Protein 2I14 (pdb70)

Foldseek 3Di:
DDPDPDDDPCCLLVLVPFDVVLVVVLVCCVVVVVWFKFKKFKFFQAFPPRAAKWFWAQPVVLLVRCFQWQKWKWAFFHGDIDGGQAGRMMMIGTCSTCSSNFSPRQVRGWLLRQLLRQLLLQCVLLVVFAEEEDAPVPDDPVCQQSQNLSNQLSRHPAYQDDVNQPVQPHHHADADDLVQCVVCPHQQVRLLCVLPPDDLVHQYEGAFPHPDQSQVSLVVVCVHCPVSHQAYEDADDPVGCPDVQVSLVSNCVSCVVVPRHNYFYEYEYDDGSVRSNVHSVRHRHYYYHCSNSVGGTRPMDMWGQGINNHGDTDPPHHHADWWWKAFLQRDIDIDHPVDDDQFRPPPGGGIDTRTGIQADRSRGPDDHDRSNVSSVVNVVCCVSNVDDD/DDPDPDADPCCLLVLVPFDVVLVVVLVCCVVVVVWFKFKKFKFFQAFPPRAAKWFWAQPVVLLVRCFQWQKWKWAFFHGDIDGGQAGGMMMIGTCSTCSSNFSPRQVRGWLLRQLLRQLLLQCVLLVVFAEEEDAPVPDDPVCQQSQNLSNQLSRHPAYQDDVNQPVQPHHRADADDLVQCVVCPHQQVRLLCVLPPDDLVHQYEGAQPHPDQSQVSLVVVCVHCPVSHQAYEDADDPVGCPDVQVSLVSNCVSCVVVPRHNYFYEYEYDDGSVRSNVHSVRHRHYYYHCSNSVGGTTPMDMWGQTINQHGDTDPPHHHADWWWKAFLQRQIDIDHPVDDDQFRPPPGGGIDTRTGIQADRSRGPDDHDRSNVSSVVNVVCCVSNVDDD/DDPDPDADPCCLLVLVPFDVVLVVVLVCCVVVVVWFKFKKFKFFQAFPPRAAKWFWAQPVVLLVRCFQWQKWKWAFFHGDIDGGQAGRMMMIGTCSTCSSNFSPRQVRGWLLRQLLRQLLLQCVLLVVFAEEEDAPVPDDPVCQQSQNLSNQLSRHPAYQDDVNQPVQPHHHADADDLVQCVVCPHQQVRLLCVLPPDDLVHQYEGAQPHPDQSQVSLVVVCVHCPVSHQAYEDADDPVGCPDVQVSLVSNCVSCVVVPRHNYFYEYEYDDGSVRSNVHSVRHRYYYYHCSNSVGGTTPMDMWGQGINNHGDTDPPHHHADWWWKAFLQRDIDIDHPVDDDQFRPPPGGGIDTRTGIQADRSRGPDDHDRSNVSSVVNVVCCVSNVDDD/DDPDPDDDPCCLLVLVPFDVVLVVVLVCCVVVVVWFKFKKFKFFQAFPPRAAKWFWAQPVVLLVRCFQWQKWKWAFFHGDIDGGQAGRMMMIGTCSTCSSNFSPRQVRGWLLRQLLRQLLLQCVLLVVFAEEEDAPVPDDPVCQQSQNLSNQLSRHPAYQDDVNQPVQPHHHADADDLVQCVVCPHQQVRLLCVLPPDDLVHQYEGAQPHPDQSQVSLVVVCVHCPVSHQAYEDADDPVGCPDVQVSLVSNCVSCVVVPRHNYFYEYEYDDGSVRSSVHSVRHRYYYYHCSNRVGGTRPMDMWGQTINNHGDTDPPHHHADWWWKAFLQRDIDIDHPVDDDQFRPPPGGGIDTRTGIQADRSRGPDDHDRSNVSSVVNVVCCVSNVDDD/DDPDPDDDPCCLLVLVPFDVVLVVVLVCCVVVVPWFKFKKFKFFQAFPPRAAKWFWAQPVVLLVRCFQWQKWKWAFFHGDIDGGQAGRMMMIGTCSTCSSNFSPRQVRGWLLRQLLRQLLLQCVLLVVFAEEEDAPVPDDPVCQQSQNLSNQLSRHPAYQDDVNQPVQPHHHADADDLVQCVVCPHQQVRLLCVLPPDDLVHQYEGAFPHPDQSQVSLVVVCVHCPVSHQAYEDADDPVGCPDVQVSLVSNCVSCVVVPRHNYFYEYEYDDGSVRSSVHSVRHRHYYYHCSNRVGGTRPMDMWGQTINNHGDTDPPHHHADWWWKAFLQRDIDIDHPVDDDQFRPPPGGGIDTRTGIQADRSRGPDDHDRSNVSSVVNVVCCVSNVDDD/DDPDPDADPCCLLVLVPFDVVLVVVLVCCVVVVPWFKFKKFKFFQAFPPRAAKWFWAQPVVLLVRCFQWQKWKWAFFHGDIDGGQAGRMMIIGTCSTCSSNFSPRQVRGWLLRQLLRQLLLQCVLLVVFAEEEDAPVPDDPVCLQSQNLSNQLSRHPAYQDDVNQPVQPHHHADADDLVQCVVCPHQQVRLLCVLPPDDLVHQYEGAQPHPDQSQVSLVVVCVHCPVSHQAYEDADDPVGCPDVQVSLVSNCVSCVVVPRHNYFYEYEYDDGSVRSNVHSVRHRHYYYHCSNSVGGTRPMDMWGQGINNHGDTDPPHHHADWWWKAFLQRDIDIDHPVDDDQFRPPPGGGIDTRTGIQADRSRGPDDHDRSNVSSVVNVVCCVSNVDDD

Secondary structure (DSSP, 8-state):
--SSS---HHHHHHTTTSBHHHHHHHHHHHHTT---EEEEEEE-S--GGG-S-EE---HHHHHHHHTTSSEEEEEPPTT-EE-TTS-SEEEEEEHHHHGGGHHHHHHHHHHHHHHHHHHHHHHHHTTT--EEE-GGGGS-GGGHHHHHHHHHHTT-SEESBHHHHHHHT-PPP----HHHHHHHT-HHHHHHHHHHHS-SSS--EEE--SSB-HHHHHHHHHTTTGGG--EEEE---TTT-S-HHHHHHHHHHHHHHTT--S-EEEEESS--HHHHHTTGGG-SEEEE-HHHHTPPPP--EEEEEEETTEE---TTS--S-EEEEEETTS-EEEEETTS---B-SSS--BEEE--EEEEBTTB---PPPPHHHHHHHHHHHHHHTT---/--SSS---HHHHHHTTTSBHHHHHHHHHHHHTT---EEEEEEE-S--GGG-S-EE---HHHHHHHHTTSS-EEEEPPTT-EE-TTS-SEEEEEEHHHHGGGHHHHHHHHHHHHHHHHHHHHHHHHTTT--EEE-GGGGS-GGGHHHHHHHHHHHT-SEESBHHHHHHHT-PPP----HHHHHHHT-HHHHHHHHHHHS-SSS--EEE--SSB-HHHHHHHHHTTTGGG--EEEE---TTT-S-HHHHHHHHHHHHHHTT--S-EEEEESS--HHHHHTTGGG-SEEEE-HHHHTPPPP--EEEEEEETTEE---TTS--S-EEEEEETTS-EEEEETTS---B-SSS--BEEE--EEEEBTTB---PPPPHHHHHHHHHHHHHHTT---/--SSS---HHHHHHTTTSBHHHHHHHHHHHHTT---EEEEEEE-S--GGG-S-EE---HHHHHHHHTTSSEEEEEPPTT-EE-TTS-SEEEEEEHHHHGGGHHHHHHHHHHHHHHHHHHHHHHHHTTT--EEE-GGGGS-GGGHHHHHHHHHHTT-SEESBHHHHHHHT-PPP----HHHHHHHT-HHHHHHHHHHHS-SSS--EEE--SSB-HHHHHHHHHTTTGGG--EEEE---TTT-S-HHHHHHHHHHHHHHTT--S-EEEEESS--HHHHHTTGGG-SEEEE-HHHHTPPPP--EEEEEEETTEE---TTS--S-EEEEEETTS-EEEEETTS---B-SSS--BEEE--EEEEBTTB---PPPPHHHHHHHHHHHHHHTT---/--SSS---HHHHHHTTTSBHHHHHHHHHHHHTT---EEEEEEE-S--GGG-S-EE---HHHHHHHHTTSS-EEEEPPTT-EE-TTS-SEEEEEEHHHHGGGHHHHHHHHHHHHHHHHHHHHHHHHTTT--EEE-GGGGS-GGGHHHHHHHHHHHT-SEESBHHHHHHHT-PPP----HHHHHHHT-HHHHHHHHHHHS-SSS--EEE--SSB-HHHHHHHHHTTTGGG--EEEE---TTT-S-HHHHHHHHHHHHHHTT--S-EEEEESS--HHHHHTTGGG-SEEEE-HHHHTPPPP--EEEEEEETTEE---TTS--S-EEEEEETTS-EEEEETTS---B-SSS--BEEE--EEEEBTTB---PPPPHHHHHHHHHHHHHHTT---/--SSS---HHHHHHTTTSBHHHHHHHHHHHHTT---EEEEEEE-S--GGG-S-EE---HHHHHHHHTTSSEEEEEPPTT-EE-TTS-SEEEEEEHHHHGGGHHHHHHHHHHHHHHHHHHHHHHHHTTT--EEE-GGGGS-GGGHHHHHHHHHHHT-SEESBHHHHHHHT-PPP----HHHHHHHT-HHHHHHHHHHHS-SSS--EEE--SSB-HHHHHHHHHTTTGGG--EEEE---TTT-S-HHHHHHHHHHHHHHTT--S-EEEEESS--HHHHHTTGGG-SEEEE-HHHHTPPPP--EEEEEEETTEE---TTS--S-EEEEEETTS-EEEEETTS---B-SSS--BEEE--EEEEETTEE--PPPPHHHHHHHHHHHHHHTT---/--SSS---HHHHHHTTTSBHHHHHHHHHHHHTT---EEEEEEE-S--GGG-S-EE---HHHHHHHHTTSSEEEEEPPTT-EE-TTS-SEEEEEEHHHHGGGHHHHHHHHHHHHHHHHHHHHHHHHTTT--EEE-GGGGS-GGGHHHHHHHHHHHT-SEESBHHHHHHHT-PPP----HHHHHHHT-HHHHHHHHHHHS-SSS--EEE--SSB-HHHHHHHHHTTTGGG--EEEE---TTT-S-HHHHHHHHHHHHHHTT--S-EEEEESS--HHHHHTTGGG-SEEEE-HHHHTPPPP--EEEEEEETTEE---TTS--S-EEEEEETTS-EEEEETTS---B-SSS--BEEE--EEEEBTTB---PPPPHHHHHHHHHHHHHHTT---

Structure (mmCIF, N/CA/C/O backbone):
data_2I14
#
_entry.id   2I14
#
_cell.length_a   111.481
_cell.length_b   111.481
_cell.length_c   178.263
_cell.angle_alpha   90.00
_cell.angle_beta   90.00
_cell.angle_gamma   120.00
#
_symmetry.space_group_name_H-M   'P 31'
#
loop_
_entity.id
_entity.type
_entity.pdbx_description
1 polymer 'Nicotinate-nucleotide pyrophosphorylase'
2 non-polymer 'ZINC ION'
3 non-polymer 1-ALPHA-PYROPHOSPHORYL-2-ALPHA,3-ALPHA-DIHYDROXY-4-BETA-CYCLOPENTANE-METHANOL-5-PHOSPHATE
4 water water
#
loop_
_atom_site.group_PDB
_atom_site.id
_atom_site.type_symbol
_atom_site.label_atom_id
_atom_site.label_alt_id
_atom_site.label_comp_id
_atom_site.label_asym_id
_atom_site.label_entity_id
_atom_site.label_seq_id
_atom_site.pdbx_PDB_ins_code
_atom_site.Cartn_x
_atom_site.Cartn_y
_atom_site.Cartn_z
_atom_site.occupancy
_atom_site.B_iso_or_equiv
_atom_site.auth_seq_id
_atom_site.auth_comp_id
_atom_site.auth_asym_id
_atom_site.auth_atom_id
_atom_site.pdbx_PDB_model_num
ATOM 1 N N . MET A 1 7 ? 175.509 175.830 -109.087 1.00 87.10 1 MET A N 1
ATOM 2 C CA . MET A 1 7 ? 176.148 175.809 -110.431 1.00 86.56 1 MET A CA 1
ATOM 3 C C . MET A 1 7 ? 175.153 175.330 -111.498 1.00 85.22 1 MET A C 1
ATOM 4 O O . MET A 1 7 ? 174.461 176.137 -112.120 1.00 84.33 1 MET A O 1
ATOM 9 N N . LYS A 1 8 ? 175.091 174.014 -111.698 1.00 83.69 2 LYS A N 1
ATOM 10 C CA . LYS A 1 8 ? 174.198 173.391 -112.680 1.00 81.61 2 LYS A CA 1
ATOM 11 C C . LYS A 1 8 ? 172.911 173.004 -111.956 1.00 80.85 2 LYS A C 1
ATOM 12 O O . LYS A 1 8 ? 172.956 172.347 -110.919 1.00 81.38 2 LYS A O 1
ATOM 18 N N . ARG A 1 9 ? 171.766 173.398 -112.500 1.00 79.40 3 ARG A N 1
ATOM 19 C CA . ARG A 1 9 ? 170.489 173.113 -111.857 1.00 78.78 3 ARG A CA 1
ATOM 20 C C . ARG A 1 9 ? 169.811 171.813 -112.265 1.00 77.86 3 ARG A C 1
ATOM 21 O O . ARG A 1 9 ? 168.813 171.410 -111.657 1.00 78.63 3 ARG A O 1
ATOM 29 N N . PHE A 1 10 ? 170.338 171.159 -113.290 1.00 75.78 4 PHE A N 1
ATOM 30 C CA . PHE A 1 10 ? 169.758 169.906 -113.756 1.00 74.24 4 PHE A CA 1
ATOM 31 C C . PHE A 1 10 ? 170.857 168.857 -113.910 1.00 74.32 4 PHE A C 1
ATOM 32 O O . PHE A 1 10 ? 171.941 169.147 -114.425 1.00 74.49 4 PHE A O 1
ATOM 40 N N . TYR A 1 11 ? 170.579 167.640 -113.455 1.00 73.96 5 TYR A N 1
ATOM 41 C CA . TYR A 1 11 ? 171.557 166.568 -113.530 1.00 73.37 5 TYR A CA 1
ATOM 42 C C . TYR A 1 11 ? 171.739 166.027 -114.928 1.00 72.35 5 TYR A C 1
ATOM 43 O O . TYR A 1 11 ? 171.496 164.850 -115.169 1.00 72.62 5 TYR A O 1
ATOM 52 N N . ILE A 1 12 ? 172.164 166.883 -115.846 1.00 71.26 6 ILE A N 1
ATOM 53 C CA . ILE A 1 12 ? 172.402 166.478 -117.224 1.00 70.46 6 ILE A CA 1
ATOM 54 C C . ILE A 1 12 ? 173.868 166.695 -117.536 1.00 69.74 6 ILE A C 1
ATOM 55 O O . ILE A 1 12 ? 174.606 167.206 -116.705 1.00 70.09 6 ILE A O 1
ATOM 60 N N . ALA A 1 13 ? 174.293 166.304 -118.726 1.00 69.34 7 ALA A N 1
ATOM 61 C CA . ALA A 1 13 ? 175.680 166.482 -119.111 1.00 69.70 7 ALA A CA 1
ATOM 62 C C . ALA A 1 13 ? 175.707 167.533 -120.188 1.00 70.19 7 ALA A C 1
ATOM 63 O O . ALA A 1 13 ? 174.850 167.538 -121.056 1.00 69.39 7 ALA A O 1
ATOM 65 N N . ASN A 1 14 ? 176.686 168.430 -120.120 1.00 72.21 8 ASN A N 1
ATOM 66 C CA . ASN A 1 14 ? 176.834 169.492 -121.116 1.00 72.24 8 ASN A CA 1
ATOM 67 C C . ASN A 1 14 ? 177.509 168.924 -122.359 1.00 72.31 8 ASN A C 1
ATOM 68 O O . ASN A 1 14 ? 178.303 167.980 -122.273 1.00 71.20 8 ASN A O 1
ATOM 73 N N . GLU A 1 15 ? 177.191 169.508 -123.510 1.00 72.68 9 GLU A N 1
ATOM 74 C CA . GLU A 1 15 ? 177.761 169.055 -124.766 1.00 73.14 9 GLU A CA 1
ATOM 75 C C . GLU A 1 15 ? 179.270 168.835 -124.656 1.00 73.61 9 GLU A C 1
ATOM 76 O O . GLU A 1 15 ? 179.806 167.893 -125.236 1.00 73.51 9 GLU A O 1
ATOM 82 N N . ASP A 1 16 ? 179.952 169.686 -123.894 1.00 74.29 10 ASP A N 1
ATOM 83 C CA . ASP A 1 16 ? 181.398 169.549 -123.718 1.00 75.39 10 ASP A CA 1
ATOM 84 C C . ASP A 1 16 ? 181.820 168.330 -122.895 1.00 74.71 10 ASP A C 1
ATOM 85 O O . ASP A 1 16 ? 182.718 167.570 -123.293 1.00 73.99 10 ASP A O 1
ATOM 90 N N . GLU A 1 17 ? 181.179 168.157 -121.742 1.00 73.06 11 GLU A N 1
ATOM 91 C CA . GLU A 1 17 ? 181.493 167.046 -120.855 1.00 71.27 11 GLU A CA 1
ATOM 92 C C . GLU A 1 17 ? 181.350 165.716 -121.591 1.00 70.57 11 GLU A C 1
ATOM 93 O O . GLU A 1 17 ? 182.101 164.769 -121.340 1.00 70.82 11 GLU A O 1
ATOM 99 N N . ILE A 1 18 ? 180.381 165.652 -122.499 1.00 68.74 12 ILE A N 1
ATOM 100 C CA . ILE A 1 18 ? 180.150 164.440 -123.265 1.00 66.96 12 ILE A CA 1
ATOM 101 C C . ILE A 1 18 ? 181.248 164.275 -124.294 1.00 66.58 12 ILE A C 1
ATOM 102 O O . ILE A 1 18 ? 181.835 163.204 -124.417 1.00 67.16 12 ILE A O 1
ATOM 107 N N . LYS A 1 19 ? 181.534 165.339 -125.030 1.00 66.16 13 LYS A N 1
ATOM 108 C CA . LYS A 1 19 ? 182.572 165.278 -126.054 1.00 66.22 13 LYS A CA 1
ATOM 109 C C . LYS A 1 19 ? 183.889 164.986 -125.358 1.00 66.10 13 LYS A C 1
ATOM 110 O O . LYS A 1 19 ? 184.795 164.384 -125.931 1.00 64.82 13 LYS A O 1
ATOM 116 N N . ALA A 1 20 ? 183.976 165.413 -124.103 1.00 66.85 14 ALA A N 1
ATOM 117 C CA . ALA A 1 20 ? 185.174 165.202 -123.301 1.00 67.71 14 ALA A CA 1
ATOM 118 C C . ALA A 1 20 ? 185.363 163.721 -122.971 1.00 68.78 14 ALA A C 1
ATOM 119 O O . ALA A 1 20 ? 186.420 163.146 -123.226 1.00 68.12 14 ALA A O 1
ATOM 121 N N . GLY A 1 21 ? 184.323 163.109 -122.411 1.00 70.08 15 GLY A N 1
ATOM 122 C CA . GLY A 1 21 ? 184.395 161.705 -122.042 1.00 70.09 15 GLY A CA 1
ATOM 123 C C . GLY A 1 21 ? 184.177 161.577 -120.549 1.00 70.03 15 GLY A C 1
ATOM 124 O O . GLY A 1 21 ? 184.407 160.518 -119.965 1.00 68.90 15 GLY A O 1
ATOM 125 N N . LYS A 1 22 ? 183.728 162.676 -119.943 1.00 70.59 16 LYS A N 1
ATOM 126 C CA . LYS A 1 22 ? 183.453 162.748 -118.508 1.00 71.51 16 LYS A CA 1
ATOM 127 C C . LYS A 1 22 ? 182.268 161.882 -118.070 1.00 71.60 16 LYS A C 1
ATOM 128 O O . LYS A 1 22 ? 182.066 161.658 -116.872 1.00 71.22 16 LYS A O 1
ATOM 134 N N . THR A 1 23 ? 181.491 161.402 -119.040 1.00 71.53 17 THR A N 1
ATOM 135 C CA . THR A 1 23 ? 180.315 160.585 -118.754 1.00 70.63 17 THR A CA 1
ATOM 136 C C . THR A 1 23 ? 180.537 159.091 -118.918 1.00 69.91 17 THR A C 1
ATOM 137 O O . THR A 1 23 ? 179.576 158.342 -119.074 1.00 70.64 17 THR A O 1
ATOM 141 N N . THR A 1 24 ? 181.781 158.640 -118.885 1.00 68.94 18 THR A N 1
ATOM 142 C CA . THR A 1 24 ? 182.004 157.215 -119.061 1.00 69.58 18 THR A CA 1
ATOM 143 C C . THR A 1 24 ? 182.072 156.451 -117.757 1.00 69.63 18 THR A C 1
ATOM 144 O O . THR A 1 24 ? 181.994 157.030 -116.670 1.00 69.07 18 THR A O 1
ATOM 148 N N . ASP A 1 25 ? 182.197 155.133 -117.888 1.00 70.75 19 ASP A N 1
ATOM 149 C CA . ASP A 1 25 ? 182.302 154.230 -116.744 1.00 71.24 19 ASP A CA 1
ATOM 150 C C . ASP A 1 25 ? 183.776 154.277 -116.311 1.00 71.06 19 ASP A C 1
ATOM 151 O O . ASP A 1 25 ? 184.672 154.043 -117.133 1.00 70.73 19 ASP A O 1
ATOM 156 N N . VAL A 1 26 ? 184.028 154.577 -115.037 1.00 70.11 20 VAL A N 1
ATOM 157 C CA . VAL A 1 26 ? 185.403 154.674 -114.547 1.00 69.22 20 VAL A CA 1
ATOM 158 C C . VAL A 1 26 ? 186.329 153.587 -115.027 1.00 68.86 20 VAL A C 1
ATOM 159 O O . VAL A 1 26 ? 187.436 153.880 -115.465 1.00 67.93 20 VAL A O 1
ATOM 163 N N . TYR A 1 27 ? 185.887 152.336 -114.956 1.00 68.92 21 TYR A N 1
ATOM 164 C CA . TYR A 1 27 ? 186.760 151.251 -115.366 1.00 69.86 21 TYR A CA 1
ATOM 165 C C . TYR A 1 27 ? 187.321 151.378 -116.790 1.00 70.29 21 TYR A C 1
ATOM 166 O O . TYR A 1 27 ? 188.160 150.575 -117.218 1.00 70.31 21 TYR A O 1
ATOM 175 N N . PHE A 1 28 ? 186.877 152.396 -117.520 1.00 70.24 22 PHE A N 1
ATOM 176 C CA . PHE A 1 28 ? 187.392 152.627 -118.867 1.00 70.23 22 PHE A CA 1
ATOM 177 C C . PHE A 1 28 ? 188.582 153.589 -118.745 1.00 70.55 22 PHE A C 1
ATOM 178 O O . PHE A 1 28 ? 189.563 153.497 -119.500 1.00 70.49 22 PHE A O 1
ATOM 186 N N . LEU A 1 29 ? 188.484 154.503 -117.777 1.00 70.21 23 LEU A N 1
ATOM 187 C CA . LEU A 1 29 ? 189.542 155.470 -117.501 1.00 69.16 23 LEU A CA 1
ATOM 188 C C . LEU A 1 29 ? 190.730 154.673 -117.005 1.00 69.07 23 LEU A C 1
ATOM 189 O O . LEU A 1 29 ? 191.854 154.839 -117.487 1.00 70.36 23 LEU A O 1
ATOM 194 N N . ARG A 1 30 ? 190.461 153.801 -116.036 1.00 67.77 24 ARG A N 1
ATOM 195 C CA . ARG A 1 30 ? 191.488 152.958 -115.458 1.00 66.53 24 ARG A CA 1
ATOM 196 C C . ARG A 1 30 ? 192.111 152.106 -116.542 1.00 66.99 24 ARG A C 1
ATOM 197 O O . ARG A 1 30 ? 193.288 151.759 -116.458 1.00 67.16 24 ARG A O 1
ATOM 205 N N . THR A 1 31 ? 191.336 151.780 -117.573 1.00 67.72 25 THR A N 1
ATOM 206 C CA . THR A 1 31 ? 191.875 150.992 -118.680 1.00 68.36 25 THR A CA 1
ATOM 207 C C . THR A 1 31 ? 192.862 151.827 -119.486 1.00 69.02 25 THR A C 1
ATOM 208 O O . THR A 1 31 ? 193.849 151.307 -120.011 1.00 68.94 25 THR A O 1
ATOM 212 N N . LYS A 1 32 ? 192.599 153.125 -119.587 1.00 70.20 26 LYS A N 1
ATOM 213 C CA . LYS A 1 32 ? 193.511 153.985 -120.321 1.00 71.55 26 LYS A CA 1
ATOM 214 C C . LYS A 1 32 ? 194.795 154.106 -119.508 1.00 73.02 26 LYS A C 1
ATOM 215 O O . LYS A 1 32 ? 195.883 154.115 -120.081 1.00 73.98 26 LYS A O 1
ATOM 221 N N . LYS A 1 33 ? 194.669 154.176 -118.180 1.00 73.75 27 LYS A N 1
ATOM 222 C CA . LYS A 1 33 ? 195.836 154.269 -117.297 1.00 74.75 27 LYS A CA 1
ATOM 223 C C . LYS A 1 33 ? 196.765 153.070 -117.522 1.00 75.18 27 LYS A C 1
ATOM 224 O O . LYS A 1 33 ? 197.904 153.232 -117.958 1.00 74.82 27 LYS A O 1
ATOM 230 N N . ILE A 1 34 ? 196.275 151.870 -117.222 1.00 75.48 28 ILE A N 1
ATOM 231 C CA . ILE A 1 34 ? 197.070 150.654 -117.393 1.00 76.17 28 ILE A CA 1
ATOM 232 C C . ILE A 1 34 ? 197.809 150.676 -118.733 1.00 77.14 28 ILE A C 1
ATOM 233 O O . ILE A 1 34 ? 199.024 150.492 -118.792 1.00 77.41 28 ILE A O 1
ATOM 238 N N . LEU A 1 35 ? 197.056 150.901 -119.805 1.00 77.78 29 LEU A N 1
ATOM 239 C CA . LEU A 1 35 ? 197.595 150.935 -121.164 1.00 78.64 29 LEU A CA 1
ATOM 240 C C . LEU A 1 35 ? 198.612 152.037 -121.412 1.00 79.92 29 LEU A C 1
ATOM 241 O O . LEU A 1 35 ? 199.641 151.812 -122.042 1.00 79.68 29 LEU A O 1
ATOM 246 N N . GLU A 1 36 ? 198.297 153.237 -120.939 1.00 81.31 30 GLU A N 1
ATOM 247 C CA . GLU A 1 36 ? 199.164 154.394 -121.115 1.00 82.18 30 GLU A CA 1
ATOM 248 C C . GLU A 1 36 ? 200.448 154.261 -120.294 1.00 82.80 30 GLU A C 1
ATOM 249 O O . GLU A 1 36 ? 201.549 154.345 -120.839 1.00 82.45 30 GLU A O 1
ATOM 255 N N . VAL A 1 37 ? 200.299 154.051 -118.987 1.00 83.22 31 VAL A N 1
ATOM 256 C CA . VAL A 1 37 ? 201.441 153.902 -118.088 1.00 83.20 31 VAL A CA 1
ATOM 257 C C . VAL A 1 37 ? 202.327 152.732 -118.510 1.00 84.48 31 VAL A C 1
ATOM 258 O O . VAL A 1 37 ? 203.444 152.930 -118.981 1.00 84.15 31 VAL A O 1
ATOM 262 N N . LYS A 1 38 ? 201.823 151.515 -118.332 1.00 86.15 32 LYS A N 1
ATOM 263 C CA . LYS A 1 38 ? 202.548 150.301 -118.704 1.00 87.66 32 LYS A CA 1
ATOM 264 C C . LYS A 1 38 ? 202.760 150.343 -120.219 1.00 88.47 32 LYS A C 1
ATOM 265 O O . LYS A 1 38 ? 203.241 149.382 -120.824 1.00 88.32 32 LYS A O 1
ATOM 271 N N . ASN A 1 39 ? 202.384 151.478 -120.808 1.00 89.93 33 ASN A N 1
ATOM 272 C CA . ASN A 1 39 ? 202.489 151.751 -122.246 1.00 91.57 33 ASN A CA 1
ATOM 273 C C . ASN A 1 39 ? 202.256 150.551 -123.169 1.00 91.19 33 ASN A C 1
ATOM 274 O O . ASN A 1 39 ? 203.202 149.925 -123.665 1.00 91.05 33 ASN A O 1
ATOM 279 N N . ILE A 1 40 ? 200.984 150.253 -123.404 1.00 90.76 34 ILE A N 1
ATOM 280 C CA . ILE A 1 40 ? 200.593 149.144 -124.261 1.00 90.84 34 ILE A CA 1
ATOM 281 C C . ILE A 1 40 ? 199.774 149.701 -125.415 1.00 90.40 34 ILE A C 1
ATOM 282 O O . ILE A 1 40 ? 198.581 149.424 -125.545 1.00 90.50 34 ILE A O 1
ATOM 287 N N . ARG A 1 41 ? 200.423 150.501 -126.250 1.00 89.70 35 ARG A N 1
ATOM 288 C CA . ARG A 1 41 ? 199.752 151.113 -127.386 1.00 88.53 35 ARG A CA 1
ATOM 289 C C . ARG A 1 41 ? 199.720 150.146 -128.567 1.00 87.20 35 ARG A C 1
ATOM 290 O O . ARG A 1 41 ? 200.720 149.504 -128.888 1.00 86.93 35 ARG A O 1
ATOM 298 N N . LYS A 1 42 ? 198.559 150.037 -129.204 1.00 86.01 36 LYS A N 1
ATOM 299 C CA . LYS A 1 42 ? 198.403 149.163 -130.361 1.00 84.30 36 LYS A CA 1
ATOM 300 C C . LYS A 1 42 ? 197.081 149.387 -131.100 1.00 83.01 36 LYS A C 1
ATOM 301 O O . LYS A 1 42 ? 196.071 149.771 -130.504 1.00 82.90 36 LYS A O 1
ATOM 307 N N . LYS A 1 43 ? 197.114 149.145 -132.409 1.00 81.57 37 LYS A N 1
ATOM 308 C CA . LYS A 1 43 ? 195.955 149.322 -133.281 1.00 79.59 37 LYS A CA 1
ATOM 309 C C . LYS A 1 43 ? 194.964 148.167 -133.158 1.00 77.75 37 LYS A C 1
ATOM 310 O O . LYS A 1 43 ? 195.344 146.992 -133.198 1.00 77.57 37 LYS A O 1
ATOM 316 N N . VAL A 1 44 ? 193.689 148.518 -133.007 1.00 75.35 38 VAL A N 1
ATOM 317 C CA . VAL A 1 44 ? 192.620 147.539 -132.883 1.00 72.11 38 VAL A CA 1
ATOM 318 C C . VAL A 1 44 ? 191.400 147.994 -133.669 1.00 71.06 38 VAL A C 1
ATOM 319 O O . VAL A 1 44 ? 191.201 149.188 -133.906 1.00 70.37 38 VAL A O 1
ATOM 323 N N . LEU A 1 45 ? 190.591 147.025 -134.080 1.00 69.43 39 LEU A N 1
ATOM 324 C CA . LEU A 1 45 ? 189.364 147.308 -134.801 1.00 67.05 39 LEU A CA 1
ATOM 325 C C . LEU A 1 45 ? 188.232 146.814 -133.915 1.00 66.11 39 LEU A C 1
ATOM 326 O O . LEU A 1 45 ? 188.163 145.629 -133.578 1.00 66.65 39 LEU A O 1
ATOM 331 N N . ALA A 1 46 ? 187.364 147.733 -133.513 1.00 64.33 40 ALA A N 1
ATOM 332 C CA . ALA A 1 46 ? 186.235 147.382 -132.669 1.00 62.38 40 ALA A CA 1
ATOM 333 C C . ALA A 1 46 ? 184.945 147.377 -133.500 1.00 60.77 40 ALA A C 1
ATOM 334 O O . ALA A 1 46 ? 184.782 148.151 -134.446 1.00 59.22 40 ALA A O 1
ATOM 336 N N . ASP A 1 47 ? 184.044 146.472 -133.133 1.00 59.45 41 ASP A N 1
ATOM 337 C CA . ASP A 1 47 ? 182.762 146.289 -133.794 1.00 57.22 41 ASP A CA 1
ATOM 338 C C . ASP A 1 47 ? 181.624 146.702 -132.872 1.00 55.60 41 ASP A C 1
ATOM 339 O O . ASP A 1 47 ? 181.730 146.606 -131.643 1.00 55.88 41 ASP A O 1
ATOM 344 N N . VAL A 1 48 ? 180.531 147.163 -133.468 1.00 52.84 42 VAL A N 1
ATOM 345 C CA . VAL A 1 48 ? 179.351 147.524 -132.702 1.00 49.41 42 VAL A CA 1
ATOM 346 C C . VAL A 1 48 ? 178.196 146.688 -133.246 1.00 48.46 42 VAL A C 1
ATOM 347 O O . VAL A 1 48 ? 177.842 146.791 -134.426 1.00 47.93 42 VAL A O 1
ATOM 351 N N . THR A 1 49 ? 177.638 145.833 -132.392 1.00 47.28 43 THR A N 1
ATOM 352 C CA . THR A 1 49 ? 176.518 144.959 -132.780 1.00 47.90 43 THR A CA 1
ATOM 353 C C . THR A 1 49 ? 175.578 144.692 -131.600 1.00 45.43 43 THR A C 1
ATOM 354 O O . THR A 1 49 ? 175.697 145.291 -130.538 1.00 45.44 43 THR A O 1
ATOM 358 N N . THR A 1 50 ? 174.630 143.796 -131.813 1.00 43.99 44 THR A N 1
ATOM 359 C CA . THR A 1 50 ? 173.706 143.373 -130.762 1.00 44.63 44 THR A CA 1
ATOM 360 C C . THR A 1 50 ? 173.511 141.922 -131.069 1.00 43.64 44 THR A C 1
ATOM 361 O O . THR A 1 50 ? 173.563 141.516 -132.234 1.00 42.99 44 THR A O 1
ATOM 365 N N . THR A 1 51 ? 173.278 141.141 -130.026 1.00 43.48 45 THR A N 1
ATOM 366 C CA . THR A 1 51 ? 173.062 139.713 -130.200 1.00 43.15 45 THR A CA 1
ATOM 367 C C . THR A 1 51 ? 171.567 139.487 -130.236 1.00 42.29 45 THR A C 1
ATOM 368 O O . THR A 1 51 ? 171.099 138.379 -130.473 1.00 41.90 45 THR A O 1
ATOM 372 N N . SER A 1 52 ? 170.823 140.563 -130.011 1.00 42.88 46 SER A N 1
ATOM 373 C CA . SER A 1 52 ? 169.371 140.497 -130.019 1.00 42.91 46 SER A CA 1
ATOM 374 C C . SER A 1 52 ? 168.783 141.888 -130.137 1.00 42.11 46 SER A C 1
ATOM 375 O O . SER A 1 52 ? 169.453 142.883 -129.895 1.00 43.86 46 SER A O 1
ATOM 378 N N . LEU A 1 53 ? 167.514 141.944 -130.493 1.00 41.43 47 LEU A N 1
ATOM 379 C CA . LEU A 1 53 ? 166.794 143.201 -130.592 1.00 40.42 47 LEU A CA 1
ATOM 380 C C . LEU A 1 53 ? 165.689 143.075 -129.556 1.00 39.66 47 LEU A C 1
ATOM 381 O O . LEU A 1 53 ? 165.315 141.979 -129.166 1.00 40.37 47 LEU A O 1
ATOM 386 N N . PRO A 1 54 ? 165.143 144.195 -129.096 1.00 40.36 48 PRO A N 1
ATOM 387 C CA . PRO A 1 54 ? 164.076 144.123 -128.095 1.00 39.88 48 PRO A CA 1
ATOM 388 C C . PRO A 1 54 ? 162.974 143.169 -128.492 1.00 40.01 48 PRO A C 1
ATOM 389 O O . PRO A 1 54 ? 162.685 143.023 -129.667 1.00 40.97 48 PRO A O 1
ATOM 393 N N . ASN A 1 55 ? 162.379 142.509 -127.506 1.00 41.19 49 ASN A N 1
ATOM 394 C CA . ASN A 1 55 ? 161.268 141.586 -127.729 1.00 42.94 49 ASN A CA 1
ATOM 395 C C . ASN A 1 55 ? 161.559 140.523 -128.782 1.00 44.08 49 ASN A C 1
ATOM 396 O O . ASN A 1 55 ? 160.650 139.861 -129.294 1.00 44.87 49 ASN A O 1
ATOM 401 N N . ASN A 1 56 ? 162.841 140.345 -129.074 1.00 44.44 50 ASN A N 1
ATOM 402 C CA . ASN A 1 56 ? 163.260 139.385 -130.068 1.00 44.83 50 ASN A CA 1
ATOM 403 C C . ASN A 1 56 ? 162.671 139.705 -131.423 1.00 44.24 50 ASN A C 1
ATOM 404 O O . ASN A 1 56 ? 162.208 138.822 -132.146 1.00 46.21 50 ASN A O 1
ATOM 409 N N . TRP A 1 57 ? 162.685 140.989 -131.756 1.00 42.79 51 TRP A N 1
ATOM 410 C CA . TRP A 1 57 ? 162.189 141.450 -133.038 1.00 40.43 51 TRP A CA 1
ATOM 411 C C . TRP A 1 57 ? 163.195 140.981 -134.080 1.00 40.36 51 TRP A C 1
ATOM 412 O O . TRP A 1 57 ? 164.349 140.697 -133.752 1.00 40.29 51 TRP A O 1
ATOM 423 N N . ARG A 1 58 ? 162.755 140.889 -135.325 1.00 40.40 52 ARG A N 1
ATOM 424 C CA . ARG A 1 58 ? 163.622 140.432 -136.398 1.00 43.10 52 ARG A CA 1
ATOM 425 C C . ARG A 1 58 ? 164.578 141.501 -136.939 1.00 42.64 52 ARG A C 1
ATOM 426 O O . ARG A 1 58 ? 165.705 141.193 -137.308 1.00 42.07 52 ARG A O 1
ATOM 434 N N . TRP A 1 59 ? 164.126 142.752 -136.992 1.00 42.25 53 TRP A N 1
ATOM 435 C CA . TRP A 1 59 ? 164.946 143.839 -137.506 1.00 40.93 53 TRP A CA 1
ATOM 436 C C . TRP A 1 59 ? 164.832 145.063 -136.624 1.00 40.13 53 TRP A C 1
ATOM 437 O O . TRP A 1 59 ? 163.950 145.152 -135.787 1.00 40.36 53 TRP A O 1
ATOM 448 N N . GLY A 1 60 ? 165.699 146.034 -136.874 1.00 40.89 54 GLY A N 1
ATOM 449 C CA . GLY A 1 60 ? 165.672 147.288 -136.139 1.00 42.81 54 GLY A CA 1
ATOM 450 C C . GLY A 1 60 ? 166.075 148.421 -137.075 1.00 43.94 54 GLY A C 1
ATOM 451 O O . GLY A 1 60 ? 166.564 148.167 -138.183 1.00 44.32 54 GLY A O 1
ATOM 452 N N . VAL A 1 61 ? 165.879 149.666 -136.647 1.00 43.86 55 VAL A N 1
ATOM 453 C CA . VAL A 1 61 ? 166.237 150.825 -137.473 1.00 43.11 55 VAL A CA 1
ATOM 454 C C . VAL A 1 61 ? 167.448 151.531 -136.886 1.00 42.74 55 VAL A C 1
ATOM 455 O O . VAL A 1 61 ? 167.379 152.045 -135.774 1.00 41.73 55 VAL A O 1
ATOM 459 N N . LEU A 1 62 ? 168.546 151.568 -137.639 1.00 43.20 56 LEU A N 1
ATOM 460 C CA . LEU A 1 62 ? 169.771 152.210 -137.172 1.00 44.77 56 LEU A CA 1
ATOM 461 C C . LEU A 1 62 ? 169.619 153.714 -137.009 1.00 45.99 56 LEU A C 1
ATOM 462 O O . LEU A 1 62 ? 169.170 154.393 -137.934 1.00 46.31 56 LEU A O 1
ATOM 467 N N . VAL A 1 63 ? 170.003 154.236 -135.843 1.00 46.59 57 VAL A N 1
ATOM 468 C CA . VAL A 1 63 ? 169.912 155.673 -135.585 1.00 47.63 57 VAL A CA 1
ATOM 469 C C . VAL A 1 63 ? 170.997 156.207 -134.656 1.00 49.27 57 VAL A C 1
ATOM 470 O O . VAL A 1 63 ? 171.321 155.585 -133.646 1.00 49.75 57 VAL A O 1
ATOM 474 N N . GLY A 1 64 ? 171.547 157.370 -134.991 1.00 50.75 58 GLY A N 1
ATOM 475 C CA . GLY A 1 64 ? 172.581 157.959 -134.157 1.00 52.32 58 GLY A CA 1
ATOM 476 C C . GLY A 1 64 ? 173.966 158.026 -134.777 1.00 53.40 58 GLY A C 1
ATOM 477 O O . GLY A 1 64 ? 174.898 158.554 -134.169 1.00 53.46 58 GLY A O 1
ATOM 478 N N . VAL A 1 65 ? 174.119 157.485 -135.979 1.00 54.22 59 VAL A N 1
ATOM 479 C CA . VAL A 1 65 ? 175.409 157.518 -136.656 1.00 56.09 59 VAL A CA 1
ATOM 480 C C . VAL A 1 65 ? 175.961 158.956 -136.675 1.00 57.63 59 VAL A C 1
ATOM 481 O O . VAL A 1 65 ? 177.166 159.171 -136.602 1.00 57.41 59 VAL A O 1
ATOM 485 N N . GLU A 1 66 ? 175.070 159.936 -136.770 1.00 59.20 60 GLU A N 1
ATOM 486 C CA . GLU A 1 66 ? 175.475 161.338 -136.795 1.00 61.55 60 GLU A CA 1
ATOM 487 C C . GLU A 1 66 ? 176.188 161.726 -135.504 1.00 62.06 60 GLU A C 1
ATOM 488 O O . GLU A 1 66 ? 177.401 161.930 -135.496 1.00 62.22 60 GLU A O 1
ATOM 494 N N . GLU A 1 67 ? 175.433 161.827 -134.413 1.00 61.95 61 GLU A N 1
ATOM 495 C CA . GLU A 1 67 ? 176.019 162.187 -133.134 1.00 61.54 61 GLU A CA 1
ATOM 496 C C . GLU A 1 67 ? 177.314 161.436 -132.846 1.00 61.00 61 GLU A C 1
ATOM 497 O O . GLU A 1 67 ? 178.228 161.993 -132.254 1.00 61.72 61 GLU A O 1
ATOM 503 N N . VAL A 1 68 ? 177.408 160.178 -133.253 1.00 60.43 62 VAL A N 1
ATOM 504 C CA . VAL A 1 68 ? 178.632 159.436 -132.982 1.00 61.84 62 VAL A CA 1
ATOM 505 C C . VAL A 1 68 ? 179.818 160.016 -133.738 1.00 62.48 62 VAL A C 1
ATOM 506 O O . VAL A 1 68 ? 180.938 160.057 -133.223 1.00 62.88 62 VAL A O 1
ATOM 510 N N . ALA A 1 69 ? 179.578 160.467 -134.961 1.00 63.02 63 ALA A N 1
ATOM 511 C CA . ALA A 1 69 ? 180.648 161.056 -135.742 1.00 63.88 63 ALA A CA 1
ATOM 512 C C . ALA A 1 69 ? 181.049 162.373 -135.061 1.00 64.81 63 ALA A C 1
ATOM 513 O O . ALA A 1 69 ? 182.230 162.664 -134.883 1.00 64.40 63 ALA A O 1
ATOM 515 N N . LYS A 1 70 ? 180.056 163.153 -134.657 1.00 66.23 64 LYS A N 1
ATOM 516 C CA . LYS A 1 70 ? 180.312 164.424 -133.993 1.00 68.17 64 LYS A CA 1
ATOM 517 C C . LYS A 1 70 ? 180.965 164.234 -132.627 1.00 68.12 64 LYS A C 1
ATOM 518 O O . LYS A 1 70 ? 181.325 165.207 -131.974 1.00 69.76 64 LYS A O 1
ATOM 524 N N . LEU A 1 71 ? 181.115 162.991 -132.192 1.00 68.03 65 LEU A N 1
ATOM 525 C CA . LEU A 1 71 ? 181.729 162.715 -130.891 1.00 69.03 65 LEU A CA 1
ATOM 526 C C . LEU A 1 71 ? 183.177 162.245 -131.038 1.00 70.12 65 LEU A C 1
ATOM 527 O O . LEU A 1 71 ? 184.068 162.679 -130.297 1.00 70.28 65 LEU A O 1
ATOM 532 N N . LEU A 1 72 ? 183.402 161.336 -131.981 1.00 70.50 66 LEU A N 1
ATOM 533 C CA . LEU A 1 72 ? 184.735 160.813 -132.226 1.00 71.30 66 LEU A CA 1
ATOM 534 C C . LEU A 1 72 ? 185.506 161.777 -133.117 1.00 72.42 66 LEU A C 1
ATOM 535 O O . LEU A 1 72 ? 186.653 161.513 -133.505 1.00 72.96 66 LEU A O 1
ATOM 540 N N . GLU A 1 73 ? 184.862 162.899 -133.432 1.00 73.03 67 GLU A N 1
ATOM 541 C CA . GLU A 1 73 ? 185.457 163.933 -134.271 1.00 73.26 67 GLU A CA 1
ATOM 542 C C . GLU A 1 73 ? 186.724 164.479 -133.618 1.00 72.05 67 GLU A C 1
ATOM 543 O O . GLU A 1 73 ? 186.715 164.841 -132.438 1.00 72.28 67 GLU A O 1
ATOM 549 N N . GLY A 1 74 ? 187.808 164.532 -134.386 1.00 70.05 68 GLY A N 1
ATOM 550 C CA . GLY A 1 74 ? 189.054 165.042 -133.855 1.00 68.80 68 GLY A CA 1
ATOM 551 C C . GLY A 1 74 ? 189.686 164.055 -132.903 1.00 68.48 68 GLY A C 1
ATOM 552 O O . GLY A 1 74 ? 190.178 164.418 -131.829 1.00 69.23 68 GLY A O 1
ATOM 553 N N . ILE A 1 75 ? 189.662 162.790 -133.293 1.00 67.11 69 ILE A N 1
ATOM 554 C CA . ILE A 1 75 ? 190.252 161.751 -132.477 1.00 67.10 69 ILE A CA 1
ATOM 555 C C . ILE A 1 75 ? 190.950 160.735 -133.387 1.00 67.31 69 ILE A C 1
ATOM 556 O O . ILE A 1 75 ? 190.405 160.325 -134.414 1.00 67.78 69 ILE A O 1
ATOM 561 N N . PRO A 1 76 ? 192.176 160.331 -133.017 1.00 66.83 70 PRO A N 1
ATOM 562 C CA . PRO A 1 76 ? 193.086 159.386 -133.680 1.00 67.07 70 PRO A CA 1
ATOM 563 C C . PRO A 1 76 ? 192.509 158.072 -134.221 1.00 68.02 70 PRO A C 1
ATOM 564 O O . PRO A 1 76 ? 193.166 157.028 -134.121 1.00 68.75 70 PRO A O 1
ATOM 568 N N . VAL A 1 77 ? 191.320 158.107 -134.817 1.00 68.01 71 VAL A N 1
ATOM 569 C CA . VAL A 1 77 ? 190.717 156.875 -135.321 1.00 68.99 71 VAL A CA 1
ATOM 570 C C . VAL A 1 77 ? 189.884 156.993 -136.594 1.00 69.11 71 VAL A C 1
ATOM 571 O O . VAL A 1 77 ? 189.522 158.086 -137.025 1.00 68.94 71 VAL A O 1
ATOM 575 N N . ASN A 1 78 ? 189.586 155.839 -137.185 1.00 69.36 72 ASN A N 1
ATOM 576 C CA . ASN A 1 78 ? 188.746 155.769 -138.375 1.00 70.28 72 ASN A CA 1
ATOM 577 C C . ASN A 1 78 ? 187.395 155.234 -137.924 1.00 70.56 72 ASN A C 1
ATOM 578 O O . ASN A 1 78 ? 187.319 154.412 -137.009 1.00 72.29 72 ASN A O 1
ATOM 583 N N . VAL A 1 79 ? 186.328 155.695 -138.558 1.00 69.16 73 VAL A N 1
ATOM 584 C CA . VAL A 1 79 ? 185.003 155.246 -138.179 1.00 67.35 73 VAL A CA 1
ATOM 585 C C . VAL A 1 79 ? 184.162 154.905 -139.402 1.00 67.83 73 VAL A C 1
ATOM 586 O O . VAL A 1 79 ? 183.696 155.793 -140.119 1.00 68.33 73 VAL A O 1
ATOM 590 N N . TYR A 1 80 ? 183.977 153.614 -139.653 1.00 67.61 74 TYR A N 1
ATOM 591 C CA . TYR A 1 80 ? 183.165 153.180 -140.788 1.00 66.73 74 TYR A CA 1
ATOM 592 C C . TYR A 1 80 ? 181.768 152.911 -140.238 1.00 64.50 74 TYR A C 1
ATOM 593 O O . TYR A 1 80 ? 181.611 152.562 -139.064 1.00 64.77 74 TYR A O 1
ATOM 602 N N . ALA A 1 81 ? 180.750 153.080 -141.066 1.00 61.36 75 ALA A N 1
ATOM 603 C CA . ALA A 1 81 ? 179.397 152.856 -140.587 1.00 59.26 75 ALA A CA 1
ATOM 604 C C . ALA A 1 81 ? 178.393 152.596 -141.702 1.00 58.05 75 ALA A C 1
ATOM 605 O O . ALA A 1 81 ? 178.729 152.617 -142.889 1.00 57.86 75 ALA A O 1
ATOM 607 N N . MET A 1 82 ? 177.160 152.322 -141.291 1.00 55.80 76 MET A N 1
ATOM 608 C CA . MET A 1 82 ? 176.066 152.100 -142.212 1.00 54.03 76 MET A CA 1
ATOM 609 C C . MET A 1 82 ? 175.356 153.438 -142.237 1.00 52.27 76 MET A C 1
ATOM 610 O O . MET A 1 82 ? 175.430 154.201 -141.283 1.00 52.02 76 MET A O 1
ATOM 615 N N . PRO A 1 83 ? 174.669 153.755 -143.334 1.00 51.44 77 PRO A N 1
ATOM 616 C CA . PRO A 1 83 ? 173.974 155.046 -143.366 1.00 49.99 77 PRO A CA 1
ATOM 617 C C . PRO A 1 83 ? 172.852 155.097 -142.330 1.00 49.14 77 PRO A C 1
ATOM 618 O O . PRO A 1 83 ? 172.064 154.159 -142.195 1.00 47.67 77 PRO A O 1
ATOM 622 N N . GLU A 1 84 ? 172.786 156.191 -141.586 1.00 49.09 78 GLU A N 1
ATOM 623 C CA . GLU A 1 84 ? 171.753 156.314 -140.573 1.00 49.09 78 GLU A CA 1
ATOM 624 C C . GLU A 1 84 ? 170.401 155.968 -141.194 1.00 48.56 78 GLU A C 1
ATOM 625 O O . GLU A 1 84 ? 170.104 156.371 -142.317 1.00 48.72 78 GLU A O 1
ATOM 631 N N . GLY A 1 85 ? 169.605 155.182 -140.470 1.00 47.70 79 GLY A N 1
ATOM 632 C CA . GLY A 1 85 ? 168.301 154.790 -140.962 1.00 46.28 79 GLY A CA 1
ATOM 633 C C . GLY A 1 85 ? 168.286 153.417 -141.602 1.00 45.59 79 GLY A C 1
ATOM 634 O O . GLY A 1 85 ? 167.226 152.897 -141.927 1.00 45.98 79 GLY A O 1
ATOM 635 N N . THR A 1 86 ? 169.455 152.823 -141.790 1.00 44.61 80 THR A N 1
ATOM 636 C CA . THR A 1 86 ? 169.529 151.493 -142.383 1.00 45.04 80 THR A CA 1
ATOM 637 C C . THR A 1 86 ? 168.849 150.429 -141.512 1.00 45.30 80 THR A C 1
ATOM 638 O O . THR A 1 86 ? 168.931 150.449 -140.278 1.00 45.20 80 THR A O 1
ATOM 642 N N . ILE A 1 87 ? 168.175 149.493 -142.163 1.00 45.15 81 ILE A N 1
ATOM 643 C CA . ILE A 1 87 ? 167.529 148.418 -141.443 1.00 45.29 81 ILE A CA 1
ATOM 644 C C . ILE A 1 87 ? 168.673 147.475 -141.158 1.00 46.19 81 ILE A C 1
ATOM 645 O O . ILE A 1 87 ? 169.478 147.206 -142.045 1.00 47.69 81 ILE A O 1
ATOM 650 N N . PHE A 1 88 ? 168.776 146.989 -139.930 1.00 46.80 82 PHE A N 1
ATOM 651 C CA . PHE A 1 88 ? 169.858 146.064 -139.593 1.00 47.03 82 PHE A CA 1
ATOM 652 C C . PHE A 1 88 ? 169.387 144.848 -138.796 1.00 46.90 82 PHE A C 1
ATOM 653 O O . PHE A 1 88 ? 168.210 144.709 -138.454 1.00 45.85 82 PHE A O 1
ATOM 661 N N . HIS A 1 89 ? 170.335 143.978 -138.477 1.00 47.91 83 HIS A N 1
ATOM 662 C CA . HIS A 1 89 ? 170.028 142.762 -137.743 1.00 48.47 83 HIS A CA 1
ATOM 663 C C . HIS A 1 89 ? 171.091 142.419 -136.720 1.00 49.17 83 HIS A C 1
ATOM 664 O O . HIS A 1 89 ? 172.137 143.063 -136.633 1.00 49.16 83 HIS A O 1
ATOM 671 N N . PRO A 1 90 ? 170.820 141.395 -135.909 1.00 50.37 84 PRO A N 1
ATOM 672 C CA . PRO A 1 90 ? 171.805 141.001 -134.900 1.00 50.97 84 PRO A CA 1
ATOM 673 C C . PRO A 1 90 ? 173.058 140.457 -135.576 1.00 51.09 84 PRO A C 1
ATOM 674 O O . PRO A 1 90 ? 172.999 139.954 -136.689 1.00 52.17 84 PRO A O 1
ATOM 678 N N . TYR A 1 91 ? 174.188 140.575 -134.900 1.00 52.37 85 TYR A N 1
ATOM 679 C CA . TYR A 1 91 ? 175.472 140.084 -135.404 1.00 53.69 85 TYR A CA 1
ATOM 680 C C . TYR A 1 91 ? 176.054 140.839 -136.580 1.00 53.11 85 TYR A C 1
ATOM 681 O O . TYR A 1 91 ? 177.164 140.559 -137.013 1.00 52.19 85 TYR A O 1
ATOM 690 N N . GLU A 1 92 ? 175.307 141.813 -137.078 1.00 53.51 86 GLU A N 1
ATOM 691 C CA . GLU A 1 92 ? 175.786 142.637 -138.173 1.00 53.57 86 GLU A CA 1
ATOM 692 C C . GLU A 1 92 ? 176.335 143.951 -137.613 1.00 53.12 86 GLU A C 1
ATOM 693 O O . GLU A 1 92 ? 175.599 144.728 -136.989 1.00 52.12 86 GLU A O 1
ATOM 699 N N . PRO A 1 93 ? 177.635 144.210 -137.814 1.00 52.43 87 PRO A N 1
ATOM 700 C CA . PRO A 1 93 ? 178.233 145.452 -137.319 1.00 52.83 87 PRO A CA 1
ATOM 701 C C . PRO A 1 93 ? 177.565 146.658 -137.972 1.00 52.91 87 PRO A C 1
ATOM 702 O O . PRO A 1 93 ? 177.480 146.755 -139.188 1.00 52.90 87 PRO A O 1
ATOM 706 N N . VAL A 1 94 ? 177.077 147.574 -137.158 1.00 52.98 88 VAL A N 1
ATOM 707 C CA . VAL A 1 94 ? 176.428 148.745 -137.693 1.00 53.04 88 VAL A CA 1
ATOM 708 C C . VAL A 1 94 ? 177.412 149.907 -137.719 1.00 54.93 88 VAL A C 1
ATOM 709 O O . VAL A 1 94 ? 177.146 150.944 -138.332 1.00 55.40 88 VAL A O 1
ATOM 713 N N . LEU A 1 95 ? 178.552 149.726 -137.053 1.00 56.58 89 LEU A N 1
ATOM 714 C CA . LEU A 1 95 ? 179.598 150.753 -136.989 1.00 57.07 89 LEU A CA 1
ATOM 715 C C . LEU A 1 95 ? 180.900 150.160 -136.447 1.00 57.62 89 LEU A C 1
ATOM 716 O O . LEU A 1 95 ? 180.883 149.388 -135.485 1.00 58.22 89 LEU A O 1
ATOM 721 N N . GLN A 1 96 ? 182.021 150.519 -137.068 1.00 58.18 90 GLN A N 1
ATOM 722 C CA . GLN A 1 96 ? 183.327 150.020 -136.644 1.00 58.84 90 GLN A CA 1
ATOM 723 C C . GLN A 1 96 ? 184.251 151.177 -136.290 1.00 59.49 90 GLN A C 1
ATOM 724 O O . GLN A 1 96 ? 184.002 152.319 -136.673 1.00 60.87 90 GLN A O 1
ATOM 730 N N . ILE A 1 97 ? 185.300 150.889 -135.532 1.00 59.60 91 ILE A N 1
ATOM 731 C CA . ILE A 1 97 ? 186.255 151.917 -135.171 1.00 61.05 91 ILE A CA 1
ATOM 732 C C . ILE A 1 97 ? 187.650 151.335 -135.180 1.00 63.99 91 ILE A C 1
ATOM 733 O O . ILE A 1 97 ? 187.883 150.235 -134.669 1.00 65.40 91 ILE A O 1
ATOM 738 N N . GLU A 1 98 ? 188.586 152.072 -135.764 1.00 66.39 92 GLU A N 1
ATOM 739 C CA . GLU A 1 98 ? 189.954 151.600 -135.828 1.00 68.03 92 GLU A CA 1
ATOM 740 C C . GLU A 1 98 ? 190.916 152.580 -135.173 1.00 68.73 92 GLU A C 1
ATOM 741 O O . GLU A 1 98 ? 190.795 153.794 -135.337 1.00 67.37 92 GLU A O 1
ATOM 747 N N . GLY A 1 99 ? 191.862 152.042 -134.411 1.00 70.26 93 GLY A N 1
ATOM 748 C CA . GLY A 1 99 ? 192.829 152.889 -133.746 1.00 72.18 93 GLY A CA 1
ATOM 749 C C . GLY A 1 99 ? 193.347 152.303 -132.453 1.00 73.89 93 GLY A C 1
ATOM 750 O O . GLY A 1 99 ? 193.103 151.138 -132.132 1.00 73.96 93 GLY A O 1
ATOM 751 N N . ASP A 1 100 ? 194.079 153.123 -131.710 1.00 75.53 94 ASP A N 1
ATOM 752 C CA . ASP A 1 100 ? 194.639 152.701 -130.438 1.00 77.04 94 ASP A CA 1
ATOM 753 C C . ASP A 1 100 ? 193.489 152.718 -129.444 1.00 76.90 94 ASP A C 1
ATOM 754 O O . ASP A 1 100 ? 192.896 153.773 -129.202 1.00 76.78 94 ASP A O 1
ATOM 759 N N . TYR A 1 101 ? 193.160 151.556 -128.881 1.00 76.67 95 TYR A N 1
ATOM 760 C CA . TYR A 1 101 ? 192.066 151.495 -127.920 1.00 76.04 95 TYR A CA 1
ATOM 761 C C . TYR A 1 101 ? 192.284 152.559 -126.860 1.00 76.20 95 TYR A C 1
ATOM 762 O O . TYR A 1 101 ? 191.331 153.148 -126.349 1.00 76.96 95 TYR A O 1
ATOM 771 N N . ALA A 1 102 ? 193.547 152.804 -126.536 1.00 75.78 96 ALA A N 1
ATOM 772 C CA . ALA A 1 102 ? 193.895 153.793 -125.532 1.00 76.59 96 ALA A CA 1
ATOM 773 C C . ALA A 1 102 ? 193.318 155.173 -125.839 1.00 76.78 96 ALA A C 1
ATOM 774 O O . ALA A 1 102 ? 193.115 155.977 -124.927 1.00 76.98 96 ALA A O 1
ATOM 776 N N . ASP A 1 103 ? 193.042 155.438 -127.114 1.00 77.02 97 ASP A N 1
ATOM 777 C CA . ASP A 1 103 ? 192.505 156.733 -127.539 1.00 77.27 97 ASP A CA 1
ATOM 778 C C . ASP A 1 103 ? 190.980 156.893 -127.468 1.00 76.34 97 ASP A C 1
ATOM 779 O O . ASP A 1 103 ? 190.478 157.819 -126.829 1.00 76.43 97 ASP A O 1
ATOM 784 N N . PHE A 1 104 ? 190.245 155.989 -128.107 1.00 75.17 98 PHE A N 1
ATOM 785 C CA . PHE A 1 104 ? 188.781 156.067 -128.129 1.00 74.10 98 PHE A CA 1
ATOM 786 C C . PHE A 1 104 ? 188.015 155.242 -127.088 1.00 73.94 98 PHE A C 1
ATOM 787 O O . PHE A 1 104 ? 186.861 155.545 -126.789 1.00 74.77 98 PHE A O 1
ATOM 795 N N . GLY A 1 105 ? 188.646 154.203 -126.548 1.00 73.41 99 GLY A N 1
ATOM 796 C CA . GLY A 1 105 ? 187.992 153.353 -125.563 1.00 72.08 99 GLY A CA 1
ATOM 797 C C . GLY A 1 105 ? 187.195 154.057 -124.478 1.00 71.29 99 GLY A C 1
ATOM 798 O O . GLY A 1 105 ? 186.287 153.479 -123.882 1.00 70.93 99 GLY A O 1
ATOM 799 N N . ILE A 1 106 ? 187.527 155.313 -124.224 1.00 70.64 100 ILE A N 1
ATOM 800 C CA . ILE A 1 106 ? 186.850 156.085 -123.203 1.00 70.64 100 ILE A CA 1
ATOM 801 C C . ILE A 1 106 ? 185.586 156.707 -123.777 1.00 70.71 100 ILE A C 1
ATOM 802 O O . ILE A 1 106 ? 185.004 157.607 -123.172 1.00 71.19 100 ILE A O 1
ATOM 807 N N . TYR A 1 107 ? 185.157 156.235 -124.947 1.00 69.82 101 TYR A N 1
ATOM 808 C CA . TYR A 1 107 ? 183.961 156.785 -125.579 1.00 68.68 101 TYR A CA 1
ATOM 809 C C . TYR A 1 107 ? 182.850 155.774 -125.807 1.00 68.00 101 TYR A C 1
ATOM 810 O O . TYR A 1 107 ? 181.896 156.044 -126.538 1.00 68.35 101 TYR A O 1
ATOM 819 N N . GLU A 1 108 ? 182.964 154.612 -125.178 1.00 66.31 102 GLU A N 1
ATOM 820 C CA . GLU A 1 108 ? 181.941 153.596 -125.330 1.00 65.07 102 GLU A CA 1
ATOM 821 C C . GLU A 1 108 ? 180.655 154.063 -124.678 1.00 64.03 102 GLU A C 1
ATOM 822 O O . GLU A 1 108 ? 179.614 154.167 -125.321 1.00 64.23 102 GLU A O 1
ATOM 828 N N . THR A 1 109 ? 180.740 154.356 -123.391 1.00 62.55 103 THR A N 1
ATOM 829 C CA . THR A 1 109 ? 179.581 154.790 -122.633 1.00 61.43 103 THR A CA 1
ATOM 830 C C . THR A 1 109 ? 178.725 155.835 -123.360 1.00 61.82 103 THR A C 1
ATOM 831 O O . THR A 1 109 ? 177.487 155.872 -123.227 1.00 63.15 103 THR A O 1
ATOM 835 N N . ALA A 1 110 ? 179.382 156.678 -124.138 1.00 59.95 104 ALA A N 1
ATOM 836 C CA . ALA A 1 110 ? 178.669 157.714 -124.847 1.00 58.34 104 ALA A CA 1
ATOM 837 C C . ALA A 1 110 ? 178.161 157.248 -126.199 1.00 56.99 104 ALA A C 1
ATOM 838 O O . ALA A 1 110 ? 176.978 157.365 -126.488 1.00 56.77 104 ALA A O 1
ATOM 840 N N . LEU A 1 111 ? 179.051 156.717 -127.031 1.00 55.93 105 LEU A N 1
ATOM 841 C CA . LEU A 1 111 ? 178.641 156.278 -128.362 1.00 54.49 105 LEU A CA 1
ATOM 842 C C . LEU A 1 111 ? 177.546 155.211 -128.339 1.00 53.68 105 LEU A C 1
ATOM 843 O O . LEU A 1 111 ? 176.530 155.361 -129.030 1.00 54.26 105 LEU A O 1
ATOM 848 N N . LEU A 1 112 ? 177.727 154.154 -127.549 1.00 51.63 106 LEU A N 1
ATOM 849 C CA . LEU A 1 112 ? 176.716 153.106 -127.475 1.00 49.90 106 LEU A CA 1
ATOM 850 C C . LEU A 1 112 ? 175.368 153.684 -127.047 1.00 49.51 106 LEU A C 1
ATOM 851 O O . LEU A 1 112 ? 174.337 153.342 -127.602 1.00 49.85 106 LEU A O 1
ATOM 856 N N . GLY A 1 113 ? 175.363 154.561 -126.058 1.00 49.84 107 GLY A N 1
ATOM 857 C CA . GLY A 1 113 ? 174.097 155.141 -125.640 1.00 50.46 107 GLY A CA 1
ATOM 858 C C . GLY A 1 113 ? 173.444 155.932 -126.769 1.00 50.21 107 GLY A C 1
ATOM 859 O O . GLY A 1 113 ? 172.222 155.949 -126.930 1.00 49.59 107 GLY A O 1
ATOM 860 N N . MET A 1 114 ? 174.274 156.586 -127.569 1.00 50.56 108 MET A N 1
ATOM 861 C CA . MET A 1 114 ? 173.779 157.371 -128.680 1.00 51.04 108 MET A CA 1
ATOM 862 C C . MET A 1 114 ? 173.113 156.491 -129.732 1.00 50.36 108 MET A C 1
ATOM 863 O O . MET A 1 114 ? 172.062 156.847 -130.277 1.00 51.74 108 MET A O 1
ATOM 868 N N . LEU A 1 115 ? 173.705 155.341 -130.018 1.00 47.95 109 LEU A N 1
ATOM 869 C CA . LEU A 1 115 ? 173.117 154.450 -131.014 1.00 46.86 109 LEU A CA 1
ATOM 870 C C . LEU A 1 115 ? 171.928 153.686 -130.418 1.00 46.01 109 LEU A C 1
ATOM 871 O O . LEU A 1 115 ? 170.855 153.614 -131.007 1.00 45.83 109 LEU A O 1
ATOM 876 N N . SER A 1 116 ? 172.125 153.160 -129.217 1.00 45.19 110 SER A N 1
ATOM 877 C CA . SER A 1 116 ? 171.132 152.354 -128.518 1.00 43.56 110 SER A CA 1
ATOM 878 C C . SER A 1 116 ? 169.716 152.876 -128.314 1.00 43.07 110 SER A C 1
ATOM 879 O O . SER A 1 116 ? 168.748 152.252 -128.754 1.00 44.46 110 SER A O 1
ATOM 882 N N . GLN A 1 117 ? 169.571 154.006 -127.644 1.00 40.03 111 GLN A N 1
ATOM 883 C CA . GLN A 1 117 ? 168.236 154.499 -127.376 1.00 38.41 111 GLN A CA 1
ATOM 884 C C . GLN A 1 117 ? 167.536 155.054 -128.623 1.00 37.45 111 GLN A C 1
ATOM 885 O O . GLN A 1 117 ? 166.320 154.920 -128.781 1.00 34.56 111 GLN A O 1
ATOM 891 N N . ALA A 1 118 ? 168.312 155.683 -129.500 1.00 36.88 112 ALA A N 1
ATOM 892 C CA . ALA A 1 118 ? 167.770 156.240 -130.733 1.00 36.68 112 ALA A CA 1
ATOM 893 C C . ALA A 1 118 ? 167.254 155.082 -131.570 1.00 37.16 112 ALA A C 1
ATOM 894 O O . ALA A 1 118 ? 166.074 155.051 -131.965 1.00 37.94 112 ALA A O 1
ATOM 896 N N . SER A 1 119 ? 168.142 154.127 -131.836 1.00 36.36 113 SER A N 1
ATOM 897 C CA . SER A 1 119 ? 167.776 152.946 -132.605 1.00 35.83 113 SER A CA 1
ATOM 898 C C . SER A 1 119 ? 166.543 152.295 -132.005 1.00 34.51 113 SER A C 1
ATOM 899 O O . SER A 1 119 ? 165.659 151.825 -132.732 1.00 32.38 113 SER A O 1
ATOM 902 N N . GLY A 1 120 ? 166.499 152.280 -130.675 1.00 33.78 114 GLY A N 1
ATOM 903 C CA . GLY A 1 120 ? 165.369 151.706 -129.981 1.00 35.77 114 GLY A CA 1
ATOM 904 C C . GLY A 1 120 ? 164.074 152.417 -130.332 1.00 36.72 114 GLY A C 1
ATOM 905 O O . GLY A 1 120 ? 163.116 151.808 -130.811 1.00 38.10 114 GLY A O 1
ATOM 906 N N . ILE A 1 121 ? 164.038 153.722 -130.101 1.00 37.63 115 ILE A N 1
ATOM 907 C CA . ILE A 1 121 ? 162.853 154.501 -130.413 1.00 36.69 115 ILE A CA 1
ATOM 908 C C . ILE A 1 121 ? 162.455 154.387 -131.886 1.00 36.13 115 ILE A C 1
ATOM 909 O O . ILE A 1 121 ? 161.273 154.219 -132.208 1.00 35.34 115 ILE A O 1
ATOM 914 N N . ALA A 1 122 ? 163.437 154.474 -132.778 1.00 36.05 116 ALA A N 1
ATOM 915 C CA . ALA A 1 122 ? 163.154 154.378 -134.211 1.00 37.21 116 ALA A CA 1
ATOM 916 C C . ALA A 1 122 ? 162.442 153.065 -134.570 1.00 37.41 116 ALA A C 1
ATOM 917 O O . ALA A 1 122 ? 161.330 153.074 -135.115 1.00 37.30 116 ALA A O 1
ATOM 919 N N . THR A 1 123 ? 163.090 151.942 -134.260 1.00 36.44 117 THR A N 1
ATOM 920 C CA . THR A 1 123 ? 162.532 150.628 -134.535 1.00 34.39 117 THR A CA 1
ATOM 921 C C . THR A 1 123 ? 161.110 150.575 -134.020 1.00 34.29 117 THR A C 1
ATOM 922 O O . THR A 1 123 ? 160.204 150.132 -134.714 1.00 33.27 117 THR A O 1
ATOM 926 N N . ALA A 1 124 ? 160.916 151.036 -132.792 1.00 34.56 118 ALA A N 1
ATOM 927 C CA . ALA A 1 124 ? 159.591 151.036 -132.207 1.00 34.62 118 ALA A CA 1
ATOM 928 C C . ALA A 1 124 ? 158.668 151.761 -133.168 1.00 35.27 118 ALA A C 1
ATOM 929 O O . ALA A 1 124 ? 157.663 151.215 -133.614 1.00 35.31 118 ALA A O 1
ATOM 931 N N . ALA A 1 125 ? 159.032 153.000 -133.481 1.00 34.89 119 ALA A N 1
ATOM 932 C CA . ALA A 1 125 ? 158.254 153.828 -134.376 1.00 35.24 119 ALA A CA 1
ATOM 933 C C . ALA A 1 125 ? 157.880 153.132 -135.682 1.00 35.43 119 ALA A C 1
ATOM 934 O O . ALA A 1 125 ? 156.690 153.003 -136.011 1.00 35.09 119 ALA A O 1
ATOM 936 N N . LEU A 1 126 ? 158.890 152.685 -136.426 1.00 34.65 120 LEU A N 1
ATOM 937 C CA . LEU A 1 126 ? 158.637 152.035 -137.707 1.00 33.81 120 LEU A CA 1
ATOM 938 C C . LEU A 1 126 ? 157.624 150.906 -137.593 1.00 33.75 120 LEU A C 1
ATOM 939 O O . LEU A 1 126 ? 156.760 150.781 -138.447 1.00 33.97 120 LEU A O 1
ATOM 944 N N . ARG A 1 127 ? 157.726 150.096 -136.538 1.00 34.10 121 ARG A N 1
ATOM 945 C CA . ARG A 1 127 ? 156.798 148.988 -136.320 1.00 33.08 121 ARG A CA 1
ATOM 946 C C . ARG A 1 127 ? 155.384 149.537 -136.118 1.00 33.81 121 ARG A C 1
ATOM 947 O O . ARG A 1 127 ? 154.414 148.935 -136.557 1.00 34.25 121 ARG A O 1
ATOM 955 N N . ILE A 1 128 ? 155.262 150.670 -135.435 1.00 34.84 122 ILE A N 1
ATOM 956 C CA . ILE A 1 128 ? 153.943 151.259 -135.215 1.00 36.83 122 ILE A CA 1
ATOM 957 C C . ILE A 1 128 ? 153.401 151.721 -136.559 1.00 36.32 122 ILE A C 1
ATOM 958 O O . ILE A 1 128 ? 152.231 151.538 -136.870 1.00 34.23 122 ILE A O 1
ATOM 963 N N . LYS A 1 129 ? 154.283 152.321 -137.344 1.00 37.71 123 LYS A N 1
ATOM 964 C CA . LYS A 1 129 ? 153.923 152.823 -138.647 1.00 39.42 123 LYS A CA 1
ATOM 965 C C . LYS A 1 129 ? 153.315 151.643 -139.395 1.00 40.00 123 LYS A C 1
ATOM 966 O O . LYS A 1 129 ? 152.160 151.690 -139.829 1.00 42.28 123 LYS A O 1
ATOM 972 N N . ILE A 1 130 ? 154.089 150.574 -139.526 1.00 38.71 124 ILE A N 1
ATOM 973 C CA . ILE A 1 130 ? 153.628 149.388 -140.223 1.00 36.98 124 ILE A CA 1
ATOM 974 C C . ILE A 1 130 ? 152.282 148.936 -139.679 1.00 36.34 124 ILE A C 1
ATOM 975 O O . ILE A 1 130 ? 151.333 148.793 -140.430 1.00 36.65 124 ILE A O 1
ATOM 980 N N . ALA A 1 131 ? 152.187 148.736 -138.374 1.00 35.99 125 ALA A N 1
ATOM 981 C CA . ALA A 1 131 ? 150.929 148.293 -137.794 1.00 36.26 125 ALA A CA 1
ATOM 982 C C . ALA A 1 131 ? 149.749 149.216 -138.121 1.00 36.24 125 ALA A C 1
ATOM 983 O O . ALA A 1 131 ? 148.591 148.775 -138.186 1.00 34.78 125 ALA A O 1
ATOM 985 N N . ALA A 1 132 ? 150.048 150.489 -138.336 1.00 36.33 126 ALA A N 1
ATOM 986 C CA . ALA A 1 132 ? 149.012 151.468 -138.644 1.00 38.43 126 ALA A CA 1
ATOM 987 C C . ALA A 1 132 ? 148.730 151.575 -140.132 1.00 38.68 126 ALA A C 1
ATOM 988 O O . ALA A 1 132 ? 148.092 152.525 -140.565 1.00 38.18 126 ALA A O 1
ATOM 990 N N . LYS A 1 133 ? 149.203 150.594 -140.901 1.00 40.33 127 LYS A N 1
ATOM 991 C CA . LYS A 1 133 ? 149.017 150.560 -142.353 1.00 40.18 127 LYS A CA 1
ATOM 992 C C . LYS A 1 133 ? 149.544 151.880 -142.918 1.00 41.69 127 LYS A C 1
ATOM 993 O O . LYS A 1 133 ? 148.868 152.561 -143.702 1.00 42.51 127 LYS A O 1
ATOM 999 N N . PHE A 1 134 ? 150.748 152.245 -142.487 1.00 41.38 128 PHE A N 1
ATOM 1000 C CA . PHE A 1 134 ? 151.402 153.477 -142.913 1.00 39.94 128 PHE A CA 1
ATOM 1001 C C . PHE A 1 134 ? 150.565 154.750 -142.848 1.00 39.24 128 PHE A C 1
ATOM 1002 O O . PHE A 1 134 ? 150.951 155.769 -143.407 1.00 39.71 128 PHE A O 1
ATOM 1010 N N . LYS A 1 135 ? 149.436 154.702 -142.147 1.00 37.81 129 LYS A N 1
ATOM 1011 C CA . LYS A 1 135 ? 148.620 155.887 -141.984 1.00 38.29 129 LYS A CA 1
ATOM 1012 C C . LYS A 1 135 ? 149.423 156.920 -141.178 1.00 40.27 129 LYS A C 1
ATOM 1013 O O . LYS A 1 135 ? 150.543 156.661 -140.748 1.00 40.59 129 LYS A O 1
ATOM 1019 N N . PRO A 1 136 ? 148.879 158.125 -140.986 1.00 41.95 130 PRO A N 1
ATOM 1020 C CA . PRO A 1 136 ? 149.711 159.050 -140.208 1.00 42.23 130 PRO A CA 1
ATOM 1021 C C . PRO A 1 136 ? 149.804 158.730 -138.709 1.00 42.33 130 PRO A C 1
ATOM 1022 O O . PRO A 1 136 ? 148.841 158.279 -138.076 1.00 42.29 130 PRO A O 1
ATOM 1026 N N . VAL A 1 137 ? 150.983 158.982 -138.150 1.00 43.13 131 VAL A N 1
ATOM 1027 C CA . VAL A 1 137 ? 151.268 158.740 -136.733 1.00 42.20 131 VAL A CA 1
ATOM 1028 C C . VAL A 1 137 ? 152.134 159.868 -136.190 1.00 40.72 131 VAL A C 1
ATOM 1029 O O . VAL A 1 137 ? 153.195 160.175 -136.739 1.00 39.54 131 VAL A O 1
ATOM 1033 N N . TYR A 1 138 ? 151.704 160.463 -135.092 1.00 40.58 132 TYR A N 1
ATOM 1034 C CA . TYR A 1 138 ? 152.462 161.562 -134.526 1.00 42.50 132 TYR A CA 1
ATOM 1035 C C . TYR A 1 138 ? 153.026 161.273 -133.156 1.00 42.81 132 TYR A C 1
ATOM 1036 O O . TYR A 1 138 ? 152.316 160.826 -132.260 1.00 43.12 132 TYR A O 1
ATOM 1045 N N . SER A 1 139 ? 154.316 161.547 -133.004 1.00 44.22 133 SER A N 1
ATOM 1046 C CA . SER A 1 139 ? 155.026 161.354 -131.737 1.00 44.55 133 SER A CA 1
ATOM 1047 C C . SER A 1 139 ? 154.505 162.340 -130.683 1.00 43.52 133 SER A C 1
ATOM 1048 O O . SER A 1 139 ? 154.431 163.528 -130.935 1.00 43.09 133 SER A O 1
ATOM 1051 N N . PHE A 1 140 ? 154.144 161.826 -129.515 1.00 44.65 134 PHE A N 1
ATOM 1052 C CA . PHE A 1 140 ? 153.607 162.626 -128.421 1.00 46.39 134 PHE A CA 1
ATOM 1053 C C . PHE A 1 140 ? 154.260 162.256 -127.097 1.00 47.22 134 PHE A C 1
ATOM 1054 O O . PHE A 1 140 ? 153.939 162.836 -126.056 1.00 49.54 134 PHE A O 1
ATOM 1062 N N . GLY A 1 141 ? 155.171 161.294 -127.134 1.00 46.80 135 GLY A N 1
ATOM 1063 C CA . GLY A 1 141 ? 155.770 160.795 -125.909 1.00 46.13 135 GLY A CA 1
ATOM 1064 C C . GLY A 1 141 ? 156.819 161.488 -125.071 1.00 46.42 135 GLY A C 1
ATOM 1065 O O . GLY A 1 141 ? 157.032 161.058 -123.941 1.00 47.59 135 GLY A O 1
ATOM 1066 N N . ILE A 1 142 ? 157.463 162.542 -125.562 1.00 45.88 136 ILE A N 1
ATOM 1067 C CA . ILE A 1 142 ? 158.514 163.167 -124.769 1.00 44.56 136 ILE A CA 1
ATOM 1068 C C . ILE A 1 142 ? 158.151 163.569 -123.346 1.00 44.33 136 ILE A C 1
ATOM 1069 O O . ILE A 1 142 ? 159.029 163.891 -122.559 1.00 43.68 136 ILE A O 1
ATOM 1074 N N . ARG A 1 143 ? 156.872 163.536 -122.992 1.00 45.65 137 ARG A N 1
ATOM 1075 C CA . ARG A 1 143 ? 156.501 163.909 -121.628 1.00 46.60 137 ARG A CA 1
ATOM 1076 C C . ARG A 1 143 ? 156.859 162.805 -120.654 1.00 46.41 137 ARG A C 1
ATOM 1077 O O . ARG A 1 143 ? 156.861 163.006 -119.455 1.00 47.10 137 ARG A O 1
ATOM 1085 N N . HIS A 1 144 ? 157.155 161.624 -121.162 1.00 47.94 138 HIS A N 1
ATOM 1086 C CA . HIS A 1 144 ? 157.480 160.534 -120.266 1.00 48.55 138 HIS A CA 1
ATOM 1087 C C . HIS A 1 144 ? 158.981 160.362 -120.070 1.00 48.57 138 HIS A C 1
ATOM 1088 O O . HIS A 1 144 ? 159.404 159.455 -119.368 1.00 50.14 138 HIS A O 1
ATOM 1095 N N . MET A 1 145 ? 159.790 161.215 -120.689 1.00 47.15 139 MET A N 1
ATOM 1096 C CA . MET A 1 145 ? 161.230 161.116 -120.518 1.00 45.96 139 MET A CA 1
ATOM 1097 C C . MET A 1 145 ? 161.834 162.477 -120.173 1.00 47.33 139 MET A C 1
ATOM 1098 O O . MET A 1 145 ? 161.160 163.506 -120.226 1.00 46.87 139 MET A O 1
ATOM 1103 N N . HIS A 1 146 ? 163.116 162.482 -119.824 1.00 49.03 140 HIS A N 1
ATOM 1104 C CA . HIS A 1 146 ? 163.806 163.720 -119.457 1.00 50.03 140 HIS A CA 1
ATOM 1105 C C . HIS A 1 146 ? 163.883 164.678 -120.645 1.00 49.55 140 HIS A C 1
ATOM 1106 O O . HIS A 1 146 ? 164.281 164.277 -121.754 1.00 48.55 140 HIS A O 1
ATOM 1113 N N . PRO A 1 147 ? 163.521 165.962 -120.420 1.00 48.42 141 PRO A N 1
ATOM 1114 C CA . PRO A 1 147 ? 163.529 167.018 -121.440 1.00 46.18 141 PRO A CA 1
ATOM 1115 C C . PRO A 1 147 ? 164.867 167.192 -122.120 1.00 44.49 141 PRO A C 1
ATOM 1116 O O . PRO A 1 147 ? 164.937 167.578 -123.284 1.00 43.75 141 PRO A O 1
ATOM 1120 N N . ALA A 1 148 ? 165.938 166.904 -121.401 1.00 43.38 142 ALA A N 1
ATOM 1121 C CA . ALA A 1 148 ? 167.251 167.031 -122.003 1.00 43.99 142 ALA A CA 1
ATOM 1122 C C . ALA A 1 148 ? 167.319 166.254 -123.327 1.00 44.19 142 ALA A C 1
ATOM 1123 O O . ALA A 1 148 ? 167.978 166.681 -124.274 1.00 44.61 142 ALA A O 1
ATOM 1125 N N . ILE A 1 149 ? 166.636 165.115 -123.398 1.00 43.73 143 ILE A N 1
ATOM 1126 C CA . ILE A 1 149 ? 166.671 164.315 -124.611 1.00 43.15 143 ILE A CA 1
ATOM 1127 C C . ILE A 1 149 ? 165.443 164.462 -125.507 1.00 42.77 143 ILE A C 1
ATOM 1128 O O . ILE A 1 149 ? 165.342 163.796 -126.545 1.00 41.28 143 ILE A O 1
ATOM 1133 N N . ALA A 1 150 ? 164.541 165.365 -125.119 1.00 43.62 144 ALA A N 1
ATOM 1134 C CA . ALA A 1 150 ? 163.313 165.642 -125.866 1.00 45.05 144 ALA A CA 1
ATOM 1135 C C . ALA A 1 150 ? 163.527 165.631 -127.375 1.00 46.26 144 ALA A C 1
ATOM 1136 O O . ALA A 1 150 ? 162.735 165.045 -128.117 1.00 46.62 144 ALA A O 1
ATOM 1138 N N . PRO A 1 151 ? 164.586 166.296 -127.855 1.00 47.20 145 PRO A N 1
ATOM 1139 C CA . PRO A 1 151 ? 164.836 166.304 -129.295 1.00 48.86 145 PRO A CA 1
ATOM 1140 C C . PRO A 1 151 ? 165.328 164.972 -129.864 1.00 48.56 145 PRO A C 1
ATOM 1141 O O . PRO A 1 151 ? 164.740 164.479 -130.828 1.00 49.76 145 PRO A O 1
ATOM 1145 N N . MET A 1 152 ? 166.372 164.378 -129.284 1.00 47.73 146 MET A N 1
ATOM 1146 C CA . MET A 1 152 ? 166.874 163.113 -129.833 1.00 48.25 146 MET A CA 1
ATOM 1147 C C . MET A 1 152 ? 165.698 162.177 -130.062 1.00 46.79 146 MET A C 1
ATOM 1148 O O . MET A 1 152 ? 165.613 161.490 -131.086 1.00 43.66 146 MET A O 1
ATOM 1153 N N . ILE A 1 153 ? 164.780 162.178 -129.104 1.00 46.51 147 ILE A N 1
ATOM 1154 C CA . ILE A 1 153 ? 163.607 161.338 -129.191 1.00 46.80 147 ILE A CA 1
ATOM 1155 C C . ILE A 1 153 ? 162.730 161.683 -130.382 1.00 47.10 147 ILE A C 1
ATOM 1156 O O . ILE A 1 153 ? 162.558 160.852 -131.274 1.00 47.98 147 ILE A O 1
ATOM 1161 N N . ASP A 1 154 ? 162.176 162.894 -130.411 1.00 46.81 148 ASP A N 1
ATOM 1162 C CA . ASP A 1 154 ? 161.319 163.279 -131.525 1.00 47.35 148 ASP A CA 1
ATOM 1163 C C . ASP A 1 154 ? 162.013 163.092 -132.885 1.00 47.99 148 ASP A C 1
ATOM 1164 O O . ASP A 1 154 ? 161.365 162.762 -133.886 1.00 48.20 148 ASP A O 1
ATOM 1169 N N . ARG A 1 155 ? 163.330 163.281 -132.922 1.00 46.67 149 ARG A N 1
ATOM 1170 C CA . ARG A 1 155 ? 164.082 163.115 -134.157 1.00 45.35 149 ARG A CA 1
ATOM 1171 C C . ARG A 1 155 ? 164.129 161.626 -134.543 1.00 46.99 149 ARG A C 1
ATOM 1172 O O . ARG A 1 155 ? 164.230 161.273 -135.723 1.00 47.14 149 ARG A O 1
ATOM 1180 N N . ALA A 1 156 ? 164.057 160.754 -133.539 1.00 47.15 150 ALA A N 1
ATOM 1181 C CA . ALA A 1 156 ? 164.093 159.311 -133.763 1.00 45.83 150 ALA A CA 1
ATOM 1182 C C . ALA A 1 156 ? 162.718 158.792 -134.154 1.00 45.52 150 ALA A C 1
ATOM 1183 O O . ALA A 1 156 ? 162.601 157.889 -134.996 1.00 43.79 150 ALA A O 1
ATOM 1185 N N . ALA A 1 157 ? 161.684 159.349 -133.523 1.00 44.51 151 ALA A N 1
ATOM 1186 C CA . ALA A 1 157 ? 160.314 158.945 -133.810 1.00 44.87 151 ALA A CA 1
ATOM 1187 C C . ALA A 1 157 ? 160.064 159.303 -135.260 1.00 44.68 151 ALA A C 1
ATOM 1188 O O . ALA A 1 157 ? 159.348 158.599 -135.981 1.00 44.83 151 ALA A O 1
ATOM 1190 N N . PHE A 1 158 ? 160.679 160.408 -135.666 1.00 43.73 152 PHE A N 1
ATOM 1191 C CA . PHE A 1 158 ? 160.567 160.922 -137.022 1.00 44.61 152 PHE A CA 1
ATOM 1192 C C . PHE A 1 158 ? 161.231 159.946 -137.993 1.00 42.97 152 PHE A C 1
ATOM 1193 O O . PHE A 1 158 ? 160.555 159.253 -138.757 1.00 41.38 152 PHE A O 1
ATOM 1201 N N . ILE A 1 159 ? 162.555 159.901 -137.961 1.00 41.25 153 ILE A N 1
ATOM 1202 C CA . ILE A 1 159 ? 163.287 158.989 -138.814 1.00 42.26 153 ILE A CA 1
ATOM 1203 C C . ILE A 1 159 ? 162.596 157.621 -138.819 1.00 44.06 153 ILE A C 1
ATOM 1204 O O . ILE A 1 159 ? 162.660 156.877 -139.792 1.00 43.37 153 ILE A O 1
ATOM 1209 N N . GLY A 1 160 ? 161.931 157.302 -137.714 1.00 46.63 154 GLY A N 1
ATOM 1210 C CA . GLY A 1 160 ? 161.245 156.028 -137.588 1.00 48.25 154 GLY A CA 1
ATOM 1211 C C . GLY A 1 160 ? 160.022 155.885 -138.463 1.00 48.60 154 GLY A C 1
ATOM 1212 O O . GLY A 1 160 ? 159.618 154.770 -138.782 1.00 48.39 154 GLY A O 1
ATOM 1213 N N . GLY A 1 161 ? 159.428 157.008 -138.848 1.00 49.60 155 GLY A N 1
ATOM 1214 C CA . GLY A 1 161 ? 158.256 156.951 -139.698 1.00 51.37 155 GLY A CA 1
ATOM 1215 C C . GLY A 1 161 ? 157.139 157.846 -139.220 1.00 52.36 155 GLY A C 1
ATOM 1216 O O . GLY A 1 161 ? 156.099 157.945 -139.873 1.00 52.80 155 GLY A O 1
ATOM 1217 N N . CYS A 1 162 ? 157.336 158.490 -138.072 1.00 54.11 156 CYS A N 1
ATOM 1218 C CA . CYS A 1 162 ? 156.315 159.388 -137.532 1.00 55.06 156 CYS A CA 1
ATOM 1219 C C . CYS A 1 162 ? 156.219 160.590 -138.445 1.00 54.80 156 CYS A C 1
ATOM 1220 O O . CYS A 1 162 ? 157.240 161.212 -138.773 1.00 54.84 156 CYS A O 1
ATOM 1223 N N . ASP A 1 163 ? 154.999 160.900 -138.868 1.00 53.78 157 ASP A N 1
ATOM 1224 C CA . ASP A 1 163 ? 154.783 162.021 -139.760 1.00 52.87 157 ASP A CA 1
ATOM 1225 C C . ASP A 1 163 ? 155.141 163.317 -139.054 1.00 51.94 157 ASP A C 1
ATOM 1226 O O . ASP A 1 163 ? 155.841 164.157 -139.604 1.00 52.28 157 ASP A O 1
ATOM 1231 N N . GLY A 1 164 ? 154.703 163.466 -137.815 1.00 50.64 158 GLY A N 1
ATOM 1232 C CA . GLY A 1 164 ? 155.006 164.692 -137.112 1.00 50.46 158 GLY A CA 1
ATOM 1233 C C . GLY A 1 164 ? 155.468 164.521 -135.690 1.00 50.48 158 GLY A C 1
ATOM 1234 O O . GLY A 1 164 ? 155.389 163.438 -135.119 1.00 51.92 158 GLY A O 1
ATOM 1235 N N . VAL A 1 165 ? 155.918 165.620 -135.102 1.00 50.30 159 VAL A N 1
ATOM 1236 C CA . VAL A 1 165 ? 156.437 165.604 -133.748 1.00 49.39 159 VAL A CA 1
ATOM 1237 C C . VAL A 1 165 ? 155.833 166.670 -132.850 1.00 50.63 159 VAL A C 1
ATOM 1238 O O . VAL A 1 165 ? 155.696 167.826 -133.233 1.00 52.04 159 VAL A O 1
ATOM 1242 N N . SER A 1 166 ? 155.499 166.267 -131.635 1.00 51.19 160 SER A N 1
ATOM 1243 C CA . SER A 1 166 ? 154.899 167.146 -130.635 1.00 51.04 160 SER A CA 1
ATOM 1244 C C . SER A 1 166 ? 155.890 168.194 -130.119 1.00 50.94 160 SER A C 1
ATOM 1245 O O . SER A 1 166 ? 155.546 169.349 -129.890 1.00 50.59 160 SER A O 1
ATOM 1248 N N . GLY A 1 167 ? 157.132 167.775 -129.951 1.00 51.69 161 GLY A N 1
ATOM 1249 C CA . GLY A 1 167 ? 158.148 168.660 -129.425 1.00 53.23 161 GLY A CA 1
ATOM 1250 C C . GLY A 1 167 ? 158.558 169.835 -130.283 1.00 54.19 161 GLY A C 1
ATOM 1251 O O . GLY A 1 167 ? 158.907 169.670 -131.457 1.00 54.02 161 GLY A O 1
ATOM 1252 N N . VAL A 1 168 ? 158.541 171.022 -129.676 1.00 54.90 162 VAL A N 1
ATOM 1253 C CA . VAL A 1 168 ? 158.917 172.257 -130.358 1.00 54.73 162 VAL A CA 1
ATOM 1254 C C . VAL A 1 168 ? 160.387 172.258 -130.725 1.00 55.82 162 VAL A C 1
ATOM 1255 O O . VAL A 1 168 ? 160.749 172.161 -131.897 1.00 56.44 162 VAL A O 1
ATOM 1259 N N . LEU A 1 169 ? 161.235 172.380 -129.714 1.00 56.84 163 LEU A N 1
ATOM 1260 C CA . LEU A 1 169 ? 162.677 172.409 -129.934 1.00 58.27 163 LEU A CA 1
ATOM 1261 C C . LEU A 1 169 ? 163.121 171.234 -130.813 1.00 58.55 163 LEU A C 1
ATOM 1262 O O . LEU A 1 169 ? 164.043 171.362 -131.628 1.00 57.76 163 LEU A O 1
ATOM 1267 N N . GLY A 1 170 ? 162.453 170.094 -130.648 1.00 59.37 164 GLY A N 1
ATOM 1268 C CA . GLY A 1 170 ? 162.793 168.918 -131.430 1.00 59.58 164 GLY A CA 1
ATOM 1269 C C . GLY A 1 170 ? 162.413 169.089 -132.888 1.00 59.36 164 GLY A C 1
ATOM 1270 O O . GLY A 1 170 ? 163.153 168.667 -133.789 1.00 57.98 164 GLY A O 1
ATOM 1271 N N . ALA A 1 171 ? 161.252 169.705 -133.116 1.00 59.30 165 ALA A N 1
ATOM 1272 C CA . ALA A 1 171 ? 160.770 169.948 -134.468 1.00 60.72 165 ALA A CA 1
ATOM 1273 C C . ALA A 1 171 ? 161.827 170.735 -135.228 1.00 62.00 165 ALA A C 1
ATOM 1274 O O . ALA A 1 171 ? 162.348 170.267 -136.242 1.00 61.37 165 ALA A O 1
ATOM 1276 N N . GLU A 1 172 ? 162.149 171.919 -134.706 1.00 64.15 166 GLU A N 1
ATOM 1277 C CA . GLU A 1 172 ? 163.145 172.824 -135.289 1.00 66.07 166 GLU A CA 1
ATOM 1278 C C . GLU A 1 172 ? 164.485 172.201 -135.659 1.00 66.98 166 GLU A C 1
ATOM 1279 O O . GLU A 1 172 ? 164.834 172.127 -136.840 1.00 67.71 166 GLU A O 1
ATOM 1285 N N . MET A 1 173 ? 165.250 171.789 -134.648 1.00 67.01 167 MET A N 1
ATOM 1286 C CA . MET A 1 173 ? 166.555 171.187 -134.881 1.00 67.21 167 MET A CA 1
ATOM 1287 C C . MET A 1 173 ? 166.556 170.269 -136.104 1.00 68.07 167 MET A C 1
ATOM 1288 O O . MET A 1 173 ? 167.607 170.027 -136.700 1.00 69.62 167 MET A O 1
ATOM 1293 N N . MET A 1 174 ? 165.377 169.770 -136.478 1.00 67.91 168 MET A N 1
ATOM 1294 C CA . MET A 1 174 ? 165.237 168.903 -137.648 1.00 67.87 168 MET A CA 1
ATOM 1295 C C . MET A 1 174 ? 164.895 169.733 -138.884 1.00 68.00 168 MET A C 1
ATOM 1296 O O . MET A 1 174 ? 165.352 169.454 -139.993 1.00 69.50 168 MET A O 1
ATOM 1301 N N . GLY A 1 175 ? 164.065 170.746 -138.677 1.00 67.17 169 GLY A N 1
ATOM 1302 C CA . GLY A 1 175 ? 163.631 171.590 -139.764 1.00 66.03 169 GLY A CA 1
ATOM 1303 C C . GLY A 1 175 ? 162.216 171.167 -140.082 1.00 66.36 169 GLY A C 1
ATOM 1304 O O . GLY A 1 175 ? 161.868 170.955 -141.239 1.00 66.89 169 GLY A O 1
ATOM 1305 N N . GLU A 1 176 ? 161.403 171.043 -139.036 1.00 66.26 170 GLU A N 1
ATOM 1306 C CA . GLU A 1 176 ? 160.010 170.623 -139.163 1.00 65.79 170 GLU A CA 1
ATOM 1307 C C . GLU A 1 176 ? 159.100 171.442 -138.251 1.00 65.20 170 GLU A C 1
ATOM 1308 O O . GLU A 1 176 ? 159.560 172.076 -137.314 1.00 64.94 170 GLU A O 1
ATOM 1314 N N . LYS A 1 177 ? 157.803 171.427 -138.522 1.00 65.42 171 LYS A N 1
ATOM 1315 C CA . LYS A 1 177 ? 156.879 172.178 -137.688 1.00 66.12 171 LYS A CA 1
ATOM 1316 C C . LYS A 1 177 ? 156.240 171.263 -136.654 1.00 64.70 171 LYS A C 1
ATOM 1317 O O . LYS A 1 177 ? 155.600 170.280 -136.992 1.00 64.75 171 LYS A O 1
ATOM 1323 N N . ALA A 1 178 ? 156.412 171.583 -135.387 1.00 64.30 172 ALA A N 1
ATOM 1324 C CA . ALA A 1 178 ? 155.817 170.760 -134.358 1.00 64.73 172 ALA A CA 1
ATOM 1325 C C . ALA A 1 178 ? 154.297 170.895 -134.400 1.00 64.54 172 ALA A C 1
ATOM 1326 O O . ALA A 1 178 ? 153.759 171.970 -134.196 1.00 65.49 172 ALA A O 1
ATOM 1328 N N . VAL A 1 179 ? 153.609 169.795 -134.665 1.00 64.30 173 VAL A N 1
ATOM 1329 C CA . VAL A 1 179 ? 152.159 169.806 -134.731 1.00 64.08 173 VAL A CA 1
ATOM 1330 C C . VAL A 1 179 ? 151.564 169.396 -133.393 1.00 63.36 173 VAL A C 1
ATOM 1331 O O . VAL A 1 179 ? 152.293 168.999 -132.496 1.00 64.23 173 VAL A O 1
ATOM 1335 N N . GLY A 1 180 ? 150.246 169.501 -133.261 1.00 62.41 174 GLY A N 1
ATOM 1336 C CA . GLY A 1 180 ? 149.596 169.134 -132.019 1.00 63.07 174 GLY A CA 1
ATOM 1337 C C . GLY A 1 180 ? 148.109 169.377 -132.114 1.00 63.77 174 GLY A C 1
ATOM 1338 O O . GLY A 1 180 ? 147.607 169.632 -133.204 1.00 64.15 174 GLY A O 1
ATOM 1339 N N . THR A 1 181 ? 147.406 169.296 -130.983 1.00 64.42 175 THR A N 1
ATOM 1340 C CA . THR A 1 181 ? 145.963 169.519 -130.950 1.00 64.26 175 THR A CA 1
ATOM 1341 C C . THR A 1 181 ? 145.538 170.367 -129.748 1.00 63.52 175 THR A C 1
ATOM 1342 O O . THR A 1 181 ? 146.017 171.470 -129.575 1.00 62.62 175 THR A O 1
ATOM 1346 N N . MET A 1 182 ? 144.640 169.841 -128.923 1.00 64.44 176 MET A N 1
ATOM 1347 C CA . MET A 1 182 ? 144.127 170.556 -127.761 1.00 65.54 176 MET A CA 1
ATOM 1348 C C . MET A 1 182 ? 144.323 169.804 -126.466 1.00 65.63 176 MET A C 1
ATOM 1349 O O . MET A 1 182 ? 144.135 168.591 -126.414 1.00 65.97 176 MET A O 1
ATOM 1354 N N . PRO A 1 183 ? 144.686 170.524 -125.396 1.00 65.22 177 PRO A N 1
ATOM 1355 C CA . PRO A 1 183 ? 144.895 169.925 -124.080 1.00 64.54 177 PRO A CA 1
ATOM 1356 C C . PRO A 1 183 ? 143.558 169.884 -123.345 1.00 64.75 177 PRO A C 1
ATOM 1357 O O . PRO A 1 183 ? 142.595 170.529 -123.756 1.00 64.16 177 PRO A O 1
ATOM 1361 N N . HIS A 1 184 ? 143.509 169.119 -122.263 1.00 64.99 178 HIS A N 1
ATOM 1362 C CA . HIS A 1 184 ? 142.314 169.019 -121.446 1.00 64.73 178 HIS A CA 1
ATOM 1363 C C . HIS A 1 184 ? 142.259 170.252 -120.578 1.00 64.59 178 HIS A C 1
ATOM 1364 O O . HIS A 1 184 ? 141.188 170.694 -120.166 1.00 63.79 178 HIS A O 1
ATOM 1371 N N . ALA A 1 185 ? 143.437 170.793 -120.293 1.00 65.00 179 ALA A N 1
ATOM 1372 C CA . ALA A 1 185 ? 143.555 171.976 -119.459 1.00 65.47 179 ALA A CA 1
ATOM 1373 C C . ALA A 1 185 ? 142.818 173.139 -120.111 1.00 65.95 179 ALA A C 1
ATOM 1374 O O . ALA A 1 185 ? 142.064 173.856 -119.446 1.00 65.51 179 ALA A O 1
ATOM 1376 N N . LEU A 1 186 ? 143.030 173.318 -121.414 1.00 65.96 180 LEU A N 1
ATOM 1377 C CA . LEU A 1 186 ? 142.381 174.402 -122.134 1.00 65.72 180 LEU A CA 1
ATOM 1378 C C . LEU A 1 186 ? 140.882 174.366 -121.919 1.00 65.54 180 LEU A C 1
ATOM 1379 O O . LEU A 1 186 ? 140.294 175.307 -121.417 1.00 67.38 180 LEU A O 1
ATOM 1384 N N . ILE A 1 187 ? 140.258 173.267 -122.288 1.00 65.30 181 ILE A N 1
ATOM 1385 C CA . ILE A 1 187 ? 138.826 173.151 -122.130 1.00 66.28 181 ILE A CA 1
ATOM 1386 C C . ILE A 1 187 ? 138.351 173.315 -120.689 1.00 67.16 181 ILE A C 1
ATOM 1387 O O . ILE A 1 187 ? 137.310 173.912 -120.449 1.00 67.22 181 ILE A O 1
ATOM 1392 N N . ILE A 1 188 ? 139.111 172.801 -119.728 1.00 68.60 182 ILE A N 1
ATOM 1393 C CA . ILE A 1 188 ? 138.709 172.902 -118.326 1.00 69.26 182 ILE A CA 1
ATOM 1394 C C . ILE A 1 188 ? 138.854 174.297 -117.723 1.00 69.89 182 ILE A C 1
ATOM 1395 O O . ILE A 1 188 ? 137.991 174.723 -116.958 1.00 70.19 182 ILE A O 1
ATOM 1400 N N . THR A 1 189 ? 139.929 175.013 -118.049 1.00 70.72 183 THR A N 1
ATOM 1401 C CA . THR A 1 189 ? 140.098 176.359 -117.496 1.00 72.04 183 THR A CA 1
ATOM 1402 C C . THR A 1 189 ? 139.071 177.293 -118.143 1.00 72.45 183 THR A C 1
ATOM 1403 O O . THR A 1 189 ? 138.456 178.117 -117.464 1.00 73.45 183 THR A O 1
ATOM 1407 N N . VAL A 1 190 ? 138.886 177.158 -119.456 1.00 72.09 184 VAL A N 1
ATOM 1408 C CA . VAL A 1 190 ? 137.913 177.968 -120.188 1.00 71.78 184 VAL A CA 1
ATOM 1409 C C . VAL A 1 190 ? 136.510 177.679 -119.644 1.00 72.27 184 VAL A C 1
ATOM 1410 O O . VAL A 1 190 ? 135.586 178.466 -119.823 1.00 72.33 184 VAL A O 1
ATOM 1414 N N . GLY A 1 191 ? 136.360 176.536 -118.985 1.00 72.97 185 GLY A N 1
ATOM 1415 C CA . GLY A 1 191 ? 135.082 176.171 -118.392 1.00 73.70 185 GLY A CA 1
ATOM 1416 C C . GLY A 1 191 ? 133.970 175.643 -119.289 1.00 74.33 185 GLY A C 1
ATOM 1417 O O . GLY A 1 191 ? 132.894 175.289 -118.794 1.00 73.97 185 GLY A O 1
ATOM 1418 N N . ASP A 1 192 ? 134.207 175.573 -120.597 1.00 74.18 186 ASP A N 1
ATOM 1419 C CA . ASP A 1 192 ? 133.179 175.082 -121.503 1.00 73.87 186 ASP A CA 1
ATOM 1420 C C . ASP A 1 192 ? 133.755 174.489 -122.773 1.00 73.09 186 ASP A C 1
ATOM 1421 O O . ASP A 1 192 ? 134.556 175.125 -123.454 1.00 71.83 186 ASP A O 1
ATOM 1426 N N . GLN A 1 193 ? 133.324 173.272 -123.096 1.00 72.89 187 GLN A N 1
ATOM 1427 C CA . GLN A 1 193 ? 133.802 172.576 -124.285 1.00 72.82 187 GLN A CA 1
ATOM 1428 C C . GLN A 1 193 ? 133.680 173.429 -125.534 1.00 73.15 187 GLN A C 1
ATOM 1429 O O . GLN A 1 193 ? 134.679 173.745 -126.184 1.00 73.38 187 GLN A O 1
ATOM 1435 N N . VAL A 1 194 ? 132.449 173.805 -125.866 1.00 73.31 188 VAL A N 1
ATOM 1436 C CA . VAL A 1 194 ? 132.188 174.600 -127.062 1.00 72.79 188 VAL A CA 1
ATOM 1437 C C . VAL A 1 194 ? 132.951 175.920 -127.113 1.00 72.90 188 VAL A C 1
ATOM 1438 O O . VAL A 1 194 ? 133.598 176.240 -128.115 1.00 71.15 188 VAL A O 1
ATOM 1442 N N . LYS A 1 195 ? 132.861 176.678 -126.023 1.00 73.52 189 LYS A N 1
ATOM 1443 C CA . LYS A 1 195 ? 133.531 177.969 -125.906 1.00 75.03 189 LYS A CA 1
ATOM 1444 C C . LYS A 1 195 ? 135.029 177.796 -126.156 1.00 75.39 189 LYS A C 1
ATOM 1445 O O . LYS A 1 195 ? 135.679 178.637 -126.797 1.00 74.69 189 LYS A O 1
ATOM 1451 N N . ALA A 1 196 ? 135.558 176.682 -125.648 1.00 75.81 190 ALA A N 1
ATOM 1452 C CA . ALA A 1 196 ? 136.972 176.349 -125.771 1.00 75.68 190 ALA A CA 1
ATOM 1453 C C . ALA A 1 196 ? 137.428 176.173 -127.213 1.00 75.72 190 ALA A C 1
ATOM 1454 O O . ALA A 1 196 ? 138.290 176.915 -127.689 1.00 75.14 190 ALA A O 1
ATOM 1456 N N . TRP A 1 197 ? 136.858 175.196 -127.914 1.00 76.08 191 TRP A N 1
ATOM 1457 C CA . TRP A 1 197 ? 137.279 174.986 -129.284 1.00 77.01 191 TRP A CA 1
ATOM 1458 C C . TRP A 1 197 ? 136.820 176.076 -130.231 1.00 77.34 191 TRP A C 1
ATOM 1459 O O . TRP A 1 197 ? 137.152 176.057 -131.411 1.00 77.12 191 TRP A O 1
ATOM 1470 N N . LYS A 1 198 ? 136.057 177.034 -129.712 1.00 78.33 192 LYS A N 1
ATOM 1471 C CA . LYS A 1 198 ? 135.619 178.168 -130.524 1.00 77.81 192 LYS A CA 1
ATOM 1472 C C . LYS A 1 198 ? 136.796 179.128 -130.457 1.00 76.80 192 LYS A C 1
ATOM 1473 O O . LYS A 1 198 ? 137.297 179.595 -131.477 1.00 75.69 192 LYS A O 1
ATOM 1479 N N . TYR A 1 199 ? 137.238 179.391 -129.234 1.00 76.56 193 TYR A N 1
ATOM 1480 C CA . TYR A 1 199 ? 138.372 180.264 -128.995 1.00 77.98 193 TYR A CA 1
ATOM 1481 C C . TYR A 1 199 ? 139.585 179.773 -129.774 1.00 78.41 193 TYR A C 1
ATOM 1482 O O . TYR A 1 199 ? 140.364 180.571 -130.303 1.00 78.14 193 TYR A O 1
ATOM 1491 N N . PHE A 1 200 ? 139.754 178.456 -129.824 1.00 78.73 194 PHE A N 1
ATOM 1492 C CA . PHE A 1 200 ? 140.883 177.880 -130.542 1.00 79.06 194 PHE A CA 1
ATOM 1493 C C . PHE A 1 200 ? 140.761 178.179 -132.031 1.00 79.71 194 PHE A C 1
ATOM 1494 O O . PHE A 1 200 ? 141.751 178.541 -132.680 1.00 79.40 194 PHE A O 1
ATOM 1502 N N . ASP A 1 201 ? 139.545 178.019 -132.562 1.00 80.35 195 ASP A N 1
ATOM 1503 C CA . ASP A 1 201 ? 139.267 178.248 -133.985 1.00 80.26 195 ASP A CA 1
ATOM 1504 C C . ASP A 1 201 ? 139.586 179.675 -134.415 1.00 79.86 195 ASP A C 1
ATOM 1505 O O . ASP A 1 201 ? 140.066 179.902 -135.529 1.00 79.47 195 ASP A O 1
ATOM 1510 N N . GLU A 1 202 ? 139.336 180.634 -133.529 1.00 79.19 196 GLU A N 1
ATOM 1511 C CA . GLU A 1 202 ? 139.605 182.027 -133.849 1.00 78.45 196 GLU A CA 1
ATOM 1512 C C . GLU A 1 202 ? 141.026 182.493 -133.544 1.00 77.77 196 GLU A C 1
ATOM 1513 O O . GLU A 1 202 ? 141.680 183.077 -134.407 1.00 77.25 196 GLU A O 1
ATOM 1519 N N . VAL A 1 203 ? 141.511 182.217 -132.337 1.00 77.21 197 VAL A N 1
ATOM 1520 C CA . VAL A 1 203 ? 142.848 182.650 -131.939 1.00 76.98 197 VAL A CA 1
ATOM 1521 C C . VAL A 1 203 ? 144.031 182.035 -132.689 1.00 77.68 197 VAL A C 1
ATOM 1522 O O . VAL A 1 203 ? 144.980 182.740 -133.037 1.00 76.87 197 VAL A O 1
ATOM 1526 N N . ILE A 1 204 ? 143.989 180.731 -132.936 1.00 78.91 198 ILE A N 1
ATOM 1527 C CA . ILE A 1 204 ? 145.099 180.064 -133.613 1.00 80.12 198 ILE A CA 1
ATOM 1528 C C . ILE A 1 204 ? 145.084 180.247 -135.124 1.00 81.10 198 ILE A C 1
ATOM 1529 O O . ILE A 1 204 ? 144.023 180.406 -135.724 1.00 81.71 198 ILE A O 1
ATOM 1534 N N . GLU A 1 205 ? 146.268 180.224 -135.732 1.00 81.96 199 GLU A N 1
ATOM 1535 C CA . GLU A 1 205 ? 146.390 180.389 -137.175 1.00 83.54 199 GLU A CA 1
ATOM 1536 C C . GLU A 1 205 ? 145.433 179.484 -137.931 1.00 83.97 199 GLU A C 1
ATOM 1537 O O . GLU A 1 205 ? 144.871 178.546 -137.369 1.00 84.00 199 GLU A O 1
ATOM 1543 N N . GLU A 1 206 ? 145.255 179.764 -139.218 1.00 84.87 200 GLU A N 1
ATOM 1544 C CA . GLU A 1 206 ? 144.346 178.977 -140.036 1.00 85.10 200 GLU A CA 1
ATOM 1545 C C . GLU A 1 206 ? 145.018 177.748 -140.593 1.00 84.18 200 GLU A C 1
ATOM 1546 O O . GLU A 1 206 ? 144.364 176.740 -140.832 1.00 83.96 200 GLU A O 1
ATOM 1552 N N . GLU A 1 207 ? 146.329 177.828 -140.780 1.00 83.81 201 GLU A N 1
ATOM 1553 C CA . GLU A 1 207 ? 147.090 176.698 -141.306 1.00 83.02 201 GLU A CA 1
ATOM 1554 C C . GLU A 1 207 ? 147.129 175.519 -140.327 1.00 81.44 201 GLU A C 1
ATOM 1555 O O . GLU A 1 207 ? 147.570 174.429 -140.685 1.00 81.96 201 GLU A O 1
ATOM 1561 N N . VAL A 1 208 ? 146.677 175.743 -139.094 1.00 79.22 202 VAL A N 1
ATOM 1562 C CA . VAL A 1 208 ? 146.684 174.706 -138.060 1.00 76.05 202 VAL A CA 1
ATOM 1563 C C . VAL A 1 208 ? 145.399 173.881 -138.045 1.00 74.18 202 VAL A C 1
ATOM 1564 O O . VAL A 1 208 ? 144.355 174.368 -137.611 1.00 74.70 202 VAL A O 1
ATOM 1568 N N . PRO A 1 209 ? 145.463 172.615 -138.509 1.00 71.74 203 PRO A N 1
ATOM 1569 C CA . PRO A 1 209 ? 144.273 171.759 -138.532 1.00 69.38 203 PRO A CA 1
ATOM 1570 C C . PRO A 1 209 ? 143.603 171.859 -137.193 1.00 68.45 203 PRO A C 1
ATOM 1571 O O . PRO A 1 209 ? 144.275 171.960 -136.174 1.00 68.76 203 PRO A O 1
ATOM 1575 N N . ARG A 1 210 ? 142.281 171.845 -137.185 1.00 67.64 204 ARG A N 1
ATOM 1576 C CA . ARG A 1 210 ? 141.565 171.969 -135.929 1.00 67.06 204 ARG A CA 1
ATOM 1577 C C . ARG A 1 210 ? 140.874 170.685 -135.516 1.00 66.37 204 ARG A C 1
ATOM 1578 O O . ARG A 1 210 ? 139.834 170.316 -136.047 1.00 65.05 204 ARG A O 1
ATOM 1586 N N . ILE A 1 211 ? 141.493 170.002 -134.561 1.00 66.61 205 ILE A N 1
ATOM 1587 C CA . ILE A 1 211 ? 140.976 168.757 -134.034 1.00 66.50 205 ILE A CA 1
ATOM 1588 C C . ILE A 1 211 ? 140.427 169.060 -132.652 1.00 66.69 205 ILE A C 1
ATOM 1589 O O . ILE A 1 211 ? 141.132 169.596 -131.806 1.00 66.01 205 ILE A O 1
ATOM 1594 N N . ALA A 1 212 ? 139.163 168.723 -132.433 1.00 67.58 206 ALA A N 1
ATOM 1595 C CA . ALA A 1 212 ? 138.515 168.982 -131.157 1.00 68.70 206 ALA A CA 1
ATOM 1596 C C . ALA A 1 212 ? 138.743 167.882 -130.117 1.00 69.66 206 ALA A C 1
ATOM 1597 O O . ALA A 1 212 ? 138.577 166.691 -130.391 1.00 70.35 206 ALA A O 1
ATOM 1599 N N . LEU A 1 213 ? 139.121 168.294 -128.914 1.00 69.86 207 LEU A N 1
ATOM 1600 C CA . LEU A 1 213 ? 139.351 167.355 -127.839 1.00 69.90 207 LEU A CA 1
ATOM 1601 C C . LEU A 1 213 ? 137.980 167.082 -127.220 1.00 71.17 207 LEU A C 1
ATOM 1602 O O . LEU A 1 213 ? 137.509 167.818 -126.347 1.00 70.72 207 LEU A O 1
ATOM 1607 N N . VAL A 1 214 ? 137.345 166.018 -127.703 1.00 72.91 208 VAL A N 1
ATOM 1608 C CA . VAL A 1 214 ? 136.017 165.601 -127.266 1.00 74.52 208 VAL A CA 1
ATOM 1609 C C . VAL A 1 214 ? 135.860 165.200 -125.802 1.00 76.39 208 VAL A C 1
ATOM 1610 O O . VAL A 1 214 ? 135.516 166.028 -124.964 1.00 77.58 208 VAL A O 1
ATOM 1614 N N . ASP A 1 215 ? 136.089 163.924 -125.508 1.00 77.95 209 ASP A N 1
ATOM 1615 C CA . ASP A 1 215 ? 135.977 163.385 -124.150 1.00 79.95 209 ASP A CA 1
ATOM 1616 C C . ASP A 1 215 ? 136.567 164.277 -123.054 1.00 80.00 209 ASP A C 1
ATOM 1617 O O . ASP A 1 215 ? 137.781 164.409 -122.965 1.00 80.24 209 ASP A O 1
ATOM 1622 N N . THR A 1 216 ? 135.719 164.867 -122.215 1.00 79.86 210 THR A N 1
ATOM 1623 C CA . THR A 1 216 ? 136.200 165.712 -121.117 1.00 80.88 210 THR A CA 1
ATOM 1624 C C . THR A 1 216 ? 135.275 165.582 -119.903 1.00 81.80 210 THR A C 1
ATOM 1625 O O . THR A 1 216 ? 135.716 165.232 -118.802 1.00 82.48 210 THR A O 1
ATOM 1629 N N . PHE A 1 217 ? 133.993 165.871 -120.109 1.00 82.02 211 PHE A N 1
ATOM 1630 C CA . PHE A 1 217 ? 132.993 165.785 -119.047 1.00 82.07 211 PHE A CA 1
ATOM 1631 C C . PHE A 1 217 ? 131.865 164.875 -119.522 1.00 81.65 211 PHE A C 1
ATOM 1632 O O . PHE A 1 217 ? 131.400 163.992 -118.800 1.00 81.15 211 PHE A O 1
ATOM 1640 N N . TYR A 1 218 ? 131.433 165.116 -120.752 1.00 82.04 212 TYR A N 1
ATOM 1641 C CA . TYR A 1 218 ? 130.364 164.356 -121.377 1.00 82.90 212 TYR A CA 1
ATOM 1642 C C . TYR A 1 218 ? 130.990 163.172 -122.115 1.00 82.74 212 TYR A C 1
ATOM 1643 O O . TYR A 1 218 ? 132.211 163.092 -122.247 1.00 83.70 212 TYR A O 1
ATOM 1652 N N . ASP A 1 219 ? 130.160 162.257 -122.602 1.00 81.85 213 ASP A N 1
ATOM 1653 C CA . ASP A 1 219 ? 130.665 161.101 -123.335 1.00 81.28 213 ASP A CA 1
ATOM 1654 C C . ASP A 1 219 ? 131.216 161.561 -124.689 1.00 80.36 213 ASP A C 1
ATOM 1655 O O . ASP A 1 219 ? 130.828 162.611 -125.200 1.00 79.99 213 ASP A O 1
ATOM 1660 N N . GLU A 1 220 ? 132.127 160.782 -125.267 1.00 79.68 214 GLU A N 1
ATOM 1661 C CA . GLU A 1 220 ? 132.709 161.142 -126.559 1.00 78.44 214 GLU A CA 1
ATOM 1662 C C . GLU A 1 220 ? 131.586 161.280 -127.573 1.00 77.59 214 GLU A C 1
ATOM 1663 O O . GLU A 1 220 ? 131.624 162.150 -128.440 1.00 77.56 214 GLU A O 1
ATOM 1669 N N . LYS A 1 221 ? 130.584 160.412 -127.453 1.00 76.64 215 LYS A N 1
ATOM 1670 C CA . LYS A 1 221 ? 129.449 160.412 -128.370 1.00 75.45 215 LYS A CA 1
ATOM 1671 C C . LYS A 1 221 ? 128.738 161.753 -128.363 1.00 74.42 215 LYS A C 1
ATOM 1672 O O . LYS A 1 221 ? 128.419 162.308 -129.412 1.00 74.07 215 LYS A O 1
ATOM 1678 N N . VAL A 1 222 ? 128.500 162.275 -127.169 1.00 73.39 216 VAL A N 1
ATOM 1679 C CA . VAL A 1 222 ? 127.813 163.542 -127.037 1.00 71.58 216 VAL A CA 1
ATOM 1680 C C . VAL A 1 222 ? 128.688 164.700 -127.498 1.00 71.52 216 VAL A C 1
ATOM 1681 O O . VAL A 1 222 ? 128.310 165.446 -128.397 1.00 72.53 216 VAL A O 1
ATOM 1685 N N . GLU A 1 223 ? 129.862 164.841 -126.898 1.00 70.92 217 GLU A N 1
ATOM 1686 C CA . GLU A 1 223 ? 130.761 165.934 -127.253 1.00 70.95 217 GLU A CA 1
ATOM 1687 C C . GLU A 1 223 ? 131.256 165.919 -128.695 1.00 69.21 217 GLU A C 1
ATOM 1688 O O . GLU A 1 223 ? 131.725 166.934 -129.211 1.00 68.20 217 GLU A O 1
ATOM 1694 N N . ALA A 1 224 ? 131.158 164.771 -129.348 1.00 68.03 218 ALA A N 1
ATOM 1695 C CA . ALA A 1 224 ? 131.610 164.678 -130.724 1.00 67.47 218 ALA A CA 1
ATOM 1696 C C . ALA A 1 224 ? 130.701 165.505 -131.623 1.00 67.69 218 ALA A C 1
ATOM 1697 O O . ALA A 1 224 ? 131.183 166.362 -132.370 1.00 66.48 218 ALA A O 1
ATOM 1699 N N . VAL A 1 225 ? 129.388 165.260 -131.548 1.00 68.24 219 VAL A N 1
ATOM 1700 C CA . VAL A 1 225 ? 128.438 166.011 -132.371 1.00 68.48 219 VAL A CA 1
ATOM 1701 C C . VAL A 1 225 ? 128.490 167.494 -132.025 1.00 68.61 219 VAL A C 1
ATOM 1702 O O . VAL A 1 225 ? 128.440 168.336 -132.920 1.00 68.82 219 VAL A O 1
ATOM 1706 N N . MET A 1 226 ? 128.598 167.812 -130.737 1.00 68.93 220 MET A N 1
ATOM 1707 C CA . MET A 1 226 ? 128.699 169.204 -130.305 1.00 70.27 220 MET A CA 1
ATOM 1708 C C . MET A 1 226 ? 129.810 169.891 -131.097 1.00 71.11 220 MET A C 1
ATOM 1709 O O . MET A 1 226 ? 129.583 170.921 -131.735 1.00 71.72 220 MET A O 1
ATOM 1714 N N . ALA A 1 227 ? 131.009 169.313 -131.054 1.00 71.66 221 ALA A N 1
ATOM 1715 C CA . ALA A 1 227 ? 132.159 169.862 -131.765 1.00 72.04 221 ALA A CA 1
ATOM 1716 C C . ALA A 1 227 ? 131.879 169.982 -133.258 1.00 72.60 221 ALA A C 1
ATOM 1717 O O . ALA A 1 227 ? 132.471 170.810 -133.946 1.00 71.93 221 ALA A O 1
ATOM 1719 N N . ALA A 1 228 ? 130.981 169.139 -133.759 1.00 74.22 222 ALA A N 1
ATOM 1720 C CA . ALA A 1 228 ? 130.616 169.161 -135.176 1.00 75.80 222 ALA A CA 1
ATOM 1721 C C . ALA A 1 228 ? 129.695 170.358 -135.407 1.00 77.08 222 ALA A C 1
ATOM 1722 O O . ALA A 1 228 ? 129.953 171.207 -136.277 1.00 77.23 222 ALA A O 1
ATOM 1724 N N . GLU A 1 229 ? 128.613 170.412 -134.629 1.00 77.48 223 GLU A N 1
ATOM 1725 C CA . GLU A 1 229 ? 127.672 171.520 -134.706 1.00 77.50 223 GLU A CA 1
ATOM 1726 C C . GLU A 1 229 ? 128.309 172.691 -133.955 1.00 77.18 223 GLU A C 1
ATOM 1727 O O . GLU A 1 229 ? 127.841 173.132 -132.905 1.00 77.17 223 GLU A O 1
ATOM 1733 N N . ALA A 1 230 ? 129.410 173.156 -134.529 1.00 76.39 224 ALA A N 1
ATOM 1734 C CA . ALA A 1 230 ? 130.222 174.256 -134.034 1.00 76.00 224 ALA A CA 1
ATOM 1735 C C . ALA A 1 230 ? 131.387 174.146 -135.003 1.00 76.06 224 ALA A C 1
ATOM 1736 O O . ALA A 1 230 ? 131.896 173.053 -135.232 1.00 77.46 224 ALA A O 1
ATOM 1738 N N . LEU A 1 231 ? 131.798 175.262 -135.586 1.00 75.86 225 LEU A N 1
ATOM 1739 C CA . LEU A 1 231 ? 132.873 175.271 -136.574 1.00 75.47 225 LEU A CA 1
ATOM 1740 C C . LEU A 1 231 ? 132.610 174.301 -137.733 1.00 74.56 225 LEU A C 1
ATOM 1741 O O . LEU A 1 231 ? 133.295 174.350 -138.746 1.00 73.63 225 LEU A O 1
ATOM 1746 N N . GLY A 1 232 ? 131.598 173.448 -137.585 1.00 74.33 226 GLY A N 1
ATOM 1747 C CA . GLY A 1 232 ? 131.234 172.497 -138.623 1.00 74.70 226 GLY A CA 1
ATOM 1748 C C . GLY A 1 232 ? 132.346 172.067 -139.559 1.00 75.45 226 GLY A C 1
ATOM 1749 O O . GLY A 1 232 ? 133.044 171.103 -139.275 1.00 76.65 226 GLY A O 1
ATOM 1750 N N . LYS A 1 233 ? 132.509 172.771 -140.678 1.00 75.97 227 LYS A N 1
ATOM 1751 C CA . LYS A 1 233 ? 133.545 172.443 -141.661 1.00 75.95 227 LYS A CA 1
ATOM 1752 C C . LYS A 1 233 ? 134.916 172.981 -141.276 1.00 75.81 227 LYS A C 1
ATOM 1753 O O . LYS A 1 233 ? 135.871 172.908 -142.051 1.00 75.89 227 LYS A O 1
ATOM 1759 N N . LYS A 1 234 ? 135.002 173.536 -140.077 1.00 75.88 228 LYS A N 1
ATOM 1760 C CA . LYS A 1 234 ? 136.259 174.057 -139.561 1.00 76.16 228 LYS A CA 1
ATOM 1761 C C . LYS A 1 234 ? 136.876 172.938 -138.725 1.00 75.47 228 LYS A C 1
ATOM 1762 O O . LYS A 1 234 ? 138.072 172.951 -138.426 1.00 76.00 228 LYS A O 1
ATOM 1768 N N . LEU A 1 235 ? 136.035 171.970 -138.365 1.00 73.70 229 LEU A N 1
ATOM 1769 C CA . LEU A 1 235 ? 136.437 170.826 -137.558 1.00 72.22 229 LEU A CA 1
ATOM 1770 C C . LEU A 1 235 ? 137.100 169.781 -138.437 1.00 71.49 229 LEU A C 1
ATOM 1771 O O . LEU A 1 235 ? 136.431 168.938 -139.018 1.00 70.69 229 LEU A O 1
ATOM 1776 N N . PHE A 1 236 ? 138.423 169.840 -138.530 1.00 71.86 230 PHE A N 1
ATOM 1777 C CA . PHE A 1 236 ? 139.166 168.891 -139.343 1.00 71.54 230 PHE A CA 1
ATOM 1778 C C . PHE A 1 236 ? 139.075 167.458 -138.845 1.00 71.42 230 PHE A C 1
ATOM 1779 O O . PHE A 1 236 ? 139.027 166.521 -139.645 1.00 71.04 230 PHE A O 1
ATOM 1787 N N . ALA A 1 237 ? 139.076 167.289 -137.526 1.00 71.13 231 ALA A N 1
ATOM 1788 C CA . ALA A 1 237 ? 139.002 165.962 -136.939 1.00 70.46 231 ALA A CA 1
ATOM 1789 C C . ALA A 1 237 ? 138.613 166.021 -135.483 1.00 69.95 231 ALA A C 1
ATOM 1790 O O . ALA A 1 237 ? 138.632 167.075 -134.861 1.00 69.84 231 ALA A O 1
ATOM 1792 N N . VAL A 1 238 ? 138.250 164.868 -134.947 1.00 70.10 232 VAL A N 1
ATOM 1793 C CA . VAL A 1 238 ? 137.882 164.760 -133.548 1.00 70.31 232 VAL A CA 1
ATOM 1794 C C . VAL A 1 238 ? 138.892 163.817 -132.900 1.00 70.16 232 VAL A C 1
ATOM 1795 O O . VAL A 1 238 ? 139.269 162.811 -133.499 1.00 71.13 232 VAL A O 1
ATOM 1799 N N . ARG A 1 239 ? 139.345 164.142 -131.691 1.00 70.03 233 ARG A N 1
ATOM 1800 C CA . ARG A 1 239 ? 140.319 163.284 -131.008 1.00 69.20 233 ARG A CA 1
ATOM 1801 C C . ARG A 1 239 ? 139.708 162.455 -129.892 1.00 68.44 233 ARG A C 1
ATOM 1802 O O . ARG A 1 239 ? 139.005 162.983 -129.032 1.00 68.18 233 ARG A O 1
ATOM 1810 N N . LEU A 1 240 ? 139.973 161.152 -129.923 1.00 68.09 234 LEU A N 1
ATOM 1811 C CA . LEU A 1 240 ? 139.488 160.249 -128.885 1.00 68.13 234 LEU A CA 1
ATOM 1812 C C . LEU A 1 240 ? 140.685 159.728 -128.100 1.00 67.72 234 LEU A C 1
ATOM 1813 O O . LEU A 1 240 ? 141.643 159.194 -128.677 1.00 66.91 234 LEU A O 1
ATOM 1818 N N . ASP A 1 241 ? 140.631 159.913 -126.785 1.00 67.34 235 ASP A N 1
ATOM 1819 C CA . ASP A 1 241 ? 141.696 159.474 -125.893 1.00 67.52 235 ASP A CA 1
ATOM 1820 C C . ASP A 1 241 ? 141.055 158.930 -124.626 1.00 66.97 235 ASP A C 1
ATOM 1821 O O . ASP A 1 241 ? 141.483 159.228 -123.512 1.00 66.92 235 ASP A O 1
ATOM 1826 N N . THR A 1 242 ? 140.016 158.130 -124.803 1.00 66.64 236 THR A N 1
ATOM 1827 C CA . THR A 1 242 ? 139.314 157.559 -123.663 1.00 66.92 236 THR A CA 1
ATOM 1828 C C . THR A 1 242 ? 140.252 157.059 -122.562 1.00 66.98 236 THR A C 1
ATOM 1829 O O . THR A 1 242 ? 141.203 156.316 -122.824 1.00 67.82 236 THR A O 1
ATOM 1833 N N . PRO A 1 243 ? 140.013 157.487 -121.316 1.00 65.98 237 PRO A N 1
ATOM 1834 C CA . PRO A 1 243 ? 140.858 157.045 -120.203 1.00 65.29 237 PRO A CA 1
ATOM 1835 C C . PRO A 1 243 ? 140.711 155.532 -120.057 1.00 64.49 237 PRO A C 1
ATOM 1836 O O . PRO A 1 243 ? 139.655 154.972 -120.362 1.00 63.30 237 PRO A O 1
ATOM 1840 N N . SER A 1 244 ? 141.766 154.874 -119.588 1.00 64.83 238 SER A N 1
ATOM 1841 C CA . SER A 1 244 ? 141.746 153.423 -119.420 1.00 64.16 238 SER A CA 1
ATOM 1842 C C . SER A 1 244 ? 140.578 152.908 -118.590 1.00 63.62 238 SER A C 1
ATOM 1843 O O . SER A 1 244 ? 140.037 151.839 -118.875 1.00 64.97 238 SER A O 1
ATOM 1846 N N . SER A 1 245 ? 140.184 153.658 -117.571 1.00 61.70 239 SER A N 1
ATOM 1847 C CA . SER A 1 245 ? 139.073 153.231 -116.744 1.00 59.85 239 SER A CA 1
ATOM 1848 C C . SER A 1 245 ? 137.802 153.238 -117.571 1.00 59.08 239 SER A C 1
ATOM 1849 O O . SER A 1 245 ? 136.825 152.582 -117.221 1.00 59.00 239 SER A O 1
ATOM 1852 N N . ARG A 1 246 ? 137.821 153.957 -118.688 1.00 58.43 240 ARG A N 1
ATOM 1853 C CA . ARG A 1 246 ? 136.632 154.050 -119.536 1.00 57.66 240 ARG A CA 1
ATOM 1854 C C . ARG A 1 246 ? 136.682 153.244 -120.840 1.00 55.92 240 ARG A C 1
ATOM 1855 O O . ARG A 1 246 ? 135.642 152.989 -121.451 1.00 54.77 240 ARG A O 1
ATOM 1863 N N . ARG A 1 247 ? 137.877 152.833 -121.261 1.00 54.12 241 ARG A N 1
ATOM 1864 C CA . ARG A 1 247 ? 138.008 152.067 -122.498 1.00 52.29 241 ARG A CA 1
ATOM 1865 C C . ARG A 1 247 ? 137.564 150.615 -122.398 1.00 51.30 241 ARG A C 1
ATOM 1866 O O . ARG A 1 247 ? 138.386 149.726 -122.246 1.00 50.65 241 ARG A O 1
ATOM 1874 N N . GLY A 1 248 ? 136.264 150.377 -122.488 1.00 50.82 242 GLY A N 1
ATOM 1875 C CA . GLY A 1 248 ? 135.783 149.009 -122.437 1.00 50.13 242 GLY A CA 1
ATOM 1876 C C . GLY A 1 248 ? 136.169 148.319 -123.744 1.00 49.18 242 GLY A C 1
ATOM 1877 O O . GLY A 1 248 ? 136.772 147.243 -123.755 1.00 47.97 242 GLY A O 1
ATOM 1878 N N . ASN A 1 249 ? 135.816 148.949 -124.859 1.00 47.26 243 ASN A N 1
ATOM 1879 C CA . ASN A 1 249 ? 136.141 148.419 -126.167 1.00 44.97 243 ASN A CA 1
ATOM 1880 C C . ASN A 1 249 ? 136.393 149.644 -127.013 1.00 46.20 243 ASN A C 1
ATOM 1881 O O . ASN A 1 249 ? 135.461 150.250 -127.536 1.00 47.56 243 ASN A O 1
ATOM 1886 N N . PHE A 1 250 ? 137.654 150.021 -127.145 1.00 46.98 244 PHE A N 1
ATOM 1887 C CA . PHE A 1 250 ? 137.986 151.202 -127.917 1.00 48.18 244 PHE A CA 1
ATOM 1888 C C . PHE A 1 250 ? 137.426 151.129 -129.329 1.00 48.45 244 PHE A C 1
ATOM 1889 O O . PHE A 1 250 ? 136.819 152.085 -129.808 1.00 50.21 244 PHE A O 1
ATOM 1897 N N . ARG A 1 251 ? 137.631 150.004 -129.997 1.00 48.46 245 ARG A N 1
ATOM 1898 C CA . ARG A 1 251 ? 137.119 149.825 -131.345 1.00 48.24 245 ARG A CA 1
ATOM 1899 C C . ARG A 1 251 ? 135.645 150.230 -131.393 1.00 48.77 245 ARG A C 1
ATOM 1900 O O . ARG A 1 251 ? 135.253 151.113 -132.158 1.00 47.88 245 ARG A O 1
ATOM 1908 N N . LYS A 1 252 ? 134.832 149.570 -130.576 1.00 48.22 246 LYS A N 1
ATOM 1909 C CA . LYS A 1 252 ? 133.420 149.862 -130.532 1.00 48.91 246 LYS A CA 1
ATOM 1910 C C . LYS A 1 252 ? 133.166 151.337 -130.285 1.00 49.96 246 LYS A C 1
ATOM 1911 O O . LYS A 1 252 ? 132.337 151.941 -130.966 1.00 51.28 246 LYS A O 1
ATOM 1917 N N . ILE A 1 253 ? 133.864 151.919 -129.308 1.00 49.87 247 ILE A N 1
ATOM 1918 C CA . ILE A 1 253 ? 133.684 153.337 -128.998 1.00 48.67 247 ILE A CA 1
ATOM 1919 C C . ILE A 1 253 ? 133.991 154.196 -130.226 1.00 47.45 247 ILE A C 1
ATOM 1920 O O . ILE A 1 253 ? 133.263 155.136 -130.533 1.00 47.27 247 ILE A O 1
ATOM 1925 N N . ILE A 1 254 ? 135.059 153.865 -130.937 1.00 46.89 248 ILE A N 1
ATOM 1926 C CA . ILE A 1 254 ? 135.424 154.606 -132.133 1.00 47.61 248 ILE A CA 1
ATOM 1927 C C . ILE A 1 254 ? 134.333 154.518 -133.195 1.00 50.18 248 ILE A C 1
ATOM 1928 O O . ILE A 1 254 ? 134.032 155.503 -133.869 1.00 52.43 248 ILE A O 1
ATOM 1933 N N . GLU A 1 255 ? 133.735 153.345 -133.353 1.00 51.29 249 GLU A N 1
ATOM 1934 C CA . GLU A 1 255 ? 132.683 153.190 -134.340 1.00 53.14 249 GLU A CA 1
ATOM 1935 C C . GLU A 1 255 ? 131.452 154.030 -133.990 1.00 53.96 249 GLU A C 1
ATOM 1936 O O . GLU A 1 255 ? 130.930 154.771 -134.833 1.00 54.71 249 GLU A O 1
ATOM 1942 N N . GLU A 1 256 ? 130.999 153.918 -132.744 1.00 53.72 250 GLU A N 1
ATOM 1943 C CA . GLU A 1 256 ? 129.838 154.655 -132.269 1.00 53.42 250 GLU A CA 1
ATOM 1944 C C . GLU A 1 256 ? 129.974 156.135 -132.585 1.00 53.35 250 GLU A C 1
ATOM 1945 O O . GLU A 1 256 ? 129.004 156.794 -132.955 1.00 53.62 250 GLU A O 1
ATOM 1951 N N . VAL A 1 257 ? 131.180 156.666 -132.457 1.00 53.35 251 VAL A N 1
ATOM 1952 C CA . VAL A 1 257 ? 131.379 158.075 -132.751 1.00 54.86 251 VAL A CA 1
ATOM 1953 C C . VAL A 1 257 ? 131.157 158.295 -134.239 1.00 55.96 251 VAL A C 1
ATOM 1954 O O . VAL A 1 257 ? 130.396 159.190 -134.646 1.00 56.11 251 VAL A O 1
ATOM 1958 N N . ARG A 1 258 ? 131.819 157.477 -135.051 1.00 56.04 252 ARG A N 1
ATOM 1959 C CA . ARG A 1 258 ? 131.666 157.591 -136.492 1.00 56.79 252 ARG A CA 1
ATOM 1960 C C . ARG A 1 258 ? 130.189 157.540 -136.873 1.00 56.98 252 ARG A C 1
ATOM 1961 O O . ARG A 1 258 ? 129.751 158.256 -137.771 1.00 58.40 252 ARG A O 1
ATOM 1969 N N . TRP A 1 259 ? 129.420 156.698 -136.192 1.00 56.06 253 TRP A N 1
ATOM 1970 C CA . TRP A 1 259 ? 128.010 156.585 -136.501 1.00 56.02 253 TRP A CA 1
ATOM 1971 C C . TRP A 1 259 ? 127.265 157.850 -136.153 1.00 57.09 253 TRP A C 1
ATOM 1972 O O . TRP A 1 259 ? 126.708 158.504 -137.032 1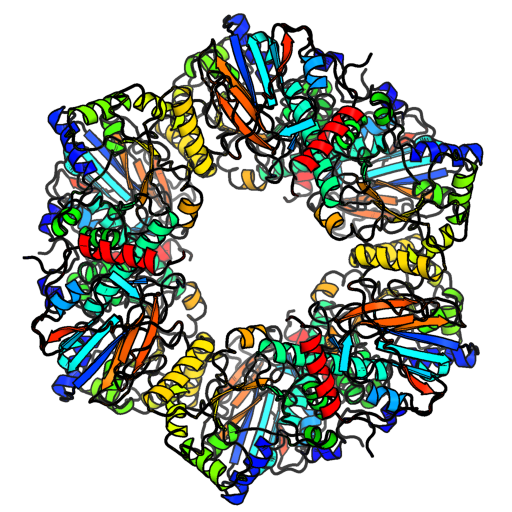.00 57.80 253 TRP A O 1
ATOM 1983 N N . GLU A 1 260 ? 127.259 158.203 -134.872 1.00 58.11 254 GLU A N 1
ATOM 1984 C CA . GLU A 1 260 ? 126.553 159.401 -134.439 1.00 59.86 254 GLU A CA 1
ATOM 1985 C C . GLU A 1 260 ? 126.885 160.613 -135.300 1.00 60.26 254 GLU A C 1
ATOM 1986 O O . GLU A 1 260 ? 126.070 161.523 -135.426 1.00 60.16 254 GLU A O 1
ATOM 1992 N N . LEU A 1 261 ? 128.080 160.623 -135.888 1.00 59.80 255 LEU A N 1
ATOM 1993 C CA . LEU A 1 261 ? 128.478 161.721 -136.745 1.00 59.25 255 LEU A CA 1
ATOM 1994 C C . LEU A 1 261 ? 127.869 161.521 -138.111 1.00 60.45 255 LEU A C 1
ATOM 1995 O O . LEU A 1 261 ? 127.250 162.436 -138.664 1.00 61.69 255 LEU A O 1
ATOM 2000 N N . LYS A 1 262 ? 128.044 160.322 -138.654 1.00 61.43 256 LYS A N 1
ATOM 2001 C CA . LYS A 1 262 ? 127.515 159.975 -139.973 1.00 63.43 256 LYS A CA 1
ATOM 2002 C C . LYS A 1 262 ? 125.991 160.168 -140.065 1.00 64.71 256 LYS A C 1
ATOM 2003 O O . LYS A 1 262 ? 125.485 160.746 -141.040 1.00 64.87 256 LYS A O 1
ATOM 2009 N N . VAL A 1 263 ? 125.268 159.679 -139.055 1.00 64.76 257 VAL A N 1
ATOM 2010 C CA . VAL A 1 263 ? 123.814 159.810 -139.018 1.00 64.52 257 VAL A CA 1
ATOM 2011 C C . VAL A 1 263 ? 123.397 161.276 -139.094 1.00 65.76 257 VAL A C 1
ATOM 2012 O O . VAL A 1 263 ? 122.528 161.640 -139.889 1.00 65.47 257 VAL A O 1
ATOM 2016 N N . ARG A 1 264 ? 124.019 162.112 -138.267 1.00 66.46 258 ARG A N 1
ATOM 2017 C CA . ARG A 1 264 ? 123.703 163.531 -138.248 1.00 66.69 258 ARG A CA 1
ATOM 2018 C C . ARG A 1 264 ? 124.369 164.287 -139.390 1.00 68.40 258 ARG A C 1
ATOM 2019 O O . ARG A 1 264 ? 124.635 165.484 -139.286 1.00 69.83 258 ARG A O 1
ATOM 2027 N N . GLY A 1 265 ? 124.650 163.569 -140.473 1.00 69.05 259 GLY A N 1
ATOM 2028 C CA . GLY A 1 265 ? 125.230 164.184 -141.650 1.00 70.22 259 GLY A CA 1
ATOM 2029 C C . GLY A 1 265 ? 126.634 164.743 -141.614 1.00 71.18 259 GLY A C 1
ATOM 2030 O O . GLY A 1 265 ? 127.074 165.338 -142.607 1.00 71.27 259 GLY A O 1
ATOM 2031 N N . TYR A 1 266 ? 127.345 164.593 -140.502 1.00 72.02 260 TYR A N 1
ATOM 2032 C CA . TYR A 1 266 ? 128.719 165.096 -140.467 1.00 73.61 260 TYR A CA 1
ATOM 2033 C C . TYR A 1 266 ? 129.602 163.969 -141.006 1.00 73.65 260 TYR A C 1
ATOM 2034 O O . TYR A 1 266 ? 129.710 162.916 -140.381 1.00 74.25 260 TYR A O 1
ATOM 2043 N N . ASP A 1 267 ? 130.225 164.179 -142.164 1.00 73.37 261 ASP A N 1
ATOM 2044 C CA . ASP A 1 267 ? 131.036 163.122 -142.759 1.00 73.66 261 ASP A CA 1
ATOM 2045 C C . ASP A 1 267 ? 132.472 163.452 -143.151 1.00 72.77 261 ASP A C 1
ATOM 2046 O O . ASP A 1 267 ? 133.216 162.568 -143.585 1.00 73.00 261 ASP A O 1
ATOM 2051 N N . TRP A 1 268 ? 132.871 164.707 -143.001 1.00 70.83 262 TRP A N 1
ATOM 2052 C CA . TRP A 1 268 ? 134.222 165.107 -143.361 1.00 68.92 262 TRP A CA 1
ATOM 2053 C C . TRP A 1 268 ? 135.138 164.943 -142.163 1.00 67.47 262 TRP A C 1
ATOM 2054 O O . TRP A 1 268 ? 136.343 164.704 -142.319 1.00 66.50 262 TRP A O 1
ATOM 2065 N N . VAL A 1 269 ? 134.558 165.067 -140.970 1.00 65.16 263 VAL A N 1
ATOM 2066 C CA . VAL A 1 269 ? 135.331 164.943 -139.747 1.00 64.74 263 VAL A CA 1
ATOM 2067 C C . VAL A 1 269 ? 135.919 163.540 -139.581 1.00 63.89 263 VAL A C 1
ATOM 2068 O O . VAL A 1 269 ? 135.201 162.535 -139.578 1.00 63.48 263 VAL A O 1
ATOM 2072 N N . LYS A 1 270 ? 137.243 163.498 -139.460 1.00 62.21 264 LYS A N 1
ATOM 2073 C CA . LYS A 1 270 ? 137.992 162.268 -139.296 1.00 60.13 264 LYS A CA 1
ATOM 2074 C C . LYS A 1 270 ? 138.148 161.896 -137.821 1.00 59.24 264 LYS A C 1
ATOM 2075 O O . LYS A 1 270 ? 137.881 162.697 -136.923 1.00 58.89 264 LYS A O 1
ATOM 2081 N N . ILE A 1 271 ? 138.584 160.665 -137.583 1.00 57.91 265 ILE A N 1
ATOM 2082 C CA . ILE A 1 271 ? 138.786 160.177 -136.230 1.00 56.76 265 ILE A CA 1
ATOM 2083 C C . ILE A 1 271 ? 140.268 160.090 -135.917 1.00 55.60 265 ILE A C 1
ATOM 2084 O O . ILE A 1 271 ? 140.988 159.272 -136.488 1.00 55.59 265 ILE A O 1
ATOM 2089 N N . PHE A 1 272 ? 140.714 160.950 -135.011 1.00 54.21 266 PHE A N 1
ATOM 2090 C CA . PHE A 1 272 ? 142.099 160.987 -134.593 1.00 53.30 266 PHE A CA 1
ATOM 2091 C C . PHE A 1 272 ? 142.150 160.444 -133.164 1.00 52.75 266 PHE A C 1
ATOM 2092 O O . PHE A 1 272 ? 141.417 160.917 -132.289 1.00 52.15 266 PHE A O 1
ATOM 2100 N N . VAL A 1 273 ? 142.989 159.433 -132.933 1.00 51.67 267 VAL A N 1
ATOM 2101 C CA . VAL A 1 273 ? 143.097 158.842 -131.599 1.00 49.58 267 VAL A CA 1
ATOM 2102 C C . VAL A 1 273 ? 144.511 158.849 -131.037 1.00 47.56 267 VAL A C 1
ATOM 2103 O O . VAL A 1 273 ? 145.505 158.851 -131.764 1.00 45.65 267 VAL A O 1
ATOM 2107 N N . SER A 1 274 ? 144.577 158.863 -129.720 1.00 46.04 268 SER A N 1
ATOM 2108 C CA . SER A 1 274 ? 145.841 158.853 -129.042 1.00 47.57 268 SER A CA 1
ATOM 2109 C C . SER A 1 274 ? 145.536 158.364 -127.632 1.00 48.11 268 SER A C 1
ATOM 2110 O O . SER A 1 274 ? 144.392 158.426 -127.180 1.00 46.48 268 SER A O 1
ATOM 2113 N N . GLY A 1 275 ? 146.553 157.858 -126.943 1.00 48.71 269 GLY A N 1
ATOM 2114 C CA . GLY A 1 275 ? 146.327 157.391 -125.595 1.00 48.78 269 GLY A CA 1
ATOM 2115 C C . GLY A 1 275 ? 146.755 155.962 -125.383 1.00 48.42 269 GLY A C 1
ATOM 2116 O O . GLY A 1 275 ? 146.084 155.028 -125.821 1.00 46.59 269 GLY A O 1
ATOM 2117 N N . GLY A 1 276 ? 147.886 155.821 -124.697 1.00 49.34 270 GLY A N 1
ATOM 2118 C CA . GLY A 1 276 ? 148.449 154.523 -124.379 1.00 49.02 270 GLY A CA 1
ATOM 2119 C C . GLY A 1 276 ? 148.162 153.430 -125.378 1.00 48.11 270 GLY A C 1
ATOM 2120 O O . GLY A 1 276 ? 147.296 152.593 -125.153 1.00 47.13 270 GLY A O 1
ATOM 2121 N N . LEU A 1 277 ? 148.873 153.434 -126.494 1.00 48.45 271 LEU A N 1
ATOM 2122 C CA . LEU A 1 277 ? 148.649 152.394 -127.480 1.00 49.39 271 LEU A CA 1
ATOM 2123 C C . LEU A 1 277 ? 149.917 151.903 -128.169 1.00 49.22 271 LEU A C 1
ATOM 2124 O O . LEU A 1 277 ? 150.828 152.660 -128.455 1.00 48.06 271 LEU A O 1
ATOM 2129 N N . ASP A 1 278 ? 149.959 150.600 -128.400 1.00 50.36 272 ASP A N 1
ATOM 2130 C CA . ASP A 1 278 ? 151.082 149.946 -129.042 1.00 52.00 272 ASP A CA 1
ATOM 2131 C C . ASP A 1 278 ? 150.617 149.273 -130.336 1.00 51.89 272 ASP A C 1
ATOM 2132 O O . ASP A 1 278 ? 149.544 149.577 -130.858 1.00 51.98 272 ASP A O 1
ATOM 2137 N N . GLU A 1 279 ? 151.427 148.353 -130.846 1.00 50.99 273 GLU A N 1
ATOM 2138 C CA . GLU A 1 279 ? 151.106 147.649 -132.081 1.00 49.35 273 GLU A CA 1
ATOM 2139 C C . GLU A 1 279 ? 149.804 146.902 -132.004 1.00 49.13 273 GLU A C 1
ATOM 2140 O O . GLU A 1 279 ? 148.882 147.171 -132.749 1.00 49.32 273 GLU A O 1
ATOM 2146 N N . GLU A 1 280 ? 149.737 145.945 -131.099 1.00 50.96 274 GLU A N 1
ATOM 2147 C CA . GLU A 1 280 ? 148.539 145.142 -130.935 1.00 53.03 274 GLU A CA 1
ATOM 2148 C C . GLU A 1 280 ? 147.261 145.980 -130.811 1.00 51.93 274 GLU A C 1
ATOM 2149 O O . GLU A 1 280 ? 146.216 145.629 -131.360 1.00 52.69 274 GLU A O 1
ATOM 2155 N N . LYS A 1 281 ? 147.348 147.093 -130.092 1.00 50.57 275 LYS A N 1
ATOM 2156 C CA . LYS A 1 281 ? 146.194 147.963 -129.880 1.00 48.47 275 LYS A CA 1
ATOM 2157 C C . LYS A 1 281 ? 145.778 148.706 -131.137 1.00 46.23 275 LYS A C 1
ATOM 2158 O O . LYS A 1 281 ? 144.601 148.945 -131.367 1.00 45.67 275 LYS A O 1
ATOM 2164 N N . ILE A 1 282 ? 146.763 149.081 -131.936 1.00 44.64 276 ILE A N 1
ATOM 2165 C CA . ILE A 1 282 ? 146.538 149.797 -133.179 1.00 43.33 276 ILE A CA 1
ATOM 2166 C C . ILE A 1 282 ? 146.036 148.841 -134.248 1.00 43.44 276 ILE A C 1
ATOM 2167 O O . ILE A 1 282 ? 145.171 149.185 -135.040 1.00 42.79 276 ILE A O 1
ATOM 2172 N N . LYS A 1 283 ? 146.575 147.631 -134.258 1.00 43.96 277 LYS A N 1
ATOM 2173 C CA . LYS A 1 283 ? 146.164 146.648 -135.236 1.00 43.91 277 LYS A CA 1
ATOM 2174 C C . LYS A 1 283 ? 144.687 146.386 -135.091 1.00 45.07 277 LYS A C 1
ATOM 2175 O O . LYS A 1 283 ? 144.018 146.092 -136.067 1.00 46.40 277 LYS A O 1
ATOM 2181 N N . GLU A 1 284 ? 144.164 146.475 -133.878 1.00 46.07 278 GLU A N 1
ATOM 2182 C CA . GLU A 1 284 ? 142.750 146.187 -133.707 1.00 48.79 278 GLU A CA 1
ATOM 2183 C C . GLU A 1 284 ? 141.871 147.412 -133.893 1.00 48.80 278 GLU A C 1
ATOM 2184 O O . GLU A 1 284 ? 140.696 147.408 -133.518 1.00 49.97 278 GLU A O 1
ATOM 2190 N N . ILE A 1 285 ? 142.411 148.444 -134.524 1.00 47.68 279 ILE A N 1
ATOM 2191 C CA . ILE A 1 285 ? 141.644 149.658 -134.664 1.00 46.36 279 ILE A CA 1
ATOM 2192 C C . ILE A 1 285 ? 142.014 150.523 -135.884 1.00 47.90 279 ILE A C 1
ATOM 2193 O O . ILE A 1 285 ? 141.355 151.526 -136.162 1.00 47.70 279 ILE A O 1
ATOM 2198 N N . VAL A 1 286 ? 143.030 150.097 -136.638 1.00 48.41 280 VAL A N 1
ATOM 2199 C CA . VAL A 1 286 ? 143.507 150.830 -137.817 1.00 49.04 280 VAL A CA 1
ATOM 2200 C C . VAL A 1 286 ? 142.438 151.182 -138.833 1.00 51.54 280 VAL A C 1
ATOM 2201 O O . VAL A 1 286 ? 142.316 152.335 -139.259 1.00 53.42 280 VAL A O 1
ATOM 2205 N N . ASP A 1 287 ? 141.685 150.167 -139.245 1.00 52.86 281 ASP A N 1
ATOM 2206 C CA . ASP A 1 287 ? 140.658 150.334 -140.260 1.00 53.17 281 ASP A CA 1
ATOM 2207 C C . ASP A 1 287 ? 139.471 151.201 -139.856 1.00 53.04 281 ASP A C 1
ATOM 2208 O O . ASP A 1 287 ? 138.463 151.227 -140.543 1.00 55.26 281 ASP A O 1
ATOM 2213 N N . VAL A 1 288 ? 139.579 151.931 -138.761 1.00 51.72 282 VAL A N 1
ATOM 2214 C CA . VAL A 1 288 ? 138.466 152.758 -138.344 1.00 50.92 282 VAL A CA 1
ATOM 2215 C C . VAL A 1 288 ? 138.970 154.087 -137.793 1.00 50.79 282 VAL A C 1
ATOM 2216 O O . VAL A 1 288 ? 138.196 154.922 -137.338 1.00 50.98 282 VAL A O 1
ATOM 2220 N N . VAL A 1 289 ? 140.279 154.284 -137.843 1.00 49.95 283 VAL A N 1
ATOM 2221 C CA . VAL A 1 289 ? 140.862 155.519 -137.350 1.00 49.94 283 VAL A CA 1
ATOM 2222 C C . VAL A 1 289 ? 141.663 156.159 -138.472 1.00 50.96 283 VAL A C 1
ATOM 2223 O O . VAL A 1 289 ? 142.242 155.469 -139.318 1.00 50.44 283 VAL A O 1
ATOM 2227 N N . ASP A 1 290 ? 141.688 157.485 -138.472 1.00 51.30 284 ASP A N 1
ATOM 2228 C CA . ASP A 1 290 ? 142.375 158.222 -139.508 1.00 52.05 284 ASP A CA 1
ATOM 2229 C C . ASP A 1 290 ? 143.833 158.519 -139.220 1.00 51.91 284 ASP A C 1
ATOM 2230 O O . ASP A 1 290 ? 144.682 158.369 -140.106 1.00 51.00 284 ASP A O 1
ATOM 2235 N N . ALA A 1 291 ? 144.120 158.952 -137.991 1.00 51.84 285 ALA A N 1
ATOM 2236 C CA . ALA A 1 291 ? 145.486 159.276 -137.592 1.00 50.02 285 ALA A CA 1
ATOM 2237 C C . ALA A 1 291 ? 145.740 158.912 -136.145 1.00 49.60 285 ALA A C 1
ATOM 2238 O O . ALA A 1 291 ? 144.854 159.037 -135.291 1.00 48.59 285 ALA A O 1
ATOM 2240 N N . PHE A 1 292 ? 146.971 158.481 -135.878 1.00 49.01 286 PHE A N 1
ATOM 2241 C CA . PHE A 1 292 ? 147.369 158.065 -134.534 1.00 47.16 286 PHE A CA 1
ATOM 2242 C C . PHE A 1 292 ? 148.309 158.997 -133.794 1.00 45.81 286 PHE A C 1
ATOM 2243 O O . PHE A 1 292 ? 149.236 159.564 -134.382 1.00 45.77 286 PHE A O 1
ATOM 2251 N N . GLY A 1 293 ? 148.066 159.121 -132.491 1.00 44.61 287 GLY A N 1
ATOM 2252 C CA . GLY A 1 293 ? 148.904 159.927 -131.616 1.00 42.44 287 GLY A CA 1
ATOM 2253 C C . GLY A 1 293 ? 149.557 158.947 -130.643 1.00 41.49 287 GLY A C 1
ATOM 2254 O O . GLY A 1 293 ? 148.905 158.427 -129.726 1.00 42.54 287 GLY A O 1
ATOM 2255 N N . VAL A 1 294 ? 150.838 158.664 -130.827 1.00 38.59 288 VAL A N 1
ATOM 2256 C CA . VAL A 1 294 ? 151.493 157.708 -129.948 1.00 37.28 288 VAL A CA 1
ATOM 2257 C C . VAL A 1 294 ? 152.518 158.321 -128.996 1.00 36.47 288 VAL A C 1
ATOM 2258 O O . VAL A 1 294 ? 153.374 159.094 -129.414 1.00 35.86 288 VAL A O 1
ATOM 2262 N N . GLY A 1 295 ? 152.432 157.949 -127.719 1.00 34.33 289 GLY A N 1
ATOM 2263 C CA . GLY A 1 295 ? 153.362 158.456 -126.740 1.00 31.96 289 GLY A CA 1
ATOM 2264 C C . GLY A 1 295 ? 154.476 157.506 -126.315 1.00 32.56 289 GLY A C 1
ATOM 2265 O O . GLY A 1 295 ? 155.447 157.264 -127.056 1.00 32.28 289 GLY A O 1
ATOM 2266 N N . GLY A 1 296 ? 154.332 156.979 -125.100 1.00 31.34 290 GLY A N 1
ATOM 2267 C CA . GLY A 1 296 ? 155.313 156.083 -124.510 1.00 31.95 290 GLY A CA 1
ATOM 2268 C C . GLY A 1 296 ? 155.849 154.905 -125.296 1.00 32.04 290 GLY A C 1
ATOM 2269 O O . GLY A 1 296 ? 157.039 154.627 -125.212 1.00 32.38 290 GLY A O 1
ATOM 2270 N N . ALA A 1 297 ? 154.990 154.217 -126.047 1.00 32.65 291 ALA A N 1
ATOM 2271 C CA . ALA A 1 297 ? 155.403 153.061 -126.840 1.00 32.43 291 ALA A CA 1
ATOM 2272 C C . ALA A 1 297 ? 156.545 153.366 -127.801 1.00 33.78 291 ALA A C 1
ATOM 2273 O O . ALA A 1 297 ? 157.190 152.454 -128.320 1.00 33.25 291 ALA A O 1
ATOM 2275 N N . ILE A 1 298 ? 156.800 154.650 -128.030 1.00 35.70 292 ILE A N 1
ATOM 2276 C CA . ILE A 1 298 ? 157.863 155.053 -128.943 1.00 37.48 292 ILE A CA 1
ATOM 2277 C C . ILE A 1 298 ? 158.968 155.761 -128.193 1.00 37.21 292 ILE A C 1
ATOM 2278 O O . ILE A 1 298 ? 160.132 155.416 -128.351 1.00 36.99 292 ILE A O 1
ATOM 2283 N N . ALA A 1 299 ? 158.606 156.741 -127.370 1.00 38.13 293 ALA A N 1
ATOM 2284 C CA . ALA A 1 299 ? 159.604 157.502 -126.612 1.00 39.15 293 ALA A CA 1
ATOM 2285 C C . ALA A 1 299 ? 160.275 156.662 -125.523 1.00 39.80 293 ALA A C 1
ATOM 2286 O O . ALA A 1 299 ? 161.495 156.715 -125.321 1.00 40.48 293 ALA A O 1
ATOM 2288 N N . SER A 1 300 ? 159.461 155.889 -124.824 1.00 39.62 294 SER A N 1
ATOM 2289 C CA . SER A 1 300 ? 159.944 155.041 -123.759 1.00 41.31 294 SER A CA 1
ATOM 2290 C C . SER A 1 300 ? 160.273 153.663 -124.314 1.00 41.89 294 SER A C 1
ATOM 2291 O O . SER A 1 300 ? 160.323 152.680 -123.565 1.00 43.87 294 SER A O 1
ATOM 2294 N N . ALA A 1 301 ? 160.472 153.580 -125.621 1.00 40.24 295 ALA A N 1
ATOM 2295 C CA . ALA A 1 301 ? 160.805 152.307 -126.240 1.00 39.67 295 ALA A CA 1
ATOM 2296 C C . ALA A 1 301 ? 162.096 151.782 -125.599 1.00 39.01 295 ALA A C 1
ATOM 2297 O O . ALA A 1 301 ? 162.863 152.558 -125.054 1.00 39.79 295 ALA A O 1
ATOM 2299 N N . LYS A 1 302 ? 162.331 150.475 -125.656 1.00 38.58 296 LYS A N 1
ATOM 2300 C CA . LYS A 1 302 ? 163.532 149.903 -125.072 1.00 38.99 296 LYS A CA 1
ATOM 2301 C C . LYS A 1 302 ? 164.728 150.051 -125.994 1.00 39.44 296 LYS A C 1
ATOM 2302 O O . LYS A 1 302 ? 164.609 149.867 -127.201 1.00 40.95 296 LYS A O 1
ATOM 2308 N N . PRO A 1 303 ? 165.905 150.361 -125.433 1.00 39.20 297 PRO A N 1
ATOM 2309 C CA . PRO A 1 303 ? 167.151 150.523 -126.186 1.00 40.14 297 PRO A CA 1
ATOM 2310 C C . PRO A 1 303 ? 167.541 149.224 -126.886 1.00 42.37 297 PRO A C 1
ATOM 2311 O O . PRO A 1 303 ? 167.016 148.163 -126.564 1.00 43.86 297 PRO A O 1
ATOM 2315 N N . VAL A 1 304 ? 168.467 149.310 -127.837 1.00 44.71 298 VAL A N 1
ATOM 2316 C CA . VAL A 1 304 ? 168.963 148.135 -128.559 1.00 45.13 298 VAL A CA 1
ATOM 2317 C C . VAL A 1 304 ? 170.262 147.808 -127.844 1.00 45.70 298 VAL A C 1
ATOM 2318 O O . VAL A 1 304 ? 171.141 148.650 -127.778 1.00 45.40 298 VAL A O 1
ATOM 2322 N N . ASP A 1 305 ? 170.367 146.602 -127.293 1.00 48.46 299 ASP A N 1
ATOM 2323 C CA . ASP A 1 305 ? 171.558 146.194 -126.535 1.00 51.45 299 ASP A CA 1
ATOM 2324 C C . ASP A 1 305 ? 172.793 146.220 -127.423 1.00 51.18 299 ASP A C 1
ATOM 2325 O O . ASP A 1 305 ? 173.322 145.168 -127.785 1.00 52.19 299 ASP A O 1
ATOM 2330 N N . PHE A 1 306 ? 173.242 147.424 -127.774 1.00 51.10 300 PHE A N 1
ATOM 2331 C CA . PHE A 1 306 ? 174.419 147.617 -128.629 1.00 49.94 300 PHE A CA 1
ATOM 2332 C C . PHE A 1 306 ? 175.713 147.488 -127.821 1.00 49.90 300 PHE A C 1
ATOM 2333 O O . PHE A 1 306 ? 175.829 148.057 -126.742 1.00 50.66 300 PHE A O 1
ATOM 2341 N N . ALA A 1 307 ? 176.682 146.743 -128.335 1.00 50.03 301 ALA A N 1
ATOM 2342 C CA . ALA A 1 307 ? 177.942 146.588 -127.623 1.00 52.24 301 ALA A CA 1
ATOM 2343 C C . ALA A 1 307 ? 179.152 146.810 -128.524 1.00 53.45 301 ALA A C 1
ATOM 2344 O O . ALA A 1 307 ? 179.131 146.465 -129.701 1.00 53.46 301 ALA A O 1
ATOM 2346 N N . LEU A 1 308 ? 180.204 147.393 -127.958 1.00 55.59 302 LEU A N 1
ATOM 2347 C CA . LEU A 1 308 ? 181.442 147.654 -128.690 1.00 57.10 302 LEU A CA 1
ATOM 2348 C C . LEU A 1 308 ? 182.468 146.578 -128.318 1.00 58.67 302 LEU A C 1
ATOM 2349 O O . LEU A 1 308 ? 182.917 146.501 -127.170 1.00 58.96 302 LEU A O 1
ATOM 2354 N N . ASP A 1 309 ? 182.845 145.746 -129.281 1.00 60.37 303 ASP A N 1
ATOM 2355 C CA . ASP A 1 309 ? 183.818 144.688 -129.008 1.00 62.04 303 ASP A CA 1
ATOM 2356 C C . ASP A 1 309 ? 184.943 144.594 -130.033 1.00 62.63 303 ASP A C 1
ATOM 2357 O O . ASP A 1 309 ? 184.689 144.482 -131.231 1.00 60.84 303 ASP A O 1
ATOM 2362 N N . ILE A 1 310 ? 186.187 144.622 -129.555 1.00 64.63 304 ILE A N 1
ATOM 2363 C CA . ILE A 1 310 ? 187.344 144.503 -130.445 1.00 65.13 304 ILE A CA 1
ATOM 2364 C C . ILE A 1 310 ? 187.347 143.113 -131.083 1.00 65.02 304 ILE A C 1
ATOM 2365 O O . ILE A 1 310 ? 187.414 142.096 -130.400 1.00 63.89 304 ILE A O 1
ATOM 2370 N N . VAL A 1 311 ? 187.236 143.093 -132.404 1.00 66.64 305 VAL A N 1
ATOM 2371 C CA . VAL A 1 311 ? 187.197 141.857 -133.173 1.00 68.63 305 VAL A CA 1
ATOM 2372 C C . VAL A 1 311 ? 188.506 141.607 -133.919 1.00 70.84 305 VAL A C 1
ATOM 2373 O O . VAL A 1 311 ? 188.671 140.580 -134.577 1.00 70.14 305 VAL A O 1
ATOM 2377 N N . GLU A 1 312 ? 189.432 142.557 -133.817 1.00 73.67 306 GLU A N 1
ATOM 2378 C CA . GLU A 1 312 ? 190.725 142.431 -134.472 1.00 76.02 306 GLU A CA 1
ATOM 2379 C C . GLU A 1 312 ? 191.754 143.360 -133.830 1.00 77.40 306 GLU A C 1
ATOM 2380 O O . GLU A 1 312 ? 191.478 144.537 -133.586 1.00 77.61 306 GLU A O 1
ATOM 2386 N N . VAL A 1 313 ? 192.936 142.814 -133.549 1.00 78.36 307 VAL A N 1
ATOM 2387 C CA . VAL A 1 313 ? 194.021 143.576 -132.941 1.00 79.55 307 VAL A CA 1
ATOM 2388 C C . VAL A 1 313 ? 195.289 143.405 -133.774 1.00 80.25 307 VAL A C 1
ATOM 2389 O O . VAL A 1 313 ? 195.832 142.305 -133.866 1.00 80.40 307 VAL A O 1
ATOM 2393 N N . GLU A 1 314 ? 195.752 144.495 -134.379 1.00 81.22 308 GLU A N 1
ATOM 2394 C CA . GLU A 1 314 ? 196.950 144.474 -135.219 1.00 81.92 308 GLU A CA 1
ATOM 2395 C C . GLU A 1 314 ? 196.800 143.501 -136.391 1.00 81.77 308 GLU A C 1
ATOM 2396 O O . GLU A 1 314 ? 197.644 142.630 -136.604 1.00 81.67 308 GLU A O 1
ATOM 2402 N N . GLY A 1 315 ? 195.718 143.654 -137.147 1.00 81.74 309 GLY A N 1
ATOM 2403 C CA . GLY A 1 315 ? 195.481 142.789 -138.289 1.00 81.13 309 GLY A CA 1
ATOM 2404 C C . GLY A 1 315 ? 195.243 141.342 -137.916 1.00 80.75 309 GLY A C 1
ATOM 2405 O O . GLY A 1 315 ? 195.102 140.490 -138.787 1.00 79.82 309 GLY A O 1
ATOM 2406 N N . LYS A 1 316 ? 195.199 141.064 -136.617 1.00 81.66 310 LYS A N 1
ATOM 2407 C CA . LYS A 1 316 ? 194.968 139.710 -136.115 1.00 82.16 310 LYS A CA 1
ATOM 2408 C C . LYS A 1 316 ? 193.529 139.537 -135.620 1.00 80.90 310 LYS A C 1
ATOM 2409 O O . LYS A 1 316 ? 193.055 140.307 -134.783 1.00 80.76 310 LYS A O 1
ATOM 2415 N N . PRO A 1 317 ? 192.816 138.523 -136.142 1.00 79.71 311 PRO A N 1
ATOM 2416 C CA . PRO A 1 317 ? 191.429 138.219 -135.777 1.00 79.10 311 PRO A CA 1
ATOM 2417 C C . PRO A 1 317 ? 191.285 137.675 -134.358 1.00 79.10 311 PRO A C 1
ATOM 2418 O O . PRO A 1 317 ? 191.680 136.539 -134.085 1.00 78.73 311 PRO A O 1
ATOM 2422 N N . ILE A 1 318 ? 190.711 138.480 -133.465 1.00 79.17 312 ILE A N 1
ATOM 2423 C CA . ILE A 1 318 ? 190.506 138.063 -132.081 1.00 79.16 312 ILE A CA 1
ATOM 2424 C C . ILE A 1 318 ? 189.372 138.820 -131.401 1.00 78.83 312 ILE A C 1
ATOM 2425 O O . ILE A 1 318 ? 189.333 140.048 -131.432 1.00 79.51 312 ILE A O 1
ATOM 2430 N N . ALA A 1 319 ? 188.454 138.067 -130.795 1.00 78.43 313 ALA A N 1
ATOM 2431 C CA . ALA A 1 319 ? 187.306 138.618 -130.071 1.00 77.65 313 ALA A CA 1
ATOM 2432 C C . ALA A 1 319 ? 186.951 137.658 -128.936 1.00 76.87 313 ALA A C 1
ATOM 2433 O O . ALA A 1 319 ? 187.177 136.455 -129.052 1.00 76.31 313 ALA A O 1
ATOM 2435 N N . LYS A 1 320 ? 186.398 138.178 -127.844 1.00 76.28 314 LYS A N 1
ATOM 2436 C CA . LYS A 1 320 ? 186.022 137.327 -126.708 1.00 76.15 314 LYS A CA 1
ATOM 2437 C C . LYS A 1 320 ? 184.859 136.365 -127.008 1.00 75.60 314 LYS A C 1
ATOM 2438 O O . LYS A 1 320 ? 184.305 136.379 -128.109 1.00 75.19 314 LYS A O 1
ATOM 2444 N N . ARG A 1 321 ? 184.503 135.530 -126.025 1.00 75.48 315 ARG A N 1
ATOM 2445 C CA . ARG A 1 321 ? 183.427 134.527 -126.163 1.00 73.95 315 ARG A CA 1
ATOM 2446 C C . ARG A 1 321 ? 182.075 135.090 -126.582 1.00 72.85 315 ARG A C 1
ATOM 2447 O O . ARG A 1 321 ? 181.630 136.124 -126.078 1.00 72.18 315 ARG A O 1
ATOM 2455 N N . GLY A 1 322 ? 181.414 134.385 -127.494 1.00 71.62 316 GLY A N 1
ATOM 2456 C CA . GLY A 1 322 ? 180.113 134.824 -127.955 1.00 70.65 316 GLY A CA 1
ATOM 2457 C C . GLY A 1 322 ? 180.159 136.014 -128.887 1.00 70.35 316 GLY A C 1
ATOM 2458 O O . GLY A 1 322 ? 179.127 136.566 -129.231 1.00 68.78 316 GLY A O 1
ATOM 2459 N N . LYS A 1 323 ? 181.358 136.415 -129.292 1.00 71.77 317 LYS A N 1
ATOM 2460 C CA . LYS A 1 323 ? 181.524 137.541 -130.201 1.00 72.88 317 LYS A CA 1
ATOM 2461 C C . LYS A 1 323 ? 182.210 137.055 -131.488 1.00 73.47 317 LYS A C 1
ATOM 2462 O O . LYS A 1 323 ? 183.097 136.196 -131.448 1.00 73.94 317 LYS A O 1
ATOM 2468 N N . LEU A 1 324 ? 181.786 137.595 -132.627 1.00 73.73 318 LEU A N 1
ATOM 2469 C CA . LEU A 1 324 ? 182.365 137.222 -133.907 1.00 73.70 318 LEU A CA 1
ATOM 2470 C C . LEU A 1 324 ? 183.702 137.916 -134.071 1.00 74.33 318 LEU A C 1
ATOM 2471 O O . LEU A 1 324 ? 183.879 139.056 -133.647 1.00 74.96 318 LEU A O 1
ATOM 2476 N N . SER A 1 325 ? 184.641 137.226 -134.703 1.00 74.69 319 SER A N 1
ATOM 2477 C CA . SER A 1 325 ? 185.985 137.755 -134.862 1.00 75.30 319 SER A CA 1
ATOM 2478 C C . SER A 1 325 ? 186.320 138.228 -136.265 1.00 75.32 319 SER A C 1
ATOM 2479 O O . SER A 1 325 ? 185.790 137.716 -137.248 1.00 74.97 319 SER A O 1
ATOM 2482 N N . GLY A 1 326 ? 187.206 139.216 -136.348 1.00 75.83 320 GLY A N 1
ATOM 2483 C CA . GLY A 1 326 ? 187.641 139.720 -137.642 1.00 75.74 320 GLY A CA 1
ATOM 2484 C C . GLY A 1 326 ? 186.977 140.962 -138.198 1.00 75.07 320 GLY A C 1
ATOM 2485 O O . GLY A 1 326 ? 185.893 141.346 -137.765 1.00 74.46 320 GLY A O 1
ATOM 2486 N N . ARG A 1 327 ? 187.650 141.584 -139.166 1.00 75.19 321 ARG A N 1
ATOM 2487 C CA . ARG A 1 327 ? 187.159 142.790 -139.838 1.00 75.86 321 ARG A CA 1
ATOM 2488 C C . ARG A 1 327 ? 186.216 142.350 -140.944 1.00 75.78 321 ARG A C 1
ATOM 2489 O O . ARG A 1 327 ? 186.620 141.612 -141.840 1.00 75.25 321 ARG A O 1
ATOM 2497 N N . LYS A 1 328 ? 184.966 142.796 -140.902 1.00 76.07 322 LYS A N 1
ATOM 2498 C CA . LYS A 1 328 ? 184.030 142.367 -141.926 1.00 76.33 322 LYS A CA 1
ATOM 2499 C C . LYS A 1 328 ? 183.120 143.411 -142.547 1.00 75.18 322 LYS A C 1
ATOM 2500 O O . LYS A 1 328 ? 183.098 144.574 -142.141 1.00 74.87 322 LYS A O 1
ATOM 2506 N N . GLN A 1 329 ? 182.376 142.965 -143.555 1.00 73.76 323 GLN A N 1
ATOM 2507 C CA . GLN A 1 329 ? 181.441 143.813 -144.281 1.00 72.55 323 GLN A CA 1
ATOM 2508 C C . GLN A 1 329 ? 180.106 143.106 -144.428 1.00 71.01 323 GLN A C 1
ATOM 2509 O O . GLN A 1 329 ? 180.040 141.880 -144.410 1.00 70.54 323 GLN A O 1
ATOM 2515 N N . VAL A 1 330 ? 179.046 143.895 -144.570 1.00 69.88 324 VAL A N 1
ATOM 2516 C CA . VAL A 1 330 ? 177.698 143.376 -144.735 1.00 68.71 324 VAL A CA 1
ATOM 2517 C C . VAL A 1 330 ? 177.165 143.786 -146.100 1.00 67.70 324 VAL A C 1
ATOM 2518 O O . VAL A 1 330 ? 177.043 144.972 -146.395 1.00 66.28 324 VAL A O 1
ATOM 2522 N N . TYR A 1 331 ? 176.854 142.802 -146.937 1.00 68.11 325 TYR A N 1
ATOM 2523 C CA . TYR A 1 331 ? 176.331 143.077 -148.274 1.00 68.92 325 TYR A CA 1
ATOM 2524 C C . TYR A 1 331 ? 174.822 142.907 -148.328 1.00 68.35 325 TYR A C 1
ATOM 2525 O O . TYR A 1 331 ? 174.281 141.905 -147.879 1.00 68.03 325 TYR A O 1
ATOM 2534 N N . ARG A 1 332 ? 174.151 143.912 -148.877 1.00 67.98 326 ARG A N 1
ATOM 2535 C CA . ARG A 1 332 ? 172.708 143.915 -148.977 1.00 67.35 326 ARG A CA 1
ATOM 2536 C C . ARG A 1 332 ? 172.291 143.968 -150.432 1.00 67.84 326 ARG A C 1
ATOM 2537 O O . ARG A 1 332 ? 172.831 144.748 -151.207 1.00 68.07 326 ARG A O 1
ATOM 2545 N N . CYS A 1 333 ? 171.332 143.138 -150.815 1.00 68.36 327 CYS A N 1
ATOM 2546 C CA . CYS A 1 333 ? 170.872 143.168 -152.187 1.00 68.87 327 CYS A CA 1
ATOM 2547 C C . CYS A 1 333 ? 169.621 144.032 -152.171 1.00 69.65 327 CYS A C 1
ATOM 2548 O O . CYS A 1 333 ? 169.161 144.428 -151.111 1.00 69.58 327 CYS A O 1
ATOM 2551 N N . GLU A 1 334 ? 169.074 144.329 -153.340 1.00 71.31 328 GLU A N 1
ATOM 2552 C CA . GLU A 1 334 ? 167.877 145.154 -153.424 1.00 73.22 328 GLU A CA 1
ATOM 2553 C C . GLU A 1 334 ? 166.652 144.429 -152.893 1.00 73.25 328 GLU A C 1
ATOM 2554 O O . GLU A 1 334 ? 165.582 145.012 -152.793 1.00 72.23 328 GLU A O 1
ATOM 2560 N N . ASN A 1 335 ? 166.799 143.149 -152.575 1.00 73.96 329 ASN A N 1
ATOM 2561 C CA . ASN A 1 335 ? 165.676 142.379 -152.060 1.00 73.56 329 ASN A CA 1
ATOM 2562 C C . ASN A 1 335 ? 165.772 142.163 -150.560 1.00 73.38 329 ASN A C 1
ATOM 2563 O O . ASN A 1 335 ? 165.209 141.213 -150.018 1.00 74.53 329 ASN A O 1
ATOM 2568 N N . GLY A 1 336 ? 166.495 143.056 -149.896 1.00 72.22 330 GLY A N 1
ATOM 2569 C CA . GLY A 1 336 ? 166.639 142.972 -148.457 1.00 71.77 330 GLY A CA 1
ATOM 2570 C C . GLY A 1 336 ? 167.424 141.806 -147.897 1.00 70.50 330 GLY A C 1
ATOM 2571 O O . GLY A 1 336 ? 167.553 141.684 -146.680 1.00 71.57 330 GLY A O 1
ATOM 2572 N N . HIS A 1 337 ? 167.951 140.950 -148.762 1.00 68.51 331 HIS A N 1
ATOM 2573 C CA . HIS A 1 337 ? 168.723 139.808 -148.296 1.00 66.55 331 HIS A CA 1
ATOM 2574 C C . HIS A 1 337 ? 170.084 140.320 -147.842 1.00 63.42 331 HIS A C 1
ATOM 2575 O O . HIS A 1 337 ? 170.813 140.898 -148.643 1.00 63.34 331 HIS A O 1
ATOM 2582 N N . TYR A 1 338 ? 170.409 140.136 -146.559 1.00 59.30 332 TYR A N 1
ATOM 2583 C CA . TYR A 1 338 ? 171.693 140.577 -146.022 1.00 55.76 332 TYR A CA 1
ATOM 2584 C C . TYR A 1 338 ? 172.694 139.436 -145.944 1.00 56.38 332 TYR A C 1
ATOM 2585 O O . TYR A 1 338 ? 172.309 138.269 -145.921 1.00 56.49 332 TYR A O 1
ATOM 2594 N N . HIS A 1 339 ? 173.979 139.781 -145.897 1.00 57.14 333 HIS A N 1
ATOM 2595 C CA . HIS A 1 339 ? 175.037 138.779 -145.835 1.00 57.43 333 HIS A CA 1
ATOM 2596 C C . HIS A 1 339 ? 176.294 139.341 -145.197 1.00 57.05 333 HIS A C 1
ATOM 2597 O O . HIS A 1 339 ? 176.931 140.218 -145.756 1.00 57.21 333 HIS A O 1
ATOM 2604 N N . VAL A 1 340 ? 176.647 138.849 -144.017 1.00 57.04 334 VAL A N 1
ATOM 2605 C CA . VAL A 1 340 ? 177.854 139.318 -143.350 1.00 56.81 334 VAL A CA 1
ATOM 2606 C C . VAL A 1 340 ? 178.976 138.380 -143.736 1.00 58.62 334 VAL A C 1
ATOM 2607 O O . VAL A 1 340 ? 178.882 137.172 -143.525 1.00 58.64 334 VAL A O 1
ATOM 2611 N N . VAL A 1 341 ? 180.032 138.936 -144.319 1.00 60.63 335 VAL A N 1
ATOM 2612 C CA . VAL A 1 341 ? 181.176 138.138 -144.741 1.00 61.36 335 VAL A CA 1
ATOM 2613 C C . VAL A 1 341 ? 182.455 138.827 -144.342 1.00 62.16 335 VAL A C 1
ATOM 2614 O O . VAL A 1 341 ? 182.456 140.013 -144.011 1.00 60.75 335 VAL A O 1
ATOM 2618 N N . PRO A 1 342 ? 183.563 138.080 -144.348 1.00 63.94 336 PRO A N 1
ATOM 2619 C CA . PRO A 1 342 ? 184.872 138.622 -143.991 1.00 67.00 336 PRO A CA 1
ATOM 2620 C C . PRO A 1 342 ? 185.303 139.653 -145.036 1.00 69.54 336 PRO A C 1
ATOM 2621 O O . PRO A 1 342 ? 185.036 139.476 -146.224 1.00 69.38 336 PRO A O 1
ATOM 2625 N N . ALA A 1 343 ? 185.958 140.725 -144.599 1.00 72.78 337 ALA A N 1
ATOM 2626 C CA . ALA A 1 343 ? 186.422 141.765 -145.519 1.00 76.43 337 ALA A CA 1
ATOM 2627 C C . ALA A 1 343 ? 187.439 141.215 -146.532 1.00 79.29 337 ALA A C 1
ATOM 2628 O O . ALA A 1 343 ? 187.601 141.768 -147.627 1.00 78.99 337 ALA A O 1
ATOM 2630 N N . ASN A 1 344 ? 188.114 140.126 -146.153 1.00 82.42 338 ASN A N 1
ATOM 2631 C CA . ASN A 1 344 ? 189.114 139.465 -146.996 1.00 84.83 338 ASN A CA 1
ATOM 2632 C C . ASN A 1 344 ? 188.492 138.919 -148.284 1.00 86.29 338 ASN A C 1
ATOM 2633 O O . ASN A 1 344 ? 189.194 138.412 -149.153 1.00 86.68 338 ASN A O 1
ATOM 2638 N N . LYS A 1 345 ? 187.171 139.014 -148.389 1.00 88.31 339 LYS A N 1
ATOM 2639 C CA . LYS A 1 345 ? 186.441 138.533 -149.557 1.00 90.67 339 LYS A CA 1
ATOM 2640 C C . LYS A 1 345 ? 185.464 139.619 -149.993 1.00 91.71 339 LYS A C 1
ATOM 2641 O O . LYS A 1 345 ? 185.159 140.529 -149.223 1.00 91.88 339 LYS A O 1
ATOM 2647 N N . LYS A 1 346 ? 184.966 139.527 -151.221 1.00 93.02 340 LYS A N 1
ATOM 2648 C CA . LYS A 1 346 ? 184.038 140.536 -151.723 1.00 94.56 340 LYS A CA 1
ATOM 2649 C C . LYS A 1 346 ? 182.905 139.949 -152.556 1.00 95.42 340 LYS A C 1
ATOM 2650 O O . LYS A 1 346 ? 183.137 139.220 -153.524 1.00 95.37 340 LYS A O 1
ATOM 2656 N N . LEU A 1 347 ? 181.677 140.279 -152.164 1.00 96.29 341 LEU A N 1
ATOM 2657 C CA . LEU A 1 347 ? 180.477 139.802 -152.846 1.00 97.28 341 LEU A CA 1
ATOM 2658 C C . LEU A 1 347 ? 180.077 140.698 -154.003 1.00 98.34 341 LEU A C 1
ATOM 2659 O O . LEU A 1 347 ? 180.446 141.872 -154.055 1.00 98.99 341 LEU A O 1
ATOM 2664 N N . GLU A 1 348 ? 179.311 140.132 -154.927 1.00 99.21 342 GLU A N 1
ATOM 2665 C CA . GLU A 1 348 ? 178.823 140.867 -156.083 1.00 100.26 342 GLU A CA 1
ATOM 2666 C C . GLU A 1 348 ? 177.477 140.275 -156.448 1.00 100.00 342 GLU A C 1
ATOM 2667 O O . GLU A 1 348 ? 176.552 140.978 -156.840 1.00 99.57 342 GLU A O 1
ATOM 2673 N N . ARG A 1 349 ? 177.384 138.963 -156.297 1.00 100.53 343 ARG A N 1
ATOM 2674 C CA . ARG A 1 349 ? 176.165 138.222 -156.572 1.00 100.85 343 ARG A CA 1
ATOM 2675 C C . ARG A 1 349 ? 175.484 138.035 -155.223 1.00 100.29 343 ARG A C 1
ATOM 2676 O O . ARG A 1 349 ? 176.156 137.962 -154.190 1.00 100.75 343 ARG A O 1
ATOM 2684 N N . CYS A 1 350 ? 174.160 137.962 -155.215 1.00 99.06 344 CYS A N 1
ATOM 2685 C CA . CYS A 1 350 ? 173.463 137.747 -153.958 1.00 98.00 344 CYS A CA 1
ATOM 2686 C C . CYS A 1 350 ? 173.309 136.249 -153.761 1.00 97.87 344 CYS A C 1
ATOM 2687 O O . CYS A 1 350 ? 172.549 135.606 -154.478 1.00 97.72 344 CYS A O 1
ATOM 2690 N N . PRO A 1 351 ? 174.028 135.675 -152.783 1.00 97.44 345 PRO A N 1
ATOM 2691 C CA . PRO A 1 351 ? 173.964 134.240 -152.508 1.00 97.40 345 PRO A CA 1
ATOM 2692 C C . PRO A 1 351 ? 172.595 133.644 -152.779 1.00 97.52 345 PRO A C 1
ATOM 2693 O O . PRO A 1 351 ? 172.486 132.567 -153.353 1.00 97.37 345 PRO A O 1
ATOM 2697 N N . VAL A 1 352 ? 171.551 134.351 -152.368 1.00 98.32 346 VAL A N 1
ATOM 2698 C CA . VAL A 1 352 ? 170.185 133.891 -152.590 1.00 99.04 346 VAL A CA 1
ATOM 2699 C C . VAL A 1 352 ? 169.760 134.358 -153.987 1.00 99.66 346 VAL A C 1
ATOM 2700 O O . VAL A 1 352 ? 170.531 134.201 -154.934 1.00 100.64 346 VAL A O 1
ATOM 2704 N N . CYS A 1 353 ? 168.565 134.930 -154.132 1.00 99.79 347 CYS A N 1
ATOM 2705 C CA . CYS A 1 353 ? 168.097 135.388 -155.445 1.00 99.80 347 CYS A CA 1
ATOM 2706 C C . CYS A 1 353 ? 169.148 136.269 -156.122 1.00 99.35 347 CYS A C 1
ATOM 2707 O O . CYS A 1 353 ? 169.234 137.468 -155.852 1.00 99.77 347 CYS A O 1
ATOM 2710 N N . ASN A 1 354 ? 169.939 135.661 -157.006 1.00 98.36 348 ASN A N 1
ATOM 2711 C CA . ASN A 1 354 ? 171.011 136.356 -157.715 1.00 96.98 348 ASN A CA 1
ATOM 2712 C C . ASN A 1 354 ? 170.646 137.786 -158.087 1.00 95.76 348 ASN A C 1
ATOM 2713 O O . ASN A 1 354 ? 169.823 138.026 -158.964 1.00 95.90 348 ASN A O 1
ATOM 2718 N N . ALA A 1 355 ? 171.262 138.732 -157.392 1.00 94.22 349 ALA A N 1
ATOM 2719 C CA . ALA A 1 355 ? 171.024 140.145 -157.630 1.00 92.74 349 ALA A CA 1
ATOM 2720 C C . ALA A 1 355 ? 172.290 140.882 -157.242 1.00 91.83 349 ALA A C 1
ATOM 2721 O O . ALA A 1 355 ? 173.186 140.304 -156.625 1.00 92.20 349 ALA A O 1
ATOM 2723 N N . LYS A 1 356 ? 172.365 142.154 -157.609 1.00 90.42 350 LYS A N 1
ATOM 2724 C CA . LYS A 1 356 ? 173.531 142.967 -157.302 1.00 89.23 350 LYS A CA 1
ATOM 2725 C C . LYS A 1 356 ? 173.484 143.365 -155.832 1.00 88.20 350 LYS A C 1
ATOM 2726 O O . LYS A 1 356 ? 172.449 143.808 -155.335 1.00 88.32 350 LYS A O 1
ATOM 2732 N N . VAL A 1 357 ? 174.604 143.197 -155.139 1.00 86.47 351 VAL A N 1
ATOM 2733 C CA . VAL A 1 357 ? 174.679 143.528 -153.724 1.00 84.90 351 VAL A CA 1
ATOM 2734 C C . VAL A 1 357 ? 175.689 144.635 -153.479 1.00 83.78 351 VAL A C 1
ATOM 2735 O O . VAL A 1 357 ? 176.755 144.641 -154.072 1.00 83.83 351 VAL A O 1
ATOM 2739 N N . GLU A 1 358 ? 175.356 145.568 -152.595 1.00 82.98 352 GLU A N 1
ATOM 2740 C CA . GLU A 1 358 ? 176.246 146.683 -152.304 1.00 82.12 352 GLU A CA 1
ATOM 2741 C C . GLU A 1 358 ? 176.656 146.727 -150.833 1.00 80.47 352 GLU A C 1
ATOM 2742 O O . GLU A 1 358 ? 175.850 146.459 -149.947 1.00 79.88 352 GLU A O 1
ATOM 2748 N N . PRO A 1 359 ? 177.926 147.073 -150.562 1.00 79.45 353 PRO A N 1
ATOM 2749 C CA . PRO A 1 359 ? 178.512 147.176 -149.220 1.00 78.47 353 PRO A CA 1
ATOM 2750 C C . PRO A 1 359 ? 177.790 148.211 -148.369 1.00 77.36 353 PRO A C 1
ATOM 2751 O O . PRO A 1 359 ? 177.335 149.229 -148.891 1.00 77.97 353 PRO A O 1
ATOM 2755 N N . LEU A 1 360 ? 177.701 147.967 -147.064 1.00 75.44 354 LEU A N 1
ATOM 2756 C CA . LEU A 1 360 ? 177.026 148.904 -146.179 1.00 73.30 354 LEU A CA 1
ATOM 2757 C C . LEU A 1 360 ? 177.982 149.698 -145.292 1.00 72.88 354 LEU A C 1
ATOM 2758 O O . LEU A 1 360 ? 177.750 150.880 -145.035 1.00 73.54 354 LEU A O 1
ATOM 2763 N N . LEU A 1 361 ? 179.051 149.068 -144.818 1.00 72.14 355 LEU A N 1
ATOM 2764 C CA . LEU A 1 361 ? 180.012 149.787 -143.982 1.00 72.23 355 LEU A CA 1
ATOM 2765 C C . LEU A 1 361 ? 180.814 150.747 -144.862 1.00 72.34 355 LEU A C 1
ATOM 2766 O O . LEU A 1 361 ? 181.598 150.319 -145.712 1.00 71.93 355 LEU A O 1
ATOM 2771 N N . LYS A 1 362 ? 180.615 152.046 -144.660 1.00 72.23 356 LYS A N 1
ATOM 2772 C CA . LYS A 1 362 ? 181.319 153.053 -145.444 1.00 71.65 356 LYS A CA 1
ATOM 2773 C C . LYS A 1 362 ? 182.044 154.004 -144.526 1.00 70.62 356 LYS A C 1
ATOM 2774 O O . LYS A 1 362 ? 181.568 154.292 -143.434 1.00 70.38 356 LYS A O 1
ATOM 2780 N N . PRO A 1 363 ? 183.213 154.506 -144.956 1.00 70.61 357 PRO A N 1
ATOM 2781 C CA . PRO A 1 363 ? 184.009 155.442 -144.151 1.00 70.61 357 PRO A CA 1
ATOM 2782 C C . PRO A 1 363 ? 183.273 156.751 -143.862 1.00 70.59 357 PRO A C 1
ATOM 2783 O O . PRO A 1 363 ? 182.734 157.378 -144.781 1.00 70.41 357 PRO A O 1
ATOM 2787 N N . ILE A 1 364 ? 183.240 157.154 -142.590 1.00 70.70 358 ILE A N 1
ATOM 2788 C CA . ILE A 1 364 ? 182.584 158.408 -142.220 1.00 71.23 358 ILE A CA 1
ATOM 2789 C C . ILE A 1 364 ? 183.546 159.336 -141.475 1.00 71.07 358 ILE A C 1
ATOM 2790 O O . ILE A 1 364 ? 183.338 160.547 -141.430 1.00 71.12 358 ILE A O 1
ATOM 2795 N N . ILE A 1 365 ? 184.588 158.761 -140.885 1.00 71.08 359 ILE A N 1
ATOM 2796 C CA . ILE A 1 365 ? 185.589 159.548 -140.181 1.00 72.22 359 ILE A CA 1
ATOM 2797 C C . ILE A 1 365 ? 186.987 159.017 -140.432 1.00 74.01 359 ILE A C 1
ATOM 2798 O O . ILE A 1 365 ? 187.339 157.912 -140.014 1.00 73.91 359 ILE A O 1
ATOM 2803 N N . GLU A 1 366 ? 187.777 159.824 -141.132 1.00 75.89 360 GLU A N 1
ATOM 2804 C CA . GLU A 1 366 ? 189.152 159.477 -141.446 1.00 76.95 360 GLU A CA 1
ATOM 2805 C C . GLU A 1 366 ? 190.079 160.245 -140.505 1.00 76.27 360 GLU A C 1
ATOM 2806 O O . GLU A 1 366 ? 190.229 161.464 -140.606 1.00 75.81 360 GLU A O 1
ATOM 2812 N N . ASN A 1 367 ? 190.682 159.513 -139.578 1.00 75.92 361 ASN A N 1
ATOM 2813 C CA . ASN A 1 367 ? 191.583 160.091 -138.599 1.00 75.58 361 ASN A CA 1
ATOM 2814 C C . ASN A 1 367 ? 191.006 161.347 -137.949 1.00 74.83 361 ASN A C 1
ATOM 2815 O O . ASN A 1 367 ? 191.561 162.434 -138.062 1.00 73.78 361 ASN A O 1
ATOM 2820 N N . GLY A 1 368 ? 189.880 161.178 -137.266 1.00 75.01 362 GLY A N 1
ATOM 2821 C CA . GLY A 1 368 ? 189.242 162.291 -136.589 1.00 75.55 362 GLY A CA 1
ATOM 2822 C C . GLY A 1 368 ? 188.611 163.308 -137.515 1.00 75.36 362 GLY A C 1
ATOM 2823 O O . GLY A 1 368 ? 188.096 164.323 -137.064 1.00 75.21 362 GLY A O 1
ATOM 2824 N N . GLU A 1 369 ? 188.638 163.034 -138.811 1.00 75.99 363 GLU A N 1
ATOM 2825 C CA . GLU A 1 369 ? 188.080 163.954 -139.796 1.00 76.95 363 GLU A CA 1
ATOM 2826 C C . GLU A 1 369 ? 186.810 163.384 -140.400 1.00 76.08 363 GLU A C 1
ATOM 2827 O O . GLU A 1 369 ? 186.849 162.337 -141.035 1.00 76.06 363 GLU A O 1
ATOM 2833 N N . ILE A 1 370 ? 185.689 164.073 -140.219 1.00 75.34 364 ILE A N 1
ATOM 2834 C CA . ILE A 1 370 ? 184.423 163.590 -140.756 1.00 74.86 364 ILE A CA 1
ATOM 2835 C C . ILE A 1 370 ? 184.327 163.814 -142.255 1.00 74.36 364 ILE A C 1
ATOM 2836 O O . ILE A 1 370 ? 183.943 164.877 -142.721 1.00 73.62 364 ILE A O 1
ATOM 2841 N N . VAL A 1 371 ? 184.678 162.772 -142.999 1.00 74.92 365 VAL A N 1
ATOM 2842 C CA . VAL A 1 371 ? 184.678 162.777 -144.458 1.00 73.93 365 VAL A CA 1
ATOM 2843 C C . VAL A 1 371 ? 183.279 162.689 -145.068 1.00 73.63 365 VAL A C 1
ATOM 2844 O O . VAL A 1 371 ? 183.128 162.263 -146.212 1.00 72.37 365 VAL A O 1
ATOM 2848 N N . VAL A 1 372 ? 182.254 163.092 -144.322 1.00 74.28 366 VAL A N 1
ATOM 2849 C CA . VAL A 1 372 ? 180.892 163.013 -144.850 1.00 74.08 366 VAL A CA 1
ATOM 2850 C C . VAL A 1 372 ? 179.951 164.154 -144.473 1.00 74.34 366 VAL A C 1
ATOM 2851 O O . VAL A 1 372 ? 180.094 164.800 -143.432 1.00 73.81 366 VAL A O 1
ATOM 2855 N N . GLU A 1 373 ? 178.993 164.391 -145.359 1.00 75.13 367 GLU A N 1
ATOM 2856 C CA . GLU A 1 373 ? 177.968 165.409 -145.181 1.00 76.28 367 GLU A CA 1
ATOM 2857 C C . GLU A 1 373 ? 176.778 164.601 -144.663 1.00 75.21 367 GLU A C 1
ATOM 2858 O O . GLU A 1 373 ? 176.402 163.584 -145.249 1.00 74.27 367 GLU A O 1
ATOM 2864 N N . PHE A 1 374 ? 176.187 165.037 -143.562 1.00 74.30 368 PHE A N 1
ATOM 2865 C CA . PHE A 1 374 ? 175.079 164.289 -142.996 1.00 72.55 368 PHE A CA 1
ATOM 2866 C C . PHE A 1 374 ? 173.702 164.768 -143.392 1.00 70.47 368 PHE A C 1
ATOM 2867 O O . PHE A 1 374 ? 173.317 165.902 -143.111 1.00 70.64 368 PHE A O 1
ATOM 2875 N N . PRO A 1 375 ? 172.930 163.885 -144.041 1.00 68.52 369 PRO A N 1
ATOM 2876 C CA . PRO A 1 375 ? 171.571 164.163 -144.506 1.00 67.95 369 PRO A CA 1
ATOM 2877 C C . PRO A 1 375 ? 170.656 164.723 -143.430 1.00 67.49 369 PRO A C 1
ATOM 2878 O O . PRO A 1 375 ? 170.801 164.413 -142.251 1.00 67.77 369 PRO A O 1
ATOM 2882 N N . LYS A 1 376 ? 169.717 165.562 -143.841 1.00 67.71 370 LYS A N 1
ATOM 2883 C CA . LYS A 1 376 ? 168.780 166.135 -142.898 1.00 67.93 370 LYS A CA 1
ATOM 2884 C C . LYS A 1 376 ? 167.752 165.056 -142.558 1.00 67.47 370 LYS A C 1
ATOM 2885 O O . LYS A 1 376 ? 167.453 164.175 -143.372 1.00 66.73 370 LYS A O 1
ATOM 2891 N N . ALA A 1 377 ? 167.222 165.130 -141.345 1.00 66.95 371 ALA A N 1
ATOM 2892 C CA . ALA A 1 377 ? 166.244 164.165 -140.859 1.00 66.45 371 ALA A CA 1
ATOM 2893 C C . ALA A 1 377 ? 165.246 163.615 -141.878 1.00 65.40 371 ALA A C 1
ATOM 2894 O O . ALA A 1 377 ? 165.253 162.421 -142.171 1.00 66.32 371 ALA A O 1
ATOM 2896 N N . ARG A 1 378 ? 164.393 164.478 -142.415 1.00 64.02 372 ARG A N 1
ATOM 2897 C CA . ARG A 1 378 ? 163.362 164.048 -143.355 1.00 63.43 372 ARG A CA 1
ATOM 2898 C C . ARG A 1 378 ? 163.823 163.176 -144.531 1.00 61.39 372 ARG A C 1
ATOM 2899 O O . ARG A 1 378 ? 163.075 162.303 -144.992 1.00 59.63 372 ARG A O 1
ATOM 2907 N N . GLU A 1 379 ? 165.041 163.384 -145.023 1.00 59.60 373 GLU A N 1
ATOM 2908 C CA . GLU A 1 379 ? 165.485 162.573 -146.154 1.00 58.85 373 GLU A CA 1
ATOM 2909 C C . GLU A 1 379 ? 165.890 161.178 -145.641 1.00 59.03 373 GLU A C 1
ATOM 2910 O O . GLU A 1 379 ? 165.737 160.177 -146.365 1.00 59.81 373 GLU A O 1
ATOM 2916 N N . ILE A 1 380 ? 166.381 161.103 -144.395 1.00 56.99 374 ILE A N 1
ATOM 2917 C CA . ILE A 1 380 ? 166.743 159.816 -143.799 1.00 53.73 374 ILE A CA 1
ATOM 2918 C C . ILE A 1 380 ? 165.436 159.057 -143.660 1.00 52.88 374 ILE A C 1
ATOM 2919 O O . ILE A 1 380 ? 165.312 157.908 -144.085 1.00 52.12 374 ILE A O 1
ATOM 2924 N N . ARG A 1 381 ? 164.457 159.715 -143.049 1.00 51.38 375 ARG A N 1
ATOM 2925 C CA . ARG A 1 381 ? 163.155 159.102 -142.871 1.00 51.42 375 ARG A CA 1
ATOM 2926 C C . ARG A 1 381 ? 162.644 1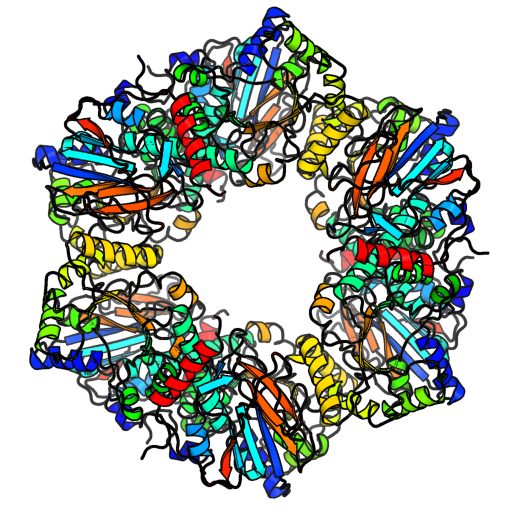58.556 -144.219 1.00 52.37 375 ARG A C 1
ATOM 2927 O O . ARG A 1 381 ? 161.995 157.496 -144.283 1.00 52.03 375 ARG A O 1
ATOM 2935 N N . GLU A 1 382 ? 162.939 159.293 -145.290 1.00 52.57 376 GLU A N 1
ATOM 2936 C CA . GLU A 1 382 ? 162.541 158.900 -146.641 1.00 52.39 376 GLU A CA 1
ATOM 2937 C C . GLU A 1 382 ? 163.154 157.507 -146.866 1.00 50.17 376 GLU A C 1
ATOM 2938 O O . GLU A 1 382 ? 162.510 156.589 -147.369 1.00 47.26 376 GLU A O 1
ATOM 2944 N N . TYR A 1 383 ? 164.406 157.369 -146.443 1.00 48.42 377 TYR A N 1
ATOM 2945 C CA . TYR A 1 383 ? 165.181 156.131 -146.569 1.00 47.04 377 TYR A CA 1
ATOM 2946 C C . TYR A 1 383 ? 164.639 154.934 -145.784 1.00 47.47 377 TYR A C 1
ATOM 2947 O O . TYR A 1 383 ? 164.713 153.796 -146.240 1.00 47.54 377 TYR A O 1
ATOM 2956 N N . VAL A 1 384 ? 164.106 155.196 -144.598 1.00 47.42 378 VAL A N 1
ATOM 2957 C CA . VAL A 1 384 ? 163.574 154.130 -143.774 1.00 47.35 378 VAL A CA 1
ATOM 2958 C C . VAL A 1 384 ? 162.322 153.552 -144.413 1.00 47.53 378 VAL A C 1
ATOM 2959 O O . VAL A 1 384 ? 162.245 152.347 -144.682 1.00 46.16 378 VAL A O 1
ATOM 2963 N N . LEU A 1 385 ? 161.350 154.423 -144.662 1.00 47.98 379 LEU A N 1
ATOM 2964 C CA . LEU A 1 385 ? 160.085 154.009 -145.250 1.00 49.52 379 LEU A CA 1
ATOM 2965 C C . LEU A 1 385 ? 160.243 153.297 -146.595 1.00 51.31 379 LEU A C 1
ATOM 2966 O O . LEU A 1 385 ? 159.469 152.383 -146.904 1.00 51.55 379 LEU A O 1
ATOM 2971 N N . GLU A 1 386 ? 161.234 153.709 -147.395 1.00 53.05 380 GLU A N 1
ATOM 2972 C CA . GLU A 1 386 ? 161.476 153.080 -148.700 1.00 53.38 380 GLU A CA 1
ATOM 2973 C C . GLU A 1 386 ? 161.923 151.640 -148.463 1.00 52.58 380 GLU A C 1
ATOM 2974 O O . GLU A 1 386 ? 161.450 150.715 -149.135 1.00 52.39 380 GLU A O 1
ATOM 2980 N N . GLN A 1 387 ? 162.830 151.456 -147.500 1.00 51.85 381 GLN A N 1
ATOM 2981 C CA . GLN A 1 387 ? 163.336 150.125 -147.151 1.00 51.44 381 GLN A CA 1
ATOM 2982 C C . GLN A 1 387 ? 162.179 149.268 -146.648 1.00 51.74 381 GLN A C 1
ATOM 2983 O O . GLN A 1 387 ? 161.999 148.125 -147.086 1.00 51.68 381 GLN A O 1
ATOM 2989 N N . ALA A 1 388 ? 161.404 149.832 -145.723 1.00 51.57 382 ALA A N 1
ATOM 2990 C CA . ALA A 1 388 ? 160.250 149.145 -145.160 1.00 51.82 382 ALA A CA 1
ATOM 2991 C C . ALA A 1 388 ? 159.412 148.516 -146.264 1.00 52.57 382 ALA A C 1
ATOM 2992 O O . ALA A 1 388 ? 159.099 147.326 -146.202 1.00 52.06 382 ALA A O 1
ATOM 2994 N N . LYS A 1 389 ? 159.066 149.320 -147.272 1.00 53.78 383 LYS A N 1
ATOM 2995 C CA . LYS A 1 389 ? 158.244 148.877 -148.398 1.00 55.37 383 LYS A CA 1
ATOM 2996 C C . LYS A 1 389 ? 158.970 147.978 -149.387 1.00 56.54 383 LYS A C 1
ATOM 2997 O O . LYS A 1 389 ? 158.433 146.945 -149.797 1.00 55.52 383 LYS A O 1
ATOM 3003 N N . LYS A 1 390 ? 160.187 148.366 -149.770 1.00 57.52 384 LYS A N 1
ATOM 3004 C CA . LYS A 1 390 ? 160.961 147.575 -150.717 1.00 58.33 384 LYS A CA 1
ATOM 3005 C C . LYS A 1 390 ? 161.235 146.179 -150.152 1.00 58.66 384 LYS A C 1
ATOM 3006 O O . LYS A 1 390 ? 161.005 145.166 -150.827 1.00 58.65 384 LYS A O 1
ATOM 3012 N N . PHE A 1 391 ? 161.709 146.134 -148.907 1.00 57.97 385 PHE A N 1
ATOM 3013 C CA . PHE A 1 391 ? 162.031 144.877 -148.237 1.00 57.59 385 PHE A CA 1
ATOM 3014 C C . PHE A 1 391 ? 160.813 144.151 -147.685 1.00 57.79 385 PHE A C 1
ATOM 3015 O O . PHE A 1 391 ? 160.914 143.024 -147.206 1.00 57.79 385 PHE A O 1
ATOM 3023 N N . ASN A 1 392 ? 159.665 144.808 -147.734 1.00 58.29 386 ASN A N 1
ATOM 3024 C CA . ASN A 1 392 ? 158.435 144.213 -147.245 1.00 59.37 386 ASN A CA 1
ATOM 3025 C C . ASN A 1 392 ? 158.550 143.755 -145.780 1.00 59.49 386 ASN A C 1
ATOM 3026 O O . ASN A 1 392 ? 158.236 142.605 -145.456 1.00 59.83 386 ASN A O 1
ATOM 3031 N N . LEU A 1 393 ? 158.995 144.665 -144.904 1.00 59.05 387 LEU A N 1
ATOM 3032 C CA . LEU A 1 393 ? 159.164 144.384 -143.473 1.00 57.56 387 LEU A CA 1
ATOM 3033 C C . LEU A 1 393 ? 157.841 143.985 -142.825 1.00 58.28 387 LEU A C 1
ATOM 3034 O O . LEU A 1 393 ? 156.792 144.567 -143.115 1.00 57.57 387 LEU A O 1
ATOM 3039 N N . GLU A 1 394 ? 157.908 142.998 -141.935 1.00 58.67 388 GLU A N 1
ATOM 3040 C CA . GLU A 1 394 ? 156.724 142.470 -141.268 1.00 58.97 388 GLU A CA 1
ATOM 3041 C C . GLU A 1 394 ? 156.701 142.686 -139.755 1.00 58.85 388 GLU A C 1
ATOM 3042 O O . GLU A 1 394 ? 157.705 142.480 -139.072 1.00 56.82 388 GLU A O 1
ATOM 3048 N N . ILE A 1 395 ? 155.542 143.094 -139.236 1.00 59.61 389 ILE A N 1
ATOM 3049 C CA . ILE A 1 395 ? 155.377 143.315 -137.802 1.00 59.00 389 ILE A CA 1
ATOM 3050 C C . ILE A 1 395 ? 154.758 142.094 -137.135 1.00 58.71 389 ILE A C 1
ATOM 3051 O O . ILE A 1 395 ? 155.368 141.028 -137.092 1.00 58.82 389 ILE A O 1
ATOM 3056 N N . MET B 1 7 ? 176.359 174.552 -135.289 1.00 88.53 401 MET B N 1
ATOM 3057 C CA . MET B 1 7 ? 176.041 175.162 -133.965 1.00 88.53 401 MET B CA 1
ATOM 3058 C C . MET B 1 7 ? 176.131 174.119 -132.842 1.00 87.11 401 MET B C 1
ATOM 3059 O O . MET B 1 7 ? 177.183 173.958 -132.222 1.00 86.83 401 MET B O 1
ATOM 3064 N N . LYS B 1 8 ? 175.024 173.422 -132.587 1.00 85.02 402 LYS B N 1
ATOM 3065 C CA . LYS B 1 8 ? 174.952 172.387 -131.552 1.00 82.47 402 LYS B CA 1
ATOM 3066 C C . LYS B 1 8 ? 175.239 171.044 -132.226 1.00 81.72 402 LYS B C 1
ATOM 3067 O O . LYS B 1 8 ? 174.621 170.719 -133.243 1.00 81.88 402 LYS B O 1
ATOM 3073 N N . ARG B 1 9 ? 176.165 170.265 -131.667 1.00 80.38 403 ARG B N 1
ATOM 3074 C CA . ARG B 1 9 ? 176.533 168.976 -132.262 1.00 79.53 403 ARG B CA 1
ATOM 3075 C C . ARG B 1 9 ? 175.749 167.758 -131.780 1.00 77.43 403 ARG B C 1
ATOM 3076 O O . ARG B 1 9 ? 175.886 166.674 -132.344 1.00 77.06 403 ARG B O 1
ATOM 3084 N N . PHE B 1 10 ? 174.933 167.934 -130.747 1.00 74.73 404 PHE B N 1
ATOM 3085 C CA . PHE B 1 10 ? 174.145 166.833 -130.216 1.00 72.70 404 PHE B CA 1
ATOM 3086 C C . PHE B 1 10 ? 172.697 167.269 -130.046 1.00 72.29 404 PHE B C 1
ATOM 3087 O O . PHE B 1 10 ? 172.429 168.361 -129.563 1.00 72.69 404 PHE B O 1
ATOM 3095 N N . TYR B 1 11 ? 171.766 166.412 -130.443 1.00 71.72 405 TYR B N 1
ATOM 3096 C CA . TYR B 1 11 ? 170.359 166.735 -130.337 1.00 71.90 405 TYR B CA 1
ATOM 3097 C C . TYR B 1 11 ? 169.833 166.695 -128.925 1.00 71.29 405 TYR B C 1
ATOM 3098 O O . TYR B 1 11 ? 168.930 165.929 -128.622 1.00 71.61 405 TYR B O 1
ATOM 3107 N N . ILE B 1 12 ? 170.392 167.524 -128.061 1.00 71.02 406 ILE B N 1
ATOM 3108 C CA . ILE B 1 12 ? 169.949 167.601 -126.677 1.00 70.38 406 ILE B CA 1
ATOM 3109 C C . ILE B 1 12 ? 169.427 169.002 -126.420 1.00 69.98 406 ILE B C 1
ATOM 3110 O O . ILE B 1 12 ? 169.509 169.860 -127.291 1.00 70.26 406 ILE B O 1
ATOM 3115 N N . ALA B 1 13 ? 168.889 169.236 -125.231 1.00 70.07 407 ALA B N 1
ATOM 3116 C CA . ALA B 1 13 ? 168.370 170.551 -124.893 1.00 70.20 407 ALA B CA 1
ATOM 3117 C C . ALA B 1 13 ? 169.292 171.140 -123.849 1.00 71.36 407 ALA B C 1
ATOM 3118 O O . ALA B 1 13 ? 169.732 170.428 -122.952 1.00 71.55 407 ALA B O 1
ATOM 3120 N N . ASN B 1 14 ? 169.591 172.432 -123.977 1.00 72.50 408 ASN B N 1
ATOM 3121 C CA . ASN B 1 14 ? 170.468 173.127 -123.039 1.00 72.16 408 ASN B CA 1
ATOM 3122 C C . ASN B 1 14 ? 169.669 173.488 -121.805 1.00 72.02 408 ASN B C 1
ATOM 3123 O O . ASN B 1 14 ? 168.455 173.688 -121.876 1.00 71.13 408 ASN B O 1
ATOM 3128 N N . GLU B 1 15 ? 170.358 173.573 -120.673 1.00 72.70 409 GLU B N 1
ATOM 3129 C CA . GLU B 1 15 ? 169.709 173.886 -119.415 1.00 73.27 409 GLU B CA 1
ATOM 3130 C C . GLU B 1 15 ? 168.772 175.082 -119.554 1.00 73.20 409 GLU B C 1
ATOM 3131 O O . GLU B 1 15 ? 167.704 175.106 -118.946 1.00 73.25 409 GLU B O 1
ATOM 3137 N N . ASP B 1 16 ? 169.154 176.058 -120.373 1.00 73.04 410 ASP B N 1
ATOM 3138 C CA . ASP B 1 16 ? 168.324 177.244 -120.574 1.00 73.28 410 ASP B CA 1
ATOM 3139 C C . ASP B 1 16 ? 167.043 176.984 -121.348 1.00 72.06 410 ASP B C 1
ATOM 3140 O O . ASP B 1 16 ? 165.962 177.425 -120.946 1.00 70.54 410 ASP B O 1
ATOM 3145 N N . GLU B 1 17 ? 167.179 176.278 -122.469 1.00 70.93 411 GLU B N 1
ATOM 3146 C CA . GLU B 1 17 ? 166.045 175.956 -123.323 1.00 68.66 411 GLU B CA 1
ATOM 3147 C C . GLU B 1 17 ? 164.977 175.207 -122.539 1.00 67.92 411 GLU B C 1
ATOM 3148 O O . GLU B 1 17 ? 163.778 175.371 -122.782 1.00 68.10 411 GLU B O 1
ATOM 3154 N N . ILE B 1 18 ? 165.420 174.381 -121.600 1.00 66.58 412 ILE B N 1
ATOM 3155 C CA . ILE B 1 18 ? 164.496 173.619 -120.783 1.00 65.96 412 ILE B CA 1
ATOM 3156 C C . ILE B 1 18 ? 163.821 174.541 -119.781 1.00 66.23 412 ILE B C 1
ATOM 3157 O O . ILE B 1 18 ? 162.594 174.539 -119.657 1.00 65.24 412 ILE B O 1
ATOM 3162 N N . LYS B 1 19 ? 164.626 175.334 -119.075 1.00 66.45 413 LYS B N 1
ATOM 3163 C CA . LYS B 1 19 ? 164.094 176.262 -118.081 1.00 66.96 413 LYS B CA 1
ATOM 3164 C C . LYS B 1 19 ? 163.169 177.232 -118.804 1.00 66.84 413 LYS B C 1
ATOM 3165 O O . LYS B 1 19 ? 162.201 177.741 -118.238 1.00 66.81 413 LYS B O 1
ATOM 3171 N N . ALA B 1 20 ? 163.480 177.480 -120.069 1.00 67.01 414 ALA B N 1
ATOM 3172 C CA . ALA B 1 20 ? 162.677 178.369 -120.891 1.00 67.30 414 ALA B CA 1
ATOM 3173 C C . ALA B 1 20 ? 161.291 177.766 -121.170 1.00 67.73 414 ALA B C 1
ATOM 3174 O O . ALA B 1 20 ? 160.271 178.409 -120.936 1.00 67.32 414 ALA B O 1
ATOM 3176 N N . GLY B 1 21 ? 161.262 176.528 -121.658 1.00 68.03 415 GLY B N 1
ATOM 3177 C CA . GLY B 1 21 ? 160.000 175.885 -121.971 1.00 68.55 415 GLY B CA 1
ATOM 3178 C C . GLY B 1 21 ? 159.968 175.578 -123.453 1.00 68.98 415 GLY B C 1
ATOM 3179 O O . GLY B 1 21 ? 158.923 175.252 -124.013 1.00 69.32 415 GLY B O 1
ATOM 3180 N N . LYS B 1 22 ? 161.132 175.690 -124.085 1.00 69.26 416 LYS B N 1
ATOM 3181 C CA . LYS B 1 22 ? 161.285 175.434 -125.515 1.00 70.70 416 LYS B CA 1
ATOM 3182 C C . LYS B 1 22 ? 161.095 173.953 -125.888 1.00 70.55 416 LYS B C 1
ATOM 3183 O O . LYS B 1 22 ? 160.958 173.603 -127.068 1.00 70.18 416 LYS B O 1
ATOM 3189 N N . THR B 1 23 ? 161.082 173.089 -124.878 1.00 70.12 417 THR B N 1
ATOM 3190 C CA . THR B 1 23 ? 160.949 171.655 -125.099 1.00 69.71 417 THR B CA 1
ATOM 3191 C C . THR B 1 23 ? 159.547 171.123 -124.868 1.00 69.96 417 THR B C 1
ATOM 3192 O O . THR B 1 23 ? 159.379 169.924 -124.628 1.00 69.89 417 THR B O 1
ATOM 3196 N N . THR B 1 24 ? 158.539 171.981 -124.943 1.00 69.33 418 THR B N 1
ATOM 3197 C CA . THR B 1 24 ? 157.196 171.484 -124.702 1.00 70.10 418 THR B CA 1
ATOM 3198 C C . THR B 1 24 ? 156.454 171.110 -125.968 1.00 70.57 418 THR B C 1
ATOM 3199 O O . THR B 1 24 ? 156.956 171.292 -127.079 1.00 71.06 418 THR B O 1
ATOM 3203 N N . ASP B 1 25 ? 155.255 170.569 -125.781 1.00 70.44 419 ASP B N 1
ATOM 3204 C CA . ASP B 1 25 ? 154.405 170.170 -126.887 1.00 70.75 419 ASP B CA 1
ATOM 3205 C C . ASP B 1 25 ? 153.713 171.444 -127.362 1.00 70.40 419 ASP B C 1
ATOM 3206 O O . ASP B 1 25 ? 153.085 172.140 -126.561 1.00 70.86 419 ASP B O 1
ATOM 3211 N N . VAL B 1 26 ? 153.827 171.755 -128.651 1.00 69.26 420 VAL B N 1
ATOM 3212 C CA . VAL B 1 26 ? 153.211 172.967 -129.183 1.00 68.34 420 VAL B CA 1
ATOM 3213 C C . VAL B 1 26 ? 151.817 173.253 -128.675 1.00 67.61 420 VAL B C 1
ATOM 3214 O O . VAL B 1 26 ? 151.543 174.361 -128.253 1.00 68.38 420 VAL B O 1
ATOM 3218 N N . TYR B 1 27 ? 150.932 172.267 -128.701 1.00 67.55 421 TYR B N 1
ATOM 3219 C CA . TYR B 1 27 ? 149.570 172.517 -128.257 1.00 68.11 421 TYR B CA 1
ATOM 3220 C C . TYR B 1 27 ? 149.447 173.118 -126.859 1.00 68.16 421 TYR B C 1
ATOM 3221 O O . TYR B 1 27 ? 148.351 173.424 -126.409 1.00 68.83 421 TYR B O 1
ATOM 3230 N N . PHE B 1 28 ? 150.566 173.285 -126.169 1.00 68.35 422 PHE B N 1
ATOM 3231 C CA . PHE B 1 28 ? 150.547 173.899 -124.848 1.00 68.64 422 PHE B CA 1
ATOM 3232 C C . PHE B 1 28 ? 150.800 175.400 -125.050 1.00 68.81 422 PHE B C 1
ATOM 3233 O O . PHE B 1 28 ? 150.248 176.239 -124.335 1.00 69.05 422 PHE B O 1
ATOM 3241 N N . LEU B 1 29 ? 151.634 175.722 -126.040 1.00 68.43 423 LEU B N 1
ATOM 3242 C CA . LEU B 1 29 ? 151.936 177.106 -126.397 1.00 67.48 423 LEU B CA 1
ATOM 3243 C C . LEU B 1 29 ? 150.638 177.724 -126.880 1.00 67.95 423 LEU B C 1
ATOM 3244 O O . LEU B 1 29 ? 150.228 178.790 -126.427 1.00 69.37 423 LEU B O 1
ATOM 3249 N N . ARG B 1 30 ? 150.000 177.036 -127.816 1.00 67.33 424 ARG B N 1
ATOM 3250 C CA . ARG B 1 30 ? 148.737 177.471 -128.370 1.00 66.40 424 ARG B CA 1
ATOM 3251 C C . ARG B 1 30 ? 147.700 177.633 -127.263 1.00 66.75 424 ARG B C 1
ATOM 3252 O O . ARG B 1 30 ? 146.790 178.452 -127.382 1.00 68.33 424 ARG B O 1
ATOM 3260 N N . THR B 1 31 ? 147.836 176.868 -126.185 1.00 66.06 425 THR B N 1
ATOM 3261 C CA . THR B 1 31 ? 146.897 176.988 -125.083 1.00 66.56 425 THR B CA 1
ATOM 3262 C C . THR B 1 31 ? 147.160 178.292 -124.351 1.00 67.94 425 THR B C 1
ATOM 3263 O O . THR B 1 31 ? 146.236 178.923 -123.839 1.00 69.01 425 THR B O 1
ATOM 3267 N N . LYS B 1 32 ? 148.420 178.707 -124.297 1.00 68.92 426 LYS B N 1
ATOM 3268 C CA . LYS B 1 32 ? 148.737 179.956 -123.627 1.00 69.50 426 LYS B CA 1
ATOM 3269 C C . LYS B 1 32 ? 148.192 181.097 -124.481 1.00 70.42 426 LYS B C 1
ATOM 3270 O O . LYS B 1 32 ? 147.682 182.074 -123.947 1.00 70.23 426 LYS B O 1
ATOM 3276 N N . LYS B 1 33 ? 148.283 180.961 -125.804 1.00 71.23 427 LYS B N 1
ATOM 3277 C CA . LYS B 1 33 ? 147.766 181.976 -126.719 1.00 72.31 427 LYS B CA 1
ATOM 3278 C C . LYS B 1 33 ? 146.280 182.188 -126.467 1.00 72.70 427 LYS B C 1
ATOM 3279 O O . LYS B 1 33 ? 145.876 183.262 -126.052 1.00 73.52 427 LYS B O 1
ATOM 3285 N N . ILE B 1 34 ? 145.471 181.165 -126.719 1.00 72.77 428 ILE B N 1
ATOM 3286 C CA . ILE B 1 34 ? 144.028 181.259 -126.511 1.00 74.16 428 ILE B CA 1
ATOM 3287 C C . ILE B 1 34 ? 143.702 181.969 -125.202 1.00 74.78 428 ILE B C 1
ATOM 3288 O O . ILE B 1 34 ? 142.924 182.915 -125.187 1.00 75.09 428 ILE B O 1
ATOM 3293 N N . LEU B 1 35 ? 144.296 181.489 -124.112 1.00 75.13 429 LEU B N 1
ATOM 3294 C CA . LEU B 1 35 ? 144.093 182.036 -122.772 1.00 76.03 429 LEU B CA 1
ATOM 3295 C C . LEU B 1 35 ? 144.559 183.474 -122.593 1.00 77.17 429 LEU B C 1
ATOM 3296 O O . LEU B 1 35 ? 143.885 184.279 -121.962 1.00 76.62 429 LEU B O 1
ATOM 3301 N N . GLU B 1 36 ? 145.735 183.778 -123.125 1.00 79.00 430 GLU B N 1
ATOM 3302 C CA . GLU B 1 36 ? 146.319 185.105 -123.013 1.00 80.52 430 GLU B CA 1
ATOM 3303 C C . GLU B 1 36 ? 145.558 186.116 -123.855 1.00 80.89 430 GLU B C 1
ATOM 3304 O O . GLU B 1 36 ? 145.110 187.138 -123.348 1.00 81.41 430 GLU B O 1
ATOM 3310 N N . VAL B 1 37 ? 145.419 185.827 -125.144 1.00 81.40 431 VAL B N 1
ATOM 3311 C CA . VAL B 1 37 ? 144.700 186.704 -126.065 1.00 81.54 431 VAL B CA 1
ATOM 3312 C C . VAL B 1 37 ? 143.259 186.909 -125.611 1.00 82.56 431 VAL B C 1
ATOM 3313 O O . VAL B 1 37 ? 142.900 187.984 -125.152 1.00 83.44 431 VAL B O 1
ATOM 3317 N N . LYS B 1 38 ? 142.436 185.877 -125.744 1.00 84.10 432 LYS B N 1
ATOM 3318 C CA . LYS B 1 38 ? 141.033 185.937 -125.332 1.00 85.76 432 LYS B CA 1
ATOM 3319 C C . LYS B 1 38 ? 140.990 186.214 -123.824 1.00 86.31 432 LYS B C 1
ATOM 3320 O O . LYS B 1 38 ? 139.931 186.193 -123.196 1.00 85.51 432 LYS B O 1
ATOM 3326 N N . ASN B 1 39 ? 142.174 186.477 -123.274 1.00 87.91 433 ASN B N 1
ATOM 3327 C CA . ASN B 1 39 ? 142.400 186.761 -121.857 1.00 89.84 433 ASN B CA 1
ATOM 3328 C C . ASN B 1 39 ? 141.503 186.001 -120.882 1.00 90.64 433 ASN B C 1
ATOM 3329 O O . ASN B 1 39 ? 140.500 186.525 -120.396 1.00 90.81 433 ASN B O 1
ATOM 3334 N N . ILE B 1 40 ? 141.887 184.761 -120.593 1.00 91.00 434 ILE B N 1
ATOM 3335 C CA . ILE B 1 40 ? 141.138 183.911 -119.678 1.00 90.81 434 ILE B CA 1
ATOM 3336 C C . ILE B 1 40 ? 142.060 183.541 -118.527 1.00 90.10 434 ILE B C 1
ATOM 3337 O O . ILE B 1 40 ? 142.427 182.380 -118.356 1.00 90.71 434 ILE B O 1
ATOM 3342 N N . ARG B 1 41 ? 142.440 184.538 -117.740 1.00 88.71 435 ARG B N 1
ATOM 3343 C CA . ARG B 1 41 ? 143.327 184.298 -116.617 1.00 88.07 435 ARG B CA 1
ATOM 3344 C C . ARG B 1 41 ? 142.531 183.838 -115.396 1.00 86.79 435 ARG B C 1
ATOM 3345 O O . ARG B 1 41 ? 141.483 184.400 -115.077 1.00 86.77 435 ARG B O 1
ATOM 3353 N N . LYS B 1 42 ? 143.028 182.803 -114.726 1.00 85.21 436 LYS B N 1
ATOM 3354 C CA . LYS B 1 42 ? 142.380 182.290 -113.526 1.00 83.78 436 LYS B CA 1
ATOM 3355 C C . LYS B 1 42 ? 143.245 181.289 -112.757 1.00 82.62 436 LYS B C 1
ATOM 3356 O O . LYS B 1 42 ? 144.065 180.576 -113.337 1.00 82.21 436 LYS B O 1
ATOM 3362 N N . LYS B 1 43 ? 143.052 181.258 -111.440 1.00 80.94 437 LYS B N 1
ATOM 3363 C CA . LYS B 1 43 ? 143.799 180.379 -110.546 1.00 78.95 437 LYS B CA 1
ATOM 3364 C C . LYS B 1 43 ? 143.277 178.944 -110.591 1.00 76.58 437 LYS B C 1
ATOM 3365 O O . LYS B 1 43 ? 142.070 178.698 -110.505 1.00 75.82 437 LYS B O 1
ATOM 3371 N N . VAL B 1 44 ? 144.205 178.003 -110.720 1.00 73.98 438 VAL B N 1
ATOM 3372 C CA . VAL B 1 44 ? 143.881 176.586 -110.768 1.00 70.90 438 VAL B CA 1
ATOM 3373 C C . VAL B 1 44 ? 144.885 175.775 -109.958 1.00 69.18 438 VAL B C 1
ATOM 3374 O O . VAL B 1 44 ? 146.022 176.194 -109.737 1.00 69.59 438 VAL B O 1
ATOM 3378 N N . LEU B 1 45 ? 144.448 174.615 -109.500 1.00 67.07 439 LEU B N 1
ATOM 3379 C CA . LEU B 1 45 ? 145.319 173.726 -108.756 1.00 65.97 439 LEU B CA 1
ATOM 3380 C C . LEU B 1 45 ? 145.421 172.448 -109.590 1.00 65.79 439 LEU B C 1
ATOM 3381 O O . LEU B 1 45 ? 144.412 171.782 -109.855 1.00 65.60 439 LEU B O 1
ATOM 3386 N N . ALA B 1 46 ? 146.635 172.130 -110.026 1.00 63.70 440 ALA B N 1
ATOM 3387 C CA . ALA B 1 46 ? 146.867 170.940 -110.816 1.00 60.86 440 ALA B CA 1
ATOM 3388 C C . ALA B 1 46 ? 147.522 169.857 -109.946 1.00 60.34 440 ALA B C 1
ATOM 3389 O O . ALA B 1 46 ? 148.310 170.143 -109.042 1.00 59.81 440 ALA B O 1
ATOM 3391 N N . ASP B 1 47 ? 147.177 168.607 -110.239 1.00 59.67 441 ASP B N 1
ATOM 3392 C CA . ASP B 1 47 ? 147.672 167.435 -109.527 1.00 56.65 441 ASP B CA 1
ATOM 3393 C C . ASP B 1 47 ? 148.581 166.622 -110.434 1.00 54.18 441 ASP B C 1
ATOM 3394 O O . ASP B 1 47 ? 148.419 166.643 -111.655 1.00 53.80 441 ASP B O 1
ATOM 3399 N N . VAL B 1 48 ? 149.539 165.918 -109.837 1.00 50.61 442 VAL B N 1
ATOM 3400 C CA . VAL B 1 48 ? 150.413 165.040 -110.601 1.00 48.17 442 VAL B CA 1
ATOM 3401 C C . VAL B 1 48 ? 150.267 163.644 -109.976 1.00 48.22 442 VAL B C 1
ATOM 3402 O O . VAL B 1 48 ? 150.547 163.458 -108.789 1.00 48.12 442 VAL B O 1
ATOM 3406 N N . THR B 1 49 ? 149.790 162.679 -110.767 1.00 47.20 443 THR B N 1
ATOM 3407 C CA . THR B 1 49 ? 149.587 161.311 -110.294 1.00 46.44 443 THR B CA 1
ATOM 3408 C C . THR B 1 49 ? 149.775 160.342 -111.444 1.00 45.67 443 THR B C 1
ATOM 3409 O O . THR B 1 49 ? 150.191 160.742 -112.531 1.00 45.85 443 THR B O 1
ATOM 3413 N N . THR B 1 50 ? 149.491 159.066 -111.173 1.00 43.82 444 THR B N 1
ATOM 3414 C CA . THR B 1 50 ? 149.536 158.000 -112.169 1.00 41.83 444 THR B CA 1
ATOM 3415 C C . THR B 1 50 ? 148.384 157.130 -111.784 1.00 41.37 444 THR B C 1
ATOM 3416 O O . THR B 1 50 ? 148.038 157.032 -110.608 1.00 40.48 444 THR B O 1
ATOM 3420 N N . THR B 1 51 ? 147.785 156.498 -112.780 1.00 42.36 445 THR B N 1
ATOM 3421 C CA . THR B 1 51 ? 146.665 155.604 -112.546 1.00 42.04 445 THR B CA 1
ATOM 3422 C C . THR B 1 51 ? 147.220 154.200 -112.459 1.00 41.11 445 THR B C 1
ATOM 3423 O O . THR B 1 51 ? 146.503 153.261 -112.160 1.00 41.47 445 THR B O 1
ATOM 3427 N N . SER B 1 52 ? 148.515 154.072 -112.714 1.00 40.95 446 SER B N 1
ATOM 3428 C CA . SER B 1 52 ? 149.158 152.780 -112.663 1.00 41.57 446 SER B CA 1
ATOM 3429 C C . SER B 1 52 ? 150.650 152.957 -112.589 1.00 41.30 446 SER B C 1
ATOM 3430 O O . SER B 1 52 ? 151.170 154.026 -112.889 1.00 41.08 446 SER B O 1
ATOM 3433 N N . LEU B 1 53 ? 151.338 151.890 -112.203 1.00 40.80 447 LEU B N 1
ATOM 3434 C CA . LEU B 1 53 ? 152.793 151.904 -112.139 1.00 39.24 447 LEU B CA 1
ATOM 3435 C C . LEU B 1 53 ? 153.200 150.837 -113.138 1.00 38.16 447 LEU B C 1
ATOM 3436 O O . LEU B 1 53 ? 152.393 149.979 -113.482 1.00 37.57 447 LEU B O 1
ATOM 3441 N N . PRO B 1 54 ? 154.446 150.875 -113.621 1.00 36.61 448 PRO B N 1
ATOM 3442 C CA . PRO B 1 54 ? 154.883 149.872 -114.585 1.00 36.36 448 PRO B CA 1
ATOM 3443 C C . PRO B 1 54 ? 154.639 148.451 -114.101 1.00 38.40 448 PRO B C 1
ATOM 3444 O O . PRO B 1 54 ? 154.728 148.172 -112.904 1.00 37.42 448 PRO B O 1
ATOM 3448 N N . ASN B 1 55 ? 154.307 147.568 -115.043 1.00 39.95 449 ASN B N 1
ATOM 3449 C CA . ASN B 1 55 ? 154.068 146.160 -114.766 1.00 41.00 449 ASN B CA 1
ATOM 3450 C C . ASN B 1 55 ? 153.043 145.933 -113.678 1.00 42.54 449 ASN B C 1
ATOM 3451 O O . ASN B 1 55 ? 152.957 144.851 -113.091 1.00 43.49 449 ASN B O 1
ATOM 3456 N N . ASN B 1 56 ? 152.242 146.960 -113.432 1.00 43.67 450 ASN B N 1
ATOM 3457 C CA . ASN B 1 56 ? 151.222 146.900 -112.399 1.00 44.73 450 ASN B CA 1
ATOM 3458 C C . ASN B 1 56 ? 151.825 146.626 -111.031 1.00 43.95 450 ASN B C 1
ATOM 3459 O O . ASN B 1 56 ? 151.293 145.846 -110.233 1.00 43.69 450 ASN B O 1
ATOM 3464 N N . TRP B 1 57 ? 152.953 147.284 -110.772 1.00 42.54 451 TRP B N 1
ATOM 3465 C CA . TRP B 1 57 ? 153.631 147.144 -109.504 1.00 41.18 451 TRP B CA 1
ATOM 3466 C C . TRP B 1 57 ? 152.747 147.824 -108.486 1.00 41.95 451 TRP B C 1
ATOM 3467 O O . TRP B 1 57 ? 151.917 148.662 -108.854 1.00 41.52 451 TRP B O 1
ATOM 3478 N N . ARG B 1 58 ? 152.913 147.462 -107.217 1.00 42.79 452 ARG B N 1
ATOM 3479 C CA . ARG B 1 58 ? 152.103 148.035 -106.149 1.00 43.45 452 ARG B CA 1
ATOM 3480 C C . ARG B 1 58 ? 152.578 149.417 -105.681 1.00 42.32 452 ARG B C 1
ATOM 3481 O O . ARG B 1 58 ? 151.763 150.261 -105.345 1.00 42.08 452 ARG B O 1
ATOM 3489 N N . TRP B 1 59 ? 153.887 149.648 -105.669 1.00 41.11 453 TRP B N 1
ATOM 3490 C CA . TRP B 1 59 ? 154.431 150.924 -105.215 1.00 40.19 453 TRP B CA 1
ATOM 3491 C C . TRP B 1 59 ? 155.542 151.378 -106.144 1.00 39.58 453 TRP B C 1
ATOM 3492 O O . TRP B 1 59 ? 156.035 150.598 -106.950 1.00 39.75 453 TRP B O 1
ATOM 3503 N N . GLY B 1 60 ? 155.970 152.624 -105.968 1.00 38.33 454 GLY B N 1
ATOM 3504 C CA . GLY B 1 60 ? 157.049 153.179 -106.762 1.00 39.13 454 GLY B CA 1
ATOM 3505 C C . GLY B 1 60 ? 157.841 154.150 -105.908 1.00 40.41 454 GLY B C 1
ATOM 3506 O O . GLY B 1 60 ? 157.377 154.531 -104.850 1.00 41.53 454 GLY B O 1
ATOM 3507 N N . VAL B 1 61 ? 159.029 154.547 -106.352 1.00 41.67 455 VAL B N 1
ATOM 3508 C CA . VAL B 1 61 ? 159.877 155.481 -105.595 1.00 43.77 455 VAL B CA 1
ATOM 3509 C C . VAL B 1 61 ? 159.902 156.872 -106.236 1.00 44.48 455 VAL B C 1
ATOM 3510 O O . VAL B 1 61 ? 160.418 157.048 -107.340 1.00 43.86 455 VAL B O 1
ATOM 3514 N N . LEU B 1 62 ? 159.368 157.862 -105.534 1.00 45.39 456 LEU B N 1
ATOM 3515 C CA . LEU B 1 62 ? 159.312 159.219 -106.073 1.00 47.24 456 LEU B CA 1
ATOM 3516 C C . LEU B 1 62 ? 160.685 159.819 -106.285 1.00 47.56 456 LEU B C 1
ATOM 3517 O O . LEU B 1 62 ? 161.493 159.795 -105.370 1.00 48.76 456 LEU B O 1
ATOM 3522 N N . VAL B 1 63 ? 160.939 160.368 -107.475 1.00 47.26 457 VAL B N 1
ATOM 3523 C CA . VAL B 1 63 ? 162.232 160.980 -107.785 1.00 47.60 457 VAL B CA 1
ATOM 3524 C C . VAL B 1 63 ? 162.118 162.143 -108.765 1.00 50.15 457 VAL B C 1
ATOM 3525 O O . VAL B 1 63 ? 161.354 162.091 -109.722 1.00 50.88 457 VAL B O 1
ATOM 3529 N N . GLY B 1 64 ? 162.897 163.194 -108.518 1.00 52.25 458 GLY B N 1
ATOM 3530 C CA . GLY B 1 64 ? 162.889 164.355 -109.386 1.00 52.54 458 GLY B CA 1
ATOM 3531 C C . GLY B 1 64 ? 162.285 165.620 -108.801 1.00 53.33 458 GLY B C 1
ATOM 3532 O O . GLY B 1 64 ? 162.286 166.652 -109.455 1.00 53.40 458 GLY B O 1
ATOM 3533 N N . VAL B 1 65 ? 161.767 165.552 -107.580 1.00 54.35 459 VAL B N 1
ATOM 3534 C CA . VAL B 1 65 ? 161.163 166.718 -106.943 1.00 55.44 459 VAL B CA 1
ATOM 3535 C C . VAL B 1 65 ? 162.126 167.906 -106.995 1.00 57.02 459 VAL B C 1
ATOM 3536 O O . VAL B 1 65 ? 161.712 169.056 -107.101 1.00 57.04 459 VAL B O 1
ATOM 3540 N N . GLU B 1 66 ? 163.418 167.618 -106.934 1.00 58.81 460 GLU B N 1
ATOM 3541 C CA . GLU B 1 66 ? 164.438 168.662 -106.975 1.00 60.56 460 GLU B CA 1
ATOM 3542 C C . GLU B 1 66 ? 164.396 169.406 -108.300 1.00 61.33 460 GLU B C 1
ATOM 3543 O O . GLU B 1 66 ? 163.988 170.564 -108.354 1.00 61.83 460 GLU B O 1
ATOM 3549 N N . GLU B 1 67 ? 164.811 168.739 -109.372 1.00 61.70 461 GLU B N 1
ATOM 3550 C CA . GLU B 1 67 ? 164.813 169.367 -110.688 1.00 62.06 461 GLU B CA 1
ATOM 3551 C C . GLU B 1 67 ? 163.523 170.139 -110.988 1.00 61.19 461 GLU B C 1
ATOM 3552 O O . GLU B 1 67 ? 163.560 171.197 -111.603 1.00 59.76 461 GLU B O 1
ATOM 3558 N N . VAL B 1 68 ? 162.380 169.616 -110.561 1.00 61.57 462 VAL B N 1
ATOM 3559 C CA . VAL B 1 68 ? 161.119 170.298 -110.822 1.00 61.95 462 VAL B CA 1
ATOM 3560 C C . VAL B 1 68 ? 161.070 171.650 -110.116 1.00 62.83 462 VAL B C 1
ATOM 3561 O O . VAL B 1 68 ? 160.560 172.631 -110.673 1.00 62.92 462 VAL B O 1
ATOM 3565 N N . ALA B 1 69 ? 161.596 171.712 -108.896 1.00 62.87 463 ALA B N 1
ATOM 3566 C CA . ALA B 1 69 ? 161.601 172.974 -108.172 1.00 63.03 463 ALA B CA 1
ATOM 3567 C C . ALA B 1 69 ? 162.539 173.933 -108.906 1.00 63.22 463 ALA B C 1
ATOM 3568 O O . ALA B 1 69 ? 162.201 175.091 -109.119 1.00 61.97 463 ALA B O 1
ATOM 3570 N N . LYS B 1 70 ? 163.705 173.437 -109.313 1.00 64.72 464 LYS B N 1
ATOM 3571 C CA . LYS B 1 70 ? 164.677 174.253 -110.039 1.00 66.59 464 LYS B CA 1
ATOM 3572 C C . LYS B 1 70 ? 164.151 174.675 -111.415 1.00 67.83 464 LYS B C 1
ATOM 3573 O O . LYS B 1 70 ? 164.802 175.454 -112.108 1.00 69.20 464 LYS B O 1
ATOM 3579 N N . LEU B 1 71 ? 162.987 174.161 -111.814 1.00 68.41 465 LEU B N 1
ATOM 3580 C CA . LEU B 1 71 ? 162.405 174.495 -113.119 1.00 68.57 465 LEU B CA 1
ATOM 3581 C C . LEU B 1 71 ? 161.294 175.535 -113.002 1.00 68.89 465 LEU B C 1
ATOM 3582 O O . LEU B 1 71 ? 161.232 176.487 -113.781 1.00 68.21 465 LEU B O 1
ATOM 3587 N N . LEU B 1 72 ? 160.403 175.326 -112.038 1.00 69.79 466 LEU B N 1
ATOM 3588 C CA . LEU B 1 72 ? 159.296 176.241 -111.802 1.00 70.26 466 LEU B CA 1
ATOM 3589 C C . LEU B 1 72 ? 159.782 177.428 -110.968 1.00 71.10 466 LEU B C 1
ATOM 3590 O O . LEU B 1 72 ? 159.005 178.314 -110.604 1.00 70.92 466 LEU B O 1
ATOM 3595 N N . GLU B 1 73 ? 161.079 177.429 -110.675 1.00 71.82 467 GLU B N 1
ATOM 3596 C CA . GLU B 1 73 ? 161.704 178.490 -109.900 1.00 72.54 467 GLU B CA 1
ATOM 3597 C C . GLU B 1 73 ? 161.546 179.832 -110.616 1.00 71.88 467 GLU B C 1
ATOM 3598 O O . GLU B 1 73 ? 161.854 179.953 -111.805 1.00 72.07 467 GLU B O 1
ATOM 3604 N N . GLY B 1 74 ? 161.069 180.839 -109.889 1.00 70.48 468 GLY B N 1
ATOM 3605 C CA . GLY B 1 74 ? 160.893 182.150 -110.483 1.00 68.59 468 GLY B CA 1
ATOM 3606 C C . GLY B 1 74 ? 159.691 182.174 -111.399 1.00 67.65 468 GLY B C 1
ATOM 3607 O O . GLY B 1 74 ? 159.736 182.738 -112.493 1.00 67.15 468 GLY B O 1
ATOM 3608 N N . ILE B 1 75 ? 158.610 181.547 -110.952 1.00 66.60 469 ILE B N 1
ATOM 3609 C CA . ILE B 1 75 ? 157.386 181.496 -111.731 1.00 65.61 469 ILE B CA 1
ATOM 3610 C C . ILE B 1 75 ? 156.187 181.636 -110.803 1.00 65.06 469 ILE B C 1
ATOM 3611 O O . ILE B 1 75 ? 156.121 180.995 -109.759 1.00 64.65 469 ILE B O 1
ATOM 3616 N N . PRO B 1 76 ? 155.228 182.500 -111.179 1.00 64.90 470 PRO B N 1
ATOM 3617 C CA . PRO B 1 76 ? 153.969 182.861 -110.500 1.00 65.86 470 PRO B CA 1
ATOM 3618 C C . PRO B 1 76 ? 153.119 181.750 -109.868 1.00 66.59 470 PRO B C 1
ATOM 3619 O O . PRO B 1 76 ? 151.889 181.826 -109.919 1.00 66.45 470 PRO B O 1
ATOM 3623 N N . VAL B 1 77 ? 153.747 180.750 -109.253 1.00 67.25 471 VAL B N 1
ATOM 3624 C CA . VAL B 1 77 ? 152.985 179.641 -108.679 1.00 68.30 471 VAL B CA 1
ATOM 3625 C C . VAL B 1 77 ? 153.531 179.034 -107.397 1.00 68.98 471 VAL B C 1
ATOM 3626 O O . VAL B 1 77 ? 154.669 179.279 -106.998 1.00 69.51 471 VAL B O 1
ATOM 3630 N N . ASN B 1 78 ? 152.694 178.226 -106.759 1.00 69.73 472 ASN B N 1
ATOM 3631 C CA . ASN B 1 78 ? 153.079 177.517 -105.546 1.00 70.14 472 ASN B CA 1
ATOM 3632 C C . ASN B 1 78 ? 153.270 176.058 -105.938 1.00 69.55 472 ASN B C 1
ATOM 3633 O O . ASN B 1 78 ? 152.585 175.552 -106.824 1.00 69.11 472 ASN B O 1
ATOM 3638 N N . VAL B 1 79 ? 154.199 175.385 -105.275 1.00 68.66 473 VAL B N 1
ATOM 3639 C CA . VAL B 1 79 ? 154.466 174.004 -105.592 1.00 67.46 473 VAL B CA 1
ATOM 3640 C C . VAL B 1 79 ? 154.607 173.175 -104.331 1.00 67.83 473 VAL B C 1
ATOM 3641 O O . VAL B 1 79 ? 155.627 173.245 -103.646 1.00 68.39 473 VAL B O 1
ATOM 3645 N N . TYR B 1 80 ? 153.580 172.393 -104.019 1.00 67.51 474 TYR B N 1
ATOM 3646 C CA . TYR B 1 80 ? 153.636 171.512 -102.852 1.00 67.09 474 TYR B CA 1
ATOM 3647 C C . TYR B 1 80 ? 154.081 170.131 -103.365 1.00 65.12 474 TYR B C 1
ATOM 3648 O O . TYR B 1 80 ? 153.827 169.776 -104.526 1.00 64.02 474 TYR B O 1
ATOM 3657 N N . ALA B 1 81 ? 154.740 169.354 -102.511 1.00 62.53 475 ALA B N 1
ATOM 3658 C CA . ALA B 1 81 ? 155.224 168.046 -102.930 1.00 59.53 475 ALA B CA 1
ATOM 3659 C C . ALA B 1 81 ? 155.535 167.120 -101.781 1.00 58.11 475 ALA B C 1
ATOM 3660 O O . ALA B 1 81 ? 155.465 167.503 -100.616 1.00 58.96 475 ALA B O 1
ATOM 3662 N N . MET B 1 82 ? 155.867 165.884 -102.135 1.00 56.60 476 MET B N 1
ATOM 3663 C CA . MET B 1 82 ? 156.247 164.861 -101.173 1.00 54.19 476 MET B CA 1
ATOM 3664 C C . MET B 1 82 ? 157.767 164.895 -101.196 1.00 53.13 476 MET B C 1
ATOM 3665 O O . MET B 1 82 ? 158.385 165.262 -102.204 1.00 52.50 476 MET B O 1
ATOM 3670 N N . PRO B 1 83 ? 158.400 164.520 -100.086 1.00 52.13 477 PRO B N 1
ATOM 3671 C CA . PRO B 1 83 ? 159.866 164.542 -100.094 1.00 51.23 477 PRO B CA 1
ATOM 3672 C C . PRO B 1 83 ? 160.431 163.550 -101.105 1.00 49.95 477 PRO B C 1
ATOM 3673 O O . PRO B 1 83 ? 160.009 162.398 -101.149 1.00 51.31 477 PRO B O 1
ATOM 3677 N N . GLU B 1 84 ? 161.375 163.995 -101.923 1.00 48.76 478 GLU B N 1
ATOM 3678 C CA . GLU B 1 84 ? 161.968 163.112 -102.910 1.00 48.60 478 GLU B CA 1
ATOM 3679 C C . GLU B 1 84 ? 162.368 161.788 -102.236 1.00 48.68 478 GLU B C 1
ATOM 3680 O O . GLU B 1 84 ? 162.924 161.776 -101.141 1.00 50.05 478 GLU B O 1
ATOM 3686 N N . GLY B 1 85 ? 162.032 160.672 -102.877 1.00 47.98 479 GLY B N 1
ATOM 3687 C CA . GLY B 1 85 ? 162.377 159.375 -102.337 1.00 46.17 479 GLY B CA 1
ATOM 3688 C C . GLY B 1 85 ? 161.210 158.714 -101.654 1.00 46.30 479 GLY B C 1
ATOM 3689 O O . GLY B 1 85 ? 161.288 157.543 -101.282 1.00 47.66 479 GLY B O 1
ATOM 3690 N N . THR B 1 86 ? 160.125 159.454 -101.473 1.00 44.66 480 THR B N 1
ATOM 3691 C CA . THR B 1 86 ? 158.953 158.895 -100.826 1.00 44.97 480 THR B CA 1
ATOM 3692 C C . THR B 1 86 ? 158.335 157.736 -101.616 1.00 45.60 480 THR B C 1
ATOM 3693 O O . THR B 1 86 ? 158.268 157.750 -102.855 1.00 44.25 480 THR B O 1
ATOM 3697 N N . ILE B 1 87 ? 157.877 156.725 -100.892 1.00 45.61 481 ILE B N 1
ATOM 3698 C CA . ILE B 1 87 ? 157.226 155.597 -101.531 1.00 45.11 481 ILE B CA 1
ATOM 3699 C C . ILE B 1 87 ? 155.821 156.108 -101.817 1.00 45.80 481 ILE B C 1
ATOM 3700 O O . ILE B 1 87 ? 155.193 156.692 -100.946 1.00 46.61 481 ILE B O 1
ATOM 3705 N N . PHE B 1 88 ? 155.330 155.924 -103.035 1.00 46.73 482 PHE B N 1
ATOM 3706 C CA . PHE B 1 88 ? 153.991 156.390 -103.364 1.00 47.64 482 PHE B CA 1
ATOM 3707 C C . PHE B 1 88 ? 153.157 155.340 -104.099 1.00 49.80 482 PHE B C 1
ATOM 3708 O O . PHE B 1 88 ? 153.624 154.230 -104.406 1.00 49.45 482 PHE B O 1
ATOM 3716 N N . HIS B 1 89 ? 151.918 155.720 -104.401 1.00 50.83 483 HIS B N 1
ATOM 3717 C CA . HIS B 1 89 ? 150.988 154.827 -105.067 1.00 50.18 483 HIS B CA 1
ATOM 3718 C C . HIS B 1 89 ? 150.134 155.530 -106.110 1.00 50.79 483 HIS B C 1
ATOM 3719 O O . HIS B 1 89 ? 150.186 156.754 -106.270 1.00 48.48 483 HIS B O 1
ATOM 3726 N N . PRO B 1 90 ? 149.343 154.741 -106.859 1.00 52.49 484 PRO B N 1
ATOM 3727 C CA . PRO B 1 90 ? 148.486 155.348 -107.882 1.00 52.13 484 PRO B CA 1
ATOM 3728 C C . PRO B 1 90 ? 147.417 156.204 -107.219 1.00 52.34 484 PRO B C 1
ATOM 3729 O O . PRO B 1 90 ? 147.031 155.957 -106.073 1.00 51.36 484 PRO B O 1
ATOM 3733 N N . TYR B 1 91 ? 146.961 157.215 -107.945 1.00 53.06 485 TYR B N 1
ATOM 3734 C CA . TYR B 1 91 ? 145.925 158.118 -107.459 1.00 54.82 485 TYR B CA 1
ATOM 3735 C C . TYR B 1 91 ? 146.332 159.068 -106.335 1.00 55.43 485 TYR B C 1
ATOM 3736 O O . TYR B 1 91 ? 145.551 159.927 -105.927 1.00 56.33 485 TYR B O 1
ATOM 3745 N N . GLU B 1 92 ? 147.559 158.930 -105.851 1.00 55.06 486 GLU B N 1
ATOM 3746 C CA . GLU B 1 92 ? 148.045 159.796 -104.794 1.00 53.85 486 GLU B CA 1
ATOM 3747 C C . GLU B 1 92 ? 148.907 160.882 -105.412 1.00 53.76 486 GLU B C 1
ATOM 3748 O O . GLU B 1 92 ? 149.939 160.595 -106.027 1.00 53.22 486 GLU B O 1
ATOM 3754 N N . PRO B 1 93 ? 148.493 162.148 -105.268 1.00 53.65 487 PRO B N 1
ATOM 3755 C CA . PRO B 1 93 ? 149.269 163.253 -105.826 1.00 53.93 487 PRO B CA 1
ATOM 3756 C C . PRO B 1 93 ? 150.661 163.294 -105.204 1.00 53.90 487 PRO B C 1
ATOM 3757 O O . PRO B 1 93 ? 150.809 163.305 -103.984 1.00 53.68 487 PRO B O 1
ATOM 3761 N N . VAL B 1 94 ? 151.680 163.296 -106.051 1.00 53.78 488 VAL B N 1
ATOM 3762 C CA . VAL B 1 94 ? 153.047 163.336 -105.565 1.00 54.20 488 VAL B CA 1
ATOM 3763 C C . VAL B 1 94 ? 153.569 164.769 -105.625 1.00 54.49 488 VAL B C 1
ATOM 3764 O O . VAL B 1 94 ? 154.624 165.080 -105.079 1.00 53.52 488 VAL B O 1
ATOM 3768 N N . LEU B 1 95 ? 152.818 165.638 -106.292 1.00 55.35 489 LEU B N 1
ATOM 3769 C CA . LEU B 1 95 ? 153.199 167.043 -106.442 1.00 56.05 489 LEU B CA 1
ATOM 3770 C C . LEU B 1 95 ? 152.031 167.861 -106.998 1.00 56.78 489 LEU B C 1
ATOM 3771 O O . LEU B 1 95 ? 151.335 167.427 -107.913 1.00 57.64 489 LEU B O 1
ATOM 3776 N N . GLN B 1 96 ? 151.812 169.040 -106.428 1.00 57.43 490 GLN B N 1
ATOM 3777 C CA . GLN B 1 96 ? 150.723 169.907 -106.861 1.00 57.59 490 GLN B CA 1
ATOM 3778 C C . GLN B 1 96 ? 151.261 171.271 -107.290 1.00 57.75 490 GLN B C 1
ATOM 3779 O O . GLN B 1 96 ? 152.375 171.650 -106.944 1.00 57.31 490 GLN B O 1
ATOM 3785 N N . ILE B 1 97 ? 150.474 172.000 -108.065 1.00 57.93 491 ILE B N 1
ATOM 3786 C CA . ILE B 1 97 ? 150.883 173.316 -108.500 1.00 59.48 491 ILE B CA 1
ATOM 3787 C C . ILE B 1 97 ? 149.674 174.234 -108.497 1.00 62.69 491 ILE B C 1
ATOM 3788 O O . ILE B 1 97 ? 148.583 173.859 -108.937 1.00 62.65 491 ILE B O 1
ATOM 3793 N N . GLU B 1 98 ? 149.868 175.445 -107.992 1.00 65.44 492 GLU B N 1
ATOM 3794 C CA . GLU B 1 98 ? 148.782 176.399 -107.937 1.00 67.38 492 GLU B CA 1
ATOM 3795 C C . GLU B 1 98 ? 149.142 177.680 -108.656 1.00 68.38 492 GLU B C 1
ATOM 3796 O O . GLU B 1 98 ? 150.264 178.176 -108.539 1.00 68.12 492 GLU B O 1
ATOM 3802 N N . GLY B 1 99 ? 148.186 178.210 -109.410 1.00 69.48 493 GLY B N 1
ATOM 3803 C CA . GLY B 1 99 ? 148.435 179.441 -110.131 1.00 71.45 493 GLY B CA 1
ATOM 3804 C C . GLY B 1 99 ? 147.645 179.556 -111.411 1.00 72.88 493 GLY B C 1
ATOM 3805 O O . GLY B 1 99 ? 146.732 178.776 -111.660 1.00 73.83 493 GLY B O 1
ATOM 3806 N N . ASP B 1 100 ? 147.997 180.542 -112.224 1.00 74.32 494 ASP B N 1
ATOM 3807 C CA . ASP B 1 100 ? 147.327 180.765 -113.496 1.00 76.30 494 ASP B CA 1
ATOM 3808 C C . ASP B 1 100 ? 147.877 179.730 -114.469 1.00 76.29 494 ASP B C 1
ATOM 3809 O O . ASP B 1 100 ? 149.073 179.739 -114.768 1.00 76.11 494 ASP B O 1
ATOM 3814 N N . TYR B 1 101 ? 147.022 178.834 -114.954 1.00 75.50 495 TYR B N 1
ATOM 3815 C CA . TYR B 1 101 ? 147.489 177.820 -115.880 1.00 75.44 495 TYR B CA 1
ATOM 3816 C C . TYR B 1 101 ? 148.283 178.487 -116.988 1.00 75.47 495 TYR B C 1
ATOM 3817 O O . TYR B 1 101 ? 149.258 177.932 -117.493 1.00 74.97 495 TYR B O 1
ATOM 3826 N N . ALA B 1 102 ? 147.853 179.687 -117.362 1.00 75.61 496 ALA B N 1
ATOM 3827 C CA . ALA B 1 102 ? 148.509 180.433 -118.424 1.00 75.73 496 ALA B CA 1
ATOM 3828 C C . ALA B 1 102 ? 150.001 180.627 -118.168 1.00 76.51 496 ALA B C 1
ATOM 3829 O O . ALA B 1 102 ? 150.780 180.819 -119.105 1.00 75.44 496 ALA B O 1
ATOM 3831 N N . ASP B 1 103 ? 150.399 180.557 -116.899 1.00 77.53 497 ASP B N 1
ATOM 3832 C CA . ASP B 1 103 ? 151.802 180.756 -116.524 1.00 77.98 497 ASP B CA 1
ATOM 3833 C C . ASP B 1 103 ? 152.695 179.504 -116.563 1.00 76.48 497 ASP B C 1
ATOM 3834 O O . ASP B 1 103 ? 153.725 179.497 -117.228 1.00 76.53 497 ASP B O 1
ATOM 3839 N N . PHE B 1 104 ? 152.297 178.448 -115.862 1.00 75.55 498 PHE B N 1
ATOM 3840 C CA . PHE B 1 104 ? 153.095 177.220 -115.790 1.00 74.04 498 PHE B CA 1
ATOM 3841 C C . PHE B 1 104 ? 152.731 176.107 -116.774 1.00 74.33 498 PHE B C 1
ATOM 3842 O O . PHE B 1 104 ? 153.557 175.249 -117.073 1.00 74.52 498 PHE B O 1
ATOM 3850 N N . GLY B 1 105 ? 151.500 176.120 -117.275 1.00 74.69 499 GLY B N 1
ATOM 3851 C CA . GLY B 1 105 ? 151.054 175.088 -118.202 1.00 73.37 499 GLY B CA 1
ATOM 3852 C C . GLY B 1 105 ? 152.025 174.694 -119.297 1.00 72.29 499 GLY B C 1
ATOM 3853 O O . GLY B 1 105 ? 151.932 173.602 -119.856 1.00 72.24 499 GLY B O 1
ATOM 3854 N N . ILE B 1 106 ? 152.962 175.580 -119.598 1.00 70.97 500 ILE B N 1
ATOM 3855 C CA . ILE B 1 106 ? 153.936 175.329 -120.638 1.00 70.23 500 ILE B CA 1
ATOM 3856 C C . ILE B 1 106 ? 155.111 174.566 -120.060 1.00 69.45 500 ILE B C 1
ATOM 3857 O O . ILE B 1 106 ? 156.166 174.478 -120.684 1.00 70.08 500 ILE B O 1
ATOM 3862 N N . TYR B 1 107 ? 154.940 174.017 -118.862 1.00 68.56 501 TYR B N 1
ATOM 3863 C CA . TYR B 1 107 ? 156.025 173.269 -118.226 1.00 67.77 501 TYR B CA 1
ATOM 3864 C C . TYR B 1 107 ? 155.707 171.821 -117.915 1.00 66.43 501 TYR B C 1
ATOM 3865 O O . TYR B 1 107 ? 156.432 171.175 -117.165 1.00 65.53 501 TYR B O 1
ATOM 3874 N N . GLU B 1 108 ? 154.628 171.310 -118.500 1.00 65.50 502 GLU B N 1
ATOM 3875 C CA . GLU B 1 108 ? 154.241 169.927 -118.279 1.00 63.90 502 GLU B CA 1
ATOM 3876 C C . GLU B 1 108 ? 155.257 169.020 -118.904 1.00 61.93 502 GLU B C 1
ATOM 3877 O O . GLU B 1 108 ? 155.871 168.200 -118.234 1.00 62.25 502 GLU B O 1
ATOM 3883 N N . THR B 1 109 ? 155.435 169.183 -120.203 1.00 60.52 503 THR B N 1
ATOM 3884 C CA . THR B 1 109 ? 156.369 168.366 -120.957 1.00 60.67 503 THR B CA 1
ATOM 3885 C C . THR B 1 109 ? 157.714 168.163 -120.258 1.00 60.28 503 THR B C 1
ATOM 3886 O O . THR B 1 109 ? 158.334 167.092 -120.369 1.00 61.38 503 THR B O 1
ATOM 3890 N N . ALA B 1 110 ? 158.159 169.187 -119.537 1.00 58.08 504 ALA B N 1
ATOM 3891 C CA . ALA B 1 110 ? 159.431 169.113 -118.848 1.00 55.61 504 ALA B CA 1
ATOM 3892 C C . ALA B 1 110 ? 159.326 168.514 -117.457 1.00 54.51 504 ALA B C 1
ATOM 3893 O O . ALA B 1 110 ? 160.060 167.591 -117.126 1.00 53.36 504 ALA B O 1
ATOM 3895 N N . LEU B 1 111 ? 158.414 169.036 -116.641 1.00 53.68 505 LEU B N 1
ATOM 3896 C CA . LEU B 1 111 ? 158.265 168.536 -115.284 1.00 52.64 505 LEU B CA 1
ATOM 3897 C C . LEU B 1 111 ? 157.863 167.070 -115.235 1.00 52.17 505 LEU B C 1
ATOM 3898 O O . LEU B 1 111 ? 158.486 166.288 -114.512 1.00 54.00 505 LEU B O 1
ATOM 3903 N N . LEU B 1 112 ? 156.848 166.676 -115.998 1.00 51.06 506 LEU B N 1
ATOM 3904 C CA . LEU B 1 112 ? 156.437 165.270 -115.990 1.00 49.82 506 LEU B CA 1
ATOM 3905 C C . LEU B 1 112 ? 157.597 164.360 -116.390 1.00 48.42 506 LEU B C 1
ATOM 3906 O O . LEU B 1 112 ? 157.834 163.327 -115.762 1.00 48.00 506 LEU B O 1
ATOM 3911 N N . GLY B 1 113 ? 158.327 164.747 -117.425 1.00 47.32 507 GLY B N 1
ATOM 3912 C CA . GLY B 1 113 ? 159.455 163.934 -117.838 1.00 49.43 507 GLY B CA 1
ATOM 3913 C C . GLY B 1 113 ? 160.477 163.774 -116.723 1.00 50.07 507 GLY B C 1
ATOM 3914 O O . GLY B 1 113 ? 161.051 162.698 -116.532 1.00 49.24 507 GLY B O 1
ATOM 3915 N N . MET B 1 114 ? 160.693 164.857 -115.978 1.00 50.63 508 MET B N 1
ATOM 3916 C CA . MET B 1 114 ? 161.636 164.852 -114.876 1.00 50.52 508 MET B CA 1
ATOM 3917 C C . MET B 1 114 ? 161.208 163.884 -113.765 1.00 50.52 508 MET B C 1
ATOM 3918 O O . MET B 1 114 ? 162.041 163.135 -113.234 1.00 51.16 508 MET B O 1
ATOM 3923 N N . LEU B 1 115 ? 159.922 163.871 -113.424 1.00 48.52 509 LEU B N 1
ATOM 3924 C CA . LEU B 1 115 ? 159.456 162.961 -112.383 1.00 48.36 509 LEU B CA 1
ATOM 3925 C C . LEU B 1 115 ? 159.361 161.517 -112.899 1.00 47.81 509 LEU B C 1
ATOM 3926 O O . LEU B 1 115 ? 159.847 160.577 -112.249 1.00 48.02 509 LEU B O 1
ATOM 3931 N N . SER B 1 116 ? 158.761 161.366 -114.084 1.00 45.84 510 SER B N 1
ATOM 3932 C CA . SER B 1 116 ? 158.535 160.066 -114.740 1.00 43.02 510 SER B CA 1
ATOM 3933 C C . SER B 1 116 ? 159.672 159.059 -114.923 1.00 40.28 510 SER B C 1
ATOM 3934 O O . SER B 1 116 ? 159.587 157.946 -114.429 1.00 38.08 510 SER B O 1
ATOM 3937 N N . GLN B 1 117 ? 160.724 159.444 -115.632 1.00 38.32 511 GLN B N 1
ATOM 3938 C CA . GLN B 1 117 ? 161.822 158.529 -115.890 1.00 37.20 511 GLN B CA 1
ATOM 3939 C C . GLN B 1 117 ? 162.674 158.252 -114.646 1.00 36.84 511 GLN B C 1
ATOM 3940 O O . GLN B 1 117 ? 163.137 157.121 -114.431 1.00 33.78 511 GLN B O 1
ATOM 3946 N N . ALA B 1 118 ? 162.881 159.284 -113.830 1.00 38.11 512 ALA B N 1
ATOM 3947 C CA . ALA B 1 118 ? 163.658 159.137 -112.596 1.00 36.35 512 ALA B CA 1
ATOM 3948 C C . ALA B 1 118 ? 162.912 158.167 -111.698 1.00 35.28 512 ALA B C 1
ATOM 3949 O O . ALA B 1 118 ? 163.465 157.147 -111.278 1.00 32.09 512 ALA B O 1
ATOM 3951 N N . SER B 1 119 ? 161.657 158.494 -111.408 1.00 34.34 513 SER B N 1
ATOM 3952 C CA . SER B 1 119 ? 160.835 157.635 -110.584 1.00 36.41 513 SER B CA 1
ATOM 3953 C C . SER B 1 119 ? 160.831 156.210 -111.129 1.00 38.73 513 SER B C 1
ATOM 3954 O O . SER B 1 119 ? 160.828 155.224 -110.367 1.00 39.43 513 SER B O 1
ATOM 3957 N N . GLY B 1 120 ? 160.815 156.098 -112.455 1.00 39.30 514 GLY B N 1
ATOM 3958 C CA . GLY B 1 120 ? 160.842 154.788 -113.075 1.00 38.72 514 GLY B CA 1
ATOM 3959 C C . GLY B 1 120 ? 162.136 154.063 -112.725 1.00 40.24 514 GLY B C 1
ATOM 3960 O O . GLY B 1 120 ? 162.101 152.953 -112.190 1.00 42.22 514 GLY B O 1
ATOM 3961 N N . ILE B 1 121 ? 163.281 154.673 -113.015 1.00 38.80 515 ILE B N 1
ATOM 3962 C CA . ILE B 1 121 ? 164.553 154.037 -112.702 1.00 39.50 515 ILE B CA 1
ATOM 3963 C C . ILE B 1 121 ? 164.697 153.693 -111.207 1.00 39.40 515 ILE B C 1
ATOM 3964 O O . ILE B 1 121 ? 165.165 152.609 -110.841 1.00 39.13 515 ILE B O 1
ATOM 3969 N N . ALA B 1 122 ? 164.283 154.610 -110.345 1.00 38.51 516 ALA B N 1
ATOM 3970 C CA . ALA B 1 122 ? 164.387 154.384 -108.914 1.00 37.42 516 ALA B CA 1
ATOM 3971 C C . ALA B 1 122 ? 163.612 153.161 -108.490 1.00 36.03 516 ALA B C 1
ATOM 3972 O O . ALA B 1 122 ? 164.177 152.226 -107.916 1.00 35.69 516 ALA B O 1
ATOM 3974 N N . THR B 1 123 ? 162.314 153.173 -108.758 1.00 34.88 517 THR B N 1
ATOM 3975 C CA . THR B 1 123 ? 161.460 152.035 -108.409 1.00 35.97 517 THR B CA 1
ATOM 3976 C C . THR B 1 123 ? 162.102 150.727 -108.882 1.00 36.35 517 THR B C 1
ATOM 3977 O O . THR B 1 123 ? 162.174 149.739 -108.148 1.00 34.79 517 THR B O 1
ATOM 3981 N N . ALA B 1 124 ? 162.582 150.738 -110.117 1.00 36.21 518 ALA B N 1
ATOM 3982 C CA . ALA B 1 124 ? 163.223 149.568 -110.665 1.00 37.67 518 ALA B CA 1
ATOM 3983 C C . ALA B 1 124 ? 164.322 149.144 -109.714 1.00 37.75 518 ALA B C 1
ATOM 3984 O O . ALA B 1 124 ? 164.335 148.012 -109.225 1.00 36.97 518 ALA B O 1
ATOM 3986 N N . ALA B 1 125 ? 165.239 150.076 -109.460 1.00 37.28 519 ALA B N 1
ATOM 3987 C CA . ALA B 1 125 ? 166.376 149.845 -108.577 1.00 36.35 519 ALA B CA 1
ATOM 3988 C C . ALA B 1 125 ? 165.973 149.264 -107.223 1.00 36.45 519 ALA B C 1
ATOM 3989 O O . ALA B 1 125 ? 166.443 148.187 -106.834 1.00 35.89 519 ALA B O 1
ATOM 3991 N N . LEU B 1 126 ? 165.097 149.962 -106.505 1.00 35.54 520 LEU B N 1
ATOM 3992 C CA . LEU B 1 126 ? 164.690 149.477 -105.196 1.00 35.72 520 LEU B CA 1
ATOM 3993 C C . LEU B 1 126 ? 164.205 148.046 -105.253 1.00 36.60 520 LEU B C 1
ATOM 3994 O O . LEU B 1 126 ? 164.532 147.257 -104.372 1.00 38.26 520 LEU B O 1
ATOM 3999 N N . ARG B 1 127 ? 163.430 147.703 -106.282 1.00 36.80 521 ARG B N 1
ATOM 4000 C CA . ARG B 1 127 ? 162.917 146.330 -106.419 1.00 36.82 521 ARG B CA 1
ATOM 4001 C C . ARG B 1 127 ? 164.069 145.343 -106.579 1.00 36.77 521 ARG B C 1
ATOM 4002 O O . ARG B 1 127 ? 163.995 144.222 -106.064 1.00 34.94 521 ARG B O 1
ATOM 4010 N N . ILE B 1 128 ? 165.109 145.751 -107.318 1.00 36.75 522 ILE B N 1
ATOM 4011 C CA . ILE B 1 128 ? 166.266 144.893 -107.522 1.00 37.88 522 ILE B CA 1
ATOM 4012 C C . ILE B 1 128 ? 166.961 144.735 -106.178 1.00 38.69 522 ILE B C 1
ATOM 4013 O O . ILE B 1 128 ? 167.357 143.628 -105.791 1.00 37.92 522 ILE B O 1
ATOM 4018 N N . LYS B 1 129 ? 167.094 145.847 -105.462 1.00 39.16 523 LYS B N 1
ATOM 4019 C CA . LYS B 1 129 ? 167.726 145.821 -104.157 1.00 40.10 523 LYS B CA 1
ATOM 4020 C C . LYS B 1 129 ? 167.009 144.740 -103.352 1.00 40.38 523 LYS B C 1
ATOM 4021 O O . LYS B 1 129 ? 167.618 143.742 -102.962 1.00 41.92 523 LYS B O 1
ATOM 4027 N N . ILE B 1 130 ? 165.713 144.926 -103.121 1.00 38.61 524 ILE B N 1
ATOM 4028 C CA . ILE B 1 130 ? 164.925 143.945 -102.391 1.00 37.77 524 ILE B CA 1
ATOM 4029 C C . ILE B 1 130 ? 165.175 142.516 -102.912 1.00 38.23 524 ILE B C 1
ATOM 4030 O O . ILE B 1 130 ? 165.537 141.639 -102.144 1.00 40.00 524 ILE B O 1
ATOM 4035 N N . ALA B 1 131 ? 165.002 142.274 -104.205 1.00 37.94 525 ALA B N 1
ATOM 4036 C CA . ALA B 1 131 ? 165.217 140.931 -104.735 1.00 38.90 525 ALA B CA 1
ATOM 4037 C C . ALA B 1 131 ? 166.613 140.379 -104.427 1.00 40.09 525 ALA B C 1
ATOM 4038 O O . ALA B 1 131 ? 166.791 139.150 -104.337 1.00 39.49 525 ALA B O 1
ATOM 4040 N N . ALA B 1 132 ? 167.594 141.273 -104.268 1.00 39.72 526 ALA B N 1
ATOM 4041 C CA . ALA B 1 132 ? 168.966 140.844 -103.990 1.00 40.05 526 ALA B CA 1
ATOM 4042 C C . ALA B 1 132 ? 169.243 140.713 -102.490 1.00 41.13 526 ALA B C 1
ATOM 4043 O O . ALA B 1 132 ? 170.411 140.595 -102.072 1.00 40.62 526 ALA B O 1
ATOM 4045 N N . LYS B 1 133 ? 168.169 140.710 -101.694 1.00 40.39 527 LYS B N 1
ATOM 4046 C CA . LYS B 1 133 ? 168.283 140.592 -100.239 1.00 40.79 527 LYS B CA 1
ATOM 4047 C C . LYS B 1 133 ? 169.196 141.723 -99.759 1.00 41.14 527 LYS B C 1
ATOM 4048 O O . LYS B 1 133 ? 170.159 141.507 -99.016 1.00 40.60 527 LYS B O 1
ATOM 4054 N N . PHE B 1 134 ? 168.887 142.930 -100.215 1.00 40.38 528 PHE B N 1
ATOM 4055 C CA . PHE B 1 134 ? 169.650 144.124 -99.867 1.00 39.52 528 PHE B CA 1
ATOM 4056 C C . PHE B 1 134 ? 171.169 144.027 -99.961 1.00 38.38 528 PHE B C 1
ATOM 4057 O O . PHE B 1 134 ? 171.883 144.898 -99.473 1.00 38.44 528 PHE B O 1
ATOM 4065 N N . LYS B 1 135 ? 171.666 142.982 -100.607 1.00 37.41 529 LYS B N 1
ATOM 4066 C CA . LYS B 1 135 ? 173.105 142.860 -100.797 1.00 39.53 529 LYS B CA 1
ATOM 4067 C C . LYS B 1 135 ? 173.577 144.035 -101.663 1.00 40.40 529 LYS B C 1
ATOM 4068 O O . LYS B 1 135 ? 172.783 144.857 -102.087 1.00 41.26 529 LYS B O 1
ATOM 4074 N N . PRO B 1 136 ? 174.878 144.140 -101.930 1.00 41.57 530 PRO B N 1
ATOM 4075 C CA . PRO B 1 136 ? 175.263 145.282 -102.764 1.00 42.81 530 PRO B CA 1
ATOM 4076 C C . PRO B 1 136 ? 174.906 145.142 -104.248 1.00 43.57 530 PRO B C 1
ATOM 4077 O O . PRO B 1 136 ? 174.979 144.051 -104.830 1.00 43.59 530 PRO B O 1
ATOM 4081 N N . VAL B 1 137 ? 174.519 146.270 -104.847 1.00 44.84 531 VAL B N 1
ATOM 4082 C CA . VAL B 1 137 ? 174.126 146.345 -106.261 1.00 43.85 531 VAL B CA 1
ATOM 4083 C C . VAL B 1 137 ? 174.668 147.628 -106.869 1.00 42.51 531 VAL B C 1
ATOM 4084 O O . VAL B 1 137 ? 174.424 148.709 -106.361 1.00 40.23 531 VAL B O 1
ATOM 4088 N N . TYR B 1 138 ? 175.387 147.505 -107.969 1.00 43.61 532 TYR B N 1
ATOM 4089 C CA . TYR B 1 138 ? 175.956 148.674 -108.616 1.00 44.90 532 TYR B CA 1
ATOM 4090 C C . TYR B 1 138 ? 175.389 148.957 -110.005 1.00 45.57 532 TYR B C 1
ATOM 4091 O O . TYR B 1 138 ? 175.349 148.071 -110.869 1.00 45.69 532 TYR B O 1
ATOM 4100 N N . SER B 1 139 ? 174.955 150.199 -110.205 1.00 44.50 533 SER B N 1
ATOM 4101 C CA . SER B 1 139 ? 174.401 150.639 -111.475 1.00 44.55 533 SER B CA 1
ATOM 4102 C C . SER B 1 139 ? 175.476 150.649 -112.569 1.00 45.92 533 SER B C 1
ATOM 4103 O O . SER B 1 139 ? 176.532 151.252 -112.392 1.00 45.87 533 SER B O 1
ATOM 4106 N N . PHE B 1 140 ? 175.199 149.985 -113.694 1.00 46.65 534 PHE B N 1
ATOM 4107 C CA . PHE B 1 140 ? 176.148 149.887 -114.819 1.00 47.92 534 PHE B CA 1
ATOM 4108 C C . PHE B 1 140 ? 175.471 150.221 -116.154 1.00 49.21 534 PHE B C 1
ATOM 4109 O O . PHE B 1 140 ? 176.126 150.218 -117.226 1.00 48.05 534 PHE B O 1
ATOM 4117 N N . GLY B 1 141 ? 174.169 150.514 -116.086 1.00 49.08 535 GLY B N 1
ATOM 4118 C CA . GLY B 1 141 ? 173.388 150.764 -117.291 1.00 48.74 535 GLY B CA 1
ATOM 4119 C C . GLY B 1 141 ? 173.466 151.992 -118.193 1.00 48.08 535 GLY B C 1
ATOM 4120 O O . GLY B 1 141 ? 172.977 151.941 -119.322 1.00 47.63 535 GLY B O 1
ATOM 4121 N N . ILE B 1 142 ? 174.065 153.086 -117.751 1.00 47.51 536 ILE B N 1
ATOM 4122 C CA . ILE B 1 142 ? 174.088 154.261 -118.606 1.00 47.34 536 ILE B CA 1
ATOM 4123 C C . ILE B 1 142 ? 174.601 154.067 -120.035 1.00 48.33 536 ILE B C 1
ATOM 4124 O O . ILE B 1 142 ? 174.444 154.954 -120.879 1.00 48.99 536 ILE B O 1
ATOM 4129 N N . ARG B 1 143 ? 175.202 152.922 -120.335 1.00 49.58 537 ARG B N 1
ATOM 4130 C CA . ARG B 1 143 ? 175.678 152.724 -121.710 1.00 50.55 537 ARG B CA 1
ATOM 4131 C C . ARG B 1 143 ? 174.511 152.448 -122.655 1.00 49.34 537 ARG B C 1
ATOM 4132 O O . ARG B 1 143 ? 174.662 152.516 -123.866 1.00 48.84 537 ARG B O 1
ATOM 4140 N N . HIS B 1 144 ? 173.348 152.140 -122.106 1.00 48.97 538 HIS B N 1
ATOM 4141 C CA . HIS B 1 144 ? 172.214 151.851 -122.966 1.00 49.97 538 HIS B CA 1
ATOM 4142 C C . HIS B 1 144 ? 171.314 153.070 -123.196 1.00 49.91 538 HIS B C 1
ATOM 4143 O O . HIS B 1 144 ? 170.275 152.965 -123.850 1.00 49.53 538 HIS B O 1
ATOM 4150 N N . MET B 1 145 ? 171.697 154.225 -122.659 1.00 48.79 539 MET B N 1
ATOM 4151 C CA . MET B 1 145 ? 170.883 155.414 -122.856 1.00 48.15 539 MET B CA 1
ATOM 4152 C C . MET B 1 145 ? 171.754 156.583 -123.281 1.00 48.70 539 MET B C 1
ATOM 4153 O O . MET B 1 145 ? 172.980 156.489 -123.264 1.00 49.43 539 MET B O 1
ATOM 4158 N N . HIS B 1 146 ? 171.120 157.681 -123.676 1.00 49.26 540 HIS B N 1
ATOM 4159 C CA . HIS B 1 146 ? 171.850 158.882 -124.095 1.00 50.11 540 HIS B CA 1
ATOM 4160 C C . HIS B 1 146 ? 172.683 159.474 -122.951 1.00 48.53 540 HIS B C 1
ATOM 4161 O O . HIS B 1 146 ? 172.185 159.689 -121.837 1.00 47.22 540 HIS B O 1
ATOM 4168 N N . PRO B 1 147 ? 173.962 159.759 -123.222 1.00 47.40 541 PRO B N 1
ATOM 4169 C CA . PRO B 1 147 ? 174.884 160.327 -122.231 1.00 46.36 541 PRO B CA 1
ATOM 4170 C C . PRO B 1 147 ? 174.361 161.589 -121.571 1.00 45.81 541 PRO B C 1
ATOM 4171 O O . PRO B 1 147 ? 174.630 161.838 -120.391 1.00 44.64 541 PRO B O 1
ATOM 4175 N N . ALA B 1 148 ? 173.602 162.380 -122.325 1.00 45.35 542 ALA B N 1
ATOM 4176 C CA . ALA B 1 148 ? 173.066 163.614 -121.781 1.00 45.27 542 ALA B CA 1
ATOM 4177 C C . ALA B 1 148 ? 172.408 163.364 -120.429 1.00 46.41 542 ALA B C 1
ATOM 4178 O O . ALA B 1 148 ? 172.513 164.185 -119.519 1.00 46.73 542 ALA B O 1
ATOM 4180 N N . ILE B 1 149 ? 171.746 162.223 -120.285 1.00 46.16 543 ILE B N 1
ATOM 4181 C CA . ILE B 1 149 ? 171.071 161.928 -119.032 1.00 46.00 543 ILE B CA 1
ATOM 4182 C C . ILE B 1 149 ? 171.829 160.957 -118.122 1.00 46.88 543 ILE B C 1
ATOM 4183 O O . ILE B 1 149 ? 171.306 160.541 -117.071 1.00 47.01 543 ILE B O 1
ATOM 4188 N N . ALA B 1 150 ? 173.062 160.628 -118.513 1.00 46.63 544 ALA B N 1
ATOM 4189 C CA . ALA B 1 150 ? 173.903 159.700 -117.748 1.00 48.27 544 ALA B CA 1
ATOM 4190 C C . ALA B 1 150 ? 173.809 159.939 -116.231 1.00 48.84 544 ALA B C 1
ATOM 4191 O O . ALA B 1 150 ? 173.660 158.996 -115.437 1.00 47.51 544 ALA B O 1
ATOM 4193 N N . PRO B 1 151 ? 173.918 161.210 -115.810 1.00 48.40 545 PRO B N 1
ATOM 4194 C CA . PRO B 1 151 ? 173.833 161.490 -114.388 1.00 48.35 545 PRO B CA 1
ATOM 4195 C C . PRO B 1 151 ? 172.442 161.295 -113.803 1.00 49.20 545 PRO B C 1
ATOM 4196 O O . PRO B 1 151 ? 172.303 160.567 -112.826 1.00 51.33 545 PRO B O 1
ATOM 4200 N N . MET B 1 152 ? 171.410 161.905 -114.378 1.00 48.21 546 MET B N 1
ATOM 4201 C CA . MET B 1 152 ? 170.085 161.738 -113.787 1.00 50.29 546 MET B CA 1
ATOM 4202 C C . MET B 1 152 ? 169.865 160.274 -113.479 1.00 50.03 546 MET B C 1
ATOM 4203 O O . MET B 1 152 ? 169.335 159.925 -112.421 1.00 51.71 546 MET B O 1
ATOM 4208 N N . ILE B 1 153 ? 170.282 159.419 -114.406 1.00 48.35 547 ILE B N 1
ATOM 4209 C CA . ILE B 1 153 ? 170.105 157.987 -114.230 1.00 48.36 547 ILE B CA 1
ATOM 4210 C C . ILE B 1 153 ? 170.868 157.444 -113.036 1.00 47.51 547 ILE B C 1
ATOM 4211 O O . ILE B 1 153 ? 170.258 156.921 -112.113 1.00 45.73 547 ILE B O 1
ATOM 4216 N N . ASP B 1 154 ? 172.193 157.566 -113.051 1.00 48.29 548 ASP B N 1
ATOM 4217 C CA . ASP B 1 154 ? 172.992 157.061 -111.937 1.00 50.28 548 ASP B CA 1
ATOM 4218 C C . ASP B 1 154 ? 172.518 157.624 -110.599 1.00 50.81 548 ASP B C 1
ATOM 4219 O O . ASP B 1 154 ? 172.575 156.940 -109.573 1.00 52.34 548 ASP B O 1
ATOM 4224 N N . ARG B 1 155 ? 172.024 158.857 -110.611 1.00 50.24 549 ARG B N 1
ATOM 4225 C CA . ARG B 1 155 ? 171.536 159.485 -109.386 1.00 49.96 549 ARG B CA 1
ATOM 4226 C C . ARG B 1 155 ? 170.241 158.801 -108.934 1.00 49.85 549 ARG B C 1
ATOM 4227 O O . ARG B 1 155 ? 169.927 158.754 -107.741 1.00 50.33 549 ARG B O 1
ATOM 4235 N N . ALA B 1 156 ? 169.502 158.268 -109.903 1.00 49.40 550 ALA B N 1
ATOM 4236 C CA . ALA B 1 156 ? 168.232 157.600 -109.640 1.00 48.39 550 ALA B CA 1
ATOM 4237 C C . ALA B 1 156 ? 168.461 156.183 -109.177 1.00 47.04 550 ALA B C 1
ATOM 4238 O O . ALA B 1 156 ? 167.748 155.689 -108.301 1.00 47.89 550 ALA B O 1
ATOM 4240 N N . ALA B 1 157 ? 169.451 155.528 -109.777 1.00 46.67 551 ALA B N 1
ATOM 4241 C CA . ALA B 1 157 ? 169.786 154.138 -109.428 1.00 46.00 551 ALA B CA 1
ATOM 4242 C C . ALA B 1 157 ? 170.229 154.172 -107.989 1.00 45.24 551 ALA B C 1
ATOM 4243 O O . ALA B 1 157 ? 169.928 153.267 -107.205 1.00 42.67 551 ALA B O 1
ATOM 4245 N N . PHE B 1 158 ? 170.928 155.261 -107.662 1.00 46.29 552 PHE B N 1
ATOM 4246 C CA . PHE B 1 158 ? 171.449 155.501 -106.320 1.00 45.89 552 PHE B CA 1
ATOM 4247 C C . PHE B 1 158 ? 170.297 155.653 -105.337 1.00 43.69 552 PHE B C 1
ATOM 4248 O O . PHE B 1 158 ? 170.044 154.779 -104.523 1.00 43.09 552 PHE B O 1
ATOM 4256 N N . ILE B 1 159 ? 169.603 156.772 -105.415 1.00 41.84 553 ILE B N 1
ATOM 4257 C CA . ILE B 1 159 ? 168.475 156.989 -104.548 1.00 42.68 553 ILE B CA 1
ATOM 4258 C C . ILE B 1 159 ? 167.647 155.702 -104.435 1.00 44.87 553 ILE B C 1
ATOM 4259 O O . ILE B 1 159 ? 167.044 155.417 -103.391 1.00 44.03 553 ILE B O 1
ATOM 4264 N N . GLY B 1 160 ? 167.636 154.927 -105.520 1.00 46.64 554 GLY B N 1
ATOM 4265 C CA . GLY B 1 160 ? 166.869 153.694 -105.566 1.00 48.04 554 GLY B CA 1
ATOM 4266 C C . GLY B 1 160 ? 167.354 152.595 -104.653 1.00 48.84 554 GLY B C 1
ATOM 4267 O O . GLY B 1 160 ? 166.589 151.714 -104.261 1.00 48.94 554 GLY B O 1
ATOM 4268 N N . GLY B 1 161 ? 168.635 152.634 -104.321 1.00 50.48 555 GLY B N 1
ATOM 4269 C CA . GLY B 1 161 ? 169.183 151.623 -103.440 1.00 52.24 555 GLY B CA 1
ATOM 4270 C C . GLY B 1 161 ? 170.520 151.100 -103.914 1.00 52.53 555 GLY B C 1
ATOM 4271 O O . GLY B 1 161 ? 171.166 150.312 -103.228 1.00 53.99 555 GLY B O 1
ATOM 4272 N N . CYS B 1 162 ? 170.941 151.522 -105.096 1.00 52.92 556 CYS B N 1
ATOM 4273 C CA . CYS B 1 162 ? 172.218 151.062 -105.613 1.00 53.83 556 CYS B CA 1
ATOM 4274 C C . CYS B 1 162 ? 173.333 151.618 -104.757 1.00 53.98 556 CYS B C 1
ATOM 4275 O O . CYS B 1 162 ? 173.397 152.825 -104.503 1.00 53.69 556 CYS B O 1
ATOM 4278 N N . ASP B 1 163 ? 174.213 150.726 -104.316 1.00 53.90 557 ASP B N 1
ATOM 4279 C CA . ASP B 1 163 ? 175.328 151.123 -103.486 1.00 53.46 557 ASP B CA 1
ATOM 4280 C C . ASP B 1 163 ? 176.241 152.050 -104.255 1.00 52.61 557 ASP B C 1
ATOM 4281 O O . ASP B 1 163 ? 176.610 153.104 -103.764 1.00 53.79 557 ASP B O 1
ATOM 4286 N N . GLY B 1 164 ? 176.573 151.690 -105.480 1.00 52.31 558 GLY B N 1
ATOM 4287 C CA . GLY B 1 164 ? 177.467 152.536 -106.249 1.00 52.27 558 GLY B CA 1
ATOM 4288 C C . GLY B 1 164 ? 177.045 152.796 -107.674 1.00 52.10 558 GLY B C 1
ATOM 4289 O O . GLY B 1 164 ? 176.100 152.205 -108.191 1.00 53.59 558 GLY B O 1
ATOM 4290 N N . VAL B 1 165 ? 177.783 153.670 -108.330 1.00 51.15 559 VAL B N 1
ATOM 4291 C CA . VAL B 1 165 ? 177.464 154.039 -109.690 1.00 50.37 559 VAL B CA 1
ATOM 4292 C C . VAL B 1 165 ? 178.682 154.014 -110.612 1.00 50.75 559 VAL B C 1
ATOM 4293 O O . VAL B 1 165 ? 179.757 154.502 -110.276 1.00 51.18 559 VAL B O 1
ATOM 4297 N N . SER B 1 166 ? 178.479 153.458 -111.794 1.00 51.09 560 SER B N 1
ATOM 4298 C CA . SER B 1 166 ? 179.509 153.327 -112.821 1.00 50.57 560 SER B CA 1
ATOM 4299 C C . SER B 1 166 ? 179.929 154.671 -113.422 1.00 50.53 560 SER B C 1
ATOM 4300 O O . SER B 1 166 ? 181.101 154.906 -113.715 1.00 48.47 560 SER B O 1
ATOM 4303 N N . GLY B 1 167 ? 178.949 155.548 -113.604 1.00 52.37 561 GLY B N 1
ATOM 4304 C CA . GLY B 1 167 ? 179.202 156.845 -114.203 1.00 53.39 561 GLY B CA 1
ATOM 4305 C C . GLY B 1 167 ? 180.030 157.831 -113.406 1.00 53.90 561 GLY B C 1
ATOM 4306 O O . GLY B 1 167 ? 179.718 158.131 -112.248 1.00 54.70 561 GLY B O 1
ATOM 4307 N N . VAL B 1 168 ? 181.079 158.345 -114.041 1.00 53.39 562 VAL B N 1
ATOM 4308 C CA . VAL B 1 168 ? 181.957 159.321 -113.422 1.00 54.09 562 VAL B CA 1
ATOM 4309 C C . VAL B 1 168 ? 181.226 160.626 -113.106 1.00 55.28 562 VAL B C 1
ATOM 4310 O O . VAL B 1 168 ? 180.988 160.954 -111.949 1.00 55.17 562 VAL B O 1
ATOM 4314 N N . LEU B 1 169 ? 180.889 161.376 -114.147 1.00 56.60 563 LEU B N 1
ATOM 4315 C CA . LEU B 1 169 ? 180.203 162.644 -113.979 1.00 58.80 563 LEU B CA 1
ATOM 4316 C C . LEU B 1 169 ? 178.983 162.475 -113.069 1.00 59.68 563 LEU B C 1
ATOM 4317 O O . LEU B 1 169 ? 178.651 163.367 -112.273 1.00 61.03 563 LEU B O 1
ATOM 4322 N N . GLY B 1 170 ? 178.322 161.328 -113.172 1.00 59.05 564 GLY B N 1
ATOM 4323 C CA . GLY B 1 170 ? 177.159 161.084 -112.338 1.00 59.49 564 GLY B CA 1
ATOM 4324 C C . GLY B 1 170 ? 177.528 160.911 -110.872 1.00 59.76 564 GLY B C 1
ATOM 4325 O O . GLY B 1 170 ? 176.825 161.382 -109.973 1.00 58.87 564 GLY B O 1
ATOM 4326 N N . ALA B 1 171 ? 178.635 160.216 -110.631 1.00 60.72 565 ALA B N 1
ATOM 4327 C CA . ALA B 1 171 ? 179.103 159.980 -109.276 1.00 61.67 565 ALA B CA 1
ATOM 4328 C C . ALA B 1 171 ? 179.293 161.322 -108.587 1.00 63.23 565 ALA B C 1
ATOM 4329 O O . ALA B 1 171 ? 178.664 161.590 -107.565 1.00 63.09 565 ALA B O 1
ATOM 4331 N N . GLU B 1 172 ? 180.139 162.166 -109.180 1.00 64.98 566 GLU B N 1
ATOM 4332 C CA . GLU B 1 172 ? 180.451 163.499 -108.657 1.00 66.84 566 GLU B CA 1
ATOM 4333 C C . GLU B 1 172 ? 179.254 164.375 -108.294 1.00 66.66 566 GLU B C 1
ATOM 4334 O O . GLU B 1 172 ? 179.045 164.688 -107.123 1.00 66.72 566 GLU B O 1
ATOM 4340 N N . MET B 1 173 ? 178.488 164.792 -109.302 1.00 66.57 567 MET B N 1
ATOM 4341 C CA . MET B 1 173 ? 177.330 165.651 -109.075 1.00 67.22 567 MET B CA 1
ATOM 4342 C C . MET B 1 173 ? 176.556 165.250 -107.821 1.00 67.84 567 MET B C 1
ATOM 4343 O O . MET B 1 173 ? 175.818 166.050 -107.257 1.00 68.67 567 MET B O 1
ATOM 4348 N N . MET B 1 174 ? 176.727 164.008 -107.384 1.00 68.29 568 MET B N 1
ATOM 4349 C CA . MET B 1 174 ? 176.066 163.517 -106.176 1.00 68.90 568 MET B CA 1
ATOM 4350 C C . MET B 1 174 ? 176.990 163.692 -104.965 1.00 68.94 568 MET B C 1
ATOM 4351 O O . MET B 1 174 ? 176.542 164.019 -103.863 1.00 68.90 568 MET B O 1
ATOM 4356 N N . GLY B 1 175 ? 178.278 163.445 -105.193 1.00 68.36 569 GLY B N 1
ATOM 4357 C CA . GLY B 1 175 ? 179.272 163.529 -104.144 1.00 67.85 569 GLY B CA 1
ATOM 4358 C C . GLY B 1 175 ? 179.615 162.103 -103.761 1.00 68.10 569 GLY B C 1
ATOM 4359 O O . GLY B 1 175 ? 179.625 161.741 -102.583 1.00 68.48 569 GLY B O 1
ATOM 4360 N N . GLU B 1 176 ? 179.891 161.289 -104.776 1.00 68.36 570 GLU B N 1
ATOM 4361 C CA . GLU B 1 176 ? 180.215 159.878 -104.591 1.00 67.51 570 GLU B CA 1
ATOM 4362 C C . GLU B 1 176 ? 181.341 159.460 -105.514 1.00 66.88 570 GLU B C 1
ATOM 4363 O O . GLU B 1 176 ? 181.649 160.151 -106.479 1.00 66.17 570 GLU B O 1
ATOM 4369 N N . LYS B 1 177 ? 181.961 158.326 -105.218 1.00 67.32 571 LYS B N 1
ATOM 4370 C CA . LYS B 1 177 ? 183.053 157.848 -106.051 1.00 68.22 571 LYS B CA 1
ATOM 4371 C C . LYS B 1 177 ? 182.543 156.791 -107.022 1.00 67.72 571 LYS B C 1
ATOM 4372 O O . LYS B 1 177 ? 181.982 155.772 -106.610 1.00 66.95 571 LYS B O 1
ATOM 4378 N N . ALA B 1 178 ? 182.726 157.032 -108.315 1.00 67.05 572 ALA B N 1
ATOM 4379 C CA . ALA B 1 178 ? 182.272 156.068 -109.305 1.00 66.53 572 ALA B CA 1
ATOM 4380 C C . ALA B 1 178 ? 183.141 154.817 -109.233 1.00 66.89 572 ALA B C 1
ATOM 4381 O O . ALA B 1 178 ? 184.348 154.864 -109.473 1.00 67.61 572 ALA B O 1
ATOM 4383 N N . VAL B 1 179 ? 182.525 153.695 -108.894 1.00 66.27 573 VAL B N 1
ATOM 4384 C CA . VAL B 1 179 ? 183.257 152.452 -108.793 1.00 65.78 573 VAL B CA 1
ATOM 4385 C C . VAL B 1 179 ? 183.152 151.678 -110.104 1.00 66.10 573 VAL B C 1
ATOM 4386 O O . VAL B 1 179 ? 182.404 152.064 -111.006 1.00 65.70 573 VAL B O 1
ATOM 4390 N N . GLY B 1 180 ? 183.907 150.588 -110.208 1.00 65.80 574 GLY B N 1
ATOM 4391 C CA . GLY B 1 180 ? 183.889 149.776 -111.408 1.00 65.19 574 GLY B CA 1
ATOM 4392 C C . GLY B 1 180 ? 184.834 148.599 -111.279 1.00 65.71 574 GLY B C 1
ATOM 4393 O O . GLY B 1 180 ? 185.337 148.314 -110.193 1.00 66.69 574 GLY B O 1
ATOM 4394 N N . THR B 1 181 ? 185.080 147.903 -112.383 1.00 66.05 575 THR B N 1
ATOM 4395 C CA . THR B 1 181 ? 185.970 146.747 -112.367 1.00 65.33 575 THR B CA 1
ATOM 4396 C C . THR B 1 181 ? 186.894 146.743 -113.587 1.00 65.69 575 THR B C 1
ATOM 4397 O O . THR B 1 181 ? 187.615 147.712 -113.815 1.00 65.30 575 THR B O 1
ATOM 4401 N N . MET B 1 182 ? 186.862 145.657 -114.361 1.00 65.96 576 MET B N 1
ATOM 4402 C CA . MET B 1 182 ? 187.708 145.507 -115.547 1.00 66.87 576 MET B CA 1
ATOM 4403 C C . MET B 1 182 ? 186.930 145.244 -116.816 1.00 66.60 576 MET B C 1
ATOM 4404 O O . MET B 1 182 ? 185.967 144.476 -116.819 1.00 65.51 576 MET B O 1
ATOM 4409 N N . PRO B 1 183 ? 187.359 145.864 -117.924 1.00 66.80 577 PRO B N 1
ATOM 4410 C CA . PRO B 1 183 ? 186.699 145.690 -119.222 1.00 66.29 577 PRO B CA 1
ATOM 4411 C C . PRO B 1 183 ? 187.299 144.496 -119.934 1.00 65.83 577 PRO B C 1
ATOM 4412 O O . PRO B 1 183 ? 188.360 144.014 -119.560 1.00 65.56 577 PRO B O 1
ATOM 4416 N N . HIS B 1 184 ? 186.613 144.026 -120.964 1.00 65.98 578 HIS B N 1
ATOM 4417 C CA . HIS B 1 184 ? 187.101 142.907 -121.743 1.00 65.77 578 HIS B CA 1
ATOM 4418 C C . HIS B 1 184 ? 188.181 143.433 -122.659 1.00 65.68 578 HIS B C 1
ATOM 4419 O O . HIS B 1 184 ? 189.091 142.706 -123.049 1.00 65.74 578 HIS B O 1
ATOM 4426 N N . ALA B 1 185 ? 188.058 144.707 -123.007 1.00 65.64 579 ALA B N 1
ATOM 4427 C CA . ALA B 1 185 ? 189.017 145.353 -123.885 1.00 66.18 579 ALA B CA 1
ATOM 4428 C C . ALA B 1 185 ? 190.401 145.321 -123.255 1.00 66.88 579 ALA B C 1
ATOM 4429 O O . ALA B 1 185 ? 191.383 144.993 -123.921 1.00 67.64 579 ALA B O 1
ATOM 4431 N N . LEU B 1 186 ? 190.483 145.653 -121.972 1.00 66.42 580 LEU B N 1
ATOM 4432 C CA . LEU B 1 186 ? 191.771 145.654 -121.300 1.00 66.57 580 LEU B CA 1
ATOM 4433 C C . LEU B 1 186 ? 192.489 144.325 -121.476 1.00 66.93 580 LEU B C 1
ATOM 4434 O O . LEU B 1 186 ? 193.596 144.262 -122.003 1.00 66.57 580 LEU B O 1
ATOM 4439 N N . ILE B 1 187 ? 191.849 143.256 -121.035 1.00 67.79 581 ILE B N 1
ATOM 4440 C CA . ILE B 1 187 ? 192.446 141.939 -121.138 1.00 68.21 581 ILE B CA 1
ATOM 4441 C C . ILE B 1 187 ? 192.775 141.534 -122.567 1.00 68.27 581 ILE B C 1
ATOM 4442 O O . ILE B 1 187 ? 193.798 140.895 -122.798 1.00 68.60 581 ILE B O 1
ATOM 4447 N N . ILE B 1 188 ? 191.932 141.908 -123.527 1.00 68.25 582 ILE B N 1
ATOM 4448 C CA . ILE B 1 188 ? 192.180 141.536 -124.922 1.00 69.31 582 ILE B CA 1
ATOM 4449 C C . ILE B 1 188 ? 193.304 142.323 -125.606 1.00 70.66 582 ILE B C 1
ATOM 4450 O O . ILE B 1 188 ? 194.067 141.749 -126.383 1.00 71.27 582 ILE B O 1
ATOM 4455 N N . THR B 1 189 ? 193.418 143.625 -125.335 1.00 71.63 583 THR B N 1
ATOM 4456 C CA . THR B 1 189 ? 194.490 144.416 -125.956 1.00 71.46 583 THR B CA 1
ATOM 4457 C C . THR B 1 189 ? 195.819 144.009 -125.323 1.00 71.29 583 THR B C 1
ATOM 4458 O O . THR B 1 189 ? 196.808 143.842 -126.026 1.00 70.72 583 THR B O 1
ATOM 4462 N N . VAL B 1 190 ? 195.828 143.848 -123.998 1.00 71.89 584 VAL B N 1
ATOM 4463 C CA . VAL B 1 190 ? 197.025 143.431 -123.267 1.00 72.11 584 VAL B CA 1
ATOM 4464 C C . VAL B 1 190 ? 197.448 142.042 -123.750 1.00 72.93 584 VAL B C 1
ATOM 4465 O O . VAL B 1 190 ? 198.596 141.638 -123.562 1.00 74.37 584 VAL B O 1
ATOM 4469 N N . GLY B 1 191 ? 196.510 141.316 -124.362 1.00 72.17 585 GLY B N 1
ATOM 4470 C CA . GLY B 1 191 ? 196.802 139.997 -124.901 1.00 71.78 585 GLY B CA 1
ATOM 4471 C C . GLY B 1 191 ? 196.918 138.814 -123.957 1.00 72.56 585 GLY B C 1
ATOM 4472 O O . GLY B 1 191 ? 197.120 137.687 -124.415 1.00 71.25 585 GLY B O 1
ATOM 4473 N N . ASP B 1 192 ? 196.787 139.046 -122.652 1.00 73.46 586 ASP B N 1
ATOM 4474 C CA . ASP B 1 192 ? 196.893 137.959 -121.692 1.00 74.03 586 ASP B CA 1
ATOM 4475 C C . ASP B 1 192 ? 196.121 138.223 -120.418 1.00 73.59 586 ASP B C 1
ATOM 4476 O O . ASP B 1 192 ? 196.293 139.264 -119.792 1.00 74.31 586 ASP B O 1
ATOM 4481 N N . GLN B 1 193 ? 195.289 137.264 -120.026 1.00 73.37 587 GLN B N 1
ATOM 4482 C CA . GLN B 1 193 ? 194.478 137.392 -118.820 1.00 73.73 587 GLN B CA 1
ATOM 4483 C C . GLN B 1 193 ? 195.317 137.768 -117.604 1.00 74.41 587 GLN B C 1
ATOM 4484 O O . GLN B 1 193 ? 195.117 138.830 -116.992 1.00 74.91 587 GLN B O 1
ATOM 4490 N N . VAL B 1 194 ? 196.261 136.894 -117.264 1.00 73.82 588 VAL B N 1
ATOM 4491 C CA . VAL B 1 194 ? 197.112 137.108 -116.104 1.00 73.48 588 VAL B CA 1
ATOM 4492 C C . VAL B 1 194 ? 197.863 138.426 -116.143 1.00 73.34 588 VAL B C 1
ATOM 4493 O O . VAL B 1 194 ? 197.820 139.206 -115.189 1.00 72.80 588 VAL B O 1
ATOM 4497 N N . LYS B 1 195 ? 198.549 138.663 -117.254 1.00 74.21 589 LYS B N 1
ATOM 4498 C CA . LYS B 1 195 ? 199.328 139.881 -117.444 1.00 75.78 589 LYS B CA 1
ATOM 4499 C C . LYS B 1 195 ? 198.437 141.103 -117.245 1.00 76.41 589 LYS B C 1
ATOM 4500 O O . LYS B 1 195 ? 198.859 142.125 -116.684 1.00 77.09 589 LYS B O 1
ATOM 4506 N N . ALA B 1 196 ? 197.196 140.975 -117.701 1.00 76.31 590 ALA B N 1
ATOM 4507 C CA . ALA B 1 196 ? 196.213 142.044 -117.595 1.00 77.06 590 ALA B CA 1
ATOM 4508 C C . ALA B 1 196 ? 195.878 142.423 -116.153 1.00 77.24 590 ALA B C 1
ATOM 4509 O O . ALA B 1 196 ? 196.119 143.559 -115.722 1.00 76.93 590 ALA B O 1
ATOM 4511 N N . TRP B 1 197 ? 195.320 141.483 -115.398 1.00 77.23 591 TRP B N 1
ATOM 4512 C CA . TRP B 1 197 ? 194.970 141.817 -114.032 1.00 78.01 591 TRP B CA 1
ATOM 4513 C C . TRP B 1 197 ? 196.173 142.002 -113.127 1.00 78.09 591 TRP B C 1
ATOM 4514 O O . TRP B 1 197 ? 196.023 142.340 -111.953 1.00 78.82 591 TRP B O 1
ATOM 4525 N N . LYS B 1 198 ? 197.368 141.788 -113.672 1.00 77.88 592 LYS B N 1
ATOM 4526 C CA . LYS B 1 198 ? 198.591 142.001 -112.904 1.00 77.65 592 LYS B CA 1
ATOM 4527 C C . LYS B 1 198 ? 198.849 143.495 -113.033 1.00 77.61 592 LYS B C 1
ATOM 4528 O O . LYS B 1 198 ? 199.061 144.210 -112.043 1.00 76.71 592 LYS B O 1
ATOM 4534 N N . TYR B 1 199 ? 198.803 143.956 -114.277 1.00 77.75 593 TYR B N 1
ATOM 4535 C CA . TYR B 1 199 ? 199.000 145.360 -114.594 1.00 78.68 593 TYR B CA 1
ATOM 4536 C C . TYR B 1 199 ? 198.001 146.208 -113.830 1.00 78.73 593 TYR B C 1
ATOM 4537 O O . TYR B 1 199 ? 198.328 147.291 -113.355 1.00 78.57 593 TYR B O 1
ATOM 4546 N N . PHE B 1 200 ? 196.774 145.714 -113.727 1.00 79.13 594 PHE B N 1
ATOM 4547 C CA . PHE B 1 200 ? 195.743 146.440 -113.006 1.00 79.81 594 PHE B CA 1
ATOM 4548 C C . PHE B 1 200 ? 196.101 146.534 -111.526 1.00 80.51 594 PHE B C 1
ATOM 4549 O O . PHE B 1 200 ? 195.948 147.594 -110.915 1.00 81.02 594 PHE B O 1
ATOM 4557 N N . ASP B 1 201 ? 196.569 145.421 -110.958 1.00 81.08 595 ASP B N 1
ATOM 4558 C CA . ASP B 1 201 ? 196.934 145.364 -109.541 1.00 82.03 595 ASP B CA 1
ATOM 4559 C C . ASP B 1 201 ? 198.025 146.364 -109.175 1.00 81.66 595 ASP B C 1
ATOM 4560 O O . ASP B 1 201 ? 198.011 146.934 -108.073 1.00 81.46 595 ASP B O 1
ATOM 4565 N N . GLU B 1 202 ? 198.959 146.586 -110.099 1.00 80.54 596 GLU B N 1
ATOM 4566 C CA . GLU B 1 202 ? 200.048 147.517 -109.845 1.00 79.95 596 GLU B CA 1
ATOM 4567 C C . GLU B 1 202 ? 199.748 148.967 -110.208 1.00 79.57 596 GLU B C 1
ATOM 4568 O O . GLU B 1 202 ? 199.955 149.858 -109.384 1.00 80.27 596 GLU B O 1
ATOM 4574 N N . VAL B 1 203 ? 199.247 149.205 -111.418 1.00 78.53 597 VAL B N 1
ATOM 4575 C CA . VAL B 1 203 ? 198.952 150.562 -111.872 1.00 77.53 597 VAL B CA 1
ATOM 4576 C C . VAL B 1 203 ? 197.852 151.316 -111.133 1.00 78.00 597 VAL B C 1
ATOM 4577 O O . VAL B 1 203 ? 198.000 152.495 -110.844 1.00 77.95 597 VAL B O 1
ATOM 4581 N N . ILE B 1 204 ? 196.748 150.650 -110.832 1.00 79.31 598 ILE B N 1
ATOM 4582 C CA . ILE B 1 204 ? 195.643 151.316 -110.150 1.00 80.77 598 ILE B CA 1
ATOM 4583 C C . ILE B 1 204 ? 195.859 151.460 -108.641 1.00 81.65 598 ILE B C 1
ATOM 4584 O O . ILE B 1 204 ? 196.546 150.650 -108.021 1.00 81.05 598 ILE B O 1
ATOM 4589 N N . GLU B 1 205 ? 195.271 152.505 -108.062 1.00 83.13 599 GLU B N 1
ATOM 4590 C CA . GLU B 1 205 ? 195.388 152.764 -106.629 1.00 84.75 599 GLU B CA 1
ATOM 4591 C C . GLU B 1 205 ? 195.092 151.521 -105.811 1.00 84.89 599 GLU B C 1
ATOM 4592 O O . GLU B 1 205 ? 194.538 150.547 -106.316 1.00 85.11 599 GLU B O 1
ATOM 4598 N N . GLU B 1 206 ? 195.454 151.560 -104.538 1.00 84.93 600 GLU B N 1
ATOM 4599 C CA . GLU B 1 206 ? 195.225 150.416 -103.677 1.00 85.73 600 GLU B CA 1
ATOM 4600 C C . GLU B 1 206 ? 193.827 150.417 -103.087 1.00 85.01 600 GLU B C 1
ATOM 4601 O O . GLU B 1 206 ? 193.269 149.356 -102.791 1.00 84.29 600 GLU B O 1
ATOM 4607 N N . GLU B 1 207 ? 193.257 151.607 -102.936 1.00 84.30 601 GLU B N 1
ATOM 4608 C CA . GLU B 1 207 ? 191.914 151.737 -102.375 1.00 83.90 601 GLU B CA 1
ATOM 4609 C C . GLU B 1 207 ? 190.846 151.146 -103.299 1.00 81.69 601 GLU B C 1
ATOM 4610 O O . GLU B 1 207 ? 189.686 151.003 -102.907 1.00 81.45 601 GLU B O 1
ATOM 4616 N N . VAL B 1 208 ? 191.240 150.813 -104.523 1.00 79.14 602 VAL B N 1
ATOM 4617 C CA . VAL B 1 208 ? 190.315 150.256 -105.507 1.00 76.09 602 VAL B CA 1
ATOM 4618 C C . VAL B 1 208 ? 190.234 148.733 -105.447 1.00 73.83 602 VAL B C 1
ATOM 4619 O O . VAL B 1 208 ? 191.166 148.039 -105.861 1.00 73.29 602 VAL B O 1
ATOM 4623 N N . PRO B 1 209 ? 189.110 148.194 -104.935 1.00 71.63 603 PRO B N 1
ATOM 4624 C CA . PRO B 1 209 ? 188.949 146.741 -104.842 1.00 69.83 603 PRO B CA 1
ATOM 4625 C C . PRO B 1 209 ? 189.342 146.144 -106.167 1.00 68.98 603 PRO B C 1
ATOM 4626 O O . PRO B 1 209 ? 189.074 146.721 -107.212 1.00 69.33 603 PRO B O 1
ATOM 4630 N N . ARG B 1 210 ? 189.987 144.993 -106.136 1.00 68.54 604 ARG B N 1
ATOM 4631 C CA . ARG B 1 210 ? 190.406 144.371 -107.378 1.00 68.33 604 ARG B CA 1
ATOM 4632 C C . ARG B 1 210 ? 189.604 143.119 -107.722 1.00 67.92 604 ARG B C 1
ATOM 4633 O O . ARG B 1 210 ? 189.789 142.053 -107.138 1.00 67.92 604 ARG B O 1
ATOM 4641 N N . ILE B 1 211 ? 188.688 143.283 -108.667 1.00 67.41 605 ILE B N 1
ATOM 4642 C CA . ILE B 1 211 ? 187.852 142.191 -109.119 1.00 67.89 605 ILE B CA 1
ATOM 4643 C C . ILE B 1 211 ? 188.358 141.795 -110.504 1.00 68.38 605 ILE B C 1
ATOM 4644 O O . ILE B 1 211 ? 188.464 142.633 -111.402 1.00 67.50 605 ILE B O 1
ATOM 4649 N N . ALA B 1 212 ? 188.678 140.516 -110.670 1.00 69.10 606 ALA B N 1
ATOM 4650 C CA . ALA B 1 212 ? 189.195 140.018 -111.940 1.00 69.87 606 ALA B CA 1
ATOM 4651 C C . ALA B 1 212 ? 188.108 139.626 -112.935 1.00 70.27 606 ALA B C 1
ATOM 4652 O O . ALA B 1 212 ? 187.174 138.887 -112.607 1.00 70.49 606 ALA B O 1
ATOM 4654 N N . LEU B 1 213 ? 188.243 140.117 -114.161 1.00 70.09 607 LEU B N 1
ATOM 4655 C CA . LEU B 1 213 ? 187.281 139.801 -115.198 1.00 70.33 607 LEU B CA 1
ATOM 4656 C C . LEU B 1 213 ? 187.680 138.445 -115.760 1.00 70.98 607 LEU B C 1
ATOM 4657 O O . LEU B 1 213 ? 188.515 138.346 -116.652 1.00 71.15 607 LEU B O 1
ATOM 4662 N N . VAL B 1 214 ? 187.071 137.401 -115.216 1.00 72.67 608 VAL B N 1
ATOM 4663 C CA . VAL B 1 214 ? 187.363 136.027 -115.600 1.00 75.36 608 VAL B CA 1
ATOM 4664 C C . VAL B 1 214 ? 187.064 135.627 -117.041 1.00 76.93 608 VAL B C 1
ATOM 4665 O O . VAL B 1 214 ? 187.936 135.702 -117.903 1.00 78.05 608 VAL B O 1
ATOM 4669 N N . ASP B 1 215 ? 185.841 135.176 -117.282 1.00 78.55 609 ASP B N 1
ATOM 4670 C CA . ASP B 1 215 ? 185.399 134.744 -118.609 1.00 80.75 609 ASP B CA 1
ATOM 4671 C C . ASP B 1 215 ? 185.855 135.648 -119.760 1.00 80.88 609 ASP B C 1
ATOM 4672 O O . ASP B 1 215 ? 185.375 136.771 -119.876 1.00 81.83 609 ASP B O 1
ATOM 4677 N N . THR B 1 216 ? 186.759 135.163 -120.614 1.00 80.54 610 THR B N 1
ATOM 4678 C CA . THR B 1 216 ? 187.243 135.946 -121.764 1.00 80.73 610 THR B CA 1
ATOM 4679 C C . THR B 1 216 ? 187.556 135.030 -122.945 1.00 80.85 610 THR B C 1
ATOM 4680 O O . THR B 1 216 ? 187.006 135.193 -124.030 1.00 80.24 610 THR B O 1
ATOM 4684 N N . PHE B 1 217 ? 188.453 134.073 -122.723 1.00 81.77 611 PHE B N 1
ATOM 4685 C CA . PHE B 1 217 ? 188.845 133.103 -123.748 1.00 81.96 611 PHE B CA 1
ATOM 4686 C C . PHE B 1 217 ? 188.618 131.697 -123.201 1.00 82.27 611 PHE B C 1
ATOM 4687 O O . PHE B 1 217 ? 188.056 130.828 -123.875 1.00 81.56 611 PHE B O 1
ATOM 4695 N N . TYR B 1 218 ? 189.069 131.497 -121.966 1.00 82.64 612 TYR B N 1
ATOM 4696 C CA . TYR B 1 218 ? 188.948 130.221 -121.273 1.00 83.32 612 TYR B CA 1
ATOM 4697 C C . TYR B 1 218 ? 187.626 130.210 -120.506 1.00 82.77 612 TYR B C 1
ATOM 4698 O O . TYR B 1 218 ? 186.951 131.235 -120.419 1.00 83.03 612 TYR B O 1
ATOM 4707 N N . ASP B 1 219 ? 187.254 129.059 -119.952 1.00 81.89 613 ASP B N 1
ATOM 4708 C CA . ASP B 1 219 ? 186.011 128.958 -119.183 1.00 80.89 613 ASP B CA 1
ATOM 4709 C C . ASP B 1 219 ? 186.164 129.719 -117.859 1.00 79.77 613 ASP B C 1
ATOM 4710 O O . ASP B 1 219 ? 187.277 129.917 -117.379 1.00 80.01 613 ASP B O 1
ATOM 4715 N N . GLU B 1 220 ? 185.052 130.149 -117.271 1.00 78.57 614 GLU B N 1
ATOM 4716 C CA . GLU B 1 220 ? 185.120 130.885 -116.017 1.00 77.29 614 GLU B CA 1
ATOM 4717 C C . GLU B 1 220 ? 185.826 130.033 -114.979 1.00 75.85 614 GLU B C 1
ATOM 4718 O O . GLU B 1 220 ? 186.601 130.535 -114.165 1.00 75.47 614 GLU B O 1
ATOM 4724 N N . LYS B 1 221 ? 185.550 128.736 -115.019 1.00 74.66 615 LYS B N 1
ATOM 4725 C CA . LYS B 1 221 ? 186.141 127.799 -114.076 1.00 74.19 615 LYS B CA 1
ATOM 4726 C C . LYS B 1 221 ? 187.655 127.837 -114.130 1.00 73.55 615 LYS B C 1
ATOM 4727 O O . LYS B 1 221 ? 188.318 127.880 -113.100 1.00 74.30 615 LYS B O 1
ATOM 4733 N N . VAL B 1 222 ? 188.204 127.822 -115.337 1.00 72.17 616 VAL B N 1
ATOM 4734 C CA . VAL B 1 222 ? 189.649 127.849 -115.505 1.00 70.67 616 VAL B CA 1
ATOM 4735 C C . VAL B 1 222 ? 190.254 129.203 -115.121 1.00 71.00 616 VAL B C 1
ATOM 4736 O O . VAL B 1 222 ? 191.119 129.276 -114.257 1.00 71.11 616 VAL B O 1
ATOM 4740 N N . GLU B 1 223 ? 189.792 130.274 -115.760 1.00 71.37 617 GLU B N 1
ATOM 4741 C CA . GLU B 1 223 ? 190.306 131.607 -115.482 1.00 70.79 617 GLU B CA 1
ATOM 4742 C C . GLU B 1 223 ? 190.076 132.079 -114.056 1.00 70.45 617 GLU B C 1
ATOM 4743 O O . GLU B 1 223 ? 190.762 132.989 -113.590 1.00 70.76 617 GLU B O 1
ATOM 4749 N N . ALA B 1 224 ? 189.114 131.480 -113.361 1.00 69.18 618 ALA B N 1
ATOM 4750 C CA . ALA B 1 224 ? 188.845 131.884 -111.990 1.00 67.77 618 ALA B CA 1
ATOM 4751 C C . ALA B 1 224 ? 190.039 131.541 -111.099 1.00 67.45 618 ALA B C 1
ATOM 4752 O O . ALA B 1 224 ? 190.569 132.416 -110.409 1.00 66.30 618 ALA B O 1
ATOM 4754 N N . VAL B 1 225 ? 190.466 130.276 -111.117 1.00 67.49 619 VAL B N 1
ATOM 4755 C CA . VAL B 1 225 ? 191.606 129.859 -110.302 1.00 68.46 619 VAL B CA 1
ATOM 4756 C C . VAL B 1 225 ? 192.875 130.621 -110.713 1.00 69.91 619 VAL B C 1
ATOM 4757 O O . VAL B 1 225 ? 193.664 131.027 -109.851 1.00 70.17 619 VAL B O 1
ATOM 4761 N N . MET B 1 226 ? 193.070 130.813 -112.019 1.00 69.90 620 MET B N 1
ATOM 4762 C CA . MET B 1 226 ? 194.223 131.556 -112.510 1.00 70.39 620 MET B CA 1
ATOM 4763 C C . MET B 1 226 ? 194.282 132.896 -111.773 1.00 71.16 620 MET B C 1
ATOM 4764 O O . MET B 1 226 ? 195.284 133.230 -111.149 1.00 71.59 620 MET B O 1
ATOM 4769 N N . ALA B 1 227 ? 193.194 133.657 -111.840 1.00 72.25 621 ALA B N 1
ATOM 4770 C CA . ALA B 1 227 ? 193.125 134.963 -111.185 1.00 73.11 621 ALA B CA 1
ATOM 4771 C C . ALA B 1 227 ? 193.400 134.842 -109.692 1.00 73.60 621 ALA B C 1
ATOM 4772 O O . ALA B 1 227 ? 193.848 135.796 -109.056 1.00 73.53 621 ALA B O 1
ATOM 4774 N N . ALA B 1 228 ? 193.116 133.669 -109.136 1.00 74.04 622 ALA B N 1
ATOM 4775 C CA . ALA B 1 228 ? 193.338 133.430 -107.720 1.00 75.10 622 ALA B CA 1
ATOM 4776 C C . ALA B 1 228 ? 194.833 133.229 -107.520 1.00 75.57 622 ALA B C 1
ATOM 4777 O O . ALA B 1 228 ? 195.459 133.906 -106.696 1.00 75.53 622 ALA B O 1
ATOM 4779 N N . GLU B 1 229 ? 195.396 132.293 -108.281 1.00 76.27 623 GLU B N 1
ATOM 4780 C CA . GLU B 1 229 ? 196.828 132.016 -108.214 1.00 77.11 623 GLU B CA 1
ATOM 4781 C C . GLU B 1 229 ? 197.525 133.106 -109.019 1.00 76.57 623 GLU B C 1
ATOM 4782 O O . GLU B 1 229 ? 198.137 132.861 -110.053 1.00 76.50 623 GLU B O 1
ATOM 4788 N N . ALA B 1 230 ? 197.387 134.320 -108.504 1.00 76.36 624 ALA B N 1
ATOM 4789 C CA . ALA B 1 230 ? 197.937 135.545 -109.064 1.00 76.29 624 ALA B CA 1
ATOM 4790 C C . ALA B 1 230 ? 197.294 136.552 -108.127 1.00 77.04 624 ALA B C 1
ATOM 4791 O O . ALA B 1 230 ? 196.089 136.482 -107.880 1.00 78.17 624 ALA B O 1
ATOM 4793 N N . LEU B 1 231 ? 198.085 137.475 -107.594 1.00 77.12 625 LEU B N 1
ATOM 4794 C CA . LEU B 1 231 ? 197.583 138.463 -106.638 1.00 76.90 625 LEU B CA 1
ATOM 4795 C C . LEU B 1 231 ? 196.909 137.812 -105.420 1.00 76.03 625 LEU B C 1
ATOM 4796 O O . LEU B 1 231 ? 196.657 138.482 -104.425 1.00 75.43 625 LEU B O 1
ATOM 4801 N N . GLY B 1 232 ? 196.647 136.506 -105.504 1.00 75.55 626 GLY B N 1
ATOM 4802 C CA . GLY B 1 232 ? 196.029 135.767 -104.411 1.00 75.83 626 GLY B CA 1
ATOM 4803 C C . GLY B 1 232 ? 195.123 136.553 -103.481 1.00 76.12 626 GLY B C 1
ATOM 4804 O O . GLY B 1 232 ? 193.923 136.646 -103.728 1.00 76.22 626 GLY B O 1
ATOM 4805 N N . LYS B 1 233 ? 195.692 137.107 -102.409 1.00 76.61 627 LYS B N 1
ATOM 4806 C CA . LYS B 1 233 ? 194.926 137.895 -101.436 1.00 76.81 627 LYS B CA 1
ATOM 4807 C C . LYS B 1 233 ? 194.706 139.338 -101.882 1.00 76.60 627 LYS B C 1
ATOM 4808 O O . LYS B 1 233 ? 194.193 140.162 -101.126 1.00 76.85 627 LYS B O 1
ATOM 4814 N N . LYS B 1 234 ? 195.113 139.635 -103.111 1.00 76.31 628 LYS B N 1
ATOM 4815 C CA . LYS B 1 234 ? 194.930 140.955 -103.712 1.00 76.40 628 LYS B CA 1
ATOM 4816 C C . LYS B 1 234 ? 193.622 140.902 -104.534 1.00 75.62 628 LYS B C 1
ATOM 4817 O O . LYS B 1 234 ? 193.025 141.924 -104.882 1.00 74.73 628 LYS B O 1
ATOM 4823 N N . LEU B 1 235 ? 193.191 139.680 -104.824 1.00 74.72 629 LEU B N 1
ATOM 4824 C CA . LEU B 1 235 ? 191.979 139.426 -105.584 1.00 73.56 629 LEU B CA 1
ATOM 4825 C C . LEU B 1 235 ? 190.764 139.535 -104.670 1.00 73.45 629 LEU B C 1
ATOM 4826 O O . LEU B 1 235 ? 190.379 138.559 -104.022 1.00 73.90 629 LEU B O 1
ATOM 4831 N N . PHE B 1 236 ? 190.161 140.719 -104.620 1.00 72.82 630 PHE B N 1
ATOM 4832 C CA . PHE B 1 236 ? 188.986 140.922 -103.778 1.00 72.58 630 PHE B CA 1
ATOM 4833 C C . PHE B 1 236 ? 187.768 140.107 -104.211 1.00 72.01 630 PHE B C 1
ATOM 4834 O O . PHE B 1 236 ? 186.990 139.637 -103.374 1.00 71.89 630 PHE B O 1
ATOM 4842 N N . ALA B 1 237 ? 187.591 139.963 -105.517 1.00 70.90 631 ALA B N 1
ATOM 4843 C CA . ALA B 1 237 ? 186.468 139.214 -106.027 1.00 70.01 631 ALA B CA 1
ATOM 4844 C C . ALA B 1 237 ? 186.681 138.843 -107.477 1.00 70.03 631 ALA B C 1
ATOM 4845 O O . ALA B 1 237 ? 187.580 139.349 -108.145 1.00 69.68 631 ALA B O 1
ATOM 4847 N N . VAL B 1 238 ? 185.843 137.938 -107.955 1.00 70.23 632 VAL B N 1
ATOM 4848 C CA . VAL B 1 238 ? 185.892 137.506 -109.345 1.00 70.19 632 VAL B CA 1
ATOM 4849 C C . VAL B 1 238 ? 184.556 137.893 -109.978 1.00 70.14 632 VAL B C 1
ATOM 4850 O O . VAL B 1 238 ? 183.509 137.769 -109.334 1.00 70.96 632 VAL B O 1
ATOM 4854 N N . ARG B 1 239 ? 184.587 138.380 -111.218 1.00 69.72 633 ARG B N 1
ATOM 4855 C CA . ARG B 1 239 ? 183.354 138.786 -111.899 1.00 69.11 633 ARG B CA 1
ATOM 4856 C C . ARG B 1 239 ? 182.897 137.793 -112.955 1.00 68.71 633 ARG B C 1
ATOM 4857 O O . ARG B 1 239 ? 183.676 137.386 -113.815 1.00 68.99 633 ARG B O 1
ATOM 4865 N N . LEU B 1 240 ? 181.630 137.401 -112.875 1.00 68.28 634 LEU B N 1
ATOM 4866 C CA . LEU B 1 240 ? 181.056 136.482 -113.841 1.00 68.00 634 LEU B CA 1
ATOM 4867 C C . LEU B 1 240 ? 179.983 137.214 -114.638 1.00 67.54 634 LEU B C 1
ATOM 4868 O O . LEU B 1 240 ? 179.040 137.759 -114.074 1.00 68.31 634 LEU B O 1
ATOM 4873 N N . ASP B 1 241 ? 180.149 137.233 -115.953 1.00 67.19 635 ASP B N 1
ATOM 4874 C CA . ASP B 1 241 ? 179.213 137.882 -116.853 1.00 67.12 635 ASP B CA 1
ATOM 4875 C C . ASP B 1 241 ? 179.036 136.995 -118.078 1.00 66.76 635 ASP B C 1
ATOM 4876 O O . ASP B 1 241 ? 179.066 137.465 -119.207 1.00 66.36 635 ASP B O 1
ATOM 4881 N N . THR B 1 242 ? 178.857 135.703 -117.847 1.00 66.41 636 THR B N 1
ATOM 4882 C CA . THR B 1 242 ? 178.690 134.755 -118.934 1.00 66.45 636 THR B CA 1
ATOM 4883 C C . THR B 1 242 ? 177.760 135.273 -120.029 1.00 66.75 636 THR B C 1
ATOM 4884 O O . THR B 1 242 ? 176.659 135.752 -119.745 1.00 66.60 636 THR B O 1
ATOM 4888 N N . PRO B 1 243 ? 178.208 135.205 -121.299 1.00 66.59 637 PRO B N 1
ATOM 4889 C CA . PRO B 1 243 ? 177.387 135.663 -122.423 1.00 65.09 637 PRO B CA 1
ATOM 4890 C C . PRO B 1 243 ? 176.138 134.788 -122.486 1.00 64.69 637 PRO B C 1
ATOM 4891 O O . PRO B 1 243 ? 176.180 133.617 -122.114 1.00 64.51 637 PRO B O 1
ATOM 4895 N N . SER B 1 244 ? 175.031 135.358 -122.948 1.00 64.50 638 SER B N 1
ATOM 4896 C CA . SER B 1 244 ? 173.773 134.629 -123.052 1.00 63.77 638 SER B CA 1
ATOM 4897 C C . SER B 1 244 ? 173.887 133.322 -123.816 1.00 63.06 638 SER B C 1
ATOM 4898 O O . SER B 1 244 ? 173.248 132.331 -123.464 1.00 62.16 638 SER B O 1
ATOM 4901 N N . SER B 1 245 ? 174.692 133.320 -124.870 1.00 62.62 639 SER B N 1
ATOM 4902 C CA . SER B 1 245 ? 174.863 132.108 -125.645 1.00 62.00 639 SER B CA 1
ATOM 4903 C C . SER B 1 245 ? 175.518 131.031 -124.765 1.00 61.46 639 SER B C 1
ATOM 4904 O O . SER B 1 245 ? 175.406 129.827 -125.037 1.00 61.73 639 SER B O 1
ATOM 4907 N N . ARG B 1 246 ? 176.171 131.465 -123.688 1.00 59.79 640 ARG B N 1
ATOM 4908 C CA . ARG B 1 246 ? 176.861 130.535 -122.805 1.00 58.73 640 ARG B CA 1
ATOM 4909 C C . ARG B 1 246 ? 176.172 130.251 -121.474 1.00 56.53 640 ARG B C 1
ATOM 4910 O O . ARG B 1 246 ? 176.500 129.270 -120.813 1.00 56.71 640 ARG B O 1
ATOM 4918 N N . ARG B 1 247 ? 175.213 131.084 -121.082 1.00 54.13 641 ARG B N 1
ATOM 4919 C CA . ARG B 1 247 ? 174.510 130.862 -119.817 1.00 52.06 641 ARG B CA 1
ATOM 4920 C C . ARG B 1 247 ? 173.469 129.749 -119.845 1.00 51.15 641 ARG B C 1
ATOM 4921 O O . ARG B 1 247 ? 172.281 130.020 -119.973 1.00 50.82 641 ARG B O 1
ATOM 4929 N N . GLY B 1 248 ? 173.916 128.500 -119.716 1.00 50.51 642 GLY B N 1
ATOM 4930 C CA . GLY B 1 248 ? 172.988 127.384 -119.688 1.00 49.44 642 GLY B CA 1
ATOM 4931 C C . GLY B 1 248 ? 172.225 127.437 -118.368 1.00 49.58 642 GLY B C 1
ATOM 4932 O O . GLY B 1 248 ? 170.988 127.422 -118.333 1.00 50.20 642 GLY B O 1
ATOM 4933 N N . ASN B 1 249 ? 172.973 127.504 -117.270 1.00 48.09 643 ASN B N 1
ATOM 4934 C CA . ASN B 1 249 ? 172.389 127.590 -115.930 1.00 46.39 643 ASN B CA 1
ATOM 4935 C C . ASN B 1 249 ? 173.336 128.454 -115.121 1.00 45.49 643 ASN B C 1
ATOM 4936 O O . ASN B 1 249 ? 174.290 127.965 -114.553 1.00 44.33 643 ASN B O 1
ATOM 4941 N N . PHE B 1 250 ? 173.068 129.749 -115.078 1.00 46.84 644 PHE B N 1
ATOM 4942 C CA . PHE B 1 250 ? 173.944 130.656 -114.369 1.00 46.70 644 PHE B CA 1
ATOM 4943 C C . PHE B 1 250 ? 174.177 130.191 -112.953 1.00 47.47 644 PHE B C 1
ATOM 4944 O O . PHE B 1 250 ? 175.310 130.154 -112.498 1.00 48.92 644 PHE B O 1
ATOM 4952 N N . ARG B 1 251 ? 173.112 129.834 -112.253 1.00 47.68 645 ARG B N 1
ATOM 4953 C CA . ARG B 1 251 ? 173.238 129.361 -110.880 1.00 49.25 645 ARG B CA 1
ATOM 4954 C C . ARG B 1 251 ? 174.329 128.294 -110.794 1.00 49.12 645 ARG B C 1
ATOM 4955 O O . ARG B 1 251 ? 175.301 128.428 -110.049 1.00 47.89 645 ARG B O 1
ATOM 4963 N N . LYS B 1 252 ? 174.146 127.226 -111.560 1.00 48.58 646 LYS B N 1
ATOM 4964 C CA . LYS B 1 252 ? 175.100 126.135 -111.572 1.00 48.93 646 LYS B CA 1
ATOM 4965 C C . LYS B 1 252 ? 176.501 126.634 -111.907 1.00 50.39 646 LYS B C 1
ATOM 4966 O O . LYS B 1 252 ? 177.472 126.247 -111.272 1.00 52.44 646 LYS B O 1
ATOM 4972 N N . ILE B 1 253 ? 176.623 127.478 -112.921 1.00 50.48 647 ILE B N 1
ATOM 4973 C CA . ILE B 1 253 ? 177.929 127.992 -113.281 1.00 49.24 647 ILE B CA 1
ATOM 4974 C C . ILE B 1 253 ? 178.542 128.733 -112.090 1.00 49.16 647 ILE B C 1
ATOM 4975 O O . ILE B 1 253 ? 179.725 128.571 -111.810 1.00 49.48 647 ILE B O 1
ATOM 4980 N N . ILE B 1 254 ? 177.743 129.530 -111.386 1.00 48.91 648 ILE B N 1
ATOM 4981 C CA . ILE B 1 254 ? 178.243 130.288 -110.241 1.00 49.12 648 ILE B CA 1
ATOM 4982 C C . ILE B 1 254 ? 178.741 129.374 -109.131 1.00 50.69 648 ILE B C 1
ATOM 4983 O O . ILE B 1 254 ? 179.736 129.671 -108.474 1.00 50.40 648 ILE B O 1
ATOM 4988 N N . GLU B 1 255 ? 178.043 128.263 -108.920 1.00 52.41 649 GLU B N 1
ATOM 4989 C CA . GLU B 1 255 ? 178.435 127.312 -107.881 1.00 53.77 649 GLU B CA 1
ATOM 4990 C C . GLU B 1 255 ? 179.763 126.637 -108.228 1.00 53.11 649 GLU B C 1
ATOM 4991 O O . GLU B 1 255 ? 180.686 126.593 -107.411 1.00 52.49 649 GLU B O 1
ATOM 4997 N N . GLU B 1 256 ? 179.849 126.120 -109.447 1.00 53.66 650 GLU B N 1
ATOM 4998 C CA . GLU B 1 256 ? 181.056 125.463 -109.935 1.00 54.00 650 GLU B CA 1
ATOM 4999 C C . GLU B 1 256 ? 182.289 126.333 -109.705 1.00 53.20 650 GLU B C 1
ATOM 5000 O O . GLU B 1 256 ? 183.336 125.832 -109.349 1.00 53.64 650 GLU B O 1
ATOM 5006 N N . VAL B 1 257 ? 182.170 127.636 -109.902 1.00 52.94 651 VAL B N 1
ATOM 5007 C CA . VAL B 1 257 ? 183.303 128.522 -109.666 1.00 53.91 651 VAL B CA 1
ATOM 5008 C C . VAL B 1 257 ? 183.639 128.521 -108.179 1.00 55.18 651 VAL B C 1
ATOM 5009 O O . VAL B 1 257 ? 184.800 128.376 -107.791 1.00 54.85 651 VAL B O 1
ATOM 5013 N N . ARG B 1 258 ? 182.616 128.690 -107.347 1.00 56.57 652 ARG B N 1
ATOM 5014 C CA . ARG B 1 258 ? 182.816 128.700 -105.911 1.00 56.82 652 ARG B CA 1
ATOM 5015 C C . ARG B 1 258 ? 183.512 127.418 -105.493 1.00 57.33 652 ARG B C 1
ATOM 5016 O O . ARG B 1 258 ? 184.385 127.435 -104.629 1.00 58.23 652 ARG B O 1
ATOM 5024 N N . TRP B 1 259 ? 183.132 126.303 -106.109 1.00 56.62 653 TRP B N 1
ATOM 5025 C CA . TRP B 1 259 ? 183.733 125.034 -105.753 1.00 56.32 653 TRP B CA 1
ATOM 5026 C C . TRP B 1 259 ? 185.195 124.991 -106.120 1.00 57.38 653 TRP B C 1
ATOM 5027 O O . TRP B 1 259 ? 186.045 124.868 -105.252 1.00 57.92 653 TRP B O 1
ATOM 5038 N N . GLU B 1 260 ? 185.488 125.097 -107.413 1.00 58.82 654 GLU B N 1
ATOM 5039 C CA . GLU B 1 260 ? 186.868 125.067 -107.895 1.00 58.75 654 GLU B CA 1
ATOM 5040 C C . GLU B 1 260 ? 187.764 126.007 -107.110 1.00 59.01 654 GLU B C 1
ATOM 5041 O O . GLU B 1 260 ? 188.963 125.789 -107.016 1.00 59.87 654 GLU B O 1
ATOM 5047 N N . LEU B 1 261 ? 187.187 127.058 -106.549 1.00 59.04 655 LEU B N 1
ATOM 5048 C CA . LEU B 1 261 ? 187.973 127.981 -105.760 1.00 59.76 655 LEU B CA 1
ATOM 5049 C C . LEU B 1 261 ? 188.131 127.420 -104.351 1.00 60.80 655 LEU B C 1
ATOM 5050 O O . LEU B 1 261 ? 189.233 127.358 -103.826 1.00 61.02 655 LEU B O 1
ATOM 5055 N N . LYS B 1 262 ? 187.022 127.009 -103.749 1.00 61.84 656 LYS B N 1
ATOM 5056 C CA . LYS B 1 262 ? 187.024 126.451 -102.405 1.00 63.18 656 LYS B CA 1
ATOM 5057 C C . LYS B 1 262 ? 187.938 125.227 -102.302 1.00 64.65 656 LYS B C 1
ATOM 5058 O O . LYS B 1 262 ? 188.713 125.105 -101.352 1.00 66.21 656 LYS B O 1
ATOM 5064 N N . VAL B 1 263 ? 187.844 124.315 -103.269 1.00 65.12 657 VAL B N 1
ATOM 5065 C CA . VAL B 1 263 ? 188.673 123.108 -103.261 1.00 65.04 657 VAL B CA 1
ATOM 5066 C C . VAL B 1 263 ? 190.156 123.463 -103.252 1.00 65.22 657 VAL B C 1
ATOM 5067 O O . VAL B 1 263 ? 190.930 122.900 -102.484 1.00 65.25 657 VAL B O 1
ATOM 5071 N N . ARG B 1 264 ? 190.551 124.392 -104.112 1.00 64.81 658 ARG B N 1
ATOM 5072 C CA . ARG B 1 264 ? 191.947 124.789 -104.186 1.00 65.10 658 ARG B CA 1
ATOM 5073 C C . ARG B 1 264 ? 192.317 125.783 -103.088 1.00 66.53 658 ARG B C 1
ATOM 5074 O O . ARG B 1 264 ? 193.246 126.581 -103.238 1.00 67.02 658 ARG B O 1
ATOM 5082 N N . GLY B 1 265 ? 191.577 125.730 -101.986 1.00 67.49 659 GLY B N 1
ATOM 5083 C CA . GLY B 1 265 ? 191.856 126.595 -100.855 1.00 68.77 659 GLY B CA 1
ATOM 5084 C C . GLY B 1 265 ? 191.637 128.093 -100.961 1.00 70.55 659 GLY B C 1
ATOM 5085 O O . GLY B 1 265 ? 191.940 128.813 -100.014 1.00 71.46 659 GLY B O 1
ATOM 5086 N N . TYR B 1 266 ? 191.140 128.597 -102.085 1.00 72.04 660 TYR B N 1
ATOM 5087 C CA . TYR B 1 266 ? 190.893 130.034 -102.179 1.00 73.08 660 TYR B CA 1
ATOM 5088 C C . TYR B 1 266 ? 189.491 130.258 -101.624 1.00 74.08 660 TYR B C 1
ATOM 5089 O O . TYR B 1 266 ? 188.510 129.789 -102.214 1.00 74.54 660 TYR B O 1
ATOM 5098 N N . ASP B 1 267 ? 189.390 130.963 -100.495 1.00 74.14 661 ASP B N 1
ATOM 5099 C CA . ASP B 1 267 ? 188.084 131.169 -99.873 1.00 74.21 661 ASP B CA 1
ATOM 5100 C C . ASP B 1 267 ? 187.677 132.598 -99.543 1.00 73.00 661 ASP B C 1
ATOM 5101 O O . ASP B 1 267 ? 186.555 132.836 -99.096 1.00 73.94 661 ASP B O 1
ATOM 5106 N N . TRP B 1 268 ? 188.571 133.547 -99.756 1.00 70.95 662 TRP B N 1
ATOM 5107 C CA . TRP B 1 268 ? 188.250 134.928 -99.452 1.00 69.91 662 TRP B CA 1
ATOM 5108 C C . TRP B 1 268 ? 187.611 135.585 -100.663 1.00 68.92 662 TRP B C 1
ATOM 5109 O O . TRP B 1 268 ? 186.786 136.493 -100.528 1.00 68.76 662 TRP B O 1
ATOM 5120 N N . VAL B 1 269 ? 187.993 135.114 -101.846 1.00 67.59 663 VAL B N 1
ATOM 5121 C CA . VAL B 1 269 ? 187.464 135.666 -103.090 1.00 66.29 663 VAL B CA 1
ATOM 5122 C C . VAL B 1 269 ? 185.948 135.484 -103.204 1.00 65.21 663 VAL B C 1
ATOM 5123 O O . VAL B 1 269 ? 185.424 134.362 -103.122 1.00 64.25 663 VAL B O 1
ATOM 5127 N N . LYS B 1 270 ? 185.262 136.614 -103.385 1.00 63.86 664 LYS B N 1
ATOM 5128 C CA . LYS B 1 270 ? 183.809 136.657 -103.507 1.00 62.33 664 LYS B CA 1
ATOM 5129 C C . LYS B 1 270 ? 183.379 136.541 -104.964 1.00 61.18 664 LYS B C 1
ATOM 5130 O O . LYS B 1 270 ? 184.193 136.685 -105.889 1.00 60.75 664 LYS B O 1
ATOM 5136 N N . ILE B 1 271 ? 182.090 136.279 -105.160 1.00 59.61 665 ILE B N 1
ATOM 5137 C CA . ILE B 1 271 ? 181.531 136.156 -106.499 1.00 57.98 665 ILE B CA 1
ATOM 5138 C C . ILE B 1 271 ? 180.713 137.385 -106.847 1.00 56.07 665 ILE B C 1
ATOM 5139 O O . ILE B 1 271 ? 179.659 137.647 -106.262 1.00 54.98 665 ILE B O 1
ATOM 5144 N N . PHE B 1 272 ? 181.223 138.141 -107.801 1.00 55.09 666 PHE B N 1
ATOM 5145 C CA . PHE B 1 272 ? 180.561 139.344 -108.255 1.00 55.74 666 PHE B CA 1
ATOM 5146 C C . PHE B 1 272 ? 180.009 139.060 -109.657 1.00 54.43 666 PHE B C 1
ATOM 5147 O O . PHE B 1 272 ? 180.743 138.614 -110.537 1.00 53.63 666 PHE B O 1
ATOM 5155 N N . VAL B 1 273 ? 178.715 139.289 -109.863 1.00 53.21 667 VAL B N 1
ATOM 5156 C CA . VAL B 1 273 ? 178.128 139.040 -111.182 1.00 52.03 667 VAL B CA 1
ATOM 5157 C C . VAL B 1 273 ? 177.423 140.258 -111.775 1.00 51.61 667 VAL B C 1
ATOM 5158 O O . VAL B 1 273 ? 176.958 141.169 -111.072 1.00 51.97 667 VAL B O 1
ATOM 5162 N N . SER B 1 274 ? 177.357 140.263 -113.092 1.00 50.70 668 SER B N 1
ATOM 5163 C CA . SER B 1 274 ? 176.707 141.330 -113.810 1.00 50.02 668 SER B CA 1
ATOM 5164 C C . SER B 1 274 ? 176.396 140.755 -115.181 1.00 50.17 668 SER B C 1
ATOM 5165 O O . SER B 1 274 ? 176.995 139.755 -115.600 1.00 48.35 668 SER B O 1
ATOM 5168 N N . GLY B 1 275 ? 175.437 141.362 -115.870 1.00 50.30 669 GLY B N 1
ATOM 5169 C CA . GLY B 1 275 ? 175.108 140.868 -117.187 1.00 50.70 669 GLY B CA 1
ATOM 5170 C C . GLY B 1 275 ? 173.649 140.541 -117.356 1.00 50.74 669 GLY B C 1
ATOM 5171 O O . GLY B 1 275 ? 173.152 139.542 -116.861 1.00 50.39 669 GLY B O 1
ATOM 5172 N N . GLY B 1 276 ? 172.971 141.410 -118.084 1.00 52.44 670 GLY B N 1
ATOM 5173 C CA . GLY B 1 276 ? 171.563 141.235 -118.345 1.00 52.73 670 GLY B CA 1
ATOM 5174 C C . GLY B 1 276 ? 170.791 140.492 -117.273 1.00 53.04 670 GLY B C 1
ATOM 5175 O O . GLY B 1 276 ? 170.480 139.309 -117.444 1.00 54.05 670 GLY B O 1
ATOM 5176 N N . LEU B 1 277 ? 170.483 141.157 -116.163 1.00 52.08 671 LEU B N 1
ATOM 5177 C CA . LEU B 1 277 ? 169.705 140.493 -115.137 1.00 51.56 671 LEU B CA 1
ATOM 5178 C C . LEU B 1 277 ? 168.671 141.381 -114.465 1.00 51.52 671 LEU B C 1
ATOM 5179 O O . LEU B 1 277 ? 168.908 142.550 -114.230 1.00 52.18 671 LEU B O 1
ATOM 5184 N N . ASP B 1 278 ? 167.509 140.804 -114.187 1.00 51.90 672 ASP B N 1
ATOM 5185 C CA . ASP B 1 278 ? 166.400 141.495 -113.548 1.00 52.80 672 ASP B CA 1
ATOM 5186 C C . ASP B 1 278 ? 166.080 140.824 -112.207 1.00 52.90 672 ASP B C 1
ATOM 5187 O O . ASP B 1 278 ? 166.894 140.057 -111.671 1.00 53.24 672 ASP B O 1
ATOM 5192 N N . GLU B 1 279 ? 164.890 141.096 -111.680 1.00 50.85 673 GLU B N 1
ATOM 5193 C CA . GLU B 1 279 ? 164.466 140.516 -110.413 1.00 50.06 673 GLU B CA 1
ATOM 5194 C C . GLU B 1 279 ? 164.454 138.995 -110.412 1.00 50.18 673 GLU B C 1
ATOM 5195 O O . GLU B 1 279 ? 165.156 138.355 -109.647 1.00 48.36 673 GLU B O 1
ATOM 5201 N N . GLU B 1 280 ? 163.635 138.421 -111.277 1.00 52.06 674 GLU B N 1
ATOM 5202 C CA . GLU B 1 280 ? 163.506 136.979 -111.363 1.00 53.29 674 GLU B CA 1
ATOM 5203 C C . GLU B 1 280 ? 164.858 136.274 -111.485 1.00 52.32 674 GLU B C 1
ATOM 5204 O O . GLU B 1 280 ? 165.078 135.225 -110.878 1.00 51.68 674 GLU B O 1
ATOM 5210 N N . LYS B 1 281 ? 165.762 136.854 -112.269 1.00 51.79 675 LYS B N 1
ATOM 5211 C CA . LYS B 1 281 ? 167.091 136.275 -112.488 1.00 49.27 675 LYS B CA 1
ATOM 5212 C C . LYS B 1 281 ? 167.950 136.350 -111.235 1.00 47.22 675 LYS B C 1
ATOM 5213 O O . LYS B 1 281 ? 168.705 135.434 -110.927 1.00 45.67 675 LYS B O 1
ATOM 5219 N N . ILE B 1 282 ? 167.827 137.456 -110.520 1.00 45.65 676 ILE B N 1
ATOM 5220 C CA . ILE B 1 282 ? 168.585 137.655 -109.303 1.00 45.07 676 ILE B CA 1
ATOM 5221 C C . ILE B 1 282 ? 168.032 136.786 -108.177 1.00 45.43 676 ILE B C 1
ATOM 5222 O O . ILE B 1 282 ? 168.781 136.219 -107.393 1.00 45.26 676 ILE B O 1
ATOM 5227 N N . LYS B 1 283 ? 166.714 136.670 -108.103 1.00 46.47 677 LYS B N 1
ATOM 5228 C CA . LYS B 1 283 ? 166.101 135.862 -107.059 1.00 45.76 677 LYS B CA 1
ATOM 5229 C C . LYS B 1 283 ? 166.611 134.435 -107.156 1.00 46.49 677 LYS B C 1
ATOM 5230 O O . LYS B 1 283 ? 166.737 133.757 -106.161 1.00 45.61 677 LYS B O 1
ATOM 5236 N N . GLU B 1 284 ? 166.907 133.968 -108.359 1.00 48.54 678 GLU B N 1
ATOM 5237 C CA . GLU B 1 284 ? 167.342 132.590 -108.482 1.00 50.81 678 GLU B CA 1
ATOM 5238 C C . GLU B 1 284 ? 168.843 132.440 -108.320 1.00 51.46 678 GLU B C 1
ATOM 5239 O O . GLU B 1 284 ? 169.414 131.399 -108.656 1.00 52.43 678 GLU B O 1
ATOM 5245 N N . ILE B 1 285 ? 169.488 133.449 -107.749 1.00 50.78 679 ILE B N 1
ATOM 5246 C CA . ILE B 1 285 ? 170.936 133.380 -107.641 1.00 49.44 679 ILE B CA 1
ATOM 5247 C C . ILE B 1 285 ? 171.538 134.196 -106.493 1.00 49.82 679 ILE B C 1
ATOM 5248 O O . ILE B 1 285 ? 172.752 134.186 -106.290 1.00 49.66 679 ILE B O 1
ATOM 5253 N N . VAL B 1 286 ? 170.678 134.864 -105.723 1.00 50.36 680 VAL B N 1
ATOM 5254 C CA . VAL B 1 286 ? 171.102 135.710 -104.604 1.00 50.47 680 VAL B CA 1
ATOM 5255 C C . VAL B 1 286 ? 171.979 135.021 -103.586 1.00 51.80 680 VAL B C 1
ATOM 5256 O O . VAL B 1 286 ? 173.050 135.515 -103.213 1.00 51.07 680 VAL B O 1
ATOM 5260 N N . ASP B 1 287 ? 171.481 133.885 -103.111 1.00 53.14 681 ASP B N 1
ATOM 5261 C CA . ASP B 1 287 ? 172.154 133.113 -102.079 1.00 52.82 681 ASP B CA 1
ATOM 5262 C C . ASP B 1 287 ? 173.466 132.479 -102.479 1.00 51.63 681 ASP B C 1
ATOM 5263 O O . ASP B 1 287 ? 173.967 131.627 -101.776 1.00 53.02 681 ASP B O 1
ATOM 5268 N N . VAL B 1 288 ? 174.042 132.892 -103.593 1.00 51.50 682 VAL B N 1
ATOM 5269 C CA . VAL B 1 288 ? 175.299 132.312 -104.034 1.00 49.12 682 VAL B CA 1
ATOM 5270 C C . VAL B 1 288 ? 176.186 133.381 -104.648 1.00 49.02 682 VAL B C 1
ATOM 5271 O O . VAL B 1 288 ? 177.285 133.102 -105.100 1.00 49.52 682 VAL B O 1
ATOM 5275 N N . VAL B 1 289 ? 175.710 134.620 -104.643 1.00 48.88 683 VAL B N 1
ATOM 5276 C CA . VAL B 1 289 ? 176.481 135.722 -105.198 1.00 49.31 683 VAL B CA 1
ATOM 5277 C C . VAL B 1 289 ? 176.682 136.788 -104.128 1.00 48.83 683 VAL B C 1
ATOM 5278 O O . VAL B 1 289 ? 175.841 136.983 -103.258 1.00 47.01 683 VAL B O 1
ATOM 5282 N N . ASP B 1 290 ? 177.809 137.478 -104.204 1.00 49.68 684 ASP B N 1
ATOM 5283 C CA . ASP B 1 290 ? 178.143 138.478 -103.220 1.00 50.75 684 ASP B CA 1
ATOM 5284 C C . ASP B 1 290 ? 177.690 139.869 -103.570 1.00 51.47 684 ASP B C 1
ATOM 5285 O O . ASP B 1 290 ? 177.160 140.577 -102.719 1.00 52.75 684 ASP B O 1
ATOM 5290 N N . ALA B 1 291 ? 177.900 140.267 -104.819 1.00 52.08 685 ALA B N 1
ATOM 5291 C CA . ALA B 1 291 ? 177.494 141.596 -105.284 1.00 51.31 685 ALA B CA 1
ATOM 5292 C C . ALA B 1 291 ? 176.998 141.570 -106.727 1.00 50.99 685 ALA B C 1
ATOM 5293 O O . ALA B 1 291 ? 177.504 140.822 -107.573 1.00 50.40 685 ALA B O 1
ATOM 5295 N N . PHE B 1 292 ? 176.011 142.411 -107.004 1.00 50.34 686 PHE B N 1
ATOM 5296 C CA . PHE B 1 292 ? 175.423 142.476 -108.329 1.00 48.04 686 PHE B CA 1
ATOM 5297 C C . PHE B 1 292 ? 175.746 143.715 -109.134 1.00 48.11 686 PHE B C 1
ATOM 5298 O O . PHE B 1 292 ? 175.788 144.836 -108.604 1.00 49.00 686 PHE B O 1
ATOM 5306 N N . GLY B 1 293 ? 175.945 143.493 -110.429 1.00 46.99 687 GLY B N 1
ATOM 5307 C CA . GLY B 1 293 ? 176.182 144.581 -111.363 1.00 46.60 687 GLY B CA 1
ATOM 5308 C C . GLY B 1 293 ? 174.973 144.625 -112.304 1.00 43.98 687 GLY B C 1
ATOM 5309 O O . GLY B 1 293 ? 174.829 143.752 -113.163 1.00 45.29 687 GLY B O 1
ATOM 5310 N N . VAL B 1 294 ? 174.097 145.613 -112.151 1.00 40.14 688 VAL B N 1
ATOM 5311 C CA . VAL B 1 294 ? 172.924 145.675 -113.007 1.00 37.74 688 VAL B CA 1
ATOM 5312 C C . VAL B 1 294 ? 172.950 146.817 -113.995 1.00 37.27 688 VAL B C 1
ATOM 5313 O O . VAL B 1 294 ? 173.275 147.950 -113.638 1.00 38.72 688 VAL B O 1
ATOM 5317 N N . GLY B 1 295 ? 172.610 146.516 -115.244 1.00 35.80 689 GLY B N 1
ATOM 5318 C CA . GLY B 1 295 ? 172.592 147.548 -116.270 1.00 35.36 689 GLY B CA 1
ATOM 5319 C C . GLY B 1 295 ? 171.206 148.046 -116.678 1.00 34.30 689 GLY B C 1
ATOM 5320 O O . GLY B 1 295 ? 170.545 148.786 -115.930 1.00 32.13 689 GLY B O 1
ATOM 5321 N N . GLY B 1 296 ? 170.776 147.605 -117.864 1.00 33.94 690 GLY B N 1
ATOM 5322 C CA . GLY B 1 296 ? 169.501 147.989 -118.445 1.00 33.75 690 GLY B CA 1
ATOM 5323 C C . GLY B 1 296 ? 168.229 147.891 -117.622 1.00 34.49 690 GLY B C 1
ATOM 5324 O O . GLY B 1 296 ? 167.356 148.744 -117.737 1.00 33.23 690 GLY B O 1
ATOM 5325 N N . ALA B 1 297 ? 168.105 146.854 -116.801 1.00 35.43 691 ALA B N 1
ATOM 5326 C CA . ALA B 1 297 ? 166.914 146.675 -115.974 1.00 35.19 691 ALA B CA 1
ATOM 5327 C C . ALA B 1 297 ? 166.649 147.854 -115.045 1.00 35.79 691 ALA B C 1
ATOM 5328 O O . ALA B 1 297 ? 165.552 147.974 -114.475 1.00 35.75 691 ALA B O 1
ATOM 5330 N N . ILE B 1 298 ? 167.654 148.713 -114.876 1.00 35.75 692 ILE B N 1
ATOM 5331 C CA . ILE B 1 298 ? 167.500 149.887 -114.024 1.00 36.92 692 ILE B CA 1
ATOM 5332 C C . ILE B 1 298 ? 167.563 151.183 -114.843 1.00 37.14 692 ILE B C 1
ATOM 5333 O O . ILE B 1 298 ? 166.700 152.052 -114.703 1.00 36.80 692 ILE B O 1
ATOM 5338 N N . ALA B 1 299 ? 168.562 151.302 -115.712 1.00 36.81 693 ALA B N 1
ATOM 5339 C CA . ALA B 1 299 ? 168.712 152.497 -116.542 1.00 37.78 693 ALA B CA 1
ATOM 5340 C C . ALA B 1 299 ? 167.618 152.633 -117.596 1.00 38.91 693 ALA B C 1
ATOM 5341 O O . ALA B 1 299 ? 167.087 153.736 -117.840 1.00 38.88 693 ALA B O 1
ATOM 5343 N N . SER B 1 300 ? 167.303 151.499 -118.224 1.00 39.09 694 SER B N 1
ATOM 5344 C CA . SER B 1 300 ? 166.301 151.432 -119.271 1.00 38.78 694 SER B CA 1
ATOM 5345 C C . SER B 1 300 ? 164.965 151.072 -118.667 1.00 38.68 694 SER B C 1
ATOM 5346 O O . SER B 1 300 ? 164.066 150.611 -119.363 1.00 41.28 694 SER B O 1
ATOM 5349 N N . ALA B 1 301 ? 164.829 151.263 -117.363 1.00 37.02 695 ALA B N 1
ATOM 5350 C CA . ALA B 1 301 ? 163.571 150.952 -116.713 1.00 36.71 695 ALA B CA 1
ATOM 5351 C C . ALA B 1 301 ? 162.464 151.798 -117.369 1.00 36.23 695 ALA B C 1
ATOM 5352 O O . ALA B 1 301 ? 162.739 152.821 -117.987 1.00 35.22 695 ALA B O 1
ATOM 5354 N N . LYS B 1 302 ? 161.217 151.367 -117.239 1.00 37.26 696 LYS B N 1
ATOM 5355 C CA . LYS B 1 302 ? 160.099 152.097 -117.826 1.00 38.12 696 LYS B CA 1
ATOM 5356 C C . LYS B 1 302 ? 159.662 153.260 -116.950 1.00 38.64 696 LYS B C 1
ATOM 5357 O O . LYS B 1 302 ? 159.607 153.141 -115.729 1.00 39.34 696 LYS B O 1
ATOM 5363 N N . PRO B 1 303 ? 159.334 154.397 -117.567 1.00 38.78 697 PRO B N 1
ATOM 5364 C CA . PRO B 1 303 ? 158.885 155.592 -116.857 1.00 39.51 697 PRO B CA 1
ATOM 5365 C C . PRO B 1 303 ? 157.558 155.331 -116.139 1.00 41.15 697 PRO B C 1
ATOM 5366 O O . PRO B 1 303 ? 156.854 154.366 -116.437 1.00 41.15 697 PRO B O 1
ATOM 5370 N N . VAL B 1 304 ? 157.222 156.201 -115.194 1.00 42.77 698 VAL B N 1
ATOM 5371 C CA . VAL B 1 304 ? 155.973 156.101 -114.459 1.00 43.72 698 VAL B CA 1
ATOM 5372 C C . VAL B 1 304 ? 155.021 157.042 -115.217 1.00 46.73 698 VAL B C 1
ATOM 5373 O O . VAL B 1 304 ? 155.315 158.228 -115.382 1.00 46.80 698 VAL B O 1
ATOM 5377 N N . ASP B 1 305 ? 153.900 156.513 -115.703 1.00 48.81 699 ASP B N 1
ATOM 5378 C CA . ASP B 1 305 ? 152.951 157.321 -116.478 1.00 50.27 699 ASP B CA 1
ATOM 5379 C C . ASP B 1 305 ? 152.398 158.450 -115.625 1.00 50.34 699 ASP B C 1
ATOM 5380 O O . ASP B 1 305 ? 151.237 158.401 -115.227 1.00 51.60 699 ASP B O 1
ATOM 5385 N N . PHE B 1 306 ? 153.226 159.458 -115.342 1.00 50.21 700 PHE B N 1
ATOM 5386 C CA . PHE B 1 306 ? 152.830 160.616 -114.519 1.00 49.30 700 PHE B CA 1
ATOM 5387 C C . PHE B 1 306 ? 152.087 161.656 -115.353 1.00 50.15 700 PHE B C 1
ATOM 5388 O O . PHE B 1 306 ? 152.540 162.040 -116.427 1.00 50.42 700 PHE B O 1
ATOM 5396 N N . ALA B 1 307 ? 150.948 162.124 -114.858 1.00 51.68 701 ALA B N 1
ATOM 5397 C CA . ALA B 1 307 ? 150.179 163.124 -115.596 1.00 52.91 701 ALA B CA 1
ATOM 5398 C C . ALA B 1 307 ? 149.800 164.328 -114.725 1.00 53.96 701 ALA B C 1
ATOM 5399 O O . ALA B 1 307 ? 149.552 164.189 -113.523 1.00 53.88 701 ALA B O 1
ATOM 5401 N N . LEU B 1 308 ? 149.767 165.506 -115.347 1.00 54.80 702 LEU B N 1
ATOM 5402 C CA . LEU B 1 308 ? 149.409 166.744 -114.668 1.00 56.11 702 LEU B CA 1
ATOM 5403 C C . LEU B 1 308 ? 147.960 167.090 -115.012 1.00 57.38 702 LEU B C 1
ATOM 5404 O O . LEU B 1 308 ? 147.652 167.388 -116.166 1.00 57.89 702 LEU B O 1
ATOM 5409 N N . ASP B 1 309 ? 147.073 167.058 -114.020 1.00 58.29 703 ASP B N 1
ATOM 5410 C CA . ASP B 1 309 ? 145.674 167.362 -114.279 1.00 61.50 703 ASP B CA 1
ATOM 5411 C C . ASP B 1 309 ? 145.062 168.340 -113.287 1.00 62.86 703 ASP B C 1
ATOM 5412 O O . ASP B 1 309 ? 145.135 168.125 -112.075 1.00 62.40 703 ASP B O 1
ATOM 5417 N N . ILE B 1 310 ? 144.433 169.396 -113.802 1.00 63.98 704 ILE B N 1
ATOM 5418 C CA . ILE B 1 310 ? 143.782 170.379 -112.939 1.00 65.82 704 ILE B CA 1
ATOM 5419 C C . ILE B 1 310 ? 142.590 169.729 -112.230 1.00 66.48 704 ILE B C 1
ATOM 5420 O O . ILE B 1 310 ? 141.652 169.250 -112.866 1.00 66.70 704 ILE B O 1
ATOM 5425 N N . VAL B 1 311 ? 142.656 169.698 -110.903 1.00 67.99 705 VAL B N 1
ATOM 5426 C CA . VAL B 1 311 ? 141.619 169.085 -110.077 1.00 69.72 705 VAL B CA 1
ATOM 5427 C C . VAL B 1 311 ? 140.768 170.134 -109.360 1.00 71.78 705 VAL B C 1
ATOM 5428 O O . VAL B 1 311 ? 139.798 169.805 -108.660 1.00 70.24 705 VAL B O 1
ATOM 5432 N N . GLU B 1 312 ? 141.144 171.400 -109.532 1.00 74.52 706 GLU B N 1
ATOM 5433 C CA . GLU B 1 312 ? 140.419 172.500 -108.905 1.00 76.69 706 GLU B CA 1
ATOM 5434 C C . GLU B 1 312 ? 140.706 173.824 -109.617 1.00 77.43 706 GLU B C 1
ATOM 5435 O O . GLU B 1 312 ? 141.860 174.158 -109.902 1.00 77.79 706 GLU B O 1
ATOM 5441 N N . VAL B 1 313 ? 139.644 174.568 -109.909 1.00 78.35 707 VAL B N 1
ATOM 5442 C CA . VAL B 1 313 ? 139.759 175.857 -110.584 1.00 79.18 707 VAL B CA 1
ATOM 5443 C C . VAL B 1 313 ? 139.000 176.916 -109.782 1.00 80.52 707 VAL B C 1
ATOM 5444 O O . VAL B 1 313 ? 137.767 176.860 -109.676 1.00 80.45 707 VAL B O 1
ATOM 5448 N N . GLU B 1 314 ? 139.740 177.872 -109.218 1.00 81.35 708 GLU B N 1
ATOM 5449 C CA . GLU B 1 314 ? 139.152 178.946 -108.415 1.00 82.19 708 GLU B CA 1
ATOM 5450 C C . GLU B 1 314 ? 138.414 178.390 -107.204 1.00 82.25 708 GLU B C 1
ATOM 5451 O O . GLU B 1 314 ? 137.245 178.715 -106.974 1.00 81.96 708 GLU B O 1
ATOM 5457 N N . GLY B 1 315 ? 139.099 177.547 -106.437 1.00 82.35 709 GLY B N 1
ATOM 5458 C CA . GLY B 1 315 ? 138.494 176.966 -105.251 1.00 82.83 709 GLY B CA 1
ATOM 5459 C C . GLY B 1 315 ? 137.331 176.037 -105.545 1.00 83.46 709 GLY B C 1
ATOM 5460 O O . GLY B 1 315 ? 136.671 175.547 -104.623 1.00 83.74 709 GLY B O 1
ATOM 5461 N N . LYS B 1 316 ? 137.079 175.792 -106.828 1.00 83.65 710 LYS B N 1
ATOM 5462 C CA . LYS B 1 316 ? 135.994 174.912 -107.254 1.00 83.02 710 LYS B CA 1
ATOM 5463 C C . LYS B 1 316 ? 136.550 173.563 -107.701 1.00 81.76 710 LYS B C 1
ATOM 5464 O O . LYS B 1 316 ? 137.446 173.504 -108.543 1.00 81.08 710 LYS B O 1
ATOM 5470 N N . PRO B 1 317 ? 136.033 172.461 -107.127 1.00 81.03 711 PRO B N 1
ATOM 5471 C CA . PRO B 1 317 ? 136.446 171.083 -107.438 1.00 80.09 711 PRO B CA 1
ATOM 5472 C C . PRO B 1 317 ? 136.002 170.622 -108.826 1.00 79.70 711 PRO B C 1
ATOM 5473 O O . PRO B 1 317 ? 134.812 170.385 -109.054 1.00 78.56 711 PRO B O 1
ATOM 5477 N N . ILE B 1 318 ? 136.960 170.487 -109.742 1.00 79.58 712 ILE B N 1
ATOM 5478 C CA . ILE B 1 318 ? 136.670 170.049 -111.105 1.00 79.11 712 ILE B CA 1
ATOM 5479 C C . ILE B 1 318 ? 137.871 169.408 -111.797 1.00 78.93 712 ILE B C 1
ATOM 5480 O O . ILE B 1 318 ? 138.961 169.982 -111.830 1.00 79.42 712 ILE B O 1
ATOM 5485 N N . ALA B 1 319 ? 137.655 168.213 -112.347 1.00 78.14 713 ALA B N 1
ATOM 5486 C CA . ALA B 1 319 ? 138.691 167.466 -113.059 1.00 76.93 713 ALA B CA 1
ATOM 5487 C C . ALA B 1 319 ? 137.999 166.633 -114.133 1.00 76.39 713 ALA B C 1
ATOM 5488 O O . ALA B 1 319 ? 136.838 166.265 -113.970 1.00 76.75 713 ALA B O 1
ATOM 5490 N N . LYS B 1 320 ? 138.697 166.338 -115.226 1.00 75.45 714 LYS B N 1
ATOM 5491 C CA . LYS B 1 320 ? 138.109 165.540 -116.305 1.00 74.74 714 LYS B CA 1
ATOM 5492 C C . LYS B 1 320 ? 137.846 164.067 -115.932 1.00 74.40 714 LYS B C 1
ATOM 5493 O O . LYS B 1 320 ? 138.154 163.631 -114.820 1.00 74.01 714 LYS B O 1
ATOM 5499 N N . ARG B 1 321 ? 137.266 163.314 -116.867 1.00 74.11 715 ARG B N 1
ATOM 5500 C CA . ARG B 1 321 ? 136.932 161.897 -116.655 1.00 73.89 715 ARG B CA 1
ATOM 5501 C C . ARG B 1 321 ? 138.103 161.010 -116.208 1.00 73.22 715 ARG B C 1
ATOM 5502 O O . ARG B 1 321 ? 139.212 161.097 -116.745 1.00 72.61 715 ARG B O 1
ATOM 5510 N N . GLY B 1 322 ? 137.834 160.135 -115.242 1.00 72.22 716 GLY B N 1
ATOM 5511 C CA . GLY B 1 322 ? 138.859 159.234 -114.757 1.00 72.00 716 GLY B CA 1
ATOM 5512 C C . GLY B 1 322 ? 139.908 159.898 -113.893 1.00 72.28 716 GLY B C 1
ATOM 5513 O O . GLY B 1 322 ? 140.922 159.284 -113.559 1.00 72.38 716 GLY B O 1
ATOM 5514 N N . LYS B 1 323 ? 139.673 161.156 -113.535 1.00 72.75 717 LYS B N 1
ATOM 5515 C CA . LYS B 1 323 ? 140.607 161.894 -112.691 1.00 72.84 717 LYS B CA 1
ATOM 5516 C C . LYS B 1 323 ? 139.891 162.320 -111.417 1.00 72.53 717 LYS B C 1
ATOM 5517 O O . LYS B 1 323 ? 138.719 162.694 -111.449 1.00 72.79 717 LYS B O 1
ATOM 5523 N N . LEU B 1 324 ? 140.596 162.258 -110.295 1.00 72.61 718 LEU B N 1
ATOM 5524 C CA . LEU B 1 324 ? 140.012 162.641 -109.023 1.00 73.12 718 LEU B CA 1
ATOM 5525 C C . LEU B 1 324 ? 139.957 164.153 -108.926 1.00 73.73 718 LEU B C 1
ATOM 5526 O O . LEU B 1 324 ? 140.852 164.849 -109.398 1.00 73.66 718 LEU B O 1
ATOM 5531 N N . SER B 1 325 ? 138.904 164.659 -108.300 1.00 74.71 719 SER B N 1
ATOM 5532 C CA . SER B 1 325 ? 138.698 166.098 -108.184 1.00 75.59 719 SER B CA 1
ATOM 5533 C C . SER B 1 325 ? 138.980 166.699 -106.802 1.00 75.86 719 SER B C 1
ATOM 5534 O O . SER B 1 325 ? 138.829 166.039 -105.776 1.00 75.63 719 SER B O 1
ATOM 5537 N N . GLY B 1 326 ? 139.393 167.963 -106.788 1.00 75.96 720 GLY B N 1
ATOM 5538 C CA . GLY B 1 326 ? 139.639 168.643 -105.531 1.00 75.81 720 GLY B CA 1
ATOM 5539 C C . GLY B 1 326 ? 141.065 168.700 -105.027 1.00 76.16 720 GLY B C 1
ATOM 5540 O O . GLY B 1 326 ? 141.923 167.937 -105.468 1.00 76.41 720 GLY B O 1
ATOM 5541 N N . ARG B 1 327 ? 141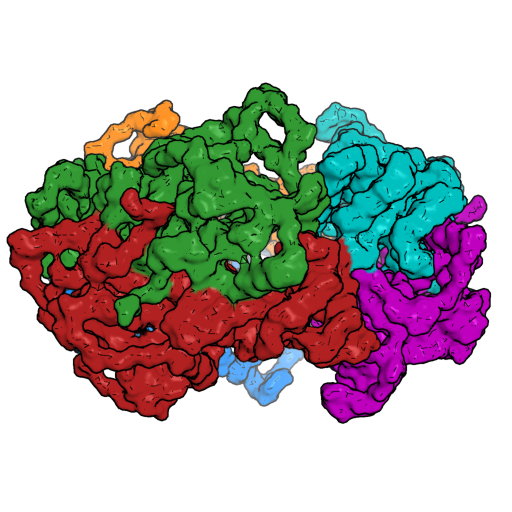.303 169.623 -104.094 1.00 76.28 721 ARG B N 1
ATOM 5542 C CA . ARG B 1 327 ? 142.616 169.818 -103.472 1.00 75.92 721 ARG B CA 1
ATOM 5543 C C . ARG B 1 327 ? 142.732 168.823 -102.333 1.00 75.27 721 ARG B C 1
ATOM 5544 O O . ARG B 1 327 ? 141.900 168.830 -101.432 1.00 75.94 721 ARG B O 1
ATOM 5552 N N . LYS B 1 328 ? 143.747 167.969 -102.349 1.00 74.83 722 LYS B N 1
ATOM 5553 C CA . LYS B 1 328 ? 143.851 166.996 -101.276 1.00 75.24 722 LYS B CA 1
ATOM 5554 C C . LYS B 1 328 ? 145.224 166.741 -100.677 1.00 73.80 722 LYS B C 1
ATOM 5555 O O . LYS B 1 328 ? 146.238 167.260 -101.146 1.00 72.78 722 LYS B O 1
ATOM 5561 N N . GLN B 1 329 ? 145.226 165.936 -99.617 1.00 72.48 723 GLN B N 1
ATOM 5562 C CA . GLN B 1 329 ? 146.439 165.566 -98.906 1.00 71.90 723 GLN B CA 1
ATOM 5563 C C . GLN B 1 329 ? 146.483 164.061 -98.699 1.00 71.35 723 GLN B C 1
ATOM 5564 O O . GLN B 1 329 ? 145.444 163.396 -98.674 1.00 70.37 723 GLN B O 1
ATOM 5570 N N . VAL B 1 330 ? 147.699 163.539 -98.554 1.00 70.63 724 VAL B N 1
ATOM 5571 C CA . VAL B 1 330 ? 147.921 162.118 -98.330 1.00 70.71 724 VAL B CA 1
ATOM 5572 C C . VAL B 1 330 ? 148.579 161.913 -96.968 1.00 70.38 724 VAL B C 1
ATOM 5573 O O . VAL B 1 330 ? 149.688 162.392 -96.722 1.00 70.36 724 VAL B O 1
ATOM 5577 N N . TYR B 1 331 ? 147.890 161.206 -96.079 1.00 70.34 725 TYR B N 1
ATOM 5578 C CA . TYR B 1 331 ? 148.420 160.939 -94.749 1.00 70.33 725 TYR B CA 1
ATOM 5579 C C . TYR B 1 331 ? 149.023 159.548 -94.651 1.00 69.59 725 TYR B C 1
ATOM 5580 O O . TYR B 1 331 ? 148.403 158.552 -95.034 1.00 69.66 725 TYR B O 1
ATOM 5589 N N . ARG B 1 332 ? 150.241 159.491 -94.136 1.00 68.06 726 ARG B N 1
ATOM 5590 C CA . ARG B 1 332 ? 150.941 158.234 -93.995 1.00 67.88 726 ARG B CA 1
ATOM 5591 C C . ARG B 1 332 ? 151.219 157.951 -92.527 1.00 68.23 726 ARG B C 1
ATOM 5592 O O . ARG B 1 332 ? 151.650 158.836 -91.795 1.00 69.30 726 ARG B O 1
ATOM 5600 N N . CYS B 1 333 ? 150.975 156.729 -92.081 1.00 68.42 727 CYS B N 1
ATOM 5601 C CA . CYS B 1 333 ? 151.269 156.408 -90.695 1.00 70.28 727 CYS B CA 1
ATOM 5602 C C . CYS B 1 333 ? 152.637 155.732 -90.709 1.00 72.01 727 CYS B C 1
ATOM 5603 O O . CYS B 1 333 ? 153.188 155.458 -91.778 1.00 71.75 727 CYS B O 1
ATOM 5606 N N . GLU B 1 334 ? 153.185 155.458 -89.531 1.00 74.07 728 GLU B N 1
ATOM 5607 C CA . GLU B 1 334 ? 154.497 154.826 -89.445 1.00 75.74 728 GLU B CA 1
ATOM 5608 C C . GLU B 1 334 ? 154.462 153.383 -89.911 1.00 75.33 728 GLU B C 1
ATOM 5609 O O . GLU B 1 334 ? 155.504 152.738 -90.015 1.00 76.26 728 GLU B O 1
ATOM 5615 N N . ASN B 1 335 ? 153.270 152.869 -90.180 1.00 74.56 729 ASN B N 1
ATOM 5616 C CA . ASN B 1 335 ? 153.151 151.492 -90.637 1.00 74.70 729 ASN B CA 1
ATOM 5617 C C . ASN B 1 335 ? 152.871 151.392 -92.132 1.00 74.85 729 ASN B C 1
ATOM 5618 O O . ASN B 1 335 ? 152.282 150.412 -92.607 1.00 74.59 729 ASN B O 1
ATOM 5623 N N . GLY B 1 336 ? 153.294 152.420 -92.867 1.00 74.62 730 GLY B N 1
ATOM 5624 C CA . GLY B 1 336 ? 153.115 152.440 -94.311 1.00 72.61 730 GLY B CA 1
ATOM 5625 C C . GLY B 1 336 ? 151.693 152.532 -94.839 1.00 70.57 730 GLY B C 1
ATOM 5626 O O . GLY B 1 336 ? 151.499 152.539 -96.048 1.00 71.25 730 GLY B O 1
ATOM 5627 N N . HIS B 1 337 ? 150.703 152.599 -93.956 1.00 68.13 731 HIS B N 1
ATOM 5628 C CA . HIS B 1 337 ? 149.313 152.698 -94.380 1.00 65.62 731 HIS B CA 1
ATOM 5629 C C . HIS B 1 337 ? 149.058 154.106 -94.891 1.00 62.77 731 HIS B C 1
ATOM 5630 O O . HIS B 1 337 ? 149.188 155.070 -94.140 1.00 64.12 731 HIS B O 1
ATOM 5637 N N . TYR B 1 338 ? 148.712 154.239 -96.167 1.00 59.08 732 TYR B N 1
ATOM 5638 C CA . TYR B 1 338 ? 148.454 155.563 -96.739 1.00 55.92 732 TYR B CA 1
ATOM 5639 C C . TYR B 1 338 ? 146.973 155.877 -96.793 1.00 55.82 732 TYR B C 1
ATOM 5640 O O . TYR B 1 338 ? 146.135 154.981 -96.755 1.00 56.02 732 TYR B O 1
ATOM 5649 N N . HIS B 1 339 ? 146.652 157.158 -96.883 1.00 56.14 733 HIS B N 1
ATOM 5650 C CA . HIS B 1 339 ? 145.263 157.576 -96.945 1.00 57.74 733 HIS B CA 1
ATOM 5651 C C . HIS B 1 339 ? 145.108 158.909 -97.666 1.00 58.16 733 HIS B C 1
ATOM 5652 O O . HIS B 1 339 ? 145.573 159.929 -97.180 1.00 60.18 733 HIS B O 1
ATOM 5659 N N . VAL B 1 340 ? 144.473 158.910 -98.831 1.00 57.70 734 VAL B N 1
ATOM 5660 C CA . VAL B 1 340 ? 144.265 160.157 -99.550 1.00 58.19 734 VAL B CA 1
ATOM 5661 C C . VAL B 1 340 ? 142.905 160.708 -99.164 1.00 59.09 734 VAL B C 1
ATOM 5662 O O . VAL B 1 340 ? 141.892 160.056 -99.353 1.00 58.50 734 VAL B O 1
ATOM 5666 N N . VAL B 1 341 ? 142.891 161.914 -98.610 1.00 61.70 735 VAL B N 1
ATOM 5667 C CA . VAL B 1 341 ? 141.644 162.547 -98.190 1.00 62.71 735 VAL B CA 1
ATOM 5668 C C . VAL B 1 341 ? 141.600 163.988 -98.654 1.00 63.72 735 VAL B C 1
ATOM 5669 O O . VAL B 1 341 ? 142.624 164.560 -99.026 1.00 63.59 735 VAL B O 1
ATOM 5673 N N . PRO B 1 342 ? 140.404 164.587 -98.653 1.00 64.84 736 PRO B N 1
ATOM 5674 C CA . PRO B 1 342 ? 140.224 165.976 -99.071 1.00 67.02 736 PRO B CA 1
ATOM 5675 C C . PRO B 1 342 ? 140.925 166.902 -98.083 1.00 69.40 736 PRO B C 1
ATOM 5676 O O . PRO B 1 342 ? 140.924 166.636 -96.882 1.00 69.70 736 PRO B O 1
ATOM 5680 N N . ALA B 1 343 ? 141.525 167.978 -98.582 1.00 71.89 737 ALA B N 1
ATOM 5681 C CA . ALA B 1 343 ? 142.224 168.931 -97.721 1.00 75.37 737 ALA B CA 1
ATOM 5682 C C . ALA B 1 343 ? 141.267 169.593 -96.715 1.00 78.57 737 ALA B C 1
ATOM 5683 O O . ALA B 1 343 ? 141.693 170.063 -95.652 1.00 78.28 737 ALA B O 1
ATOM 5685 N N . ASN B 1 344 ? 139.978 169.614 -97.059 1.00 82.03 738 ASN B N 1
ATOM 5686 C CA . ASN B 1 344 ? 138.934 170.202 -96.215 1.00 84.43 738 ASN B CA 1
ATOM 5687 C C . ASN B 1 344 ? 138.796 169.454 -94.895 1.00 85.76 738 ASN B C 1
ATOM 5688 O O . ASN B 1 344 ? 138.025 169.847 -94.026 1.00 85.91 738 ASN B O 1
ATOM 5693 N N . LYS B 1 345 ? 139.536 168.361 -94.761 1.00 88.21 739 LYS B N 1
ATOM 5694 C CA . LYS B 1 345 ? 139.511 167.547 -93.550 1.00 91.03 739 LYS B CA 1
ATOM 5695 C C . LYS B 1 345 ? 140.950 167.252 -93.131 1.00 92.03 739 LYS B C 1
ATOM 5696 O O . LYS B 1 345 ? 141.879 167.405 -93.926 1.00 92.92 739 LYS B O 1
ATOM 5702 N N . LYS B 1 346 ? 141.145 166.831 -91.887 1.00 93.10 740 LYS B N 1
ATOM 5703 C CA . LYS B 1 346 ? 142.492 166.542 -91.414 1.00 94.16 740 LYS B CA 1
ATOM 5704 C C . LYS B 1 346 ? 142.557 165.303 -90.531 1.00 95.11 740 LYS B C 1
ATOM 5705 O O . LYS B 1 346 ? 141.823 165.179 -89.552 1.00 95.27 740 LYS B O 1
ATOM 5711 N N . LEU B 1 347 ? 143.444 164.385 -90.899 1.00 96.60 741 LEU B N 1
ATOM 5712 C CA . LEU B 1 347 ? 143.638 163.136 -90.163 1.00 98.09 741 LEU B CA 1
ATOM 5713 C C . LEU B 1 347 ? 144.642 163.280 -89.027 1.00 99.42 741 LEU B C 1
ATOM 5714 O O . LEU B 1 347 ? 145.486 164.181 -89.032 1.00 100.27 741 LEU B O 1
ATOM 5719 N N . GLU B 1 348 ? 144.542 162.381 -88.055 1.00 100.42 742 GLU B N 1
ATOM 5720 C CA . GLU B 1 348 ? 145.453 162.371 -86.920 1.00 101.63 742 GLU B CA 1
ATOM 5721 C C . GLU B 1 348 ? 145.613 160.921 -86.502 1.00 101.57 742 GLU B C 1
ATOM 5722 O O . GLU B 1 348 ? 146.698 160.471 -86.135 1.00 101.19 742 GLU B O 1
ATOM 5728 N N . ARG B 1 349 ? 144.509 160.193 -86.590 1.00 101.96 743 ARG B N 1
ATOM 5729 C CA . ARG B 1 349 ? 144.472 158.781 -86.255 1.00 102.39 743 ARG B CA 1
ATOM 5730 C C . ARG B 1 349 ? 144.605 158.037 -87.577 1.00 101.31 743 ARG B C 1
ATOM 5731 O O . ARG B 1 349 ? 144.184 158.542 -88.619 1.00 100.26 743 ARG B O 1
ATOM 5739 N N . CYS B 1 350 ? 145.189 156.846 -87.542 1.00 100.52 744 CYS B N 1
ATOM 5740 C CA . CYS B 1 350 ? 145.318 156.068 -88.764 1.00 99.36 744 CYS B CA 1
ATOM 5741 C C . CYS B 1 350 ? 144.088 155.187 -88.880 1.00 98.88 744 CYS B C 1
ATOM 5742 O O . CYS B 1 350 ? 143.923 154.246 -88.109 1.00 98.81 744 CYS B O 1
ATOM 5745 N N . PRO B 1 351 ? 143.205 155.487 -89.845 1.00 98.51 745 PRO B N 1
ATOM 5746 C CA . PRO B 1 351 ? 141.982 154.711 -90.053 1.00 98.14 745 PRO B CA 1
ATOM 5747 C C . PRO B 1 351 ? 142.160 153.233 -89.715 1.00 97.94 745 PRO B C 1
ATOM 5748 O O . PRO B 1 351 ? 141.307 152.627 -89.073 1.00 97.50 745 PRO B O 1
ATOM 5752 N N . VAL B 1 352 ? 143.275 152.659 -90.144 1.00 98.63 746 VAL B N 1
ATOM 5753 C CA . VAL B 1 352 ? 143.558 151.259 -89.860 1.00 99.76 746 VAL B CA 1
ATOM 5754 C C . VAL B 1 352 ? 144.206 151.182 -88.470 1.00 100.11 746 VAL B C 1
ATOM 5755 O O . VAL B 1 352 ? 143.705 151.803 -87.533 1.00 100.48 746 VAL B O 1
ATOM 5759 N N . CYS B 1 353 ? 145.306 150.444 -88.325 1.00 100.08 747 CYS B N 1
ATOM 5760 C CA . CYS B 1 353 ? 145.965 150.321 -87.027 1.00 100.10 747 CYS B CA 1
ATOM 5761 C C . CYS B 1 353 ? 146.224 151.701 -86.435 1.00 99.64 747 CYS B C 1
ATOM 5762 O O . CYS B 1 353 ? 147.204 152.364 -86.778 1.00 99.90 747 CYS B O 1
ATOM 5765 N N . ASN B 1 354 ? 145.329 152.125 -85.544 1.00 99.07 748 ASN B N 1
ATOM 5766 C CA . ASN B 1 354 ? 145.422 153.431 -84.897 1.00 97.78 748 ASN B CA 1
ATOM 5767 C C . ASN B 1 354 ? 146.864 153.827 -84.570 1.00 96.53 748 ASN B C 1
ATOM 5768 O O . ASN B 1 354 ? 147.502 153.261 -83.676 1.00 96.74 748 ASN B O 1
ATOM 5773 N N . ALA B 1 355 ? 147.369 154.798 -85.321 1.00 94.69 749 ALA B N 1
ATOM 5774 C CA . ALA B 1 355 ? 148.720 155.298 -85.143 1.00 93.20 749 ALA B CA 1
ATOM 5775 C C . ALA B 1 355 ? 148.733 156.746 -85.591 1.00 92.12 749 ALA B C 1
ATOM 5776 O O . ALA B 1 355 ? 147.787 157.225 -86.206 1.00 92.02 749 ALA B O 1
ATOM 5778 N N . LYS B 1 356 ? 149.810 157.445 -85.280 1.00 91.33 750 LYS B N 1
ATOM 5779 C CA . LYS B 1 356 ? 149.930 158.842 -85.654 1.00 90.50 750 LYS B CA 1
ATOM 5780 C C . LYS B 1 356 ? 150.265 158.927 -87.135 1.00 89.43 750 LYS B C 1
ATOM 5781 O O . LYS B 1 356 ? 151.160 158.230 -87.618 1.00 89.35 750 LYS B O 1
ATOM 5787 N N . VAL B 1 357 ? 149.537 159.779 -87.851 1.00 88.24 751 VAL B N 1
ATOM 5788 C CA . VAL B 1 357 ? 149.754 159.954 -89.284 1.00 87.22 751 VAL B CA 1
ATOM 5789 C C . VAL B 1 357 ? 150.216 161.369 -89.606 1.00 86.14 751 VAL B C 1
ATOM 5790 O O . VAL B 1 357 ? 149.710 162.333 -89.034 1.00 86.48 751 VAL B O 1
ATOM 5794 N N . GLU B 1 358 ? 151.170 161.493 -90.526 1.00 84.73 752 GLU B N 1
ATOM 5795 C CA . GLU B 1 358 ? 151.694 162.802 -90.895 1.00 83.99 752 GLU B CA 1
ATOM 5796 C C . GLU B 1 358 ? 151.489 163.121 -92.378 1.00 81.91 752 GLU B C 1
ATOM 5797 O O . GLU B 1 358 ? 151.623 162.250 -93.234 1.00 81.73 752 GLU B O 1
ATOM 5803 N N . PRO B 1 359 ? 151.151 164.381 -92.693 1.00 80.09 753 PRO B N 1
ATOM 5804 C CA . PRO B 1 359 ? 150.918 164.884 -94.049 1.00 79.05 753 PRO B CA 1
ATOM 5805 C C . PRO B 1 359 ? 152.159 164.727 -94.927 1.00 77.76 753 PRO B C 1
ATOM 5806 O O . PRO B 1 359 ? 153.285 164.855 -94.440 1.00 78.21 753 PRO B O 1
ATOM 5810 N N . LEU B 1 360 ? 151.959 164.471 -96.217 1.00 75.09 754 LEU B N 1
ATOM 5811 C CA . LEU B 1 360 ? 153.087 164.302 -97.121 1.00 73.39 754 LEU B CA 1
ATOM 5812 C C . LEU B 1 360 ? 153.299 165.470 -98.074 1.00 72.61 754 LEU B C 1
ATOM 5813 O O . LEU B 1 360 ? 154.439 165.805 -98.396 1.00 71.79 754 LEU B O 1
ATOM 5818 N N . LEU B 1 361 ? 152.212 166.081 -98.535 1.00 72.15 755 LEU B N 1
ATOM 5819 C CA . LEU B 1 361 ? 152.329 167.227 -99.427 1.00 71.96 755 LEU B CA 1
ATOM 5820 C C . LEU B 1 361 ? 152.785 168.433 -98.610 1.00 72.62 755 LEU B C 1
ATOM 5821 O O . LEU B 1 361 ? 152.051 168.928 -97.756 1.00 72.42 755 LEU B O 1
ATOM 5826 N N . LYS B 1 362 ? 154.005 168.895 -98.864 1.00 73.44 756 LYS B N 1
ATOM 5827 C CA . LYS B 1 362 ? 154.558 170.046 -98.152 1.00 73.64 756 LYS B CA 1
ATOM 5828 C C . LYS B 1 362 ? 155.002 171.123 -99.140 1.00 72.94 756 LYS B C 1
ATOM 5829 O O . LYS B 1 362 ? 155.453 170.823 -100.241 1.00 72.89 756 LYS B O 1
ATOM 5835 N N . PRO B 1 363 ? 154.870 172.398 -98.758 1.00 72.15 757 PRO B N 1
ATOM 5836 C CA . PRO B 1 363 ? 155.271 173.502 -99.634 1.00 70.93 757 PRO B CA 1
ATOM 5837 C C . PRO B 1 363 ? 156.767 173.487 -99.955 1.00 70.90 757 PRO B C 1
ATOM 5838 O O . PRO B 1 363 ? 157.597 173.347 -99.063 1.00 70.86 757 PRO B O 1
ATOM 5842 N N . ILE B 1 364 ? 157.111 173.617 -101.232 1.00 71.76 758 ILE B N 1
ATOM 5843 C CA . ILE B 1 364 ? 158.519 173.638 -101.632 1.00 71.92 758 ILE B CA 1
ATOM 5844 C C . ILE B 1 364 ? 158.831 174.889 -102.452 1.00 71.69 758 ILE B C 1
ATOM 5845 O O . ILE B 1 364 ? 159.988 175.279 -102.576 1.00 71.48 758 ILE B O 1
ATOM 5850 N N . ILE B 1 365 ? 157.799 175.499 -103.028 1.00 71.71 759 ILE B N 1
ATOM 5851 C CA . ILE B 1 365 ? 157.974 176.720 -103.806 1.00 72.57 759 ILE B CA 1
ATOM 5852 C C . ILE B 1 365 ? 156.834 177.685 -103.570 1.00 74.70 759 ILE B C 1
ATOM 5853 O O . ILE B 1 365 ? 155.690 177.426 -103.947 1.00 75.58 759 ILE B O 1
ATOM 5858 N N . GLU B 1 366 ? 157.164 178.806 -102.934 1.00 76.80 760 GLU B N 1
ATOM 5859 C CA . GLU B 1 366 ? 156.188 179.839 -102.642 1.00 77.05 760 GLU B CA 1
ATOM 5860 C C . GLU B 1 366 ? 156.382 180.966 -103.639 1.00 75.65 760 GLU B C 1
ATOM 5861 O O . GLU B 1 366 ? 157.379 181.674 -103.611 1.00 73.75 760 GLU B O 1
ATOM 5867 N N . ASN B 1 367 ? 155.416 181.097 -104.538 1.00 75.87 761 ASN B N 1
ATOM 5868 C CA . ASN B 1 367 ? 155.443 182.113 -105.575 1.00 76.21 761 ASN B CA 1
ATOM 5869 C C . ASN B 1 367 ? 156.803 182.210 -106.267 1.00 76.22 761 ASN B C 1
ATOM 5870 O O . ASN B 1 367 ? 157.472 183.237 -106.216 1.00 75.74 761 ASN B O 1
ATOM 5875 N N . GLY B 1 368 ? 157.201 181.124 -106.919 1.00 76.67 762 GLY B N 1
ATOM 5876 C CA . GLY B 1 368 ? 158.465 181.100 -107.630 1.00 76.35 762 GLY B CA 1
ATOM 5877 C C . GLY B 1 368 ? 159.674 181.088 -106.723 1.00 76.38 762 GLY B C 1
ATOM 5878 O O . GLY B 1 368 ? 160.802 181.119 -107.203 1.00 76.58 762 GLY B O 1
ATOM 5879 N N . GLU B 1 369 ? 159.448 181.030 -105.416 1.00 76.19 763 GLU B N 1
ATOM 5880 C CA . GLU B 1 369 ? 160.550 181.034 -104.463 1.00 77.05 763 GLU B CA 1
ATOM 5881 C C . GLU B 1 369 ? 160.696 179.676 -103.800 1.00 75.70 763 GLU B C 1
ATOM 5882 O O . GLU B 1 369 ? 159.785 179.227 -103.112 1.00 74.81 763 GLU B O 1
ATOM 5888 N N . ILE B 1 370 ? 161.845 179.033 -103.987 1.00 74.76 764 ILE B N 1
ATOM 5889 C CA . ILE B 1 370 ? 162.067 177.721 -103.391 1.00 74.97 764 ILE B CA 1
ATOM 5890 C C . ILE B 1 370 ? 162.340 177.812 -101.890 1.00 74.41 764 ILE B C 1
ATOM 5891 O O . ILE B 1 370 ? 163.463 178.018 -101.449 1.00 74.58 764 ILE B O 1
ATOM 5896 N N . VAL B 1 371 ? 161.281 177.643 -101.114 1.00 74.17 765 VAL B N 1
ATOM 5897 C CA . VAL B 1 371 ? 161.332 177.711 -99.661 1.00 73.55 765 VAL B CA 1
ATOM 5898 C C . VAL B 1 371 ? 161.957 176.478 -99.015 1.00 73.39 765 VAL B C 1
ATOM 5899 O O . VAL B 1 371 ? 161.678 176.181 -97.857 1.00 73.35 765 VAL B O 1
ATOM 5903 N N . VAL B 1 372 ? 162.801 175.757 -99.741 1.00 73.64 766 VAL B N 1
ATOM 5904 C CA . VAL B 1 372 ? 163.408 174.558 -99.165 1.00 74.26 766 VAL B CA 1
ATOM 5905 C C . VAL B 1 372 ? 164.858 174.286 -99.549 1.00 75.25 766 VAL B C 1
ATOM 5906 O O . VAL B 1 372 ? 165.339 174.699 -100.610 1.00 75.61 766 VAL B O 1
ATOM 5910 N N . GLU B 1 373 ? 165.547 173.592 -98.652 1.00 76.04 767 GLU B N 1
ATOM 5911 C CA . GLU B 1 373 ? 166.934 173.203 -98.847 1.00 77.19 767 GLU B CA 1
ATOM 5912 C C . GLU B 1 373 ? 166.806 171.755 -99.310 1.00 76.05 767 GLU B C 1
ATOM 5913 O O . GLU B 1 373 ? 166.093 170.962 -98.690 1.00 75.32 767 GLU B O 1
ATOM 5919 N N . PHE B 1 374 ? 167.476 171.405 -100.400 1.00 74.82 768 PHE B N 1
ATOM 5920 C CA . PHE B 1 374 ? 167.362 170.047 -100.908 1.00 73.84 768 PHE B CA 1
ATOM 5921 C C . PHE B 1 374 ? 168.470 169.097 -100.488 1.00 71.59 768 PHE B C 1
ATOM 5922 O O . PHE B 1 374 ? 169.644 169.306 -100.794 1.00 71.79 768 PHE B O 1
ATOM 5930 N N . PRO B 1 375 ? 168.096 168.020 -99.787 1.00 69.63 769 PRO B N 1
ATOM 5931 C CA . PRO B 1 375 ? 169.018 166.993 -99.296 1.00 68.99 769 PRO B CA 1
ATOM 5932 C C . PRO B 1 375 ? 169.927 166.436 -100.368 1.00 68.61 769 PRO B C 1
ATOM 5933 O O . PRO B 1 375 ? 169.551 166.361 -101.533 1.00 69.83 769 PRO B O 1
ATOM 5937 N N . LYS B 1 376 ? 171.131 166.049 -99.974 1.00 68.64 770 LYS B N 1
ATOM 5938 C CA . LYS B 1 376 ? 172.073 165.483 -100.922 1.00 68.76 770 LYS B CA 1
ATOM 5939 C C . LYS B 1 376 ? 171.639 164.042 -101.180 1.00 68.60 770 LYS B C 1
ATOM 5940 O O . LYS B 1 376 ? 171.063 163.388 -100.303 1.00 69.21 770 LYS B O 1
ATOM 5946 N N . ALA B 1 377 ? 171.917 163.558 -102.384 1.00 67.39 771 ALA B N 1
ATOM 5947 C CA . ALA B 1 377 ? 171.542 162.212 -102.797 1.00 66.04 771 ALA B CA 1
ATOM 5948 C C . ALA B 1 377 ? 171.572 161.121 -101.723 1.00 65.54 771 ALA B C 1
ATOM 5949 O O . ALA B 1 377 ? 170.526 160.565 -101.374 1.00 64.90 771 ALA B O 1
ATOM 5951 N N . ARG B 1 378 ? 172.763 160.821 -101.204 1.00 64.27 772 ARG B N 1
ATOM 5952 C CA . ARG B 1 378 ? 172.933 159.755 -100.218 1.00 63.20 772 ARG B CA 1
ATOM 5953 C C . ARG B 1 378 ? 171.975 159.765 -99.024 1.00 61.50 772 ARG B C 1
ATOM 5954 O O . ARG B 1 378 ? 171.610 158.700 -98.512 1.00 60.27 772 ARG B O 1
ATOM 5962 N N . GLU B 1 379 ? 171.543 160.941 -98.579 1.00 60.13 773 GLU B N 1
ATOM 5963 C CA . GLU B 1 379 ? 170.654 160.967 -97.420 1.00 59.39 773 GLU B CA 1
ATOM 5964 C C . GLU B 1 379 ? 169.238 160.622 -97.874 1.00 59.15 773 GLU B C 1
ATOM 5965 O O . GLU B 1 379 ? 168.458 160.043 -97.106 1.00 59.11 773 GLU B O 1
ATOM 5971 N N . ILE B 1 380 ? 168.909 160.955 -99.126 1.00 58.26 774 ILE B N 1
ATOM 5972 C CA . ILE B 1 380 ? 167.585 160.626 -99.673 1.00 56.42 774 ILE B CA 1
ATOM 5973 C C . ILE B 1 380 ? 167.553 159.106 -99.739 1.00 55.09 774 ILE B C 1
ATOM 5974 O O . ILE B 1 380 ? 166.622 158.463 -99.255 1.00 53.83 774 ILE B O 1
ATOM 5979 N N . ARG B 1 381 ? 168.591 158.546 -100.357 1.00 53.44 775 ARG B N 1
ATOM 5980 C CA . ARG B 1 381 ? 168.715 157.106 -100.478 1.00 52.73 775 ARG B CA 1
ATOM 5981 C C . ARG B 1 381 ? 168.537 156.452 -99.100 1.00 52.49 775 ARG B C 1
ATOM 5982 O O . ARG B 1 381 ? 167.956 155.364 -98.975 1.00 51.40 775 ARG B O 1
ATOM 5990 N N . GLU B 1 382 ? 169.052 157.125 -98.073 1.00 52.39 776 GLU B N 1
ATOM 5991 C CA . GLU B 1 382 ? 168.943 156.649 -96.696 1.00 51.87 776 GLU B CA 1
ATOM 5992 C C . GLU B 1 382 ? 167.440 156.504 -96.434 1.00 49.93 776 GLU B C 1
ATOM 5993 O O . GLU B 1 382 ? 166.985 155.509 -95.867 1.00 48.88 776 GLU B O 1
ATOM 5999 N N . TYR B 1 383 ? 166.685 157.501 -96.893 1.00 47.12 777 TYR B N 1
ATOM 6000 C CA . TYR B 1 383 ? 165.240 157.571 -96.718 1.00 45.65 777 TYR B CA 1
ATOM 6001 C C . TYR B 1 383 ? 164.446 156.466 -97.411 1.00 47.73 777 TYR B C 1
ATOM 6002 O O . TYR B 1 383 ? 163.435 155.971 -96.891 1.00 48.23 777 TYR B O 1
ATOM 6011 N N . VAL B 1 384 ? 164.893 156.091 -98.602 1.00 48.64 778 VAL B N 1
ATOM 6012 C CA . VAL B 1 384 ? 164.206 155.067 -99.369 1.00 48.30 778 VAL B CA 1
ATOM 6013 C C . VAL B 1 384 ? 164.343 153.724 -98.663 1.00 48.37 778 VAL B C 1
ATOM 6014 O O . VAL B 1 384 ? 163.351 153.100 -98.301 1.00 48.50 778 VAL B O 1
ATOM 6018 N N . LEU B 1 385 ? 165.582 153.292 -98.450 1.00 49.51 779 LEU B N 1
ATOM 6019 C CA . LEU B 1 385 ? 165.857 152.015 -97.793 1.00 49.05 779 LEU B CA 1
ATOM 6020 C C . LEU B 1 385 ? 165.186 151.896 -96.422 1.00 49.95 779 LEU B C 1
ATOM 6021 O O . LEU B 1 385 ? 164.741 150.812 -96.047 1.00 49.47 779 LEU B O 1
ATOM 6026 N N . GLU B 1 386 ? 165.103 153.002 -95.679 1.00 51.47 780 GLU B N 1
ATOM 6027 C CA . GLU B 1 386 ? 164.465 152.973 -94.362 1.00 53.41 780 GLU B CA 1
ATOM 6028 C C . GLU B 1 386 ? 162.988 152.652 -94.538 1.00 53.56 780 GLU B C 1
ATOM 6029 O O . GLU B 1 386 ? 162.432 151.849 -93.780 1.00 54.46 780 GLU B O 1
ATOM 6035 N N . GLN B 1 387 ? 162.359 153.282 -95.534 1.00 52.83 781 GLN B N 1
ATOM 6036 C CA . GLN B 1 387 ? 160.940 153.057 -95.826 1.00 52.54 781 GLN B CA 1
ATOM 6037 C C . GLN B 1 387 ? 160.741 151.607 -96.267 1.00 52.58 781 GLN B C 1
ATOM 6038 O O . GLN B 1 387 ? 159.829 150.913 -95.803 1.00 51.23 781 GLN B O 1
ATOM 6044 N N . ALA B 1 388 ? 161.608 151.165 -97.172 1.00 52.84 782 ALA B N 1
ATOM 6045 C CA . ALA B 1 388 ? 161.559 149.805 -97.682 1.00 54.41 782 ALA B CA 1
ATOM 6046 C C . ALA B 1 388 ? 161.432 148.815 -96.531 1.00 55.29 782 ALA B C 1
ATOM 6047 O O . ALA B 1 388 ? 160.534 147.961 -96.533 1.00 54.23 782 ALA B O 1
ATOM 6049 N N . LYS B 1 389 ? 162.331 148.954 -95.552 1.00 56.18 783 LYS B N 1
ATOM 6050 C CA . LYS B 1 389 ? 162.375 148.076 -94.389 1.00 57.07 783 LYS B CA 1
ATOM 6051 C C . LYS B 1 389 ? 161.251 148.305 -93.387 1.00 57.80 783 LYS B C 1
ATOM 6052 O O . LYS B 1 389 ? 160.606 147.355 -92.944 1.00 57.74 783 LYS B O 1
ATOM 6058 N N . LYS B 1 390 ? 161.015 149.560 -93.027 1.00 58.97 784 LYS B N 1
ATOM 6059 C CA . LYS B 1 390 ? 159.967 149.878 -92.062 1.00 59.83 784 LYS B CA 1
ATOM 6060 C C . LYS B 1 390 ? 158.603 149.400 -92.572 1.00 60.11 784 LYS B C 1
ATOM 6061 O O . LYS B 1 390 ? 157.860 148.728 -91.853 1.00 59.09 784 LYS B O 1
ATOM 6067 N N . PHE B 1 391 ? 158.290 149.739 -93.823 1.00 60.86 785 PHE B N 1
ATOM 6068 C CA . PHE B 1 391 ? 157.013 149.372 -94.443 1.00 60.38 785 PHE B CA 1
ATOM 6069 C C . PHE B 1 391 ? 156.979 147.934 -94.943 1.00 60.82 785 PHE B C 1
ATOM 6070 O O . PHE B 1 391 ? 155.929 147.443 -95.368 1.00 60.18 785 PHE B O 1
ATOM 6078 N N . ASN B 1 392 ? 158.131 147.269 -94.914 1.00 61.18 786 ASN B N 1
ATOM 6079 C CA . ASN B 1 392 ? 158.212 145.878 -95.345 1.00 62.00 786 ASN B CA 1
ATOM 6080 C C . ASN B 1 392 ? 157.712 145.678 -96.792 1.00 60.78 786 ASN B C 1
ATOM 6081 O O . ASN B 1 392 ? 156.860 144.823 -97.060 1.00 58.90 786 ASN B O 1
ATOM 6086 N N . LEU B 1 393 ? 158.266 146.467 -97.713 1.00 60.22 787 LEU B N 1
ATOM 6087 C CA . LEU B 1 393 ? 157.896 146.420 -99.131 1.00 59.09 787 LEU B CA 1
ATOM 6088 C C . LEU B 1 393 ? 158.187 145.054 -99.716 1.00 59.68 787 LEU B C 1
ATOM 6089 O O . LEU B 1 393 ? 159.215 144.454 -99.427 1.00 61.73 787 LEU B O 1
ATOM 6094 N N . GLU B 1 394 ? 157.284 144.575 -100.559 1.00 60.25 788 GLU B N 1
ATOM 6095 C CA . GLU B 1 394 ? 157.405 143.249 -101.164 1.00 59.73 788 GLU B CA 1
ATOM 6096 C C . GLU B 1 394 ? 157.573 143.255 -102.696 1.00 59.35 788 GLU B C 1
ATOM 6097 O O . GLU B 1 394 ? 156.886 143.975 -103.414 1.00 59.17 788 GLU B O 1
ATOM 6103 N N . ILE B 1 395 ? 158.488 142.441 -103.201 1.00 59.19 789 ILE B N 1
ATOM 6104 C CA . ILE B 1 395 ? 158.709 142.363 -104.641 1.00 58.96 789 ILE B CA 1
ATOM 6105 C C . ILE B 1 395 ? 157.935 141.196 -105.235 1.00 59.04 789 ILE B C 1
ATOM 6106 O O . ILE B 1 395 ? 156.709 141.168 -105.196 1.00 59.16 789 ILE B O 1
ATOM 6111 N N . MET C 1 7 ? 94.427 129.020 -131.904 1.00 86.89 1001 MET C N 1
ATOM 6112 C CA . MET C 1 7 ? 94.125 128.460 -130.559 1.00 86.54 1001 MET C CA 1
ATOM 6113 C C . MET C 1 7 ? 95.037 129.085 -129.493 1.00 85.35 1001 MET C C 1
ATOM 6114 O O . MET C 1 7 ? 94.688 130.091 -128.870 1.00 84.62 1001 MET C O 1
ATOM 6119 N N . LYS C 1 8 ? 96.206 128.478 -129.294 1.00 83.62 1002 LYS C N 1
ATOM 6120 C CA . LYS C 1 8 ? 97.185 128.937 -128.311 1.00 81.36 1002 LYS C CA 1
ATOM 6121 C C . LYS C 1 8 ? 98.156 129.859 -129.038 1.00 80.65 1002 LYS C C 1
ATOM 6122 O O . LYS C 1 8 ? 98.689 129.494 -130.086 1.00 80.93 1002 LYS C O 1
ATOM 6128 N N . ARG C 1 9 ? 98.395 131.046 -128.487 1.00 79.30 1003 ARG C N 1
ATOM 6129 C CA . ARG C 1 9 ? 99.286 132.016 -129.125 1.00 78.40 1003 ARG C CA 1
ATOM 6130 C C . ARG C 1 9 ? 100.750 131.951 -128.719 1.00 76.88 1003 ARG C C 1
ATOM 6131 O O . ARG C 1 9 ? 101.596 132.605 -129.334 1.00 77.16 1003 ARG C O 1
ATOM 6139 N N . PHE C 1 10 ? 101.051 131.171 -127.691 1.00 74.57 1004 PHE C N 1
ATOM 6140 C CA . PHE C 1 10 ? 102.423 131.041 -127.224 1.00 73.33 1004 PHE C CA 1
ATOM 6141 C C . PHE C 1 10 ? 102.785 129.567 -127.071 1.00 73.27 1004 PHE C C 1
ATOM 6142 O O . PHE C 1 10 ? 101.999 128.776 -126.550 1.00 72.74 1004 PHE C O 1
ATOM 6150 N N . TYR C 1 11 ? 103.978 129.198 -127.532 1.00 73.52 1005 TYR C N 1
ATOM 6151 C CA . TYR C 1 11 ? 104.419 127.813 -127.457 1.00 73.00 1005 TYR C CA 1
ATOM 6152 C C . TYR C 1 11 ? 104.794 127.383 -126.057 1.00 72.03 1005 TYR C C 1
ATOM 6153 O O . TYR C 1 11 ? 105.934 127.003 -125.811 1.00 71.98 1005 TYR C O 1
ATOM 6162 N N . ILE C 1 12 ? 103.835 127.439 -125.142 1.00 70.92 1006 ILE C N 1
ATOM 6163 C CA . ILE C 1 12 ? 104.073 127.034 -123.764 1.00 69.91 1006 ILE C CA 1
ATOM 6164 C C . ILE C 1 12 ? 103.153 125.875 -123.462 1.00 69.39 1006 ILE C C 1
ATOM 6165 O O . ILE C 1 12 ? 102.348 125.494 -124.303 1.00 69.46 1006 ILE C O 1
ATOM 6170 N N . ALA C 1 13 ? 103.275 125.307 -122.270 1.00 69.03 1007 ALA C N 1
ATOM 6171 C CA . ALA C 1 13 ? 102.429 124.195 -121.884 1.00 69.08 1007 ALA C CA 1
ATOM 6172 C C . ALA C 1 13 ? 101.500 124.696 -120.808 1.00 69.70 1007 ALA C C 1
ATOM 6173 O O . ALA C 1 13 ? 101.926 125.437 -119.934 1.00 69.68 1007 ALA C O 1
ATOM 6175 N N . ASN C 1 14 ? 100.232 124.302 -120.878 1.00 70.96 1008 ASN C N 1
ATOM 6176 C CA . ASN C 1 14 ? 99.248 124.709 -119.879 1.00 71.77 1008 ASN C CA 1
ATOM 6177 C C . ASN C 1 14 ? 99.403 123.842 -118.633 1.00 71.93 1008 ASN C C 1
ATOM 6178 O O . ASN C 1 14 ? 99.832 122.687 -118.717 1.00 71.07 1008 ASN C O 1
ATOM 6183 N N . GLU C 1 15 ? 99.048 124.403 -117.482 1.00 72.25 1009 GLU C N 1
ATOM 6184 C CA . GLU C 1 15 ? 99.161 123.685 -116.228 1.00 72.86 1009 GLU C CA 1
ATOM 6185 C C . GLU C 1 15 ? 98.595 122.268 -116.336 1.00 73.34 1009 GLU C C 1
ATOM 6186 O O . GLU C 1 15 ? 99.141 121.333 -115.751 1.00 73.36 1009 GLU C O 1
ATOM 6192 N N . ASP C 1 16 ? 97.521 122.101 -117.102 1.00 74.01 1010 ASP C N 1
ATOM 6193 C CA . ASP C 1 16 ? 96.915 120.781 -117.275 1.00 74.68 1010 ASP C CA 1
ATOM 6194 C C . ASP C 1 16 ? 97.756 119.812 -118.097 1.00 73.95 1010 ASP C C 1
ATOM 6195 O O . ASP C 1 16 ? 97.969 118.660 -117.695 1.00 73.41 1010 ASP C O 1
ATOM 6200 N N . GLU C 1 17 ? 98.222 120.279 -119.253 1.00 72.37 1011 GLU C N 1
ATOM 6201 C CA . GLU C 1 17 ? 99.036 119.455 -120.137 1.00 70.79 1011 GLU C CA 1
ATOM 6202 C C . GLU C 1 17 ? 100.263 118.902 -119.409 1.00 70.51 1011 GLU C C 1
ATOM 6203 O O . GLU C 1 17 ? 100.716 117.779 -119.671 1.00 70.54 1011 GLU C O 1
ATOM 6209 N N . ILE C 1 18 ? 100.801 119.705 -118.496 1.00 69.46 1012 ILE C N 1
ATOM 6210 C CA . ILE C 1 18 ? 101.967 119.303 -117.730 1.00 67.76 1012 ILE C CA 1
ATOM 6211 C C . ILE C 1 18 ? 101.555 118.266 -116.702 1.00 67.45 1012 ILE C C 1
ATOM 6212 O O . ILE C 1 18 ? 102.175 117.210 -116.596 1.00 67.51 1012 ILE C O 1
ATOM 6217 N N . LYS C 1 19 ? 100.500 118.561 -115.949 1.00 67.38 1013 LYS C N 1
ATOM 6218 C CA . LYS C 1 19 ? 100.029 117.631 -114.929 1.00 67.52 1013 LYS C CA 1
ATOM 6219 C C . LYS C 1 19 ? 99.619 116.347 -115.630 1.00 67.92 1013 LYS C C 1
ATOM 6220 O O . LYS C 1 19 ? 99.699 115.261 -115.059 1.00 68.09 1013 LYS C O 1
ATOM 6226 N N . ALA C 1 20 ? 99.192 116.482 -116.882 1.00 68.42 1014 ALA C N 1
ATOM 6227 C CA . ALA C 1 20 ? 98.781 115.336 -117.685 1.00 68.72 1014 ALA C CA 1
ATOM 6228 C C . ALA C 1 20 ? 99.974 114.439 -118.018 1.00 69.64 1014 ALA C C 1
ATOM 6229 O O . ALA C 1 20 ? 99.938 113.232 -117.780 1.00 69.41 1014 ALA C O 1
ATOM 6231 N N . GLY C 1 21 ? 101.031 115.036 -118.564 1.00 70.43 1015 GLY C N 1
ATOM 6232 C CA . GLY C 1 21 ? 102.207 114.268 -118.933 1.00 70.73 1015 GLY C CA 1
ATOM 6233 C C . GLY C 1 21 ? 102.427 114.391 -120.429 1.00 71.18 1015 GLY C C 1
ATOM 6234 O O . GLY C 1 21 ? 103.234 113.659 -121.011 1.00 70.00 1015 GLY C O 1
ATOM 6235 N N . LYS C 1 22 ? 101.697 115.329 -121.038 1.00 71.18 1016 LYS C N 1
ATOM 6236 C CA . LYS C 1 22 ? 101.773 115.598 -122.474 1.00 71.99 1016 LYS C CA 1
ATOM 6237 C C . LYS C 1 22 ? 103.117 116.188 -122.915 1.00 72.14 1016 LYS C C 1
ATOM 6238 O O . LYS C 1 22 ? 103.412 116.250 -124.114 1.00 71.73 1016 LYS C O 1
ATOM 6244 N N . THR C 1 23 ? 103.924 116.619 -121.945 1.00 71.95 1017 THR C N 1
ATOM 6245 C CA . THR C 1 23 ? 105.219 117.232 -122.234 1.00 71.26 1017 THR C CA 1
ATOM 6246 C C . THR C 1 23 ? 106.408 116.298 -122.073 1.00 70.93 1017 THR C C 1
ATOM 6247 O O . THR C 1 23 ? 107.543 116.764 -121.923 1.00 70.99 1017 THR C O 1
ATOM 6251 N N . THR C 1 24 ? 106.176 114.993 -122.105 1.00 69.73 1018 THR C N 1
ATOM 6252 C CA . THR C 1 24 ? 107.294 114.086 -121.927 1.00 70.54 1018 THR C CA 1
ATOM 6253 C C . THR C 1 24 ? 107.922 113.641 -123.229 1.00 71.18 1018 THR C C 1
ATOM 6254 O O . THR C 1 24 ? 107.452 113.990 -124.318 1.00 71.81 1018 THR C O 1
ATOM 6258 N N . ASP C 1 25 ? 109.005 112.880 -123.098 1.00 71.37 1019 ASP C N 1
ATOM 6259 C CA . ASP C 1 25 ? 109.729 112.340 -124.244 1.00 71.93 1019 ASP C CA 1
ATOM 6260 C C . ASP C 1 25 ? 108.961 111.089 -124.682 1.00 71.58 1019 ASP C C 1
ATOM 6261 O O . ASP C 1 25 ? 108.738 110.192 -123.868 1.00 72.76 1019 ASP C O 1
ATOM 6266 N N . VAL C 1 26 ? 108.563 111.021 -125.951 1.00 70.41 1020 VAL C N 1
ATOM 6267 C CA . VAL C 1 26 ? 107.796 109.872 -126.440 1.00 68.81 1020 VAL C CA 1
ATOM 6268 C C . VAL C 1 26 ? 108.274 108.529 -125.958 1.00 68.16 1020 VAL C C 1
ATOM 6269 O O . VAL C 1 26 ? 107.477 107.720 -125.510 1.00 67.57 1020 VAL C O 1
ATOM 6273 N N . TYR C 1 27 ? 109.572 108.281 -126.035 1.00 68.68 1021 TYR C N 1
ATOM 6274 C CA . TYR C 1 27 ? 110.073 106.981 -125.623 1.00 70.04 1021 TYR C CA 1
ATOM 6275 C C . TYR C 1 27 ? 109.686 106.566 -124.199 1.00 70.28 1021 TYR C C 1
ATOM 6276 O O . TYR C 1 27 ? 109.977 105.452 -123.762 1.00 70.47 1021 TYR C O 1
ATOM 6285 N N . PHE C 1 28 ? 109.022 107.456 -123.475 1.00 70.33 1022 PHE C N 1
ATOM 6286 C CA . PHE C 1 28 ? 108.572 107.125 -122.128 1.00 70.96 1022 PHE C CA 1
ATOM 6287 C C . PHE C 1 28 ? 107.144 106.577 -122.255 1.00 71.15 1022 PHE C C 1
ATOM 6288 O O . PHE C 1 28 ? 106.739 105.677 -121.508 1.00 71.79 1022 PHE C O 1
ATOM 6296 N N . LEU C 1 29 ? 106.397 107.125 -123.215 1.00 70.51 1023 LEU C N 1
ATOM 6297 C CA . LEU C 1 29 ? 105.030 106.692 -123.490 1.00 69.45 1023 LEU C CA 1
ATOM 6298 C C . LEU C 1 29 ? 105.129 105.260 -123.984 1.00 69.66 1023 LEU C C 1
ATOM 6299 O O . LEU C 1 29 ? 104.422 104.367 -123.502 1.00 70.46 1023 LEU C O 1
ATOM 6304 N N . ARG C 1 30 ? 106.023 105.058 -124.951 1.00 68.43 1024 ARG C N 1
ATOM 6305 C CA . ARG C 1 30 ? 106.247 103.748 -125.527 1.00 67.30 1024 ARG C CA 1
ATOM 6306 C C . ARG C 1 30 ? 106.684 102.777 -124.446 1.00 67.35 1024 ARG C C 1
ATOM 6307 O O . ARG C 1 30 ? 106.423 101.581 -124.539 1.00 68.54 1024 ARG C O 1
ATOM 6315 N N . THR C 1 31 ? 107.337 103.287 -123.409 1.00 67.41 1025 THR C N 1
ATOM 6316 C CA . THR C 1 31 ? 107.751 102.424 -122.311 1.00 67.82 1025 THR C CA 1
ATOM 6317 C C . THR C 1 31 ? 106.530 101.986 -121.509 1.00 68.74 1025 THR C C 1
ATOM 6318 O O . THR C 1 31 ? 106.483 100.866 -120.996 1.00 68.68 1025 THR C O 1
ATOM 6322 N N . LYS C 1 32 ? 105.539 102.864 -121.395 1.00 69.55 1026 LYS C N 1
ATOM 6323 C CA . LYS C 1 32 ? 104.341 102.502 -120.660 1.00 70.93 1026 LYS C CA 1
ATOM 6324 C C . LYS C 1 32 ? 103.588 101.452 -121.474 1.00 72.56 1026 LYS C C 1
ATOM 6325 O O . LYS C 1 32 ? 103.028 100.515 -120.906 1.00 72.99 1026 LYS C O 1
ATOM 6331 N N . LYS C 1 33 ? 103.590 101.599 -122.802 1.00 73.48 1027 LYS C N 1
ATOM 6332 C CA . LYS C 1 33 ? 102.927 100.641 -123.686 1.00 74.48 1027 LYS C CA 1
ATOM 6333 C C . LYS C 1 33 ? 103.505 99.241 -123.456 1.00 74.91 1027 LYS C C 1
ATOM 6334 O O . LYS C 1 33 ? 102.797 98.340 -123.002 1.00 74.90 1027 LYS C O 1
ATOM 6340 N N . ILE C 1 34 ? 104.786 99.062 -123.771 1.00 74.74 1028 ILE C N 1
ATOM 6341 C CA . ILE C 1 34 ? 105.442 97.766 -123.599 1.00 75.65 1028 ILE C CA 1
ATOM 6342 C C . ILE C 1 34 ? 105.056 97.133 -122.261 1.00 76.51 1028 ILE C C 1
ATOM 6343 O O . ILE C 1 34 ? 104.619 95.987 -122.203 1.00 76.49 1028 ILE C O 1
ATOM 6348 N N . LEU C 1 35 ? 105.229 97.897 -121.189 1.00 77.41 1029 LEU C N 1
ATOM 6349 C CA . LEU C 1 35 ? 104.928 97.446 -119.829 1.00 78.11 1029 LEU C CA 1
ATOM 6350 C C . LEU C 1 35 ? 103.466 97.121 -119.582 1.00 78.91 1029 LEU C C 1
ATOM 6351 O O . LEU C 1 35 ? 103.146 96.127 -118.946 1.00 78.39 1029 LEU C O 1
ATOM 6356 N N . GLU C 1 36 ? 102.585 97.990 -120.061 1.00 80.50 1030 GLU C N 1
ATOM 6357 C CA . GLU C 1 36 ? 101.150 97.819 -119.881 1.00 82.13 1030 GLU C CA 1
ATOM 6358 C C . GLU C 1 36 ? 100.616 96.643 -120.699 1.00 82.88 1030 GLU C C 1
ATOM 6359 O O . GLU C 1 36 ? 99.986 95.737 -120.154 1.00 82.43 1030 GLU C O 1
ATOM 6365 N N . VAL C 1 37 ? 100.875 96.665 -122.005 1.00 83.18 1031 VAL C N 1
ATOM 6366 C CA . VAL C 1 37 ? 100.432 95.603 -122.901 1.00 83.03 1031 VAL C CA 1
ATOM 6367 C C . VAL C 1 37 ? 101.006 94.252 -122.477 1.00 84.06 1031 VAL C C 1
ATOM 6368 O O . VAL C 1 37 ? 100.284 93.385 -121.998 1.00 83.91 1031 VAL C O 1
ATOM 6372 N N . LYS C 1 38 ? 102.309 94.077 -122.662 1.00 85.82 1032 LYS C N 1
ATOM 6373 C CA . LYS C 1 38 ? 102.993 92.839 -122.287 1.00 87.71 1032 LYS C CA 1
ATOM 6374 C C . LYS C 1 38 ? 102.850 92.675 -120.769 1.00 88.10 1032 LYS C C 1
ATOM 6375 O O . LYS C 1 38 ? 103.442 91.777 -120.160 1.00 87.54 1032 LYS C O 1
ATOM 6381 N N . ASN C 1 39 ? 102.053 93.566 -120.180 1.00 89.11 1033 ASN C N 1
ATOM 6382 C CA . ASN C 1 39 ? 101.771 93.610 -118.743 1.00 90.66 1033 ASN C CA 1
ATOM 6383 C C . ASN C 1 39 ? 102.928 93.209 -117.823 1.00 90.58 1033 ASN C C 1
ATOM 6384 O O . ASN C 1 39 ? 102.998 92.076 -117.334 1.00 90.03 1033 ASN C O 1
ATOM 6389 N N . ILE C 1 40 ? 103.821 94.164 -117.581 1.00 90.52 1034 ILE C N 1
ATOM 6390 C CA . ILE C 1 40 ? 104.980 93.951 -116.727 1.00 90.41 1034 ILE C CA 1
ATOM 6391 C C . ILE C 1 40 ? 104.904 94.938 -115.574 1.00 89.87 1034 ILE C C 1
ATOM 6392 O O . ILE C 1 40 ? 105.739 95.828 -115.441 1.00 90.33 1034 ILE C O 1
ATOM 6397 N N . ARG C 1 41 ? 103.888 94.778 -114.741 1.00 89.19 1035 ARG C N 1
ATOM 6398 C CA . ARG C 1 41 ? 103.699 95.665 -113.606 1.00 88.30 1035 ARG C CA 1
ATOM 6399 C C . ARG C 1 41 ? 104.555 95.206 -112.425 1.00 87.06 1035 ARG C C 1
ATOM 6400 O O . ARG C 1 41 ? 104.616 94.018 -112.108 1.00 86.67 1035 ARG C O 1
ATOM 6408 N N . LYS C 1 42 ? 105.227 96.156 -111.787 1.00 85.90 1036 LYS C N 1
ATOM 6409 C CA . LYS C 1 42 ? 106.060 95.857 -110.628 1.00 84.10 1036 LYS C CA 1
ATOM 6410 C C . LYS C 1 42 ? 106.524 97.113 -109.889 1.00 82.47 1036 LYS C C 1
ATOM 6411 O O . LYS C 1 42 ? 106.690 98.180 -110.481 1.00 82.13 1036 LYS C O 1
ATOM 6417 N N . LYS C 1 43 ? 106.721 96.965 -108.582 1.00 81.18 1037 LYS C N 1
ATOM 6418 C CA . LYS C 1 43 ? 107.149 98.060 -107.711 1.00 79.62 1037 LYS C CA 1
ATOM 6419 C C . LYS C 1 43 ? 108.649 98.347 -107.832 1.00 77.64 1037 LYS C C 1
ATOM 6420 O O . LYS C 1 43 ? 109.486 97.437 -107.788 1.00 77.47 1037 LYS C O 1
ATOM 6426 N N . VAL C 1 44 ? 108.978 99.624 -107.988 1.00 74.95 1038 VAL C N 1
ATOM 6427 C CA . VAL C 1 44 ? 110.361 100.059 -108.111 1.00 72.08 1038 VAL C CA 1
ATOM 6428 C C . VAL C 1 44 ? 110.578 101.347 -107.328 1.00 70.78 1038 VAL C C 1
ATOM 6429 O O . VAL C 1 44 ? 109.648 102.122 -107.089 1.00 70.16 1038 VAL C O 1
ATOM 6433 N N . LEU C 1 45 ? 111.819 101.563 -106.918 1.00 69.05 1039 LEU C N 1
ATOM 6434 C CA . LEU C 1 45 ? 112.182 102.764 -106.193 1.00 66.74 1039 LEU C CA 1
ATOM 6435 C C . LEU C 1 45 ? 113.180 103.491 -107.079 1.00 65.96 1039 LEU C C 1
ATOM 6436 O O . LEU C 1 45 ? 114.241 102.954 -107.412 1.00 65.88 1039 LEU C O 1
ATOM 6441 N N . ALA C 1 46 ? 112.821 104.701 -107.485 1.00 64.30 1040 ALA C N 1
ATOM 6442 C CA . ALA C 1 46 ? 113.692 105.498 -108.326 1.00 62.05 1040 ALA C CA 1
ATOM 6443 C C . ALA C 1 46 ? 114.340 106.618 -107.496 1.00 60.93 1040 ALA C C 1
ATOM 6444 O O . ALA C 1 46 ? 113.741 107.156 -106.563 1.00 59.82 1040 ALA C O 1
ATOM 6446 N N . ASP C 1 47 ? 115.584 106.935 -107.850 1.00 59.79 1041 ASP C N 1
ATOM 6447 C CA . ASP C 1 47 ? 116.389 107.960 -107.193 1.00 56.87 1041 ASP C CA 1
ATOM 6448 C C . ASP C 1 47 ? 116.593 109.160 -108.108 1.00 54.75 1041 ASP C C 1
ATOM 6449 O O . ASP C 1 47 ? 116.612 109.015 -109.332 1.00 55.49 1041 ASP C O 1
ATOM 6454 N N . VAL C 1 48 ? 116.740 110.341 -107.516 1.00 51.17 1042 VAL C N 1
ATOM 6455 C CA . VAL C 1 48 ? 117.009 111.548 -108.289 1.00 47.99 1042 VAL C CA 1
ATOM 6456 C C . VAL C 1 48 ? 118.305 112.143 -107.744 1.00 46.97 1042 VAL C C 1
ATOM 6457 O O . VAL C 1 48 ? 118.381 112.510 -106.570 1.00 46.44 1042 VAL C O 1
ATOM 6461 N N . THR C 1 49 ? 119.329 112.207 -108.594 1.00 45.65 1043 THR C N 1
ATOM 6462 C CA . THR C 1 49 ? 120.646 112.713 -108.199 1.00 45.47 1043 THR C CA 1
ATOM 6463 C C . THR C 1 49 ? 121.342 113.360 -109.378 1.00 44.10 1043 THR C C 1
ATOM 6464 O O . THR C 1 49 ? 120.759 113.497 -110.447 1.00 45.42 1043 THR C O 1
ATOM 6468 N N . THR C 1 50 ? 122.589 113.764 -109.163 1.00 42.78 1044 THR C N 1
ATOM 6469 C CA . THR C 1 50 ? 123.429 114.341 -110.210 1.00 42.72 1044 THR C CA 1
ATOM 6470 C C . THR C 1 50 ? 124.786 113.794 -109.898 1.00 41.86 1044 THR C C 1
ATOM 6471 O O . THR C 1 50 ? 125.114 113.565 -108.739 1.00 41.65 1044 THR C O 1
ATOM 6475 N N . THR C 1 51 ? 125.582 113.592 -110.933 1.00 42.16 1045 THR C N 1
ATOM 6476 C CA . THR C 1 51 ? 126.929 113.070 -110.767 1.00 40.21 1045 THR C CA 1
ATOM 6477 C C . THR C 1 51 ? 127.864 114.258 -110.731 1.00 40.37 1045 THR C C 1
ATOM 6478 O O . THR C 1 51 ? 129.048 114.123 -110.482 1.00 40.38 1045 THR C O 1
ATOM 6482 N N . SER C 1 52 ? 127.311 115.440 -110.973 1.00 42.02 1046 SER C N 1
ATOM 6483 C CA . SER C 1 52 ? 128.097 116.660 -110.970 1.00 41.57 1046 SER C CA 1
ATOM 6484 C C . SER C 1 52 ? 127.181 117.852 -110.864 1.00 41.06 1046 SER C C 1
ATOM 6485 O O . SER C 1 52 ? 125.988 117.748 -111.119 1.00 41.74 1046 SER C O 1
ATOM 6488 N N . LEU C 1 53 ? 127.761 118.990 -110.510 1.00 40.84 1047 LEU C N 1
ATOM 6489 C CA . LEU C 1 53 ? 127.022 120.239 -110.407 1.00 39.86 1047 LEU C CA 1
ATOM 6490 C C . LEU C 1 53 ? 127.694 121.120 -111.427 1.00 39.35 1047 LEU C C 1
ATOM 6491 O O . LEU C 1 53 ? 128.842 120.876 -111.799 1.00 38.88 1047 LEU C O 1
ATOM 6496 N N . PRO C 1 54 ? 127.000 122.159 -111.900 1.00 39.65 1048 PRO C N 1
ATOM 6497 C CA . PRO C 1 54 ? 127.590 123.056 -112.897 1.00 39.11 1048 PRO C CA 1
ATOM 6498 C C . PRO C 1 54 ? 128.970 123.562 -112.489 1.00 40.39 1048 PRO C C 1
ATOM 6499 O O . PRO C 1 54 ? 129.229 123.777 -111.302 1.00 41.42 1048 PRO C O 1
ATOM 6503 N N . ASN C 1 55 ? 129.847 123.731 -113.476 1.00 40.61 1049 ASN C N 1
ATOM 6504 C CA . ASN C 1 55 ? 131.199 124.231 -113.259 1.00 41.32 1049 ASN C CA 1
ATOM 6505 C C . ASN C 1 55 ? 131.969 123.447 -112.210 1.00 42.62 1049 ASN C C 1
ATOM 6506 O O . ASN C 1 55 ? 132.980 123.909 -111.683 1.00 43.43 1049 ASN C O 1
ATOM 6511 N N . ASN C 1 56 ? 131.497 122.242 -111.926 1.00 43.24 1050 ASN C N 1
ATOM 6512 C CA . ASN C 1 56 ? 132.122 121.409 -110.923 1.00 44.80 1050 ASN C CA 1
ATOM 6513 C C . ASN C 1 56 ? 132.127 122.076 -109.561 1.00 44.38 1050 ASN C C 1
ATOM 6514 O O . ASN C 1 56 ? 133.122 122.040 -108.833 1.00 44.93 1050 ASN C O 1
ATOM 6519 N N . TRP C 1 57 ? 130.994 122.687 -109.230 1.00 42.99 1051 TRP C N 1
ATOM 6520 C CA . TRP C 1 57 ? 130.835 123.349 -107.955 1.00 40.78 1051 TRP C CA 1
ATOM 6521 C C . TRP C 1 57 ? 130.746 122.246 -106.923 1.00 40.67 1051 TRP C C 1
ATOM 6522 O O . TRP C 1 57 ? 130.424 121.106 -107.263 1.00 39.34 1051 TRP C O 1
ATOM 6533 N N . ARG C 1 58 ? 131.042 122.583 -105.673 1.00 41.47 1052 ARG C N 1
ATOM 6534 C CA . ARG C 1 58 ? 131.013 121.607 -104.593 1.00 43.14 1052 ARG C CA 1
ATOM 6535 C C . ARG C 1 58 ? 129.613 121.315 -104.049 1.00 42.07 1052 ARG C C 1
ATOM 6536 O O . ARG C 1 58 ? 129.326 120.195 -103.673 1.00 43.28 1052 ARG C O 1
ATOM 6544 N N . TRP C 1 59 ? 128.749 122.321 -104.003 1.00 41.72 1053 TRP C N 1
ATOM 6545 C CA . TRP C 1 59 ? 127.401 122.158 -103.481 1.00 40.48 1053 TRP C CA 1
ATOM 6546 C C . TRP C 1 59 ? 126.396 122.898 -104.362 1.00 40.17 1053 TRP C C 1
ATOM 6547 O O . TRP C 1 59 ? 126.755 123.724 -105.190 1.00 39.28 1053 TRP C O 1
ATOM 6558 N N . GLY C 1 60 ? 125.124 122.638 -104.111 1.00 40.52 1054 GLY C N 1
ATOM 6559 C CA . GLY C 1 60 ? 124.058 123.291 -104.842 1.00 41.92 1054 GLY C CA 1
ATOM 6560 C C . GLY C 1 60 ? 122.867 123.475 -103.913 1.00 43.46 1054 GLY C C 1
ATOM 6561 O O . GLY C 1 60 ? 122.829 122.891 -102.821 1.00 43.28 1054 GLY C O 1
ATOM 6562 N N . VAL C 1 61 ? 121.895 124.285 -104.333 1.00 43.39 1055 VAL C N 1
ATOM 6563 C CA . VAL C 1 61 ? 120.702 124.544 -103.519 1.00 43.21 1055 VAL C CA 1
ATOM 6564 C C . VAL C 1 61 ? 119.468 123.855 -104.094 1.00 43.11 1055 VAL C C 1
ATOM 6565 O O . VAL C 1 61 ? 119.007 124.193 -105.184 1.00 42.42 1055 VAL C O 1
ATOM 6569 N N . LEU C 1 62 ? 118.922 122.901 -103.353 1.00 43.63 1056 LEU C N 1
ATOM 6570 C CA . LEU C 1 62 ? 117.753 122.172 -103.819 1.00 45.65 1056 LEU C CA 1
ATOM 6571 C C . LEU C 1 62 ? 116.526 123.063 -103.970 1.00 46.17 1056 LEU C C 1
ATOM 6572 O O . LEU C 1 62 ? 116.181 123.789 -103.042 1.00 45.89 1056 LEU C O 1
ATOM 6577 N N . VAL C 1 63 ? 115.869 122.995 -105.131 1.00 46.56 1057 VAL C N 1
ATOM 6578 C CA . VAL C 1 63 ? 114.670 123.790 -105.389 1.00 47.31 1057 VAL C CA 1
ATOM 6579 C C . VAL C 1 63 ? 113.673 123.109 -106.319 1.00 49.07 1057 VAL C C 1
ATOM 6580 O O . VAL C 1 63 ? 114.058 122.486 -107.309 1.00 49.18 1057 VAL C O 1
ATOM 6584 N N . GLY C 1 64 ? 112.385 123.237 -105.991 1.00 51.14 1058 GLY C N 1
ATOM 6585 C CA . GLY C 1 64 ? 111.340 122.649 -106.811 1.00 52.49 1058 GLY C CA 1
ATOM 6586 C C . GLY C 1 64 ? 110.591 121.485 -106.201 1.00 53.88 1058 GLY C C 1
ATOM 6587 O O . GLY C 1 64 ? 109.673 120.955 -106.823 1.00 54.75 1058 GLY C O 1
ATOM 6588 N N . VAL C 1 65 ? 110.976 121.077 -104.997 1.00 55.32 1059 VAL C N 1
ATOM 6589 C CA . VAL C 1 65 ? 110.320 119.954 -104.332 1.00 56.84 1059 VAL C CA 1
ATOM 6590 C C . VAL C 1 65 ? 108.805 120.193 -104.303 1.00 58.16 1059 VAL C C 1
ATOM 6591 O O . VAL C 1 65 ? 108.015 119.256 -104.371 1.00 57.69 1059 VAL C O 1
ATOM 6595 N N . GLU C 1 66 ? 108.410 121.457 -104.211 1.00 59.37 1060 GLU C N 1
ATOM 6596 C CA . GLU C 1 66 ? 106.998 121.805 -104.181 1.00 62.01 1060 GLU C CA 1
ATOM 6597 C C . GLU C 1 66 ? 106.309 121.377 -105.475 1.00 62.84 1060 GLU C C 1
ATOM 6598 O O . GLU C 1 66 ? 105.520 120.429 -105.481 1.00 63.68 1060 GLU C O 1
ATOM 6604 N N . GLU C 1 67 ? 106.613 122.070 -106.569 1.00 62.69 1061 GLU C N 1
ATOM 6605 C CA . GLU C 1 67 ? 106.001 121.750 -107.851 1.00 62.67 1061 GLU C CA 1
ATOM 6606 C C . GLU C 1 67 ? 105.978 120.256 -108.150 1.00 61.87 1061 GLU C C 1
ATOM 6607 O O . GLU C 1 67 ? 105.026 119.756 -108.747 1.00 61.26 1061 GLU C O 1
ATOM 6613 N N . VAL C 1 68 ? 107.017 119.537 -107.744 1.00 61.46 1062 VAL C N 1
ATOM 6614 C CA . VAL C 1 68 ? 107.051 118.105 -108.015 1.00 62.03 1062 VAL C CA 1
ATOM 6615 C C . VAL C 1 68 ? 105.948 117.377 -107.259 1.00 62.96 1062 VAL C C 1
ATOM 6616 O O . VAL C 1 68 ? 105.331 116.441 -107.780 1.00 63.19 1062 VAL C O 1
ATOM 6620 N N . ALA C 1 69 ? 105.690 117.807 -106.032 1.00 63.30 1063 ALA C N 1
ATOM 6621 C CA . ALA C 1 69 ? 104.640 117.180 -105.254 1.00 64.17 1063 ALA C CA 1
ATOM 6622 C C . ALA C 1 69 ? 103.307 117.490 -105.937 1.00 64.63 1063 ALA C C 1
ATOM 6623 O O . ALA C 1 69 ? 102.475 116.610 -106.129 1.00 64.00 1063 ALA C O 1
ATOM 6625 N N . LYS C 1 70 ? 103.123 118.744 -106.326 1.00 66.33 1064 LYS C N 1
ATOM 6626 C CA . LYS C 1 70 ? 101.897 119.165 -106.997 1.00 68.68 1064 LYS C CA 1
ATOM 6627 C C . LYS C 1 70 ? 101.724 118.501 -108.364 1.00 68.70 1064 LYS C C 1
ATOM 6628 O O . LYS C 1 70 ? 100.693 118.672 -109.011 1.00 69.46 1064 LYS C O 1
ATOM 6634 N N . LEU C 1 71 ? 102.730 117.752 -108.804 1.00 68.91 1065 LEU C N 1
ATOM 6635 C CA . LEU C 1 71 ? 102.666 117.081 -110.102 1.00 69.41 1065 LEU C CA 1
ATOM 6636 C C . LEU C 1 71 ? 102.345 115.592 -109.956 1.00 70.33 1065 LEU C C 1
ATOM 6637 O O . LEU C 1 71 ? 101.522 115.042 -110.695 1.00 69.87 1065 LEU C O 1
ATOM 6642 N N . LEU C 1 72 ? 103.018 114.942 -109.011 1.00 70.84 1066 LEU C N 1
ATOM 6643 C CA . LEU C 1 72 ? 102.805 113.524 -108.766 1.00 71.65 1066 LEU C CA 1
ATOM 6644 C C . LEU C 1 72 ? 101.587 113.344 -107.873 1.00 72.39 1066 LEU C C 1
ATOM 6645 O O . LEU C 1 72 ? 101.248 112.223 -107.477 1.00 72.62 1066 LEU C O 1
ATOM 6650 N N . GLU C 1 73 ? 100.933 114.462 -107.568 1.00 72.60 1067 GLU C N 1
ATOM 6651 C CA . GLU C 1 73 ? 99.741 114.461 -106.723 1.00 73.19 1067 GLU C CA 1
ATOM 6652 C C . GLU C 1 73 ? 98.630 113.640 -107.371 1.00 71.67 1067 GLU C C 1
ATOM 6653 O O . GLU C 1 73 ? 98.314 113.833 -108.544 1.00 72.37 1067 GLU C O 1
ATOM 6659 N N . GLY C 1 74 ? 98.046 112.722 -106.607 1.00 69.26 1068 GLY C N 1
ATOM 6660 C CA . GLY C 1 74 ? 96.983 111.899 -107.143 1.00 67.76 1068 GLY C CA 1
ATOM 6661 C C . GLY C 1 74 ? 97.522 110.854 -108.092 1.00 66.85 1068 GLY C C 1
ATOM 6662 O O . GLY C 1 74 ? 96.970 110.609 -109.164 1.00 66.40 1068 GLY C O 1
ATOM 6663 N N . ILE C 1 75 ? 98.623 110.240 -107.696 1.00 66.26 1069 ILE C N 1
ATOM 6664 C CA . ILE C 1 75 ? 99.237 109.209 -108.510 1.00 66.86 1069 ILE C CA 1
ATOM 6665 C C . ILE C 1 75 ? 99.777 108.093 -107.608 1.00 67.09 1069 ILE C C 1
ATOM 6666 O O . ILE C 1 75 ? 100.426 108.354 -106.596 1.00 67.64 1069 ILE C O 1
ATOM 6671 N N . PRO C 1 76 ? 99.499 106.833 -107.974 1.00 66.52 1070 PRO C N 1
ATOM 6672 C CA . PRO C 1 76 ? 99.866 105.574 -107.315 1.00 67.20 1070 PRO C CA 1
ATOM 6673 C C . PRO C 1 76 ? 101.289 105.418 -106.773 1.00 68.47 1070 PRO C C 1
ATOM 6674 O O . PRO C 1 76 ? 101.863 104.326 -106.874 1.00 69.35 1070 PRO C O 1
ATOM 6678 N N . VAL C 1 77 ? 101.852 106.465 -106.173 1.00 68.88 1071 VAL C N 1
ATOM 6679 C CA . VAL C 1 77 ? 103.222 106.371 -105.666 1.00 69.27 1071 VAL C CA 1
ATOM 6680 C C . VAL C 1 77 ? 103.533 107.149 -104.394 1.00 68.99 1071 VAL C C 1
ATOM 6681 O O . VAL C 1 77 ? 102.767 108.006 -103.960 1.00 67.82 1071 VAL C O 1
ATOM 6685 N N . ASN C 1 78 ? 104.681 106.830 -103.808 1.00 69.66 1072 ASN C N 1
ATOM 6686 C CA . ASN C 1 78 ? 105.167 107.523 -102.620 1.00 70.60 1072 ASN C CA 1
ATOM 6687 C C . ASN C 1 78 ? 106.310 108.425 -103.076 1.00 70.35 1072 ASN C C 1
ATOM 6688 O O . ASN C 1 78 ? 107.052 108.085 -103.998 1.00 71.14 1072 ASN C O 1
ATOM 6693 N N . VAL C 1 79 ? 106.452 109.574 -102.434 1.00 69.26 1073 VAL C N 1
ATOM 6694 C CA . VAL C 1 79 ? 107.497 110.504 -102.810 1.00 67.78 1073 VAL C CA 1
ATOM 6695 C C . VAL C 1 79 ? 108.213 111.058 -101.584 1.00 68.29 1073 VAL C C 1
ATOM 6696 O O . VAL C 1 79 ? 107.677 111.910 -100.867 1.00 69.00 1073 VAL C O 1
ATOM 6700 N N . TYR C 1 80 ? 109.422 110.569 -101.332 1.00 67.55 1074 TYR C N 1
ATOM 6701 C CA . TYR C 1 80 ? 110.203 111.057 -100.197 1.00 66.60 1074 TYR C CA 1
ATOM 6702 C C . TYR C 1 80 ? 111.131 112.141 -100.753 1.00 64.25 1074 TYR C C 1
ATOM 6703 O O . TYR C 1 80 ? 111.495 112.111 -101.934 1.00 64.24 1074 TYR C O 1
ATOM 6712 N N . ALA C 1 81 ? 111.508 113.103 -99.923 1.00 60.72 1075 ALA C N 1
ATOM 6713 C CA . ALA C 1 81 ? 112.370 114.170 -100.403 1.00 58.34 1075 ALA C CA 1
ATOM 6714 C C . ALA C 1 81 ? 113.075 114.901 -99.287 1.00 57.24 1075 ALA C C 1
ATOM 6715 O O . ALA C 1 81 ? 112.865 114.621 -98.109 1.00 57.21 1075 ALA C O 1
ATOM 6717 N N . MET C 1 82 ? 113.936 115.827 -99.686 1.00 55.42 1076 MET C N 1
ATOM 6718 C CA . MET C 1 82 ? 114.673 116.659 -98.759 1.00 53.41 1076 MET C CA 1
ATOM 6719 C C . MET C 1 82 ? 113.868 117.947 -98.737 1.00 51.56 1076 MET C C 1
ATOM 6720 O O . MET C 1 82 ? 113.167 118.267 -99.696 1.00 50.97 1076 MET C O 1
ATOM 6725 N N . PRO C 1 83 ? 113.948 118.703 -97.645 1.00 49.87 1077 PRO C N 1
ATOM 6726 C CA . PRO C 1 83 ? 113.187 119.954 -97.612 1.00 49.19 1077 PRO C CA 1
ATOM 6727 C C . PRO C 1 83 ? 113.702 120.948 -98.651 1.00 48.27 1077 PRO C C 1
ATOM 6728 O O . PRO C 1 83 ? 114.904 121.159 -98.778 1.00 48.18 1077 PRO C O 1
ATOM 6732 N N . GLU C 1 84 ? 112.794 121.549 -99.405 1.00 48.47 1078 GLU C N 1
ATOM 6733 C CA . GLU C 1 84 ? 113.204 122.501 -100.419 1.00 49.08 1078 GLU C CA 1
ATOM 6734 C C . GLU C 1 84 ? 114.182 123.508 -99.802 1.00 49.84 1078 GLU C C 1
ATOM 6735 O O . GLU C 1 84 ? 113.983 123.984 -98.680 1.00 50.72 1078 GLU C O 1
ATOM 6741 N N . GLY C 1 85 ? 115.269 123.793 -100.524 1.00 49.84 1079 GLY C N 1
ATOM 6742 C CA . GLY C 1 85 ? 116.258 124.736 -100.043 1.00 46.64 1079 GLY C CA 1
ATOM 6743 C C . GLY C 1 85 ? 117.444 124.062 -99.398 1.00 45.65 1079 GLY C C 1
ATOM 6744 O O . GLY C 1 85 ? 118.423 124.730 -99.069 1.00 45.80 1079 GLY C O 1
ATOM 6745 N N . THR C 1 86 ? 117.367 122.750 -99.204 1.00 43.83 1080 THR C N 1
ATOM 6746 C CA . THR C 1 86 ? 118.480 122.024 -98.602 1.00 45.26 1080 THR C CA 1
ATOM 6747 C C . THR C 1 86 ? 119.752 122.075 -99.471 1.00 46.55 1080 THR C C 1
ATOM 6748 O O . THR C 1 86 ? 119.710 122.003 -100.707 1.00 46.55 1080 THR C O 1
ATOM 6752 N N . ILE C 1 87 ? 120.892 122.195 -98.816 1.00 46.69 1081 ILE C N 1
ATOM 6753 C CA . ILE C 1 87 ? 122.149 122.213 -99.531 1.00 46.22 1081 ILE C CA 1
ATOM 6754 C C . ILE C 1 87 ? 122.399 120.750 -99.820 1.00 46.79 1081 ILE C C 1
ATOM 6755 O O . ILE C 1 87 ? 122.240 119.919 -98.935 1.00 46.92 1081 ILE C O 1
ATOM 6760 N N . PHE C 1 88 ? 122.758 120.419 -101.054 1.00 47.30 1082 PHE C N 1
ATOM 6761 C CA . PHE C 1 88 ? 123.022 119.026 -101.388 1.00 47.64 1082 PHE C CA 1
ATOM 6762 C C . PHE C 1 88 ? 124.320 118.820 -102.182 1.00 48.62 1082 PHE C C 1
ATOM 6763 O O . PHE C 1 88 ? 125.044 119.771 -102.522 1.00 47.40 1082 PHE C O 1
ATOM 6771 N N . HIS C 1 89 ? 124.594 117.558 -102.497 1.00 49.01 1083 HIS C N 1
ATOM 6772 C CA . HIS C 1 89 ? 125.795 117.216 -103.231 1.00 48.55 1083 HIS C CA 1
ATOM 6773 C C . HIS C 1 89 ? 125.559 116.123 -104.259 1.00 48.44 1083 HIS C C 1
ATOM 6774 O O . HIS C 1 89 ? 124.474 115.547 -104.342 1.00 47.12 1083 HIS C O 1
ATOM 6781 N N . PRO C 1 90 ? 126.579 115.848 -105.082 1.00 48.86 1084 PRO C N 1
ATOM 6782 C CA . PRO C 1 90 ? 126.441 114.805 -106.095 1.00 49.90 1084 PRO C CA 1
ATOM 6783 C C . PRO C 1 90 ? 126.280 113.445 -105.417 1.00 51.64 1084 PRO C C 1
ATOM 6784 O O . PRO C 1 90 ? 126.750 113.238 -104.297 1.00 52.97 1084 PRO C O 1
ATOM 6788 N N . TYR C 1 91 ? 125.608 112.527 -106.097 1.00 52.85 1085 TYR C N 1
ATOM 6789 C CA . TYR C 1 91 ? 125.390 111.176 -105.589 1.00 53.94 1085 TYR C CA 1
ATOM 6790 C C . TYR C 1 91 ? 124.438 111.049 -104.406 1.00 53.40 1085 TYR C C 1
ATOM 6791 O O . TYR C 1 91 ? 124.122 109.946 -103.969 1.00 52.98 1085 TYR C O 1
ATOM 6800 N N . GLU C 1 92 ? 123.963 112.178 -103.909 1.00 53.11 1086 GLU C N 1
ATOM 6801 C CA . GLU C 1 92 ? 123.019 112.166 -102.810 1.00 53.23 1086 GLU C CA 1
ATOM 6802 C C . GLU C 1 92 ? 121.611 112.354 -103.363 1.00 53.31 1086 GLU C C 1
ATOM 6803 O O . GLU C 1 92 ? 121.296 113.393 -103.971 1.00 52.61 1086 GLU C O 1
ATOM 6809 N N . PRO C 1 93 ? 120.743 111.348 -103.175 1.00 52.87 1087 PRO C N 1
ATOM 6810 C CA . PRO C 1 93 ? 119.370 111.462 -103.668 1.00 52.73 1087 PRO C CA 1
ATOM 6811 C C . PRO C 1 93 ? 118.662 112.649 -103.015 1.00 52.53 1087 PRO C C 1
ATOM 6812 O O . PRO C 1 93 ? 118.621 112.773 -101.798 1.00 51.25 1087 PRO C O 1
ATOM 6816 N N . VAL C 1 94 ? 118.122 113.536 -103.833 1.00 52.88 1088 VAL C N 1
ATOM 6817 C CA . VAL C 1 94 ? 117.417 114.685 -103.302 1.00 53.26 1088 VAL C CA 1
ATOM 6818 C C . VAL C 1 94 ? 115.909 114.412 -103.273 1.00 54.85 1088 VAL C C 1
ATOM 6819 O O . VAL C 1 94 ? 115.146 115.156 -102.655 1.00 53.84 1088 VAL C O 1
ATOM 6823 N N . LEU C 1 95 ? 115.493 113.332 -103.939 1.00 56.03 1089 LEU C N 1
ATOM 6824 C CA . LEU C 1 95 ? 114.085 112.942 -104.002 1.00 56.69 1089 LEU C CA 1
ATOM 6825 C C . LEU C 1 95 ? 113.950 111.518 -104.538 1.00 57.87 1089 LEU C C 1
ATOM 6826 O O . LEU C 1 95 ? 114.639 111.143 -105.486 1.00 59.34 1089 LEU C O 1
ATOM 6831 N N . GLN C 1 96 ? 113.071 110.727 -103.929 1.00 58.12 1090 GLN C N 1
ATOM 6832 C CA . GLN C 1 96 ? 112.863 109.348 -104.357 1.00 58.59 1090 GLN C CA 1
ATOM 6833 C C . GLN C 1 96 ? 111.395 109.126 -104.714 1.00 59.42 1090 GLN C C 1
ATOM 6834 O O . GLN C 1 96 ? 110.528 109.914 -104.334 1.00 60.37 1090 GLN C O 1
ATOM 6840 N N . ILE C 1 97 ? 111.118 108.065 -105.460 1.00 59.47 1091 ILE C N 1
ATOM 6841 C CA . ILE C 1 97 ? 109.753 107.753 -105.824 1.00 60.63 1091 ILE C CA 1
ATOM 6842 C C . ILE C 1 97 ? 109.565 106.256 -105.819 1.00 63.42 1091 ILE C C 1
ATOM 6843 O O . ILE C 1 97 ? 110.403 105.511 -106.337 1.00 63.79 1091 ILE C O 1
ATOM 6848 N N . GLU C 1 98 ? 108.457 105.813 -105.234 1.00 66.13 1092 GLU C N 1
ATOM 6849 C CA . GLU C 1 98 ? 108.178 104.391 -105.165 1.00 68.38 1092 GLU C CA 1
ATOM 6850 C C . GLU C 1 98 ? 106.853 104.047 -105.813 1.00 68.97 1092 GLU C C 1
ATOM 6851 O O . GLU C 1 98 ? 105.865 104.761 -105.643 1.00 68.21 1092 GLU C O 1
ATOM 6857 N N . GLY C 1 99 ? 106.845 102.952 -106.566 1.00 70.34 1093 GLY C N 1
ATOM 6858 C CA . GLY C 1 99 ? 105.629 102.530 -107.230 1.00 72.21 1093 GLY C CA 1
ATOM 6859 C C . GLY C 1 99 ? 105.870 101.792 -108.530 1.00 73.53 1093 GLY C C 1
ATOM 6860 O O . GLY C 1 99 ? 106.996 101.412 -108.855 1.00 73.41 1093 GLY C O 1
ATOM 6861 N N . ASP C 1 100 ? 104.794 101.584 -109.275 1.00 75.08 1094 ASP C N 1
ATOM 6862 C CA . ASP C 1 100 ? 104.879 100.895 -110.551 1.00 76.91 1094 ASP C CA 1
ATOM 6863 C C . ASP C 1 100 ? 105.437 101.898 -111.551 1.00 76.59 1094 ASP C C 1
ATOM 6864 O O . ASP C 1 100 ? 104.811 102.930 -111.808 1.00 75.71 1094 ASP C O 1
ATOM 6869 N N . TYR C 1 101 ? 106.615 101.611 -112.102 1.00 76.24 1095 TYR C N 1
ATOM 6870 C CA . TYR C 1 101 ? 107.208 102.526 -113.067 1.00 76.00 1095 TYR C CA 1
ATOM 6871 C C . TYR C 1 101 ? 106.178 102.867 -114.133 1.00 76.32 1095 TYR C C 1
ATOM 6872 O O . TYR C 1 101 ? 106.150 103.981 -114.658 1.00 76.56 1095 TYR C O 1
ATOM 6881 N N . ALA C 1 102 ? 105.333 101.894 -114.449 1.00 75.99 1096 ALA C N 1
ATOM 6882 C CA . ALA C 1 102 ? 104.310 102.082 -115.457 1.00 76.57 1096 ALA C CA 1
ATOM 6883 C C . ALA C 1 102 ? 103.401 103.272 -115.151 1.00 76.54 1096 ALA C C 1
ATOM 6884 O O . ALA C 1 102 ? 102.805 103.851 -116.060 1.00 76.70 1096 ALA C O 1
ATOM 6886 N N . ASP C 1 103 ? 103.312 103.643 -113.876 1.00 76.78 1097 ASP C N 1
ATOM 6887 C CA . ASP C 1 103 ? 102.455 104.753 -113.456 1.00 77.62 1097 ASP C CA 1
ATOM 6888 C C . ASP C 1 103 ? 103.079 106.155 -113.527 1.00 77.00 1097 ASP C C 1
ATOM 6889 O O . ASP C 1 103 ? 102.523 107.053 -114.164 1.00 77.65 1097 ASP C O 1
ATOM 6894 N N . PHE C 1 104 ? 104.233 106.342 -112.890 1.00 75.27 1098 PHE C N 1
ATOM 6895 C CA . PHE C 1 104 ? 104.896 107.649 -112.866 1.00 73.58 1098 PHE C CA 1
ATOM 6896 C C . PHE C 1 104 ? 105.992 107.898 -113.903 1.00 73.15 1098 PHE C C 1
ATOM 6897 O O . PHE C 1 104 ? 106.307 109.044 -114.203 1.00 73.33 1098 PHE C O 1
ATOM 6905 N N . GLY C 1 105 ? 106.573 106.831 -114.440 1.00 73.01 1099 GLY C N 1
ATOM 6906 C CA . GLY C 1 105 ? 107.638 106.969 -115.422 1.00 71.97 1099 GLY C CA 1
ATOM 6907 C C . GLY C 1 105 ? 107.429 108.009 -116.505 1.00 71.22 1099 GLY C C 1
ATOM 6908 O O . GLY C 1 105 ? 108.388 108.494 -117.102 1.00 70.84 1099 GLY C O 1
ATOM 6909 N N . ILE C 1 106 ? 106.176 108.357 -116.757 1.00 70.56 1100 ILE C N 1
ATOM 6910 C CA . ILE C 1 106 ? 105.846 109.329 -117.779 1.00 70.36 1100 ILE C CA 1
ATOM 6911 C C . ILE C 1 106 ? 105.933 110.732 -117.212 1.00 70.08 1100 ILE C C 1
ATOM 6912 O O . ILE C 1 106 ? 105.436 111.674 -117.816 1.00 70.53 1100 ILE C O 1
ATOM 6917 N N . TYR C 1 107 ? 106.563 110.873 -116.049 1.00 69.43 1101 TYR C N 1
ATOM 6918 C CA . TYR C 1 107 ? 106.685 112.184 -115.419 1.00 67.64 1101 TYR C CA 1
ATOM 6919 C C . TYR C 1 107 ? 108.107 112.640 -115.188 1.00 66.65 1101 TYR C C 1
ATOM 6920 O O . TYR C 1 107 ? 108.343 113.604 -114.459 1.00 65.97 1101 TYR C O 1
ATOM 6929 N N . GLU C 1 108 ? 109.060 111.955 -115.810 1.00 65.60 1102 GLU C N 1
ATOM 6930 C CA . GLU C 1 108 ? 110.456 112.331 -115.654 1.00 64.28 1102 GLU C CA 1
ATOM 6931 C C . GLU C 1 108 ? 110.701 113.672 -116.304 1.00 62.89 1102 GLU C C 1
ATOM 6932 O O . GLU C 1 108 ? 111.142 114.617 -115.660 1.00 62.85 1102 GLU C O 1
ATOM 6938 N N . THR C 1 109 ? 110.393 113.749 -117.590 1.00 61.55 1103 THR C N 1
ATOM 6939 C CA . THR C 1 109 ? 110.595 114.970 -118.353 1.00 60.74 1103 THR C CA 1
ATOM 6940 C C . THR C 1 109 ? 110.134 116.236 -117.621 1.00 61.16 1103 THR C C 1
ATOM 6941 O O . THR C 1 109 ? 110.743 117.317 -117.744 1.00 62.15 1103 THR C O 1
ATOM 6945 N N . ALA C 1 110 ? 109.062 116.096 -116.852 1.00 59.55 1104 ALA C N 1
ATOM 6946 C CA . ALA C 1 110 ? 108.518 117.230 -116.135 1.00 57.81 1104 ALA C CA 1
ATOM 6947 C C . ALA C 1 110 ? 109.173 117.447 -114.781 1.00 56.82 1104 ALA C C 1
ATOM 6948 O O . ALA C 1 110 ? 109.643 118.546 -114.487 1.00 55.59 1104 ALA C O 1
ATOM 6950 N N . LEU C 1 111 ? 109.202 116.403 -113.954 1.00 55.86 1105 LEU C N 1
ATOM 6951 C CA . LEU C 1 111 ? 109.786 116.531 -112.624 1.00 53.91 1105 LEU C CA 1
ATOM 6952 C C . LEU C 1 111 ? 111.255 116.932 -112.644 1.00 52.76 1105 LEU C C 1
ATOM 6953 O O . LEU C 1 111 ? 111.643 117.866 -111.937 1.00 54.05 1105 LEU C O 1
ATOM 6958 N N . LEU C 1 112 ? 112.072 116.256 -113.448 1.00 50.80 1106 LEU C N 1
ATOM 6959 C CA . LEU C 1 112 ? 113.486 116.608 -113.510 1.00 48.61 1106 LEU C CA 1
ATOM 6960 C C . LEU C 1 112 ? 113.647 118.060 -113.931 1.00 48.00 1106 LEU C C 1
ATOM 6961 O O . LEU C 1 112 ? 114.440 118.785 -113.351 1.00 47.52 1106 LEU C O 1
ATOM 6966 N N . GLY C 1 113 ? 112.891 118.494 -114.933 1.00 48.14 1107 GLY C N 1
ATOM 6967 C CA . GLY C 1 113 ? 112.996 119.879 -115.364 1.00 49.50 1107 GLY C CA 1
ATOM 6968 C C . GLY C 1 113 ? 112.674 120.844 -114.235 1.00 50.14 1107 GLY C C 1
ATOM 6969 O O . GLY C 1 113 ? 113.307 121.896 -114.077 1.00 50.76 1107 GLY C O 1
ATOM 6970 N N . MET C 1 114 ? 111.682 120.472 -113.433 1.00 50.59 1108 MET C N 1
ATOM 6971 C CA . MET C 1 114 ? 111.267 121.287 -112.308 1.00 50.92 1108 MET C CA 1
ATOM 6972 C C . MET C 1 114 ? 112.380 121.430 -111.255 1.00 50.70 1108 MET C C 1
ATOM 6973 O O . MET C 1 114 ? 112.630 122.526 -110.740 1.00 50.52 1108 MET C O 1
ATOM 6978 N N . LEU C 1 115 ? 113.066 120.337 -110.945 1.00 48.67 1109 LEU C N 1
ATOM 6979 C CA . LEU C 1 115 ? 114.133 120.407 -109.953 1.00 47.88 1109 LEU C CA 1
ATOM 6980 C C . LEU C 1 115 ? 115.396 121.050 -110.549 1.00 47.53 1109 LEU C C 1
ATOM 6981 O O . LEU C 1 115 ? 116.012 121.935 -109.949 1.00 47.45 1109 LEU C O 1
ATOM 6986 N N . SER C 1 116 ? 115.748 120.613 -111.753 1.00 46.49 1110 SER C N 1
ATOM 6987 C CA . SER C 1 116 ? 116.938 121.060 -112.464 1.00 43.58 1110 SER C CA 1
ATOM 6988 C C . SER C 1 116 ? 117.213 122.539 -112.651 1.00 42.83 1110 SER C C 1
ATOM 6989 O O . SER C 1 116 ? 118.239 123.038 -112.180 1.00 42.36 1110 SER C O 1
ATOM 6992 N N . GLN C 1 117 ? 116.313 123.242 -113.332 1.00 40.46 1111 GLN C N 1
ATOM 6993 C CA . GLN C 1 117 ? 116.540 124.653 -113.605 1.00 37.56 1111 GLN C CA 1
ATOM 6994 C C . GLN C 1 117 ? 116.420 125.536 -112.360 1.00 35.88 1111 GLN C C 1
ATOM 6995 O O . GLN C 1 117 ? 117.175 126.500 -112.191 1.00 32.58 1111 GLN C O 1
ATOM 7001 N N . ALA C 1 118 ? 115.471 125.200 -111.490 1.00 36.02 1112 ALA C N 1
ATOM 7002 C CA . ALA C 1 118 ? 115.263 125.948 -110.255 1.00 35.02 1112 ALA C CA 1
ATOM 7003 C C . ALA C 1 118 ? 116.529 125.791 -109.424 1.00 35.88 1112 ALA C C 1
ATOM 7004 O O . ALA C 1 118 ? 117.174 126.794 -109.052 1.00 34.83 1112 ALA C O 1
ATOM 7006 N N . SER C 1 119 ? 116.890 124.541 -109.140 1.00 35.29 1113 SER C N 1
ATOM 7007 C CA . SER C 1 119 ? 118.101 124.269 -108.380 1.00 37.52 1113 SER C CA 1
ATOM 7008 C C . SER C 1 119 ? 119.289 125.008 -108.995 1.00 38.36 1113 SER C C 1
ATOM 7009 O O . SER C 1 119 ? 120.154 125.550 -108.283 1.00 38.78 1113 SER C O 1
ATOM 7012 N N . GLY C 1 120 ? 119.329 125.022 -110.324 1.00 37.62 1114 GLY C N 1
ATOM 7013 C CA . GLY C 1 120 ? 120.393 125.719 -111.001 1.00 38.56 1114 GLY C CA 1
ATOM 7014 C C . GLY C 1 120 ? 120.409 127.201 -110.636 1.00 40.93 1114 GLY C C 1
ATOM 7015 O O . GLY C 1 120 ? 121.424 127.719 -110.149 1.00 43.29 1114 GLY C O 1
ATOM 7016 N N . ILE C 1 121 ? 119.293 127.894 -110.864 1.00 39.40 1115 ILE C N 1
ATOM 7017 C CA . ILE C 1 121 ? 119.224 129.311 -110.562 1.00 37.71 1115 ILE C CA 1
ATOM 7018 C C . ILE C 1 121 ? 119.518 129.608 -109.095 1.00 37.09 1115 ILE C C 1
ATOM 7019 O O . ILE C 1 121 ? 120.235 130.565 -108.768 1.00 34.42 1115 ILE C O 1
ATOM 7024 N N . ALA C 1 122 ? 118.973 128.782 -108.207 1.00 37.61 1116 ALA C N 1
ATOM 7025 C CA . ALA C 1 122 ? 119.188 128.983 -106.764 1.00 38.04 1116 ALA C CA 1
ATOM 7026 C C . ALA C 1 122 ? 120.671 128.937 -106.410 1.00 37.30 1116 ALA C C 1
ATOM 7027 O O . ALA C 1 122 ? 121.232 129.905 -105.867 1.00 36.53 1116 ALA C O 1
ATOM 7029 N N . THR C 1 123 ? 121.303 127.811 -106.728 1.00 35.59 1117 THR C N 1
ATOM 7030 C CA . THR C 1 123 ? 122.726 127.650 -106.463 1.00 34.95 1117 THR C CA 1
ATOM 7031 C C . THR C 1 123 ? 123.496 128.865 -106.979 1.00 33.66 1117 THR C C 1
ATOM 7032 O O . THR C 1 123 ? 124.350 129.414 -106.292 1.00 31.26 1117 THR C O 1
ATOM 7036 N N . ALA C 1 124 ? 123.178 129.277 -108.199 1.00 33.05 1118 ALA C N 1
ATOM 7037 C CA . ALA C 1 124 ? 123.835 130.417 -108.785 1.00 34.17 1118 ALA C CA 1
ATOM 7038 C C . ALA C 1 124 ? 123.695 131.586 -107.824 1.00 35.71 1118 ALA C C 1
ATOM 7039 O O . ALA C 1 124 ? 124.686 132.207 -107.404 1.00 34.03 1118 ALA C O 1
ATOM 7041 N N . ALA C 1 125 ? 122.440 131.873 -107.488 1.00 35.94 1119 ALA C N 1
ATOM 7042 C CA . ALA C 1 125 ? 122.103 132.964 -106.595 1.00 35.37 1119 ALA C CA 1
ATOM 7043 C C . ALA C 1 125 ? 122.882 132.949 -105.286 1.00 35.40 1119 ALA C C 1
ATOM 7044 O O . ALA C 1 125 ? 123.559 133.928 -104.943 1.00 34.69 1119 ALA C O 1
ATOM 7046 N N . LEU C 1 126 ? 122.780 131.840 -104.554 1.00 34.35 1120 LEU C N 1
ATOM 7047 C CA . LEU C 1 126 ? 123.457 131.738 -103.277 1.00 32.18 1120 LEU C CA 1
ATOM 7048 C C . LEU C 1 126 ? 124.924 132.047 -103.402 1.00 32.56 1120 LEU C C 1
ATOM 7049 O O . LEU C 1 126 ? 125.453 132.742 -102.548 1.00 35.70 1120 LEU C O 1
ATOM 7054 N N . ARG C 1 127 ? 125.579 131.555 -104.459 1.00 32.19 1121 ARG C N 1
ATOM 7055 C CA . ARG C 1 127 ? 127.011 131.805 -104.674 1.00 31.11 1121 ARG C CA 1
ATOM 7056 C C . ARG C 1 127 ? 127.258 133.293 -104.855 1.00 31.23 1121 ARG C C 1
ATOM 7057 O O . ARG C 1 127 ? 128.267 133.808 -104.386 1.00 29.51 1121 ARG C O 1
ATOM 7065 N N . ILE C 1 128 ? 126.345 133.981 -105.552 1.00 32.58 1122 ILE C N 1
ATOM 7066 C CA . ILE C 1 128 ? 126.484 135.422 -105.766 1.00 33.87 1122 ILE C CA 1
ATOM 7067 C C . ILE C 1 128 ? 126.344 136.113 -104.420 1.00 34.22 1122 ILE C C 1
ATOM 7068 O O . ILE C 1 128 ? 127.100 137.018 -104.077 1.00 31.77 1122 ILE C O 1
ATOM 7073 N N . LYS C 1 129 ? 125.366 135.657 -103.652 1.00 37.35 1123 LYS C N 1
ATOM 7074 C CA . LYS C 1 129 ? 125.126 136.207 -102.337 1.00 39.06 1123 LYS C CA 1
ATOM 7075 C C . LYS C 1 129 ? 126.459 136.145 -101.607 1.00 39.33 1123 LYS C C 1
ATOM 7076 O O . LYS C 1 129 ? 127.020 137.186 -101.235 1.00 40.71 1123 LYS C O 1
ATOM 7082 N N . ILE C 1 130 ? 126.980 134.931 -101.437 1.00 37.57 1124 ILE C N 1
ATOM 7083 C CA . ILE C 1 130 ? 128.253 134.735 -100.753 1.00 36.99 1124 ILE C CA 1
ATOM 7084 C C . ILE C 1 130 ? 129.323 135.670 -101.310 1.00 36.82 1124 ILE C C 1
ATOM 7085 O O . ILE C 1 130 ? 129.935 136.420 -100.555 1.00 38.26 1124 ILE C O 1
ATOM 7090 N N . ALA C 1 131 ? 129.537 135.653 -102.619 1.00 36.11 1125 ALA C N 1
ATOM 7091 C CA . ALA C 1 131 ? 130.553 136.517 -103.205 1.00 37.49 1125 ALA C CA 1
ATOM 7092 C C . ALA C 1 131 ? 130.353 138.002 -102.870 1.00 38.46 1125 ALA C C 1
ATOM 7093 O O . ALA C 1 131 ? 131.331 138.777 -102.804 1.00 35.47 1125 ALA C O 1
ATOM 7095 N N . ALA C 1 132 ? 129.091 138.385 -102.648 1.00 39.15 1126 ALA C N 1
ATOM 7096 C CA . ALA C 1 132 ? 128.762 139.777 -102.339 1.00 40.92 1126 ALA C CA 1
ATOM 7097 C C . ALA C 1 132 ? 128.809 140.080 -100.849 1.00 41.47 1126 ALA C C 1
ATOM 7098 O O . ALA C 1 132 ? 128.311 141.130 -100.415 1.00 41.52 1126 ALA C O 1
ATOM 7100 N N . LYS C 1 133 ? 129.421 139.173 -100.080 1.00 41.21 1127 LYS C N 1
ATOM 7101 C CA . LYS C 1 133 ? 129.554 139.325 -98.630 1.00 40.51 1127 LYS C CA 1
ATOM 7102 C C . LYS C 1 133 ? 128.151 139.527 -98.064 1.00 40.78 1127 LYS C C 1
ATOM 7103 O O . LYS C 1 133 ? 127.910 140.444 -97.277 1.00 41.80 1127 LYS C O 1
ATOM 7109 N N . PHE C 1 134 ? 127.231 138.667 -98.491 1.00 39.94 1128 PHE C N 1
ATOM 7110 C CA . PHE C 1 134 ? 125.840 138.715 -98.069 1.00 39.22 1128 PHE C CA 1
ATOM 7111 C C . PHE C 1 134 ? 125.140 140.076 -98.129 1.00 38.85 1128 PHE C C 1
ATOM 7112 O O . PHE C 1 134 ? 124.061 140.246 -97.566 1.00 38.74 1128 PHE C O 1
ATOM 7120 N N . LYS C 1 135 ? 125.735 141.030 -98.841 1.00 38.16 1129 LYS C N 1
ATOM 7121 C CA . LYS C 1 135 ? 125.127 142.339 -98.993 1.00 39.15 1129 LYS C CA 1
ATOM 7122 C C . LYS C 1 135 ? 123.847 142.152 -99.789 1.00 40.50 1129 LYS C C 1
ATOM 7123 O O . LYS C 1 135 ? 123.532 141.047 -100.208 1.00 42.03 1129 LYS C O 1
ATOM 7129 N N . PRO C 1 136 ? 123.075 143.218 -100.000 1.00 42.01 1130 PRO C N 1
ATOM 7130 C CA . PRO C 1 136 ? 121.857 142.964 -100.774 1.00 42.54 1130 PRO C CA 1
ATOM 7131 C C . PRO C 1 136 ? 122.083 142.716 -102.269 1.00 42.51 1130 PRO C C 1
ATOM 7132 O O . PRO C 1 136 ? 122.976 143.299 -102.898 1.00 42.49 1130 PRO C O 1
ATOM 7136 N N . VAL C 1 137 ? 121.266 141.824 -102.822 1.00 43.34 1131 VAL C N 1
ATOM 7137 C CA . VAL C 1 137 ? 121.334 141.447 -104.241 1.00 43.87 1131 VAL C CA 1
ATOM 7138 C C . VAL C 1 137 ? 119.922 141.261 -104.781 1.00 42.74 1131 VAL C C 1
ATOM 7139 O O . VAL C 1 137 ? 119.137 140.498 -104.222 1.00 41.35 1131 VAL C O 1
ATOM 7143 N N . TYR C 1 138 ? 119.610 141.936 -105.880 1.00 43.35 1132 TYR C N 1
ATOM 7144 C CA . TYR C 1 138 ? 118.278 141.845 -106.461 1.00 43.48 1132 TYR C CA 1
ATOM 7145 C C . TYR C 1 138 ? 118.244 141.221 -107.838 1.00 43.29 1132 TYR C C 1
ATOM 7146 O O . TYR C 1 138 ? 118.970 141.646 -108.739 1.00 44.77 1132 TYR C O 1
ATOM 7155 N N . SER C 1 139 ? 117.394 140.210 -107.988 1.00 42.39 1133 SER C N 1
ATOM 7156 C CA . SER C 1 139 ? 117.220 139.507 -109.258 1.00 42.40 1133 SER C CA 1
ATOM 7157 C C . SER C 1 139 ? 116.612 140.435 -110.318 1.00 42.71 1133 SER C C 1
ATOM 7158 O O . SER C 1 139 ? 115.576 141.047 -110.095 1.00 42.24 1133 SER C O 1
ATOM 7161 N N . PHE C 1 140 ? 117.261 140.523 -111.473 1.00 43.78 1134 PHE C N 1
ATOM 7162 C CA . PHE C 1 140 ? 116.814 141.381 -112.569 1.00 45.42 1134 PHE C CA 1
ATOM 7163 C C . PHE C 1 140 ? 116.799 140.631 -113.897 1.00 45.74 1134 PHE C C 1
ATOM 7164 O O . PHE C 1 140 ? 116.431 141.186 -114.938 1.00 47.69 1134 PHE C O 1
ATOM 7172 N N . GLY C 1 141 ? 117.190 139.370 -113.862 1.00 45.48 1135 GLY C N 1
ATOM 7173 C CA . GLY C 1 141 ? 117.309 138.603 -115.090 1.00 45.69 1135 GLY C CA 1
ATOM 7174 C C . GLY C 1 141 ? 116.180 138.030 -115.922 1.00 45.25 1135 GLY C C 1
ATOM 7175 O O . GLY C 1 141 ? 116.434 137.616 -117.054 1.00 44.58 1135 GLY C O 1
ATOM 7176 N N . ILE C 1 142 ? 114.949 138.005 -115.422 1.00 45.55 1136 ILE C N 1
ATOM 7177 C CA . ILE C 1 142 ? 113.882 137.409 -116.209 1.00 44.70 1136 ILE C CA 1
ATOM 7178 C C . ILE C 1 142 ? 113.718 137.932 -117.636 1.00 45.21 1136 ILE C C 1
ATOM 7179 O O . ILE C 1 142 ? 113.011 137.333 -118.435 1.00 45.35 1136 ILE C O 1
ATOM 7184 N N . ARG C 1 143 ? 114.381 139.026 -117.984 1.00 47.05 1137 ARG C N 1
ATOM 7185 C CA . ARG C 1 143 ? 114.250 139.528 -119.351 1.00 48.16 1137 ARG C CA 1
ATOM 7186 C C . ARG C 1 143 ? 115.028 138.660 -120.325 1.00 48.11 1137 ARG C C 1
ATOM 7187 O O . ARG C 1 143 ? 114.831 138.752 -121.532 1.00 48.81 1137 ARG C O 1
ATOM 7195 N N . HIS C 1 144 ? 115.917 137.818 -119.816 1.00 48.10 1138 HIS C N 1
ATOM 7196 C CA . HIS C 1 144 ? 116.695 136.981 -120.719 1.00 48.49 1138 HIS C CA 1
ATOM 7197 C C . HIS C 1 144 ? 116.086 135.585 -120.920 1.00 48.33 1138 HIS C C 1
ATOM 7198 O O . HIS C 1 144 ? 116.656 134.751 -121.625 1.00 47.34 1138 HIS C O 1
ATOM 7205 N N . MET C 1 145 ? 114.929 135.326 -120.314 1.00 46.91 1139 MET C N 1
ATOM 7206 C CA . MET C 1 145 ? 114.306 134.024 -120.481 1.00 46.31 1139 MET C CA 1
ATOM 7207 C C . MET C 1 145 ? 112.838 134.190 -120.822 1.00 47.29 1139 MET C C 1
ATOM 7208 O O . MET C 1 145 ? 112.314 135.292 -120.769 1.00 48.72 1139 MET C O 1
ATOM 7213 N N . HIS C 1 146 ? 112.180 133.089 -121.177 1.00 48.86 1140 HIS C N 1
ATOM 7214 C CA . HIS C 1 146 ? 110.761 133.111 -121.534 1.00 49.36 1140 HIS C CA 1
ATOM 7215 C C . HIS C 1 146 ? 109.887 133.522 -120.347 1.00 47.76 1140 HIS C C 1
ATOM 7216 O O . HIS C 1 146 ? 110.017 132.977 -119.245 1.00 45.92 1140 HIS C O 1
ATOM 7223 N N . PRO C 1 147 ? 108.969 134.480 -120.571 1.00 46.61 1141 PRO C N 1
ATOM 7224 C CA . PRO C 1 147 ? 108.052 134.989 -119.543 1.00 45.18 1141 PRO C CA 1
ATOM 7225 C C . PRO C 1 147 ? 107.254 133.904 -118.853 1.00 44.23 1141 PRO C C 1
ATOM 7226 O O . PRO C 1 147 ? 106.954 134.004 -117.673 1.00 43.12 1141 PRO C O 1
ATOM 7230 N N . ALA C 1 148 ? 106.913 132.856 -119.586 1.00 44.34 1142 ALA C N 1
ATOM 7231 C CA . ALA C 1 148 ? 106.152 131.778 -118.986 1.00 44.42 1142 ALA C CA 1
ATOM 7232 C C . ALA C 1 148 ? 106.788 131.326 -117.661 1.00 45.88 1142 ALA C C 1
ATOM 7233 O O . ALA C 1 148 ? 106.074 130.966 -116.714 1.00 45.67 1142 ALA C O 1
ATOM 7235 N N . ILE C 1 149 ? 108.122 131.346 -117.584 1.00 45.57 1143 ILE C N 1
ATOM 7236 C CA . ILE C 1 149 ? 108.793 130.906 -116.366 1.00 44.57 1143 ILE C CA 1
ATOM 7237 C C . ILE C 1 149 ? 109.282 132.058 -115.469 1.00 45.19 1143 ILE C C 1
ATOM 7238 O O . ILE C 1 149 ? 109.935 131.821 -114.435 1.00 45.41 1143 ILE C O 1
ATOM 7243 N N . ALA C 1 150 ? 108.929 133.287 -115.849 1.00 43.99 1144 ALA C N 1
ATOM 7244 C CA . ALA C 1 150 ? 109.332 134.480 -115.113 1.00 45.06 1144 ALA C CA 1
ATOM 7245 C C . ALA C 1 150 ? 109.247 134.294 -113.601 1.00 46.49 1144 ALA C C 1
ATOM 7246 O O . ALA C 1 150 ? 110.155 134.695 -112.858 1.00 45.84 1144 ALA C O 1
ATOM 7248 N N . PRO C 1 151 ? 108.141 133.705 -113.121 1.00 46.87 1145 PRO C N 1
ATOM 7249 C CA . PRO C 1 151 ? 108.009 133.497 -111.687 1.00 48.40 1145 PRO C CA 1
ATOM 7250 C C . PRO C 1 151 ? 108.920 132.399 -111.132 1.00 49.66 1145 PRO C C 1
ATOM 7251 O O . PRO C 1 151 ? 109.671 132.653 -110.188 1.00 51.85 1145 PRO C O 1
ATOM 7255 N N . MET C 1 152 ? 108.890 131.198 -111.702 1.00 48.90 1146 MET C N 1
ATOM 7256 C CA . MET C 1 152 ? 109.741 130.141 -111.158 1.00 49.71 1146 MET C CA 1
ATOM 7257 C C . MET C 1 152 ? 111.138 130.706 -110.940 1.00 48.07 1146 MET C C 1
ATOM 7258 O O . MET C 1 152 ? 111.773 130.443 -109.923 1.00 46.89 1146 MET C O 1
ATOM 7263 N N . ILE C 1 153 ? 111.602 131.497 -111.897 1.00 46.85 1147 ILE C N 1
ATOM 7264 C CA . ILE C 1 153 ? 112.921 132.080 -111.793 1.00 47.53 1147 ILE C CA 1
ATOM 7265 C C . ILE C 1 153 ? 113.067 133.022 -110.596 1.00 48.12 1147 ILE C C 1
ATOM 7266 O O . ILE C 1 153 ? 113.879 132.774 -109.703 1.00 48.51 1147 ILE C O 1
ATOM 7271 N N . ASP C 1 154 ? 112.297 134.102 -110.571 1.00 48.13 1148 ASP C N 1
ATOM 7272 C CA . ASP C 1 154 ? 112.397 135.036 -109.457 1.00 48.83 1148 ASP C CA 1
ATOM 7273 C C . ASP C 1 154 ? 112.217 134.331 -108.099 1.00 49.42 1148 ASP C C 1
ATOM 7274 O O . ASP C 1 154 ? 112.823 134.724 -107.093 1.00 50.19 1148 ASP C O 1
ATOM 7279 N N . ARG C 1 155 ? 111.406 133.279 -108.069 1.00 48.50 1149 ARG C N 1
ATOM 7280 C CA . ARG C 1 155 ? 111.165 132.546 -106.828 1.00 47.52 1149 ARG C CA 1
ATOM 7281 C C . ARG C 1 155 ? 112.427 131.769 -106.439 1.00 47.98 1149 ARG C C 1
ATOM 7282 O O . ARG C 1 155 ? 112.686 131.506 -105.263 1.00 48.05 1149 ARG C O 1
ATOM 7290 N N . ALA C 1 156 ? 113.216 131.405 -107.445 1.00 48.60 1150 ALA C N 1
ATOM 7291 C CA . ALA C 1 156 ? 114.455 130.648 -107.238 1.00 46.75 1150 ALA C CA 1
ATOM 7292 C C . ALA C 1 156 ? 115.586 131.578 -106.851 1.00 45.01 1150 ALA C C 1
ATOM 7293 O O . ALA C 1 156 ? 116.419 131.240 -106.018 1.00 44.08 1150 ALA C O 1
ATOM 7295 N N . ALA C 1 157 ? 115.616 132.752 -107.471 1.00 44.36 1151 ALA C N 1
ATOM 7296 C CA . ALA C 1 157 ? 116.648 133.740 -107.175 1.00 43.94 1151 ALA C CA 1
ATOM 7297 C C . ALA C 1 157 ? 116.465 134.114 -105.730 1.00 43.68 1151 ALA C C 1
ATOM 7298 O O . ALA C 1 157 ? 117.429 134.341 -105.015 1.00 42.86 1151 ALA C O 1
ATOM 7300 N N . PHE C 1 158 ? 115.197 134.160 -105.324 1.00 44.89 1152 PHE C N 1
ATOM 7301 C CA . PHE C 1 158 ? 114.799 134.508 -103.962 1.00 45.21 1152 PHE C CA 1
ATOM 7302 C C . PHE C 1 158 ? 115.298 133.450 -102.989 1.00 43.20 1152 PHE C C 1
ATOM 7303 O O . PHE C 1 158 ? 116.213 133.690 -102.212 1.00 42.75 1152 PHE C O 1
ATOM 7311 N N . ILE C 1 159 ? 114.691 132.278 -103.034 1.00 41.72 1153 ILE C N 1
ATOM 7312 C CA . ILE C 1 159 ? 115.115 131.189 -102.180 1.00 41.47 1153 ILE C CA 1
ATOM 7313 C C . ILE C 1 159 ? 116.643 131.119 -102.157 1.00 42.08 1153 ILE C C 1
ATOM 7314 O O . ILE C 1 159 ? 117.241 130.729 -101.170 1.00 40.73 1153 ILE C O 1
ATOM 7319 N N . GLY C 1 160 ? 117.260 131.512 -103.265 1.00 44.55 1154 GLY C N 1
ATOM 7320 C CA . GLY C 1 160 ? 118.705 131.466 -103.386 1.00 46.19 1154 GLY C CA 1
ATOM 7321 C C . GLY C 1 160 ? 119.447 132.452 -102.518 1.00 46.98 1154 GLY C C 1
ATOM 7322 O O . GLY C 1 160 ? 120.615 132.247 -102.204 1.00 46.34 1154 GLY C O 1
ATOM 7323 N N . GLY C 1 161 ? 118.776 133.529 -102.133 1.00 48.72 1155 GLY C N 1
ATOM 7324 C CA . GLY C 1 161 ? 119.416 134.520 -101.292 1.00 50.56 1155 GLY C CA 1
ATOM 7325 C C . GLY C 1 161 ? 119.185 135.935 -101.760 1.00 50.91 1155 GLY C C 1
ATOM 7326 O O . GLY C 1 161 ? 119.603 136.879 -101.097 1.00 51.89 1155 GLY C O 1
ATOM 7327 N N . CYS C 1 162 ? 118.540 136.089 -102.911 1.00 52.64 1156 CYS C N 1
ATOM 7328 C CA . CYS C 1 162 ? 118.259 137.419 -103.446 1.00 53.42 1156 CYS C CA 1
ATOM 7329 C C . CYS C 1 162 ? 117.257 138.097 -102.532 1.00 54.04 1156 CYS C C 1
ATOM 7330 O O . CYS C 1 162 ? 116.202 137.525 -102.210 1.00 54.34 1156 CYS C O 1
ATOM 7333 N N . ASP C 1 163 ? 117.597 139.309 -102.109 1.00 53.11 1157 ASP C N 1
ATOM 7334 C CA . ASP C 1 163 ? 116.742 140.061 -101.217 1.00 52.25 1157 ASP C CA 1
ATOM 7335 C C . ASP C 1 163 ? 115.445 140.395 -101.925 1.00 51.61 1157 ASP C C 1
ATOM 7336 O O . ASP C 1 163 ? 114.368 140.214 -101.369 1.00 52.40 1157 ASP C O 1
ATOM 7341 N N . GLY C 1 164 ? 115.536 140.850 -103.166 1.00 50.28 1158 GLY C N 1
ATOM 7342 C CA . GLY C 1 164 ? 114.327 141.206 -103.872 1.00 50.51 1158 GLY C CA 1
ATOM 7343 C C . GLY C 1 164 ? 114.244 140.722 -105.292 1.00 50.10 1158 GLY C C 1
ATOM 7344 O O . GLY C 1 164 ? 115.215 140.251 -105.854 1.00 50.92 1158 GLY C O 1
ATOM 7345 N N . VAL C 1 165 ? 113.073 140.888 -105.886 1.00 50.53 1159 VAL C N 1
ATOM 7346 C CA . VAL C 1 165 ? 112.839 140.430 -107.241 1.00 49.83 1159 VAL C CA 1
ATOM 7347 C C . VAL C 1 165 ? 112.209 141.496 -108.124 1.00 51.10 1159 VAL C C 1
ATOM 7348 O O . VAL C 1 165 ? 111.284 142.199 -107.731 1.00 52.02 1159 VAL C O 1
ATOM 7352 N N . SER C 1 166 ? 112.720 141.588 -109.340 1.00 51.54 1160 SER C N 1
ATOM 7353 C CA . SER C 1 166 ? 112.256 142.542 -110.337 1.00 50.44 1160 SER C CA 1
ATOM 7354 C C . SER C 1 166 ? 110.863 142.210 -110.858 1.00 50.19 1160 SER C C 1
ATOM 7355 O O . SER C 1 166 ? 110.055 143.100 -111.085 1.00 50.46 1160 SER C O 1
ATOM 7358 N N . GLY C 1 167 ? 110.596 140.919 -111.040 1.00 50.54 1161 GLY C N 1
ATOM 7359 C CA . GLY C 1 167 ? 109.324 140.474 -111.570 1.00 51.53 1161 GLY C CA 1
ATOM 7360 C C . GLY C 1 167 ? 108.092 140.695 -110.715 1.00 53.17 1161 GLY C C 1
ATOM 7361 O O . GLY C 1 167 ? 108.043 140.286 -109.551 1.00 53.49 1161 GLY C O 1
ATOM 7362 N N . VAL C 1 168 ? 107.084 141.332 -111.308 1.00 53.81 1162 VAL C N 1
ATOM 7363 C CA . VAL C 1 168 ? 105.822 141.607 -110.624 1.00 53.24 1162 VAL C CA 1
ATOM 7364 C C . VAL C 1 168 ? 105.086 140.328 -110.250 1.00 53.48 1162 VAL C C 1
ATOM 7365 O O . VAL C 1 168 ? 105.011 139.967 -109.081 1.00 52.61 1162 VAL C O 1
ATOM 7369 N N . LEU C 1 169 ? 104.540 139.655 -111.257 1.00 54.74 1163 LEU C N 1
ATOM 7370 C CA . LEU C 1 169 ? 103.796 138.425 -111.047 1.00 56.56 1163 LEU C CA 1
ATOM 7371 C C . LEU C 1 169 ? 104.599 137.451 -110.171 1.00 57.45 1163 LEU C C 1
ATOM 7372 O O . LEU C 1 169 ? 104.030 136.709 -109.357 1.00 56.67 1163 LEU C O 1
ATOM 7377 N N . GLY C 1 170 ? 105.921 137.465 -110.337 1.00 58.03 1164 GLY C N 1
ATOM 7378 C CA . GLY C 1 170 ? 106.769 136.584 -109.557 1.00 58.73 1164 GLY C CA 1
ATOM 7379 C C . GLY C 1 170 ? 106.812 136.992 -108.099 1.00 59.46 1164 GLY C C 1
ATOM 7380 O O . GLY C 1 170 ? 106.814 136.141 -107.202 1.00 58.71 1164 GLY C O 1
ATOM 7381 N N . ALA C 1 171 ? 106.860 138.303 -107.864 1.00 60.28 1165 ALA C N 1
ATOM 7382 C CA . ALA C 1 171 ? 106.890 138.840 -106.511 1.00 61.04 1165 ALA C CA 1
ATOM 7383 C C . ALA C 1 171 ? 105.674 138.316 -105.757 1.00 62.28 1165 ALA C C 1
ATOM 7384 O O . ALA C 1 171 ? 105.808 137.626 -104.747 1.00 62.08 1165 ALA C O 1
ATOM 7386 N N . GLU C 1 172 ? 104.492 138.634 -106.280 1.00 63.85 1166 GLU C N 1
ATOM 7387 C CA . GLU C 1 172 ? 103.218 138.223 -105.695 1.00 65.85 1166 GLU C CA 1
ATOM 7388 C C . GLU C 1 172 ? 103.105 136.752 -105.330 1.00 66.44 1166 GLU C C 1
ATOM 7389 O O . GLU C 1 172 ? 103.025 136.411 -104.151 1.00 67.14 1166 GLU C O 1
ATOM 7395 N N . MET C 1 173 ? 103.063 135.884 -106.341 1.00 66.31 1167 MET C N 1
ATOM 7396 C CA . MET C 1 173 ? 102.937 134.449 -106.105 1.00 66.39 1167 MET C CA 1
ATOM 7397 C C . MET C 1 173 ? 103.725 133.983 -104.883 1.00 66.78 1167 MET C C 1
ATOM 7398 O O . MET C 1 173 ? 103.417 132.947 -104.293 1.00 67.23 1167 MET C O 1
ATOM 7403 N N . MET C 1 174 ? 104.736 134.760 -104.502 1.00 67.34 1168 MET C N 1
ATOM 7404 C CA . MET C 1 174 ? 105.558 134.446 -103.333 1.00 67.76 1168 MET C CA 1
ATOM 7405 C C . MET C 1 174 ? 105.003 135.158 -102.100 1.00 67.59 1168 MET C C 1
ATOM 7406 O O . MET C 1 174 ? 105.005 134.622 -100.993 1.00 68.26 1168 MET C O 1
ATOM 7411 N N . GLY C 1 175 ? 104.548 136.385 -102.313 1.00 67.02 1169 GLY C N 1
ATOM 7412 C CA . GLY C 1 175 ? 104.034 137.188 -101.228 1.00 66.62 1169 GLY C CA 1
ATOM 7413 C C . GLY C 1 175 ? 105.109 138.200 -100.901 1.00 66.85 1169 GLY C C 1
ATOM 7414 O O . GLY C 1 175 ? 105.468 138.386 -99.735 1.00 67.00 1169 GLY C O 1
ATOM 7415 N N . GLU C 1 176 ? 105.624 138.845 -101.948 1.00 66.41 1170 GLU C N 1
ATOM 7416 C CA . GLU C 1 176 ? 106.682 139.841 -101.825 1.00 65.84 1170 GLU C CA 1
ATOM 7417 C C . GLU C 1 176 ? 106.429 141.039 -102.737 1.00 65.53 1170 GLU C C 1
ATOM 7418 O O . GLU C 1 176 ? 105.650 140.963 -103.674 1.00 65.30 1170 GLU C O 1
ATOM 7424 N N . LYS C 1 177 ? 107.086 142.154 -102.464 1.00 66.03 1171 LYS C N 1
ATOM 7425 C CA . LYS C 1 177 ? 106.899 143.327 -103.294 1.00 66.40 1171 LYS C CA 1
ATOM 7426 C C . LYS C 1 177 ? 108.018 143.419 -104.323 1.00 65.71 1171 LYS C C 1
ATOM 7427 O O . LYS C 1 177 ? 109.191 143.473 -103.984 1.00 64.99 1171 LYS C O 1
ATOM 7433 N N . ALA C 1 178 ? 107.657 143.432 -105.593 1.00 65.93 1172 ALA C N 1
ATOM 7434 C CA . ALA C 1 178 ? 108.670 143.533 -106.625 1.00 65.96 1172 ALA C CA 1
ATOM 7435 C C . ALA C 1 178 ? 109.306 144.920 -106.581 1.00 66.11 1172 ALA C C 1
ATOM 7436 O O . ALA C 1 178 ? 108.636 145.935 -106.764 1.00 66.99 1172 ALA C O 1
ATOM 7438 N N . VAL C 1 179 ? 110.608 144.960 -106.333 1.00 65.80 1173 VAL C N 1
ATOM 7439 C CA . VAL C 1 179 ? 111.324 146.223 -106.264 1.00 65.51 1173 VAL C CA 1
ATOM 7440 C C . VAL C 1 179 ? 111.976 146.533 -107.599 1.00 64.23 1173 VAL C C 1
ATOM 7441 O O . VAL C 1 179 ? 111.973 145.697 -108.487 1.00 65.23 1173 VAL C O 1
ATOM 7445 N N . GLY C 1 180 ? 112.521 147.735 -107.737 1.00 63.28 1174 GLY C N 1
ATOM 7446 C CA . GLY C 1 180 ? 113.166 148.122 -108.975 1.00 63.77 1174 GLY C CA 1
ATOM 7447 C C . GLY C 1 180 ? 113.705 149.534 -108.879 1.00 64.38 1174 GLY C C 1
ATOM 7448 O O . GLY C 1 180 ? 113.736 150.111 -107.795 1.00 64.97 1174 GLY C O 1
ATOM 7449 N N . THR C 1 181 ? 114.134 150.095 -110.007 1.00 64.85 1175 THR C N 1
ATOM 7450 C CA . THR C 1 181 ? 114.668 151.454 -110.032 1.00 64.47 1175 THR C CA 1
ATOM 7451 C C . THR C 1 181 ? 114.141 152.254 -111.235 1.00 63.98 1175 THR C C 1
ATOM 7452 O O . THR C 1 181 ? 112.941 152.393 -111.407 1.00 63.03 1175 THR C O 1
ATOM 7456 N N . MET C 1 182 ? 115.044 152.770 -112.063 1.00 64.50 1176 MET C N 1
ATOM 7457 C CA . MET C 1 182 ? 114.676 153.572 -113.223 1.00 65.59 1176 MET C CA 1
ATOM 7458 C C . MET C 1 182 ? 115.232 153.025 -114.514 1.00 65.64 1176 MET C C 1
ATOM 7459 O O . MET C 1 182 ? 116.378 152.589 -114.562 1.00 65.97 1176 MET C O 1
ATOM 7464 N N . PRO C 1 183 ? 114.433 153.070 -115.588 1.00 65.37 1177 PRO C N 1
ATOM 7465 C CA . PRO C 1 183 ? 114.850 152.583 -116.902 1.00 65.16 1177 PRO C CA 1
ATOM 7466 C C . PRO C 1 183 ? 115.547 153.709 -117.639 1.00 64.94 1177 PRO C C 1
ATOM 7467 O O . PRO C 1 183 ? 115.455 154.860 -117.234 1.00 65.44 1177 PRO C O 1
ATOM 7471 N N . HIS C 1 184 ? 116.244 153.371 -118.715 1.00 65.22 1178 HIS C N 1
ATOM 7472 C CA . HIS C 1 184 ? 116.924 154.365 -119.530 1.00 65.73 1178 HIS C CA 1
ATOM 7473 C C . HIS C 1 184 ? 115.881 155.034 -120.402 1.00 65.92 1178 HIS C C 1
ATOM 7474 O O . HIS C 1 184 ? 116.029 156.187 -120.812 1.00 64.73 1178 HIS C O 1
ATOM 7481 N N . ALA C 1 185 ? 114.827 154.279 -120.695 1.00 66.51 1179 ALA C N 1
ATOM 7482 C CA . ALA C 1 185 ? 113.744 154.773 -121.528 1.00 66.99 1179 ALA C CA 1
ATOM 7483 C C . ALA C 1 185 ? 113.110 155.989 -120.868 1.00 67.30 1179 ALA C C 1
ATOM 7484 O O . ALA C 1 185 ? 112.881 157.007 -121.525 1.00 67.35 1179 ALA C O 1
ATOM 7486 N N . LEU C 1 186 ? 112.839 155.886 -119.569 1.00 67.18 1180 LEU C N 1
ATOM 7487 C CA . LEU C 1 186 ? 112.227 156.993 -118.848 1.00 67.10 1180 LEU C CA 1
ATOM 7488 C C . LEU C 1 186 ? 113.004 158.276 -119.057 1.00 66.83 1180 LEU C C 1
ATOM 7489 O O . LEU C 1 186 ? 112.473 159.260 -119.541 1.00 68.52 1180 LEU C O 1
ATOM 7494 N N . ILE C 1 187 ? 114.270 158.267 -118.694 1.00 66.57 1181 ILE C N 1
ATOM 7495 C CA . ILE C 1 187 ? 115.085 159.453 -118.848 1.00 67.00 1181 ILE C CA 1
ATOM 7496 C C . ILE C 1 187 ? 115.184 159.943 -120.285 1.00 67.65 1181 ILE C C 1
ATOM 7497 O O . ILE C 1 187 ? 115.192 161.145 -120.523 1.00 67.40 1181 ILE C O 1
ATOM 7502 N N . ILE C 1 188 ? 115.244 159.024 -121.248 1.00 69.10 1182 ILE C N 1
ATOM 7503 C CA . ILE C 1 188 ? 115.359 159.424 -122.654 1.00 69.63 1182 ILE C CA 1
ATOM 7504 C C . ILE C 1 188 ? 114.077 159.999 -123.260 1.00 69.97 1182 ILE C C 1
ATOM 7505 O O . ILE C 1 188 ? 114.138 160.960 -124.026 1.00 69.88 1182 ILE C O 1
ATOM 7510 N N . THR C 1 189 ? 112.920 159.428 -122.931 1.00 70.58 1183 THR C N 1
ATOM 7511 C CA . THR C 1 189 ? 111.672 159.952 -123.486 1.00 71.65 1183 THR C CA 1
ATOM 7512 C C . THR C 1 189 ? 111.385 161.302 -122.842 1.00 72.25 1183 THR C C 1
ATOM 7513 O O . THR C 1 189 ? 110.992 162.245 -123.530 1.00 73.80 1183 THR C O 1
ATOM 7517 N N . VAL C 1 190 ? 111.591 161.394 -121.528 1.00 72.04 1184 VAL C N 1
ATOM 7518 C CA . VAL C 1 190 ? 111.381 162.644 -120.793 1.00 71.59 1184 VAL C CA 1
ATOM 7519 C C . VAL C 1 190 ? 112.336 163.710 -121.329 1.00 71.68 1184 VAL C C 1
ATOM 7520 O O . VAL C 1 190 ? 112.112 164.903 -121.143 1.00 71.37 1184 VAL C O 1
ATOM 7524 N N . GLY C 1 191 ? 113.404 163.264 -121.988 1.00 72.01 1185 GLY C N 1
ATOM 7525 C CA . GLY C 1 191 ? 114.366 164.179 -122.583 1.00 72.75 1185 GLY C CA 1
ATOM 7526 C C . GLY C 1 191 ? 115.373 164.888 -121.690 1.00 73.08 1185 GLY C C 1
ATOM 7527 O O . GLY C 1 191 ? 116.213 165.642 -122.184 1.00 72.35 1185 GLY C O 1
ATOM 7528 N N . ASP C 1 192 ? 115.306 164.661 -120.383 1.00 73.29 1186 ASP C N 1
ATOM 7529 C CA . ASP C 1 192 ? 116.240 165.306 -119.478 1.00 73.10 1186 ASP C CA 1
ATOM 7530 C C . ASP C 1 192 ? 116.462 164.506 -118.208 1.00 72.57 1186 ASP C C 1
ATOM 7531 O O . ASP C 1 192 ? 115.511 164.129 -117.531 1.00 71.32 1186 ASP C O 1
ATOM 7536 N N . GLN C 1 193 ? 117.729 164.263 -117.885 1.00 72.90 1187 GLN C N 1
ATOM 7537 C CA . GLN C 1 193 ? 118.095 163.499 -116.695 1.00 72.96 1187 GLN C CA 1
ATOM 7538 C C . GLN C 1 193 ? 117.418 164.034 -115.444 1.00 73.55 1187 GLN C C 1
ATOM 7539 O O . GLN C 1 193 ? 116.649 163.323 -114.790 1.00 73.81 1187 GLN C O 1
ATOM 7545 N N . VAL C 1 194 ? 117.703 165.292 -115.117 1.00 73.45 1188 VAL C N 1
ATOM 7546 C CA . VAL C 1 194 ? 117.149 165.912 -113.921 1.00 72.77 1188 VAL C CA 1
ATOM 7547 C C . VAL C 1 194 ? 115.627 165.910 -113.874 1.00 72.99 1188 VAL C C 1
ATOM 7548 O O . VAL C 1 194 ? 115.023 165.501 -112.876 1.00 71.53 1188 VAL C O 1
ATOM 7552 N N . LYS C 1 195 ? 115.018 166.372 -114.961 1.00 73.67 1189 LYS C N 1
ATOM 7553 C CA . LYS C 1 195 ? 113.564 166.438 -115.076 1.00 75.17 1189 LYS C CA 1
ATOM 7554 C C . LYS C 1 195 ? 112.967 165.052 -114.828 1.00 75.38 1189 LYS C C 1
ATOM 7555 O O . LYS C 1 195 ? 111.919 164.905 -114.185 1.00 74.56 1189 LYS C O 1
ATOM 7561 N N . ALA C 1 196 ? 113.665 164.042 -115.340 1.00 76.17 1190 ALA C N 1
ATOM 7562 C CA . ALA C 1 196 ? 113.251 162.649 -115.213 1.00 76.52 1190 ALA C CA 1
ATOM 7563 C C . ALA C 1 196 ? 113.176 162.170 -113.766 1.00 76.66 1190 ALA C C 1
ATOM 7564 O O . ALA C 1 196 ? 112.100 161.800 -113.284 1.00 76.25 1190 ALA C O 1
ATOM 7566 N N . TRP C 1 197 ? 114.309 162.170 -113.067 1.00 76.51 1191 TRP C N 1
ATOM 7567 C CA . TRP C 1 197 ? 114.278 161.705 -111.697 1.00 76.96 1191 TRP C CA 1
ATOM 7568 C C . TRP C 1 197 ? 113.566 162.652 -110.750 1.00 77.04 1191 TRP C C 1
ATOM 7569 O O . TRP C 1 197 ? 113.421 162.358 -109.566 1.00 76.47 1191 TRP C O 1
ATOM 7580 N N . LYS C 1 198 ? 113.117 163.790 -111.272 1.00 77.68 1192 LYS C N 1
ATOM 7581 C CA . LYS C 1 198 ? 112.351 164.735 -110.461 1.00 77.41 1192 LYS C CA 1
ATOM 7582 C C . LYS C 1 198 ? 110.927 164.197 -110.524 1.00 76.43 1192 LYS C C 1
ATOM 7583 O O . LYS C 1 198 ? 110.270 164.000 -109.502 1.00 74.42 1192 LYS C O 1
ATOM 7589 N N . TYR C 1 199 ? 110.479 163.941 -111.747 1.00 76.69 1193 TYR C N 1
ATOM 7590 C CA . TYR C 1 199 ? 109.156 163.392 -111.988 1.00 77.88 1193 TYR C CA 1
ATOM 7591 C C . TYR C 1 199 ? 108.981 162.096 -111.207 1.00 77.93 1193 TYR C C 1
ATOM 7592 O O . TYR C 1 199 ? 107.912 161.821 -110.665 1.00 77.54 1193 TYR C O 1
ATOM 7601 N N . PHE C 1 200 ? 110.034 161.290 -111.166 1.00 78.18 1194 PHE C N 1
ATOM 7602 C CA . PHE C 1 200 ? 109.967 160.032 -110.444 1.00 78.86 1194 PHE C CA 1
ATOM 7603 C C . PHE C 1 200 ? 109.766 160.290 -108.955 1.00 79.55 1194 PHE C C 1
ATOM 7604 O O . PHE C 1 200 ? 108.952 159.614 -108.309 1.00 79.16 1194 PHE C O 1
ATOM 7612 N N . ASP C 1 201 ? 110.515 161.262 -108.420 1.00 80.15 1195 ASP C N 1
ATOM 7613 C CA . ASP C 1 201 ? 110.457 161.615 -106.997 1.00 79.95 1195 ASP C CA 1
ATOM 7614 C C . ASP C 1 201 ? 109.066 162.051 -106.563 1.00 79.95 1195 ASP C C 1
ATOM 7615 O O . ASP C 1 201 ? 108.634 161.747 -105.447 1.00 79.47 1195 ASP C O 1
ATOM 7620 N N . GLU C 1 202 ? 108.358 162.748 -107.449 1.00 79.33 1196 GLU C N 1
ATOM 7621 C CA . GLU C 1 202 ? 107.019 163.210 -107.128 1.00 78.11 1196 GLU C CA 1
ATOM 7622 C C . GLU C 1 202 ? 105.909 162.208 -107.435 1.00 77.75 1196 GLU C C 1
ATOM 7623 O O . GLU C 1 202 ? 105.082 161.925 -106.567 1.00 77.80 1196 GLU C O 1
ATOM 7629 N N . VAL C 1 203 ? 105.902 161.654 -108.646 1.00 76.87 1197 VAL C N 1
ATOM 7630 C CA . VAL C 1 203 ? 104.859 160.712 -109.044 1.00 76.17 1197 VAL C CA 1
ATOM 7631 C C . VAL C 1 203 ? 104.797 159.384 -108.295 1.00 77.11 1197 VAL C C 1
ATOM 7632 O O . VAL C 1 203 ? 103.714 158.919 -107.947 1.00 76.59 1197 VAL C O 1
ATOM 7636 N N . ILE C 1 204 ? 105.945 158.766 -108.047 1.00 78.64 1198 ILE C N 1
ATOM 7637 C CA . ILE C 1 204 ? 105.969 157.472 -107.372 1.00 79.97 1198 ILE C CA 1
ATOM 7638 C C . ILE C 1 204 ? 105.810 157.580 -105.863 1.00 81.49 1198 ILE C C 1
ATOM 7639 O O . ILE C 1 204 ? 106.192 158.584 -105.262 1.00 82.48 1198 ILE C O 1
ATOM 7644 N N . GLU C 1 205 ? 105.242 156.541 -105.255 1.00 82.53 1199 GLU C N 1
ATOM 7645 C CA . GLU C 1 205 ? 105.035 156.522 -103.811 1.00 84.04 1199 GLU C CA 1
ATOM 7646 C C . GLU C 1 205 ? 106.297 156.902 -103.050 1.00 84.68 1199 GLU C C 1
ATOM 7647 O O . GLU C 1 205 ? 107.395 156.919 -103.609 1.00 85.02 1199 GLU C O 1
ATOM 7653 N N . GLU C 1 206 ? 106.142 157.199 -101.765 1.00 85.52 1200 GLU C N 1
ATOM 7654 C CA . GLU C 1 206 ? 107.280 157.585 -100.944 1.00 85.79 1200 GLU C CA 1
ATOM 7655 C C . GLU C 1 206 ? 108.007 156.380 -100.385 1.00 84.99 1200 GLU C C 1
ATOM 7656 O O . GLU C 1 206 ? 109.212 156.436 -100.141 1.00 85.21 1200 GLU C O 1
ATOM 7662 N N . GLU C 1 207 ? 107.279 155.285 -100.200 1.00 84.04 1201 GLU C N 1
ATOM 7663 C CA . GLU C 1 207 ? 107.878 154.061 -99.677 1.00 83.13 1201 GLU C CA 1
ATOM 7664 C C . GLU C 1 207 ? 108.886 153.441 -100.654 1.00 81.24 1201 GLU C C 1
ATOM 7665 O O . GLU C 1 207 ? 109.622 152.524 -100.290 1.00 81.46 1201 GLU C O 1
ATOM 7671 N N . VAL C 1 208 ? 108.911 153.939 -101.890 1.00 78.85 1202 VAL C N 1
ATOM 7672 C CA . VAL C 1 208 ? 109.810 153.423 -102.925 1.00 75.84 1202 VAL C CA 1
ATOM 7673 C C . VAL C 1 208 ? 111.169 154.120 -102.940 1.00 73.81 1202 VAL C C 1
ATOM 7674 O O . VAL C 1 208 ? 111.277 155.265 -103.376 1.00 74.24 1202 VAL C O 1
ATOM 7678 N N . PRO C 1 209 ? 112.228 153.428 -102.476 1.00 71.36 1203 PRO C N 1
ATOM 7679 C CA . PRO C 1 209 ? 113.562 154.029 -102.455 1.00 69.13 1203 PRO C CA 1
ATOM 7680 C C . PRO C 1 209 ? 113.806 154.662 -103.793 1.00 68.24 1203 PRO C C 1
ATOM 7681 O O . PRO C 1 209 ? 113.378 154.131 -104.813 1.00 67.60 1203 PRO C O 1
ATOM 7685 N N . ARG C 1 210 ? 114.482 155.800 -103.796 1.00 67.67 1204 ARG C N 1
ATOM 7686 C CA . ARG C 1 210 ? 114.739 156.481 -105.049 1.00 67.04 1204 ARG C CA 1
ATOM 7687 C C . ARG C 1 210 ? 116.199 156.424 -105.467 1.00 66.45 1204 ARG C C 1
ATOM 7688 O O . ARG C 1 210 ? 117.049 157.125 -104.928 1.00 65.99 1204 ARG C O 1
ATOM 7696 N N . ILE C 1 211 ? 116.473 155.555 -106.432 1.00 66.44 1205 ILE C N 1
ATOM 7697 C CA . ILE C 1 211 ? 117.814 155.384 -106.959 1.00 66.67 1205 ILE C CA 1
ATOM 7698 C C . ILE C 1 211 ? 117.835 156.017 -108.341 1.00 66.58 1205 ILE C C 1
ATOM 7699 O O . ILE C 1 211 ? 117.020 155.684 -109.195 1.00 65.51 1205 ILE C O 1
ATOM 7704 N N . ALA C 1 212 ? 118.767 156.936 -108.554 1.00 67.26 1206 ALA C N 1
ATOM 7705 C CA . ALA C 1 212 ? 118.871 157.633 -109.827 1.00 68.07 1206 ALA C CA 1
ATOM 7706 C C . ALA C 1 212 ? 119.700 156.894 -110.867 1.00 68.98 1206 ALA C C 1
ATOM 7707 O O . ALA C 1 212 ? 120.820 156.461 -110.602 1.00 69.98 1206 ALA C O 1
ATOM 7709 N N . LEU C 1 213 ? 119.145 156.763 -112.064 1.00 69.64 1207 LEU C N 1
ATOM 7710 C CA . LEU C 1 213 ? 119.842 156.091 -113.141 1.00 69.63 1207 LEU C CA 1
ATOM 7711 C C . LEU C 1 213 ? 120.771 157.129 -113.753 1.00 70.56 1207 LEU C C 1
ATOM 7712 O O . LEU C 1 213 ? 120.374 157.906 -114.620 1.00 70.16 1207 LEU C O 1
ATOM 7717 N N . VAL C 1 214 ? 122.011 157.135 -113.276 1.00 72.24 1208 VAL C N 1
ATOM 7718 C CA . VAL C 1 214 ? 123.031 158.080 -113.722 1.00 74.66 1208 VAL C CA 1
ATOM 7719 C C . VAL C 1 214 ? 123.461 158.018 -115.186 1.00 76.30 1208 VAL C C 1
ATOM 7720 O O . VAL C 1 214 ? 122.925 158.730 -116.029 1.00 77.81 1208 VAL C O 1
ATOM 7724 N N . ASP C 1 215 ? 124.447 157.183 -115.477 1.00 78.11 1209 ASP C N 1
ATOM 7725 C CA . ASP C 1 215 ? 124.968 157.022 -116.832 1.00 80.18 1209 ASP C CA 1
ATOM 7726 C C . ASP C 1 215 ? 123.900 156.963 -117.928 1.00 80.01 1209 ASP C C 1
ATOM 7727 O O . ASP C 1 215 ? 123.173 155.981 -118.012 1.00 80.34 1209 ASP C O 1
ATOM 7732 N N . THR C 1 216 ? 123.814 157.993 -118.769 1.00 79.55 1210 THR C N 1
ATOM 7733 C CA . THR C 1 216 ? 122.843 158.006 -119.870 1.00 79.94 1210 THR C CA 1
ATOM 7734 C C . THR C 1 216 ? 123.418 158.739 -121.082 1.00 80.39 1210 THR C C 1
ATOM 7735 O O . THR C 1 216 ? 123.500 158.187 -122.181 1.00 80.15 1210 THR C O 1
ATOM 7739 N N . PHE C 1 217 ? 123.807 159.991 -120.874 1.00 81.03 1211 PHE C N 1
ATOM 7740 C CA . PHE C 1 217 ? 124.384 160.815 -121.936 1.00 81.85 1211 PHE C CA 1
ATOM 7741 C C . PHE C 1 217 ? 125.737 161.335 -121.465 1.00 81.68 1211 PHE C C 1
ATOM 7742 O O . PHE C 1 217 ? 126.733 161.292 -122.190 1.00 81.08 1211 PHE C O 1
ATOM 7750 N N . TYR C 1 218 ? 125.746 161.835 -120.235 1.00 82.35 1212 TYR C N 1
ATOM 7751 C CA . TYR C 1 218 ? 126.939 162.379 -119.607 1.00 82.91 1212 TYR C CA 1
ATOM 7752 C C . TYR C 1 218 ? 127.652 161.241 -118.873 1.00 82.69 1212 TYR C C 1
ATOM 7753 O O . TYR C 1 218 ? 127.119 160.138 -118.758 1.00 83.43 1212 TYR C O 1
ATOM 7762 N N . ASP C 1 219 ? 128.854 161.503 -118.377 1.00 82.04 1213 ASP C N 1
ATOM 7763 C CA . ASP C 1 219 ? 129.605 160.482 -117.650 1.00 81.34 1213 ASP C CA 1
ATOM 7764 C C . ASP C 1 219 ? 128.931 160.233 -116.296 1.00 80.21 1213 ASP C C 1
ATOM 7765 O O . ASP C 1 219 ? 128.208 161.093 -115.791 1.00 79.69 1213 ASP C O 1
ATOM 7770 N N . GLU C 1 220 ? 129.156 159.059 -115.714 1.00 79.37 1214 GLU C N 1
ATOM 7771 C CA . GLU C 1 220 ? 128.553 158.739 -114.422 1.00 78.12 1214 GLU C CA 1
ATOM 7772 C C . GLU C 1 220 ? 128.996 159.776 -113.404 1.00 76.68 1214 GLU C C 1
ATOM 7773 O O . GLU C 1 220 ? 128.229 160.175 -112.537 1.00 76.27 1214 GLU C O 1
ATOM 7779 N N . LYS C 1 221 ? 130.248 160.204 -113.521 1.00 75.99 1215 LYS C N 1
ATOM 7780 C CA . LYS C 1 221 ? 130.814 161.189 -112.607 1.00 75.17 1215 LYS C CA 1
ATOM 7781 C C . LYS C 1 221 ? 130.006 162.474 -112.620 1.00 74.24 1215 LYS C C 1
ATOM 7782 O O . LYS C 1 221 ? 129.679 163.022 -111.572 1.00 74.54 1215 LYS C O 1
ATOM 7788 N N . VAL C 1 222 ? 129.683 162.953 -113.814 1.00 73.00 1216 VAL C N 1
ATOM 7789 C CA . VAL C 1 222 ? 128.923 164.179 -113.947 1.00 71.15 1216 VAL C CA 1
ATOM 7790 C C . VAL C 1 222 ? 127.478 164.001 -113.476 1.00 71.40 1216 VAL C C 1
ATOM 7791 O O . VAL C 1 222 ? 127.022 164.692 -112.565 1.00 72.02 1216 VAL C O 1
ATOM 7795 N N . GLU C 1 223 ? 126.760 163.067 -114.085 1.00 70.87 1217 GLU C N 1
ATOM 7796 C CA . GLU C 1 223 ? 125.368 162.836 -113.724 1.00 70.77 1217 GLU C CA 1
ATOM 7797 C C . GLU C 1 223 ? 125.145 162.400 -112.280 1.00 68.97 1217 GLU C C 1
ATOM 7798 O O . GLU C 1 223 ? 124.044 162.510 -111.756 1.00 68.45 1217 GLU C O 1
ATOM 7804 N N . ALA C 1 224 ? 126.182 161.898 -111.634 1.00 68.26 1218 ALA C N 1
ATOM 7805 C CA . ALA C 1 224 ? 126.030 161.458 -110.262 1.00 68.02 1218 ALA C CA 1
ATOM 7806 C C . ALA C 1 224 ? 125.773 162.666 -109.366 1.00 68.12 1218 ALA C C 1
ATOM 7807 O O . ALA C 1 224 ? 124.783 162.687 -108.628 1.00 67.44 1218 ALA C O 1
ATOM 7809 N N . VAL C 1 225 ? 126.648 163.672 -109.435 1.00 67.89 1219 VAL C N 1
ATOM 7810 C CA . VAL C 1 225 ? 126.471 164.864 -108.610 1.00 68.71 1219 VAL C CA 1
ATOM 7811 C C . VAL C 1 225 ? 125.155 165.560 -108.956 1.00 69.61 1219 VAL C C 1
ATOM 7812 O O . VAL C 1 225 ? 124.444 166.015 -108.061 1.00 70.28 1219 VAL C O 1
ATOM 7816 N N . MET C 1 226 ? 124.826 165.639 -110.244 1.00 70.07 1220 MET C N 1
ATOM 7817 C CA . MET C 1 226 ? 123.568 166.254 -110.670 1.00 70.64 1220 MET C CA 1
ATOM 7818 C C . MET C 1 226 ? 122.414 165.635 -109.877 1.00 71.21 1220 MET C C 1
ATOM 7819 O O . MET C 1 226 ? 121.636 166.342 -109.235 1.00 70.86 1220 MET C O 1
ATOM 7824 N N . ALA C 1 227 ? 122.313 164.308 -109.925 1.00 72.17 1221 ALA C N 1
ATOM 7825 C CA . ALA C 1 227 ? 121.262 163.582 -109.218 1.00 72.60 1221 ALA C CA 1
ATOM 7826 C C . ALA C 1 227 ? 121.302 163.884 -107.725 1.00 72.86 1221 ALA C C 1
ATOM 7827 O O . ALA C 1 227 ? 120.290 163.788 -107.0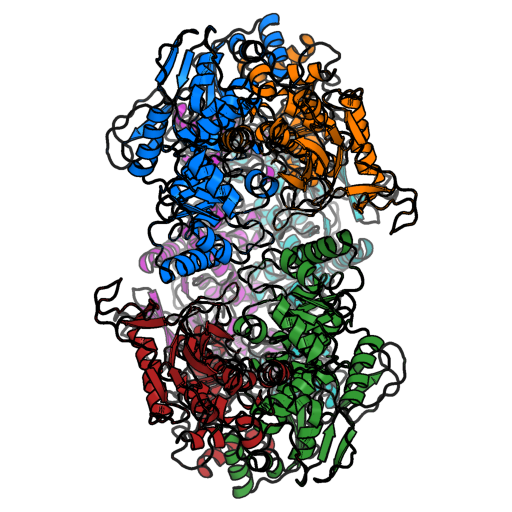38 1.00 71.69 1221 ALA C O 1
ATOM 7829 N N . ALA C 1 228 ? 122.484 164.235 -107.227 1.00 74.60 1222 ALA C N 1
ATOM 7830 C CA . ALA C 1 228 ? 122.654 164.561 -105.809 1.00 75.83 1222 ALA C CA 1
ATOM 7831 C C . ALA C 1 228 ? 122.080 165.956 -105.571 1.00 76.18 1222 ALA C C 1
ATOM 7832 O O . ALA C 1 228 ? 121.229 166.154 -104.692 1.00 75.54 1222 ALA C O 1
ATOM 7834 N N . GLU C 1 229 ? 122.565 166.918 -106.355 1.00 76.69 1223 GLU C N 1
ATOM 7835 C CA . GLU C 1 229 ? 122.079 168.290 -106.273 1.00 77.53 1223 GLU C CA 1
ATOM 7836 C C . GLU C 1 229 ? 120.747 168.321 -107.027 1.00 77.43 1223 GLU C C 1
ATOM 7837 O O . GLU C 1 229 ? 120.603 168.939 -108.081 1.00 77.59 1223 GLU C O 1
ATOM 7843 N N . ALA C 1 230 ? 119.790 167.607 -106.448 1.00 76.97 1224 ALA C N 1
ATOM 7844 C CA . ALA C 1 230 ? 118.431 167.448 -106.947 1.00 76.30 1224 ALA C CA 1
ATOM 7845 C C . ALA C 1 230 ? 117.937 166.387 -105.978 1.00 76.36 1224 ALA C C 1
ATOM 7846 O O . ALA C 1 230 ? 118.619 165.390 -105.751 1.00 77.74 1224 ALA C O 1
ATOM 7848 N N . LEU C 1 231 ? 116.770 166.597 -105.394 1.00 75.95 1225 LEU C N 1
ATOM 7849 C CA . LEU C 1 231 ? 116.231 165.666 -104.407 1.00 75.76 1225 LEU C CA 1
ATOM 7850 C C . LEU C 1 231 ? 117.201 165.413 -103.247 1.00 74.99 1225 LEU C C 1
ATOM 7851 O O . LEU C 1 231 ? 116.810 164.856 -102.229 1.00 74.45 1225 LEU C O 1
ATOM 7856 N N . GLY C 1 232 ? 118.449 165.853 -103.397 1.00 75.04 1226 GLY C N 1
ATOM 7857 C CA . GLY C 1 232 ? 119.458 165.690 -102.359 1.00 75.37 1226 GLY C CA 1
ATOM 7858 C C . GLY C 1 232 ? 119.280 164.511 -101.421 1.00 75.90 1226 GLY C C 1
ATOM 7859 O O . GLY C 1 232 ? 119.774 163.427 -101.702 1.00 77.04 1226 GLY C O 1
ATOM 7860 N N . LYS C 1 233 ? 118.584 164.719 -100.306 1.00 76.29 1227 LYS C N 1
ATOM 7861 C CA . LYS C 1 233 ? 118.349 163.662 -99.321 1.00 76.47 1227 LYS C CA 1
ATOM 7862 C C . LYS C 1 233 ? 117.194 162.740 -99.709 1.00 76.40 1227 LYS C C 1
ATOM 7863 O O . LYS C 1 233 ? 116.778 161.871 -98.938 1.00 76.81 1227 LYS C O 1
ATOM 7869 N N . LYS C 1 234 ? 116.670 162.943 -100.906 1.00 76.32 1228 LYS C N 1
ATOM 7870 C CA . LYS C 1 234 ? 115.589 162.117 -101.419 1.00 76.36 1228 LYS C CA 1
ATOM 7871 C C . LYS C 1 234 ? 116.255 161.029 -102.256 1.00 75.52 1228 LYS C C 1
ATOM 7872 O O . LYS C 1 234 ? 115.652 160.003 -102.561 1.00 76.22 1228 LYS C O 1
ATOM 7878 N N . LEU C 1 235 ? 117.511 161.277 -102.617 1.00 73.75 1229 LEU C N 1
ATOM 7879 C CA . LEU C 1 235 ? 118.298 160.355 -103.425 1.00 72.84 1229 LEU C CA 1
ATOM 7880 C C . LEU C 1 235 ? 118.878 159.251 -102.547 1.00 72.68 1229 LEU C C 1
ATOM 7881 O O . LEU C 1 235 ? 119.952 159.408 -101.968 1.00 72.06 1229 LEU C O 1
ATOM 7886 N N . PHE C 1 236 ? 118.162 158.135 -102.451 1.00 72.58 1230 PHE C N 1
ATOM 7887 C CA . PHE C 1 236 ? 118.614 157.015 -101.638 1.00 72.28 1230 PHE C CA 1
ATOM 7888 C C . PHE C 1 236 ? 119.900 156.375 -102.140 1.00 72.79 1230 PHE C C 1
ATOM 7889 O O . PHE C 1 236 ? 120.739 155.940 -101.344 1.00 73.39 1230 PHE C O 1
ATOM 7897 N N . ALA C 1 237 ? 120.046 156.295 -103.458 1.00 72.35 1231 ALA C N 1
ATOM 7898 C CA . ALA C 1 237 ? 121.233 155.696 -104.039 1.00 71.10 1231 ALA C CA 1
ATOM 7899 C C . ALA C 1 237 ? 121.373 156.062 -105.502 1.00 70.84 1231 ALA C C 1
ATOM 7900 O O . ALA C 1 237 ? 120.441 156.570 -106.131 1.00 70.45 1231 ALA C O 1
ATOM 7902 N N . VAL C 1 238 ? 122.560 155.811 -106.033 1.00 70.48 1232 VAL C N 1
ATOM 7903 C CA . VAL C 1 238 ? 122.839 156.069 -107.432 1.00 70.11 1232 VAL C CA 1
ATOM 7904 C C . VAL C 1 238 ? 123.145 154.720 -108.083 1.00 70.35 1232 VAL C C 1
ATOM 7905 O O . VAL C 1 238 ? 123.828 153.888 -107.484 1.00 71.28 1232 VAL C O 1
ATOM 7909 N N . ARG C 1 239 ? 122.632 154.491 -109.291 1.00 69.90 1233 ARG C N 1
ATOM 7910 C CA . ARG C 1 239 ? 122.875 153.223 -109.972 1.00 68.71 1233 ARG C CA 1
ATOM 7911 C C . ARG C 1 239 ? 123.906 153.345 -111.085 1.00 68.13 1233 ARG C C 1
ATOM 7912 O O . ARG C 1 239 ? 123.819 154.244 -111.926 1.00 67.32 1233 ARG C O 1
ATOM 7920 N N . LEU C 1 240 ? 124.888 152.445 -111.069 1.00 67.71 1234 LEU C N 1
ATOM 7921 C CA . LEU C 1 240 ? 125.920 152.424 -112.100 1.00 67.60 1234 LEU C CA 1
ATOM 7922 C C . LEU C 1 240 ? 125.782 151.137 -112.883 1.00 67.24 1234 LEU C C 1
ATOM 7923 O O . LEU C 1 240 ? 125.788 150.045 -112.303 1.00 67.61 1234 LEU C O 1
ATOM 7928 N N . ASP C 1 241 ? 125.632 151.277 -114.198 1.00 66.54 1235 ASP C N 1
ATOM 7929 C CA . ASP C 1 241 ? 125.492 150.137 -115.093 1.00 66.52 1235 ASP C CA 1
ATOM 7930 C C . ASP C 1 241 ? 126.284 150.422 -116.360 1.00 65.42 1235 ASP C C 1
ATOM 7931 O O . ASP C 1 241 ? 125.813 150.203 -117.469 1.00 64.87 1235 ASP C O 1
ATOM 7936 N N . THR C 1 242 ? 127.500 150.913 -116.185 1.00 64.55 1236 THR C N 1
ATOM 7937 C CA . THR C 1 242 ? 128.345 151.226 -117.321 1.00 65.52 1236 THR C CA 1
ATOM 7938 C C . THR C 1 242 ? 128.304 150.162 -118.417 1.00 65.80 1236 THR C C 1
ATOM 7939 O O . THR C 1 242 ? 128.461 148.974 -118.149 1.00 66.26 1236 THR C O 1
ATOM 7943 N N . PRO C 1 243 ? 128.060 150.578 -119.669 1.00 65.73 1237 PRO C N 1
ATOM 7944 C CA . PRO C 1 243 ? 128.016 149.630 -120.787 1.00 65.14 1237 PRO C CA 1
ATOM 7945 C C . PRO C 1 243 ? 129.404 149.002 -120.927 1.00 64.63 1237 PRO C C 1
ATOM 7946 O O . PRO C 1 243 ? 130.412 149.638 -120.611 1.00 64.20 1237 PRO C O 1
ATOM 7950 N N . SER C 1 244 ? 129.453 147.763 -121.405 1.00 64.34 1238 SER C N 1
ATOM 7951 C CA . SER C 1 244 ? 130.718 147.055 -121.568 1.00 63.41 1238 SER C CA 1
ATOM 7952 C C . SER C 1 244 ? 131.752 147.807 -122.391 1.00 62.57 1238 SER C C 1
ATOM 7953 O O . SER C 1 244 ? 132.951 147.739 -122.108 1.00 62.48 1238 SER C O 1
ATOM 7956 N N . SER C 1 245 ? 131.297 148.521 -123.410 1.00 60.68 1239 SER C N 1
ATOM 7957 C CA . SER C 1 245 ? 132.216 149.270 -124.240 1.00 59.01 1239 SER C CA 1
ATOM 7958 C C . SER C 1 245 ? 132.858 150.378 -123.413 1.00 58.32 1239 SER C C 1
ATOM 7959 O O . SER C 1 245 ? 133.917 150.898 -123.766 1.00 57.63 1239 SER C O 1
ATOM 7962 N N . ARG C 1 246 ? 132.229 150.718 -122.292 1.00 57.60 1240 ARG C N 1
ATOM 7963 C CA . ARG C 1 246 ? 132.733 151.791 -121.444 1.00 56.71 1240 ARG C CA 1
ATOM 7964 C C . ARG C 1 246 ? 133.388 151.349 -120.140 1.00 55.29 1240 ARG C C 1
ATOM 7965 O O . ARG C 1 246 ? 134.099 152.137 -119.516 1.00 55.13 1240 ARG C O 1
ATOM 7973 N N . ARG C 1 247 ? 133.165 150.099 -119.728 1.00 53.54 1241 ARG C N 1
ATOM 7974 C CA . ARG C 1 247 ? 133.761 149.596 -118.484 1.00 51.17 1241 ARG C CA 1
ATOM 7975 C C . ARG C 1 247 ? 135.237 149.254 -118.581 1.00 50.27 1241 ARG C C 1
ATOM 7976 O O . ARG C 1 247 ? 135.588 148.094 -118.723 1.00 49.20 1241 ARG C O 1
ATOM 7984 N N . GLY C 1 248 ? 136.096 150.267 -118.505 1.00 50.12 1242 GLY C N 1
ATOM 7985 C CA . GLY C 1 248 ? 137.525 150.020 -118.545 1.00 49.13 1242 GLY C CA 1
ATOM 7986 C C . GLY C 1 248 ? 137.924 149.338 -117.233 1.00 48.78 1242 GLY C C 1
ATOM 7987 O O . GLY C 1 248 ? 138.542 148.268 -117.214 1.00 48.00 1242 GLY C O 1
ATOM 7988 N N . ASN C 1 249 ? 137.569 149.969 -116.121 1.00 46.57 1243 ASN C N 1
ATOM 7989 C CA . ASN C 1 249 ? 137.850 149.419 -114.816 1.00 44.16 1243 ASN C CA 1
ATOM 7990 C C . ASN C 1 249 ? 136.665 149.802 -113.956 1.00 44.84 1243 ASN C C 1
ATOM 7991 O O . ASN C 1 249 ? 136.632 150.876 -113.381 1.00 45.19 1243 ASN C O 1
ATOM 7996 N N . PHE C 1 250 ? 135.680 148.925 -113.871 1.00 46.19 1244 PHE C N 1
ATOM 7997 C CA . PHE C 1 250 ? 134.503 149.219 -113.081 1.00 47.35 1244 PHE C CA 1
ATOM 7998 C C . PHE C 1 250 ? 134.869 149.657 -111.663 1.00 48.87 1244 PHE C C 1
ATOM 7999 O O . PHE C 1 250 ? 134.364 150.666 -111.178 1.00 51.71 1244 PHE C O 1
ATOM 8007 N N . ARG C 1 251 ? 135.737 148.908 -110.996 1.00 48.65 1245 ARG C N 1
ATOM 8008 C CA . ARG C 1 251 ? 136.143 149.260 -109.648 1.00 48.56 1245 ARG C CA 1
ATOM 8009 C C . ARG C 1 251 ? 136.520 150.739 -109.603 1.00 49.20 1245 ARG C C 1
ATOM 8010 O O . ARG C 1 251 ? 135.929 151.525 -108.864 1.00 49.13 1245 ARG C O 1
ATOM 8018 N N . LYS C 1 252 ? 137.508 151.110 -110.405 1.00 48.93 1246 LYS C N 1
ATOM 8019 C CA . LYS C 1 252 ? 137.959 152.484 -110.449 1.00 50.11 1246 LYS C CA 1
ATOM 8020 C C . LYS C 1 252 ? 136.804 153.443 -110.704 1.00 51.43 1246 LYS C C 1
ATOM 8021 O O . LYS C 1 252 ? 136.690 154.472 -110.041 1.00 53.94 1246 LYS C O 1
ATOM 8027 N N . ILE C 1 253 ? 135.952 153.120 -111.668 1.00 51.17 1247 ILE C N 1
ATOM 8028 C CA . ILE C 1 253 ? 134.827 153.986 -111.978 1.00 49.68 1247 ILE C CA 1
ATOM 8029 C C . ILE C 1 253 ? 133.942 154.149 -110.748 1.00 48.77 1247 ILE C C 1
ATOM 8030 O O . ILE C 1 253 ? 133.498 155.248 -110.435 1.00 49.03 1247 ILE C O 1
ATOM 8035 N N . ILE C 1 254 ? 133.703 153.059 -110.037 1.00 48.40 1248 ILE C N 1
ATOM 8036 C CA . ILE C 1 254 ? 132.861 153.115 -108.848 1.00 48.66 1248 ILE C CA 1
ATOM 8037 C C . ILE C 1 254 ? 133.464 154.017 -107.790 1.00 50.92 1248 ILE C C 1
ATOM 8038 O O . ILE C 1 254 ? 132.747 154.754 -107.114 1.00 53.17 1248 ILE C O 1
ATOM 8043 N N . GLU C 1 255 ? 134.780 153.963 -107.639 1.00 51.56 1249 GLU C N 1
ATOM 8044 C CA . GLU C 1 255 ? 135.446 154.789 -106.645 1.00 52.45 1249 GLU C CA 1
ATOM 8045 C C . GLU C 1 255 ? 135.340 156.265 -106.993 1.00 52.22 1249 GLU C C 1
ATOM 8046 O O . GLU C 1 255 ? 134.966 157.083 -106.158 1.00 52.86 1249 GLU C O 1
ATOM 8052 N N . GLU C 1 256 ? 135.661 156.598 -108.235 1.00 52.96 1250 GLU C N 1
ATOM 8053 C CA . GLU C 1 256 ? 135.603 157.976 -108.711 1.00 53.45 1250 GLU C CA 1
ATOM 8054 C C . GLU C 1 256 ? 134.252 158.598 -108.402 1.00 52.51 1250 GLU C C 1
ATOM 8055 O O . GLU C 1 256 ? 134.171 159.753 -108.033 1.00 53.64 1250 GLU C O 1
ATOM 8061 N N . VAL C 1 257 ? 133.186 157.832 -108.537 1.00 52.49 1251 VAL C N 1
ATOM 8062 C CA . VAL C 1 257 ? 131.867 158.363 -108.236 1.00 53.84 1251 VAL C CA 1
ATOM 8063 C C . VAL C 1 257 ? 131.785 158.666 -106.752 1.00 54.08 1251 VAL C C 1
ATOM 8064 O O . VAL C 1 257 ? 131.377 159.759 -106.353 1.00 53.61 1251 VAL C O 1
ATOM 8068 N N . ARG C 1 258 ? 132.168 157.688 -105.937 1.00 55.10 1252 ARG C N 1
ATOM 8069 C CA . ARG C 1 258 ? 132.148 157.869 -104.495 1.00 56.51 1252 ARG C CA 1
ATOM 8070 C C . ARG C 1 258 ? 132.929 159.120 -104.104 1.00 56.92 1252 ARG C C 1
ATOM 8071 O O . ARG C 1 258 ? 132.530 159.852 -103.200 1.00 58.12 1252 ARG C O 1
ATOM 8079 N N . TRP C 1 259 ? 134.041 159.368 -104.785 1.00 56.69 1253 TRP C N 1
ATOM 8080 C CA . TRP C 1 259 ? 134.851 160.532 -104.476 1.00 56.52 1253 TRP C CA 1
ATOM 8081 C C . TRP C 1 259 ? 134.125 161.821 -104.822 1.00 57.37 1253 TRP C C 1
ATOM 8082 O O . TRP C 1 259 ? 133.846 162.631 -103.942 1.00 57.63 1253 TRP C O 1
ATOM 8093 N N . GLU C 1 260 ? 133.812 162.008 -106.101 1.00 58.06 1254 GLU C N 1
ATOM 8094 C CA . GLU C 1 260 ? 133.130 163.210 -106.542 1.00 59.02 1254 GLU C CA 1
ATOM 8095 C C . GLU C 1 260 ? 131.915 163.509 -105.688 1.00 60.28 1254 GLU C C 1
ATOM 8096 O O . GLU C 1 260 ? 131.513 164.661 -105.569 1.00 62.37 1254 GLU C O 1
ATOM 8102 N N . LEU C 1 261 ? 131.322 162.478 -105.096 1.00 60.01 1255 LEU C N 1
ATOM 8103 C CA . LEU C 1 261 ? 130.168 162.686 -104.243 1.00 59.84 1255 LEU C CA 1
ATOM 8104 C C . LEU C 1 261 ? 130.641 163.114 -102.870 1.00 61.02 1255 LEU C C 1
ATOM 8105 O O . LEU C 1 261 ? 130.155 164.102 -102.319 1.00 62.27 1255 LEU C O 1
ATOM 8110 N N . LYS C 1 262 ? 131.592 162.367 -102.321 1.00 62.00 1256 LYS C N 1
ATOM 8111 C CA . LYS C 1 262 ? 132.149 162.651 -101.000 1.00 63.95 1256 LYS C CA 1
ATOM 8112 C C . LYS C 1 262 ? 132.741 164.068 -100.919 1.00 65.78 1256 LYS C C 1
ATOM 8113 O O . LYS C 1 262 ? 132.489 164.804 -99.951 1.00 66.60 1256 LYS C O 1
ATOM 8119 N N . VAL C 1 263 ? 133.528 164.446 -101.930 1.00 66.03 1257 VAL C N 1
ATOM 8120 C CA . VAL C 1 263 ? 134.144 165.771 -101.965 1.00 65.48 1257 VAL C CA 1
ATOM 8121 C C . VAL C 1 263 ? 133.084 166.858 -101.891 1.00 66.06 1257 VAL C C 1
ATOM 8122 O O . VAL C 1 263 ? 133.203 167.791 -101.099 1.00 66.59 1257 VAL C O 1
ATOM 8126 N N . ARG C 1 264 ? 132.050 166.735 -102.717 1.00 66.03 1258 ARG C N 1
ATOM 8127 C CA . ARG C 1 264 ? 130.982 167.724 -102.737 1.00 66.22 1258 ARG C CA 1
ATOM 8128 C C . ARG C 1 264 ? 129.998 167.541 -101.585 1.00 67.36 1258 ARG C C 1
ATOM 8129 O O . ARG C 1 264 ? 128.833 167.935 -101.677 1.00 67.85 1258 ARG C O 1
ATOM 8137 N N . GLY C 1 265 ? 130.478 166.928 -100.506 1.00 67.54 1259 GLY C N 1
ATOM 8138 C CA . GLY C 1 265 ? 129.660 166.740 -99.326 1.00 68.88 1259 GLY C CA 1
ATOM 8139 C C . GLY C 1 265 ? 128.473 165.802 -99.357 1.00 69.90 1259 GLY C C 1
ATOM 8140 O O . GLY C 1 265 ? 127.754 165.720 -98.357 1.00 69.75 1259 GLY C O 1
ATOM 8141 N N . TYR C 1 266 ? 128.236 165.109 -100.468 1.00 71.02 1260 TYR C N 1
ATOM 8142 C CA . TYR C 1 266 ? 127.112 164.172 -100.507 1.00 72.72 1260 TYR C CA 1
ATOM 8143 C C . TYR C 1 266 ? 127.652 162.848 -99.977 1.00 73.18 1260 TYR C C 1
ATOM 8144 O O . TYR C 1 266 ? 128.512 162.238 -100.610 1.00 73.65 1260 TYR C O 1
ATOM 8153 N N . ASP C 1 267 ? 127.159 162.404 -98.822 1.00 73.42 1261 ASP C N 1
ATOM 8154 C CA . ASP C 1 267 ? 127.672 161.172 -98.227 1.00 74.03 1261 ASP C CA 1
ATOM 8155 C C . ASP C 1 267 ? 126.669 160.092 -97.836 1.00 73.32 1261 ASP C C 1
ATOM 8156 O O . ASP C 1 267 ? 127.065 159.004 -97.417 1.00 73.09 1261 ASP C O 1
ATOM 8161 N N . TRP C 1 268 ? 125.381 160.380 -97.968 1.00 72.05 1262 TRP C N 1
ATOM 8162 C CA . TRP C 1 268 ? 124.362 159.405 -97.610 1.00 70.07 1262 TRP C CA 1
ATOM 8163 C C . TRP C 1 268 ? 124.054 158.532 -98.811 1.00 69.12 1262 TRP C C 1
ATOM 8164 O O . TRP C 1 268 ? 123.675 157.366 -98.659 1.00 69.30 1262 TRP C O 1
ATOM 8175 N N . VAL C 1 269 ? 124.228 159.099 -100.005 1.00 67.09 1263 VAL C N 1
ATOM 8176 C CA . VAL C 1 269 ? 123.949 158.367 -101.232 1.00 65.52 1263 VAL C CA 1
ATOM 8177 C C . VAL C 1 269 ? 124.865 157.154 -101.389 1.00 63.78 1263 VAL C C 1
ATOM 8178 O O . VAL C 1 269 ? 126.089 157.268 -101.370 1.00 62.54 1263 VAL C O 1
ATOM 8182 N N . LYS C 1 270 ? 124.234 155.991 -101.531 1.00 62.34 1264 LYS C N 1
ATOM 8183 C CA . LYS C 1 270 ? 124.923 154.719 -101.691 1.00 60.92 1264 LYS C CA 1
ATOM 8184 C C . LYS C 1 270 ? 125.166 154.394 -103.165 1.00 59.89 1264 LYS C C 1
ATOM 8185 O O . LYS C 1 270 ? 124.590 155.018 -104.067 1.00 59.73 1264 LYS C O 1
ATOM 8191 N N . ILE C 1 271 ? 126.022 153.407 -103.400 1.00 57.96 1265 ILE C N 1
ATOM 8192 C CA . ILE C 1 271 ? 126.338 152.990 -104.752 1.00 57.07 1265 ILE C CA 1
ATOM 8193 C C . ILE C 1 271 ? 125.668 151.666 -105.067 1.00 55.66 1265 ILE C C 1
ATOM 8194 O O . ILE C 1 271 ? 125.998 150.631 -104.495 1.00 55.62 1265 ILE C O 1
ATOM 8199 N N . PHE C 1 272 ? 124.711 151.711 -105.978 1.00 54.66 1266 PHE C N 1
ATOM 8200 C CA . PHE C 1 272 ? 123.991 150.523 -106.394 1.00 53.76 1266 PHE C CA 1
ATOM 8201 C C . PHE C 1 272 ? 124.434 150.205 -107.822 1.00 52.88 1266 PHE C C 1
ATOM 8202 O O . PHE C 1 272 ? 124.394 151.072 -108.702 1.00 52.34 1266 PHE C O 1
ATOM 8210 N N . VAL C 1 273 ? 124.885 148.975 -108.052 1.00 51.58 1267 VAL C N 1
ATOM 8211 C CA . VAL C 1 273 ? 125.341 148.594 -109.390 1.00 50.27 1267 VAL C CA 1
ATOM 8212 C C . VAL C 1 273 ? 124.622 147.374 -109.957 1.00 49.47 1267 VAL C C 1
ATOM 8213 O O . VAL C 1 273 ? 124.103 146.514 -109.236 1.00 48.99 1267 VAL C O 1
ATOM 8217 N N . SER C 1 274 ? 124.594 147.318 -111.274 1.00 48.12 1268 SER C N 1
ATOM 8218 C CA . SER C 1 274 ? 123.971 146.214 -111.950 1.00 48.76 1268 SER C CA 1
ATOM 8219 C C . SER C 1 274 ? 124.557 146.231 -113.353 1.00 48.89 1268 SER C C 1
ATOM 8220 O O . SER C 1 274 ? 125.101 147.243 -113.795 1.00 45.96 1268 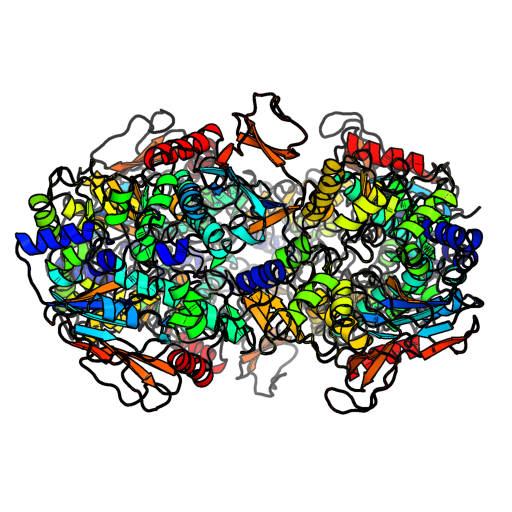SER C O 1
ATOM 8223 N N . GLY C 1 275 ? 124.468 145.104 -114.049 1.00 50.05 1269 GLY C N 1
ATOM 8224 C CA . GLY C 1 275 ? 124.991 145.067 -115.398 1.00 50.08 1269 GLY C CA 1
ATOM 8225 C C . GLY C 1 275 ? 126.011 143.973 -115.617 1.00 50.16 1269 GLY C C 1
ATOM 8226 O O . GLY C 1 275 ? 127.163 144.066 -115.193 1.00 48.52 1269 GLY C O 1
ATOM 8227 N N . GLY C 1 276 ? 125.557 142.929 -116.294 1.00 50.80 1270 GLY C N 1
ATOM 8228 C CA . GLY C 1 276 ? 126.399 141.799 -116.607 1.00 50.18 1270 GLY C CA 1
ATOM 8229 C C . GLY C 1 276 ? 127.485 141.507 -115.603 1.00 49.53 1270 GLY C C 1
ATOM 8230 O O . GLY C 1 276 ? 128.646 141.825 -115.843 1.00 49.84 1270 GLY C O 1
ATOM 8231 N N . LEU C 1 277 ? 127.128 140.903 -114.479 1.00 48.50 1271 LEU C N 1
ATOM 8232 C CA . LEU C 1 277 ? 128.148 140.571 -113.505 1.00 49.19 1271 LEU C CA 1
ATOM 8233 C C . LEU C 1 277 ? 127.939 139.228 -112.817 1.00 49.19 1271 LEU C C 1
ATOM 8234 O O . LEU C 1 277 ? 126.818 138.834 -112.515 1.00 49.38 1271 LEU C O 1
ATOM 8239 N N . ASP C 1 278 ? 129.042 138.525 -112.596 1.00 49.06 1272 ASP C N 1
ATOM 8240 C CA . ASP C 1 278 ? 129.039 137.228 -111.949 1.00 50.36 1272 ASP C CA 1
ATOM 8241 C C . ASP C 1 278 ? 129.857 137.297 -110.648 1.00 50.65 1272 ASP C C 1
ATOM 8242 O O . ASP C 1 278 ? 130.151 138.388 -110.140 1.00 50.17 1272 ASP C O 1
ATOM 8247 N N . GLU C 1 279 ? 130.239 136.132 -110.128 1.00 49.20 1273 GLU C N 1
ATOM 8248 C CA . GLU C 1 279 ? 131.021 136.052 -108.904 1.00 48.17 1273 GLU C CA 1
ATOM 8249 C C . GLU C 1 279 ? 132.332 136.795 -108.971 1.00 48.61 1273 GLU C C 1
ATOM 8250 O O . GLU C 1 279 ? 132.580 137.702 -108.196 1.00 49.30 1273 GLU C O 1
ATOM 8256 N N . GLU C 1 280 ? 133.184 136.392 -109.895 1.00 50.20 1274 GLU C N 1
ATOM 8257 C CA . GLU C 1 280 ? 134.479 137.021 -110.052 1.00 52.43 1274 GLU C CA 1
ATOM 8258 C C . GLU C 1 280 ? 134.391 138.541 -110.180 1.00 52.02 1274 GLU C C 1
ATOM 8259 O O . GLU C 1 280 ? 135.214 139.271 -109.621 1.00 53.32 1274 GLU C O 1
ATOM 8265 N N . LYS C 1 281 ? 133.392 139.022 -110.913 1.00 51.01 1275 LYS C N 1
ATOM 8266 C CA . LYS C 1 281 ? 133.213 140.464 -111.112 1.00 48.60 1275 LYS C CA 1
ATOM 8267 C C . LYS C 1 281 ? 132.791 141.179 -109.837 1.00 46.16 1275 LYS C C 1
ATOM 8268 O O . LYS C 1 281 ? 133.226 142.289 -109.568 1.00 45.79 1275 LYS C O 1
ATOM 8274 N N . ILE C 1 282 ? 131.934 140.529 -109.064 1.00 43.57 1276 ILE C N 1
ATOM 8275 C CA . ILE C 1 282 ? 131.448 141.078 -107.814 1.00 41.94 1276 ILE C CA 1
ATOM 8276 C C . ILE C 1 282 ? 132.534 141.045 -106.751 1.00 42.89 1276 ILE C C 1
ATOM 8277 O O . ILE C 1 282 ? 132.686 141.989 -105.979 1.00 41.34 1276 ILE C O 1
ATOM 8282 N N . LYS C 1 283 ? 133.300 139.960 -106.723 1.00 43.88 1277 LYS C N 1
ATOM 8283 C CA . LYS C 1 283 ? 134.359 139.828 -105.745 1.00 44.51 1277 LYS C CA 1
ATOM 8284 C C . LYS C 1 283 ? 135.340 140.973 -105.889 1.00 46.16 1277 LYS C C 1
ATOM 8285 O O . LYS C 1 283 ? 135.940 141.393 -104.911 1.00 46.95 1277 LYS C O 1
ATOM 8291 N N . GLU C 1 284 ? 135.518 141.484 -107.099 1.00 47.18 1278 GLU C N 1
ATOM 8292 C CA . GLU C 1 284 ? 136.483 142.557 -107.267 1.00 49.57 1278 GLU C CA 1
ATOM 8293 C C . GLU C 1 284 ? 135.862 143.933 -107.072 1.00 49.18 1278 GLU C C 1
ATOM 8294 O O . GLU C 1 284 ? 136.455 144.950 -107.437 1.00 49.06 1278 GLU C O 1
ATOM 8300 N N . ILE C 1 285 ? 134.696 143.976 -106.443 1.00 48.15 1279 ILE C N 1
ATOM 8301 C CA . ILE C 1 285 ? 134.029 145.250 -106.306 1.00 48.05 1279 ILE C CA 1
ATOM 8302 C C . ILE C 1 285 ? 133.085 145.359 -105.091 1.00 49.62 1279 ILE C C 1
ATOM 8303 O O . ILE C 1 285 ? 132.513 146.422 -104.825 1.00 49.94 1279 ILE C O 1
ATOM 8308 N N . VAL C 1 286 ? 132.968 144.271 -104.330 1.00 49.82 1280 VAL C N 1
ATOM 8309 C CA . VAL C 1 286 ? 132.089 144.224 -103.159 1.00 50.18 1280 VAL C CA 1
ATOM 8310 C C . VAL C 1 286 ? 132.307 145.333 -102.153 1.00 52.04 1280 VAL C C 1
ATOM 8311 O O . VAL C 1 286 ? 131.366 146.014 -101.733 1.00 53.01 1280 VAL C O 1
ATOM 8315 N N . ASP C 1 287 ? 133.560 145.479 -101.743 1.00 52.63 1281 ASP C N 1
ATOM 8316 C CA . ASP C 1 287 ? 133.933 146.451 -100.732 1.00 52.56 1281 ASP C CA 1
ATOM 8317 C C . ASP C 1 287 ? 133.777 147.906 -101.129 1.00 51.93 1281 ASP C C 1
ATOM 8318 O O . ASP C 1 287 ? 134.258 148.788 -100.434 1.00 53.85 1281 ASP C O 1
ATOM 8323 N N . VAL C 1 288 ? 133.087 148.174 -102.223 1.00 50.84 1282 VAL C N 1
ATOM 8324 C CA . VAL C 1 288 ? 132.924 149.550 -102.650 1.00 49.99 1282 VAL C CA 1
ATOM 8325 C C . VAL C 1 288 ? 131.526 149.786 -103.194 1.00 49.60 1282 VAL C C 1
ATOM 8326 O O . VAL C 1 288 ? 131.187 150.884 -103.625 1.00 49.99 1282 VAL C O 1
ATOM 8330 N N . VAL C 1 289 ? 130.704 148.747 -103.159 1.00 49.01 1283 VAL C N 1
ATOM 8331 C CA . VAL C 1 289 ? 129.334 148.857 -103.638 1.00 48.21 1283 VAL C CA 1
ATOM 8332 C C . VAL C 1 289 ? 128.375 148.486 -102.516 1.00 48.36 1283 VAL C C 1
ATOM 8333 O O . VAL C 1 289 ? 128.671 147.650 -101.665 1.00 46.92 1283 VAL C O 1
ATOM 8337 N N . ASP C 1 290 ? 127.214 149.119 -102.522 1.00 50.23 1284 ASP C N 1
ATOM 8338 C CA . ASP C 1 290 ? 126.230 148.904 -101.481 1.00 50.93 1284 ASP C CA 1
ATOM 8339 C C . ASP C 1 290 ? 125.247 147.802 -101.776 1.00 50.42 1284 ASP C C 1
ATOM 8340 O O . ASP C 1 290 ? 124.949 146.993 -100.893 1.00 50.18 1284 ASP C O 1
ATOM 8345 N N . ALA C 1 291 ? 124.741 147.773 -103.006 1.00 49.60 1285 ALA C N 1
ATOM 8346 C CA . ALA C 1 291 ? 123.785 146.746 -103.407 1.00 48.75 1285 ALA C CA 1
ATOM 8347 C C . ALA C 1 291 ? 123.978 146.340 -104.848 1.00 48.02 1285 ALA C C 1
ATOM 8348 O O . ALA C 1 291 ? 124.342 147.153 -105.695 1.00 46.79 1285 ALA C O 1
ATOM 8350 N N . PHE C 1 292 ? 123.707 145.068 -105.116 1.00 48.63 1286 PHE C N 1
ATOM 8351 C CA . PHE C 1 292 ? 123.874 144.504 -106.447 1.00 47.32 1286 PHE C CA 1
ATOM 8352 C C . PHE C 1 292 ? 122.612 144.163 -107.186 1.00 46.34 1286 PHE C C 1
ATOM 8353 O O . PHE C 1 292 ? 121.657 143.655 -106.603 1.00 46.44 1286 PHE C O 1
ATOM 8361 N N . GLY C 1 293 ? 122.643 144.430 -108.489 1.00 45.58 1287 GLY C N 1
ATOM 8362 C CA . GLY C 1 293 ? 121.533 144.102 -109.369 1.00 43.93 1287 GLY C CA 1
ATOM 8363 C C . GLY C 1 293 ? 122.046 143.033 -110.330 1.00 41.35 1287 GLY C C 1
ATOM 8364 O O . GLY C 1 293 ? 122.844 143.324 -111.229 1.00 42.49 1287 GLY C O 1
ATOM 8365 N N . VAL C 1 294 ? 121.609 141.798 -110.165 1.00 36.99 1288 VAL C N 1
ATOM 8366 C CA . VAL C 1 294 ? 122.123 140.767 -111.043 1.00 37.00 1288 VAL C CA 1
ATOM 8367 C C . VAL C 1 294 ? 121.092 140.213 -112.003 1.00 36.31 1288 VAL C C 1
ATOM 8368 O O . VAL C 1 294 ? 119.967 139.905 -111.596 1.00 37.30 1288 VAL C O 1
ATOM 8372 N N . GLY C 1 295 ? 121.479 140.080 -113.274 1.00 33.34 1289 GLY C N 1
ATOM 8373 C CA . GLY C 1 295 ? 120.565 139.524 -114.255 1.00 32.87 1289 GLY C CA 1
ATOM 8374 C C . GLY C 1 295 ? 120.786 138.062 -114.669 1.00 31.73 1289 GLY C C 1
ATOM 8375 O O . GLY C 1 295 ? 120.473 137.116 -113.930 1.00 29.70 1289 GLY C O 1
ATOM 8376 N N . GLY C 1 296 ? 121.328 137.902 -115.874 1.00 31.46 1290 GLY C N 1
ATOM 8377 C CA . GLY C 1 296 ? 121.591 136.603 -116.460 1.00 31.39 1290 GLY C CA 1
ATOM 8378 C C . GLY C 1 296 ? 122.361 135.555 -115.681 1.00 31.49 1290 GLY C C 1
ATOM 8379 O O . GLY C 1 296 ? 122.045 134.369 -115.780 1.00 30.54 1290 GLY C O 1
ATOM 8380 N N . ALA C 1 297 ? 123.366 135.974 -114.918 1.00 32.27 1291 ALA C N 1
ATOM 8381 C CA . ALA C 1 297 ? 124.178 135.042 -114.138 1.00 31.60 1291 ALA C CA 1
ATOM 8382 C C . ALA C 1 297 ? 123.338 134.198 -113.197 1.00 32.32 1291 ALA C C 1
ATOM 8383 O O . ALA C 1 297 ? 123.793 133.153 -112.724 1.00 32.42 1291 ALA C O 1
ATOM 8385 N N . ILE C 1 298 ? 122.111 134.648 -112.932 1.00 32.85 1292 ILE C N 1
ATOM 8386 C CA . ILE C 1 298 ? 121.216 133.932 -112.030 1.00 34.63 1292 ILE C CA 1
ATOM 8387 C C . ILE C 1 298 ? 120.030 133.335 -112.769 1.00 35.00 1292 ILE C C 1
ATOM 8388 O O . ILE C 1 298 ? 119.704 132.154 -112.589 1.00 35.52 1292 ILE C O 1
ATOM 8393 N N . ALA C 1 299 ? 119.388 134.136 -113.614 1.00 35.11 1293 ALA C N 1
ATOM 8394 C CA . ALA C 1 299 ? 118.237 133.657 -114.380 1.00 36.15 1293 ALA C CA 1
ATOM 8395 C C . ALA C 1 299 ? 118.623 132.647 -115.458 1.00 37.70 1293 ALA C C 1
ATOM 8396 O O . ALA C 1 299 ? 117.948 131.626 -115.658 1.00 37.76 1293 ALA C O 1
ATOM 8398 N N . SER C 1 300 ? 119.722 132.948 -116.144 1.00 38.85 1294 SER C N 1
ATOM 8399 C CA . SER C 1 300 ? 120.237 132.112 -117.213 1.00 40.23 1294 SER C CA 1
ATOM 8400 C C . SER C 1 300 ? 121.254 131.133 -116.670 1.00 40.51 1294 SER C C 1
ATOM 8401 O O . SER C 1 300 ? 122.068 130.590 -117.416 1.00 42.73 1294 SER C O 1
ATOM 8404 N N . ALA C 1 301 ? 121.226 130.914 -115.366 1.00 39.60 1295 ALA C N 1
ATOM 8405 C CA . ALA C 1 301 ? 122.159 129.989 -114.753 1.00 38.76 1295 ALA C CA 1
ATOM 8406 C C . ALA C 1 301 ? 121.965 128.612 -115.399 1.00 38.26 1295 ALA C C 1
ATOM 8407 O O . ALA C 1 301 ? 120.920 128.332 -115.955 1.00 38.11 1295 ALA C O 1
ATOM 8409 N N . LYS C 1 302 ? 122.972 127.756 -115.330 1.00 39.27 1296 LYS C N 1
ATOM 8410 C CA . LYS C 1 302 ? 122.864 126.422 -115.907 1.00 39.66 1296 LYS C CA 1
ATOM 8411 C C . LYS C 1 302 ? 122.123 125.472 -114.982 1.00 39.26 1296 LYS C C 1
ATOM 8412 O O . LYS C 1 302 ? 122.312 125.509 -113.768 1.00 40.35 1296 LYS C O 1
ATOM 8418 N N . PRO C 1 303 ? 121.289 124.594 -115.547 1.00 38.82 1297 PRO C N 1
ATOM 8419 C CA . PRO C 1 303 ? 120.513 123.598 -114.806 1.00 40.65 1297 PRO C CA 1
ATOM 8420 C C . PRO C 1 303 ? 121.432 122.589 -114.113 1.00 42.06 1297 PRO C C 1
ATOM 8421 O O . PRO C 1 303 ? 122.599 122.478 -114.458 1.00 44.16 1297 PRO C O 1
ATOM 8425 N N . VAL C 1 304 ? 120.900 121.848 -113.149 1.00 43.48 1298 VAL C N 1
ATOM 8426 C CA . VAL C 1 304 ? 121.676 120.838 -112.436 1.00 44.71 1298 VAL C CA 1
ATOM 8427 C C . VAL C 1 304 ? 121.315 119.542 -113.151 1.00 46.76 1298 VAL C C 1
ATOM 8428 O O . VAL C 1 304 ? 120.146 119.186 -113.229 1.00 46.13 1298 VAL C O 1
ATOM 8432 N N . ASP C 1 305 ? 122.316 118.849 -113.691 1.00 49.69 1299 ASP C N 1
ATOM 8433 C CA . ASP C 1 305 ? 122.064 117.618 -114.451 1.00 52.12 1299 ASP C CA 1
ATOM 8434 C C . ASP C 1 305 ? 121.410 116.569 -113.565 1.00 51.37 1299 ASP C C 1
ATOM 8435 O O . ASP C 1 305 ? 122.052 115.586 -113.204 1.00 52.21 1299 ASP C O 1
ATOM 8440 N N . PHE C 1 306 ? 120.142 116.787 -113.213 1.00 50.93 1300 PHE C N 1
ATOM 8441 C CA . PHE C 1 306 ? 119.385 115.858 -112.361 1.00 50.38 1300 PHE C CA 1
ATOM 8442 C C . PHE C 1 306 ? 118.840 114.679 -113.177 1.00 51.44 1300 PHE C C 1
ATOM 8443 O O . PHE C 1 306 ? 118.266 114.870 -114.257 1.00 51.75 1300 PHE C O 1
ATOM 8451 N N . ALA C 1 307 ? 119.016 113.462 -112.670 1.00 52.13 1301 ALA C N 1
ATOM 8452 C CA . ALA C 1 307 ? 118.516 112.296 -113.383 1.00 53.55 1301 ALA C CA 1
ATOM 8453 C C . ALA C 1 307 ? 117.716 111.364 -112.476 1.00 54.45 1301 ALA C C 1
ATOM 8454 O O . ALA C 1 307 ? 118.018 111.232 -111.294 1.00 54.82 1301 ALA C O 1
ATOM 8456 N N . LEU C 1 308 ? 116.691 110.731 -113.044 1.00 55.63 1302 LEU C N 1
ATOM 8457 C CA . LEU C 1 308 ? 115.843 109.794 -112.310 1.00 56.68 1302 LEU C CA 1
ATOM 8458 C C . LEU C 1 308 ? 116.255 108.370 -112.689 1.00 57.61 1302 LEU C C 1
ATOM 8459 O O . LEU C 1 308 ? 116.098 107.958 -113.841 1.00 56.87 1302 LEU C O 1
ATOM 8464 N N . ASP C 1 309 ? 116.776 107.620 -111.723 1.00 59.20 1303 ASP C N 1
ATOM 8465 C CA . ASP C 1 309 ? 117.215 106.250 -111.987 1.00 61.48 1303 ASP C CA 1
ATOM 8466 C C . ASP C 1 309 ? 116.730 105.231 -110.957 1.00 62.30 1303 ASP C C 1
ATOM 8467 O O . ASP C 1 309 ? 116.940 105.401 -109.755 1.00 60.80 1303 ASP C O 1
ATOM 8472 N N . ILE C 1 310 ? 116.103 104.159 -111.437 1.00 63.72 1304 ILE C N 1
ATOM 8473 C CA . ILE C 1 310 ? 115.630 103.102 -110.549 1.00 64.99 1304 ILE C CA 1
ATOM 8474 C C . ILE C 1 310 ? 116.829 102.402 -109.907 1.00 65.21 1304 ILE C C 1
ATOM 8475 O O . ILE C 1 310 ? 117.667 101.826 -110.589 1.00 64.95 1304 ILE C O 1
ATOM 8480 N N . VAL C 1 311 ? 116.904 102.486 -108.585 1.00 66.50 1305 VAL C N 1
ATOM 8481 C CA . VAL C 1 311 ? 117.995 101.901 -107.815 1.00 67.98 1305 VAL C CA 1
ATOM 8482 C C . VAL C 1 311 ? 117.561 100.642 -107.072 1.00 70.22 1305 VAL C C 1
ATOM 8483 O O . VAL C 1 311 ? 118.369 99.984 -106.415 1.00 68.29 1305 VAL C O 1
ATOM 8487 N N . GLU C 1 312 ? 116.275 100.320 -107.172 1.00 73.80 1306 GLU C N 1
ATOM 8488 C CA . GLU C 1 312 ? 115.729 99.143 -106.513 1.00 76.31 1306 GLU C CA 1
ATOM 8489 C C . GLU C 1 312 ? 114.412 98.713 -107.153 1.00 77.55 1306 GLU C C 1
ATOM 8490 O O . GLU C 1 312 ? 113.526 99.537 -107.388 1.00 78.36 1306 GLU C O 1
ATOM 8496 N N . VAL C 1 313 ? 114.296 97.417 -107.440 1.00 78.70 1307 VAL C N 1
ATOM 8497 C CA . VAL C 1 313 ? 113.092 96.859 -108.050 1.00 79.96 1307 VAL C CA 1
ATOM 8498 C C . VAL C 1 313 ? 112.604 95.671 -107.220 1.00 80.79 1307 VAL C C 1
ATOM 8499 O O . VAL C 1 313 ? 113.284 94.642 -107.143 1.00 80.62 1307 VAL C O 1
ATOM 8503 N N . GLU C 1 314 ? 111.431 95.821 -106.604 1.00 81.45 1308 GLU C N 1
ATOM 8504 C CA . GLU C 1 314 ? 110.845 94.771 -105.766 1.00 82.12 1308 GLU C CA 1
ATOM 8505 C C . GLU C 1 314 ? 111.762 94.417 -104.589 1.00 82.09 1308 GLU C C 1
ATOM 8506 O O . GLU C 1 314 ? 112.093 93.247 -104.369 1.00 81.59 1308 GLU C O 1
ATOM 8512 N N . GLY C 1 315 ? 112.175 95.435 -103.839 1.00 81.81 1309 GLY C N 1
ATOM 8513 C CA . GLY C 1 315 ? 113.043 95.209 -102.698 1.00 81.39 1309 GLY C CA 1
ATOM 8514 C C . GLY C 1 315 ? 114.416 94.689 -103.074 1.00 81.30 1309 GLY C C 1
ATOM 8515 O O . GLY C 1 315 ? 115.228 94.386 -102.209 1.00 80.84 1309 GLY C O 1
ATOM 8516 N N . LYS C 1 316 ? 114.678 94.591 -104.371 1.00 82.17 1310 LYS C N 1
ATOM 8517 C CA . LYS C 1 316 ? 115.963 94.107 -104.871 1.00 82.50 1310 LYS C CA 1
ATOM 8518 C C . LYS C 1 316 ? 116.829 95.264 -105.368 1.00 81.46 1310 LYS C C 1
ATOM 8519 O O . LYS C 1 316 ? 116.396 96.055 -106.204 1.00 81.31 1310 LYS C O 1
ATOM 8525 N N . PRO C 1 317 ? 118.064 95.377 -104.850 1.00 80.47 1311 PRO C N 1
ATOM 8526 C CA . PRO C 1 317 ? 119.024 96.424 -105.215 1.00 79.77 1311 PRO C CA 1
ATOM 8527 C C . PRO C 1 317 ? 119.573 96.273 -106.633 1.00 79.64 1311 PRO C C 1
ATOM 8528 O O . PRO C 1 317 ? 120.359 95.363 -106.905 1.00 78.78 1311 PRO C O 1
ATOM 8532 N N . ILE C 1 318 ? 119.167 97.174 -107.528 1.00 79.53 1312 ILE C N 1
ATOM 8533 C CA . ILE C 1 318 ? 119.631 97.143 -108.911 1.00 78.98 1312 ILE C CA 1
ATOM 8534 C C . ILE C 1 318 ? 119.536 98.506 -109.584 1.00 78.88 1312 ILE C C 1
ATOM 8535 O O . ILE C 1 318 ? 118.486 99.153 -109.549 1.00 79.71 1312 ILE C O 1
ATOM 8540 N N . ALA C 1 319 ? 120.647 98.928 -110.190 1.00 78.09 1313 ALA C N 1
ATOM 8541 C CA . ALA C 1 319 ? 120.747 100.200 -110.911 1.00 77.35 1313 ALA C CA 1
ATOM 8542 C C . ALA C 1 319 ? 121.751 100.029 -112.052 1.00 76.80 1313 ALA C C 1
ATOM 8543 O O . ALA C 1 319 ? 122.680 99.231 -111.942 1.00 77.21 1313 ALA C O 1
ATOM 8545 N N . LYS C 1 320 ? 121.578 100.770 -113.142 1.00 76.03 1314 LYS C N 1
ATOM 8546 C CA . LYS C 1 320 ? 122.503 100.661 -114.278 1.00 75.42 1314 LYS C CA 1
ATOM 8547 C C . LYS C 1 320 ? 123.920 101.180 -113.980 1.00 74.79 1314 LYS C C 1
ATOM 8548 O O . LYS C 1 320 ? 124.190 101.658 -112.880 1.00 74.35 1314 LYS C O 1
ATOM 8554 N N . ARG C 1 321 ? 124.816 101.074 -114.965 1.00 74.72 1315 ARG C N 1
ATOM 8555 C CA . ARG C 1 321 ? 126.223 101.500 -114.825 1.00 73.40 1315 ARG C CA 1
ATOM 8556 C C . ARG C 1 321 ? 126.417 102.953 -114.403 1.00 72.07 1315 ARG C C 1
ATOM 8557 O O . ARG C 1 321 ? 125.742 103.854 -114.901 1.00 71.45 1315 ARG C O 1
ATOM 8565 N N . GLY C 1 322 ? 127.364 103.173 -113.499 1.00 71.01 1316 GLY C N 1
ATOM 8566 C CA . GLY C 1 322 ? 127.636 104.518 -113.031 1.00 70.47 1316 GLY C CA 1
ATOM 8567 C C . GLY C 1 322 ? 126.578 105.076 -112.099 1.00 70.59 1316 GLY C C 1
ATOM 8568 O O . GLY C 1 322 ? 126.620 106.249 -111.756 1.00 70.24 1316 GLY C O 1
ATOM 8569 N N . LYS C 1 323 ? 125.627 104.241 -111.695 1.00 71.36 1317 LYS C N 1
ATOM 8570 C CA . LYS C 1 323 ? 124.569 104.663 -110.787 1.00 72.04 1317 LYS C CA 1
ATOM 8571 C C . LYS C 1 323 ? 124.645 103.819 -109.503 1.00 72.80 1317 LYS C C 1
ATOM 8572 O O . LYS C 1 323 ? 124.954 102.622 -109.544 1.00 72.20 1317 LYS C O 1
ATOM 8578 N N . LEU C 1 324 ? 124.378 104.454 -108.364 1.00 73.18 1318 LEU C N 1
ATOM 8579 C CA . LEU C 1 324 ? 124.414 103.770 -107.083 1.00 72.91 1318 LEU C CA 1
ATOM 8580 C C . LEU C 1 324 ? 123.150 102.963 -106.918 1.00 73.69 1318 LEU C C 1
ATOM 8581 O O . LEU C 1 324 ? 122.075 103.383 -107.335 1.00 73.94 1318 LEU C O 1
ATOM 8586 N N . SER C 1 325 ? 123.283 101.802 -106.294 1.00 74.73 1319 SER C N 1
ATOM 8587 C CA . SER C 1 325 ? 122.153 100.900 -106.127 1.00 75.80 1319 SER C CA 1
ATOM 8588 C C . SER C 1 325 ? 121.565 100.849 -104.721 1.00 75.81 1319 SER C C 1
ATOM 8589 O O . SER C 1 325 ? 122.267 101.059 -103.733 1.00 75.84 1319 SER C O 1
ATOM 8592 N N . GLY C 1 326 ? 120.267 100.573 -104.641 1.00 75.95 1320 GLY C N 1
ATOM 8593 C CA . GLY C 1 326 ? 119.619 100.445 -103.347 1.00 76.25 1320 GLY C CA 1
ATOM 8594 C C . GLY C 1 326 ? 118.871 101.637 -102.792 1.00 75.94 1320 GLY C C 1
ATOM 8595 O O . GLY C 1 326 ? 119.073 102.768 -103.228 1.00 76.25 1320 GLY C O 1
ATOM 8596 N N . ARG C 1 327 ? 118.001 101.362 -101.821 1.00 75.60 1321 ARG C N 1
ATOM 8597 C CA . ARG C 1 327 ? 117.204 102.390 -101.153 1.00 75.75 1321 ARG C CA 1
ATOM 8598 C C . ARG C 1 327 ? 118.063 102.993 -100.056 1.00 75.33 1321 ARG C C 1
ATOM 8599 O O . ARG C 1 327 ? 118.509 102.273 -99.168 1.00 75.07 1321 ARG C O 1
ATOM 8607 N N . LYS C 1 328 ? 118.297 104.301 -100.097 1.00 75.31 1322 LYS C N 1
ATOM 8608 C CA . LYS C 1 328 ? 119.132 104.898 -99.070 1.00 75.79 1322 LYS C CA 1
ATOM 8609 C C . LYS C 1 328 ? 118.679 106.210 -98.443 1.00 74.29 1322 LYS C C 1
ATOM 8610 O O . LYS C 1 328 ? 117.677 106.807 -98.844 1.00 73.68 1322 LYS C O 1
ATOM 8616 N N . GLN C 1 329 ? 119.439 106.634 -97.437 1.00 72.75 1323 GLN C N 1
ATOM 8617 C CA . GLN C 1 329 ? 119.177 107.865 -96.708 1.00 71.63 1323 GLN C CA 1
ATOM 8618 C C . GLN C 1 329 ? 120.460 108.671 -96.564 1.00 70.04 1323 GLN C C 1
ATOM 8619 O O . GLN C 1 329 ? 121.557 108.118 -96.579 1.00 68.21 1323 GLN C O 1
ATOM 8625 N N . VAL C 1 330 ? 120.301 109.982 -96.423 1.00 69.13 1324 VAL C N 1
ATOM 8626 C CA . VAL C 1 330 ? 121.420 110.893 -96.257 1.00 68.90 1324 VAL C CA 1
ATOM 8627 C C . VAL C 1 330 ? 121.332 111.557 -94.887 1.00 68.74 1324 VAL C C 1
ATOM 8628 O O . VAL C 1 330 ? 120.362 112.253 -94.590 1.00 68.50 1324 VAL C O 1
ATOM 8632 N N . TYR C 1 331 ? 122.339 111.332 -94.047 1.00 68.80 1325 TYR C N 1
ATOM 8633 C CA . TYR C 1 331 ? 122.359 111.922 -92.710 1.00 69.38 1325 TYR C CA 1
ATOM 8634 C C . TYR C 1 331 ? 123.254 113.143 -92.659 1.00 68.62 1325 TYR C C 1
ATOM 8635 O O . TYR C 1 331 ? 124.392 113.111 -93.113 1.00 69.17 1325 TYR C O 1
ATOM 8644 N N . ARG C 1 332 ? 122.723 114.223 -92.107 1.00 67.48 1326 ARG C N 1
ATOM 8645 C CA . ARG C 1 332 ? 123.457 115.465 -92.012 1.00 66.89 1326 ARG C CA 1
ATOM 8646 C C . ARG C 1 332 ? 123.627 115.852 -90.552 1.00 67.13 1326 ARG C C 1
ATOM 8647 O O . ARG C 1 332 ? 122.686 115.764 -89.773 1.00 67.86 1326 ARG C O 1
ATOM 8655 N N . CYS C 1 333 ? 124.822 116.270 -90.169 1.00 67.13 1327 CYS C N 1
ATOM 8656 C CA . CYS C 1 333 ? 125.023 116.696 -88.797 1.00 68.09 1327 CYS C CA 1
ATOM 8657 C C . CYS C 1 333 ? 124.899 118.218 -88.813 1.00 69.19 1327 CYS C C 1
ATOM 8658 O O . CYS C 1 333 ? 124.778 118.828 -89.871 1.00 68.29 1327 CYS C O 1
ATOM 8661 N N . GLU C 1 334 ? 124.930 118.833 -87.642 1.00 71.30 1328 GLU C N 1
ATOM 8662 C CA . GLU C 1 334 ? 124.810 120.280 -87.558 1.00 73.17 1328 GLU C CA 1
ATOM 8663 C C . GLU C 1 334 ? 126.043 120.976 -88.085 1.00 72.98 1328 GLU C C 1
ATOM 8664 O O . GLU C 1 334 ? 126.070 122.192 -88.176 1.00 73.30 1328 GLU C O 1
ATOM 8670 N N . ASN C 1 335 ? 127.076 120.214 -88.416 1.00 73.63 1329 ASN C N 1
ATOM 8671 C CA . ASN C 1 335 ? 128.303 120.812 -88.929 1.00 73.01 1329 ASN C CA 1
ATOM 8672 C C . ASN C 1 335 ? 128.449 120.624 -90.432 1.00 72.56 1329 ASN C C 1
ATOM 8673 O O . ASN C 1 335 ? 129.554 120.646 -90.974 1.00 72.73 1329 ASN C O 1
ATOM 8678 N N . GLY C 1 336 ? 127.316 120.440 -91.097 1.00 71.53 1330 GLY C N 1
ATOM 8679 C CA . GLY C 1 336 ? 127.317 120.274 -92.535 1.00 70.64 1330 GLY C CA 1
ATOM 8680 C C . GLY C 1 336 ? 127.925 119.004 -93.091 1.00 69.23 1330 GLY C C 1
ATOM 8681 O O . GLY C 1 336 ? 127.958 118.831 -94.309 1.00 69.64 1330 GLY C O 1
ATOM 8682 N N . HIS C 1 337 ? 128.404 118.118 -92.224 1.00 67.21 1331 HIS C N 1
ATOM 8683 C CA . HIS C 1 337 ? 129.006 116.875 -92.690 1.00 65.24 1331 HIS C CA 1
ATOM 8684 C C . HIS C 1 337 ? 127.884 115.950 -93.140 1.00 61.98 1331 HIS C C 1
ATOM 8685 O O . HIS C 1 337 ? 127.024 115.605 -92.337 1.00 61.50 1331 HIS C O 1
ATOM 8692 N N . TYR C 1 338 ? 127.878 115.575 -94.422 1.00 57.89 1332 TYR C N 1
ATOM 8693 C CA . TYR C 1 338 ? 126.853 114.684 -94.953 1.00 54.29 1332 TYR C CA 1
ATOM 8694 C C . TYR C 1 338 ? 127.339 113.247 -95.032 1.00 55.40 1332 TYR C C 1
ATOM 8695 O O . TYR C 1 338 ? 128.539 112.984 -95.053 1.00 55.47 1332 TYR C O 1
ATOM 8704 N N . HIS C 1 339 ? 126.396 112.315 -95.084 1.00 56.14 1333 HIS C N 1
ATOM 8705 C CA . HIS C 1 339 ? 126.739 110.903 -95.154 1.00 57.40 1333 HIS C CA 1
ATOM 8706 C C . HIS C 1 339 ? 125.628 110.086 -95.798 1.00 56.56 1333 HIS C C 1
ATOM 8707 O O . HIS C 1 339 ? 124.554 109.954 -95.238 1.00 57.43 1333 HIS C O 1
ATOM 8714 N N . VAL C 1 340 ? 125.877 109.543 -96.977 1.00 56.32 1334 VAL C N 1
ATOM 8715 C CA . VAL C 1 340 ? 124.867 108.727 -97.636 1.00 56.75 1334 VAL C CA 1
ATOM 8716 C C . VAL C 1 340 ? 125.113 107.281 -97.253 1.00 58.24 1334 VAL C C 1
ATOM 8717 O O . VAL C 1 340 ? 126.197 106.747 -97.473 1.00 58.28 1334 VAL C O 1
ATOM 8721 N N . VAL C 1 341 ? 124.105 106.652 -96.665 1.00 60.26 1335 VAL C N 1
ATOM 8722 C CA . VAL C 1 341 ? 124.221 105.261 -96.247 1.00 61.44 1335 VAL C CA 1
ATOM 8723 C C . VAL C 1 341 ? 122.986 104.488 -96.646 1.00 62.16 1335 VAL C C 1
ATOM 8724 O O . VAL C 1 341 ? 121.956 105.069 -96.971 1.00 61.80 1335 VAL C O 1
ATOM 8728 N N . PRO C 1 342 ? 123.085 103.160 -96.642 1.00 63.91 1336 PRO C N 1
ATOM 8729 C CA . PRO C 1 342 ? 121.960 102.302 -97.000 1.00 67.81 1336 PRO C CA 1
ATOM 8730 C C . PRO C 1 342 ? 120.852 102.439 -95.953 1.00 70.70 1336 PRO C C 1
ATOM 8731 O O . PRO C 1 342 ? 121.142 102.570 -94.767 1.00 71.40 1336 PRO C O 1
ATOM 8735 N N . ALA C 1 343 ? 119.594 102.414 -96.387 1.00 73.46 1337 ALA C N 1
ATOM 8736 C CA . ALA C 1 343 ? 118.465 102.533 -95.461 1.00 76.66 1337 ALA C CA 1
ATOM 8737 C C . ALA C 1 343 ? 118.433 101.373 -94.453 1.00 79.03 1337 ALA C C 1
ATOM 8738 O O . ALA C 1 343 ? 117.877 101.507 -93.360 1.00 78.88 1337 ALA C O 1
ATOM 8740 N N . ASN C 1 344 ? 119.032 100.243 -94.834 1.00 82.00 1338 ASN C N 1
ATOM 8741 C CA . ASN C 1 344 ? 119.098 99.046 -93.992 1.00 84.07 1338 ASN C CA 1
ATOM 8742 C C . ASN C 1 344 ? 119.884 99.313 -92.707 1.00 85.42 1338 ASN C C 1
ATOM 8743 O O . ASN C 1 344 ? 119.982 98.449 -91.840 1.00 85.60 1338 ASN C O 1
ATOM 8748 N N . LYS C 1 345 ? 120.457 100.507 -92.603 1.00 87.53 1339 LYS C N 1
ATOM 8749 C CA . LYS C 1 345 ? 121.240 100.899 -91.435 1.00 90.36 1339 LYS C CA 1
ATOM 8750 C C . LYS C 1 345 ? 120.789 102.290 -90.999 1.00 91.45 1339 LYS C C 1
ATOM 8751 O O . LYS C 1 345 ? 120.154 103.012 -91.768 1.00 91.48 1339 LYS C O 1
ATOM 8757 N N . LYS C 1 346 ? 121.117 102.673 -89.769 1.00 92.97 1340 LYS C N 1
ATOM 8758 C CA . LYS C 1 346 ? 120.708 103.982 -89.267 1.00 94.46 1340 LYS C CA 1
ATOM 8759 C C . LYS C 1 346 ? 121.784 104.671 -88.435 1.00 95.41 1340 LYS C C 1
ATOM 8760 O O . LYS C 1 346 ? 122.301 104.105 -87.465 1.00 95.62 1340 LYS C O 1
ATOM 8766 N N . LEU C 1 347 ? 122.112 105.900 -88.827 1.00 96.13 1341 LEU C N 1
ATOM 8767 C CA . LEU C 1 347 ? 123.127 106.700 -88.147 1.00 97.26 1341 LEU C CA 1
ATOM 8768 C C . LEU C 1 347 ? 122.553 107.491 -86.985 1.00 98.40 1341 LEU C C 1
ATOM 8769 O O . LEU C 1 347 ? 121.352 107.751 -86.927 1.00 99.22 1341 LEU C O 1
ATOM 8774 N N . GLU C 1 348 ? 123.428 107.873 -86.064 1.00 99.40 1342 GLU C N 1
ATOM 8775 C CA . GLU C 1 348 ? 123.036 108.659 -84.907 1.00 100.46 1342 GLU C CA 1
ATOM 8776 C C . GLU C 1 348 ? 124.222 109.528 -84.544 1.00 100.32 1342 GLU C C 1
ATOM 8777 O O . GLU C 1 348 ? 124.077 110.683 -84.154 1.00 100.27 1342 GLU C O 1
ATOM 8783 N N . ARG C 1 349 ? 125.404 108.951 -84.698 1.00 100.72 1343 ARG C N 1
ATOM 8784 C CA . ARG C 1 349 ? 126.656 109.637 -84.423 1.00 100.84 1343 ARG C CA 1
ATOM 8785 C C . ARG C 1 349 ? 127.162 110.133 -85.770 1.00 99.59 1343 ARG C C 1
ATOM 8786 O O . ARG C 1 349 ? 126.890 109.518 -86.804 1.00 99.38 1343 ARG C O 1
ATOM 8794 N N . CYS C 1 350 ? 127.891 111.238 -85.772 1.00 98.33 1344 CYS C N 1
ATOM 8795 C CA . CYS C 1 350 ? 128.426 111.737 -87.029 1.00 97.67 1344 CYS C CA 1
ATOM 8796 C C . CYS C 1 350 ? 129.797 111.124 -87.227 1.00 97.49 1344 CYS C C 1
ATOM 8797 O O . CYS C 1 350 ? 130.733 111.463 -86.511 1.00 97.16 1344 CYS C O 1
ATOM 8800 N N . PRO C 1 351 ? 129.933 110.214 -88.206 1.00 97.22 1345 PRO C N 1
ATOM 8801 C CA . PRO C 1 351 ? 131.208 109.554 -88.485 1.00 97.04 1345 PRO C CA 1
ATOM 8802 C C . PRO C 1 351 ? 132.410 110.443 -88.213 1.00 97.03 1345 PRO C C 1
ATOM 8803 O O . PRO C 1 351 ? 133.396 110.003 -87.637 1.00 96.67 1345 PRO C O 1
ATOM 8807 N N . VAL C 1 352 ? 132.319 111.699 -88.626 1.00 97.96 1346 VAL C N 1
ATOM 8808 C CA . VAL C 1 352 ? 133.402 112.650 -88.401 1.00 98.97 1346 VAL C CA 1
ATOM 8809 C C . VAL C 1 352 ? 133.209 113.249 -87.003 1.00 99.85 1346 VAL C C 1
ATOM 8810 O O . VAL C 1 352 ? 132.959 112.502 -86.056 1.00 100.80 1346 VAL C O 1
ATOM 8814 N N . CYS C 1 353 ? 133.312 114.570 -86.860 1.00 99.95 1347 CYS C N 1
ATOM 8815 C CA . CYS C 1 353 ? 133.145 115.205 -85.550 1.00 100.06 1347 CYS C CA 1
ATOM 8816 C C . CYS C 1 353 ? 131.856 114.733 -84.872 1.00 99.47 1347 CYS C C 1
ATOM 8817 O O . CYS C 1 353 ? 130.772 115.252 -85.145 1.00 99.72 1347 CYS C O 1
ATOM 8820 N N . ASN C 1 354 ? 131.989 113.748 -83.984 1.00 98.60 1348 ASN C N 1
ATOM 8821 C CA . ASN C 1 354 ? 130.853 113.170 -83.272 1.00 97.22 1348 ASN C CA 1
ATOM 8822 C C . ASN C 1 354 ? 129.794 114.203 -82.899 1.00 95.78 1348 ASN C C 1
ATOM 8823 O O . ASN C 1 354 ? 129.992 115.035 -82.019 1.00 96.09 1348 ASN C O 1
ATOM 8828 N N . ALA C 1 355 ? 128.668 114.145 -83.597 1.00 94.04 1349 ALA C N 1
ATOM 8829 C CA . ALA C 1 355 ? 127.563 115.056 -83.362 1.00 92.48 1349 ALA C CA 1
ATOM 8830 C C . ALA C 1 355 ? 126.288 114.330 -83.746 1.00 91.74 1349 ALA C C 1
ATOM 8831 O O . ALA C 1 355 ? 126.335 113.261 -84.356 1.00 92.39 1349 ALA C O 1
ATOM 8833 N N . LYS C 1 356 ? 125.149 114.905 -83.384 1.00 90.22 1350 LYS C N 1
ATOM 8834 C CA . LYS C 1 356 ? 123.866 114.298 -83.686 1.00 88.94 1350 LYS C CA 1
ATOM 8835 C C . LYS C 1 356 ? 123.545 114.538 -85.151 1.00 88.08 1350 LYS C C 1
ATOM 8836 O O . LYS C 1 356 ? 123.676 115.658 -85.646 1.00 88.29 1350 LYS C O 1
ATOM 8842 N N . VAL C 1 357 ? 123.132 113.482 -85.843 1.00 86.63 1351 VAL C N 1
ATOM 8843 C CA . VAL C 1 357 ? 122.803 113.582 -87.259 1.00 85.19 1351 VAL C CA 1
ATOM 8844 C C . VAL C 1 357 ? 121.334 113.260 -87.501 1.00 84.06 1351 VAL C C 1
ATOM 8845 O O . VAL C 1 357 ? 120.793 112.343 -86.901 1.00 83.57 1351 VAL C O 1
ATOM 8849 N N . GLU C 1 358 ? 120.695 114.015 -88.388 1.00 83.13 1352 GLU C N 1
ATOM 8850 C CA . GLU C 1 358 ? 119.286 113.801 -88.678 1.00 82.09 1352 GLU C CA 1
ATOM 8851 C C . GLU C 1 358 ? 119.049 113.470 -90.148 1.00 80.52 1352 GLU C C 1
ATOM 8852 O O . GLU C 1 358 ? 119.695 114.034 -91.028 1.00 80.17 1352 GLU C O 1
ATOM 8858 N N . PRO C 1 359 ? 118.111 112.545 -90.429 1.00 79.22 1353 PRO C N 1
ATOM 8859 C CA . PRO C 1 359 ? 117.727 112.086 -91.770 1.00 77.89 1353 PRO C CA 1
ATOM 8860 C C . PRO C 1 359 ? 117.187 113.229 -92.619 1.00 77.00 1353 PRO C C 1
ATOM 8861 O O . PRO C 1 359 ? 116.526 114.128 -92.098 1.00 77.38 1353 PRO C O 1
ATOM 8865 N N . LEU C 1 360 ? 117.452 113.190 -93.923 1.00 75.30 1354 LEU C N 1
ATOM 8866 C CA . LEU C 1 360 ? 116.979 114.245 -94.809 1.00 73.18 1354 LEU C CA 1
ATOM 8867 C C . LEU C 1 360 ? 115.817 113.813 -95.700 1.00 72.72 1354 LEU C C 1
ATOM 8868 O O . LEU C 1 360 ? 114.919 114.606 -95.964 1.00 73.28 1354 LEU C O 1
ATOM 8873 N N . LEU C 1 361 ? 115.827 112.569 -96.169 1.00 72.14 1355 LEU C N 1
ATOM 8874 C CA . LEU C 1 361 ? 114.729 112.089 -97.003 1.00 72.08 1355 LEU C CA 1
ATOM 8875 C C . LEU C 1 361 ? 113.496 111.877 -96.119 1.00 72.63 1355 LEU C C 1
ATOM 8876 O O . LEU C 1 361 ? 113.483 110.992 -95.261 1.00 72.42 1355 LEU C O 1
ATOM 8881 N N . LYS C 1 362 ? 112.465 112.691 -96.326 1.00 72.70 1356 LYS C N 1
ATOM 8882 C CA . LYS C 1 362 ? 111.241 112.590 -95.543 1.00 72.45 1356 LYS C CA 1
ATOM 8883 C C . LYS C 1 362 ? 110.049 112.439 -96.464 1.00 72.23 1356 LYS C C 1
ATOM 8884 O O . LYS C 1 362 ? 110.036 112.995 -97.560 1.00 72.77 1356 LYS C O 1
ATOM 8890 N N . PRO C 1 363 ? 109.026 111.683 -96.032 1.00 72.20 1357 PRO C N 1
ATOM 8891 C CA . PRO C 1 363 ? 107.817 111.466 -96.836 1.00 71.76 1357 PRO C CA 1
ATOM 8892 C C . PRO C 1 363 ? 107.053 112.761 -97.123 1.00 71.50 1357 PRO C C 1
ATOM 8893 O O . PRO C 1 363 ? 106.777 113.543 -96.207 1.00 70.41 1357 PRO C O 1
ATOM 8897 N N . ILE C 1 364 ? 106.722 112.991 -98.395 1.00 71.84 1358 ILE C N 1
ATOM 8898 C CA . ILE C 1 364 ? 105.966 114.188 -98.769 1.00 71.75 1358 ILE C CA 1
ATOM 8899 C C . ILE C 1 364 ? 104.684 113.823 -99.521 1.00 70.90 1358 ILE C C 1
ATOM 8900 O O . ILE C 1 364 ? 103.752 114.618 -99.587 1.00 70.22 1358 ILE C O 1
ATOM 8905 N N . ILE C 1 365 ? 104.653 112.625 -100.096 1.00 70.96 1359 ILE C N 1
ATOM 8906 C CA . ILE C 1 365 ? 103.475 112.148 -100.806 1.00 71.72 1359 ILE C CA 1
ATOM 8907 C C . ILE C 1 365 ? 103.242 110.673 -100.556 1.00 73.00 1359 ILE C C 1
ATOM 8908 O O . ILE C 1 365 ? 104.025 109.821 -100.975 1.00 72.15 1359 ILE C O 1
ATOM 8913 N N . GLU C 1 366 ? 102.148 110.390 -99.857 1.00 75.22 1360 GLU C N 1
ATOM 8914 C CA . GLU C 1 366 ? 101.759 109.026 -99.540 1.00 76.49 1360 GLU C CA 1
ATOM 8915 C C . GLU C 1 366 ? 100.637 108.606 -100.483 1.00 75.57 1360 GLU C C 1
ATOM 8916 O O . GLU C 1 366 ? 99.513 109.089 -100.391 1.00 75.96 1360 GLU C O 1
ATOM 8922 N N . ASN C 1 367 ? 100.967 107.716 -101.406 1.00 75.17 1361 ASN C N 1
ATOM 8923 C CA . ASN C 1 367 ? 100.013 107.232 -102.387 1.00 75.47 1361 ASN C CA 1
ATOM 8924 C C . ASN C 1 367 ? 99.209 108.359 -103.040 1.00 74.88 1361 ASN C C 1
ATOM 8925 O O . ASN C 1 367 ? 97.989 108.418 -102.938 1.00 73.88 1361 ASN C O 1
ATOM 8930 N N . GLY C 1 368 ? 99.914 109.254 -103.717 1.00 75.34 1362 GLY C N 1
ATOM 8931 C CA . GLY C 1 368 ? 99.261 110.353 -104.399 1.00 75.79 1362 GLY C CA 1
ATOM 8932 C C . GLY C 1 368 ? 98.702 111.406 -103.473 1.00 75.88 1362 GLY C C 1
ATOM 8933 O O . GLY C 1 368 ? 98.084 112.362 -103.925 1.00 76.17 1362 GLY C O 1
ATOM 8934 N N . GLU C 1 369 ? 98.930 111.245 -102.177 1.00 76.25 1363 GLU C N 1
ATOM 8935 C CA . GLU C 1 369 ? 98.416 112.193 -101.193 1.00 77.06 1363 GLU C CA 1
ATOM 8936 C C . GLU C 1 369 ? 99.545 113.007 -100.587 1.00 75.88 1363 GLU C C 1
ATOM 8937 O O . GLU C 1 369 ? 100.427 112.451 -99.945 1.00 75.34 1363 GLU C O 1
ATOM 8943 N N . ILE C 1 370 ? 99.513 114.323 -100.776 1.00 75.11 1364 ILE C N 1
ATOM 8944 C CA . ILE C 1 370 ? 100.563 115.179 -100.236 1.00 74.52 1364 ILE C CA 1
ATOM 8945 C C . ILE C 1 370 ? 100.424 115.377 -98.733 1.00 73.70 1364 ILE C C 1
ATOM 8946 O O . ILE C 1 370 ? 99.714 116.254 -98.267 1.00 73.80 1364 ILE C O 1
ATOM 8951 N N . VAL C 1 371 ? 101.135 114.544 -97.985 1.00 73.54 1365 VAL C N 1
ATOM 8952 C CA . VAL C 1 371 ? 101.129 114.553 -96.526 1.00 72.75 1365 VAL C CA 1
ATOM 8953 C C . VAL C 1 371 ? 101.902 115.724 -95.914 1.00 72.58 1365 VAL C C 1
ATOM 8954 O O . VAL C 1 371 ? 102.347 115.647 -94.773 1.00 71.28 1365 VAL C O 1
ATOM 8958 N N . VAL C 1 372 ? 102.059 116.816 -96.655 1.00 73.56 1366 VAL C N 1
ATOM 8959 C CA . VAL C 1 372 ? 102.815 117.950 -96.125 1.00 73.81 1366 VAL C CA 1
ATOM 8960 C C . VAL C 1 372 ? 102.303 119.335 -96.507 1.00 74.04 1366 VAL C C 1
ATOM 8961 O O . VAL C 1 372 ? 101.677 119.537 -97.547 1.00 73.64 1366 VAL C O 1
ATOM 8965 N N . GLU C 1 373 ? 102.586 120.282 -95.624 1.00 75.19 1367 GLU C N 1
ATOM 8966 C CA . GLU C 1 373 ? 102.222 121.678 -95.801 1.00 76.72 1367 GLU C CA 1
ATOM 8967 C C . GLU C 1 373 ? 103.514 122.301 -96.321 1.00 76.00 1367 GLU C C 1
ATOM 8968 O O . GLU C 1 373 ? 104.579 122.113 -95.734 1.00 75.70 1367 GLU C O 1
ATOM 8974 N N . PHE C 1 374 ? 103.433 123.030 -97.425 1.00 74.89 1368 PHE C N 1
ATOM 8975 C CA . PHE C 1 374 ? 104.632 123.616 -97.994 1.00 72.94 1368 PHE C CA 1
ATOM 8976 C C . PHE C 1 374 ? 104.901 125.048 -97.599 1.00 71.20 1368 PHE C C 1
ATOM 8977 O O . PHE C 1 374 ? 104.109 125.948 -97.881 1.00 71.29 1368 PHE C O 1
ATOM 8985 N N . PRO C 1 375 ? 106.050 125.279 -96.951 1.00 69.29 1369 PRO C N 1
ATOM 8986 C CA . PRO C 1 375 ? 106.490 126.595 -96.485 1.00 68.77 1369 PRO C CA 1
ATOM 8987 C C . PRO C 1 375 ? 106.461 127.666 -97.562 1.00 68.14 1369 PRO C C 1
ATOM 8988 O O . PRO C 1 375 ? 106.653 127.381 -98.742 1.00 68.45 1369 PRO C O 1
ATOM 8992 N N . LYS C 1 376 ? 106.207 128.902 -97.151 1.00 67.34 1370 LYS C N 1
ATOM 8993 C CA . LYS C 1 376 ? 106.175 129.996 -98.094 1.00 67.39 1370 LYS C CA 1
ATOM 8994 C C . LYS C 1 376 ? 107.619 130.343 -98.436 1.00 66.90 1370 LYS C C 1
ATOM 8995 O O . LYS C 1 376 ? 108.527 130.158 -97.626 1.00 66.68 1370 LYS C O 1
ATOM 9001 N N . ALA C 1 377 ? 107.822 130.844 -99.645 1.00 66.51 1371 ALA C N 1
ATOM 9002 C CA . ALA C 1 377 ? 109.150 131.200 -100.126 1.00 66.07 1371 ALA C CA 1
ATOM 9003 C C . ALA C 1 377 ? 110.125 131.792 -99.107 1.00 65.19 1371 ALA C C 1
ATOM 9004 O O . ALA C 1 377 ? 111.155 131.188 -98.817 1.00 65.76 1371 ALA C O 1
ATOM 9006 N N . ARG C 1 378 ? 109.803 132.964 -98.568 1.00 63.68 1372 ARG C N 1
ATOM 9007 C CA . ARG C 1 378 ? 110.695 133.647 -97.632 1.00 63.51 1372 ARG C CA 1
ATOM 9008 C C . ARG C 1 378 ? 111.222 132.818 -96.455 1.00 61.51 1372 ARG C C 1
ATOM 9009 O O . ARG C 1 378 ? 112.348 133.047 -95.986 1.00 60.04 1372 ARG C O 1
ATOM 9017 N N . GLU C 1 379 ? 110.439 131.856 -95.971 1.00 59.29 1373 GLU C N 1
ATOM 9018 C CA . GLU C 1 379 ? 110.917 131.071 -94.839 1.00 58.66 1373 GLU C CA 1
ATOM 9019 C C . GLU C 1 379 ? 111.928 130.033 -95.349 1.00 58.31 1373 GLU C C 1
ATOM 9020 O O . GLU C 1 379 ? 112.875 129.675 -94.628 1.00 59.03 1373 GLU C O 1
ATOM 9026 N N . ILE C 1 380 ? 111.746 129.570 -96.590 1.00 56.59 1374 ILE C N 1
ATOM 9027 C CA . ILE C 1 380 ? 112.681 128.607 -97.187 1.00 54.05 1374 ILE C CA 1
ATOM 9028 C C . ILE C 1 380 ? 113.997 129.348 -97.333 1.00 52.12 1374 ILE C C 1
ATOM 9029 O O . ILE C 1 380 ? 115.048 128.875 -96.919 1.00 50.36 1374 ILE C O 1
ATOM 9034 N N . ARG C 1 381 ? 113.918 130.525 -97.938 1.00 51.19 1375 ARG C N 1
ATOM 9035 C CA . ARG C 1 381 ? 115.092 131.358 -98.113 1.00 50.64 1375 ARG C CA 1
ATOM 9036 C C . ARG C 1 381 ? 115.815 131.537 -96.762 1.00 50.69 1375 ARG C C 1
ATOM 9037 O O . ARG C 1 381 ? 117.049 131.603 -96.695 1.00 50.24 1375 ARG C O 1
ATOM 9045 N N . GLU C 1 382 ? 115.031 131.623 -95.693 1.00 51.27 1376 GLU C N 1
ATOM 9046 C CA . GLU C 1 382 ? 115.565 131.774 -94.341 1.00 51.76 1376 GLU C CA 1
ATOM 9047 C C . GLU C 1 382 ? 116.466 130.559 -94.113 1.00 49.95 1376 GLU C C 1
ATOM 9048 O O . GLU C 1 382 ? 117.576 130.670 -93.598 1.00 48.17 1376 GLU C O 1
ATOM 9054 N N . TYR C 1 383 ? 115.969 129.402 -94.546 1.00 48.61 1377 TYR C N 1
ATOM 9055 C CA . TYR C 1 383 ? 116.649 128.109 -94.422 1.00 46.02 1377 TYR C CA 1
ATOM 9056 C C . TYR C 1 383 ? 117.955 127.985 -95.199 1.00 46.91 1377 TYR C C 1
ATOM 9057 O O . TYR C 1 383 ? 118.912 127.358 -94.737 1.00 47.98 1377 TYR C O 1
ATOM 9066 N N . VAL C 1 384 ? 117.988 128.568 -96.389 1.00 46.94 1378 VAL C N 1
ATOM 9067 C CA . VAL C 1 384 ? 119.175 128.503 -97.217 1.00 46.50 1378 VAL C CA 1
ATOM 9068 C C . VAL C 1 384 ? 120.299 129.299 -96.575 1.00 46.76 1378 VAL C C 1
ATOM 9069 O O . VAL C 1 384 ? 121.373 128.764 -96.306 1.00 46.44 1378 VAL C O 1
ATOM 9073 N N . LEU C 1 385 ? 120.036 130.574 -96.316 1.00 46.99 1379 LEU C N 1
ATOM 9074 C CA . LEU C 1 385 ? 121.031 131.454 -95.730 1.00 48.48 1379 LEU C CA 1
ATOM 9075 C C . LEU C 1 385 ? 121.559 130.951 -94.389 1.00 50.23 1379 LEU C C 1
ATOM 9076 O O . LEU C 1 385 ? 122.738 131.134 -94.083 1.00 51.61 1379 LEU C O 1
ATOM 9081 N N . GLU C 1 386 ? 120.704 130.313 -93.588 1.00 52.03 1380 GLU C N 1
ATOM 9082 C CA . GLU C 1 386 ? 121.136 129.788 -92.283 1.00 53.18 1380 GLU C CA 1
ATOM 9083 C C . GLU C 1 386 ? 122.160 128.675 -92.514 1.00 53.06 1380 GLU C C 1
ATOM 9084 O O . GLU C 1 386 ? 123.184 128.608 -91.826 1.00 53.47 1380 GLU C O 1
ATOM 9090 N N . GLN C 1 387 ? 121.875 127.802 -93.484 1.00 52.53 1381 GLN C N 1
ATOM 9091 C CA . GLN C 1 387 ? 122.772 126.701 -93.832 1.00 51.80 1381 GLN C CA 1
ATOM 9092 C C . GLN C 1 387 ? 124.092 127.282 -94.341 1.00 51.91 1381 GLN C C 1
ATOM 9093 O O . GLN C 1 387 ? 125.175 126.883 -93.914 1.00 51.77 1381 GLN C O 1
ATOM 9099 N N . ALA C 1 388 ? 123.985 128.229 -95.262 1.00 52.23 1382 ALA C N 1
ATOM 9100 C CA . ALA C 1 388 ? 125.149 128.886 -95.825 1.00 53.40 1382 ALA C CA 1
ATOM 9101 C C . ALA C 1 388 ? 126.119 129.281 -94.716 1.00 54.29 1382 ALA C C 1
ATOM 9102 O O . ALA C 1 388 ? 127.306 128.934 -94.770 1.00 53.20 1382 ALA C O 1
ATOM 9104 N N . LYS C 1 389 ? 125.596 129.997 -93.716 1.00 55.34 1383 LYS C N 1
ATOM 9105 C CA . LYS C 1 389 ? 126.390 130.482 -92.586 1.00 56.30 1383 LYS C CA 1
ATOM 9106 C C . LYS C 1 389 ? 126.797 129.402 -91.595 1.00 56.79 1383 LYS C C 1
ATOM 9107 O O . LYS C 1 389 ? 127.952 129.338 -91.181 1.00 56.43 1383 LYS C O 1
ATOM 9113 N N . LYS C 1 390 ? 125.857 128.547 -91.218 1.00 57.58 1384 LYS C N 1
ATOM 9114 C CA . LYS C 1 390 ? 126.161 127.479 -90.272 1.00 59.02 1384 LYS C CA 1
ATOM 9115 C C . LYS C 1 390 ? 127.237 126.549 -90.830 1.00 58.76 1384 LYS C C 1
ATOM 9116 O O . LYS C 1 390 ? 128.223 126.256 -90.155 1.00 58.55 1384 LYS C O 1
ATOM 9122 N N . PHE C 1 391 ? 127.040 126.101 -92.070 1.00 58.49 1385 PHE C N 1
ATOM 9123 C CA . PHE C 1 391 ? 127.972 125.197 -92.745 1.00 58.17 1385 PHE C CA 1
ATOM 9124 C C . PHE C 1 391 ? 129.211 125.897 -93.307 1.00 58.76 1385 PHE C C 1
ATOM 9125 O O . PHE C 1 391 ? 130.144 125.247 -93.793 1.00 58.11 1385 PHE C O 1
ATOM 9133 N N . ASN C 1 392 ? 129.208 127.222 -93.260 1.00 59.39 1386 ASN C N 1
ATOM 9134 C CA . ASN C 1 392 ? 130.336 127.999 -93.749 1.00 60.51 1386 ASN C CA 1
ATOM 9135 C C . ASN C 1 392 ? 130.679 127.665 -95.215 1.00 59.95 1386 ASN C C 1
ATOM 9136 O O . ASN C 1 392 ? 131.831 127.348 -95.539 1.00 59.52 1386 ASN C O 1
ATOM 9141 N N . LEU C 1 393 ? 129.673 127.751 -96.091 1.00 58.99 1387 LEU C N 1
ATOM 9142 C CA . LEU C 1 393 ? 129.831 127.450 -97.516 1.00 57.34 1387 LEU C CA 1
ATOM 9143 C C . LEU C 1 393 ? 130.835 128.388 -98.154 1.00 57.38 1387 LEU C C 1
ATOM 9144 O O . LEU C 1 393 ? 130.871 129.571 -97.838 1.00 57.27 1387 LEU C O 1
ATOM 9149 N N . GLU C 1 394 ? 131.643 127.849 -99.061 1.00 57.79 1388 GLU C N 1
ATOM 9150 C CA . GLU C 1 394 ? 132.698 128.607 -99.720 1.00 58.35 1388 GLU C CA 1
ATOM 9151 C C . GLU C 1 394 ? 132.524 128.733 -101.233 1.00 58.83 1388 GLU C C 1
ATOM 9152 O O . GLU C 1 394 ? 132.200 127.762 -101.919 1.00 57.14 1388 GLU C O 1
ATOM 9158 N N . ILE C 1 395 ? 132.752 129.938 -101.751 1.00 59.89 1389 ILE C N 1
ATOM 9159 C CA . ILE C 1 395 ? 132.644 130.188 -103.186 1.00 59.89 1389 ILE C CA 1
ATOM 9160 C C . ILE C 1 395 ? 134.016 130.115 -103.862 1.00 60.07 1389 ILE C C 1
ATOM 9161 O O . ILE C 1 395 ? 134.654 129.062 -103.895 1.00 59.84 1389 ILE C O 1
ATOM 9166 N N . MET D 1 7 ? 95.094 127.655 -105.680 1.00 87.60 1401 MET D N 1
ATOM 9167 C CA . MET D 1 7 ? 94.728 128.237 -107.003 1.00 87.85 1401 MET D CA 1
ATOM 9168 C C . MET D 1 7 ? 95.586 127.636 -108.127 1.00 86.26 1401 MET D C 1
ATOM 9169 O O . MET D 1 7 ? 95.198 126.647 -108.745 1.00 85.69 1401 MET D O 1
ATOM 9174 N N . LYS D 1 8 ? 96.743 128.246 -108.384 1.00 84.52 1402 LYS D N 1
ATOM 9175 C CA . LYS D 1 8 ? 97.678 127.793 -109.419 1.00 82.35 1402 LYS D CA 1
ATOM 9176 C C . LYS D 1 8 ? 98.702 126.872 -108.749 1.00 82.14 1402 LYS D C 1
ATOM 9177 O O . LYS D 1 8 ? 99.298 127.246 -107.735 1.00 82.54 1402 LYS D O 1
ATOM 9183 N N . ARG D 1 9 ? 98.912 125.679 -109.307 1.00 80.83 1403 ARG D N 1
ATOM 9184 C CA . ARG D 1 9 ? 99.840 124.716 -108.706 1.00 80.07 1403 ARG D CA 1
ATOM 9185 C C . ARG D 1 9 ? 101.284 124.781 -109.188 1.00 78.80 1403 ARG D C 1
ATOM 9186 O O . ARG D 1 9 ? 102.156 124.115 -108.628 1.00 79.33 1403 ARG D O 1
ATOM 9194 N N . PHE D 1 10 ? 101.541 125.574 -110.222 1.00 76.58 1404 PHE D N 1
ATOM 9195 C CA . PHE D 1 10 ? 102.893 125.704 -110.749 1.00 74.21 1404 PHE D CA 1
ATOM 9196 C C . PHE D 1 10 ? 103.238 127.181 -110.915 1.00 74.05 1404 PHE D C 1
ATOM 9197 O O . PHE D 1 10 ? 102.413 127.971 -111.381 1.00 74.55 1404 PHE D O 1
ATOM 9205 N N . TYR D 1 11 ? 104.453 127.553 -110.530 1.00 72.92 1405 TYR D N 1
ATOM 9206 C CA . TYR D 1 11 ? 104.873 128.935 -110.633 1.00 72.76 1405 TYR D CA 1
ATOM 9207 C C . TYR D 1 11 ? 105.172 129.368 -112.044 1.00 71.98 1405 TYR D C 1
ATOM 9208 O O . TYR D 1 11 ? 106.287 129.755 -112.344 1.00 72.93 1405 TYR D O 1
ATOM 9217 N N . ILE D 1 12 ? 104.172 129.312 -112.907 1.00 71.65 1406 ILE D N 1
ATOM 9218 C CA . ILE D 1 12 ? 104.324 129.733 -114.292 1.00 70.83 1406 ILE D CA 1
ATOM 9219 C C . ILE D 1 12 ? 103.372 130.888 -114.550 1.00 69.97 1406 ILE D C 1
ATOM 9220 O O . ILE D 1 12 ? 102.586 131.248 -113.681 1.00 70.05 1406 ILE D O 1
ATOM 9225 N N . ALA D 1 13 ? 103.441 131.470 -115.739 1.00 69.58 1407 ALA D N 1
ATOM 9226 C CA . ALA D 1 13 ? 102.561 132.573 -116.084 1.00 69.66 1407 ALA D CA 1
ATOM 9227 C C . ALA D 1 13 ? 101.586 132.064 -117.126 1.00 70.87 1407 ALA D C 1
ATOM 9228 O O . ALA D 1 13 ? 101.972 131.323 -118.023 1.00 70.52 1407 ALA D O 1
ATOM 9230 N N . ASN D 1 14 ? 100.319 132.453 -116.994 1.00 72.66 1408 ASN D N 1
ATOM 9231 C CA . ASN D 1 14 ? 99.272 132.037 -117.929 1.00 72.43 1408 ASN D CA 1
ATOM 9232 C C . ASN D 1 14 ? 99.356 132.907 -119.166 1.00 72.50 1408 ASN D C 1
ATOM 9233 O O . ASN D 1 14 ? 99.781 134.063 -119.094 1.00 72.24 1408 ASN D O 1
ATOM 9238 N N . GLU D 1 15 ? 98.949 132.348 -120.300 1.00 72.66 1409 GLU D N 1
ATOM 9239 C CA . GLU D 1 15 ? 98.998 133.072 -121.557 1.00 72.99 1409 GLU D CA 1
ATOM 9240 C C . GLU D 1 15 ? 98.430 134.485 -121.420 1.00 73.15 1409 GLU D C 1
ATOM 9241 O O . GLU D 1 15 ? 98.940 135.420 -122.033 1.00 72.80 1409 GLU D O 1
ATOM 9247 N N . ASP D 1 16 ? 97.397 134.646 -120.596 1.00 73.30 1410 ASP D N 1
ATOM 9248 C CA . ASP D 1 16 ? 96.785 135.959 -120.396 1.00 73.93 1410 ASP D CA 1
ATOM 9249 C C . ASP D 1 16 ? 97.659 136.940 -119.624 1.00 72.79 1410 ASP D C 1
ATOM 9250 O O . ASP D 1 16 ? 97.837 138.089 -120.038 1.00 71.69 1410 ASP D O 1
ATOM 9255 N N . GLU D 1 17 ? 98.188 136.480 -118.494 1.00 71.71 1411 GLU D N 1
ATOM 9256 C CA . GLU D 1 17 ? 99.035 137.304 -117.643 1.00 69.22 1411 GLU D CA 1
ATOM 9257 C C . GLU D 1 17 ? 100.218 137.842 -118.428 1.00 68.42 1411 GLU D C 1
ATOM 9258 O O . GLU D 1 17 ? 100.680 138.957 -118.181 1.00 68.65 1411 GLU D O 1
ATOM 9264 N N . ILE D 1 18 ? 100.710 137.045 -119.371 1.00 67.15 1412 ILE D N 1
ATOM 9265 C CA . ILE D 1 18 ? 101.837 137.459 -120.190 1.00 66.50 1412 ILE D CA 1
ATOM 9266 C C . ILE D 1 18 ? 101.377 138.499 -121.199 1.00 66.78 1412 ILE D C 1
ATOM 9267 O O . ILE D 1 18 ? 102.000 139.553 -121.342 1.00 66.70 1412 ILE D O 1
ATOM 9272 N N . LYS D 1 19 ? 100.279 138.204 -121.891 1.00 66.42 1413 LYS D N 1
ATOM 9273 C CA . LYS D 1 19 ? 99.749 139.126 -122.889 1.00 66.40 1413 LYS D CA 1
ATOM 9274 C C . LYS D 1 19 ? 99.374 140.413 -122.168 1.00 65.75 1413 LYS D C 1
ATOM 9275 O O . LYS D 1 19 ? 99.408 141.503 -122.743 1.00 64.81 1413 LYS D O 1
ATOM 9281 N N . ALA D 1 20 ? 99.015 140.270 -120.899 1.00 66.07 1414 ALA D N 1
ATOM 9282 C CA . ALA D 1 20 ? 98.641 141.412 -120.078 1.00 67.20 1414 ALA D CA 1
ATOM 9283 C C . ALA D 1 20 ? 99.855 142.313 -119.799 1.00 68.20 1414 ALA D C 1
ATOM 9284 O O . ALA D 1 20 ? 99.806 143.522 -120.036 1.00 68.16 1414 ALA D O 1
ATOM 9286 N N . GLY D 1 21 ? 100.942 141.721 -119.312 1.00 68.69 1415 GLY D N 1
ATOM 9287 C CA . GLY D 1 21 ? 102.130 142.492 -119.001 1.00 68.96 1415 GLY D CA 1
ATOM 9288 C C . GLY D 1 21 ? 102.407 142.371 -117.519 1.00 69.66 1415 GLY D C 1
ATOM 9289 O O . GLY D 1 21 ? 103.206 143.120 -116.959 1.00 69.89 1415 GLY D O 1
ATOM 9290 N N . LYS D 1 22 ? 101.731 141.415 -116.888 1.00 69.93 1416 LYS D N 1
ATOM 9291 C CA . LYS D 1 22 ? 101.872 141.152 -115.457 1.00 71.27 1416 LYS D CA 1
ATOM 9292 C C . LYS D 1 22 ? 103.245 140.572 -115.085 1.00 70.92 1416 LYS D C 1
ATOM 9293 O O . LYS D 1 22 ? 103.607 140.508 -113.905 1.00 70.67 1416 LYS D O 1
ATOM 9299 N N . THR D 1 23 ? 104.001 140.150 -116.094 1.00 70.41 1417 THR D N 1
ATOM 9300 C CA . THR D 1 23 ? 105.311 139.550 -115.872 1.00 69.68 1417 THR D CA 1
ATOM 9301 C C . THR D 1 23 ? 106.470 140.496 -116.109 1.00 69.17 1417 THR D C 1
ATOM 9302 O O . THR D 1 23 ? 107.579 140.043 -116.356 1.00 70.00 1417 THR D O 1
ATOM 9306 N N . THR D 1 24 ? 106.243 141.799 -116.036 1.00 68.42 1418 THR D N 1
ATOM 9307 C CA . THR D 1 24 ? 107.348 142.707 -116.274 1.00 68.49 1418 THR D CA 1
ATOM 9308 C C . THR D 1 24 ? 108.029 143.160 -115.003 1.00 68.83 1418 THR D C 1
ATOM 9309 O O . THR D 1 24 ? 107.610 142.820 -113.895 1.00 68.16 1418 THR D O 1
ATOM 9313 N N . ASP D 1 25 ? 109.103 143.923 -115.186 1.00 69.94 1419 ASP D N 1
ATOM 9314 C CA . ASP D 1 25 ? 109.883 144.475 -114.084 1.00 70.44 1419 ASP D CA 1
ATOM 9315 C C . ASP D 1 25 ? 109.122 145.715 -113.606 1.00 70.62 1419 ASP D C 1
ATOM 9316 O O . ASP D 1 25 ? 108.822 146.610 -114.406 1.00 71.11 1419 ASP D O 1
ATOM 9321 N N . VAL D 1 26 ? 108.804 145.772 -112.315 1.00 69.58 1420 VAL D N 1
ATOM 9322 C CA . VAL D 1 26 ? 108.054 146.908 -111.787 1.00 68.93 1420 VAL D CA 1
ATOM 9323 C C . VAL D 1 26 ? 108.503 148.257 -112.296 1.00 68.33 1420 VAL D C 1
ATOM 9324 O O . VAL D 1 26 ? 107.673 149.060 -112.698 1.00 69.07 1420 VAL D O 1
ATOM 9328 N N . TYR D 1 27 ? 109.804 148.518 -112.292 1.00 67.63 1421 TYR D N 1
ATOM 9329 C CA . TYR D 1 27 ? 110.269 149.825 -112.730 1.00 67.97 1421 TYR D CA 1
ATOM 9330 C C . TYR D 1 27 ? 109.806 150.243 -114.128 1.00 68.02 1421 TYR D C 1
ATOM 9331 O O . TYR D 1 27 ? 110.077 151.355 -114.572 1.00 67.41 1421 TYR D O 1
ATOM 9340 N N . PHE D 1 28 ? 109.101 149.353 -114.818 1.00 68.08 1422 PHE D N 1
ATOM 9341 C CA . PHE D 1 28 ? 108.571 149.674 -116.138 1.00 67.90 1422 PHE D CA 1
ATOM 9342 C C . PHE D 1 28 ? 107.145 150.213 -115.937 1.00 68.08 1422 PHE D C 1
ATOM 9343 O O . PHE D 1 28 ? 106.692 151.111 -116.653 1.00 67.53 1422 PHE D O 1
ATOM 9351 N N . LEU D 1 29 ? 106.454 149.658 -114.943 1.00 67.90 1423 LEU D N 1
ATOM 9352 C CA . LEU D 1 29 ? 105.107 150.088 -114.586 1.00 67.29 1423 LEU D CA 1
ATOM 9353 C C . LEU D 1 29 ? 105.229 151.517 -114.101 1.00 67.56 1423 LEU D C 1
ATOM 9354 O O . LEU D 1 29 ? 104.517 152.411 -114.554 1.00 68.73 1423 LEU D O 1
ATOM 9359 N N . ARG D 1 30 ? 106.142 151.716 -113.160 1.00 66.76 1424 ARG D N 1
ATOM 9360 C CA . ARG D 1 30 ? 106.391 153.028 -112.606 1.00 66.30 1424 ARG D CA 1
ATOM 9361 C C . ARG D 1 30 ? 106.764 154.006 -113.714 1.00 66.94 1424 ARG D C 1
ATOM 9362 O O . ARG D 1 30 ? 106.501 155.202 -113.600 1.00 67.72 1424 ARG D O 1
ATOM 9370 N N . THR D 1 31 ? 107.367 153.507 -114.790 1.00 66.85 1425 THR D N 1
ATOM 9371 C CA . THR D 1 31 ? 107.731 154.384 -115.896 1.00 67.38 1425 THR D CA 1
ATOM 9372 C C . THR D 1 31 ? 106.472 154.816 -116.633 1.00 68.66 1425 THR D C 1
ATOM 9373 O O . THR D 1 31 ? 106.397 155.927 -117.158 1.00 68.28 1425 THR D O 1
ATOM 9377 N N . LYS D 1 32 ? 105.477 153.934 -116.678 1.00 70.36 1426 LYS D N 1
ATOM 9378 C CA . LYS D 1 32 ? 104.234 154.277 -117.351 1.00 70.59 1426 LYS D CA 1
ATOM 9379 C C . LYS D 1 32 ? 103.525 155.317 -116.496 1.00 71.22 1426 LYS D C 1
ATOM 9380 O O . LYS D 1 32 ? 102.945 156.251 -117.027 1.00 71.86 1426 LYS D O 1
ATOM 9386 N N . LYS D 1 33 ? 103.591 155.165 -115.176 1.00 71.89 1427 LYS D N 1
ATOM 9387 C CA . LYS D 1 33 ? 102.972 156.125 -114.264 1.00 73.44 1427 LYS D CA 1
ATOM 9388 C C . LYS D 1 33 ? 103.533 157.525 -114.514 1.00 73.84 1427 LYS D C 1
ATOM 9389 O O . LYS D 1 33 ? 102.805 158.420 -114.924 1.00 74.65 1427 LYS D O 1
ATOM 9395 N N . ILE D 1 34 ? 104.824 157.713 -114.261 1.00 73.74 1428 ILE D N 1
ATOM 9396 C CA . ILE D 1 34 ? 105.465 159.010 -114.464 1.00 75.32 1428 ILE D CA 1
ATOM 9397 C C . ILE D 1 34 ? 105.005 159.645 -115.777 1.00 76.54 1428 ILE D C 1
ATOM 9398 O O . ILE D 1 34 ? 104.561 160.792 -115.798 1.00 77.07 1428 ILE D O 1
ATOM 9403 N N . LEU D 1 35 ? 105.129 158.886 -116.865 1.00 76.74 1429 LEU D N 1
ATOM 9404 C CA . LEU D 1 35 ? 104.760 159.334 -118.205 1.00 77.01 1429 LEU D CA 1
ATOM 9405 C C . LEU D 1 35 ? 103.289 159.654 -118.376 1.00 77.96 1429 LEU D C 1
ATOM 9406 O O . LEU D 1 35 ? 102.932 160.652 -118.994 1.00 77.66 1429 LEU D O 1
ATOM 9411 N N . GLU D 1 36 ? 102.438 158.783 -117.848 1.00 79.56 1430 GLU D N 1
ATOM 9412 C CA . GLU D 1 36 ? 100.995 158.944 -117.959 1.00 80.94 1430 GLU D CA 1
ATOM 9413 C C . GLU D 1 36 ? 100.504 160.108 -117.116 1.00 81.21 1430 GLU D C 1
ATOM 9414 O O . GLU D 1 36 ? 99.847 161.011 -117.623 1.00 81.83 1430 GLU D O 1
ATOM 9420 N N . VAL D 1 37 ? 100.830 160.084 -115.828 1.00 81.51 1431 VAL D N 1
ATOM 9421 C CA . VAL D 1 37 ? 100.432 161.146 -114.908 1.00 81.80 1431 VAL D CA 1
ATOM 9422 C C . VAL D 1 37 ? 100.966 162.500 -115.363 1.00 82.80 1431 VAL D C 1
ATOM 9423 O O . VAL D 1 37 ? 100.213 163.349 -115.817 1.00 82.49 1431 VAL D O 1
ATOM 9427 N N . LYS D 1 38 ? 102.272 162.694 -115.234 1.00 85.00 1432 LYS D N 1
ATOM 9428 C CA . LYS D 1 38 ? 102.924 163.937 -115.647 1.00 86.82 1432 LYS D CA 1
ATOM 9429 C C . LYS D 1 38 ? 102.703 164.111 -117.155 1.00 87.43 1432 LYS D C 1
ATOM 9430 O O . LYS D 1 38 ? 103.250 165.020 -117.785 1.00 86.68 1432 LYS D O 1
ATOM 9436 N N . ASN D 1 39 ? 101.884 163.215 -117.704 1.00 88.84 1433 ASN D N 1
ATOM 9437 C CA . ASN D 1 39 ? 101.521 163.160 -119.121 1.00 90.36 1433 ASN D CA 1
ATOM 9438 C C . ASN D 1 39 ? 102.628 163.560 -120.098 1.00 90.76 1433 ASN D C 1
ATOM 9439 O O . ASN D 1 39 ? 102.672 164.689 -120.584 1.00 90.76 1433 ASN D O 1
ATOM 9444 N N . ILE D 1 40 ? 103.513 162.612 -120.388 1.00 90.89 1434 ILE D N 1
ATOM 9445 C CA . ILE D 1 40 ? 104.621 162.840 -121.304 1.00 90.67 1434 ILE D CA 1
ATOM 9446 C C . ILE D 1 40 ? 104.481 161.852 -122.453 1.00 90.23 1434 ILE D C 1
ATOM 9447 O O . ILE D 1 40 ? 105.305 160.950 -122.620 1.00 91.23 1434 ILE D O 1
ATOM 9452 N N . ARG D 1 41 ? 103.428 162.020 -123.241 1.00 88.67 1435 ARG D N 1
ATOM 9453 C CA . ARG D 1 41 ? 103.189 161.129 -124.360 1.00 87.74 1435 ARG D CA 1
ATOM 9454 C C . ARG D 1 41 ? 103.983 161.590 -125.579 1.00 86.55 1435 ARG D C 1
ATOM 9455 O O . ARG D 1 41 ? 104.019 162.779 -125.893 1.00 86.42 1435 ARG D O 1
ATOM 9463 N N . LYS D 1 42 ? 104.630 160.642 -126.250 1.00 85.24 1436 LYS D N 1
ATOM 9464 C CA . LYS D 1 42 ? 105.400 160.942 -127.451 1.00 83.79 1436 LYS D CA 1
ATOM 9465 C C . LYS D 1 42 ? 105.834 159.688 -128.221 1.00 82.57 1436 LYS D C 1
ATOM 9466 O O . LYS D 1 42 ? 106.044 158.618 -127.640 1.00 82.02 1436 LYS D O 1
ATOM 9472 N N . LYS D 1 43 ? 105.950 159.840 -129.539 1.00 80.57 1437 LYS D N 1
ATOM 9473 C CA . LYS D 1 43 ? 106.337 158.757 -130.433 1.00 78.46 1437 LYS D CA 1
ATOM 9474 C C . LYS D 1 43 ? 107.841 158.491 -130.386 1.00 76.45 1437 LYS D C 1
ATOM 9475 O O . LYS D 1 43 ? 108.657 159.414 -130.469 1.00 75.58 1437 LYS D O 1
ATOM 9481 N N . VAL D 1 44 ? 108.192 157.214 -130.253 1.00 73.97 1438 VAL D N 1
ATOM 9482 C CA . VAL D 1 44 ? 109.581 156.785 -130.206 1.00 70.34 1438 VAL D CA 1
ATOM 9483 C C . VAL D 1 44 ? 109.778 155.509 -131.018 1.00 68.93 1438 VAL D C 1
ATOM 9484 O O . VAL D 1 44 ? 108.843 154.730 -131.234 1.00 68.43 1438 VAL D O 1
ATOM 9488 N N . LEU D 1 45 ? 111.004 155.313 -131.482 1.00 67.00 1439 LEU D N 1
ATOM 9489 C CA . LEU D 1 45 ? 111.348 154.115 -132.222 1.00 66.00 1439 LEU D CA 1
ATOM 9490 C C . LEU D 1 45 ? 112.391 153.385 -131.382 1.00 65.50 1439 LEU D C 1
ATOM 9491 O O . LEU D 1 45 ? 113.463 153.930 -131.100 1.00 65.73 1439 LEU D O 1
ATOM 9496 N N . ALA D 1 46 ? 112.058 152.171 -130.955 1.00 63.81 1440 ALA D N 1
ATOM 9497 C CA . ALA D 1 46 ? 112.971 151.366 -130.162 1.00 61.38 1440 ALA D CA 1
ATOM 9498 C C . ALA D 1 46 ? 113.577 150.261 -131.032 1.00 60.05 1440 ALA D C 1
ATOM 9499 O O . ALA D 1 46 ? 112.937 149.732 -131.935 1.00 59.80 1440 ALA D O 1
ATOM 9501 N N . ASP D 1 47 ? 114.829 149.935 -130.741 1.00 59.70 1441 ASP D N 1
ATOM 9502 C CA . ASP D 1 47 ? 115.600 148.919 -131.450 1.00 57.02 1441 ASP D CA 1
ATOM 9503 C C . ASP D 1 47 ? 115.862 147.731 -130.536 1.00 54.77 1441 ASP D C 1
ATOM 9504 O O . ASP D 1 47 ? 115.948 147.876 -129.310 1.00 53.68 1441 ASP D O 1
ATOM 9509 N N . VAL D 1 48 ? 115.984 146.554 -131.136 1.00 52.03 1442 VAL D N 1
ATOM 9510 C CA . VAL D 1 48 ? 116.315 145.360 -130.375 1.00 49.38 1442 VAL D CA 1
ATOM 9511 C C . VAL D 1 48 ? 117.601 144.797 -130.998 1.00 49.40 1442 VAL D C 1
ATOM 9512 O O . VAL D 1 48 ? 117.633 144.470 -132.191 1.00 49.26 1442 VAL D O 1
ATOM 9516 N N . THR D 1 49 ? 118.668 144.732 -130.201 1.00 47.93 1443 THR D N 1
ATOM 9517 C CA . THR D 1 49 ? 119.950 144.211 -130.673 1.00 46.68 1443 THR D CA 1
ATOM 9518 C C . THR D 1 49 ? 120.695 143.528 -129.528 1.00 45.27 1443 THR D C 1
ATOM 9519 O O . THR D 1 49 ? 120.136 143.309 -128.455 1.00 43.80 1443 THR D O 1
ATOM 9523 N N . THR D 1 50 ? 121.949 143.169 -129.793 1.00 43.74 1444 THR D N 1
ATOM 9524 C CA . THR D 1 50 ? 122.844 142.583 -128.799 1.00 42.92 1444 THR D CA 1
ATOM 9525 C C . THR D 1 50 ? 124.175 143.151 -129.180 1.00 43.60 1444 THR D C 1
ATOM 9526 O O . THR D 1 50 ? 124.434 143.419 -130.356 1.00 44.19 1444 THR D O 1
ATOM 9530 N N . THR D 1 51 ? 125.025 143.338 -128.184 1.00 44.43 1445 THR D N 1
ATOM 9531 C CA . THR D 1 51 ? 126.354 143.873 -128.428 1.00 44.46 1445 THR D CA 1
ATOM 9532 C C . THR D 1 51 ? 127.297 142.697 -128.512 1.00 43.39 1445 THR D C 1
ATOM 9533 O O . THR D 1 51 ? 128.480 142.866 -128.788 1.00 44.37 1445 THR D O 1
ATOM 9537 N N . SER D 1 52 ? 126.757 141.507 -128.276 1.00 41.78 1446 SER D N 1
ATOM 9538 C CA . SER D 1 52 ? 127.553 140.300 -128.326 1.00 41.37 1446 SER D CA 1
ATOM 9539 C C . SER D 1 52 ? 126.660 139.086 -128.406 1.00 40.91 1446 SER D C 1
ATOM 9540 O O . SER D 1 52 ? 125.472 139.152 -128.121 1.00 42.48 1446 SER D O 1
ATOM 9543 N N . LEU D 1 53 ? 127.244 137.966 -128.786 1.00 40.37 1447 LEU D N 1
ATOM 9544 C CA . LEU D 1 53 ? 126.508 136.710 -128.845 1.00 40.16 1447 LEU D CA 1
ATOM 9545 C C . LEU D 1 53 ? 127.224 135.811 -127.847 1.00 38.77 1447 LEU D C 1
ATOM 9546 O O . LEU D 1 53 ? 128.374 136.053 -127.509 1.00 38.63 1447 LEU D O 1
ATOM 9551 N N . PRO D 1 54 ? 126.555 134.769 -127.357 1.00 38.25 1448 PRO D N 1
ATOM 9552 C CA . PRO D 1 54 ? 127.206 133.880 -126.394 1.00 38.07 1448 PRO D CA 1
ATOM 9553 C C . PRO D 1 54 ? 128.558 133.410 -126.875 1.00 39.34 1448 PRO D C 1
ATOM 9554 O O . PRO D 1 54 ? 128.765 133.240 -128.070 1.00 39.34 1448 PRO D O 1
ATOM 9558 N N . ASN D 1 55 ? 129.480 133.227 -125.934 1.00 41.64 1449 ASN D N 1
ATOM 9559 C CA . ASN D 1 55 ? 130.827 132.735 -126.221 1.00 42.65 1449 ASN D CA 1
ATOM 9560 C C . ASN D 1 55 ? 131.536 133.512 -127.313 1.00 43.98 1449 ASN D C 1
ATOM 9561 O O . ASN D 1 55 ? 132.526 133.047 -127.898 1.00 44.33 1449 ASN D O 1
ATOM 9566 N N . ASN D 1 56 ? 131.035 134.717 -127.562 1.00 44.80 1450 ASN D N 1
ATOM 9567 C CA . ASN D 1 56 ? 131.596 135.582 -128.585 1.00 45.68 1450 ASN D CA 1
ATOM 9568 C C . ASN D 1 56 ? 131.533 134.917 -129.947 1.00 45.03 1450 ASN D C 1
ATOM 9569 O O . ASN D 1 56 ? 132.477 134.984 -130.744 1.00 46.01 1450 ASN D O 1
ATOM 9574 N N . TRP D 1 57 ? 130.408 134.259 -130.201 1.00 42.60 1451 TRP D N 1
ATOM 9575 C CA . TRP D 1 57 ? 130.198 133.614 -131.474 1.00 41.08 1451 TRP D CA 1
ATOM 9576 C C . TRP D 1 57 ? 130.052 134.723 -132.502 1.00 41.92 1451 TRP D C 1
ATOM 9577 O O . TRP D 1 57 ? 129.747 135.864 -132.146 1.00 42.10 1451 TRP D O 1
ATOM 9588 N N . ARG D 1 58 ? 130.276 134.392 -133.771 1.00 42.69 1452 ARG D N 1
ATOM 9589 C CA . ARG D 1 58 ? 130.188 135.375 -134.841 1.00 42.92 1452 ARG D CA 1
ATOM 9590 C C . ARG D 1 58 ? 128.757 135.661 -135.314 1.00 41.83 1452 ARG D C 1
ATOM 9591 O O . ARG D 1 58 ? 128.439 136.795 -135.645 1.00 39.64 1452 ARG D O 1
ATOM 9599 N N . TRP D 1 59 ? 127.903 134.639 -135.338 1.00 41.09 1453 TRP D N 1
ATOM 9600 C CA . TRP D 1 59 ? 126.523 134.808 -135.781 1.00 40.14 1453 TRP D CA 1
ATOM 9601 C C . TRP D 1 59 ? 125.566 134.089 -134.850 1.00 39.90 1453 TRP D C 1
ATOM 9602 O O . TRP D 1 59 ? 125.987 133.270 -134.044 1.00 42.06 1453 TRP D O 1
ATOM 9613 N N . GLY D 1 60 ? 124.273 134.350 -135.015 1.00 39.45 1454 GLY D N 1
ATOM 9614 C CA . GLY D 1 60 ? 123.256 133.689 -134.214 1.00 40.77 1454 GLY D CA 1
ATOM 9615 C C . GLY D 1 60 ? 122.027 133.461 -135.074 1.00 41.78 1454 GLY D C 1
ATOM 9616 O O . GLY D 1 60 ? 121.945 134.017 -136.155 1.00 43.70 1454 GLY D O 1
ATOM 9617 N N . VAL D 1 61 ? 121.077 132.654 -134.617 1.00 41.98 1455 VAL D N 1
ATOM 9618 C CA . VAL D 1 61 ? 119.859 132.387 -135.387 1.00 43.59 1455 VAL D CA 1
ATOM 9619 C C . VAL D 1 61 ? 118.668 133.066 -134.734 1.00 44.31 1455 VAL D C 1
ATOM 9620 O O . VAL D 1 61 ? 118.305 132.724 -133.613 1.00 44.58 1455 VAL D O 1
ATOM 9624 N N . LEU D 1 62 ? 118.045 134.005 -135.442 1.00 45.25 1456 LEU D N 1
ATOM 9625 C CA . LEU D 1 62 ? 116.892 134.735 -134.902 1.00 46.19 1456 LEU D CA 1
ATOM 9626 C C . LEU D 1 62 ? 115.688 133.843 -134.684 1.00 47.45 1456 LEU D C 1
ATOM 9627 O O . LEU D 1 62 ? 115.299 133.117 -135.595 1.00 49.10 1456 LEU D O 1
ATOM 9632 N N . VAL D 1 63 ? 115.090 133.903 -133.493 1.00 47.84 1457 VAL D N 1
ATOM 9633 C CA . VAL D 1 63 ? 113.915 133.088 -133.182 1.00 48.43 1457 VAL D CA 1
ATOM 9634 C C . VAL D 1 63 ? 112.962 133.753 -132.206 1.00 50.41 1457 VAL D C 1
ATOM 9635 O O . VAL D 1 63 ? 113.390 134.354 -131.228 1.00 52.51 1457 VAL D O 1
ATOM 9639 N N . GLY D 1 64 ? 111.664 133.624 -132.461 1.00 52.02 1458 GLY D N 1
ATOM 9640 C CA . GLY D 1 64 ? 110.675 134.218 -131.580 1.00 52.06 1458 GLY D CA 1
ATOM 9641 C C . GLY D 1 64 ? 109.887 135.380 -132.166 1.00 52.65 1458 GLY D C 1
ATOM 9642 O O . GLY D 1 64 ? 108.996 135.907 -131.514 1.00 52.48 1458 GLY D O 1
ATOM 9643 N N . VAL D 1 65 ? 110.205 135.791 -133.389 1.00 53.37 1459 VAL D N 1
ATOM 9644 C CA . VAL D 1 65 ? 109.488 136.888 -134.029 1.00 54.23 1459 VAL D CA 1
ATOM 9645 C C . VAL D 1 65 ? 107.978 136.653 -133.970 1.00 56.18 1459 VAL D C 1
ATOM 9646 O O . VAL D 1 65 ? 107.201 137.594 -133.847 1.00 56.47 1459 VAL D O 1
ATOM 9650 N N . GLU D 1 66 ? 107.568 135.391 -134.048 1.00 58.68 1460 GLU D N 1
ATOM 9651 C CA . GLU D 1 66 ? 106.153 135.025 -133.998 1.00 60.32 1460 GLU D CA 1
ATOM 9652 C C . GLU D 1 66 ? 105.531 135.435 -132.666 1.00 61.46 1460 GLU D C 1
ATOM 9653 O O . GLU D 1 66 ? 104.740 136.376 -132.604 1.00 61.27 1460 GLU D O 1
ATOM 9659 N N . GLU D 1 67 ? 105.892 134.731 -131.596 1.00 62.12 1461 GLU D N 1
ATOM 9660 C CA . GLU D 1 67 ? 105.349 135.050 -130.283 1.00 62.22 1461 GLU D CA 1
ATOM 9661 C C . GLU D 1 67 ? 105.341 136.555 -129.999 1.00 61.77 1461 GLU D C 1
ATOM 9662 O O . GLU D 1 67 ? 104.405 137.064 -129.398 1.00 62.60 1461 GLU D O 1
ATOM 9668 N N . VAL D 1 68 ? 106.367 137.277 -130.426 1.00 61.32 1462 VAL D N 1
ATOM 9669 C CA . VAL D 1 68 ? 106.401 138.710 -130.159 1.00 62.55 1462 VAL D CA 1
ATOM 9670 C C . VAL D 1 68 ? 105.259 139.427 -130.864 1.00 63.53 1462 VAL D C 1
ATOM 9671 O O . VAL D 1 68 ? 104.660 140.358 -130.313 1.00 64.41 1462 VAL D O 1
ATOM 9675 N N . ALA D 1 69 ? 104.945 139.005 -132.083 1.00 63.81 1463 ALA D N 1
ATOM 9676 C CA . ALA D 1 69 ? 103.851 139.638 -132.801 1.00 64.27 1463 ALA D CA 1
ATOM 9677 C C . ALA D 1 69 ? 102.548 139.306 -132.063 1.00 64.44 1463 ALA D C 1
ATOM 9678 O O . ALA D 1 69 ? 101.715 140.179 -131.850 1.00 63.82 1463 ALA D O 1
ATOM 9680 N N . LYS D 1 70 ? 102.392 138.050 -131.655 1.00 65.35 1464 LYS D N 1
ATOM 9681 C CA . LYS D 1 70 ? 101.200 137.622 -130.931 1.00 67.22 1464 LYS D CA 1
ATOM 9682 C C . LYS D 1 70 ? 101.094 138.289 -129.554 1.00 68.02 1464 LYS D C 1
ATOM 9683 O O . LYS D 1 70 ? 100.087 138.127 -128.861 1.00 69.11 1464 LYS D O 1
ATOM 9689 N N . LEU D 1 71 ? 102.122 139.034 -129.155 1.00 68.10 1465 LEU D N 1
ATOM 9690 C CA . LEU D 1 71 ? 102.119 139.707 -127.852 1.00 68.46 1465 LEU D CA 1
ATOM 9691 C C . LEU D 1 71 ? 101.782 141.189 -127.973 1.00 68.82 1465 LEU D C 1
ATOM 9692 O O . LEU D 1 71 ? 101.000 141.725 -127.187 1.00 68.37 1465 LEU D O 1
ATOM 9697 N N . LEU D 1 72 ? 102.404 141.851 -128.944 1.00 69.79 1466 LEU D N 1
ATOM 9698 C CA . LEU D 1 72 ? 102.170 143.268 -129.175 1.00 70.80 1466 LEU D CA 1
ATOM 9699 C C . LEU D 1 72 ? 100.900 143.445 -130.002 1.00 71.83 1466 LEU D C 1
ATOM 9700 O O . LEU D 1 72 ? 100.520 144.567 -130.357 1.00 72.44 1466 LEU D O 1
ATOM 9705 N N . GLU D 1 73 ? 100.251 142.323 -130.300 1.00 72.15 1467 GLU D N 1
ATOM 9706 C CA . GLU D 1 73 ? 99.018 142.316 -131.074 1.00 72.23 1467 GLU D CA 1
ATOM 9707 C C . GLU D 1 73 ? 97.938 143.129 -130.351 1.00 71.37 1467 GLU D C 1
ATOM 9708 O O . GLU D 1 73 ? 97.701 142.943 -129.154 1.00 71.17 1467 GLU D O 1
ATOM 9714 N N . GLY D 1 74 ? 97.290 144.033 -131.081 1.00 69.75 1468 GLY D N 1
ATOM 9715 C CA . GLY D 1 74 ? 96.249 144.840 -130.482 1.00 67.96 1468 GLY D CA 1
ATOM 9716 C C . GLY D 1 74 ? 96.837 145.897 -129.574 1.00 67.82 1468 GLY D C 1
ATOM 9717 O O . GLY D 1 74 ? 96.319 146.155 -128.485 1.00 67.63 1468 GLY D O 1
ATOM 9718 N N . ILE D 1 75 ? 97.929 146.509 -130.017 1.00 66.67 1469 ILE D N 1
ATOM 9719 C CA . ILE D 1 75 ? 98.576 147.548 -129.240 1.00 65.87 1469 ILE D CA 1
ATOM 9720 C C . ILE D 1 75 ? 99.048 148.659 -130.173 1.00 66.09 1469 ILE D C 1
ATOM 9721 O O . ILE D 1 75 ? 99.611 148.395 -131.231 1.00 65.85 1469 ILE D O 1
ATOM 9726 N N . PRO D 1 76 ? 98.797 149.923 -129.789 1.00 66.20 1470 PRO D N 1
ATOM 9727 C CA . PRO D 1 76 ? 99.114 151.195 -130.467 1.00 67.02 1470 PRO D CA 1
ATOM 9728 C C . PRO D 1 76 ? 100.501 151.375 -131.096 1.00 67.79 1470 PRO D C 1
ATOM 9729 O O . PRO D 1 76 ? 101.059 152.480 -131.042 1.00 67.99 1470 PRO D O 1
ATOM 9733 N N . VAL D 1 77 ? 101.046 150.332 -131.717 1.00 68.00 1471 VAL D N 1
ATOM 9734 C CA . VAL D 1 77 ? 102.385 150.437 -132.294 1.00 68.75 1471 VAL D CA 1
ATOM 9735 C C . VAL D 1 77 ? 102.642 149.657 -133.578 1.00 69.20 1471 VAL D C 1
ATOM 9736 O O . VAL D 1 77 ? 101.870 148.784 -133.974 1.00 69.48 1471 VAL D O 1
ATOM 9740 N N . ASN D 1 78 ? 103.756 149.986 -134.221 1.00 69.85 1472 ASN D N 1
ATOM 9741 C CA . ASN D 1 78 ? 104.179 149.295 -135.431 1.00 70.52 1472 ASN D CA 1
ATOM 9742 C C . ASN D 1 78 ? 105.342 148.396 -135.040 1.00 70.27 1472 ASN D C 1
ATOM 9743 O O . ASN D 1 78 ? 106.126 148.739 -134.154 1.00 70.71 1472 ASN D O 1
ATOM 9748 N N . VAL D 1 79 ? 105.453 147.247 -135.694 1.00 68.99 1473 VAL D N 1
ATOM 9749 C CA . VAL D 1 79 ? 106.518 146.322 -135.379 1.00 67.81 1473 VAL D CA 1
ATOM 9750 C C . VAL D 1 79 ? 107.172 145.777 -136.634 1.00 68.17 1473 VAL D C 1
ATOM 9751 O O . VAL D 1 79 ? 106.607 144.917 -137.307 1.00 68.52 1473 VAL D O 1
ATOM 9755 N N . TYR D 1 80 ? 108.358 146.283 -136.956 1.00 68.02 1474 TYR D N 1
ATOM 9756 C CA . TYR D 1 80 ? 109.091 145.797 -138.122 1.00 67.72 1474 TYR D CA 1
ATOM 9757 C C . TYR D 1 80 ? 110.066 144.726 -137.615 1.00 66.33 1474 TYR D C 1
ATOM 9758 O O . TYR D 1 80 ? 110.509 144.775 -136.462 1.00 66.39 1474 TYR D O 1
ATOM 9767 N N . ALA D 1 81 ? 110.406 143.765 -138.467 1.00 63.37 1475 ALA D N 1
ATOM 9768 C CA . ALA D 1 81 ? 111.295 142.700 -138.043 1.00 60.24 1475 ALA D CA 1
ATOM 9769 C C . ALA D 1 81 ? 111.959 141.962 -139.192 1.00 58.86 1475 ALA D C 1
ATOM 9770 O O . ALA D 1 81 ? 111.686 142.218 -140.365 1.00 59.04 1475 ALA D O 1
ATOM 9772 N N . MET D 1 82 ? 112.854 141.049 -138.830 1.00 56.91 1476 MET D N 1
ATOM 9773 C CA . MET D 1 82 ? 113.548 140.211 -139.791 1.00 54.28 1476 MET D CA 1
ATOM 9774 C C . MET D 1 82 ? 112.758 138.917 -139.771 1.00 52.31 1476 MET D C 1
ATOM 9775 O O . MET D 1 82 ? 112.132 138.579 -138.767 1.00 51.62 1476 MET D O 1
ATOM 9780 N N . PRO D 1 83 ? 112.759 138.177 -140.882 1.00 50.92 1477 PRO D N 1
ATOM 9781 C CA . PRO D 1 83 ? 112.005 136.917 -140.880 1.00 50.27 1477 PRO D CA 1
ATOM 9782 C C . PRO D 1 83 ? 112.580 135.914 -139.875 1.00 49.55 1477 PRO D C 1
ATOM 9783 O O . PRO D 1 83 ? 113.791 135.684 -139.830 1.00 49.25 1477 PRO D O 1
ATOM 9787 N N . GLU D 1 84 ? 111.715 135.324 -139.064 1.00 48.95 1478 GLU D N 1
ATOM 9788 C CA . GLU D 1 84 ? 112.181 134.361 -138.077 1.00 49.98 1478 GLU D CA 1
ATOM 9789 C C . GLU D 1 84 ? 113.135 133.365 -138.743 1.00 49.91 1478 GLU D C 1
ATOM 9790 O O . GLU D 1 84 ? 112.872 132.885 -139.839 1.00 51.71 1478 GLU D O 1
ATOM 9796 N N . GLY D 1 85 ? 114.260 133.090 -138.093 1.00 48.46 1479 GLY D N 1
ATOM 9797 C CA . GLY D 1 85 ? 115.214 132.157 -138.641 1.00 47.10 1479 GLY D CA 1
ATOM 9798 C C . GLY D 1 85 ? 116.378 132.840 -139.321 1.00 47.41 1479 GLY D C 1
ATOM 9799 O O . GLY D 1 85 ? 117.365 132.196 -139.685 1.00 49.09 1479 GLY D O 1
ATOM 9800 N N . THR D 1 86 ? 116.279 134.146 -139.500 1.00 45.81 1480 THR D N 1
ATOM 9801 C CA . THR D 1 86 ? 117.352 134.876 -140.148 1.00 45.28 1480 THR D CA 1
ATOM 9802 C C . THR D 1 86 ? 118.656 134.818 -139.361 1.00 44.70 1480 THR D C 1
ATOM 9803 O O . THR D 1 86 ? 118.661 134.862 -138.128 1.00 43.49 1480 THR D O 1
ATOM 9807 N N . ILE D 1 87 ? 119.764 134.715 -140.082 1.00 44.51 1481 ILE D N 1
ATOM 9808 C CA . ILE D 1 87 ? 121.065 134.715 -139.442 1.00 45.03 1481 ILE D CA 1
ATOM 9809 C C . ILE D 1 87 ? 121.320 136.187 -139.153 1.00 45.94 1481 ILE D C 1
ATOM 9810 O O . ILE D 1 87 ? 121.116 137.021 -140.031 1.00 48.02 1481 ILE D O 1
ATOM 9815 N N . PHE D 1 88 ? 121.735 136.524 -137.936 1.00 46.74 1482 PHE D N 1
ATOM 9816 C CA . PHE D 1 88 ? 122.001 137.924 -137.609 1.00 47.63 1482 PHE D CA 1
ATOM 9817 C C . PHE D 1 88 ? 123.321 138.132 -136.883 1.00 48.02 1482 PHE D C 1
ATOM 9818 O O . PHE D 1 88 ? 124.036 137.185 -136.574 1.00 49.05 1482 PHE D O 1
ATOM 9826 N N . HIS D 1 89 ? 123.623 139.389 -136.585 1.00 49.09 1483 HIS D N 1
ATOM 9827 C CA . HIS D 1 89 ? 124.870 139.737 -135.913 1.00 49.00 1483 HIS D CA 1
ATOM 9828 C C . HIS D 1 89 ? 124.686 140.827 -134.881 1.00 49.91 1483 HIS D C 1
ATOM 9829 O O . HIS D 1 89 ? 123.598 141.395 -134.732 1.00 49.48 1483 HIS D O 1
ATOM 9836 N N . PRO D 1 90 ? 125.757 141.122 -134.126 1.00 51.45 1484 PRO D N 1
ATOM 9837 C CA . PRO D 1 90 ? 125.664 142.169 -133.106 1.00 51.85 1484 PRO D CA 1
ATOM 9838 C C . PRO D 1 90 ? 125.458 143.523 -133.761 1.00 51.43 1484 PRO D C 1
ATOM 9839 O O . PRO D 1 90 ? 125.871 143.740 -134.898 1.00 51.08 1484 PRO D O 1
ATOM 9843 N N . TYR D 1 91 ? 124.796 144.415 -133.042 1.00 52.06 1485 TYR D N 1
ATOM 9844 C CA . TYR D 1 91 ? 124.540 145.766 -133.520 1.00 54.19 1485 TYR D CA 1
ATOM 9845 C C . TYR D 1 91 ? 123.520 145.891 -134.640 1.00 54.60 1485 TYR D C 1
ATOM 9846 O O . TYR D 1 91 ? 123.164 146.996 -135.046 1.00 54.59 1485 TYR D O 1
ATOM 9855 N N . GLU D 1 92 ? 123.034 144.758 -135.125 1.00 55.10 1486 GLU D N 1
ATOM 9856 C CA . GLU D 1 92 ? 122.032 144.763 -136.181 1.00 53.94 1486 GLU D CA 1
ATOM 9857 C C . GLU D 1 92 ? 120.656 144.572 -135.562 1.00 52.89 1486 GLU D C 1
ATOM 9858 O O . GLU D 1 92 ? 120.388 143.553 -134.935 1.00 52.40 1486 GLU D O 1
ATOM 9864 N N . PRO D 1 93 ? 119.771 145.561 -135.717 1.00 52.39 1487 PRO D N 1
ATOM 9865 C CA . PRO D 1 93 ? 118.427 145.441 -135.155 1.00 53.18 1487 PRO D CA 1
ATOM 9866 C C . PRO D 1 93 ? 117.696 144.255 -135.781 1.00 53.80 1487 PRO D C 1
ATOM 9867 O O . PRO D 1 93 ? 117.606 144.126 -137.000 1.00 54.13 1487 PRO D O 1
ATOM 9871 N N . VAL D 1 94 ? 117.189 143.375 -134.936 1.00 54.08 1488 VAL D N 1
ATOM 9872 C CA . VAL D 1 94 ? 116.473 142.215 -135.418 1.00 53.93 1488 VAL D CA 1
ATOM 9873 C C . VAL D 1 94 ? 114.971 142.497 -135.360 1.00 54.83 1488 VAL D C 1
ATOM 9874 O O . VAL D 1 94 ? 114.166 141.757 -135.925 1.00 55.35 1488 VAL D O 1
ATOM 9878 N N . LEU D 1 95 ? 114.598 143.572 -134.675 1.00 55.05 1489 LEU D N 1
ATOM 9879 C CA . LEU D 1 95 ? 113.195 143.948 -134.537 1.00 56.04 1489 LEU D CA 1
ATOM 9880 C C . LEU D 1 95 ? 113.074 145.374 -133.991 1.00 57.04 1489 LEU D C 1
ATOM 9881 O O . LEU D 1 95 ? 113.805 145.761 -133.083 1.00 58.24 1489 LEU D O 1
ATOM 9886 N N . GLN D 1 96 ? 112.160 146.156 -134.559 1.00 57.54 1490 GLN D N 1
ATOM 9887 C CA . GLN D 1 96 ? 111.949 147.531 -134.125 1.00 57.22 1490 GLN D CA 1
ATOM 9888 C C . GLN D 1 96 ? 110.505 147.743 -133.687 1.00 57.58 1490 GLN D C 1
ATOM 9889 O O . GLN D 1 96 ? 109.618 146.955 -134.022 1.00 57.67 1490 GLN D O 1
ATOM 9895 N N . ILE D 1 97 ? 110.270 148.791 -132.914 1.00 57.43 1491 ILE D N 1
ATOM 9896 C CA . ILE D 1 97 ? 108.921 149.094 -132.475 1.00 60.07 1491 ILE D CA 1
ATOM 9897 C C . ILE D 1 97 ? 108.713 150.597 -132.475 1.00 62.94 1491 ILE D C 1
ATOM 9898 O O . ILE D 1 97 ? 109.568 151.361 -132.023 1.00 63.75 1491 ILE D O 1
ATOM 9903 N N . GLU D 1 98 ? 107.569 151.029 -132.985 1.00 65.25 1492 GLU D N 1
ATOM 9904 C CA . GLU D 1 98 ? 107.293 152.449 -133.037 1.00 67.26 1492 GLU D CA 1
ATOM 9905 C C . GLU D 1 98 ? 106.001 152.785 -132.316 1.00 68.37 1492 GLU D C 1
ATOM 9906 O O . GLU D 1 98 ? 105.007 152.063 -132.424 1.00 68.17 1492 GLU D O 1
ATOM 9912 N N . GLY D 1 99 ? 106.023 153.881 -131.569 1.00 68.92 1493 GLY D N 1
ATOM 9913 C CA . GLY D 1 99 ? 104.837 154.277 -130.843 1.00 70.70 1493 GLY D CA 1
ATOM 9914 C C . GLY D 1 99 ? 105.137 155.019 -129.564 1.00 72.18 1493 GLY D C 1
ATOM 9915 O O . GLY D 1 99 ? 106.272 155.421 -129.315 1.00 72.31 1493 GLY D O 1
ATOM 9916 N N . ASP D 1 100 ? 104.105 155.208 -128.753 1.00 73.86 1494 ASP D N 1
ATOM 9917 C CA . ASP D 1 100 ? 104.246 155.901 -127.482 1.00 76.09 1494 ASP D CA 1
ATOM 9918 C C . ASP D 1 100 ? 104.869 154.904 -126.516 1.00 76.16 1494 ASP D C 1
ATOM 9919 O O . ASP D 1 100 ? 104.272 153.864 -126.234 1.00 75.98 1494 ASP D O 1
ATOM 9924 N N . TYR D 1 101 ? 106.064 155.205 -126.017 1.00 75.72 1495 TYR D N 1
ATOM 9925 C CA . TYR D 1 101 ? 106.710 154.290 -125.095 1.00 75.73 1495 TYR D CA 1
ATOM 9926 C C . TYR D 1 101 ? 105.739 153.932 -123.984 1.00 75.64 1495 TYR D C 1
ATOM 9927 O O . TYR D 1 101 ? 105.740 152.809 -123.472 1.00 75.07 1495 TYR D O 1
ATOM 9936 N N . ALA D 1 102 ? 104.909 154.900 -123.614 1.00 75.67 1496 ALA D N 1
ATOM 9937 C CA . ALA D 1 102 ? 103.936 154.704 -122.550 1.00 76.04 1496 ALA D CA 1
ATOM 9938 C C . ALA D 1 102 ? 103.026 153.508 -122.809 1.00 76.55 1496 ALA D C 1
ATOM 9939 O O . ALA D 1 102 ? 102.479 152.921 -121.875 1.00 76.29 1496 ALA D O 1
ATOM 9941 N N . ASP D 1 103 ? 102.882 153.136 -124.076 1.00 77.32 1497 ASP D N 1
ATOM 9942 C CA . ASP D 1 103 ? 102.011 152.021 -124.454 1.00 77.73 1497 ASP D CA 1
ATOM 9943 C C . ASP D 1 103 ? 102.642 150.622 -124.419 1.00 76.61 1497 ASP D C 1
ATOM 9944 O O . ASP D 1 103 ? 102.122 149.725 -123.761 1.00 76.64 1497 ASP D O 1
ATOM 9949 N N . PHE D 1 104 ? 103.761 150.438 -125.115 1.00 75.67 1498 PHE D N 1
ATOM 9950 C CA . PHE D 1 104 ? 104.423 149.133 -125.187 1.00 74.36 1498 PHE D CA 1
ATOM 9951 C C . PHE D 1 104 ? 105.568 148.887 -124.197 1.00 74.80 1498 PHE D C 1
ATOM 9952 O O . PHE D 1 104 ? 105.896 147.735 -123.896 1.00 74.90 1498 PHE D O 1
ATOM 9960 N N . GLY D 1 105 ? 106.172 149.961 -123.696 1.00 75.02 1499 GLY D N 1
ATOM 9961 C CA . GLY D 1 105 ? 107.286 149.836 -122.764 1.00 73.85 1499 GLY D CA 1
ATOM 9962 C C . GLY D 1 105 ? 107.144 148.791 -121.675 1.00 72.42 1499 GLY D C 1
ATOM 9963 O O . GLY D 1 105 ? 108.131 148.307 -121.124 1.00 72.88 1499 GLY D O 1
ATOM 9964 N N . ILE D 1 106 ? 105.910 148.432 -121.370 1.00 71.08 1500 ILE D N 1
ATOM 9965 C CA . ILE D 1 106 ? 105.646 147.461 -120.335 1.00 70.79 1500 ILE D CA 1
ATOM 9966 C C . ILE D 1 106 ? 105.722 146.060 -120.921 1.00 70.09 1500 ILE D C 1
ATOM 9967 O O . ILE D 1 106 ? 105.285 145.098 -120.295 1.00 70.77 1500 ILE D O 1
ATOM 9972 N N . TYR D 1 107 ? 106.272 145.936 -122.124 1.00 68.89 1501 TYR D N 1
ATOM 9973 C CA . TYR D 1 107 ? 106.373 144.621 -122.752 1.00 68.23 1501 TYR D CA 1
ATOM 9974 C C . TYR D 1 107 ? 107.792 144.168 -123.056 1.00 67.38 1501 TYR D C 1
ATOM 9975 O O . TYR D 1 107 ? 107.994 143.208 -123.799 1.00 66.96 1501 TYR D O 1
ATOM 9984 N N . GLU D 1 108 ? 108.773 144.857 -122.481 1.00 66.40 1502 GLU D N 1
ATOM 9985 C CA . GLU D 1 108 ? 110.164 144.494 -122.695 1.00 65.49 1502 GLU D CA 1
ATOM 9986 C C . GLU D 1 108 ? 110.442 143.152 -122.062 1.00 63.92 1502 GLU D C 1
ATOM 9987 O O . GLU D 1 108 ? 110.846 142.206 -122.730 1.00 64.80 1502 GLU D O 1
ATOM 9993 N N . THR D 1 109 ? 110.212 143.077 -120.762 1.00 61.94 1503 THR D N 1
ATOM 9994 C CA . THR D 1 109 ? 110.454 141.861 -120.016 1.00 61.28 1503 THR D CA 1
ATOM 9995 C C . THR D 1 109 ? 109.943 140.600 -120.711 1.00 61.15 1503 THR D C 1
ATOM 9996 O O . THR D 1 109 ? 110.542 139.516 -120.588 1.00 63.08 1503 THR D O 1
ATOM 10000 N N . ALA D 1 110 ? 108.847 140.736 -121.444 1.00 58.37 1504 ALA D N 1
ATOM 10001 C CA . ALA D 1 110 ? 108.280 139.588 -122.126 1.00 56.24 1504 ALA D CA 1
ATOM 10002 C C . ALA D 1 110 ? 108.850 139.388 -123.515 1.00 54.54 1504 ALA D C 1
ATOM 10003 O O . ALA D 1 110 ? 109.295 138.304 -123.845 1.00 54.76 1504 ALA D O 1
ATOM 10005 N N . LEU D 1 111 ? 108.842 140.434 -124.331 1.00 53.69 1505 LEU D N 1
ATOM 10006 C CA . LEU D 1 111 ? 109.352 140.311 -125.686 1.00 52.96 1505 LEU D CA 1
ATOM 10007 C C . LEU D 1 111 ? 110.825 139.914 -125.738 1.00 52.30 1505 LEU D C 1
ATOM 10008 O O . LEU D 1 111 ? 111.179 138.979 -126.455 1.00 53.52 1505 LEU D O 1
ATOM 10013 N N . LEU D 1 112 ? 111.681 140.596 -124.984 1.00 50.89 1506 LEU D N 1
ATOM 10014 C CA . LEU D 1 112 ? 113.097 140.252 -124.982 1.00 49.86 1506 LEU D CA 1
ATOM 10015 C C . LEU D 1 112 ? 113.315 138.789 -124.574 1.00 49.94 1506 LEU D C 1
ATOM 10016 O O . LEU D 1 112 ? 114.100 138.062 -125.189 1.00 50.95 1506 LEU D O 1
ATOM 10021 N N . GLY D 1 113 ? 112.624 138.343 -123.539 1.00 49.29 1507 GLY D N 1
ATOM 10022 C CA . GLY D 1 113 ? 112.786 136.957 -123.141 1.00 49.67 1507 GLY D CA 1
ATOM 10023 C C . GLY D 1 113 ? 112.386 136.000 -124.256 1.00 49.37 1507 GLY D C 1
ATOM 10024 O O . GLY D 1 113 ? 112.993 134.953 -124.446 1.00 48.75 1507 GLY D O 1
ATOM 10025 N N . MET D 1 114 ? 111.355 136.372 -125.005 1.00 50.07 1508 MET D N 1
ATOM 10026 C CA . MET D 1 114 ? 110.874 135.543 -126.097 1.00 50.09 1508 MET D CA 1
ATOM 10027 C C . MET D 1 114 ? 111.911 135.422 -127.212 1.00 48.51 1508 MET D C 1
ATOM 10028 O O . MET D 1 114 ? 112.105 134.344 -127.771 1.00 48.20 1508 MET D O 1
ATOM 10033 N N . LEU D 1 115 ? 112.590 136.514 -127.530 1.00 46.96 1509 LEU D N 1
ATOM 10034 C CA . LEU D 1 115 ? 113.590 136.469 -128.589 1.00 46.82 1509 LEU D CA 1
ATOM 10035 C C . LEU D 1 115 ? 114.882 135.836 -128.080 1.00 46.29 1509 LEU D C 1
ATOM 10036 O O . LEU D 1 115 ? 115.461 134.962 -128.737 1.00 45.38 1509 LEU D O 1
ATOM 10041 N N . SER D 1 116 ? 115.296 136.268 -126.888 1.00 45.22 1510 SER D N 1
ATOM 10042 C CA . SER D 1 116 ? 116.534 135.823 -126.239 1.00 43.92 1510 SER D CA 1
ATOM 10043 C C . SER D 1 116 ? 116.816 134.334 -126.041 1.00 41.05 1510 SER D C 1
ATOM 10044 O O . SER D 1 116 ? 117.825 133.831 -126.513 1.00 41.26 1510 SER D O 1
ATOM 10047 N N . GLN D 1 117 ? 115.943 133.629 -125.348 1.00 37.47 1511 GLN D N 1
ATOM 10048 C CA . GLN D 1 117 ? 116.209 132.230 -125.090 1.00 38.23 1511 GLN D CA 1
ATOM 10049 C C . GLN D 1 117 ? 116.026 131.349 -126.327 1.00 38.36 1511 GLN D C 1
ATOM 10050 O O . GLN D 1 117 ? 116.751 130.349 -126.520 1.00 36.13 1511 GLN D O 1
ATOM 10056 N N . ALA D 1 118 ? 115.053 131.711 -127.157 1.00 38.49 1512 ALA D N 1
ATOM 10057 C CA . ALA D 1 118 ? 114.788 130.954 -128.381 1.00 38.18 1512 ALA D CA 1
ATOM 10058 C C . ALA D 1 118 ? 115.994 131.107 -129.286 1.00 37.22 1512 ALA D C 1
ATOM 10059 O O . ALA D 1 118 ? 116.584 130.121 -129.737 1.00 37.20 1512 ALA D O 1
ATOM 10061 N N . SER D 1 119 ? 116.353 132.354 -129.549 1.00 35.72 1513 SER D N 1
ATOM 10062 C CA . SER D 1 119 ? 117.504 132.632 -130.381 1.00 36.04 1513 SER D CA 1
ATOM 10063 C C . SER D 1 119 ? 118.725 131.909 -129.851 1.00 35.42 1513 SER D C 1
ATOM 10064 O O . SER D 1 119 ? 119.553 131.415 -130.617 1.00 34.66 1513 SER D O 1
ATOM 10067 N N . GLY D 1 120 ? 118.828 131.858 -128.530 1.00 36.17 1514 GLY D N 1
ATOM 10068 C CA . GLY D 1 120 ? 119.944 131.177 -127.899 1.00 36.94 1514 GLY D CA 1
ATOM 10069 C C . GLY D 1 120 ? 119.945 129.696 -128.241 1.00 36.62 1514 GLY D C 1
ATOM 10070 O O . GLY D 1 120 ? 120.920 129.166 -128.759 1.00 37.30 1514 GLY D O 1
ATOM 10071 N N . ILE D 1 121 ? 118.844 129.017 -127.957 1.00 37.40 1515 ILE D N 1
ATOM 10072 C CA . ILE D 1 121 ? 118.750 127.594 -128.264 1.00 38.06 1515 ILE D CA 1
ATOM 10073 C C . ILE D 1 121 ? 118.979 127.293 -129.749 1.00 37.59 1515 ILE D C 1
ATOM 10074 O O . ILE D 1 121 ? 119.697 126.352 -130.089 1.00 37.62 1515 ILE D O 1
ATOM 10079 N N . ALA D 1 122 ? 118.374 128.093 -130.623 1.00 36.48 1516 ALA D N 1
ATOM 10080 C CA . ALA D 1 122 ? 118.530 127.909 -132.058 1.00 35.42 1516 ALA D CA 1
ATOM 10081 C C . ALA D 1 122 ? 119.993 127.965 -132.489 1.00 35.01 1516 ALA D C 1
ATOM 10082 O O . ALA D 1 122 ? 120.518 127.012 -133.056 1.00 33.63 1516 ALA D O 1
ATOM 10084 N N . THR D 1 123 ? 120.639 129.095 -132.232 1.00 35.01 1517 THR D N 1
ATOM 10085 C CA . THR D 1 123 ? 122.038 129.275 -132.586 1.00 36.26 1517 THR D CA 1
ATOM 10086 C C . THR D 1 123 ? 122.845 128.070 -132.103 1.00 38.09 1517 THR D C 1
ATOM 10087 O O . THR D 1 123 ? 123.674 127.521 -132.835 1.00 37.81 1517 THR D O 1
ATOM 10091 N N . ALA D 1 124 ? 122.596 127.660 -130.867 1.00 37.30 1518 ALA D N 1
ATOM 10092 C CA . ALA D 1 124 ? 123.303 126.527 -130.323 1.00 37.74 1518 ALA D CA 1
ATOM 10093 C C . ALA D 1 124 ? 123.102 125.369 -131.274 1.00 37.84 1518 ALA D C 1
ATOM 10094 O O . ALA D 1 124 ? 124.060 124.804 -131.786 1.00 39.18 1518 ALA D O 1
ATOM 10096 N N . ALA D 1 125 ? 121.840 125.034 -131.516 1.00 37.03 1519 ALA D N 1
ATOM 10097 C CA . ALA D 1 125 ? 121.480 123.929 -132.391 1.00 36.30 1519 ALA D CA 1
ATOM 10098 C C . ALA D 1 125 ? 122.200 123.986 -133.739 1.00 36.66 1519 ALA D C 1
ATOM 10099 O O . ALA D 1 125 ? 122.921 123.056 -134.112 1.00 36.59 1519 ALA D O 1
ATOM 10101 N N . LEU D 1 126 ? 122.019 125.081 -134.470 1.00 36.70 1520 LEU D N 1
ATOM 10102 C CA . LEU D 1 126 ? 122.639 125.195 -135.779 1.00 36.13 1520 LEU D CA 1
ATOM 10103 C C . LEU D 1 126 ? 124.118 124.895 -135.726 1.00 36.85 1520 LEU D C 1
ATOM 10104 O O . LEU D 1 126 ? 124.627 124.225 -136.612 1.00 38.12 1520 LEU D O 1
ATOM 10109 N N . ARG D 1 127 ? 124.806 125.388 -134.694 1.00 37.15 1521 ARG D N 1
ATOM 10110 C CA . ARG D 1 127 ? 126.247 125.160 -134.556 1.00 36.40 1521 ARG D CA 1
ATOM 10111 C C . ARG D 1 127 ? 126.512 123.666 -134.379 1.00 36.53 1521 ARG D C 1
ATOM 10112 O O . ARG D 1 127 ? 127.520 123.144 -134.868 1.00 35.47 1521 ARG D O 1
ATOM 10120 N N . ILE D 1 128 ? 125.626 122.989 -133.655 1.00 35.93 1522 ILE D N 1
ATOM 10121 C CA . ILE D 1 128 ? 125.798 121.565 -133.451 1.00 38.34 1522 ILE D CA 1
ATOM 10122 C C . ILE D 1 128 ? 125.602 120.875 -134.792 1.00 39.43 1522 ILE D C 1
ATOM 10123 O O . ILE D 1 128 ? 126.366 119.974 -135.165 1.00 39.96 1522 ILE D O 1
ATOM 10128 N N . LYS D 1 129 ? 124.582 121.316 -135.516 1.00 39.78 1523 LYS D N 1
ATOM 10129 C CA . LYS D 1 129 ? 124.286 120.753 -136.820 1.00 40.48 1523 LYS D CA 1
ATOM 10130 C C . LYS D 1 129 ? 125.576 120.824 -137.630 1.00 40.50 1523 LYS D C 1
ATOM 10131 O O . LYS D 1 129 ? 126.114 119.806 -138.049 1.00 42.88 1523 LYS D O 1
ATOM 10137 N N . ILE D 1 130 ? 126.084 122.030 -137.833 1.00 38.98 1524 ILE D N 1
ATOM 10138 C CA . ILE D 1 130 ? 127.312 122.217 -138.579 1.00 37.71 1524 ILE D CA 1
ATOM 10139 C C . ILE D 1 130 ? 128.418 121.272 -138.060 1.00 39.33 1524 ILE D C 1
ATOM 10140 O O . ILE D 1 130 ? 128.989 120.502 -138.824 1.00 40.17 1524 ILE D O 1
ATOM 10145 N N . ALA D 1 131 ? 128.718 121.311 -136.770 1.00 39.53 1525 ALA D N 1
ATOM 10146 C CA . ALA D 1 131 ? 129.769 120.450 -136.239 1.00 39.69 1525 ALA D CA 1
ATOM 10147 C C . ALA D 1 131 ? 129.533 118.967 -136.548 1.00 40.40 1525 ALA D C 1
ATOM 10148 O O . ALA D 1 131 ? 130.491 118.182 -136.638 1.00 41.30 1525 ALA D O 1
ATOM 10150 N N . ALA D 1 132 ? 128.275 118.578 -136.716 1.00 38.89 1526 ALA D N 1
ATOM 10151 C CA . ALA D 1 132 ? 127.966 117.180 -136.991 1.00 39.27 1526 ALA D CA 1
ATOM 10152 C C . ALA D 1 132 ? 127.951 116.876 -138.487 1.00 40.24 1526 ALA D C 1
ATOM 10153 O O . ALA D 1 132 ? 127.475 115.821 -138.907 1.00 40.35 1526 ALA D O 1
ATOM 10155 N N . LYS D 1 133 ? 128.480 117.802 -139.285 1.00 40.95 1527 LYS D N 1
ATOM 10156 C CA . LYS D 1 133 ? 128.528 117.643 -140.745 1.00 40.42 1527 LYS D CA 1
ATOM 10157 C C . LYS D 1 133 ? 127.097 117.414 -141.219 1.00 40.40 1527 LYS D C 1
ATOM 10158 O O . LYS D 1 133 ? 126.796 116.457 -141.939 1.00 38.95 1527 LYS D O 1
ATOM 10164 N N . PHE D 1 134 ? 126.215 118.300 -140.780 1.00 40.75 1528 PHE D N 1
ATOM 10165 C CA . PHE D 1 134 ? 124.793 118.234 -141.116 1.00 40.52 1528 PHE D CA 1
ATOM 10166 C C . PHE D 1 134 ? 124.114 116.862 -141.013 1.00 38.57 1528 PHE D C 1
ATOM 10167 O O . PHE D 1 134 ? 123.007 116.677 -141.497 1.00 37.80 1528 PHE D O 1
ATOM 10175 N N . LYS D 1 135 ? 124.768 115.915 -140.358 1.00 36.76 1529 LYS D N 1
ATOM 10176 C CA . LYS D 1 135 ? 124.158 114.615 -140.157 1.00 39.07 1529 LYS D CA 1
ATOM 10177 C C . LYS D 1 135 ? 122.897 114.787 -139.293 1.00 40.64 1529 LYS D C 1
ATOM 10178 O O . LYS D 1 135 ? 122.565 115.891 -138.871 1.00 41.49 1529 LYS D O 1
ATOM 10184 N N . PRO D 1 136 ? 122.160 113.704 -139.032 1.00 41.29 1530 PRO D N 1
ATOM 10185 C CA . PRO D 1 136 ? 120.979 113.944 -138.204 1.00 42.36 1530 PRO D CA 1
ATOM 10186 C C . PRO D 1 136 ? 121.278 114.183 -136.715 1.00 43.18 1530 PRO D C 1
ATOM 10187 O O . PRO D 1 136 ? 122.178 113.565 -136.135 1.00 43.82 1530 PRO D O 1
ATOM 10191 N N . VAL D 1 137 ? 120.498 115.078 -136.109 1.00 43.49 1531 VAL D N 1
ATOM 10192 C CA . VAL D 1 137 ? 120.634 115.440 -134.699 1.00 41.87 1531 VAL D CA 1
ATOM 10193 C C . VAL D 1 137 ? 119.249 115.616 -134.094 1.00 40.96 1531 VAL D C 1
ATOM 10194 O O . VAL D 1 137 ? 118.427 116.367 -134.598 1.00 39.99 1531 VAL D O 1
ATOM 10198 N N . TYR D 1 138 ? 118.999 114.942 -132.992 1.00 41.79 1532 TYR D N 1
ATOM 10199 C CA . TYR D 1 138 ? 117.701 115.038 -132.349 1.00 43.92 1532 TYR D CA 1
ATOM 10200 C C . TYR D 1 138 ? 117.740 115.672 -130.959 1.00 45.31 1532 TYR D C 1
ATOM 10201 O O . TYR D 1 138 ? 118.517 115.273 -130.089 1.00 44.11 1532 TYR D O 1
ATOM 10210 N N . SER D 1 139 ? 116.880 116.668 -130.766 1.00 46.55 1533 SER D N 1
ATOM 10211 C CA . SER D 1 139 ? 116.770 117.379 -129.500 1.00 46.49 1533 SER D CA 1
ATOM 10212 C C . SER D 1 139 ? 116.225 116.447 -128.409 1.00 47.43 1533 SER D C 1
ATOM 10213 O O . SER D 1 139 ? 115.186 115.819 -128.597 1.00 48.01 1533 SER D O 1
ATOM 10216 N N . PHE D 1 140 ? 116.937 116.361 -127.283 1.00 48.07 1534 PHE D N 1
ATOM 10217 C CA . PHE D 1 140 ? 116.566 115.496 -126.156 1.00 49.03 1534 PHE D CA 1
ATOM 10218 C C . PHE D 1 140 ? 116.621 116.246 -124.823 1.00 50.01 1534 PHE D C 1
ATOM 10219 O O . PHE D 1 140 ? 116.319 115.670 -123.758 1.00 49.69 1534 PHE D O 1
ATOM 10227 N N . GLY D 1 141 ? 117.000 117.525 -124.885 1.00 49.94 1535 GLY D N 1
ATOM 10228 C CA . GLY D 1 141 ? 117.181 118.324 -123.679 1.00 48.22 1535 GLY D CA 1
ATOM 10229 C C . GLY D 1 141 ? 116.086 118.864 -122.776 1.00 47.72 1535 GLY D C 1
ATOM 10230 O O . GLY D 1 141 ? 116.396 119.255 -121.656 1.00 47.74 1535 GLY D O 1
ATOM 10231 N N . ILE D 1 142 ? 114.829 118.887 -123.202 1.00 46.74 1536 ILE D N 1
ATOM 10232 C CA . ILE D 1 142 ? 113.800 119.463 -122.352 1.00 45.98 1536 ILE D CA 1
ATOM 10233 C C . ILE D 1 142 ? 113.708 118.934 -120.929 1.00 46.17 1536 ILE D C 1
ATOM 10234 O O . ILE D 1 142 ? 113.023 119.523 -120.090 1.00 45.49 1536 ILE D O 1
ATOM 10239 N N . ARG D 1 143 ? 114.392 117.839 -120.626 1.00 47.66 1537 ARG D N 1
ATOM 10240 C CA . ARG D 1 143 ? 114.329 117.327 -119.250 1.00 48.67 1537 ARG D CA 1
ATOM 10241 C C . ARG D 1 143 ? 115.164 118.198 -118.307 1.00 47.85 1537 ARG D C 1
ATOM 10242 O O . ARG D 1 143 ? 115.059 118.096 -117.097 1.00 47.34 1537 ARG D O 1
ATOM 10250 N N . HIS D 1 144 ? 116.001 119.055 -118.857 1.00 47.95 1538 HIS D N 1
ATOM 10251 C CA . HIS D 1 144 ? 116.817 119.882 -118.001 1.00 48.64 1538 HIS D CA 1
ATOM 10252 C C . HIS D 1 144 ? 116.215 121.263 -117.773 1.00 48.29 1538 HIS D C 1
ATOM 10253 O O . HIS D 1 144 ? 116.816 122.098 -117.111 1.00 48.82 1538 HIS D O 1
ATOM 10260 N N . MET D 1 145 ? 115.039 121.517 -118.324 1.00 47.67 1539 MET D N 1
ATOM 10261 C CA . MET D 1 145 ? 114.408 122.812 -118.120 1.00 47.67 1539 MET D CA 1
ATOM 10262 C C . MET D 1 145 ? 112.953 122.644 -117.683 1.00 48.22 1539 MET D C 1
ATOM 10263 O O . MET D 1 145 ? 112.415 121.531 -117.669 1.00 46.98 1539 MET D O 1
ATOM 10268 N N . HIS D 1 146 ? 112.318 123.755 -117.324 1.00 49.42 1540 HIS D N 1
ATOM 10269 C CA . HIS D 1 146 ? 110.918 123.724 -116.889 1.00 50.49 1540 HIS D CA 1
ATOM 10270 C C . HIS D 1 146 ? 109.985 123.297 -118.030 1.00 49.55 1540 HIS D C 1
ATOM 10271 O O . HIS D 1 146 ? 110.051 123.834 -119.147 1.00 48.52 1540 HIS D O 1
ATOM 10278 N N . PRO D 1 147 ? 109.096 122.326 -117.757 1.00 48.55 1541 PRO D N 1
ATOM 10279 C CA . PRO D 1 147 ? 108.137 121.806 -118.741 1.00 47.01 1541 PRO D CA 1
ATOM 10280 C C . PRO D 1 147 ? 107.281 122.887 -119.392 1.00 46.05 1541 PRO D C 1
ATOM 10281 O O . PRO D 1 147 ? 106.857 122.753 -120.551 1.00 44.21 1541 PRO D O 1
ATOM 10285 N N . ALA D 1 148 ? 107.030 123.963 -118.653 1.00 44.96 1542 ALA D N 1
ATOM 10286 C CA . ALA D 1 148 ? 106.224 125.039 -119.197 1.00 45.07 1542 ALA D CA 1
ATOM 10287 C C . ALA D 1 148 ? 106.769 125.477 -120.545 1.00 44.54 1542 ALA D C 1
ATOM 10288 O O . ALA D 1 148 ? 106.013 125.783 -121.456 1.00 44.77 1542 ALA D O 1
ATOM 10290 N N . ILE D 1 149 ? 108.087 125.490 -120.680 1.00 44.52 1543 ILE D N 1
ATOM 10291 C CA . ILE D 1 149 ? 108.686 125.913 -121.936 1.00 44.03 1543 ILE D CA 1
ATOM 10292 C C . ILE D 1 149 ? 109.146 124.773 -122.845 1.00 44.32 1543 ILE D C 1
ATOM 10293 O O . ILE D 1 149 ? 109.755 125.008 -123.888 1.00 43.37 1543 ILE D O 1
ATOM 10298 N N . ALA D 1 150 ? 108.814 123.541 -122.459 1.00 46.18 1544 ALA D N 1
ATOM 10299 C CA . ALA D 1 150 ? 109.171 122.340 -123.228 1.00 47.04 1544 ALA D CA 1
ATOM 10300 C C . ALA D 1 150 ? 109.010 122.537 -124.741 1.00 47.58 1544 ALA D C 1
ATOM 10301 O O . ALA D 1 150 ? 109.893 122.184 -125.535 1.00 46.80 1544 ALA D O 1
ATOM 10303 N N . PRO D 1 151 ? 107.866 123.094 -125.161 1.00 48.05 1545 PRO D N 1
ATOM 10304 C CA . PRO D 1 151 ? 107.664 123.307 -126.582 1.00 46.69 1545 PRO D CA 1
ATOM 10305 C C . PRO D 1 151 ? 108.520 124.404 -127.171 1.00 46.67 1545 PRO D C 1
ATOM 10306 O O . PRO D 1 151 ? 109.184 124.164 -128.169 1.00 48.31 1545 PRO D O 1
ATOM 10310 N N . MET D 1 152 ? 108.538 125.594 -126.580 1.00 46.50 1546 MET D N 1
ATOM 10311 C CA . MET D 1 152 ? 109.340 126.669 -127.185 1.00 48.61 1546 MET D CA 1
ATOM 10312 C C . MET D 1 152 ? 110.721 126.135 -127.505 1.00 48.49 1546 MET D C 1
ATOM 10313 O O . MET D 1 152 ? 111.290 126.406 -128.571 1.00 47.75 1546 MET D O 1
ATOM 10318 N N . ILE D 1 153 ? 111.246 125.350 -126.575 1.00 48.57 1547 ILE D N 1
ATOM 10319 C CA . ILE D 1 153 ? 112.566 124.776 -126.738 1.00 48.82 1547 ILE D CA 1
ATOM 10320 C C . ILE D 1 153 ? 112.645 123.852 -127.930 1.00 48.36 1547 ILE D C 1
ATOM 10321 O O . ILE D 1 153 ? 113.384 124.138 -128.866 1.00 48.45 1547 ILE D O 1
ATOM 10326 N N . ASP D 1 154 ? 111.893 122.752 -127.910 1.00 48.42 1548 ASP D N 1
ATOM 10327 C CA . ASP D 1 154 ? 111.927 121.814 -129.034 1.00 49.14 1548 ASP D CA 1
ATOM 10328 C C . ASP D 1 154 ? 111.670 122.498 -130.371 1.00 49.13 1548 ASP D C 1
ATOM 10329 O O . ASP D 1 154 ? 112.238 122.109 -131.389 1.00 49.69 1548 ASP D O 1
ATOM 10334 N N . ARG D 1 155 ? 110.836 123.535 -130.365 1.00 49.31 1549 ARG D N 1
ATOM 10335 C CA . ARG D 1 155 ? 110.530 124.275 -131.587 1.00 48.06 1549 ARG D CA 1
ATOM 10336 C C . ARG D 1 155 ? 111.770 125.059 -132.034 1.00 48.26 1549 ARG D C 1
ATOM 10337 O O . ARG D 1 155 ? 111.970 125.294 -133.231 1.00 48.12 1549 ARG D O 1
ATOM 10345 N N . ALA D 1 156 ? 112.596 125.450 -131.062 1.00 47.98 1550 ALA D N 1
ATOM 10346 C CA . ALA D 1 156 ? 113.819 126.210 -131.337 1.00 48.46 1550 ALA D CA 1
ATOM 10347 C C . ALA D 1 156 ? 114.947 125.299 -131.806 1.00 47.90 1550 ALA D C 1
ATOM 10348 O O . ALA D 1 156 ? 115.725 125.669 -132.697 1.00 46.75 1550 ALA D O 1
ATOM 10350 N N . ALA D 1 157 ? 115.038 124.121 -131.186 1.00 47.47 1551 ALA D N 1
ATOM 10351 C CA . ALA D 1 157 ? 116.060 123.134 -131.534 1.00 46.92 1551 ALA D CA 1
ATOM 10352 C C . ALA D 1 157 ? 115.795 122.747 -132.981 1.00 46.61 1551 ALA D C 1
ATOM 10353 O O . ALA D 1 157 ? 116.723 122.498 -133.771 1.00 44.73 1551 ALA D O 1
ATOM 10355 N N . PHE D 1 158 ? 114.503 122.718 -133.306 1.00 46.03 1552 PHE D N 1
ATOM 10356 C CA . PHE D 1 158 ? 114.041 122.375 -134.640 1.00 45.67 1552 PHE D CA 1
ATOM 10357 C C . PHE D 1 158 ? 114.494 123.447 -135.616 1.00 43.66 1552 PHE D C 1
ATOM 10358 O O . PHE D 1 158 ? 115.393 123.225 -136.422 1.00 42.74 1552 PHE D O 1
ATOM 10366 N N . ILE D 1 159 ? 113.872 124.610 -135.539 1.00 41.64 1553 ILE D N 1
ATOM 10367 C CA . ILE D 1 159 ? 114.244 125.690 -136.415 1.00 43.22 1553 ILE D CA 1
ATOM 10368 C C . ILE D 1 159 ? 115.769 125.772 -136.525 1.00 45.81 1553 ILE D C 1
ATOM 10369 O O . ILE D 1 159 ? 116.319 126.177 -137.562 1.00 46.00 1553 ILE D O 1
ATOM 10374 N N . GLY D 1 160 ? 116.443 125.382 -135.446 1.00 47.34 1554 GLY D N 1
ATOM 10375 C CA . GLY D 1 160 ? 117.898 125.428 -135.401 1.00 49.02 1554 GLY D CA 1
ATOM 10376 C C . GLY D 1 160 ? 118.607 124.450 -136.314 1.00 49.68 1554 GLY D C 1
ATOM 10377 O O . GLY D 1 160 ? 119.757 124.667 -136.702 1.00 49.21 1554 GLY D O 1
ATOM 10378 N N . GLY D 1 161 ? 117.927 123.362 -136.648 1.00 50.74 1555 GLY D N 1
ATOM 10379 C CA . GLY D 1 161 ? 118.521 122.386 -137.533 1.00 52.82 1555 GLY D CA 1
ATOM 10380 C C . GLY D 1 161 ? 118.317 120.970 -137.052 1.00 54.18 1555 GLY D C 1
ATOM 10381 O O . GLY D 1 161 ? 118.703 120.012 -137.730 1.00 55.33 1555 GLY D O 1
ATOM 10382 N N . CYS D 1 162 ? 117.715 120.822 -135.877 1.00 55.00 1556 CYS D N 1
ATOM 10383 C CA . CYS D 1 162 ? 117.486 119.484 -135.347 1.00 55.67 1556 CYS D CA 1
ATOM 10384 C C . CYS D 1 162 ? 116.457 118.787 -136.196 1.00 54.64 1556 CYS D C 1
ATOM 10385 O O . CYS D 1 162 ? 115.383 119.333 -136.449 1.00 54.45 1556 CYS D O 1
ATOM 10388 N N . ASP D 1 163 ? 116.795 117.584 -136.645 1.00 54.12 1557 ASP D N 1
ATOM 10389 C CA . ASP D 1 163 ? 115.890 116.818 -137.477 1.00 53.73 1557 ASP D CA 1
ATOM 10390 C C . ASP D 1 163 ? 114.635 116.482 -136.714 1.00 52.85 1557 ASP D C 1
ATOM 10391 O O . ASP D 1 163 ? 113.541 116.690 -137.203 1.00 54.58 1557 ASP D O 1
ATOM 10396 N N . GLY D 1 164 ? 114.780 116.012 -135.488 1.00 52.66 1558 GLY D N 1
ATOM 10397 C CA . GLY D 1 164 ? 113.600 115.658 -134.720 1.00 52.07 1558 GLY D CA 1
ATOM 10398 C C . GLY D 1 164 ? 113.590 116.160 -133.299 1.00 51.91 1558 GLY D C 1
ATOM 10399 O O . GLY D 1 164 ? 114.581 116.685 -132.792 1.00 53.16 1558 GLY D O 1
ATOM 10400 N N . VAL D 1 165 ? 112.462 115.963 -132.641 1.00 51.07 1559 VAL D N 1
ATOM 10401 C CA . VAL D 1 165 ? 112.292 116.429 -131.279 1.00 50.85 1559 VAL D CA 1
ATOM 10402 C C . VAL D 1 165 ? 111.711 115.370 -130.351 1.00 51.39 1559 VAL D C 1
ATOM 10403 O O . VAL D 1 165 ? 110.752 114.683 -130.685 1.00 52.31 1559 VAL D O 1
ATOM 10407 N N . SER D 1 166 ? 112.290 115.276 -129.166 1.00 51.60 1560 SER D N 1
ATOM 10408 C CA . SER D 1 166 ? 111.883 114.315 -128.145 1.00 51.77 1560 SER D CA 1
ATOM 10409 C C . SER D 1 166 ? 110.503 114.634 -127.543 1.00 51.93 1560 SER D C 1
ATOM 10410 O O . SER D 1 166 ? 109.690 113.752 -127.258 1.00 50.15 1560 SER D O 1
ATOM 10413 N N . GLY D 1 167 ? 110.246 115.916 -127.359 1.00 53.29 1561 GLY D N 1
ATOM 10414 C CA . GLY D 1 167 ? 108.998 116.332 -126.756 1.00 55.06 1561 GLY D CA 1
ATOM 10415 C C . GLY D 1 167 ? 107.732 116.104 -127.553 1.00 55.55 1561 GLY D C 1
ATOM 10416 O O . GLY D 1 167 ? 107.638 116.511 -128.718 1.00 56.40 1561 GLY D O 1
ATOM 10417 N N . VAL D 1 168 ? 106.752 115.477 -126.904 1.00 54.82 1562 VAL D N 1
ATOM 10418 C CA . VAL D 1 168 ? 105.473 115.196 -127.528 1.00 55.12 1562 VAL D CA 1
ATOM 10419 C C . VAL D 1 168 ? 104.711 116.471 -127.856 1.00 56.15 1562 VAL D C 1
ATOM 10420 O O . VAL D 1 168 ? 104.541 116.834 -129.015 1.00 56.06 1562 VAL D O 1
ATOM 10424 N N . LEU D 1 169 ? 104.239 117.143 -126.818 1.00 58.00 1563 LEU D N 1
ATOM 10425 C CA . LEU D 1 169 ? 103.478 118.370 -126.988 1.00 59.70 1563 LEU D CA 1
ATOM 10426 C C . LEU D 1 169 ? 104.228 119.347 -127.899 1.00 60.24 1563 LEU D C 1
ATOM 10427 O O . LEU D 1 169 ? 103.617 120.086 -128.684 1.00 60.09 1563 LEU D O 1
ATOM 10432 N N . GLY D 1 170 ? 105.556 119.336 -127.801 1.00 60.51 1564 GLY D N 1
ATOM 10433 C CA . GLY D 1 170 ? 106.364 120.221 -128.626 1.00 60.65 1564 GLY D CA 1
ATOM 10434 C C . GLY D 1 170 ? 106.330 119.817 -130.092 1.00 60.63 1564 GLY D C 1
ATOM 10435 O O . GLY D 1 170 ? 106.280 120.664 -130.989 1.00 59.72 1564 GLY D O 1
ATOM 10436 N N . ALA D 1 171 ? 106.362 118.510 -130.335 1.00 61.35 1565 ALA D N 1
ATOM 10437 C CA . ALA D 1 171 ? 106.325 117.981 -131.692 1.00 61.81 1565 ALA D CA 1
ATOM 10438 C C . ALA D 1 171 ? 105.069 118.485 -132.384 1.00 62.98 1565 ALA D C 1
ATOM 10439 O O . ALA D 1 171 ? 105.155 119.153 -133.414 1.00 62.24 1565 ALA D O 1
ATOM 10441 N N . GLU D 1 172 ? 103.914 118.181 -131.788 1.00 64.79 1566 GLU D N 1
ATOM 10442 C CA . GLU D 1 172 ? 102.600 118.575 -132.312 1.00 66.84 1566 GLU D CA 1
ATOM 10443 C C . GLU D 1 172 ? 102.432 120.049 -132.679 1.00 67.05 1566 GLU D C 1
ATOM 10444 O O . GLU D 1 172 ? 102.248 120.384 -133.849 1.00 66.88 1566 GLU D O 1
ATOM 10450 N N . MET D 1 173 ? 102.459 120.921 -131.671 1.00 67.39 1567 MET D N 1
ATOM 10451 C CA . MET D 1 173 ? 102.299 122.355 -131.892 1.00 67.32 1567 MET D CA 1
ATOM 10452 C C . MET D 1 173 ? 103.036 122.826 -133.147 1.00 67.82 1567 MET D C 1
ATOM 10453 O O . MET D 1 173 ? 102.698 123.864 -133.715 1.00 68.87 1567 MET D O 1
ATOM 10458 N N . MET D 1 174 ? 104.040 122.064 -133.576 1.00 67.41 1568 MET D N 1
ATOM 10459 C CA . MET D 1 174 ? 104.793 122.387 -134.784 1.00 67.41 1568 MET D CA 1
ATOM 10460 C C . MET D 1 174 ? 104.180 121.674 -135.996 1.00 67.79 1568 MET D C 1
ATOM 10461 O O . MET D 1 174 ? 104.123 122.223 -137.097 1.00 67.76 1568 MET D O 1
ATOM 10466 N N . GLY D 1 175 ? 103.743 120.436 -135.772 1.00 67.65 1569 GLY D N 1
ATOM 10467 C CA . GLY D 1 175 ? 103.175 119.621 -136.822 1.00 66.67 1569 GLY D CA 1
ATOM 10468 C C . GLY D 1 175 ? 104.244 118.616 -137.195 1.00 66.93 1569 GLY D C 1
ATOM 10469 O O . GLY D 1 175 ? 104.565 118.440 -138.369 1.00 67.32 1569 GLY D O 1
ATOM 10470 N N . GLU D 1 176 ? 104.800 117.960 -136.180 1.00 67.22 1570 GLU D N 1
ATOM 10471 C CA . GLU D 1 176 ? 105.862 116.975 -136.371 1.00 67.20 1570 GLU D CA 1
ATOM 10472 C C . GLU D 1 176 ? 105.664 115.794 -135.452 1.00 66.78 1570 GLU D C 1
ATOM 10473 O O . GLU D 1 176 ? 104.915 115.882 -134.488 1.00 67.09 1570 GLU D O 1
ATOM 10479 N N . LYS D 1 177 ? 106.330 114.685 -135.747 1.00 67.28 1571 LYS D N 1
ATOM 10480 C CA . LYS D 1 177 ? 106.195 113.499 -134.910 1.00 67.98 1571 LYS D CA 1
ATOM 10481 C C . LYS D 1 177 ? 107.366 113.410 -133.938 1.00 67.08 1571 LYS D C 1
ATOM 10482 O O . LYS D 1 177 ? 108.530 113.381 -134.349 1.00 66.48 1571 LYS D O 1
ATOM 10488 N N . ALA D 1 178 ? 107.066 113.374 -132.648 1.00 65.86 1572 ALA D N 1
ATOM 10489 C CA . ALA D 1 178 ? 108.130 113.282 -131.661 1.00 65.60 1572 ALA D CA 1
ATOM 10490 C C . ALA D 1 178 ? 108.785 111.911 -131.725 1.00 65.15 1572 ALA D C 1
ATOM 10491 O O . ALA D 1 178 ? 108.150 110.898 -131.461 1.00 66.00 1572 ALA D O 1
ATOM 10493 N N . VAL D 1 179 ? 110.061 111.881 -132.077 1.00 64.35 1573 VAL D N 1
ATOM 10494 C CA . VAL D 1 179 ? 110.778 110.626 -132.175 1.00 63.84 1573 VAL D CA 1
ATOM 10495 C C . VAL D 1 179 ? 111.493 110.327 -130.868 1.00 64.24 1573 VAL D C 1
ATOM 10496 O O . VAL D 1 179 ? 111.535 111.166 -129.969 1.00 64.13 1573 VAL D O 1
ATOM 10500 N N . GLY D 1 180 ? 112.050 109.125 -130.763 1.00 64.42 1574 GLY D N 1
ATOM 10501 C CA . GLY D 1 180 ? 112.755 108.726 -129.559 1.00 64.71 1574 GLY D CA 1
ATOM 10502 C C . GLY D 1 180 ? 113.296 107.315 -129.684 1.00 65.52 1574 GLY D C 1
ATOM 10503 O O . GLY D 1 180 ? 113.277 106.731 -130.769 1.00 66.30 1574 GLY D O 1
ATOM 10504 N N . THR D 1 181 ? 113.785 106.758 -128.581 1.00 65.73 1575 THR D N 1
ATOM 10505 C CA . THR D 1 181 ? 114.337 105.408 -128.595 1.00 65.46 1575 THR D CA 1
ATOM 10506 C C . THR D 1 181 ? 113.886 104.617 -127.369 1.00 65.59 1575 THR D C 1
ATOM 10507 O O . THR D 1 181 ? 112.690 104.476 -127.130 1.00 65.56 1575 THR D O 1
ATOM 10511 N N . MET D 1 182 ? 114.843 104.104 -126.598 1.00 66.02 1576 MET D N 1
ATOM 10512 C CA . MET D 1 182 ? 114.552 103.300 -125.409 1.00 66.33 1576 MET D CA 1
ATOM 10513 C C . MET D 1 182 ? 115.174 103.839 -124.144 1.00 65.76 1576 MET D C 1
ATOM 10514 O O . MET D 1 182 ? 116.320 104.284 -124.140 1.00 65.44 1576 MET D O 1
ATOM 10519 N N . PRO D 1 183 ? 114.425 103.788 -123.041 1.00 65.87 1577 PRO D N 1
ATOM 10520 C CA . PRO D 1 183 ? 114.903 104.263 -121.741 1.00 65.52 1577 PRO D CA 1
ATOM 10521 C C . PRO D 1 183 ? 115.652 103.140 -121.034 1.00 65.22 1577 PRO D C 1
ATOM 10522 O O . PRO D 1 183 ? 115.564 101.977 -121.418 1.00 64.51 1577 PRO D O 1
ATOM 10526 N N . HIS D 1 184 ? 116.389 103.496 -119.996 1.00 65.20 1578 HIS D N 1
ATOM 10527 C CA . HIS D 1 184 ? 117.119 102.518 -119.222 1.00 64.78 1578 HIS D CA 1
ATOM 10528 C C . HIS D 1 184 ? 116.133 101.853 -118.303 1.00 64.76 1578 HIS D C 1
ATOM 10529 O O . HIS D 1 184 ? 116.321 100.711 -117.904 1.00 64.98 1578 HIS D O 1
ATOM 10536 N N . ALA D 1 185 ? 115.083 102.593 -117.964 1.00 64.87 1579 ALA D N 1
ATOM 10537 C CA . ALA D 1 185 ? 114.044 102.089 -117.081 1.00 65.59 1579 ALA D CA 1
ATOM 10538 C C . ALA D 1 185 ? 113.377 100.865 -117.704 1.00 66.55 1579 ALA D C 1
ATOM 10539 O O . ALA D 1 185 ? 113.181 99.847 -117.034 1.00 67.23 1579 ALA D O 1
ATOM 10541 N N . LEU D 1 186 ? 113.039 100.958 -118.988 1.00 66.28 1580 LEU D N 1
ATOM 10542 C CA . LEU D 1 186 ? 112.392 99.845 -119.661 1.00 66.11 1580 LEU D CA 1
ATOM 10543 C C . LEU D 1 186 ? 113.190 98.564 -119.480 1.00 66.56 1580 LEU D C 1
ATOM 10544 O O . LEU D 1 186 ? 112.694 97.584 -118.937 1.00 66.60 1580 LEU D O 1
ATOM 10549 N N . ILE D 1 187 ? 114.436 98.578 -119.925 1.00 67.02 1581 ILE D N 1
ATOM 10550 C CA . ILE D 1 187 ? 115.278 97.403 -119.823 1.00 67.18 1581 ILE D CA 1
ATOM 10551 C C . ILE D 1 187 ? 115.461 96.918 -118.395 1.00 67.50 1581 ILE D C 1
ATOM 10552 O O . ILE D 1 187 ? 115.490 95.717 -118.163 1.00 68.27 1581 ILE D O 1
ATOM 10557 N N . ILE D 1 188 ? 115.569 97.833 -117.438 1.00 67.70 1582 ILE D N 1
ATOM 10558 C CA . ILE D 1 188 ? 115.762 97.437 -116.040 1.00 68.74 1582 ILE D CA 1
ATOM 10559 C C . ILE D 1 188 ? 114.517 96.863 -115.357 1.00 70.26 1582 ILE D C 1
ATOM 10560 O O . ILE D 1 188 ? 114.632 95.921 -114.573 1.00 70.85 1582 ILE D O 1
ATOM 10565 N N . THR D 1 189 ? 113.335 97.418 -115.627 1.00 71.26 1583 THR D N 1
ATOM 10566 C CA . THR D 1 189 ? 112.118 96.881 -115.007 1.00 72.03 1583 THR D CA 1
ATOM 10567 C C . THR D 1 189 ? 111.806 95.518 -115.634 1.00 72.26 1583 THR D C 1
ATOM 10568 O O . THR D 1 189 ? 111.464 94.572 -114.923 1.00 71.67 1583 THR D O 1
ATOM 10572 N N . VAL D 1 190 ? 111.934 95.428 -116.962 1.00 72.67 1584 VAL D N 1
ATOM 10573 C CA . VAL D 1 190 ? 111.694 94.184 -117.693 1.00 72.54 1584 VAL D CA 1
ATOM 10574 C C . VAL D 1 190 ? 112.685 93.122 -117.205 1.00 73.50 1584 VAL D C 1
ATOM 10575 O O . VAL D 1 190 ? 112.461 91.922 -117.382 1.00 75.01 1584 VAL D O 1
ATOM 10579 N N . GLY D 1 191 ? 113.781 93.571 -116.597 1.00 72.96 1585 GLY D N 1
ATOM 10580 C CA . GLY D 1 191 ? 114.775 92.657 -116.057 1.00 72.64 1585 GLY D CA 1
ATOM 10581 C C . GLY D 1 191 ? 115.745 91.974 -117.003 1.00 73.38 1585 GLY D C 1
ATOM 10582 O O . GLY D 1 191 ? 116.626 91.238 -116.549 1.00 72.68 1585 GLY D O 1
ATOM 10583 N N . ASP D 1 192 ? 115.610 92.207 -118.307 1.00 74.20 1586 ASP D N 1
ATOM 10584 C CA . ASP D 1 192 ? 116.500 91.569 -119.269 1.00 74.32 1586 ASP D CA 1
ATOM 10585 C C . ASP D 1 192 ? 116.652 92.368 -120.547 1.00 73.34 1586 ASP D C 1
ATOM 10586 O O . ASP D 1 192 ? 115.660 92.745 -121.171 1.00 72.99 1586 ASP D O 1
ATOM 10591 N N . GLN D 1 193 ? 117.900 92.607 -120.939 1.00 72.87 1587 GLN D N 1
ATOM 10592 C CA . GLN D 1 193 ? 118.198 93.368 -122.148 1.00 73.28 1587 GLN D CA 1
ATOM 10593 C C . GLN D 1 193 ? 117.454 92.829 -123.364 1.00 73.75 1587 GLN D C 1
ATOM 10594 O O . GLN D 1 193 ? 116.634 93.530 -123.980 1.00 74.04 1587 GLN D O 1
ATOM 10600 N N . VAL D 1 194 ? 117.739 91.575 -123.702 1.00 73.20 1588 VAL D N 1
ATOM 10601 C CA . VAL D 1 194 ? 117.124 90.945 -124.859 1.00 73.25 1588 VAL D CA 1
ATOM 10602 C C . VAL D 1 194 ? 115.607 90.947 -124.817 1.00 72.78 1588 VAL D C 1
ATOM 10603 O O . VAL D 1 194 ? 114.955 91.363 -125.776 1.00 72.98 1588 VAL D O 1
ATOM 10607 N N . LYS D 1 195 ? 115.058 90.481 -123.704 1.00 73.10 1589 LYS D N 1
ATOM 10608 C CA . LYS D 1 195 ? 113.614 90.416 -123.517 1.00 74.88 1589 LYS D CA 1
ATOM 10609 C C . LYS D 1 195 ? 112.999 91.794 -123.720 1.00 75.74 1589 LYS D C 1
ATOM 10610 O O . LYS D 1 195 ? 111.906 91.935 -124.287 1.00 76.14 1589 LYS D O 1
ATOM 10616 N N . ALA D 1 196 ? 113.726 92.808 -123.259 1.00 75.84 1590 ALA D N 1
ATOM 10617 C CA . ALA D 1 196 ? 113.289 94.192 -123.361 1.00 75.99 1590 ALA D CA 1
ATOM 10618 C C . ALA D 1 196 ? 113.128 94.673 -124.801 1.00 76.23 1590 ALA D C 1
ATOM 10619 O O . ALA D 1 196 ? 112.026 95.039 -125.224 1.00 75.93 1590 ALA D O 1
ATOM 10621 N N . TRP D 1 197 ? 114.218 94.678 -125.561 1.00 76.39 1591 TRP D N 1
ATOM 10622 C CA . TRP D 1 197 ? 114.104 95.153 -126.926 1.00 77.33 1591 TRP D CA 1
ATOM 10623 C C . TRP D 1 197 ? 113.341 94.205 -127.829 1.00 77.50 1591 TRP D C 1
ATOM 10624 O O . TRP D 1 197 ? 113.118 94.504 -129.000 1.00 78.28 1591 TRP D O 1
ATOM 10635 N N . LYS D 1 198 ? 112.935 93.062 -127.287 1.00 77.23 1592 LYS D N 1
ATOM 10636 C CA . LYS D 1 198 ? 112.145 92.114 -128.057 1.00 77.08 1592 LYS D CA 1
ATOM 10637 C C . LYS D 1 198 ? 110.725 92.638 -127.929 1.00 77.54 1592 LYS D C 1
ATOM 10638 O O . LYS D 1 198 ? 110.003 92.813 -128.920 1.00 77.30 1592 LYS D O 1
ATOM 10644 N N . TYR D 1 199 ? 110.346 92.907 -126.686 1.00 77.67 1593 TYR D N 1
ATOM 10645 C CA . TYR D 1 199 ? 109.031 93.435 -126.375 1.00 78.48 1593 TYR D CA 1
ATOM 10646 C C . TYR D 1 199 ? 108.802 94.723 -127.141 1.00 78.63 1593 TYR D C 1
ATOM 10647 O O . TYR D 1 199 ? 107.701 94.981 -127.616 1.00 79.14 1593 TYR D O 1
ATOM 10656 N N . PHE D 1 200 ? 109.844 95.540 -127.242 1.00 78.65 1594 PHE D N 1
ATOM 10657 C CA . PHE D 1 200 ? 109.729 96.798 -127.959 1.00 79.44 1594 PHE D CA 1
ATOM 10658 C C . PHE D 1 200 ? 109.465 96.540 -129.441 1.00 80.07 1594 PHE D C 1
ATOM 10659 O O . PHE D 1 200 ? 108.624 97.200 -130.056 1.00 80.40 1594 PHE D O 1
ATOM 10667 N N . ASP D 1 201 ? 110.192 95.579 -130.008 1.00 80.93 1595 ASP D N 1
ATOM 10668 C CA . ASP D 1 201 ? 110.058 95.234 -131.425 1.00 81.77 1595 ASP D CA 1
ATOM 10669 C C . ASP D 1 201 ? 108.648 94.790 -131.788 1.00 81.22 1595 ASP D C 1
ATOM 10670 O O . ASP D 1 201 ? 108.165 95.081 -132.891 1.00 80.87 1595 ASP D O 1
ATOM 10675 N N . GLU D 1 202 ? 107.989 94.096 -130.861 1.00 80.22 1596 GLU D N 1
ATOM 10676 C CA . GLU D 1 202 ? 106.637 93.618 -131.113 1.00 79.74 1596 GLU D CA 1
ATOM 10677 C C . GLU D 1 202 ? 105.528 94.603 -130.752 1.00 79.06 1596 GLU D C 1
ATOM 10678 O O . GLU D 1 202 ? 104.648 94.868 -131.572 1.00 79.07 1596 GLU D O 1
ATOM 10684 N N . VAL D 1 203 ? 105.580 95.161 -129.545 1.00 78.36 1597 VAL D N 1
ATOM 10685 C CA . VAL D 1 203 ? 104.550 96.094 -129.088 1.00 77.90 1597 VAL D CA 1
ATOM 10686 C C . VAL D 1 203 ? 104.445 97.423 -129.826 1.00 78.31 1597 VAL D C 1
ATOM 10687 O O . VAL D 1 203 ? 103.346 97.892 -130.114 1.00 77.64 1597 VAL D O 1
ATOM 10691 N N . ILE D 1 204 ? 105.578 98.040 -130.129 1.00 79.53 1598 ILE D N 1
ATOM 10692 C CA . ILE D 1 204 ? 105.551 99.330 -130.810 1.00 80.94 1598 ILE D CA 1
ATOM 10693 C C . ILE D 1 204 ? 105.321 99.209 -132.319 1.00 81.54 1598 ILE D C 1
ATOM 10694 O O . ILE D 1 204 ? 105.684 98.207 -132.932 1.00 80.67 1598 ILE D O 1
ATOM 10699 N N . GLU D 1 205 ? 104.710 100.240 -132.901 1.00 83.14 1599 GLU D N 1
ATOM 10700 C CA . GLU D 1 205 ? 104.427 100.273 -134.332 1.00 84.49 1599 GLU D CA 1
ATOM 10701 C C . GLU D 1 205 ? 105.653 99.912 -135.149 1.00 84.65 1599 GLU D C 1
ATOM 10702 O O . GLU D 1 205 ? 106.774 99.909 -134.648 1.00 84.67 1599 GLU D O 1
ATOM 10708 N N . GLU D 1 206 ? 105.439 99.616 -136.421 1.00 84.99 1600 GLU D N 1
ATOM 10709 C CA . GLU D 1 206 ? 106.544 99.241 -137.281 1.00 85.65 1600 GLU D CA 1
ATOM 10710 C C . GLU D 1 206 ? 107.242 100.448 -137.873 1.00 84.61 1600 GLU D C 1
ATOM 10711 O O . GLU D 1 206 ? 108.434 100.398 -138.171 1.00 83.65 1600 GLU D O 1
ATOM 10717 N N . GLU D 1 207 ? 106.497 101.537 -138.027 1.00 84.21 1601 GLU D N 1
ATOM 10718 C CA . GLU D 1 207 ? 107.056 102.765 -138.592 1.00 83.97 1601 GLU D CA 1
ATOM 10719 C C . GLU D 1 207 ? 108.106 103.392 -137.671 1.00 82.00 1601 GLU D C 1
ATOM 10720 O O . GLU D 1 207 ? 108.815 104.319 -138.068 1.00 81.96 1601 GLU D O 1
ATOM 10726 N N . VAL D 1 208 ? 108.192 102.889 -136.442 1.00 79.64 1602 VAL D N 1
ATOM 10727 C CA . VAL D 1 208 ? 109.136 103.410 -135.457 1.00 76.32 1602 VAL D CA 1
ATOM 10728 C C . VAL D 1 208 ? 110.499 102.720 -135.515 1.00 74.02 1602 VAL D C 1
ATOM 10729 O O . VAL D 1 208 ? 110.637 101.566 -135.094 1.00 73.16 1602 VAL D O 1
ATOM 10733 N N . PRO D 1 209 ? 111.526 103.423 -136.033 1.00 71.65 1603 PRO D N 1
ATOM 10734 C CA . PRO D 1 209 ? 112.864 102.835 -136.122 1.00 70.12 1603 PRO D CA 1
ATOM 10735 C C . PRO D 1 209 ? 113.185 102.194 -134.793 1.00 69.63 1603 PRO D C 1
ATOM 10736 O O . PRO D 1 209 ? 112.822 102.720 -133.747 1.00 70.12 1603 PRO D O 1
ATOM 10740 N N . ARG D 1 210 ? 113.857 101.056 -134.820 1.00 69.22 1604 ARG D N 1
ATOM 10741 C CA . ARG D 1 210 ? 114.184 100.379 -133.576 1.00 68.39 1604 ARG D CA 1
ATOM 10742 C C . ARG D 1 210 ? 115.665 100.440 -133.241 1.00 68.22 1604 ARG D C 1
ATOM 10743 O O . ARG D 1 210 ? 116.489 99.733 -133.825 1.00 67.31 1604 ARG D O 1
ATOM 10751 N N . ILE D 1 211 ? 115.988 101.323 -132.304 1.00 68.06 1605 ILE D N 1
ATOM 10752 C CA . ILE D 1 211 ? 117.352 101.503 -131.852 1.00 68.09 1605 ILE D CA 1
ATOM 10753 C C . ILE D 1 211 ? 117.443 100.871 -130.469 1.00 68.43 1605 ILE D C 1
ATOM 10754 O O . ILE D 1 211 ? 116.662 101.207 -129.574 1.00 67.18 1605 ILE D O 1
ATOM 10759 N N . ALA D 1 212 ? 118.389 99.949 -130.300 1.00 68.92 1606 ALA D N 1
ATOM 10760 C CA . ALA D 1 212 ? 118.562 99.252 -129.029 1.00 69.67 1606 ALA D CA 1
ATOM 10761 C C . ALA D 1 212 ? 119.441 99.998 -128.031 1.00 70.43 1606 ALA D C 1
ATOM 10762 O O . ALA D 1 212 ? 120.542 100.447 -128.361 1.00 71.55 1606 ALA D O 1
ATOM 10764 N N . LEU D 1 213 ? 118.952 100.120 -126.803 1.00 70.07 1607 LEU D N 1
ATOM 10765 C CA . LEU D 1 213 ? 119.708 100.793 -125.767 1.00 70.50 1607 LEU D CA 1
ATOM 10766 C C . LEU D 1 213 ? 120.674 99.758 -125.200 1.00 71.20 1607 LEU D C 1
ATOM 10767 O O . LEU D 1 213 ? 120.334 98.981 -124.312 1.00 70.72 1607 LEU D O 1
ATOM 10772 N N . VAL D 1 214 ? 121.886 99.760 -125.743 1.00 73.12 1608 VAL D N 1
ATOM 10773 C CA . VAL D 1 214 ? 122.935 98.824 -125.366 1.00 74.79 1608 VAL D CA 1
ATOM 10774 C C . VAL D 1 214 ? 123.428 98.882 -123.929 1.00 76.07 1608 VAL D C 1
ATOM 10775 O O . VAL D 1 214 ? 122.927 98.157 -123.076 1.00 76.18 1608 VAL D O 1
ATOM 10779 N N . ASP D 1 215 ? 124.425 99.725 -123.680 1.00 78.02 1609 ASP D N 1
ATOM 10780 C CA . ASP D 1 215 ? 125.026 99.902 -122.354 1.00 80.37 1609 ASP D CA 1
ATOM 10781 C C . ASP D 1 215 ? 124.020 99.967 -121.203 1.00 80.93 1609 ASP D C 1
ATOM 10782 O O . ASP D 1 215 ? 123.299 100.955 -121.082 1.00 81.85 1609 ASP D O 1
ATOM 10787 N N . THR D 1 216 ? 123.982 98.941 -120.353 1.00 80.79 1610 THR D N 1
ATOM 10788 C CA . THR D 1 216 ? 123.064 98.919 -119.203 1.00 81.01 1610 THR D CA 1
ATOM 10789 C C . THR D 1 216 ? 123.704 98.188 -118.024 1.00 81.67 1610 THR D C 1
ATOM 10790 O O . THR D 1 216 ? 123.842 98.752 -116.941 1.00 81.85 1610 THR D O 1
ATOM 10794 N N . PHE D 1 217 ? 124.084 96.929 -118.242 1.00 82.28 1611 PHE D N 1
ATOM 10795 C CA . PHE D 1 217 ? 124.729 96.105 -117.218 1.00 81.97 1611 PHE D CA 1
ATOM 10796 C C . PHE D 1 217 ? 126.058 95.596 -117.769 1.00 82.20 1611 PHE D C 1
ATOM 10797 O O . PHE D 1 217 ? 127.092 95.649 -117.099 1.00 81.84 1611 PHE D O 1
ATOM 10805 N N . TYR D 1 218 ? 126.004 95.102 -119.002 1.00 82.47 1612 TYR D N 1
ATOM 10806 C CA . TYR D 1 218 ? 127.168 94.568 -119.693 1.00 82.97 1612 TYR D CA 1
ATOM 10807 C C . TYR D 1 218 ? 127.837 95.706 -120.459 1.00 82.22 1612 TYR D C 1
ATOM 10808 O O . TYR D 1 218 ? 127.282 96.797 -120.549 1.00 82.66 1612 TYR D O 1
ATOM 10817 N N . ASP D 1 219 ? 129.022 95.458 -121.010 1.00 81.55 1613 ASP D N 1
ATOM 10818 C CA . ASP D 1 219 ? 129.729 96.483 -121.782 1.00 81.01 1613 ASP D CA 1
ATOM 10819 C C . ASP D 1 219 ? 128.992 96.732 -123.106 1.00 80.44 1613 ASP D C 1
ATOM 10820 O O . ASP D 1 219 ? 128.266 95.863 -123.592 1.00 80.96 1613 ASP D O 1
ATOM 10825 N N . GLU D 1 220 ? 129.166 97.914 -123.689 1.00 79.52 1614 GLU D N 1
ATOM 10826 C CA . GLU D 1 220 ? 128.496 98.220 -124.948 1.00 78.65 1614 GLU D CA 1
ATOM 10827 C C . GLU D 1 220 ? 128.888 97.176 -125.988 1.00 77.92 1614 GLU D C 1
ATOM 10828 O O . GLU D 1 220 ? 128.065 96.746 -126.802 1.00 77.74 1614 GLU D O 1
ATOM 10834 N N . LYS D 1 221 ? 130.153 96.770 -125.948 1.00 76.59 1615 LYS D N 1
ATOM 10835 C CA . LYS D 1 221 ? 130.671 95.788 -126.890 1.00 76.07 1615 LYS D CA 1
ATOM 10836 C C . LYS D 1 221 ? 129.875 94.490 -126.836 1.00 75.16 1615 LYS D C 1
ATOM 10837 O O . LYS D 1 221 ? 129.505 93.929 -127.866 1.00 75.08 1615 LYS D O 1
ATOM 10843 N N . VAL D 1 222 ? 129.610 94.018 -125.627 1.00 73.79 1616 VAL D N 1
ATOM 10844 C CA . VAL D 1 222 ? 128.867 92.781 -125.461 1.00 72.14 1616 VAL D CA 1
ATOM 10845 C C . VAL D 1 222 ? 127.400 92.938 -125.846 1.00 72.18 1616 VAL D C 1
ATOM 10846 O O . VAL D 1 222 ? 126.908 92.224 -126.712 1.00 72.54 1616 VAL D O 1
ATOM 10850 N N . GLU D 1 223 ? 126.704 93.876 -125.208 1.00 72.43 1617 GLU D N 1
ATOM 10851 C CA . GLU D 1 223 ? 125.287 94.103 -125.486 1.00 71.69 1617 GLU D CA 1
ATOM 10852 C C . GLU D 1 223 ? 124.988 94.543 -126.909 1.00 70.62 1617 GLU D C 1
ATOM 10853 O O . GLU D 1 223 ? 123.849 94.428 -127.368 1.00 69.91 1617 GLU D O 1
ATOM 10859 N N . ALA D 1 224 ? 125.999 95.052 -127.607 1.00 69.03 1618 ALA D N 1
ATOM 10860 C CA . ALA D 1 224 ? 125.794 95.487 -128.979 1.00 67.70 1618 ALA D CA 1
ATOM 10861 C C . ALA D 1 224 ? 125.486 94.286 -129.870 1.00 67.41 1618 ALA D C 1
ATOM 10862 O O . ALA D 1 224 ? 124.466 94.271 -130.562 1.00 65.95 1618 ALA D O 1
ATOM 10864 N N . VAL D 1 225 ? 126.365 93.280 -129.852 1.00 67.96 1619 VAL D N 1
ATOM 10865 C CA . VAL D 1 225 ? 126.152 92.079 -130.662 1.00 68.51 1619 VAL D CA 1
ATOM 10866 C C . VAL D 1 225 ? 124.858 91.365 -130.254 1.00 69.25 1619 VAL D C 1
ATOM 10867 O O . VAL D 1 225 ? 124.113 90.894 -131.120 1.00 68.66 1619 VAL D O 1
ATOM 10871 N N . MET D 1 226 ? 124.595 91.289 -128.948 1.00 69.24 1620 MET D N 1
ATOM 10872 C CA . MET D 1 226 ? 123.372 90.670 -128.453 1.00 69.88 1620 MET D CA 1
ATOM 10873 C C . MET D 1 226 ? 122.180 91.288 -129.189 1.00 70.68 1620 MET D C 1
ATOM 10874 O O . MET D 1 226 ? 121.388 90.582 -129.809 1.00 71.16 1620 MET D O 1
ATOM 10879 N N . ALA D 1 227 ? 122.063 92.612 -129.122 1.00 71.60 1621 ALA D N 1
ATOM 10880 C CA . ALA D 1 227 ? 120.971 93.329 -129.780 1.00 72.38 1621 ALA D CA 1
ATOM 10881 C C . ALA D 1 227 ? 120.937 93.032 -131.275 1.00 72.94 1621 ALA D C 1
ATOM 10882 O O . ALA D 1 227 ? 119.890 93.128 -131.907 1.00 73.31 1621 ALA D O 1
ATOM 10884 N N . ALA D 1 228 ? 122.091 92.691 -131.837 1.00 73.79 1622 ALA D N 1
ATOM 10885 C CA . ALA D 1 228 ? 122.183 92.377 -133.253 1.00 75.09 1622 ALA D CA 1
ATOM 10886 C C . ALA D 1 228 ? 121.605 90.976 -133.451 1.00 76.12 1622 ALA D C 1
ATOM 10887 O O . ALA D 1 228 ? 120.700 90.768 -134.276 1.00 75.47 1622 ALA D O 1
ATOM 10889 N N . GLU D 1 229 ? 122.140 90.017 -132.692 1.00 76.89 1623 GLU D N 1
ATOM 10890 C CA . GLU D 1 229 ? 121.664 88.640 -132.749 1.00 77.04 1623 GLU D CA 1
ATOM 10891 C C . GLU D 1 229 ? 120.376 88.589 -131.939 1.00 76.65 1623 GLU D C 1
ATOM 10892 O O . GLU D 1 229 ? 120.284 87.949 -130.898 1.00 76.53 1623 GLU D O 1
ATOM 10898 N N . ALA D 1 230 ? 119.392 89.307 -132.460 1.00 76.43 1624 ALA D N 1
ATOM 10899 C CA . ALA D 1 230 ? 118.059 89.447 -131.897 1.00 76.43 1624 ALA D CA 1
ATOM 10900 C C . ALA D 1 230 ? 117.510 90.510 -132.836 1.00 77.11 1624 ALA D C 1
ATOM 10901 O O . ALA D 1 230 ? 118.176 91.513 -133.092 1.00 78.54 1624 ALA D O 1
ATOM 10903 N N . LEU D 1 231 ? 116.314 90.291 -133.366 1.00 77.18 1625 LEU D N 1
ATOM 10904 C CA . LEU D 1 231 ? 115.712 91.219 -134.323 1.00 76.71 1625 LEU D CA 1
ATOM 10905 C C . LEU D 1 231 ? 116.616 91.478 -135.539 1.00 75.77 1625 LEU D C 1
ATOM 10906 O O . LEU D 1 231 ? 116.166 92.037 -136.534 1.00 74.85 1625 LEU D O 1
ATOM 10911 N N . GLY D 1 232 ? 117.875 91.047 -135.456 1.00 75.40 1626 GLY D N 1
ATOM 10912 C CA . GLY D 1 232 ? 118.819 91.208 -136.552 1.00 76.22 1626 GLY D CA 1
ATOM 10913 C C . GLY D 1 232 ? 118.585 92.385 -137.482 1.00 77.10 1626 GLY D C 1
ATOM 10914 O O . GLY D 1 232 ? 119.094 93.480 -137.231 1.00 78.49 1626 GLY D O 1
ATOM 10915 N N . LYS D 1 233 ? 117.828 92.168 -138.558 1.00 77.30 1627 LYS D N 1
ATOM 10916 C CA . LYS D 1 233 ? 117.530 93.231 -139.528 1.00 77.18 1627 LYS D CA 1
ATOM 10917 C C . LYS D 1 233 ? 116.394 94.142 -139.082 1.00 76.88 1627 LYS D C 1
ATOM 10918 O O . LYS D 1 233 ? 115.936 94.995 -139.843 1.00 77.14 1627 LYS D O 1
ATOM 10924 N N . LYS D 1 234 ? 115.934 93.938 -137.852 1.00 76.62 1628 LYS D N 1
ATOM 10925 C CA . LYS D 1 234 ? 114.881 94.756 -137.251 1.00 76.91 1628 LYS D CA 1
ATOM 10926 C C . LYS D 1 234 ? 115.580 95.864 -136.435 1.00 76.57 1628 LYS D C 1
ATOM 10927 O O . LYS D 1 234 ? 114.991 96.902 -136.095 1.00 76.33 1628 LYS D O 1
ATOM 10933 N N . LEU D 1 235 ? 116.855 95.623 -136.145 1.00 75.22 1629 LEU D N 1
ATOM 10934 C CA . LEU D 1 235 ? 117.684 96.542 -135.386 1.00 73.94 1629 LEU D CA 1
ATOM 10935 C C . LEU D 1 235 ? 118.193 97.653 -136.296 1.00 73.85 1629 LEU D C 1
ATOM 10936 O O . LEU D 1 235 ? 119.230 97.502 -136.942 1.00 74.50 1629 LEU D O 1
ATOM 10941 N N . PHE D 1 236 ? 117.468 98.768 -136.345 1.00 73.12 1630 PHE D N 1
ATOM 10942 C CA . PHE D 1 236 ? 117.879 99.887 -137.182 1.00 72.43 1630 PHE D CA 1
ATOM 10943 C C . PHE D 1 236 ? 119.192 100.533 -136.750 1.00 71.29 1630 PHE D C 1
ATOM 10944 O O . PHE D 1 236 ? 119.983 100.970 -137.582 1.00 71.29 1630 PHE D O 1
ATOM 10952 N N . ALA D 1 237 ? 119.407 100.615 -135.448 1.00 70.44 1631 ALA D N 1
ATOM 10953 C CA . ALA D 1 237 ? 120.619 101.216 -134.937 1.00 69.93 1631 ALA D CA 1
ATOM 10954 C C . ALA D 1 237 ? 120.839 100.845 -133.487 1.00 69.89 1631 ALA D C 1
ATOM 10955 O O . ALA D 1 237 ? 119.955 100.318 -132.816 1.00 69.85 1631 ALA D O 1
ATOM 10957 N N . VAL D 1 238 ? 122.039 101.123 -133.009 1.00 70.00 1632 VAL D N 1
ATOM 10958 C CA . VAL D 1 238 ? 122.385 100.857 -131.622 1.00 69.98 1632 VAL D CA 1
ATOM 10959 C C . VAL D 1 238 ? 122.717 102.207 -130.995 1.00 69.78 1632 VAL D C 1
ATOM 10960 O O . VAL D 1 238 ? 123.343 103.050 -131.642 1.00 70.53 1632 VAL D O 1
ATOM 10964 N N . ARG D 1 239 ? 122.284 102.424 -129.753 1.00 69.95 1633 ARG D N 1
ATOM 10965 C CA . ARG D 1 239 ? 122.554 103.694 -129.071 1.00 69.59 1633 ARG D CA 1
ATOM 10966 C C . ARG D 1 239 ? 123.643 103.594 -128.021 1.00 68.86 1633 ARG D C 1
ATOM 10967 O O . ARG D 1 239 ? 123.603 102.719 -127.164 1.00 69.46 1633 ARG D O 1
ATOM 10975 N N . LEU D 1 240 ? 124.623 104.487 -128.107 1.00 68.57 1634 LEU D N 1
ATOM 10976 C CA . LEU D 1 240 ? 125.707 104.532 -127.136 1.00 68.75 1634 LEU D CA 1
ATOM 10977 C C . LEU D 1 240 ? 125.607 105.833 -126.334 1.00 68.30 1634 LEU D C 1
ATOM 10978 O O . LEU D 1 240 ? 125.600 106.928 -126.897 1.00 68.28 1634 LEU D O 1
ATOM 10983 N N . ASP D 1 241 ? 125.512 105.697 -125.018 1.00 68.33 1635 ASP D N 1
ATOM 10984 C CA . ASP D 1 241 ? 125.412 106.837 -124.116 1.00 68.56 1635 ASP D CA 1
ATOM 10985 C C . ASP D 1 241 ? 126.268 106.546 -122.889 1.00 68.19 1635 ASP D C 1
ATOM 10986 O O . ASP D 1 241 ? 125.848 106.758 -121.759 1.00 68.69 1635 ASP D O 1
ATOM 10991 N N . THR D 1 242 ? 127.471 106.047 -123.123 1.00 67.86 1636 THR D N 1
ATOM 10992 C CA . THR D 1 242 ? 128.378 105.718 -122.039 1.00 67.29 1636 THR D CA 1
ATOM 10993 C C . THR D 1 242 ? 128.396 106.784 -120.945 1.00 67.22 1636 THR D C 1
ATOM 10994 O O . THR D 1 242 ? 128.539 107.978 -121.225 1.00 66.86 1636 THR D O 1
ATOM 10998 N N . PRO D 1 243 ? 128.225 106.361 -119.680 1.00 66.90 1637 PRO D N 1
ATOM 10999 C CA . PRO D 1 243 ? 128.241 107.305 -118.560 1.00 65.41 1637 PRO D CA 1
ATOM 11000 C C . PRO D 1 243 ? 129.628 107.949 -118.494 1.00 64.61 1637 PRO D C 1
ATOM 11001 O O . PRO D 1 243 ? 130.626 107.332 -118.870 1.00 63.17 1637 PRO D O 1
ATOM 11005 N N . SER D 1 244 ? 129.684 109.189 -118.020 1.00 64.67 1638 SER D N 1
ATOM 11006 C CA . SER D 1 244 ? 130.942 109.913 -117.917 1.00 64.19 1638 SER D CA 1
ATOM 11007 C C . SER D 1 244 ? 132.016 109.159 -117.161 1.00 63.75 1638 SER D C 1
ATOM 11008 O O . SER D 1 244 ? 133.189 109.215 -117.524 1.00 64.01 1638 SER D O 1
ATOM 11011 N N . SER D 1 245 ? 131.625 108.457 -116.105 1.00 63.38 1639 SER D N 1
ATOM 11012 C CA . SER D 1 245 ? 132.597 107.702 -115.330 1.00 62.02 1639 SER D CA 1
ATOM 11013 C C . SER D 1 245 ? 133.197 106.602 -116.205 1.00 61.25 1639 SER D C 1
ATOM 11014 O O . SER D 1 245 ? 134.288 106.100 -115.936 1.00 62.01 1639 SER D O 1
ATOM 11017 N N . ARG D 1 246 ? 132.499 106.252 -117.280 1.00 60.25 1640 ARG D N 1
ATOM 11018 C CA . ARG D 1 246 ? 132.968 105.185 -118.158 1.00 58.86 1640 ARG D CA 1
ATOM 11019 C C . ARG D 1 246 ? 133.573 105.650 -119.489 1.00 56.29 1640 ARG D C 1
ATOM 11020 O O . ARG D 1 246 ? 134.292 104.891 -120.134 1.00 54.90 1640 ARG D O 1
ATOM 11028 N N . ARG D 1 247 ? 133.301 106.887 -119.897 1.00 53.86 1641 ARG D N 1
ATOM 11029 C CA . ARG D 1 247 ? 133.842 107.378 -121.161 1.00 52.01 1641 ARG D CA 1
ATOM 11030 C C . ARG D 1 247 ? 135.319 107.727 -121.127 1.00 51.59 1641 ARG D C 1
ATOM 11031 O O . ARG D 1 247 ? 135.677 108.887 -120.986 1.00 52.01 1641 ARG D O 1
ATOM 11039 N N . GLY D 1 248 ? 136.179 106.725 -121.262 1.00 51.33 1642 GLY D N 1
ATOM 11040 C CA . GLY D 1 248 ? 137.607 106.989 -121.280 1.00 49.32 1642 GLY D CA 1
ATOM 11041 C C . GLY D 1 248 ? 137.941 107.677 -122.593 1.00 48.56 1642 GLY D C 1
ATOM 11042 O O . GLY D 1 248 ? 138.567 108.736 -122.612 1.00 48.01 1642 GLY D O 1
ATOM 11043 N N . ASN D 1 249 ? 137.513 107.066 -123.697 1.00 47.98 1643 ASN D N 1
ATOM 11044 C CA . ASN D 1 249 ? 137.734 107.604 -125.042 1.00 46.36 1643 ASN D CA 1
ATOM 11045 C C . ASN D 1 249 ? 136.515 107.200 -125.845 1.00 46.01 1643 ASN D C 1
ATOM 11046 O O . ASN D 1 249 ? 136.455 106.102 -126.389 1.00 44.78 1643 ASN D O 1
ATOM 11051 N N . PHE D 1 250 ? 135.536 108.090 -125.909 1.00 47.42 1644 PHE D N 1
ATOM 11052 C CA . PHE D 1 250 ? 134.304 107.781 -126.609 1.00 47.85 1644 PHE D CA 1
ATOM 11053 C C . PHE D 1 250 ? 134.575 107.343 -128.028 1.00 48.58 1644 PHE D C 1
ATOM 11054 O O . PHE D 1 250 ? 134.021 106.343 -128.483 1.00 49.91 1644 PHE D O 1
ATOM 11062 N N . ARG D 1 251 ? 135.421 108.085 -128.728 1.00 48.35 1645 ARG D N 1
ATOM 11063 C CA . ARG D 1 251 ? 135.766 107.741 -130.101 1.00 49.68 1645 ARG D CA 1
ATOM 11064 C C . ARG D 1 251 ? 136.149 106.257 -130.171 1.00 50.47 1645 ARG D C 1
ATOM 11065 O O . ARG D 1 251 ? 135.536 105.460 -130.897 1.00 48.87 1645 ARG D O 1
ATOM 11073 N N . LYS D 1 252 ? 137.181 105.897 -129.412 1.00 49.92 1646 LYS D N 1
ATOM 11074 C CA . LYS D 1 252 ? 137.639 104.524 -129.392 1.00 49.85 1646 LYS D CA 1
ATOM 11075 C C . LYS D 1 252 ? 136.503 103.562 -129.065 1.00 50.11 1646 LYS D C 1
ATOM 11076 O O . LYS D 1 252 ? 136.348 102.541 -129.716 1.00 51.71 1646 LYS D O 1
ATOM 11082 N N . ILE D 1 253 ? 135.715 103.869 -128.044 1.00 49.72 1647 ILE D N 1
ATOM 11083 C CA . ILE D 1 253 ? 134.606 102.991 -127.689 1.00 48.83 1647 ILE D CA 1
ATOM 11084 C C . ILE D 1 253 ? 133.649 102.823 -128.877 1.00 48.88 1647 ILE D C 1
ATOM 11085 O O . ILE D 1 253 ? 133.198 101.710 -129.157 1.00 48.19 1647 ILE D O 1
ATOM 11090 N N . ILE D 1 254 ? 133.345 103.919 -129.575 1.00 48.27 1648 ILE D N 1
ATOM 11091 C CA . ILE D 1 254 ? 132.443 103.861 -130.721 1.00 48.28 1648 ILE D CA 1
ATOM 11092 C C . ILE D 1 254 ? 132.991 102.964 -131.827 1.00 49.72 1648 ILE D C 1
ATOM 11093 O O . ILE D 1 254 ? 132.234 102.237 -132.466 1.00 48.34 1648 ILE D O 1
ATOM 11098 N N . GLU D 1 255 ? 134.306 103.027 -132.055 1.00 51.44 1649 GLU D N 1
ATOM 11099 C CA . GLU D 1 255 ? 134.939 102.213 -133.089 1.00 53.14 1649 GLU D CA 1
ATOM 11100 C C . GLU D 1 255 ? 134.861 100.716 -132.741 1.00 53.61 1649 GLU D C 1
ATOM 11101 O O . GLU D 1 255 ? 134.434 99.887 -133.560 1.00 53.84 1649 GLU D O 1
ATOM 11107 N N . GLU D 1 256 ? 135.271 100.381 -131.521 1.00 53.61 1650 GLU D N 1
ATOM 11108 C CA . GLU D 1 256 ? 135.244 99.014 -131.038 1.00 53.45 1650 GLU D CA 1
ATOM 11109 C C . GLU D 1 256 ? 133.872 98.389 -131.272 1.00 54.14 1650 GLU D C 1
ATOM 11110 O O . GLU D 1 256 ? 133.783 97.220 -131.633 1.00 55.00 1650 GLU D O 1
ATOM 11116 N N . VAL D 1 257 ? 132.801 99.152 -131.075 1.00 53.63 1651 VAL D N 1
ATOM 11117 C CA . VAL D 1 257 ? 131.469 98.609 -131.306 1.00 54.68 1651 VAL D CA 1
ATOM 11118 C C . VAL D 1 257 ? 131.299 98.322 -132.789 1.00 56.26 1651 VAL D C 1
ATOM 11119 O O . VAL D 1 257 ? 130.851 97.235 -133.179 1.00 56.76 1651 VAL D O 1
ATOM 11123 N N . ARG D 1 258 ? 131.658 99.297 -133.619 1.00 56.75 1652 ARG D N 1
ATOM 11124 C CA . ARG D 1 258 ? 131.552 99.124 -135.055 1.00 56.94 1652 ARG D CA 1
ATOM 11125 C C . ARG D 1 258 ? 132.321 97.883 -135.474 1.00 57.45 1652 ARG D C 1
ATOM 11126 O O . ARG D 1 258 ? 131.878 97.138 -136.347 1.00 58.40 1652 ARG D O 1
ATOM 11134 N N . TRP D 1 259 ? 133.472 97.653 -134.853 1.00 56.81 1653 TRP D N 1
ATOM 11135 C CA . TRP D 1 259 ? 134.266 96.489 -135.213 1.00 57.14 1653 TRP D CA 1
ATOM 11136 C C . TRP D 1 259 ? 133.574 95.202 -134.849 1.00 57.95 1653 TRP D C 1
ATOM 11137 O O . TRP D 1 259 ? 133.259 94.407 -135.721 1.00 58.41 1653 TRP D O 1
ATOM 11148 N N . GLU D 1 260 ? 133.330 95.004 -133.556 1.00 59.34 1654 GLU D N 1
ATOM 11149 C CA . GLU D 1 260 ? 132.675 93.789 -133.074 1.00 59.35 1654 GLU D CA 1
ATOM 11150 C C . GLU D 1 260 ? 131.418 93.469 -133.860 1.00 59.19 1654 GLU D C 1
ATOM 11151 O O . GLU D 1 260 ? 131.030 92.310 -133.964 1.00 58.04 1654 GLU D O 1
ATOM 11157 N N . LEU D 1 261 ? 130.783 94.498 -134.412 1.00 59.20 1655 LEU D N 1
ATOM 11158 C CA . LEU D 1 261 ? 129.590 94.281 -135.207 1.00 59.70 1655 LEU D CA 1
ATOM 11159 C C . LEU D 1 261 ? 129.998 93.862 -136.616 1.00 60.84 1655 LEU D C 1
ATOM 11160 O O . LEU D 1 261 ? 129.499 92.872 -137.144 1.00 60.38 1655 LEU D O 1
ATOM 11165 N N . LYS D 1 262 ? 130.917 94.617 -137.212 1.00 62.09 1656 LYS D N 1
ATOM 11166 C CA . LYS D 1 262 ? 131.399 94.343 -138.559 1.00 63.03 1656 LYS D CA 1
ATOM 11167 C C . LYS D 1 262 ? 131.995 92.940 -138.668 1.00 64.55 1656 LYS D C 1
ATOM 11168 O O . LYS D 1 262 ? 131.699 92.211 -139.617 1.00 66.00 1656 LYS D O 1
ATOM 11174 N N . VAL D 1 263 ? 132.837 92.562 -137.706 1.00 64.87 1657 VAL D N 1
ATOM 11175 C CA . VAL D 1 263 ? 133.465 91.238 -137.710 1.00 64.76 1657 VAL D CA 1
ATOM 11176 C C . VAL D 1 263 ? 132.415 90.131 -137.716 1.00 64.96 1657 VAL D C 1
ATOM 11177 O O . VAL D 1 263 ? 132.519 89.174 -138.475 1.00 64.57 1657 VAL D O 1
ATOM 11181 N N . ARG D 1 264 ? 131.407 90.262 -136.863 1.00 65.55 1658 ARG D N 1
ATOM 11182 C CA . ARG D 1 264 ? 130.359 89.255 -136.781 1.00 65.63 1658 ARG D CA 1
ATOM 11183 C C . ARG D 1 264 ? 129.316 89.439 -137.869 1.00 67.04 1658 ARG D C 1
ATOM 11184 O O . ARG D 1 264 ? 128.161 89.053 -137.710 1.00 68.13 1658 ARG D O 1
ATOM 11192 N N . GLY D 1 265 ? 129.733 90.044 -138.975 1.00 68.27 1659 GLY D N 1
ATOM 11193 C CA . GLY D 1 265 ? 128.845 90.237 -140.106 1.00 69.05 1659 GLY D CA 1
ATOM 11194 C C . GLY D 1 265 ? 127.656 91.169 -139.998 1.00 70.20 1659 GLY D C 1
ATOM 11195 O O . GLY D 1 265 ? 126.876 91.259 -140.939 1.00 71.27 1659 GLY D O 1
ATOM 11196 N N . TYR D 1 266 ? 127.474 91.851 -138.877 1.00 71.72 1660 TYR D N 1
ATOM 11197 C CA . TYR D 1 266 ? 126.351 92.784 -138.784 1.00 73.14 1660 TYR D CA 1
ATOM 11198 C C . TYR D 1 266 ? 126.855 94.114 -139.341 1.00 73.62 1660 TYR D C 1
ATOM 11199 O O . TYR D 1 266 ? 127.744 94.736 -138.745 1.00 73.73 1660 TYR D O 1
ATOM 11208 N N . ASP D 1 267 ? 126.300 94.549 -140.475 1.00 73.24 1661 ASP D N 1
ATOM 11209 C CA . ASP D 1 267 ? 126.772 95.784 -141.096 1.00 73.70 1661 ASP D CA 1
ATOM 11210 C C . ASP D 1 267 ? 125.741 96.857 -141.428 1.00 72.67 1661 ASP D C 1
ATOM 11211 O O . ASP D 1 267 ? 126.098 97.947 -141.870 1.00 73.42 1661 ASP D O 1
ATOM 11216 N N . TRP D 1 268 ? 124.470 96.561 -141.216 1.00 70.84 1662 TRP D N 1
ATOM 11217 C CA . TRP D 1 268 ? 123.432 97.527 -141.520 1.00 69.05 1662 TRP D CA 1
ATOM 11218 C C . TRP D 1 268 ? 123.178 98.400 -140.308 1.00 67.41 1662 TRP D C 1
ATOM 11219 O O . TRP D 1 268 ? 122.785 99.559 -140.447 1.00 66.97 1662 TRP D O 1
ATOM 11230 N N . VAL D 1 269 ? 123.409 97.839 -139.123 1.00 65.71 1663 VAL D N 1
ATOM 11231 C CA . VAL D 1 269 ? 123.195 98.572 -137.876 1.00 65.00 1663 VAL D CA 1
ATOM 11232 C C . VAL D 1 269 ? 124.113 99.792 -137.752 1.00 64.21 1663 VAL D C 1
ATOM 11233 O O . VAL D 1 269 ? 125.347 99.687 -137.812 1.00 64.03 1663 VAL D O 1
ATOM 11237 N N . LYS D 1 270 ? 123.479 100.949 -137.587 1.00 62.79 1664 LYS D N 1
ATOM 11238 C CA . LYS D 1 270 ? 124.173 102.220 -137.466 1.00 61.85 1664 LYS D CA 1
ATOM 11239 C C . LYS D 1 270 ? 124.495 102.531 -136.008 1.00 60.62 1664 LYS D C 1
ATOM 11240 O O . LYS D 1 270 ? 123.980 101.885 -135.086 1.00 59.90 1664 LYS D O 1
ATOM 11246 N N . ILE D 1 271 ? 125.353 103.528 -135.812 1.00 59.51 1665 ILE D N 1
ATOM 11247 C CA . ILE D 1 271 ? 125.739 103.952 -134.472 1.00 57.77 1665 ILE D CA 1
ATOM 11248 C C . ILE D 1 271 ? 125.081 105.277 -134.128 1.00 56.20 1665 ILE D C 1
ATOM 11249 O O . ILE D 1 271 ? 125.384 106.316 -134.721 1.00 55.53 1665 ILE D O 1
ATOM 11254 N N . PHE D 1 272 ? 124.167 105.218 -133.173 1.00 54.92 1666 PHE D N 1
ATOM 11255 C CA . PHE D 1 272 ? 123.456 106.392 -132.718 1.00 55.23 1666 PHE D CA 1
ATOM 11256 C C . PHE D 1 272 ? 123.977 106.719 -131.312 1.00 55.09 1666 PHE D C 1
ATOM 11257 O O . PHE D 1 272 ? 123.984 105.853 -130.433 1.00 54.16 1666 PHE D O 1
ATOM 11265 N N . VAL D 1 273 ? 124.438 107.955 -131.103 1.00 54.15 1667 VAL D N 1
ATOM 11266 C CA . VAL D 1 273 ? 124.954 108.342 -129.787 1.00 51.92 1667 VAL D CA 1
ATOM 11267 C C . VAL D 1 273 ? 124.261 109.564 -129.198 1.00 50.92 1667 VAL D C 1
ATOM 11268 O O . VAL D 1 273 ? 123.729 110.429 -129.907 1.00 50.86 1667 VAL D O 1
ATOM 11272 N N . SER D 1 274 ? 124.272 109.617 -127.881 1.00 49.35 1668 SER D N 1
ATOM 11273 C CA . SER D 1 274 ? 123.675 110.720 -127.165 1.00 49.32 1668 SER D CA 1
ATOM 11274 C C . SER D 1 274 ? 124.321 110.706 -125.792 1.00 50.01 1668 SER D C 1
ATOM 11275 O O . SER D 1 274 ? 124.867 109.680 -125.356 1.00 49.47 1668 SER D O 1
ATOM 11278 N N . GLY D 1 275 ? 124.288 111.846 -125.113 1.00 49.89 1669 GLY D N 1
ATOM 11279 C CA . GLY D 1 275 ? 124.881 111.883 -123.797 1.00 50.40 1669 GLY D CA 1
ATOM 11280 C C . GLY D 1 275 ? 125.902 112.972 -123.625 1.00 49.86 1669 GLY D C 1
ATOM 11281 O O . GLY D 1 275 ? 127.017 112.884 -124.118 1.00 50.20 1669 GLY D O 1
ATOM 11282 N N . GLY D 1 276 ? 125.497 113.998 -122.895 1.00 51.10 1670 GLY D N 1
ATOM 11283 C CA . GLY D 1 276 ? 126.361 115.124 -122.624 1.00 51.40 1670 GLY D CA 1
ATOM 11284 C C . GLY D 1 276 ? 127.392 115.424 -123.693 1.00 51.49 1670 GLY D C 1
ATOM 11285 O O . GLY D 1 276 ? 128.569 115.106 -123.524 1.00 50.39 1670 GLY D O 1
ATOM 11286 N N . LEU D 1 277 ? 126.965 116.026 -124.799 1.00 51.36 1671 LEU D N 1
ATOM 11287 C CA . LEU D 1 277 ? 127.916 116.368 -125.833 1.00 51.30 1671 LEU D CA 1
ATOM 11288 C C . LEU D 1 277 ? 127.658 117.712 -126.511 1.00 51.71 1671 LEU D C 1
ATOM 11289 O O . LEU D 1 277 ? 126.530 118.109 -126.741 1.00 51.19 1671 LEU D O 1
ATOM 11294 N N . ASP D 1 278 ? 128.746 118.416 -126.795 1.00 52.67 1672 ASP D N 1
ATOM 11295 C CA . ASP D 1 278 ? 128.706 119.719 -127.431 1.00 53.57 1672 ASP D CA 1
ATOM 11296 C C . ASP D 1 278 ? 129.451 119.664 -128.774 1.00 53.03 1672 ASP D C 1
ATOM 11297 O O . ASP D 1 278 ? 129.690 118.588 -129.322 1.00 52.06 1672 ASP D O 1
ATOM 11302 N N . GLU D 1 279 ? 129.819 120.829 -129.294 1.00 51.62 1673 GLU D N 1
ATOM 11303 C CA . GLU D 1 279 ? 130.521 120.910 -130.563 1.00 50.60 1673 GLU D CA 1
ATOM 11304 C C . GLU D 1 279 ? 131.834 120.163 -130.554 1.00 50.28 1673 GLU D C 1
ATOM 11305 O O . GLU D 1 279 ? 132.031 119.225 -131.297 1.00 49.25 1673 GLU D O 1
ATOM 11311 N N . GLU D 1 280 ? 132.742 120.596 -129.702 1.00 52.43 1674 GLU D N 1
ATOM 11312 C CA . GLU D 1 280 ? 134.053 119.976 -129.613 1.00 53.53 1674 GLU D CA 1
ATOM 11313 C C . GLU D 1 280 ? 133.983 118.448 -129.493 1.00 52.00 1674 GLU D C 1
ATOM 11314 O O . GLU D 1 280 ? 134.774 117.736 -130.102 1.00 51.21 1674 GLU D O 1
ATOM 11320 N N . LYS D 1 281 ? 133.029 117.953 -128.713 1.00 50.86 1675 LYS D N 1
ATOM 11321 C CA . LYS D 1 281 ? 132.870 116.518 -128.493 1.00 49.29 1675 LYS D CA 1
ATOM 11322 C C . LYS D 1 281 ? 132.371 115.798 -129.738 1.00 47.91 1675 LYS D C 1
ATOM 11323 O O . LYS D 1 281 ? 132.754 114.669 -130.018 1.00 47.06 1675 LYS D O 1
ATOM 11329 N N . ILE D 1 282 ? 131.500 116.465 -130.478 1.00 47.37 1676 ILE D N 1
ATOM 11330 C CA . ILE D 1 282 ? 130.925 115.902 -131.688 1.00 45.77 1676 ILE D CA 1
ATOM 11331 C C . ILE D 1 282 ? 131.944 115.949 -132.818 1.00 45.68 1676 ILE D C 1
ATOM 11332 O O . ILE D 1 282 ? 132.047 115.028 -133.606 1.00 45.43 1676 ILE D O 1
ATOM 11337 N N . LYS D 1 283 ? 132.705 117.028 -132.889 1.00 46.29 1677 LYS D N 1
ATOM 11338 C CA . LYS D 1 283 ? 133.709 117.162 -133.925 1.00 45.11 1677 LYS D CA 1
ATOM 11339 C C . LYS D 1 283 ? 134.684 116.013 -133.822 1.00 45.98 1677 LYS D C 1
ATOM 11340 O O . LYS D 1 283 ? 135.209 115.572 -134.820 1.00 46.11 1677 LYS D O 1
ATOM 11346 N N . GLU D 1 284 ? 134.944 115.522 -132.617 1.00 47.56 1678 GLU D N 1
ATOM 11347 C CA . GLU D 1 284 ? 135.918 114.450 -132.495 1.00 49.78 1678 GLU D CA 1
ATOM 11348 C C . GLU D 1 284 ? 135.303 113.076 -132.654 1.00 50.44 1678 GLU D C 1
ATOM 11349 O O . GLU D 1 284 ? 135.923 112.064 -132.319 1.00 51.69 1678 GLU D O 1
ATOM 11355 N N . ILE D 1 285 ? 134.109 113.016 -133.227 1.00 49.83 1679 ILE D N 1
ATOM 11356 C CA . ILE D 1 285 ? 133.443 111.729 -133.330 1.00 48.52 1679 ILE D CA 1
ATOM 11357 C C . ILE D 1 285 ? 132.436 111.607 -134.484 1.00 49.35 1679 ILE D C 1
ATOM 11358 O O . ILE D 1 285 ? 131.856 110.541 -134.702 1.00 47.74 1679 ILE D O 1
ATOM 11363 N N . VAL D 1 286 ? 132.273 112.692 -135.243 1.00 50.52 1680 VAL D N 1
ATOM 11364 C CA . VAL D 1 286 ? 131.333 112.750 -136.368 1.00 50.79 1680 VAL D CA 1
ATOM 11365 C C . VAL D 1 286 ? 131.511 111.648 -137.386 1.00 52.82 1680 VAL D C 1
ATOM 11366 O O . VAL D 1 286 ? 130.559 110.951 -137.762 1.00 53.87 1680 VAL D O 1
ATOM 11370 N N . ASP D 1 287 ? 132.745 111.523 -137.859 1.00 54.07 1681 ASP D N 1
ATOM 11371 C CA . ASP D 1 287 ? 133.078 110.554 -138.890 1.00 54.23 1681 ASP D CA 1
ATOM 11372 C C . ASP D 1 287 ? 132.961 109.099 -138.491 1.00 53.71 1681 ASP D C 1
ATOM 11373 O O . ASP D 1 287 ? 133.454 108.235 -139.192 1.00 54.96 1681 ASP D O 1
ATOM 11378 N N . VAL D 1 288 ? 132.303 108.807 -137.380 1.00 53.41 1682 VAL D N 1
ATOM 11379 C CA . VAL D 1 288 ? 132.179 107.425 -136.945 1.00 50.93 1682 VAL D CA 1
ATOM 11380 C C . VAL D 1 288 ? 130.812 107.198 -136.318 1.00 50.49 1682 VAL D C 1
ATOM 11381 O O . VAL D 1 288 ? 130.502 106.115 -135.849 1.00 50.50 1682 VAL D O 1
ATOM 11385 N N . VAL D 1 289 ? 129.983 108.230 -136.328 1.00 50.41 1683 VAL D N 1
ATOM 11386 C CA . VAL D 1 289 ? 128.647 108.108 -135.771 1.00 51.11 1683 VAL D CA 1
ATOM 11387 C C . VAL D 1 289 ? 127.626 108.463 -136.846 1.00 50.53 1683 VAL D C 1
ATOM 11388 O O . VAL D 1 289 ? 127.880 109.291 -137.720 1.00 48.16 1683 VAL D O 1
ATOM 11392 N N . ASP D 1 290 ? 126.468 107.826 -136.767 1.00 51.08 1684 ASP D N 1
ATOM 11393 C CA . ASP D 1 290 ? 125.427 108.044 -137.745 1.00 52.38 1684 ASP D CA 1
ATOM 11394 C C . ASP D 1 290 ? 124.455 109.148 -137.403 1.00 51.93 1684 ASP D C 1
ATOM 11395 O O . ASP D 1 290 ? 124.124 109.971 -138.258 1.00 51.58 1684 ASP D O 1
ATOM 11400 N N . ALA D 1 291 ? 123.998 109.164 -136.157 1.00 52.49 1685 ALA D N 1
ATOM 11401 C CA . ALA D 1 291 ? 123.050 110.180 -135.696 1.00 51.43 1685 ALA D CA 1
ATOM 11402 C C . ALA D 1 291 ? 123.314 110.597 -134.254 1.00 50.86 1685 ALA D C 1
ATOM 11403 O O . ALA D 1 291 ? 123.694 109.776 -133.405 1.00 51.01 1685 ALA D O 1
ATOM 11405 N N . PHE D 1 292 ? 123.092 111.878 -133.979 1.00 49.19 1686 PHE D N 1
ATOM 11406 C CA . PHE D 1 292 ? 123.322 112.411 -132.644 1.00 47.40 1686 PHE D CA 1
ATOM 11407 C C . PHE D 1 292 ? 122.080 112.758 -131.835 1.00 47.13 1686 PHE D C 1
ATOM 11408 O O . PHE D 1 292 ? 121.092 113.286 -132.360 1.00 47.07 1686 PHE D O 1
ATOM 11416 N N . GLY D 1 293 ? 122.167 112.470 -130.541 1.00 46.22 1687 GLY D N 1
ATOM 11417 C CA . GLY D 1 293 ? 121.110 112.803 -129.605 1.00 45.50 1687 GLY D CA 1
ATOM 11418 C C . GLY D 1 293 ? 121.689 113.863 -128.661 1.00 43.91 1687 GLY D C 1
ATOM 11419 O O . GLY D 1 293 ? 122.507 113.545 -127.792 1.00 43.84 1687 GLY D O 1
ATOM 11420 N N . VAL D 1 294 ? 121.302 115.125 -128.839 1.00 41.67 1688 VAL D N 1
ATOM 11421 C CA . VAL D 1 294 ? 121.816 116.188 -127.979 1.00 38.45 1688 VAL D CA 1
ATOM 11422 C C . VAL D 1 294 ? 120.799 116.759 -126.988 1.00 38.56 1688 VAL D C 1
ATOM 11423 O O . VAL D 1 294 ? 119.660 117.062 -127.340 1.00 38.21 1688 VAL D O 1
ATOM 11427 N N . GLY D 1 295 ? 121.224 116.901 -125.740 1.00 37.64 1689 GLY D N 1
ATOM 11428 C CA . GLY D 1 295 ? 120.340 117.427 -124.723 1.00 35.53 1689 GLY D CA 1
ATOM 11429 C C . GLY D 1 295 ? 120.645 118.855 -124.303 1.00 34.99 1689 GLY D C 1
ATOM 11430 O O . GLY D 1 295 ? 120.379 119.807 -125.041 1.00 33.32 1689 GLY D O 1
ATOM 11431 N N . GLY D 1 296 ? 121.223 118.982 -123.112 1.00 35.10 1690 GLY D N 1
ATOM 11432 C CA . GLY D 1 296 ? 121.533 120.274 -122.529 1.00 36.16 1690 GLY D CA 1
ATOM 11433 C C . GLY D 1 296 ? 122.228 121.328 -123.357 1.00 37.21 1690 GLY D C 1
ATOM 11434 O O . GLY D 1 296 ? 121.876 122.502 -123.251 1.00 36.91 1690 GLY D O 1
ATOM 11435 N N . ALA D 1 297 ? 123.213 120.928 -124.162 1.00 37.81 1691 ALA D N 1
ATOM 11436 C CA . ALA D 1 297 ? 123.960 121.872 -124.999 1.00 37.30 1691 ALA D CA 1
ATOM 11437 C C . ALA D 1 297 ? 123.071 122.694 -125.927 1.00 38.10 1691 ALA D C 1
ATOM 11438 O O . ALA D 1 297 ? 123.510 123.701 -126.496 1.00 37.91 1691 ALA D O 1
ATOM 11440 N N . ILE D 1 298 ? 121.824 122.264 -126.084 1.00 38.82 1692 ILE D N 1
ATOM 11441 C CA . ILE D 1 298 ? 120.889 122.981 -126.938 1.00 40.16 1692 ILE D CA 1
ATOM 11442 C C . ILE D 1 298 ? 119.752 123.583 -126.128 1.00 39.30 1692 ILE D C 1
ATOM 11443 O O . ILE D 1 298 ? 119.464 124.763 -126.264 1.00 39.44 1692 ILE D O 1
ATOM 11448 N N . ALA D 1 299 ? 119.124 122.780 -125.273 1.00 39.80 1693 ALA D N 1
ATOM 11449 C CA . ALA D 1 299 ? 118.010 123.260 -124.447 1.00 41.02 1693 ALA D CA 1
ATOM 11450 C C . ALA D 1 299 ? 118.452 124.272 -123.379 1.00 41.75 1693 ALA D C 1
ATOM 11451 O O . ALA D 1 299 ? 117.792 125.291 -123.136 1.00 41.85 1693 ALA D O 1
ATOM 11453 N N . SER D 1 300 ? 119.570 123.967 -122.737 1.00 41.95 1694 SER D N 1
ATOM 11454 C CA . SER D 1 300 ? 120.107 124.806 -121.685 1.00 41.90 1694 SER D CA 1
ATOM 11455 C C . SER D 1 300 ? 121.090 125.789 -122.304 1.00 41.44 1694 SER D C 1
ATOM 11456 O O . SER D 1 300 ? 121.957 126.329 -121.614 1.00 42.80 1694 SER D O 1
ATOM 11459 N N . ALA D 1 301 ? 120.978 126.001 -123.608 1.00 38.69 1695 ALA D N 1
ATOM 11460 C CA . ALA D 1 301 ? 121.884 126.927 -124.264 1.00 38.30 1695 ALA D CA 1
ATOM 11461 C C . ALA D 1 301 ? 121.730 128.306 -123.611 1.00 36.64 1695 ALA D C 1
ATOM 11462 O O . ALA D 1 301 ? 120.707 128.582 -123.004 1.00 35.98 1695 ALA D O 1
ATOM 11464 N N . LYS D 1 302 ? 122.743 129.159 -123.724 1.00 36.40 1696 LYS D N 1
ATOM 11465 C CA . LYS D 1 302 ? 122.671 130.487 -123.139 1.00 37.88 1696 LYS D CA 1
ATOM 11466 C C . LYS D 1 302 ? 121.893 131.464 -124.018 1.00 39.32 1696 LYS D C 1
ATOM 11467 O O . LYS D 1 302 ? 122.047 131.483 -125.239 1.00 40.47 1696 LYS D O 1
ATOM 11473 N N . PRO D 1 303 ? 121.054 132.302 -123.402 1.00 39.57 1697 PRO D N 1
ATOM 11474 C CA . PRO D 1 303 ? 120.253 133.294 -124.112 1.00 40.22 1697 PRO D CA 1
ATOM 11475 C C . PRO D 1 303 ? 121.150 134.288 -124.844 1.00 41.96 1697 PRO D C 1
ATOM 11476 O O . PRO D 1 303 ? 122.349 134.364 -124.572 1.00 40.80 1697 PRO D O 1
ATOM 11480 N N . VAL D 1 304 ? 120.555 135.042 -125.768 1.00 43.82 1698 VAL D N 1
ATOM 11481 C CA . VAL D 1 304 ? 121.264 136.070 -126.519 1.00 44.09 1698 VAL D CA 1
ATOM 11482 C C . VAL D 1 304 ? 120.918 137.352 -125.765 1.00 45.92 1698 VAL D C 1
ATOM 11483 O O . VAL D 1 304 ? 119.737 137.672 -125.614 1.00 45.90 1698 VAL D O 1
ATOM 11487 N N . ASP D 1 305 ? 121.933 138.062 -125.270 1.00 47.56 1699 ASP D N 1
ATOM 11488 C CA . ASP D 1 305 ? 121.717 139.293 -124.500 1.00 49.51 1699 ASP D CA 1
ATOM 11489 C C . ASP D 1 305 ? 121.022 140.344 -125.360 1.00 49.82 1699 ASP D C 1
ATOM 11490 O O . ASP D 1 305 ? 121.634 141.330 -125.759 1.00 50.48 1699 ASP D O 1
ATOM 11495 N N . PHE D 1 306 ? 119.741 140.124 -125.643 1.00 50.48 1700 PHE D N 1
ATOM 11496 C CA . PHE D 1 306 ? 118.935 141.045 -126.463 1.00 50.74 1700 PHE D CA 1
ATOM 11497 C C . PHE D 1 306 ? 118.422 142.217 -125.628 1.00 50.99 1700 PHE D C 1
ATOM 11498 O O . PHE D 1 306 ? 117.893 142.023 -124.542 1.00 52.07 1700 PHE D O 1
ATOM 11506 N N . ALA D 1 307 ? 118.568 143.431 -126.135 1.00 51.60 1701 ALA D N 1
ATOM 11507 C CA . ALA D 1 307 ? 118.094 144.593 -125.395 1.00 53.33 1701 ALA D CA 1
ATOM 11508 C C . ALA D 1 307 ? 117.242 145.529 -126.267 1.00 54.94 1701 ALA D C 1
ATOM 11509 O O . ALA D 1 307 ? 117.492 145.687 -127.474 1.00 54.62 1701 ALA D O 1
ATOM 11511 N N . LEU D 1 308 ? 116.239 146.142 -125.640 1.00 55.72 1702 LEU D N 1
ATOM 11512 C CA . LEU D 1 308 ? 115.349 147.076 -126.313 1.00 57.07 1702 LEU D CA 1
ATOM 11513 C C . LEU D 1 308 ? 115.788 148.500 -125.970 1.00 58.56 1702 LEU D C 1
ATOM 11514 O O . LEU D 1 308 ? 115.706 148.915 -124.809 1.00 59.03 1702 LEU D O 1
ATOM 11519 N N . ASP D 1 309 ? 116.251 149.251 -126.964 1.00 59.80 1703 ASP D N 1
ATOM 11520 C CA . ASP D 1 309 ? 116.686 150.621 -126.705 1.00 62.42 1703 ASP D CA 1
ATOM 11521 C C . ASP D 1 309 ? 116.143 151.644 -127.696 1.00 63.46 1703 ASP D C 1
ATOM 11522 O O . ASP D 1 309 ? 116.295 151.485 -128.906 1.00 62.30 1703 ASP D O 1
ATOM 11527 N N . ILE D 1 310 ? 115.535 152.711 -127.179 1.00 65.43 1704 ILE D N 1
ATOM 11528 C CA . ILE D 1 310 ? 115.008 153.770 -128.045 1.00 66.45 1704 ILE D CA 1
ATOM 11529 C C . ILE D 1 310 ? 116.173 154.478 -128.752 1.00 66.87 1704 ILE D C 1
ATOM 11530 O O . ILE D 1 310 ? 117.060 155.049 -128.115 1.00 66.15 1704 ILE D O 1
ATOM 11535 N N . VAL D 1 311 ? 116.168 154.398 -130.079 1.00 67.95 1705 VAL D N 1
ATOM 11536 C CA . VAL D 1 311 ? 117.212 154.986 -130.905 1.00 69.03 1705 VAL D CA 1
ATOM 11537 C C . VAL D 1 311 ? 116.727 156.237 -131.627 1.00 70.89 1705 VAL D C 1
ATOM 11538 O O . VAL D 1 311 ? 117.496 156.894 -132.340 1.00 69.33 1705 VAL D O 1
ATOM 11542 N N . GLU D 1 312 ? 115.445 156.553 -131.449 1.00 73.49 1706 GLU D N 1
ATOM 11543 C CA . GLU D 1 312 ? 114.857 157.733 -132.074 1.00 76.04 1706 GLU D CA 1
ATOM 11544 C C . GLU D 1 312 ? 113.569 158.148 -131.357 1.00 77.34 1706 GLU D C 1
ATOM 11545 O O . GLU D 1 312 ? 112.710 157.309 -131.056 1.00 77.39 1706 GLU D O 1
ATOM 11551 N N . VAL D 1 313 ? 113.450 159.445 -131.079 1.00 78.19 1707 VAL D N 1
ATOM 11552 C CA . VAL D 1 313 ? 112.279 159.989 -130.401 1.00 79.24 1707 VAL D CA 1
ATOM 11553 C C . VAL D 1 313 ? 111.745 161.175 -131.204 1.00 80.65 1707 VAL D C 1
ATOM 11554 O O . VAL D 1 313 ? 112.413 162.210 -131.318 1.00 81.00 1707 VAL D O 1
ATOM 11558 N N . GLU D 1 314 ? 110.546 161.017 -131.762 1.00 81.59 1708 GLU D N 1
ATOM 11559 C CA . GLU D 1 314 ? 109.912 162.062 -132.564 1.00 82.09 1708 GLU D CA 1
ATOM 11560 C C . GLU D 1 314 ? 110.760 162.422 -133.777 1.00 81.71 1708 GLU D C 1
ATOM 11561 O O . GLU D 1 314 ? 111.063 163.592 -134.008 1.00 81.66 1708 GLU D O 1
ATOM 11567 N N . GLY D 1 315 ? 111.145 161.409 -134.544 1.00 81.69 1709 GLY D N 1
ATOM 11568 C CA . GLY D 1 315 ? 111.950 161.644 -135.730 1.00 81.93 1709 GLY D CA 1
ATOM 11569 C C . GLY D 1 315 ? 113.338 162.182 -135.439 1.00 82.08 1709 GLY D C 1
ATOM 11570 O O . GLY D 1 315 ? 114.095 162.494 -136.361 1.00 82.16 1709 GLY D O 1
ATOM 11571 N N . LYS D 1 316 ? 113.671 162.290 -134.157 1.00 82.35 1710 LYS D N 1
ATOM 11572 C CA . LYS D 1 316 ? 114.978 162.783 -133.733 1.00 82.38 1710 LYS D CA 1
ATOM 11573 C C . LYS D 1 316 ? 115.869 161.621 -133.287 1.00 81.58 1710 LYS D C 1
ATOM 11574 O O . LYS D 1 316 ? 115.470 160.809 -132.446 1.00 81.29 1710 LYS D O 1
ATOM 11580 N N . PRO D 1 317 ? 117.083 161.522 -133.860 1.00 80.61 1711 PRO D N 1
ATOM 11581 C CA . PRO D 1 317 ? 118.064 160.473 -133.547 1.00 79.51 1711 PRO D CA 1
ATOM 11582 C C . PRO D 1 317 ? 118.682 160.622 -132.155 1.00 79.35 1711 PRO D C 1
ATOM 11583 O O . PRO D 1 317 ? 119.480 161.534 -131.922 1.00 79.18 1711 PRO D O 1
ATOM 11587 N N . ILE D 1 318 ? 118.321 159.725 -131.239 1.00 79.18 1712 ILE D N 1
ATOM 11588 C CA . ILE D 1 318 ? 118.852 159.758 -129.880 1.00 79.09 1712 ILE D CA 1
ATOM 11589 C C . ILE D 1 318 ? 118.812 158.401 -129.183 1.00 78.68 1712 ILE D C 1
ATOM 11590 O O . ILE D 1 318 ? 117.776 157.745 -129.143 1.00 79.08 1712 ILE D O 1
ATOM 11595 N N . ALA D 1 319 ? 119.953 157.994 -128.636 1.00 78.18 1713 ALA D N 1
ATOM 11596 C CA . ALA D 1 319 ? 120.080 156.725 -127.921 1.00 77.47 1713 ALA D CA 1
ATOM 11597 C C . ALA D 1 319 ? 121.150 156.905 -126.845 1.00 77.03 1713 ALA D C 1
ATOM 11598 O O . ALA D 1 319 ? 122.054 157.725 -127.006 1.00 77.09 1713 ALA D O 1
ATOM 11600 N N . LYS D 1 320 ? 121.056 156.150 -125.753 1.00 76.08 1714 LYS D N 1
ATOM 11601 C CA . LYS D 1 320 ? 122.042 156.260 -124.676 1.00 75.05 1714 LYS D CA 1
ATOM 11602 C C . LYS D 1 320 ? 123.446 155.756 -125.056 1.00 74.66 1714 LYS D C 1
ATOM 11603 O O . LYS D 1 320 ? 123.670 155.288 -126.173 1.00 74.66 1714 LYS D O 1
ATOM 11609 N N . ARG D 1 321 ? 124.388 155.870 -124.122 1.00 74.60 1715 ARG D N 1
ATOM 11610 C CA . ARG D 1 321 ? 125.782 155.453 -124.335 1.00 73.76 1715 ARG D CA 1
ATOM 11611 C C . ARG D 1 321 ? 125.960 154.002 -124.772 1.00 72.55 1715 ARG D C 1
ATOM 11612 O O . ARG D 1 321 ? 125.335 153.092 -124.224 1.00 71.35 1715 ARG D O 1
ATOM 11620 N N . GLY D 1 322 ? 126.842 153.795 -125.745 1.00 71.55 1716 GLY D N 1
ATOM 11621 C CA . GLY D 1 322 ? 127.105 152.453 -126.219 1.00 71.84 1716 GLY D CA 1
ATOM 11622 C C . GLY D 1 322 ? 126.008 151.872 -127.083 1.00 71.37 1716 GLY D C 1
ATOM 11623 O O . GLY D 1 322 ? 126.035 150.694 -127.420 1.00 70.77 1716 GLY D O 1
ATOM 11624 N N . LYS D 1 323 ? 125.037 152.700 -127.441 1.00 72.29 1717 LYS D N 1
ATOM 11625 C CA . LYS D 1 323 ? 123.936 152.260 -128.288 1.00 72.77 1717 LYS D CA 1
ATOM 11626 C C . LYS D 1 323 ? 123.926 153.093 -129.564 1.00 72.63 1717 LYS D C 1
ATOM 11627 O O . LYS D 1 323 ? 124.187 154.298 -129.530 1.00 73.24 1717 LYS D O 1
ATOM 11633 N N . LEU D 1 324 ? 123.631 152.452 -130.687 1.00 72.38 1718 LEU D N 1
ATOM 11634 C CA . LEU D 1 324 ? 123.592 153.152 -131.958 1.00 72.92 1718 LEU D CA 1
ATOM 11635 C C . LEU D 1 324 ? 122.309 153.961 -132.057 1.00 73.47 1718 LEU D C 1
ATOM 11636 O O . LEU D 1 324 ? 121.257 153.542 -131.589 1.00 73.10 1718 LEU D O 1
ATOM 11641 N N . SER D 1 325 ? 122.401 155.123 -132.683 1.00 74.92 1719 SER D N 1
ATOM 11642 C CA . SER D 1 325 ? 121.259 156.021 -132.795 1.00 75.89 1719 SER D CA 1
ATOM 11643 C C . SER D 1 325 ? 120.595 156.077 -134.175 1.00 75.64 1719 SER D C 1
ATOM 11644 O O . SER D 1 325 ? 121.242 155.880 -135.202 1.00 75.35 1719 SER D O 1
ATOM 11647 N N . GLY D 1 326 ? 119.294 156.347 -134.186 1.00 75.63 1720 GLY D N 1
ATOM 11648 C CA . GLY D 1 326 ? 118.580 156.473 -135.442 1.00 75.80 1720 GLY D CA 1
ATOM 11649 C C . GLY D 1 326 ? 117.816 155.267 -135.949 1.00 75.89 1720 GLY D C 1
ATOM 11650 O O . GLY D 1 326 ? 118.049 154.142 -135.513 1.00 75.84 1720 GLY D O 1
ATOM 11651 N N . ARG D 1 327 ? 116.898 155.524 -136.882 1.00 75.78 1721 ARG D N 1
ATOM 11652 C CA . ARG D 1 327 ? 116.073 154.489 -137.507 1.00 75.58 1721 ARG D CA 1
ATOM 11653 C C . ARG D 1 327 ? 116.873 153.892 -138.651 1.00 74.80 1721 ARG D C 1
ATOM 11654 O O . ARG D 1 327 ? 117.271 154.610 -139.560 1.00 75.27 1721 ARG D O 1
ATOM 11662 N N . LYS D 1 328 ? 117.112 152.589 -138.631 1.00 74.24 1722 LYS D N 1
ATOM 11663 C CA . LYS D 1 328 ? 117.897 152.016 -139.707 1.00 75.25 1722 LYS D CA 1
ATOM 11664 C C . LYS D 1 328 ? 117.427 150.698 -140.313 1.00 74.39 1722 LYS D C 1
ATOM 11665 O O . LYS D 1 328 ? 116.466 150.075 -139.849 1.00 73.41 1722 LYS D O 1
ATOM 11671 N N . GLN D 1 329 ? 118.126 150.295 -141.371 1.00 73.27 1723 GLN D N 1
ATOM 11672 C CA . GLN D 1 329 ? 117.836 149.060 -142.079 1.00 72.63 1723 GLN D CA 1
ATOM 11673 C C . GLN D 1 329 ? 119.120 148.269 -142.280 1.00 71.96 1723 GLN D C 1
ATOM 11674 O O . GLN D 1 329 ? 120.215 148.842 -142.300 1.00 71.01 1723 GLN D O 1
ATOM 11680 N N . VAL D 1 330 ? 118.969 146.953 -142.424 1.00 71.04 1724 VAL D N 1
ATOM 11681 C CA . VAL D 1 330 ? 120.092 146.049 -142.647 1.00 70.57 1724 VAL D CA 1
ATOM 11682 C C . VAL D 1 330 ? 119.938 145.377 -144.013 1.00 70.10 1724 VAL D C 1
ATOM 11683 O O . VAL D 1 330 ? 118.961 144.662 -144.263 1.00 69.53 1724 VAL D O 1
ATOM 11687 N N . TYR D 1 331 ? 120.901 145.614 -144.899 1.00 70.12 1725 TYR D N 1
ATOM 11688 C CA . TYR D 1 331 ? 120.862 145.023 -146.228 1.00 70.46 1725 TYR D CA 1
ATOM 11689 C C . TYR D 1 331 ? 121.769 143.808 -146.319 1.00 70.05 1725 TYR D C 1
ATOM 11690 O O . TYR D 1 331 ? 122.935 143.849 -145.920 1.00 68.89 1725 TYR D O 1
ATOM 11699 N N . ARG D 1 332 ? 121.208 142.720 -146.837 1.00 69.26 1726 ARG D N 1
ATOM 11700 C CA . ARG D 1 332 ? 121.937 141.478 -146.979 1.00 68.58 1726 ARG D CA 1
ATOM 11701 C C . ARG D 1 332 ? 122.038 141.093 -148.450 1.00 68.91 1726 ARG D C 1
ATOM 11702 O O . ARG D 1 332 ? 121.050 141.160 -149.173 1.00 70.16 1726 ARG D O 1
ATOM 11710 N N . CYS D 1 333 ? 123.218 140.696 -148.904 1.00 68.56 1727 CYS D N 1
ATOM 11711 C CA . CYS D 1 333 ? 123.349 140.284 -150.291 1.00 69.72 1727 CYS D CA 1
ATOM 11712 C C . CYS D 1 333 ? 123.250 138.766 -150.274 1.00 71.49 1727 CYS D C 1
ATOM 11713 O O . CYS D 1 333 ? 123.205 138.159 -149.201 1.00 71.65 1727 CYS D O 1
ATOM 11716 N N . GLU D 1 334 ? 123.219 138.150 -151.451 1.00 73.41 1728 GLU D N 1
ATOM 11717 C CA . GLU D 1 334 ? 123.105 136.695 -151.533 1.00 75.38 1728 GLU D CA 1
ATOM 11718 C C . GLU D 1 334 ? 124.369 136.000 -151.064 1.00 75.04 1728 GLU D C 1
ATOM 11719 O O . GLU D 1 334 ? 124.405 134.775 -150.952 1.00 75.39 1728 GLU D O 1
ATOM 11725 N N . ASN D 1 335 ? 125.409 136.776 -150.800 1.00 74.30 1729 ASN D N 1
ATOM 11726 C CA . ASN D 1 335 ? 126.661 136.196 -150.342 1.00 74.62 1729 ASN D CA 1
ATOM 11727 C C . ASN D 1 335 ? 126.883 136.393 -148.850 1.00 74.69 1729 ASN D C 1
ATOM 11728 O O . ASN D 1 335 ? 128.028 136.420 -148.381 1.00 74.98 1729 ASN D O 1
ATOM 11733 N N . GLY D 1 336 ? 125.782 136.539 -148.113 1.00 73.99 1730 GLY D N 1
ATOM 11734 C CA . GLY D 1 336 ? 125.854 136.709 -146.670 1.00 72.38 1730 GLY D CA 1
ATOM 11735 C C . GLY D 1 336 ? 126.497 137.982 -146.140 1.00 70.94 1730 GLY D C 1
ATOM 11736 O O . GLY D 1 336 ? 126.608 138.155 -144.932 1.00 71.71 1730 GLY D O 1
ATOM 11737 N N . HIS D 1 337 ? 126.929 138.871 -147.024 1.00 69.24 1731 HIS D N 1
ATOM 11738 C CA . HIS D 1 337 ? 127.542 140.118 -146.599 1.00 66.67 1731 HIS D CA 1
ATOM 11739 C C . HIS D 1 337 ? 126.451 141.043 -146.091 1.00 63.94 1731 HIS D C 1
ATOM 11740 O O . HIS D 1 337 ? 125.561 141.421 -146.847 1.00 64.93 1731 HIS D O 1
ATOM 11747 N N . TYR D 1 338 ? 126.505 141.401 -144.812 1.00 60.77 1732 TYR D N 1
ATOM 11748 C CA . TYR D 1 338 ? 125.494 142.295 -144.234 1.00 57.97 1732 TYR D CA 1
ATOM 11749 C C . TYR D 1 338 ? 125.975 143.734 -144.176 1.00 57.23 1732 TYR D C 1
ATOM 11750 O O . TYR D 1 338 ? 127.175 143.994 -144.208 1.00 56.23 1732 TYR D O 1
ATOM 11759 N N . HIS D 1 339 ? 125.028 144.662 -144.088 1.00 57.59 1733 HIS D N 1
ATOM 11760 C CA . HIS D 1 339 ? 125.355 146.082 -144.032 1.00 57.77 1733 HIS D CA 1
ATOM 11761 C C . HIS D 1 339 ? 124.275 146.885 -143.323 1.00 57.95 1733 HIS D C 1
ATOM 11762 O O . HIS D 1 339 ? 123.162 147.002 -143.822 1.00 58.71 1733 HIS D O 1
ATOM 11769 N N . VAL D 1 340 ? 124.592 147.428 -142.152 1.00 57.76 1734 VAL D N 1
ATOM 11770 C CA . VAL D 1 340 ? 123.617 148.232 -141.434 1.00 58.07 1734 VAL D CA 1
ATOM 11771 C C . VAL D 1 340 ? 123.823 149.680 -141.823 1.00 58.45 1734 VAL D C 1
ATOM 11772 O O . VAL D 1 340 ? 124.900 150.219 -141.653 1.00 57.26 1734 VAL D O 1
ATOM 11776 N N . VAL D 1 341 ? 122.782 150.301 -142.362 1.00 61.00 1735 VAL D N 1
ATOM 11777 C CA . VAL D 1 341 ? 122.858 151.693 -142.784 1.00 61.94 1735 VAL D CA 1
ATOM 11778 C C . VAL D 1 341 ? 121.629 152.448 -142.318 1.00 62.85 1735 VAL D C 1
ATOM 11779 O O . VAL D 1 341 ? 120.620 151.844 -141.939 1.00 61.72 1735 VAL D O 1
ATOM 11783 N N . PRO D 1 342 ? 121.710 153.786 -142.326 1.00 64.26 1736 PRO D N 1
ATOM 11784 C CA . PRO D 1 342 ? 120.598 154.642 -141.911 1.00 66.10 1736 PRO D CA 1
ATOM 11785 C C . PRO D 1 342 ? 119.445 154.494 -142.898 1.00 68.11 1736 PRO D C 1
ATOM 11786 O O . PRO D 1 342 ? 119.678 154.357 -144.098 1.00 68.11 1736 PRO D O 1
ATOM 11790 N N . ALA D 1 343 ? 118.211 154.511 -142.398 1.00 70.79 1737 ALA D N 1
ATOM 11791 C CA . ALA D 1 343 ? 117.031 154.387 -143.254 1.00 74.61 1737 ALA D CA 1
ATOM 11792 C C . ALA D 1 343 ? 116.932 155.548 -144.263 1.00 78.23 1737 ALA D C 1
ATOM 11793 O O . ALA D 1 343 ? 116.307 155.416 -145.322 1.00 77.73 1737 ALA D O 1
ATOM 11795 N N . ASN D 1 344 ? 117.561 156.676 -143.923 1.00 81.82 1738 ASN D N 1
ATOM 11796 C CA . ASN D 1 344 ? 117.579 157.874 -144.766 1.00 84.17 1738 ASN D CA 1
ATOM 11797 C C . ASN D 1 344 ? 118.303 157.615 -146.086 1.00 85.69 1738 ASN D C 1
ATOM 11798 O O . ASN D 1 344 ? 118.352 158.479 -146.954 1.00 86.01 1738 ASN D O 1
ATOM 11803 N N . LYS D 1 345 ? 118.880 156.428 -146.220 1.00 87.97 1739 LYS D N 1
ATOM 11804 C CA . LYS D 1 345 ? 119.598 156.043 -147.430 1.00 90.83 1739 LYS D CA 1
ATOM 11805 C C . LYS D 1 345 ? 119.136 154.648 -147.851 1.00 92.19 1739 LYS D C 1
ATOM 11806 O O . LYS D 1 345 ? 118.543 153.917 -147.053 1.00 92.90 1739 LYS D O 1
ATOM 11812 N N . LYS D 1 346 ? 119.402 154.272 -149.097 1.00 93.33 1740 LYS D N 1
ATOM 11813 C CA . LYS D 1 346 ? 118.977 152.962 -149.571 1.00 94.53 1740 LYS D CA 1
ATOM 11814 C C . LYS D 1 346 ? 120.017 152.287 -150.455 1.00 95.66 1740 LYS D C 1
ATOM 11815 O O . LYS D 1 346 ? 120.494 152.862 -151.431 1.00 95.65 1740 LYS D O 1
ATOM 11821 N N . LEU D 1 347 ? 120.365 151.058 -150.089 1.00 97.35 1741 LEU D N 1
ATOM 11822 C CA . LEU D 1 347 ? 121.346 150.262 -150.822 1.00 98.63 1741 LEU D CA 1
ATOM 11823 C C . LEU D 1 347 ? 120.716 149.463 -151.957 1.00 99.85 1741 LEU D C 1
ATOM 11824 O O . LEU D 1 347 ? 119.515 149.179 -151.952 1.00 100.19 1741 LEU D O 1
ATOM 11829 N N . GLU D 1 348 ? 121.544 149.104 -152.929 1.00 100.96 1742 GLU D N 1
ATOM 11830 C CA . GLU D 1 348 ? 121.097 148.308 -154.062 1.00 102.23 1742 GLU D CA 1
ATOM 11831 C C . GLU D 1 348 ? 122.274 147.443 -154.482 1.00 102.24 1742 GLU D C 1
ATOM 11832 O O . GLU D 1 348 ? 122.124 146.277 -154.852 1.00 101.96 1742 GLU D O 1
ATOM 11838 N N . ARG D 1 349 ? 123.456 148.036 -154.393 1.00 102.44 1743 ARG D N 1
ATOM 11839 C CA . ARG D 1 349 ? 124.694 147.357 -154.729 1.00 103.03 1743 ARG D CA 1
ATOM 11840 C C . ARG D 1 349 ? 125.270 146.867 -153.406 1.00 102.26 1743 ARG D C 1
ATOM 11841 O O . ARG D 1 349 ? 125.043 147.485 -152.364 1.00 101.96 1743 ARG D O 1
ATOM 11849 N N . CYS D 1 350 ? 126.007 145.763 -153.438 1.00 101.32 1744 CYS D N 1
ATOM 11850 C CA . CYS D 1 350 ? 126.614 145.264 -152.215 1.00 99.92 1744 CYS D CA 1
ATOM 11851 C C . CYS D 1 350 ? 127.995 145.887 -152.101 1.00 99.45 1744 CYS D C 1
ATOM 11852 O O . CYS D 1 350 ? 128.891 145.551 -152.871 1.00 99.58 1744 CYS D O 1
ATOM 11855 N N . PRO D 1 351 ? 128.184 146.805 -151.137 1.00 98.88 1745 PRO D N 1
ATOM 11856 C CA . PRO D 1 351 ? 129.469 147.477 -150.928 1.00 98.24 1745 PRO D CA 1
ATOM 11857 C C . PRO D 1 351 ? 130.660 146.590 -151.267 1.00 98.02 1745 PRO D C 1
ATOM 11858 O O . PRO D 1 351 ? 131.611 147.028 -151.909 1.00 96.99 1745 PRO D O 1
ATOM 11862 N N . VAL D 1 352 ? 130.601 145.336 -150.838 1.00 98.93 1746 VAL D N 1
ATOM 11863 C CA . VAL D 1 352 ? 131.669 144.386 -151.125 1.00 99.84 1746 VAL D CA 1
ATOM 11864 C C . VAL D 1 352 ? 131.408 143.783 -152.517 1.00 100.37 1746 VAL D C 1
ATOM 11865 O O . VAL D 1 352 ? 131.117 144.527 -153.454 1.00 100.63 1746 VAL D O 1
ATOM 11869 N N . CYS D 1 353 ? 131.500 142.462 -152.663 1.00 100.43 1747 CYS D N 1
ATOM 11870 C CA . CYS D 1 353 ? 131.276 141.829 -153.962 1.00 100.50 1747 CYS D CA 1
ATOM 11871 C C . CYS D 1 353 ? 129.952 142.292 -154.556 1.00 100.19 1747 CYS D C 1
ATOM 11872 O O . CYS D 1 353 ? 128.887 141.765 -154.217 1.00 100.72 1747 CYS D O 1
ATOM 11875 N N . ASN D 1 354 ? 130.032 143.281 -155.447 1.00 99.29 1748 ASN D N 1
ATOM 11876 C CA . ASN D 1 354 ? 128.854 143.854 -156.092 1.00 97.91 1748 ASN D CA 1
ATOM 11877 C C . ASN D 1 354 ? 127.787 142.806 -156.416 1.00 96.66 1748 ASN D C 1
ATOM 11878 O O . ASN D 1 354 ? 127.958 141.969 -157.307 1.00 96.84 1748 ASN D O 1
ATOM 11883 N N . ALA D 1 355 ? 126.694 142.858 -155.663 1.00 94.68 1749 ALA D N 1
ATOM 11884 C CA . ALA D 1 355 ? 125.585 141.939 -155.837 1.00 93.05 1749 ALA D CA 1
ATOM 11885 C C . ALA D 1 355 ? 124.325 142.655 -155.391 1.00 92.25 1749 ALA D C 1
ATOM 11886 O O . ALA D 1 355 ? 124.387 143.720 -154.781 1.00 92.14 1749 ALA D O 1
ATOM 11888 N N . LYS D 1 356 ? 123.179 142.069 -155.696 1.00 91.43 1750 LYS D N 1
ATOM 11889 C CA . LYS D 1 356 ? 121.908 142.664 -155.323 1.00 90.34 1750 LYS D CA 1
ATOM 11890 C C . LYS D 1 356 ? 121.665 142.413 -153.846 1.00 89.00 1750 LYS D C 1
ATOM 11891 O O . LYS D 1 356 ? 121.818 141.289 -153.371 1.00 88.70 1750 LYS D O 1
ATOM 11897 N N . VAL D 1 357 ? 121.293 143.466 -153.126 1.00 87.81 1751 VAL D N 1
ATOM 11898 C CA . VAL D 1 357 ? 121.036 143.367 -151.693 1.00 86.58 1751 VAL D CA 1
ATOM 11899 C C . VAL D 1 357 ? 119.582 143.680 -151.373 1.00 85.56 1751 VAL D C 1
ATOM 11900 O O . VAL D 1 357 ? 119.001 144.594 -151.949 1.00 86.33 1751 VAL D O 1
ATOM 11904 N N . GLU D 1 358 ? 118.999 142.927 -150.448 1.00 84.36 1752 GLU D N 1
ATOM 11905 C CA . GLU D 1 358 ? 117.603 143.131 -150.084 1.00 83.60 1752 GLU D CA 1
ATOM 11906 C C . GLU D 1 358 ? 117.431 143.468 -148.598 1.00 81.54 1752 GLU D C 1
ATOM 11907 O O . GLU D 1 358 ? 118.131 142.930 -147.738 1.00 81.09 1752 GLU D O 1
ATOM 11913 N N . PRO D 1 359 ? 116.496 144.380 -148.287 1.00 79.78 1753 PRO D N 1
ATOM 11914 C CA . PRO D 1 359 ? 116.174 144.832 -146.932 1.00 78.54 1753 PRO D CA 1
ATOM 11915 C C . PRO D 1 359 ? 115.695 143.676 -146.053 1.00 77.14 1753 PRO D C 1
ATOM 11916 O O . PRO D 1 359 ? 115.028 142.764 -146.539 1.00 77.29 1753 PRO D O 1
ATOM 11920 N N . LEU D 1 360 ? 116.019 143.720 -144.763 1.00 74.95 1754 LEU D N 1
ATOM 11921 C CA . LEU D 1 360 ? 115.603 142.660 -143.859 1.00 73.44 1754 LEU D CA 1
ATOM 11922 C C . LEU D 1 360 ? 114.483 143.070 -142.904 1.00 72.87 1754 LEU D C 1
ATOM 11923 O O . LEU D 1 360 ? 113.612 142.261 -142.580 1.00 72.01 1754 LEU D O 1
ATOM 11928 N N . LEU D 1 361 ? 114.504 144.315 -142.443 1.00 72.33 1755 LEU D N 1
ATOM 11929 C CA . LEU D 1 361 ? 113.454 144.786 -141.550 1.00 72.16 1755 LEU D CA 1
ATOM 11930 C C . LEU D 1 361 ? 112.184 144.993 -142.373 1.00 72.51 1755 LEU D C 1
ATOM 11931 O O . LEU D 1 361 ? 112.131 145.873 -143.231 1.00 72.19 1755 LEU D O 1
ATOM 11936 N N . LYS D 1 362 ? 111.167 144.174 -142.116 1.00 72.80 1756 LYS D N 1
ATOM 11937 C CA . LYS D 1 362 ? 109.896 144.273 -142.831 1.00 72.47 1756 LYS D CA 1
ATOM 11938 C C . LYS D 1 362 ? 108.753 144.421 -141.841 1.00 71.84 1756 LYS D C 1
ATOM 11939 O O . LYS D 1 362 ? 108.800 143.886 -140.741 1.00 71.33 1756 LYS D O 1
ATOM 11945 N N . PRO D 1 363 ? 107.707 145.165 -142.221 1.00 71.78 1757 PRO D N 1
ATOM 11946 C CA . PRO D 1 363 ? 106.550 145.371 -141.341 1.00 70.61 1757 PRO D CA 1
ATOM 11947 C C . PRO D 1 363 ? 105.812 144.071 -141.013 1.00 70.47 1757 PRO D C 1
ATOM 11948 O O . PRO D 1 363 ? 105.511 143.278 -141.903 1.00 70.37 1757 PRO D O 1
ATOM 11952 N N . ILE D 1 364 ? 105.533 143.842 -139.733 1.00 70.85 1758 ILE D N 1
ATOM 11953 C CA . ILE D 1 364 ? 104.808 142.640 -139.329 1.00 71.16 1758 ILE D CA 1
ATOM 11954 C C . ILE D 1 364 ? 103.568 142.999 -138.509 1.00 71.38 1758 ILE D C 1
ATOM 11955 O O . ILE D 1 364 ? 102.639 142.199 -138.390 1.00 71.26 1758 ILE D O 1
ATOM 11960 N N . ILE D 1 365 ? 103.561 144.196 -137.931 1.00 71.53 1759 ILE D N 1
ATOM 11961 C CA . ILE D 1 365 ? 102.411 144.652 -137.162 1.00 72.80 1759 ILE D CA 1
ATOM 11962 C C . ILE D 1 365 ? 102.140 146.121 -137.396 1.00 74.82 1759 ILE D C 1
ATOM 11963 O O . ILE D 1 365 ? 102.928 146.981 -137.013 1.00 76.02 1759 ILE D O 1
ATOM 11968 N N . GLU D 1 366 ? 101.011 146.398 -138.037 1.00 77.01 1760 GLU D N 1
ATOM 11969 C CA . GLU D 1 366 ? 100.609 147.764 -138.331 1.00 77.38 1760 GLU D CA 1
ATOM 11970 C C . GLU D 1 366 ? 99.533 148.166 -137.334 1.00 76.36 1760 GLU D C 1
ATOM 11971 O O . GLU D 1 366 ? 98.414 147.660 -137.362 1.00 74.91 1760 GLU D O 1
ATOM 11977 N N . ASN D 1 367 ? 99.904 149.067 -136.436 1.00 76.32 1761 ASN D N 1
ATOM 11978 C CA . ASN D 1 367 ? 99.006 149.550 -135.397 1.00 76.20 1761 ASN D CA 1
ATOM 11979 C C . ASN D 1 367 ? 98.243 148.422 -134.699 1.00 75.75 1761 ASN D C 1
ATOM 11980 O O . ASN D 1 367 ? 97.021 148.357 -134.748 1.00 74.92 1761 ASN D O 1
ATOM 11985 N N . GLY D 1 368 ? 98.988 147.536 -134.048 1.00 76.38 1762 GLY D N 1
ATOM 11986 C CA . GLY D 1 368 ? 98.382 146.424 -133.338 1.00 76.56 1762 GLY D CA 1
ATOM 11987 C C . GLY D 1 368 ? 97.784 145.370 -134.248 1.00 76.90 1762 GLY D C 1
ATOM 11988 O O . GLY D 1 368 ? 97.187 144.409 -133.768 1.00 76.90 1762 GLY D O 1
ATOM 11989 N N . GLU D 1 369 ? 97.946 145.535 -135.556 1.00 76.97 1763 GLU D N 1
ATOM 11990 C CA . GLU D 1 369 ? 97.390 144.584 -136.513 1.00 77.88 1763 GLU D CA 1
ATOM 11991 C C . GLU D 1 369 ? 98.496 143.779 -137.181 1.00 76.83 1763 GLU D C 1
ATOM 11992 O O . GLU D 1 369 ? 99.345 144.347 -137.865 1.00 75.48 1763 GLU D O 1
ATOM 11998 N N . ILE D 1 370 ? 98.477 142.460 -136.996 1.00 76.06 1764 ILE D N 1
ATOM 11999 C CA . ILE D 1 370 ? 99.501 141.609 -137.588 1.00 75.70 1764 ILE D CA 1
ATOM 12000 C C . ILE D 1 370 ? 99.275 141.417 -139.083 1.00 75.29 1764 ILE D C 1
ATOM 12001 O O . ILE D 1 370 ? 98.523 140.554 -139.519 1.00 74.96 1764 ILE D O 1
ATOM 12006 N N . VAL D 1 371 ? 99.959 142.245 -139.861 1.00 75.18 1765 VAL D N 1
ATOM 12007 C CA . VAL D 1 371 ? 99.869 142.240 -141.313 1.00 74.47 1765 VAL D CA 1
ATOM 12008 C C . VAL D 1 371 ? 100.624 141.082 -141.959 1.00 74.17 1765 VAL D C 1
ATOM 12009 O O . VAL D 1 371 ? 101.012 141.173 -143.120 1.00 73.86 1765 VAL D O 1
ATOM 12013 N N . VAL D 1 372 ? 100.833 139.992 -141.229 1.00 74.45 1766 VAL D N 1
ATOM 12014 C CA . VAL D 1 372 ? 101.566 138.865 -141.805 1.00 74.51 1766 VAL D CA 1
ATOM 12015 C C . VAL D 1 372 ? 101.073 137.475 -141.423 1.00 75.22 1766 VAL D C 1
ATOM 12016 O O . VAL D 1 372 ? 100.473 137.267 -140.363 1.00 75.52 1766 VAL D O 1
ATOM 12020 N N . GLU D 1 373 ? 101.327 136.532 -142.322 1.00 75.42 1767 GLU D N 1
ATOM 12021 C CA . GLU D 1 373 ? 100.972 135.137 -142.125 1.00 76.46 1767 GLU D CA 1
ATOM 12022 C C . GLU D 1 373 ? 102.294 134.518 -141.661 1.00 75.23 1767 GLU D C 1
ATOM 12023 O O . GLU D 1 373 ? 103.337 134.729 -142.283 1.00 74.17 1767 GLU D O 1
ATOM 12029 N N . PHE D 1 374 ? 102.262 133.767 -140.568 1.00 73.96 1768 PHE D N 1
ATOM 12030 C CA . PHE D 1 374 ? 103.492 133.183 -140.058 1.00 73.06 1768 PHE D CA 1
ATOM 12031 C C . PHE D 1 374 ? 103.762 131.749 -140.480 1.00 71.18 1768 PHE D C 1
ATOM 12032 O O . PHE D 1 374 ? 102.997 130.833 -140.176 1.00 72.32 1768 PHE D O 1
ATOM 12040 N N . PRO D 1 375 ? 104.879 131.537 -141.178 1.00 68.80 1769 PRO D N 1
ATOM 12041 C CA . PRO D 1 375 ? 105.299 130.225 -141.668 1.00 68.00 1769 PRO D CA 1
ATOM 12042 C C . PRO D 1 375 ? 105.319 129.161 -140.596 1.00 67.52 1769 PRO D C 1
ATOM 12043 O O . PRO D 1 375 ? 105.551 129.447 -139.431 1.00 68.55 1769 PRO D O 1
ATOM 12047 N N . LYS D 1 376 ? 105.066 127.925 -140.994 1.00 67.93 1770 LYS D N 1
ATOM 12048 C CA . LYS D 1 376 ? 105.085 126.830 -140.044 1.00 68.34 1770 LYS D CA 1
ATOM 12049 C C . LYS D 1 376 ? 106.555 126.494 -139.788 1.00 68.10 1770 LYS D C 1
ATOM 12050 O O . LYS D 1 376 ? 107.413 126.696 -140.656 1.00 67.70 1770 LYS D O 1
ATOM 12056 N N . ALA D 1 377 ? 106.834 125.990 -138.591 1.00 67.68 1771 ALA D N 1
ATOM 12057 C CA . ALA D 1 377 ? 108.190 125.634 -138.170 1.00 66.80 1771 ALA D CA 1
ATOM 12058 C C . ALA D 1 377 ? 109.125 125.057 -139.244 1.00 66.09 1771 ALA D C 1
ATOM 12059 O O . ALA D 1 377 ? 110.145 125.673 -139.584 1.00 65.79 1771 ALA D O 1
ATOM 12061 N N . ARG D 1 378 ? 108.779 123.885 -139.771 1.00 64.32 1772 ARG D N 1
ATOM 12062 C CA . ARG D 1 378 ? 109.613 123.213 -140.759 1.00 63.01 1772 ARG D CA 1
ATOM 12063 C C . ARG D 1 378 ? 110.071 124.050 -141.951 1.00 61.41 1772 ARG D C 1
ATOM 12064 O O . ARG D 1 378 ? 111.175 123.844 -142.464 1.00 60.81 1772 ARG D O 1
ATOM 12072 N N . GLU D 1 379 ? 109.259 125.000 -142.401 1.00 59.76 1773 GLU D N 1
ATOM 12073 C CA . GLU D 1 379 ? 109.687 125.792 -143.553 1.00 59.43 1773 GLU D CA 1
ATOM 12074 C C . GLU D 1 379 ? 110.700 126.846 -143.101 1.00 59.93 1773 GLU D C 1
ATOM 12075 O O . GLU D 1 379 ? 111.594 127.228 -143.874 1.00 60.43 1773 GLU D O 1
ATOM 12081 N N . ILE D 1 380 ? 110.576 127.305 -141.848 1.00 58.93 1774 ILE D N 1
ATOM 12082 C CA . ILE D 1 380 ? 111.527 128.279 -141.300 1.00 56.21 1774 ILE D CA 1
ATOM 12083 C C . ILE D 1 380 ? 112.857 127.538 -141.235 1.00 55.66 1774 ILE D C 1
ATOM 12084 O O . ILE D 1 380 ? 113.882 128.025 -141.719 1.00 55.23 1774 ILE D O 1
ATOM 12089 N N . ARG D 1 381 ? 112.823 126.355 -140.619 1.00 53.38 1775 ARG D N 1
ATOM 12090 C CA . ARG D 1 381 ? 114.014 125.538 -140.495 1.00 52.18 1775 ARG D CA 1
ATOM 12091 C C . ARG D 1 381 ? 114.670 125.367 -141.871 1.00 52.99 1775 ARG D C 1
ATOM 12092 O O . ARG D 1 381 ? 115.909 125.325 -141.999 1.00 51.83 1775 ARG D O 1
ATOM 12100 N N . GLU D 1 382 ? 113.825 125.258 -142.899 1.00 53.16 1776 GLU D N 1
ATOM 12101 C CA . GLU D 1 382 ? 114.293 125.112 -144.279 1.00 52.03 1776 GLU D CA 1
ATOM 12102 C C . GLU D 1 382 ? 115.173 126.340 -144.540 1.00 49.44 1776 GLU D C 1
ATOM 12103 O O . GLU D 1 382 ? 116.269 126.236 -145.090 1.00 47.51 1776 GLU D O 1
ATOM 12109 N N . TYR D 1 383 ? 114.679 127.492 -144.092 1.00 46.77 1777 TYR D N 1
ATOM 12110 C CA . TYR D 1 383 ? 115.346 128.779 -144.258 1.00 46.31 1777 TYR D CA 1
ATOM 12111 C C . TYR D 1 383 ? 116.700 128.911 -143.565 1.00 47.78 1777 TYR D C 1
ATOM 12112 O O . TYR D 1 383 ? 117.641 129.519 -144.100 1.00 47.40 1777 TYR D O 1
ATOM 12121 N N . VAL D 1 384 ? 116.793 128.354 -142.366 1.00 48.93 1778 VAL D N 1
ATOM 12122 C CA . VAL D 1 384 ? 118.029 128.417 -141.598 1.00 49.64 1778 VAL D CA 1
ATOM 12123 C C . VAL D 1 384 ? 119.134 127.627 -142.298 1.00 49.20 1778 VAL D C 1
ATOM 12124 O O . VAL D 1 384 ? 120.190 128.177 -142.633 1.00 48.36 1778 VAL D O 1
ATOM 12128 N N . LEU D 1 385 ? 118.877 126.339 -142.520 1.00 49.48 1779 LEU D N 1
ATOM 12129 C CA . LEU D 1 385 ? 119.841 125.454 -143.173 1.00 49.92 1779 LEU D CA 1
ATOM 12130 C C . LEU D 1 385 ? 120.287 125.961 -144.551 1.00 51.21 1779 LEU D C 1
ATOM 12131 O O . LEU D 1 385 ? 121.453 125.773 -144.932 1.00 49.90 1779 LEU D O 1
ATOM 12136 N N . GLU D 1 386 ? 119.373 126.601 -145.293 1.00 52.43 1780 GLU D N 1
ATOM 12137 C CA . GLU D 1 386 ? 119.715 127.136 -146.615 1.00 53.65 1780 GLU D CA 1
ATOM 12138 C C . GLU D 1 386 ? 120.731 128.256 -146.442 1.00 52.90 1780 GLU D C 1
ATOM 12139 O O . GLU D 1 386 ? 121.700 128.335 -147.200 1.00 52.60 1780 GLU D O 1
ATOM 12145 N N . GLN D 1 387 ? 120.499 129.114 -145.444 1.00 52.22 1781 GLN D N 1
ATOM 12146 C CA . GLN D 1 387 ? 121.404 130.230 -145.153 1.00 52.13 1781 GLN D CA 1
ATOM 12147 C C . GLN D 1 387 ? 122.757 129.683 -144.716 1.00 51.97 1781 GLN D C 1
ATOM 12148 O O . GLN D 1 387 ? 123.814 130.137 -145.195 1.00 50.99 1781 GLN D O 1
ATOM 12154 N N . ALA D 1 388 ? 122.713 128.708 -143.807 1.00 51.35 1782 ALA D N 1
ATOM 12155 C CA . ALA D 1 388 ? 123.924 128.078 -143.296 1.00 52.75 1782 ALA D CA 1
ATOM 12156 C C . ALA D 1 388 ? 124.845 127.683 -144.446 1.00 54.29 1782 ALA D C 1
ATOM 12157 O O . ALA D 1 388 ? 126.032 128.024 -144.451 1.00 52.72 1782 ALA D O 1
ATOM 12159 N N . LYS D 1 389 ? 124.273 126.978 -145.426 1.00 56.48 1783 LYS D N 1
ATOM 12160 C CA . LYS D 1 389 ? 125.015 126.497 -146.590 1.00 57.03 1783 LYS D CA 1
ATOM 12161 C C . LYS D 1 389 ? 125.381 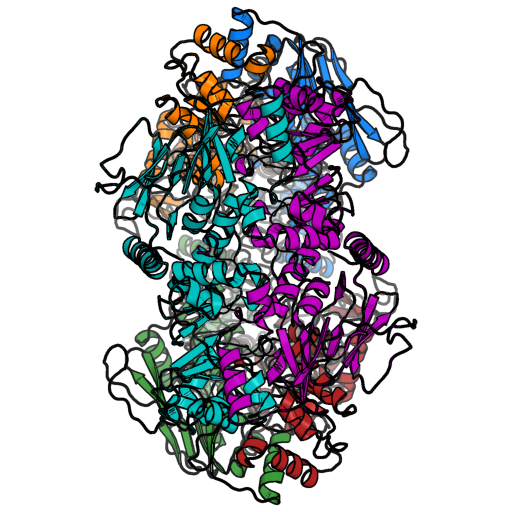127.586 -147.583 1.00 57.36 1783 LYS D C 1
ATOM 12162 O O . LYS D 1 389 ? 126.531 127.661 -148.015 1.00 56.50 1783 LYS D O 1
ATOM 12168 N N . LYS D 1 390 ? 124.409 128.423 -147.944 1.00 58.40 1784 LYS D N 1
ATOM 12169 C CA . LYS D 1 390 ? 124.646 129.494 -148.909 1.00 59.50 1784 LYS D CA 1
ATOM 12170 C C . LYS D 1 390 ? 125.734 130.440 -148.400 1.00 60.66 1784 LYS D C 1
ATOM 12171 O O . LYS D 1 390 ? 126.689 130.756 -149.122 1.00 60.69 1784 LYS D O 1
ATOM 12177 N N . PHE D 1 391 ? 125.597 130.875 -147.146 1.00 61.01 1785 PHE D N 1
ATOM 12178 C CA . PHE D 1 391 ? 126.555 131.792 -146.526 1.00 59.91 1785 PHE D CA 1
ATOM 12179 C C . PHE D 1 391 ? 127.814 131.105 -146.026 1.00 59.99 1785 PHE D C 1
ATOM 12180 O O . PHE D 1 391 ? 128.746 131.769 -145.579 1.00 59.82 1785 PHE D O 1
ATOM 12188 N N . ASN D 1 392 ? 127.828 129.777 -146.072 1.00 60.76 1786 ASN D N 1
ATOM 12189 C CA . ASN D 1 392 ? 128.991 129.009 -145.640 1.00 61.19 1786 ASN D CA 1
ATOM 12190 C C . ASN D 1 392 ? 129.411 129.335 -144.194 1.00 59.93 1786 ASN D C 1
ATOM 12191 O O . ASN D 1 392 ? 130.581 129.636 -143.932 1.00 58.68 1786 ASN D O 1
ATOM 12196 N N . LEU D 1 393 ? 128.449 129.257 -143.271 1.00 58.98 1787 LEU D N 1
ATOM 12197 C CA . LEU D 1 393 ? 128.676 129.546 -141.852 1.00 58.14 1787 LEU D CA 1
ATOM 12198 C C . LEU D 1 393 ? 129.716 128.608 -141.264 1.00 58.98 1787 LEU D C 1
ATOM 12199 O O . LEU D 1 393 ? 129.717 127.410 -141.545 1.00 59.56 1787 LEU D O 1
ATOM 12204 N N . GLU D 1 394 ? 130.590 129.159 -140.426 1.00 59.88 1788 GLU D N 1
ATOM 12205 C CA . GLU D 1 394 ? 131.678 128.392 -139.820 1.00 59.89 1788 GLU D CA 1
ATOM 12206 C C . GLU D 1 394 ? 131.588 128.246 -138.294 1.00 59.78 1788 GLU D C 1
ATOM 12207 O O . GLU D 1 394 ? 131.295 129.207 -137.586 1.00 60.08 1788 GLU D O 1
ATOM 12213 N N . ILE D 1 395 ? 131.845 127.045 -137.788 1.00 59.12 1789 ILE D N 1
ATOM 12214 C CA . ILE D 1 395 ? 131.800 126.818 -136.350 1.00 58.80 1789 ILE D CA 1
ATOM 12215 C C . ILE D 1 395 ? 133.190 126.907 -135.755 1.00 58.40 1789 ILE D C 1
ATOM 12216 O O . ILE D 1 395 ? 133.801 127.970 -135.762 1.00 58.43 1789 ILE D O 1
ATOM 12221 N N . MET E 1 7 ? 177.350 82.451 -107.357 1.00 87.01 2001 MET E N 1
ATOM 12222 C CA . MET E 1 7 ? 176.948 81.814 -108.645 1.00 87.17 2001 MET E CA 1
ATOM 12223 C C . MET E 1 7 ? 176.965 82.829 -109.796 1.00 86.04 2001 MET E C 1
ATOM 12224 O O . MET E 1 7 ? 177.968 82.967 -110.498 1.00 86.35 2001 MET E O 1
ATOM 12229 N N . LYS E 1 8 ? 175.847 83.531 -109.982 1.00 84.15 2002 LYS E N 1
ATOM 12230 C CA . LYS E 1 8 ? 175.708 84.545 -111.030 1.00 81.73 2002 LYS E CA 1
ATOM 12231 C C . LYS E 1 8 ? 176.044 85.903 -110.405 1.00 81.37 2002 LYS E C 1
ATOM 12232 O O . LYS E 1 8 ? 175.504 86.249 -109.353 1.00 82.58 2002 LYS E O 1
ATOM 12238 N N . ARG E 1 9 ? 176.921 86.675 -111.041 1.00 79.84 2003 ARG E N 1
ATOM 12239 C CA . ARG E 1 9 ? 177.331 87.968 -110.492 1.00 78.60 2003 ARG E CA 1
ATOM 12240 C C . ARG E 1 9 ? 176.514 89.175 -110.939 1.00 77.78 2003 ARG E C 1
ATOM 12241 O O . ARG E 1 9 ? 176.688 90.277 -110.404 1.00 78.15 2003 ARG E O 1
ATOM 12249 N N . PHE E 1 10 ? 175.631 88.977 -111.913 1.00 75.58 2004 PHE E N 1
ATOM 12250 C CA . PHE E 1 10 ? 174.801 90.067 -112.416 1.00 72.87 2004 PHE E CA 1
ATOM 12251 C C . PHE E 1 10 ? 173.345 89.634 -112.465 1.00 71.90 2004 PHE E C 1
ATOM 12252 O O . PHE E 1 10 ? 173.036 88.533 -112.899 1.00 72.46 2004 PHE E O 1
ATOM 12260 N N . TYR E 1 11 ? 172.447 90.500 -112.016 1.00 71.61 2005 TYR E N 1
ATOM 12261 C CA . TYR E 1 11 ? 171.030 90.168 -112.007 1.00 72.18 2005 TYR E CA 1
ATOM 12262 C C . TYR E 1 11 ? 170.388 90.173 -113.378 1.00 71.46 2005 TYR E C 1
ATOM 12263 O O . TYR E 1 11 ? 169.446 90.922 -113.623 1.00 71.43 2005 TYR E O 1
ATOM 12272 N N . ILE E 1 12 ? 170.892 89.332 -114.268 1.00 70.50 2006 ILE E N 1
ATOM 12273 C CA . ILE E 1 12 ? 170.347 89.231 -115.611 1.00 70.00 2006 ILE E CA 1
ATOM 12274 C C . ILE E 1 12 ? 169.818 87.824 -115.796 1.00 68.88 2006 ILE E C 1
ATOM 12275 O O . ILE E 1 12 ? 169.974 86.987 -114.918 1.00 68.44 2006 ILE E O 1
ATOM 12280 N N . ALA E 1 13 ? 169.188 87.566 -116.931 1.00 68.24 2007 ALA E N 1
ATOM 12281 C CA . ALA E 1 13 ? 168.649 86.246 -117.203 1.00 68.28 2007 ALA E CA 1
ATOM 12282 C C . ALA E 1 13 ? 169.490 85.637 -118.297 1.00 69.64 2007 ALA E C 1
ATOM 12283 O O . ALA E 1 13 ? 169.864 86.324 -119.239 1.00 69.88 2007 ALA E O 1
ATOM 12285 N N . ASN E 1 14 ? 169.792 84.349 -118.169 1.00 71.41 2008 ASN E N 1
ATOM 12286 C CA . ASN E 1 14 ? 170.599 83.638 -119.164 1.00 71.61 2008 ASN E CA 1
ATOM 12287 C C . ASN E 1 14 ? 169.720 83.244 -120.338 1.00 71.21 2008 ASN E C 1
ATOM 12288 O O . ASN E 1 14 ? 168.521 83.023 -120.177 1.00 70.43 2008 ASN E O 1
ATOM 12293 N N . GLU E 1 15 ? 170.325 83.149 -121.514 1.00 71.57 2009 GLU E N 1
ATOM 12294 C CA . GLU E 1 15 ? 169.586 82.804 -122.713 1.00 72.65 2009 GLU E CA 1
ATOM 12295 C C . GLU E 1 15 ? 168.657 81.615 -122.486 1.00 73.04 2009 GLU E C 1
ATOM 12296 O O . GLU E 1 15 ? 167.554 81.571 -123.026 1.00 72.74 2009 GLU E O 1
ATOM 12302 N N . ASP E 1 16 ? 169.090 80.664 -121.667 1.00 73.83 2010 ASP E N 1
ATOM 12303 C CA . ASP E 1 16 ? 168.275 79.482 -121.376 1.00 74.15 2010 ASP E CA 1
ATOM 12304 C C . ASP E 1 16 ? 167.053 79.767 -120.510 1.00 72.49 2010 ASP E C 1
ATOM 12305 O O . ASP E 1 16 ? 165.944 79.329 -120.825 1.00 70.90 2010 ASP E O 1
ATOM 12310 N N . GLU E 1 17 ? 167.270 80.493 -119.415 1.00 70.87 2011 GLU E N 1
ATOM 12311 C CA . GLU E 1 17 ? 166.199 80.828 -118.488 1.00 68.88 2011 GLU E CA 1
ATOM 12312 C C . GLU E 1 17 ? 165.080 81.555 -119.213 1.00 68.73 2011 GLU E C 1
ATOM 12313 O O . GLU E 1 17 ? 163.899 81.387 -118.888 1.00 68.86 2011 GLU E O 1
ATOM 12319 N N . ILE E 1 18 ? 165.456 82.367 -120.199 1.00 67.64 2012 ILE E N 1
ATOM 12320 C CA . ILE E 1 18 ? 164.479 83.119 -120.971 1.00 65.70 2012 ILE E CA 1
ATOM 12321 C C . ILE E 1 18 ? 163.744 82.184 -121.900 1.00 64.84 2012 ILE E C 1
ATOM 12322 O O . ILE E 1 18 ? 162.524 82.186 -121.933 1.00 65.61 2012 ILE E O 1
ATOM 12327 N N . LYS E 1 19 ? 164.486 81.373 -122.643 1.00 64.60 2013 LYS E N 1
ATOM 12328 C CA . LYS E 1 19 ? 163.868 80.431 -123.574 1.00 65.37 2013 LYS E CA 1
ATOM 12329 C C . LYS E 1 19 ? 162.996 79.473 -122.771 1.00 65.56 2013 LYS E C 1
ATOM 12330 O O . LYS E 1 19 ? 162.000 78.942 -123.269 1.00 64.24 2013 LYS E O 1
ATOM 12336 N N . ALA E 1 20 ? 163.384 79.267 -121.515 1.00 66.76 2014 ALA E N 1
ATOM 12337 C CA . ALA E 1 20 ? 162.653 78.386 -120.610 1.00 67.18 2014 ALA E CA 1
ATOM 12338 C C . ALA E 1 20 ? 161.294 78.986 -120.238 1.00 67.45 2014 ALA E C 1
ATOM 12339 O O . ALA E 1 20 ? 160.263 78.337 -120.377 1.00 67.35 2014 ALA E O 1
ATOM 12341 N N . GLY E 1 21 ? 161.300 80.232 -119.778 1.00 68.11 2015 GLY E N 1
ATOM 12342 C CA . GLY E 1 21 ? 160.065 80.880 -119.381 1.00 68.33 2015 GLY E CA 1
ATOM 12343 C C . GLY E 1 21 ? 160.144 81.214 -117.904 1.00 68.90 2015 GLY E C 1
ATOM 12344 O O . GLY E 1 21 ? 159.144 81.549 -117.268 1.00 68.07 2015 GLY E O 1
ATOM 12345 N N . LYS E 1 22 ? 161.353 81.115 -117.362 1.00 69.30 2016 LYS E N 1
ATOM 12346 C CA . LYS E 1 22 ? 161.618 81.397 -115.955 1.00 70.58 2016 LYS E CA 1
ATOM 12347 C C . LYS E 1 22 ? 161.457 82.880 -115.608 1.00 70.33 2016 LYS E C 1
ATOM 12348 O O . LYS E 1 22 ? 161.414 83.253 -114.432 1.00 70.50 2016 LYS E O 1
ATOM 12354 N N . THR E 1 23 ? 161.366 83.721 -116.631 1.00 70.05 2017 THR E N 1
ATOM 12355 C CA . THR E 1 23 ? 161.250 85.163 -116.424 1.00 69.52 2017 THR E CA 1
ATOM 12356 C C . THR E 1 23 ? 159.840 85.691 -116.551 1.00 68.44 2017 THR E C 1
ATOM 12357 O O . THR E 1 23 ? 159.660 86.874 -116.777 1.00 70.32 2017 THR E O 1
ATOM 12361 N N . THR E 1 24 ? 158.834 84.845 -116.403 1.00 67.13 2018 THR E N 1
ATOM 12362 C CA . THR E 1 24 ? 157.482 85.351 -116.544 1.00 67.31 2018 THR E CA 1
ATOM 12363 C C . THR E 1 24 ? 156.852 85.748 -115.235 1.00 67.67 2018 THR E C 1
ATOM 12364 O O . THR E 1 24 ? 157.433 85.594 -114.169 1.00 67.24 2018 THR E O 1
ATOM 12368 N N . ASP E 1 25 ? 155.645 86.281 -115.341 1.00 69.74 2019 ASP E N 1
ATOM 12369 C CA . ASP E 1 25 ? 154.872 86.706 -114.183 1.00 71.31 2019 ASP E CA 1
ATOM 12370 C C . ASP E 1 25 ? 154.206 85.432 -113.637 1.00 71.94 2019 ASP E C 1
ATOM 12371 O O . ASP E 1 25 ? 153.512 84.716 -114.379 1.00 71.65 2019 ASP E O 1
ATOM 12376 N N . VAL E 1 26 ? 154.412 85.154 -112.350 1.00 71.32 2020 VAL E N 1
ATOM 12377 C CA . VAL E 1 26 ? 153.844 83.956 -111.743 1.00 70.10 2020 VAL E CA 1
ATOM 12378 C C . VAL E 1 26 ? 152.417 83.664 -112.146 1.00 69.68 2020 VAL E C 1
ATOM 12379 O O . VAL E 1 26 ? 152.107 82.533 -112.513 1.00 69.76 2020 VAL E O 1
ATOM 12383 N N . TYR E 1 27 ? 151.549 84.669 -112.100 1.00 68.86 2021 TYR E N 1
ATOM 12384 C CA . TYR E 1 27 ? 150.158 84.412 -112.422 1.00 68.83 2021 TYR E CA 1
ATOM 12385 C C . TYR E 1 27 ? 149.921 83.762 -113.787 1.00 68.56 2021 TYR E C 1
ATOM 12386 O O . TYR E 1 27 ? 148.792 83.397 -114.130 1.00 67.86 2021 TYR E O 1
ATOM 12395 N N . PHE E 1 28 ? 150.989 83.593 -114.558 1.00 68.48 2022 PHE E N 1
ATOM 12396 C CA . PHE E 1 28 ? 150.878 82.943 -115.858 1.00 68.62 2022 PHE E CA 1
ATOM 12397 C C . PHE E 1 28 ? 151.132 81.448 -115.650 1.00 68.55 2022 PHE E C 1
ATOM 12398 O O . PHE E 1 28 ? 150.515 80.600 -116.303 1.00 68.09 2022 PHE E O 1
ATOM 12406 N N . LEU E 1 29 ? 152.038 81.143 -114.721 1.00 68.29 2023 LEU E N 1
ATOM 12407 C CA . LEU E 1 29 ? 152.361 79.766 -114.359 1.00 67.83 2023 LEU E CA 1
ATOM 12408 C C . LEU E 1 29 ? 151.100 79.163 -113.761 1.00 68.42 2023 LEU E C 1
ATOM 12409 O O . LEU E 1 29 ? 150.654 78.081 -114.155 1.00 70.11 2023 LEU E O 1
ATOM 12414 N N . ARG E 1 30 ? 150.533 79.881 -112.800 1.00 67.05 2024 ARG E N 1
ATOM 12415 C CA . ARG E 1 30 ? 149.323 79.452 -112.139 1.00 66.07 2024 ARG E CA 1
ATOM 12416 C C . ARG E 1 30 ? 148.214 79.257 -113.158 1.00 66.89 2024 ARG E C 1
ATOM 12417 O O . ARG E 1 30 ? 147.328 78.424 -112.961 1.00 67.88 2024 ARG E O 1
ATOM 12425 N N . THR E 1 31 ? 148.259 80.014 -114.251 1.00 67.02 2025 THR E N 1
ATOM 12426 C CA . THR E 1 31 ? 147.240 79.869 -115.281 1.00 67.30 2025 THR E CA 1
ATOM 12427 C C . THR E 1 31 ? 147.442 78.555 -116.009 1.00 67.89 2025 THR E C 1
ATOM 12428 O O . THR E 1 31 ? 146.472 77.927 -116.444 1.00 67.86 2025 THR E O 1
ATOM 12432 N N . LYS E 1 32 ? 148.699 78.138 -116.146 1.00 68.42 2026 LYS E N 1
ATOM 12433 C CA . LYS E 1 32 ? 148.974 76.880 -116.817 1.00 69.64 2026 LYS E CA 1
ATOM 12434 C C . LYS E 1 32 ? 148.481 75.761 -115.910 1.00 70.88 2026 LYS E C 1
ATOM 12435 O O . LYS E 1 32 ? 147.907 74.784 -116.390 1.00 71.20 2026 LYS E O 1
ATOM 12441 N N . LYS E 1 33 ? 148.678 75.922 -114.600 1.00 71.85 2027 LYS E N 1
ATOM 12442 C CA . LYS E 1 33 ? 148.226 74.930 -113.625 1.00 72.87 2027 LYS E CA 1
ATOM 12443 C C . LYS E 1 33 ? 146.724 74.707 -113.760 1.00 73.16 2027 LYS E C 1
ATOM 12444 O O . LYS E 1 33 ? 146.290 73.626 -114.133 1.00 74.48 2027 LYS E O 1
ATOM 12450 N N . ILE E 1 34 ? 145.933 75.730 -113.457 1.00 73.21 2028 ILE E N 1
ATOM 12451 C CA . ILE E 1 34 ? 144.479 75.625 -113.556 1.00 74.14 2028 ILE E CA 1
ATOM 12452 C C . ILE E 1 34 ? 144.059 74.887 -114.826 1.00 75.07 2028 ILE E C 1
ATOM 12453 O O . ILE E 1 34 ? 143.276 73.945 -114.776 1.00 74.21 2028 ILE E O 1
ATOM 12458 N N . LEU E 1 35 ? 144.587 75.342 -115.961 1.00 76.41 2029 LEU E N 1
ATOM 12459 C CA . LEU E 1 35 ? 144.278 74.778 -117.271 1.00 77.32 2029 LEU E CA 1
ATOM 12460 C C . LEU E 1 35 ? 144.724 73.341 -117.451 1.00 78.77 2029 LEU E C 1
ATOM 12461 O O . LEU E 1 35 ? 143.993 72.519 -118.001 1.00 78.93 2029 LEU E O 1
ATOM 12466 N N . GLU E 1 36 ? 145.943 73.053 -117.009 1.00 80.38 2030 GLU E N 1
ATOM 12467 C CA . GLU E 1 36 ? 146.518 71.721 -117.138 1.00 81.34 2030 GLU E CA 1
ATOM 12468 C C . GLU E 1 36 ? 145.811 70.728 -116.232 1.00 81.13 2030 GLU E C 1
ATOM 12469 O O . GLU E 1 36 ? 145.309 69.705 -116.697 1.00 81.45 2030 GLU E O 1
ATOM 12475 N N . VAL E 1 37 ? 145.771 71.041 -114.942 1.00 81.46 2031 VAL E N 1
ATOM 12476 C CA . VAL E 1 37 ? 145.118 70.190 -113.948 1.00 82.21 2031 VAL E CA 1
ATOM 12477 C C . VAL E 1 37 ? 143.646 69.966 -114.285 1.00 83.03 2031 VAL E C 1
ATOM 12478 O O . VAL E 1 37 ? 143.253 68.878 -114.682 1.00 83.27 2031 VAL E O 1
ATOM 12482 N N . LYS E 1 38 ? 142.836 71.004 -114.120 1.00 85.15 2032 LYS E N 1
ATOM 12483 C CA . LYS E 1 38 ? 141.406 70.943 -114.428 1.00 86.65 2032 LYS E CA 1
ATOM 12484 C C . LYS E 1 38 ? 141.253 70.636 -115.927 1.00 86.73 2032 LYS E C 1
ATOM 12485 O O . LYS E 1 38 ? 140.151 70.648 -116.478 1.00 85.20 2032 LYS E O 1
ATOM 12491 N N . ASN E 1 39 ? 142.394 70.356 -116.556 1.00 88.38 2033 ASN E N 1
ATOM 12492 C CA . ASN E 1 39 ? 142.519 70.040 -117.977 1.00 90.05 2033 ASN E CA 1
ATOM 12493 C C . ASN E 1 39 ? 141.554 70.779 -118.903 1.00 90.34 2033 ASN E C 1
ATOM 12494 O O . ASN E 1 39 ? 140.522 70.239 -119.310 1.00 90.50 2033 ASN E O 1
ATOM 12499 N N . ILE E 1 40 ? 141.914 72.015 -119.240 1.00 90.09 2034 ILE E N 1
ATOM 12500 C CA . ILE E 1 40 ? 141.107 72.856 -120.112 1.00 89.91 2034 ILE E CA 1
ATOM 12501 C C . ILE E 1 40 ? 141.947 73.207 -121.329 1.00 88.76 2034 ILE E C 1
ATOM 12502 O O . ILE E 1 40 ? 142.316 74.359 -121.536 1.00 88.59 2034 ILE E O 1
ATOM 12507 N N . ARG E 1 41 ? 142.254 72.198 -122.130 1.00 87.85 2035 ARG E N 1
ATOM 12508 C CA . ARG E 1 41 ? 143.055 72.399 -123.323 1.00 87.01 2035 ARG E CA 1
ATOM 12509 C C . ARG E 1 41 ? 142.166 72.823 -124.490 1.00 85.74 2035 ARG E C 1
ATOM 12510 O O . ARG E 1 41 ? 141.100 72.247 -124.710 1.00 84.80 2035 ARG E O 1
ATOM 12518 N N . LYS E 1 42 ? 142.609 73.840 -125.224 1.00 84.74 2036 LYS E N 1
ATOM 12519 C CA . LYS E 1 42 ? 141.870 74.339 -126.379 1.00 83.22 2036 LYS E CA 1
ATOM 12520 C C . LYS E 1 42 ? 142.677 75.322 -127.223 1.00 81.83 2036 LYS E C 1
ATOM 12521 O O . LYS E 1 42 ? 143.541 76.041 -126.717 1.00 81.28 2036 LYS E O 1
ATOM 12527 N N . LYS E 1 43 ? 142.381 75.332 -128.520 1.00 80.37 2037 LYS E N 1
ATOM 12528 C CA . LYS E 1 43 ? 143.065 76.190 -129.480 1.00 78.56 2037 LYS E CA 1
ATOM 12529 C C . LYS E 1 43 ? 142.555 77.628 -129.426 1.00 76.18 2037 LYS E C 1
ATOM 12530 O O . LYS E 1 43 ? 141.350 77.872 -129.428 1.00 75.62 2037 LYS E O 1
ATOM 12536 N N . VAL E 1 44 ? 143.491 78.570 -129.379 1.00 73.52 2038 VAL E N 1
ATOM 12537 C CA . VAL E 1 44 ? 143.173 79.990 -129.338 1.00 70.70 2038 VAL E CA 1
ATOM 12538 C C . VAL E 1 44 ? 144.124 80.782 -130.225 1.00 69.62 2038 VAL E C 1
ATOM 12539 O O . VAL E 1 44 ? 145.255 80.366 -130.488 1.00 68.75 2038 VAL E O 1
ATOM 12543 N N . LEU E 1 45 ? 143.648 81.928 -130.694 1.00 68.04 2039 LEU E N 1
ATOM 12544 C CA . LEU E 1 45 ? 144.464 82.810 -131.509 1.00 65.60 2039 LEU E CA 1
ATOM 12545 C C . LEU E 1 45 ? 144.643 84.099 -130.701 1.00 63.70 2039 LEU E C 1
ATOM 12546 O O . LEU E 1 45 ? 143.670 84.769 -130.345 1.00 63.63 2039 LEU E O 1
ATOM 12551 N N . ALA E 1 46 ? 145.886 84.420 -130.381 1.00 60.91 2040 ALA E N 1
ATOM 12552 C CA . ALA E 1 46 ? 146.177 85.621 -129.633 1.00 59.72 2040 ALA E CA 1
ATOM 12553 C C . ALA E 1 46 ? 146.761 86.688 -130.555 1.00 59.88 2040 ALA E C 1
ATOM 12554 O O . ALA E 1 46 ? 147.495 86.393 -131.498 1.00 59.91 2040 ALA E O 1
ATOM 12556 N N . ASP E 1 47 ? 146.418 87.937 -130.265 1.00 60.29 2041 ASP E N 1
ATOM 12557 C CA . ASP E 1 47 ? 146.861 89.099 -131.032 1.00 58.26 2041 ASP E CA 1
ATOM 12558 C C . ASP E 1 47 ? 147.834 89.944 -130.219 1.00 55.45 2041 ASP E C 1
ATOM 12559 O O . ASP E 1 47 ? 147.764 89.977 -128.983 1.00 53.62 2041 ASP E O 1
ATOM 12564 N N . VAL E 1 48 ? 148.742 90.621 -130.914 1.00 52.26 2042 VAL E N 1
ATOM 12565 C CA . VAL E 1 48 ? 149.671 91.523 -130.246 1.00 49.32 2042 VAL E CA 1
ATOM 12566 C C . VAL E 1 48 ? 149.482 92.909 -130.866 1.00 48.39 2042 VAL E C 1
ATOM 12567 O O . VAL E 1 48 ? 149.696 93.096 -132.066 1.00 47.96 2042 VAL E O 1
ATOM 12571 N N . THR E 1 49 ? 149.050 93.868 -130.050 1.00 47.03 2043 THR E N 1
ATOM 12572 C CA . THR E 1 49 ? 148.825 95.236 -130.522 1.00 46.81 2043 THR E CA 1
ATOM 12573 C C . THR E 1 49 ? 149.126 96.266 -129.434 1.00 44.54 2043 THR E C 1
ATOM 12574 O O . THR E 1 49 ? 149.641 95.939 -128.376 1.00 43.64 2043 THR E O 1
ATOM 12578 N N . THR E 1 50 ? 148.822 97.525 -129.726 1.00 43.67 2044 THR E N 1
ATOM 12579 C CA . THR E 1 50 ? 148.951 98.607 -128.747 1.00 43.35 2044 THR E CA 1
ATOM 12580 C C . THR E 1 50 ? 147.766 99.472 -129.058 1.00 45.10 2044 THR E C 1
ATOM 12581 O O . THR E 1 50 ? 147.328 99.537 -130.215 1.00 45.88 2044 THR E O 1
ATOM 12585 N N . THR E 1 51 ? 147.236 100.124 -128.027 1.00 45.51 2045 THR E N 1
ATOM 12586 C CA . THR E 1 51 ? 146.088 101.001 -128.205 1.00 44.62 2045 THR E CA 1
ATOM 12587 C C . THR E 1 51 ? 146.626 102.402 -128.369 1.00 43.37 2045 THR E C 1
ATOM 12588 O O . THR E 1 51 ? 145.875 103.339 -128.635 1.00 44.64 2045 THR E O 1
ATOM 12592 N N . SER E 1 52 ? 147.938 102.531 -128.219 1.00 41.40 2046 SER E N 1
ATOM 12593 C CA . SER E 1 52 ? 148.589 103.824 -128.332 1.00 41.37 2046 SER E CA 1
ATOM 12594 C C . SER E 1 52 ? 150.086 103.677 -128.512 1.00 39.28 2046 SER E C 1
ATOM 12595 O O . SER E 1 52 ? 150.665 102.645 -128.213 1.00 41.79 2046 SER E O 1
ATOM 12598 N N . LEU E 1 53 ? 150.716 104.727 -128.984 1.00 36.82 2047 LEU E N 1
ATOM 12599 C CA . LEU E 1 53 ? 152.155 104.719 -129.144 1.00 38.00 2047 LEU E CA 1
ATOM 12600 C C . LEU E 1 53 ? 152.656 105.812 -128.198 1.00 37.03 2047 LEU E C 1
ATOM 12601 O O . LEU E 1 53 ? 151.906 106.700 -127.822 1.00 34.24 2047 LEU E O 1
ATOM 12606 N N . PRO E 1 54 ? 153.931 105.756 -127.799 1.00 37.48 2048 PRO E N 1
ATOM 12607 C CA . PRO E 1 54 ? 154.448 106.782 -126.888 1.00 38.02 2048 PRO E CA 1
ATOM 12608 C C . PRO E 1 54 ? 154.131 108.172 -127.360 1.00 38.67 2048 PRO E C 1
ATOM 12609 O O . PRO E 1 54 ? 154.041 108.409 -128.547 1.00 40.34 2048 PRO E O 1
ATOM 12613 N N . ASN E 1 55 ? 153.927 109.084 -126.419 1.00 40.47 2049 ASN E N 1
ATOM 12614 C CA . ASN E 1 55 ? 153.647 110.481 -126.735 1.00 41.83 2049 ASN E CA 1
ATOM 12615 C C . ASN E 1 55 ? 152.534 110.691 -127.751 1.00 42.96 2049 ASN E C 1
ATOM 12616 O O . ASN E 1 55 ? 152.398 111.768 -128.333 1.00 41.95 2049 ASN E O 1
ATOM 12621 N N . ASN E 1 56 ? 151.725 109.653 -127.933 1.00 44.24 2050 ASN E N 1
ATOM 12622 C CA . ASN E 1 56 ? 150.620 109.688 -128.868 1.00 44.44 2050 ASN E CA 1
ATOM 12623 C C . ASN E 1 56 ? 151.115 109.935 -130.274 1.00 43.77 2050 ASN E C 1
ATOM 12624 O O . ASN E 1 56 ? 150.521 110.694 -131.047 1.00 44.54 2050 ASN E O 1
ATOM 12629 N N . TRP E 1 57 ? 152.232 109.296 -130.591 1.00 41.09 2051 TRP E N 1
ATOM 12630 C CA . TRP E 1 57 ? 152.800 109.401 -131.909 1.00 39.09 2051 TRP E CA 1
ATOM 12631 C C . TRP E 1 57 ? 151.832 108.686 -132.868 1.00 40.26 2051 TRP E C 1
ATOM 12632 O O . TRP E 1 57 ? 151.011 107.857 -132.442 1.00 37.51 2051 TRP E O 1
ATOM 12643 N N . ARG E 1 58 ? 151.930 109.012 -134.156 1.00 41.38 2052 ARG E N 1
ATOM 12644 C CA . ARG E 1 58 ? 151.044 108.423 -135.151 1.00 43.34 2052 ARG E CA 1
ATOM 12645 C C . ARG E 1 58 ? 151.474 107.037 -135.620 1.00 42.54 2052 ARG E C 1
ATOM 12646 O O . ARG E 1 58 ? 150.630 106.168 -135.887 1.00 41.03 2052 ARG E O 1
ATOM 12654 N N . TRP E 1 59 ? 152.785 106.829 -135.724 1.00 42.58 2053 TRP E N 1
ATOM 12655 C CA . TRP E 1 59 ? 153.309 105.544 -136.183 1.00 42.51 2053 TRP E CA 1
ATOM 12656 C C . TRP E 1 59 ? 154.486 105.099 -135.335 1.00 41.86 2053 TRP E C 1
ATOM 12657 O O . TRP E 1 59 ? 155.058 105.897 -134.589 1.00 41.30 2053 TRP E O 1
ATOM 12668 N N . GLY E 1 60 ? 154.873 103.835 -135.508 1.00 41.72 2054 GLY E N 1
ATOM 12669 C CA . GLY E 1 60 ? 156.017 103.290 -134.795 1.00 42.82 2054 GLY E CA 1
ATOM 12670 C C . GLY E 1 60 ? 156.744 102.308 -135.701 1.00 42.83 2054 GLY E C 1
ATOM 12671 O O . GLY E 1 60 ? 156.191 101.899 -136.723 1.00 43.84 2054 GLY E O 1
ATOM 12672 N N . VAL E 1 61 ? 157.964 101.921 -135.337 1.00 42.11 2055 VAL E N 1
ATOM 12673 C CA . VAL E 1 61 ? 158.746 100.974 -136.133 1.00 42.50 2055 VAL E CA 1
ATOM 12674 C C . VAL E 1 61 ? 158.802 99.613 -135.459 1.00 42.33 2055 VAL E C 1
ATOM 12675 O O . VAL E 1 61 ? 159.372 99.501 -134.385 1.00 41.17 2055 VAL E O 1
ATOM 12679 N N . LEU E 1 62 ? 158.246 98.586 -136.105 1.00 42.73 2056 LEU E N 1
ATOM 12680 C CA . LEU E 1 62 ? 158.239 97.227 -135.544 1.00 44.29 2056 LEU E CA 1
ATOM 12681 C C . LEU E 1 62 ? 159.631 96.640 -135.399 1.00 43.94 2056 LEU E C 1
ATOM 12682 O O . LEU E 1 62 ? 160.396 96.654 -136.331 1.00 45.75 2056 LEU E O 1
ATOM 12687 N N . VAL E 1 63 ? 159.952 96.109 -134.233 1.00 44.87 2057 VAL E N 1
ATOM 12688 C CA . VAL E 1 63 ? 161.263 95.517 -134.006 1.00 46.30 2057 VAL E CA 1
ATOM 12689 C C . VAL E 1 63 ? 161.234 94.372 -132.992 1.00 48.90 2057 VAL E C 1
ATOM 12690 O O . VAL E 1 63 ? 160.581 94.460 -131.952 1.00 49.30 2057 VAL E O 1
ATOM 12694 N N . GLY E 1 64 ? 161.949 93.297 -133.296 1.00 50.82 2058 GLY E N 1
ATOM 12695 C CA . GLY E 1 64 ? 161.984 92.172 -132.380 1.00 53.25 2058 GLY E CA 1
ATOM 12696 C C . GLY E 1 64 ? 161.328 90.897 -132.883 1.00 54.09 2058 GLY E C 1
ATOM 12697 O O . GLY E 1 64 ? 161.356 89.873 -132.192 1.00 54.44 2058 GLY E O 1
ATOM 12698 N N . VAL E 1 65 ? 160.739 90.944 -134.073 1.00 54.14 2059 VAL E N 1
ATOM 12699 C CA . VAL E 1 65 ? 160.103 89.760 -134.639 1.00 55.16 2059 VAL E CA 1
ATOM 12700 C C . VAL E 1 65 ? 161.065 88.569 -134.631 1.00 56.60 2059 VAL E C 1
ATOM 12701 O O . VAL E 1 65 ? 160.645 87.430 -134.472 1.00 56.35 2059 VAL E O 1
ATOM 12705 N N . GLU E 1 66 ? 162.356 88.846 -134.799 1.00 58.24 2060 GLU E N 1
ATOM 12706 C CA . GLU E 1 66 ? 163.375 87.806 -134.802 1.00 60.05 2060 GLU E CA 1
ATOM 12707 C C . GLU E 1 66 ? 163.426 87.099 -133.451 1.00 60.50 2060 GLU E C 1
ATOM 12708 O O . GLU E 1 66 ? 163.000 85.955 -133.321 1.00 60.95 2060 GLU E O 1
ATOM 12714 N N . GLU E 1 67 ? 163.947 87.778 -132.440 1.00 60.17 2061 GLU E N 1
ATOM 12715 C CA . GLU E 1 67 ? 164.039 87.171 -131.130 1.00 60.03 2061 GLU E CA 1
ATOM 12716 C C . GLU E 1 67 ? 162.768 86.422 -130.732 1.00 60.16 2061 GLU E C 1
ATOM 12717 O O . GLU E 1 67 ? 162.837 85.381 -130.095 1.00 60.97 2061 GLU E O 1
ATOM 12723 N N . VAL E 1 68 ? 161.604 86.934 -131.097 1.00 60.11 2062 VAL E N 1
ATOM 12724 C CA . VAL E 1 68 ? 160.370 86.255 -130.717 1.00 61.17 2062 VAL E CA 1
ATOM 12725 C C . VAL E 1 68 ? 160.252 84.885 -131.386 1.00 62.13 2062 VAL E C 1
ATOM 12726 O O . VAL E 1 68 ? 159.758 83.924 -130.789 1.00 61.86 2062 VAL E O 1
ATOM 12730 N N . ALA E 1 69 ? 160.701 84.793 -132.630 1.00 62.64 2063 ALA E N 1
ATOM 12731 C CA . ALA E 1 69 ? 160.646 83.526 -133.325 1.00 62.29 2063 ALA E CA 1
ATOM 12732 C C . ALA E 1 69 ? 161.640 82.587 -132.645 1.00 62.59 2063 ALA E C 1
ATOM 12733 O O . ALA E 1 69 ? 161.331 81.429 -132.404 1.00 62.81 2063 ALA E O 1
ATOM 12735 N N . LYS E 1 70 ? 162.822 83.097 -132.315 1.00 63.26 2064 LYS E N 1
ATOM 12736 C CA . LYS E 1 70 ? 163.846 82.291 -131.655 1.00 65.84 2064 LYS E CA 1
ATOM 12737 C C . LYS E 1 70 ? 163.439 81.881 -130.242 1.00 66.74 2064 LYS E C 1
ATOM 12738 O O . LYS E 1 70 ? 164.147 81.107 -129.593 1.00 67.15 2064 LYS E O 1
ATOM 12744 N N . LEU E 1 71 ? 162.305 82.398 -129.768 1.00 67.38 2065 LEU E N 1
ATOM 12745 C CA . LEU E 1 71 ? 161.808 82.092 -128.422 1.00 67.19 2065 LEU E CA 1
ATOM 12746 C C . LEU E 1 71 ? 160.691 81.059 -128.440 1.00 66.94 2065 LEU E C 1
ATOM 12747 O O . LEU E 1 71 ? 160.685 80.127 -127.640 1.00 66.52 2065 LEU E O 1
ATOM 12752 N N . LEU E 1 72 ? 159.733 81.251 -129.337 1.00 67.77 2066 LEU E N 1
ATOM 12753 C CA . LEU E 1 72 ? 158.614 80.331 -129.473 1.00 69.39 2066 LEU E CA 1
ATOM 12754 C C . LEU E 1 72 ? 159.037 79.134 -130.307 1.00 70.61 2066 LEU E C 1
ATOM 12755 O O . LEU E 1 72 ? 158.232 78.244 -130.584 1.00 71.86 2066 LEU E O 1
ATOM 12760 N N . GLU E 1 73 ? 160.310 79.121 -130.699 1.00 71.13 2067 GLU E N 1
ATOM 12761 C CA . GLU E 1 73 ? 160.876 78.038 -131.496 1.00 71.55 2067 GLU E CA 1
ATOM 12762 C C . GLU E 1 73 ? 160.768 76.715 -130.741 1.00 70.78 2067 GLU E C 1
ATOM 12763 O O . GLU E 1 73 ? 161.153 76.617 -129.569 1.00 69.46 2067 GLU E O 1
ATOM 12769 N N . GLY E 1 74 ? 160.239 75.699 -131.419 1.00 69.78 2068 GLY E N 1
ATOM 12770 C CA . GLY E 1 74 ? 160.097 74.397 -130.794 1.00 68.25 2068 GLY E CA 1
ATOM 12771 C C . GLY E 1 74 ? 158.972 74.385 -129.785 1.00 66.90 2068 GLY E C 1
ATOM 12772 O O . GLY E 1 74 ? 159.103 73.828 -128.694 1.00 66.41 2068 GLY E O 1
ATOM 12773 N N . ILE E 1 75 ? 157.863 75.011 -130.154 1.00 65.79 2069 ILE E N 1
ATOM 12774 C CA . ILE E 1 75 ? 156.703 75.072 -129.287 1.00 65.23 2069 ILE E CA 1
ATOM 12775 C C . ILE E 1 75 ? 155.440 74.914 -130.122 1.00 64.93 2069 ILE E C 1
ATOM 12776 O O . ILE E 1 75 ? 155.299 75.518 -131.183 1.00 64.89 2069 ILE E O 1
ATOM 12781 N N . PRO E 1 76 ? 154.508 74.078 -129.649 1.00 65.24 2070 PRO E N 1
ATOM 12782 C CA . PRO E 1 76 ? 153.204 73.709 -130.223 1.00 66.46 2070 PRO E CA 1
ATOM 12783 C C . PRO E 1 76 ? 152.316 74.819 -130.800 1.00 67.10 2070 PRO E C 1
ATOM 12784 O O . PRO E 1 76 ? 151.090 74.770 -130.630 1.00 67.15 2070 PRO E O 1
ATOM 12788 N N . VAL E 1 77 ? 152.898 75.790 -131.498 1.00 67.38 2071 VAL E N 1
ATOM 12789 C CA . VAL E 1 77 ? 152.093 76.886 -132.029 1.00 68.38 2071 VAL E CA 1
ATOM 12790 C C . VAL E 1 77 ? 152.529 77.468 -133.365 1.00 69.23 2071 VAL E C 1
ATOM 12791 O O . VAL E 1 77 ? 153.637 77.214 -133.837 1.00 70.29 2071 VAL E O 1
ATOM 12795 N N . ASN E 1 78 ? 151.640 78.258 -133.965 1.00 69.27 2072 ASN E N 1
ATOM 12796 C CA . ASN E 1 78 ? 151.943 78.940 -135.218 1.00 69.41 2072 ASN E CA 1
ATOM 12797 C C . ASN E 1 78 ? 152.174 80.399 -134.869 1.00 68.63 2072 ASN E C 1
ATOM 12798 O O . ASN E 1 78 ? 151.564 80.920 -133.939 1.00 68.48 2072 ASN E O 1
ATOM 12803 N N . VAL E 1 79 ? 153.061 81.056 -135.603 1.00 67.70 2073 VAL E N 1
ATOM 12804 C CA . VAL E 1 79 ? 153.353 82.450 -135.336 1.00 66.91 2073 VAL E CA 1
ATOM 12805 C C . VAL E 1 79 ? 153.398 83.271 -136.615 1.00 67.44 2073 VAL E C 1
ATOM 12806 O O . VAL E 1 79 ? 154.368 83.206 -137.359 1.00 68.52 2073 VAL E O 1
ATOM 12810 N N . TYR E 1 80 ? 152.343 84.035 -136.874 1.00 67.00 2074 TYR E N 1
ATOM 12811 C CA . TYR E 1 80 ? 152.310 84.885 -138.050 1.00 66.67 2074 TYR E CA 1
ATOM 12812 C C . TYR E 1 80 ? 152.794 86.263 -137.607 1.00 65.35 2074 TYR E C 1
ATOM 12813 O O . TYR E 1 80 ? 152.635 86.635 -136.444 1.00 65.69 2074 TYR E O 1
ATOM 12822 N N . ALA E 1 81 ? 153.390 87.020 -138.523 1.00 63.06 2075 ALA E N 1
ATOM 12823 C CA . ALA E 1 81 ? 153.897 88.339 -138.170 1.00 60.62 2075 ALA E CA 1
ATOM 12824 C C . ALA E 1 81 ? 154.115 89.263 -139.363 1.00 58.58 2075 ALA E C 1
ATOM 12825 O O . ALA E 1 81 ? 153.927 88.879 -140.522 1.00 57.71 2075 ALA E O 1
ATOM 12827 N N . MET E 1 82 ? 154.493 90.498 -139.045 1.00 56.08 2076 MET E N 1
ATOM 12828 C CA . MET E 1 82 ? 154.788 91.502 -140.047 1.00 54.63 2076 MET E CA 1
ATOM 12829 C C . MET E 1 82 ? 156.298 91.467 -140.145 1.00 52.83 2076 MET E C 1
ATOM 12830 O O . MET E 1 82 ? 156.973 91.123 -139.184 1.00 52.52 2076 MET E O 1
ATOM 12835 N N . PRO E 1 83 ? 156.852 91.807 -141.311 1.00 51.18 2077 PRO E N 1
ATOM 12836 C CA . PRO E 1 83 ? 158.312 91.780 -141.408 1.00 49.60 2077 PRO E CA 1
ATOM 12837 C C . PRO E 1 83 ? 158.951 92.785 -140.460 1.00 47.72 2077 PRO E C 1
ATOM 12838 O O . PRO E 1 83 ? 158.516 93.931 -140.372 1.00 47.68 2077 PRO E O 1
ATOM 12842 N N . GLU E 1 84 ? 159.977 92.359 -139.741 1.00 46.19 2078 GLU E N 1
ATOM 12843 C CA . GLU E 1 84 ? 160.637 93.267 -138.819 1.00 47.43 2078 GLU E CA 1
ATOM 12844 C C . GLU E 1 84 ? 160.976 94.583 -139.536 1.00 46.98 2078 GLU E C 1
ATOM 12845 O O . GLU E 1 84 ? 161.447 94.580 -140.672 1.00 48.74 2078 GLU E O 1
ATOM 12851 N N . GLY E 1 85 ? 160.700 95.705 -138.884 1.00 45.16 2079 GLY E N 1
ATOM 12852 C CA . GLY E 1 85 ? 160.995 96.995 -139.467 1.00 44.50 2079 GLY E CA 1
ATOM 12853 C C . GLY E 1 85 ? 159.779 97.659 -140.069 1.00 44.71 2079 GLY E C 1
ATOM 12854 O O . GLY E 1 85 ? 159.811 98.835 -140.425 1.00 43.91 2079 GLY E O 1
ATOM 12855 N N . THR E 1 86 ? 158.698 96.905 -140.188 1.00 45.07 2080 THR E N 1
ATOM 12856 C CA . THR E 1 86 ? 157.468 97.453 -140.746 1.00 46.53 2080 THR E CA 1
ATOM 12857 C C . THR E 1 86 ? 156.923 98.634 -139.931 1.00 46.63 2080 THR E C 1
ATOM 12858 O O . THR E 1 86 ? 156.977 98.639 -138.694 1.00 46.99 2080 THR E O 1
ATOM 12862 N N . ILE E 1 87 ? 156.397 99.633 -140.629 1.00 45.58 2081 ILE E N 1
ATOM 12863 C CA . ILE E 1 87 ? 155.810 100.769 -139.954 1.00 45.19 2081 ILE E CA 1
ATOM 12864 C C . ILE E 1 87 ? 154.441 100.264 -139.562 1.00 45.47 2081 ILE E C 1
ATOM 12865 O O . ILE E 1 87 ? 153.767 99.647 -140.379 1.00 45.57 2081 ILE E O 1
ATOM 12870 N N . PHE E 1 88 ? 154.031 100.491 -138.319 1.00 46.44 2082 PHE E N 1
ATOM 12871 C CA . PHE E 1 88 ? 152.715 100.023 -137.888 1.00 47.45 2082 PHE E CA 1
ATOM 12872 C C . PHE E 1 88 ? 151.941 101.073 -137.109 1.00 47.66 2082 PHE E C 1
ATOM 12873 O O . PHE E 1 88 ? 152.446 102.158 -136.831 1.00 48.68 2082 PHE E O 1
ATOM 12881 N N . HIS E 1 89 ? 150.719 100.715 -136.725 1.00 48.38 2083 HIS E N 1
ATOM 12882 C CA . HIS E 1 89 ? 149.839 101.618 -135.993 1.00 48.60 2083 HIS E CA 1
ATOM 12883 C C . HIS E 1 89 ? 149.065 100.937 -134.871 1.00 49.58 2083 HIS E C 1
ATOM 12884 O O . HIS E 1 89 ? 149.118 99.715 -134.683 1.00 48.59 2083 HIS E O 1
ATOM 12891 N N . PRO E 1 90 ? 148.331 101.737 -134.091 1.00 51.18 2084 PRO E N 1
ATOM 12892 C CA . PRO E 1 90 ? 147.563 101.145 -133.000 1.00 50.82 2084 PRO E CA 1
ATOM 12893 C C . PRO E 1 90 ? 146.458 100.296 -133.563 1.00 50.50 2084 PRO E C 1
ATOM 12894 O O . PRO E 1 90 ? 145.997 100.530 -134.667 1.00 49.97 2084 PRO E O 1
ATOM 12898 N N . TYR E 1 91 ? 146.056 99.296 -132.793 1.00 53.54 2085 TYR E N 1
ATOM 12899 C CA . TYR E 1 91 ? 144.972 98.383 -133.164 1.00 55.37 2085 TYR E CA 1
ATOM 12900 C C . TYR E 1 91 ? 145.282 97.421 -134.290 1.00 55.71 2085 TYR E C 1
ATOM 12901 O O . TYR E 1 91 ? 144.447 96.576 -134.633 1.00 56.15 2085 TYR E O 1
ATOM 12910 N N . GLU E 1 92 ? 146.479 97.546 -134.857 1.00 55.59 2086 GLU E N 1
ATOM 12911 C CA . GLU E 1 92 ? 146.894 96.658 -135.933 1.00 54.59 2086 GLU E CA 1
ATOM 12912 C C . GLU E 1 92 ? 147.794 95.573 -135.358 1.00 53.72 2086 GLU E C 1
ATOM 12913 O O . GLU E 1 92 ? 148.856 95.864 -134.811 1.00 52.94 2086 GLU E O 1
ATOM 12919 N N . PRO E 1 93 ? 147.370 94.306 -135.460 1.00 53.24 2087 PRO E N 1
ATOM 12920 C CA . PRO E 1 93 ? 148.187 93.208 -134.938 1.00 53.36 2087 PRO E CA 1
ATOM 12921 C C . PRO E 1 93 ? 149.529 93.135 -135.659 1.00 53.46 2087 PRO E C 1
ATOM 12922 O O . PRO E 1 93 ? 149.590 93.049 -136.883 1.00 53.15 2087 PRO E O 1
ATOM 12926 N N . VAL E 1 94 ? 150.606 93.186 -134.896 1.00 53.26 2088 VAL E N 1
ATOM 12927 C CA . VAL E 1 94 ? 151.925 93.122 -135.488 1.00 53.75 2088 VAL E CA 1
ATOM 12928 C C . VAL E 1 94 ? 152.448 91.688 -135.436 1.00 55.23 2088 VAL E C 1
ATOM 12929 O O . VAL E 1 94 ? 153.465 91.364 -136.059 1.00 55.18 2088 VAL E O 1
ATOM 12933 N N . LEU E 1 95 ? 151.746 90.831 -134.693 1.00 55.95 2089 LEU E N 1
ATOM 12934 C CA . LEU E 1 95 ? 152.138 89.432 -134.534 1.00 55.76 2089 LEU E CA 1
ATOM 12935 C C . LEU E 1 95 ? 151.016 88.643 -133.878 1.00 56.59 2089 LEU E C 1
ATOM 12936 O O . LEU E 1 95 ? 150.402 89.107 -132.916 1.00 57.32 2089 LEU E O 1
ATOM 12941 N N . GLN E 1 96 ? 150.747 87.452 -134.405 1.00 57.52 2090 GLN E N 1
ATOM 12942 C CA . GLN E 1 96 ? 149.691 86.593 -133.875 1.00 58.20 2090 GLN E CA 1
ATOM 12943 C C . GLN E 1 96 ? 150.268 85.246 -133.461 1.00 59.00 2090 GLN E C 1
ATOM 12944 O O . GLN E 1 96 ? 151.372 84.881 -133.868 1.00 59.34 2090 GLN E O 1
ATOM 12950 N N . ILE E 1 97 ? 149.534 84.523 -132.625 1.00 59.70 2091 ILE E N 1
ATOM 12951 C CA . ILE E 1 97 ? 149.970 83.206 -132.181 1.00 60.83 2091 ILE E CA 1
ATOM 12952 C C . ILE E 1 97 ? 148.781 82.273 -132.070 1.00 62.49 2091 ILE E C 1
ATOM 12953 O O . ILE E 1 97 ? 147.737 82.632 -131.536 1.00 63.51 2091 ILE E O 1
ATOM 12958 N N . GLU E 1 98 ? 148.938 81.064 -132.582 1.00 64.86 2092 GLU E N 1
ATOM 12959 C CA . GLU E 1 98 ? 147.851 80.117 -132.538 1.00 67.00 2092 GLU E CA 1
ATOM 12960 C C . GLU E 1 98 ? 148.262 78.833 -131.829 1.00 68.07 2092 GLU E C 1
ATOM 12961 O O . GLU E 1 98 ? 149.367 78.323 -132.024 1.00 67.31 2092 GLU E O 1
ATOM 12967 N N . GLY E 1 99 ? 147.365 78.325 -130.993 1.00 69.00 2093 GLY E N 1
ATOM 12968 C CA . GLY E 1 99 ? 147.652 77.112 -130.265 1.00 71.69 2093 GLY E CA 1
ATOM 12969 C C . GLY E 1 99 ? 146.955 77.039 -128.921 1.00 73.88 2093 GLY E C 1
ATOM 12970 O O . GLY E 1 99 ? 146.066 77.830 -128.611 1.00 73.93 2093 GLY E O 1
ATOM 12971 N N . ASP E 1 100 ? 147.363 76.065 -128.120 1.00 75.86 2094 ASP E N 1
ATOM 12972 C CA . ASP E 1 100 ? 146.793 75.868 -126.801 1.00 76.97 2094 ASP E CA 1
ATOM 12973 C C . ASP E 1 100 ? 147.424 76.928 -125.906 1.00 76.49 2094 ASP E C 1
ATOM 12974 O O . ASP E 1 100 ? 148.641 76.942 -125.719 1.00 76.11 2094 ASP E O 1
ATOM 12979 N N . TYR E 1 101 ? 146.606 77.823 -125.365 1.00 76.50 2095 TYR E N 1
ATOM 12980 C CA . TYR E 1 101 ? 147.142 78.859 -124.495 1.00 76.52 2095 TYR E CA 1
ATOM 12981 C C . TYR E 1 101 ? 148.022 78.215 -123.439 1.00 76.94 2095 TYR E C 1
ATOM 12982 O O . TYR E 1 101 ? 149.037 78.786 -123.035 1.00 77.61 2095 TYR E O 1
ATOM 12991 N N . ALA E 1 102 ? 147.623 77.024 -122.996 1.00 76.95 2096 ALA E N 1
ATOM 12992 C CA . ALA E 1 102 ? 148.356 76.292 -121.972 1.00 76.31 2096 ALA E CA 1
ATOM 12993 C C . ALA E 1 102 ? 149.817 76.081 -122.344 1.00 76.51 2096 ALA E C 1
ATOM 12994 O O . ALA E 1 102 ? 150.661 75.905 -121.470 1.00 76.66 2096 ALA E O 1
ATOM 12996 N N . ASP E 1 103 ? 150.120 76.119 -123.638 1.00 77.09 2097 ASP E N 1
ATOM 12997 C CA . ASP E 1 103 ? 151.489 75.912 -124.110 1.00 77.56 2097 ASP E CA 1
ATOM 12998 C C . ASP E 1 103 ? 152.379 77.161 -124.158 1.00 76.55 2097 ASP E C 1
ATOM 12999 O O . ASP E 1 103 ? 153.456 77.177 -123.559 1.00 76.74 2097 ASP E O 1
ATOM 13004 N N . PHE E 1 104 ? 151.930 78.204 -124.855 1.00 75.24 2098 PHE E N 1
ATOM 13005 C CA . PHE E 1 104 ? 152.722 79.431 -125.006 1.00 73.91 2098 PHE E CA 1
ATOM 13006 C C . PHE E 1 104 ? 152.443 80.563 -124.013 1.00 73.94 2098 PHE E C 1
ATOM 13007 O O . PHE E 1 104 ? 153.305 81.423 -123.791 1.00 73.56 2098 PHE E O 1
ATOM 13015 N N . GLY E 1 105 ? 151.250 80.561 -123.422 1.00 73.13 2099 GLY E N 1
ATOM 13016 C CA . GLY E 1 105 ? 150.871 81.610 -122.486 1.00 72.37 2099 GLY E CA 1
ATOM 13017 C C . GLY E 1 105 ? 151.927 82.038 -121.482 1.00 71.59 2099 GLY E C 1
ATOM 13018 O O . GLY E 1 105 ? 151.886 83.143 -120.944 1.00 70.92 2099 GLY E O 1
ATOM 13019 N N . ILE E 1 106 ? 152.883 81.160 -121.232 1.00 71.08 2100 ILE E N 1
ATOM 13020 C CA . ILE E 1 106 ? 153.936 81.435 -120.275 1.00 70.13 2100 ILE E CA 1
ATOM 13021 C C . ILE E 1 106 ? 155.055 82.193 -120.953 1.00 69.35 2100 ILE E C 1
ATOM 13022 O O . ILE E 1 106 ? 156.141 82.323 -120.405 1.00 69.40 2100 ILE E O 1
ATOM 13027 N N . TYR E 1 107 ? 154.797 82.690 -122.156 1.00 68.99 2101 TYR E N 1
ATOM 13028 C CA . TYR E 1 107 ? 155.825 83.426 -122.885 1.00 69.13 2101 TYR E CA 1
ATOM 13029 C C . TYR E 1 107 ? 155.490 84.877 -123.190 1.00 68.28 2101 TYR E C 1
ATOM 13030 O O . TYR E 1 107 ? 156.172 85.521 -123.989 1.00 68.53 2101 TYR E O 1
ATOM 13039 N N . GLU E 1 108 ? 154.450 85.395 -122.550 1.00 66.38 2102 GLU E N 1
ATOM 13040 C CA . GLU E 1 108 ? 154.065 86.774 -122.768 1.00 64.92 2102 GLU E CA 1
ATOM 13041 C C . GLU E 1 108 ? 155.143 87.699 -122.234 1.00 62.85 2102 GLU E C 1
ATOM 13042 O O . GLU E 1 108 ? 155.723 88.494 -122.962 1.00 62.30 2102 GLU E O 1
ATOM 13048 N N . THR E 1 109 ? 155.410 87.578 -120.948 1.00 60.74 2103 THR E N 1
ATOM 13049 C CA . THR E 1 109 ? 156.395 88.415 -120.299 1.00 59.31 2103 THR E CA 1
ATOM 13050 C C . THR E 1 109 ? 157.686 88.582 -121.099 1.00 59.18 2103 THR E C 1
ATOM 13051 O O . THR E 1 109 ? 158.338 89.635 -121.057 1.00 60.13 2103 THR E O 1
ATOM 13055 N N . ALA E 1 110 ? 158.057 87.548 -121.835 1.00 58.02 2104 ALA E N 1
ATOM 13056 C CA . ALA E 1 110 ? 159.282 87.608 -122.605 1.00 56.55 2104 ALA E CA 1
ATOM 13057 C C . ALA E 1 110 ? 159.053 88.176 -123.994 1.00 55.66 2104 ALA E C 1
ATOM 13058 O O . ALA E 1 110 ? 159.735 89.116 -124.398 1.00 55.51 2104 ALA E O 1
ATOM 13060 N N . LEU E 1 111 ? 158.092 87.622 -124.728 1.00 54.10 2105 LEU E N 1
ATOM 13061 C CA . LEU E 1 111 ? 157.844 88.102 -126.085 1.00 53.24 2105 LEU E CA 1
ATOM 13062 C C . LEU E 1 111 ? 157.442 89.578 -126.135 1.00 52.70 2105 LEU E C 1
ATOM 13063 O O . LEU E 1 111 ? 158.009 90.341 -126.913 1.00 53.35 2105 LEU E O 1
ATOM 13068 N N . LEU E 1 112 ? 156.486 89.991 -125.312 1.00 51.61 2106 LEU E N 1
ATOM 13069 C CA . LEU E 1 112 ? 156.086 91.390 -125.304 1.00 50.13 2106 LEU E CA 1
ATOM 13070 C C . LEU E 1 112 ? 157.284 92.308 -125.009 1.00 49.90 2106 LEU E C 1
ATOM 13071 O O . LEU E 1 112 ? 157.478 93.326 -125.678 1.00 50.90 2106 LEU E O 1
ATOM 13076 N N . GLY E 1 113 ? 158.092 91.956 -124.020 1.00 48.88 2107 GLY E N 1
ATOM 13077 C CA . GLY E 1 113 ? 159.240 92.782 -123.703 1.00 48.98 2107 GLY E CA 1
ATOM 13078 C C . GLY E 1 113 ? 160.179 92.899 -124.891 1.00 50.44 2107 GLY E C 1
ATOM 13079 O O . GLY E 1 113 ? 160.779 93.949 -125.145 1.00 50.55 2107 GLY E O 1
ATOM 13080 N N . MET E 1 114 ? 160.304 91.808 -125.639 1.00 51.91 2108 MET E N 1
ATOM 13081 C CA . MET E 1 114 ? 161.178 91.784 -126.811 1.00 50.76 2108 MET E CA 1
ATOM 13082 C C . MET E 1 114 ? 160.696 92.723 -127.902 1.00 48.04 2108 MET E C 1
ATOM 13083 O O . MET E 1 114 ? 161.496 93.419 -128.509 1.00 48.04 2108 MET E O 1
ATOM 13088 N N . LEU E 1 115 ? 159.392 92.754 -128.140 1.00 46.73 2109 LEU E N 1
ATOM 13089 C CA . LEU E 1 115 ? 158.837 93.632 -129.166 1.00 46.78 2109 LEU E CA 1
ATOM 13090 C C . LEU E 1 115 ? 158.778 95.075 -128.652 1.00 46.41 2109 LEU E C 1
ATOM 13091 O O . LEU E 1 115 ? 159.217 96.012 -129.318 1.00 47.00 2109 LEU E O 1
ATOM 13096 N N . SER E 1 116 ? 158.284 95.229 -127.434 1.00 45.59 2110 SER E N 1
ATOM 13097 C CA . SER E 1 116 ? 158.113 96.532 -126.803 1.00 44.46 2110 SER E CA 1
ATOM 13098 C C . SER E 1 116 ? 159.264 97.522 -126.739 1.00 42.06 2110 SER E C 1
ATOM 13099 O O . SER E 1 116 ? 159.155 98.630 -127.255 1.00 42.72 2110 SER E O 1
ATOM 13102 N N . GLN E 1 117 ? 160.351 97.146 -126.092 1.00 38.70 2111 GLN E N 1
ATOM 13103 C CA . GLN E 1 117 ? 161.456 98.077 -125.940 1.00 38.35 2111 GLN E CA 1
ATOM 13104 C C . GLN E 1 117 ? 162.218 98.341 -127.247 1.00 38.24 2111 GLN E C 1
ATOM 13105 O O . GLN E 1 117 ? 162.691 99.460 -127.496 1.00 35.72 2111 GLN E O 1
ATOM 13111 N N . ALA E 1 118 ? 162.345 97.299 -128.067 1.00 38.07 2112 ALA E N 1
ATOM 13112 C CA . ALA E 1 118 ? 163.035 97.413 -129.338 1.00 36.82 2112 ALA E CA 1
ATOM 13113 C C . ALA E 1 118 ? 162.227 98.367 -130.213 1.00 36.31 2112 ALA E C 1
ATOM 13114 O O . ALA E 1 118 ? 162.757 99.373 -130.715 1.00 36.68 2112 ALA E O 1
ATOM 13116 N N . SER E 1 119 ? 160.949 98.046 -130.394 1.00 32.96 2113 SER E N 1
ATOM 13117 C CA . SER E 1 119 ? 160.068 98.891 -131.170 1.00 32.14 2113 SER E CA 1
ATOM 13118 C C . SER E 1 119 ? 160.143 100.334 -130.669 1.00 32.83 2113 SER E C 1
ATOM 13119 O O . SER E 1 119 ? 160.149 101.301 -131.457 1.00 30.92 2113 SER E O 1
ATOM 13122 N N . GLY E 1 120 ? 160.210 100.472 -129.351 1.00 32.98 2114 GLY E N 1
ATOM 13123 C CA . GLY E 1 120 ? 160.292 101.787 -128.754 1.00 33.79 2114 GLY E CA 1
ATOM 13124 C C . GLY E 1 120 ? 161.526 102.521 -129.212 1.00 34.33 2114 GLY E C 1
ATOM 13125 O O . GLY E 1 120 ? 161.427 103.609 -129.753 1.00 35.53 2114 GLY E O 1
ATOM 13126 N N . ILE E 1 121 ? 162.694 101.924 -128.999 1.00 36.22 2115 ILE E N 1
ATOM 13127 C CA . ILE E 1 121 ? 163.954 102.544 -129.410 1.00 36.45 2115 ILE E CA 1
ATOM 13128 C C . ILE E 1 121 ? 163.982 102.844 -130.897 1.00 36.40 2115 ILE E C 1
ATOM 13129 O O . ILE E 1 121 ? 164.407 103.922 -131.309 1.00 35.25 2115 ILE E O 1
ATOM 13134 N N . ALA E 1 122 ? 163.515 101.896 -131.703 1.00 37.13 2116 ALA E N 1
ATOM 13135 C CA . ALA E 1 122 ? 163.500 102.098 -133.154 1.00 38.90 2116 ALA E CA 1
ATOM 13136 C C . ALA E 1 122 ? 162.701 103.350 -133.561 1.00 38.54 2116 ALA E C 1
ATOM 13137 O O . ALA E 1 122 ? 163.243 104.269 -134.193 1.00 36.85 2116 ALA E O 1
ATOM 13139 N N . THR E 1 123 ? 161.415 103.368 -133.198 1.00 38.19 2117 THR E N 1
ATOM 13140 C CA . THR E 1 123 ? 160.533 104.486 -133.520 1.00 35.60 2117 THR E CA 1
ATOM 13141 C C . THR E 1 123 ? 161.214 105.785 -133.106 1.00 35.33 2117 THR E C 1
ATOM 13142 O O . THR E 1 123 ? 161.258 106.756 -133.856 1.00 32.90 2117 THR E O 1
ATOM 13146 N N . ALA E 1 124 ? 161.770 105.790 -131.908 1.00 35.39 2118 ALA E N 1
ATOM 13147 C CA . ALA E 1 124 ? 162.434 106.978 -131.436 1.00 36.40 2118 ALA E CA 1
ATOM 13148 C C . ALA E 1 124 ? 163.464 107.354 -132.473 1.00 36.35 2118 ALA E C 1
ATOM 13149 O O . ALA E 1 124 ? 163.435 108.453 -133.002 1.00 38.06 2118 ALA E O 1
ATOM 13151 N N . ALA E 1 125 ? 164.357 106.419 -132.772 1.00 36.55 2119 ALA E N 1
ATOM 13152 C CA . ALA E 1 125 ? 165.429 106.643 -133.730 1.00 36.61 2119 ALA E CA 1
ATOM 13153 C C . ALA E 1 125 ? 164.930 107.201 -135.059 1.00 35.66 2119 ALA E C 1
ATOM 13154 O O . ALA E 1 125 ? 165.374 108.268 -135.498 1.00 35.45 2119 ALA E O 1
ATOM 13156 N N . LEU E 1 126 ? 163.999 106.496 -135.691 1.00 33.67 2120 LEU E N 1
ATOM 13157 C CA . LEU E 1 126 ? 163.504 106.952 -136.978 1.00 34.31 2120 LEU E CA 1
ATOM 13158 C C . LEU E 1 126 ? 163.050 108.393 -136.932 1.00 34.96 2120 LEU E C 1
ATOM 13159 O O . LEU E 1 126 ? 163.334 109.157 -137.867 1.00 34.28 2120 LEU E O 1
ATOM 13164 N N . ARG E 1 127 ? 162.352 108.763 -135.851 1.00 35.59 2121 ARG E N 1
ATOM 13165 C CA . ARG E 1 127 ? 161.848 110.132 -135.688 1.00 34.20 2121 ARG E CA 1
ATOM 13166 C C . ARG E 1 127 ? 163.013 111.104 -135.603 1.00 34.08 2121 ARG E C 1
ATOM 13167 O O . ARG E 1 127 ? 162.924 112.233 -136.081 1.00 33.77 2121 ARG E O 1
ATOM 13175 N N . ILE E 1 128 ? 164.102 110.681 -134.977 1.00 33.79 2122 ILE E N 1
ATOM 13176 C CA . ILE E 1 128 ? 165.255 111.562 -134.876 1.00 35.96 2122 ILE E CA 1
ATOM 13177 C C . ILE E 1 128 ? 165.839 111.716 -136.275 1.00 37.00 2122 ILE E C 1
ATOM 13178 O O . ILE E 1 128 ? 166.195 112.821 -136.706 1.00 35.50 2122 ILE E O 1
ATOM 13183 N N . LYS E 1 129 ? 165.919 110.594 -136.979 1.00 37.76 2123 LYS E N 1
ATOM 13184 C CA . LYS E 1 129 ? 166.451 110.584 -138.326 1.00 39.07 2123 LYS E CA 1
ATOM 13185 C C . LYS E 1 129 ? 165.675 111.651 -139.098 1.00 39.23 2123 LYS E C 1
ATOM 13186 O O . LYS E 1 129 ? 166.239 112.632 -139.579 1.00 40.10 2123 LYS E O 1
ATOM 13192 N N . ILE E 1 130 ? 164.371 111.466 -139.197 1.00 38.20 2124 ILE E N 1
ATOM 13193 C CA . ILE E 1 130 ? 163.538 112.428 -139.893 1.00 37.40 2124 ILE E CA 1
ATOM 13194 C C . ILE E 1 130 ? 163.849 113.859 -139.435 1.00 37.33 2124 ILE E C 1
ATOM 13195 O O . ILE E 1 130 ? 164.198 114.700 -140.241 1.00 37.64 2124 ILE E O 1
ATOM 13200 N N . ALA E 1 131 ? 163.744 114.141 -138.144 1.00 37.81 2125 ALA E N 1
ATOM 13201 C CA . ALA E 1 131 ? 164.019 115.492 -137.664 1.00 37.44 2125 ALA E CA 1
ATOM 13202 C C . ALA E 1 131 ? 165.398 116.019 -138.091 1.00 37.72 2125 ALA E C 1
ATOM 13203 O O . ALA E 1 131 ? 165.594 117.228 -138.233 1.00 37.41 2125 ALA E O 1
ATOM 13205 N N . ALA E 1 132 ? 166.351 115.120 -138.303 1.00 37.71 2126 ALA E N 1
ATOM 13206 C CA . ALA E 1 132 ? 167.689 115.533 -138.699 1.00 38.18 2126 ALA E CA 1
ATOM 13207 C C . ALA E 1 132 ? 167.848 115.654 -140.221 1.00 38.98 2126 ALA E C 1
ATOM 13208 O O . ALA E 1 132 ? 168.958 115.781 -140.748 1.00 37.98 2126 ALA E O 1
ATOM 13210 N N . LYS E 1 133 ? 166.721 115.644 -140.925 1.00 40.73 2127 LYS E N 1
ATOM 13211 C CA . LYS E 1 133 ? 166.714 115.730 -142.387 1.00 40.12 2127 LYS E CA 1
ATOM 13212 C C . LYS E 1 133 ? 167.577 114.579 -142.903 1.00 39.99 2127 LYS E C 1
ATOM 13213 O O . LYS E 1 133 ? 168.479 114.782 -143.708 1.00 42.31 2127 LYS E O 1
ATOM 13219 N N . PHE E 1 134 ? 167.300 113.379 -142.410 1.00 38.92 2128 PHE E N 1
ATOM 13220 C CA . PHE E 1 134 ? 168.037 112.179 -142.772 1.00 39.05 2128 PHE E CA 1
ATOM 13221 C C . PHE E 1 134 ? 169.565 112.279 -142.797 1.00 39.39 2128 PHE E C 1
ATOM 13222 O O . PHE E 1 134 ? 170.236 111.412 -143.367 1.00 39.53 2128 PHE E O 1
ATOM 13230 N N . LYS E 1 135 ? 170.116 113.324 -142.180 1.00 38.44 2129 LYS E N 1
ATOM 13231 C CA . LYS E 1 135 ? 171.564 113.465 -142.104 1.00 39.37 2129 LYS E CA 1
ATOM 13232 C C . LYS E 1 135 ? 172.108 112.319 -141.253 1.00 40.20 2129 LYS E C 1
ATOM 13233 O O . LYS E 1 135 ? 171.345 111.513 -140.730 1.00 41.47 2129 LYS E O 1
ATOM 13239 N N . PRO E 1 136 ? 173.430 112.204 -141.124 1.00 40.26 2130 PRO E N 1
ATOM 13240 C CA . PRO E 1 136 ? 173.869 111.081 -140.293 1.00 41.56 2130 PRO E CA 1
ATOM 13241 C C . PRO E 1 136 ? 173.620 111.250 -138.778 1.00 42.13 2130 PRO E C 1
ATOM 13242 O O . PRO E 1 136 ? 173.733 112.347 -138.214 1.00 41.45 2130 PRO E O 1
ATOM 13246 N N . VAL E 1 137 ? 173.279 110.139 -138.133 1.00 42.89 2131 VAL E N 1
ATOM 13247 C CA . VAL E 1 137 ? 173.000 110.096 -136.695 1.00 42.42 2131 VAL E CA 1
ATOM 13248 C C . VAL E 1 137 ? 173.592 108.832 -136.083 1.00 41.39 2131 VAL E C 1
ATOM 13249 O O . VAL E 1 137 ? 173.313 107.707 -136.528 1.00 40.65 2131 VAL E O 1
ATOM 13253 N N . TYR E 1 138 ? 174.385 109.006 -135.043 1.00 40.73 2132 TYR E N 1
ATOM 13254 C CA . TYR E 1 138 ? 174.995 107.845 -134.425 1.00 43.81 2132 TYR E CA 1
ATOM 13255 C C . TYR E 1 138 ? 174.541 107.577 -133.000 1.00 44.50 2132 TYR E C 1
ATOM 13256 O O . TYR E 1 138 ? 174.590 108.463 -132.144 1.00 44.42 2132 TYR E O 1
ATOM 13265 N N . SER E 1 139 ? 174.125 106.333 -132.755 1.00 45.29 2133 SER E N 1
ATOM 13266 C CA . SER E 1 139 ? 173.674 105.878 -131.435 1.00 44.91 2133 SER E CA 1
ATOM 13267 C C . SER E 1 139 ? 174.830 105.901 -130.423 1.00 44.91 2133 SER E C 1
ATOM 13268 O O . SER E 1 139 ? 175.873 105.317 -130.659 1.00 45.49 2133 SER E O 1
ATOM 13271 N N . PHE E 1 140 ? 174.631 106.584 -129.303 1.00 45.79 2134 PHE E N 1
ATOM 13272 C CA . PHE E 1 140 ? 175.646 106.718 -128.258 1.00 48.16 2134 PHE E CA 1
ATOM 13273 C C . PHE E 1 140 ? 175.075 106.411 -126.867 1.00 49.20 2134 PHE E C 1
ATOM 13274 O O . PHE E 1 140 ? 175.797 106.447 -125.857 1.00 49.47 2134 PHE E O 1
ATOM 13282 N N . GLY E 1 141 ? 173.781 106.109 -126.825 1.00 49.02 2135 GLY E N 1
ATOM 13283 C CA . GLY E 1 141 ? 173.097 105.898 -125.564 1.00 48.20 2135 GLY E CA 1
ATOM 13284 C C . GLY E 1 141 ? 173.232 104.700 -124.652 1.00 48.78 2135 GLY E C 1
ATOM 13285 O O . GLY E 1 141 ? 172.816 104.808 -123.502 1.00 50.08 2135 GLY E O 1
ATOM 13286 N N . ILE E 1 142 ? 173.800 103.583 -125.100 1.00 48.10 2136 ILE E N 1
ATOM 13287 C CA . ILE E 1 142 ? 173.879 102.416 -124.227 1.00 46.09 2136 ILE E CA 1
ATOM 13288 C C . ILE E 1 142 ? 174.495 102.641 -122.840 1.00 45.44 2136 ILE E C 1
ATOM 13289 O O . ILE E 1 142 ? 174.383 101.782 -121.975 1.00 45.12 2136 ILE E O 1
ATOM 13294 N N . ARG E 1 143 ? 175.131 103.782 -122.604 1.00 45.31 2137 ARG E N 1
ATOM 13295 C CA . ARG E 1 143 ? 175.694 104.007 -121.276 1.00 46.70 2137 ARG E CA 1
ATOM 13296 C C . ARG E 1 143 ? 174.597 104.313 -120.265 1.00 46.60 2137 ARG E C 1
ATOM 13297 O O . ARG E 1 143 ? 174.824 104.308 -119.072 1.00 47.88 2137 ARG E O 1
ATOM 13305 N N . HIS E 1 144 ? 173.399 104.592 -120.731 1.00 47.55 2138 HIS E N 1
ATOM 13306 C CA . HIS E 1 144 ? 172.336 104.900 -119.801 1.00 47.77 2138 HIS E CA 1
ATOM 13307 C C . HIS E 1 144 ? 171.454 103.699 -119.500 1.00 46.61 2138 HIS E C 1
ATOM 13308 O O . HIS E 1 144 ? 170.465 103.822 -118.795 1.00 47.48 2138 HIS E O 1
ATOM 13315 N N . MET E 1 145 ? 171.786 102.542 -120.044 1.00 45.51 2139 MET E N 1
ATOM 13316 C CA . MET E 1 145 ? 170.994 101.353 -119.755 1.00 46.41 2139 MET E CA 1
ATOM 13317 C C . MET E 1 145 ? 171.900 100.174 -119.363 1.00 47.84 2139 MET E C 1
ATOM 13318 O O . MET E 1 145 ? 173.127 100.261 -119.448 1.00 48.51 2139 MET E O 1
ATOM 13323 N N . HIS E 1 146 ? 171.294 99.076 -118.921 1.00 48.94 2140 HIS E N 1
ATOM 13324 C CA . HIS E 1 146 ? 172.049 97.899 -118.502 1.00 49.42 2140 HIS E CA 1
ATOM 13325 C C . HIS E 1 146 ? 172.790 97.293 -119.686 1.00 48.66 2140 HIS E C 1
ATOM 13326 O O . HIS E 1 146 ? 172.198 97.089 -120.753 1.00 49.06 2140 HIS E O 1
ATOM 13333 N N . PRO E 1 147 ? 174.091 96.983 -119.510 1.00 47.42 2141 PRO E N 1
ATOM 13334 C CA . PRO E 1 147 ? 174.945 96.393 -120.549 1.00 45.37 2141 PRO E CA 1
ATOM 13335 C C . PRO E 1 147 ? 174.382 95.108 -121.126 1.00 43.14 2141 PRO E C 1
ATOM 13336 O O . PRO E 1 147 ? 174.576 94.805 -122.292 1.00 41.70 2141 PRO E O 1
ATOM 13340 N N . ALA E 1 148 ? 173.668 94.352 -120.311 1.00 42.47 2142 ALA E N 1
ATOM 13341 C CA . ALA E 1 148 ? 173.088 93.123 -120.805 1.00 43.28 2142 ALA E CA 1
ATOM 13342 C C . ALA E 1 148 ? 172.325 93.359 -122.109 1.00 43.37 2142 ALA E C 1
ATOM 13343 O O . ALA E 1 148 ? 172.329 92.524 -123.004 1.00 45.33 2142 ALA E O 1
ATOM 13345 N N . ILE E 1 149 ? 171.665 94.498 -122.226 1.00 43.19 2143 ILE E N 1
ATOM 13346 C CA . ILE E 1 149 ? 170.899 94.780 -123.434 1.00 42.40 2143 ILE E CA 1
ATOM 13347 C C . ILE E 1 149 ? 171.589 95.733 -124.432 1.00 41.49 2143 ILE E C 1
ATOM 13348 O O . ILE E 1 149 ? 171.016 96.101 -125.459 1.00 36.83 2143 ILE E O 1
ATOM 13353 N N . ALA E 1 150 ? 172.836 96.091 -124.129 1.00 43.97 2144 ALA E N 1
ATOM 13354 C CA . ALA E 1 150 ? 173.651 96.973 -124.977 1.00 45.69 2144 ALA E CA 1
ATOM 13355 C C . ALA E 1 150 ? 173.457 96.693 -126.457 1.00 47.18 2144 ALA E C 1
ATOM 13356 O O . ALA E 1 150 ? 173.293 97.620 -127.252 1.00 47.63 2144 ALA E O 1
ATOM 13358 N N . PRO E 1 151 ? 173.507 95.409 -126.857 1.00 48.73 2145 PRO E N 1
ATOM 13359 C CA . PRO E 1 151 ? 173.317 95.088 -128.271 1.00 48.88 2145 PRO E CA 1
ATOM 13360 C C . PRO E 1 151 ? 171.888 95.273 -128.778 1.00 49.61 2145 PRO E C 1
ATOM 13361 O O . PRO E 1 151 ? 171.706 95.958 -129.784 1.00 51.29 2145 PRO E O 1
ATOM 13365 N N . MET E 1 152 ? 170.881 94.697 -128.111 1.00 48.79 2146 MET E N 1
ATOM 13366 C CA . MET E 1 152 ? 169.504 94.855 -128.600 1.00 48.16 2146 MET E CA 1
ATOM 13367 C C . MET E 1 152 ? 169.251 96.326 -128.902 1.00 46.67 2146 MET E C 1
ATOM 13368 O O . MET E 1 152 ? 168.625 96.670 -129.898 1.00 44.76 2146 MET E O 1
ATOM 13373 N N . ILE E 1 153 ? 169.760 97.190 -128.036 1.00 46.17 2147 ILE E N 1
ATOM 13374 C CA . ILE E 1 153 ? 169.587 98.616 -128.213 1.00 46.29 2147 ILE E CA 1
ATOM 13375 C C . ILE E 1 153 ? 170.252 99.122 -129.471 1.00 46.23 2147 ILE E C 1
ATOM 13376 O O . ILE E 1 153 ? 169.568 99.603 -130.370 1.00 46.35 2147 ILE E O 1
ATOM 13381 N N . ASP E 1 154 ? 171.577 99.028 -129.542 1.00 46.60 2148 ASP E N 1
ATOM 13382 C CA . ASP E 1 154 ? 172.281 99.491 -130.731 1.00 47.28 2148 ASP E CA 1
ATOM 13383 C C . ASP E 1 154 ? 171.708 98.880 -132.021 1.00 47.93 2148 ASP E C 1
ATOM 13384 O O . ASP E 1 154 ? 171.674 99.542 -133.055 1.00 49.40 2148 ASP E O 1
ATOM 13389 N N . ARG E 1 155 ? 171.247 97.635 -131.964 1.00 46.11 2149 ARG E N 1
ATOM 13390 C CA . ARG E 1 155 ? 170.665 96.991 -133.135 1.00 46.07 2149 ARG E CA 1
ATOM 13391 C C . ARG E 1 155 ? 169.326 97.666 -133.495 1.00 47.94 2149 ARG E C 1
ATOM 13392 O O . ARG E 1 155 ? 168.912 97.691 -134.666 1.00 48.30 2149 ARG E O 1
ATOM 13400 N N . ALA E 1 156 ? 168.655 98.214 -132.480 1.00 48.71 2150 ALA E N 1
ATOM 13401 C CA . ALA E 1 156 ? 167.366 98.886 -132.670 1.00 48.61 2150 ALA E CA 1
ATOM 13402 C C . ALA E 1 156 ? 167.569 100.310 -133.158 1.00 48.02 2150 ALA E C 1
ATOM 13403 O O . ALA E 1 156 ? 166.784 100.799 -133.984 1.00 47.56 2150 ALA E O 1
ATOM 13405 N N . ALA E 1 157 ? 168.606 100.968 -132.634 1.00 45.58 2151 ALA E N 1
ATOM 13406 C CA . ALA E 1 157 ? 168.916 102.332 -133.039 1.00 46.68 2151 ALA E CA 1
ATOM 13407 C C . ALA E 1 157 ? 169.255 102.272 -134.526 1.00 46.68 2151 ALA E C 1
ATOM 13408 O O . ALA E 1 157 ? 168.910 103.167 -135.314 1.00 46.78 2151 ALA E O 1
ATOM 13410 N N . PHE E 1 158 ? 169.913 101.179 -134.887 1.00 45.67 2152 PHE E N 1
ATOM 13411 C CA . PHE E 1 158 ? 170.342 100.932 -136.249 1.00 44.98 2152 PHE E CA 1
ATOM 13412 C C . PHE E 1 158 ? 169.116 100.769 -137.118 1.00 43.77 2152 PHE E C 1
ATOM 13413 O O . PHE E 1 158 ? 168.814 101.643 -137.928 1.00 43.73 2152 PHE E O 1
ATOM 13421 N N . ILE E 1 159 ? 168.411 99.655 -136.953 1.00 41.66 2153 ILE E N 1
ATOM 13422 C CA . ILE E 1 159 ? 167.213 99.416 -137.742 1.00 42.52 2153 ILE E CA 1
ATOM 13423 C C . ILE E 1 159 ? 166.355 100.676 -137.826 1.00 44.98 2153 ILE E C 1
ATOM 13424 O O . ILE E 1 159 ? 165.617 100.896 -138.798 1.00 43.90 2153 ILE E O 1
ATOM 13429 N N . GLY E 1 160 ? 166.474 101.506 -136.791 1.00 47.76 2154 GLY E N 1
ATOM 13430 C CA . GLY E 1 160 ? 165.714 102.736 -136.715 1.00 49.22 2154 GLY E CA 1
ATOM 13431 C C . GLY E 1 160 ? 166.130 103.791 -137.714 1.00 50.33 2154 GLY E C 1
ATOM 13432 O O . GLY E 1 160 ? 165.321 104.625 -138.129 1.00 51.38 2154 GLY E O 1
ATOM 13433 N N . GLY E 1 161 ? 167.393 103.766 -138.106 1.00 50.87 2155 GLY E N 1
ATOM 13434 C CA . GLY E 1 161 ? 167.863 104.752 -139.056 1.00 52.34 2155 GLY E CA 1
ATOM 13435 C C . GLY E 1 161 ? 169.221 105.308 -138.685 1.00 53.53 2155 GLY E C 1
ATOM 13436 O O . GLY E 1 161 ? 169.791 106.095 -139.438 1.00 54.79 2155 GLY E O 1
ATOM 13437 N N . CYS E 1 162 ? 169.741 104.912 -137.527 1.00 54.12 2156 CYS E N 1
ATOM 13438 C CA . CYS E 1 162 ? 171.050 105.387 -137.093 1.00 55.01 2156 CYS E CA 1
ATOM 13439 C C . CYS E 1 162 ? 172.083 104.807 -138.026 1.00 54.85 2156 CYS E C 1
ATOM 13440 O O . CYS E 1 162 ? 172.087 103.596 -138.283 1.00 54.92 2156 CYS E O 1
ATOM 13443 N N . ASP E 1 163 ? 172.948 105.674 -138.541 1.00 54.09 2157 ASP E N 1
ATOM 13444 C CA . ASP E 1 163 ? 173.987 105.240 -139.459 1.00 53.94 2157 ASP E CA 1
ATOM 13445 C C . ASP E 1 163 ? 174.980 104.335 -138.739 1.00 54.26 2157 ASP E C 1
ATOM 13446 O O . ASP E 1 163 ? 175.320 103.251 -139.232 1.00 54.81 2157 ASP E O 1
ATOM 13451 N N . GLY E 1 164 ? 175.415 104.745 -137.553 1.00 52.54 2158 GLY E N 1
ATOM 13452 C CA . GLY E 1 164 ? 176.364 103.922 -136.837 1.00 51.46 2158 GLY E CA 1
ATOM 13453 C C . GLY E 1 164 ? 176.033 103.683 -135.390 1.00 52.11 2158 GLY E C 1
ATOM 13454 O O . GLY E 1 164 ? 175.121 104.291 -134.843 1.00 54.50 2158 GLY E O 1
ATOM 13455 N N . VAL E 1 165 ? 176.805 102.805 -134.762 1.00 51.40 2159 VAL E N 1
ATOM 13456 C CA . VAL E 1 165 ? 176.592 102.444 -133.374 1.00 50.40 2159 VAL E CA 1
ATOM 13457 C C . VAL E 1 165 ? 177.868 102.490 -132.552 1.00 50.98 2159 VAL E C 1
ATOM 13458 O O . VAL E 1 165 ? 178.919 102.023 -132.977 1.00 51.90 2159 VAL E O 1
ATOM 13462 N N . SER E 1 166 ? 177.744 103.043 -131.354 1.00 51.59 2160 SER E N 1
ATOM 13463 C CA . SER E 1 166 ? 178.845 103.205 -130.414 1.00 51.26 2160 SER E CA 1
ATOM 13464 C C . SER E 1 166 ? 179.291 101.867 -129.817 1.00 51.59 2160 SER E C 1
ATOM 13465 O O . SER E 1 166 ? 180.482 101.617 -129.600 1.00 51.46 2160 SER E O 1
ATOM 13468 N N . GLY E 1 167 ? 178.324 101.000 -129.568 1.00 51.63 2161 GLY E N 1
ATOM 13469 C CA . GLY E 1 167 ? 178.628 99.719 -128.968 1.00 53.17 2161 GLY E CA 1
ATOM 13470 C C . GLY E 1 167 ? 179.415 98.726 -129.796 1.00 54.18 2161 GLY E C 1
ATOM 13471 O O . GLY E 1 167 ? 179.052 98.418 -130.945 1.00 54.45 2161 GLY E O 1
ATOM 13472 N N . VAL E 1 168 ? 180.488 98.207 -129.198 1.00 53.94 2162 VAL E N 1
ATOM 13473 C CA . VAL E 1 168 ? 181.343 97.225 -129.856 1.00 54.22 2162 VAL E CA 1
ATOM 13474 C C . VAL E 1 168 ? 180.601 95.926 -130.117 1.00 55.60 2162 VAL E C 1
ATOM 13475 O O . VAL E 1 168 ? 180.275 95.602 -131.260 1.00 56.31 2162 VAL E O 1
ATOM 13479 N N . LEU E 1 169 ? 180.343 95.183 -129.049 1.00 56.63 2163 LEU E N 1
ATOM 13480 C CA . LEU E 1 169 ? 179.644 93.909 -129.154 1.00 57.67 2163 LEU E CA 1
ATOM 13481 C C . LEU E 1 169 ? 178.361 94.058 -129.977 1.00 57.91 2163 LEU E C 1
ATOM 13482 O O . LEU E 1 169 ? 177.979 93.148 -130.731 1.00 56.69 2163 LEU E O 1
ATOM 13487 N N . GLY E 1 170 ? 177.706 95.213 -129.840 1.00 58.22 2164 GLY E N 1
ATOM 13488 C CA . GLY E 1 170 ? 176.479 95.457 -130.582 1.00 58.43 2164 GLY E CA 1
ATOM 13489 C C . GLY E 1 170 ? 176.734 95.589 -132.075 1.00 58.70 2164 GLY E C 1
ATOM 13490 O O . GLY E 1 170 ? 175.972 95.084 -132.914 1.00 56.97 2164 GLY E O 1
ATOM 13491 N N . ALA E 1 171 ? 177.820 96.279 -132.405 1.00 59.18 2165 ALA E N 1
ATOM 13492 C CA . ALA E 1 171 ? 178.197 96.484 -133.790 1.00 60.24 2165 ALA E CA 1
ATOM 13493 C C . ALA E 1 171 ? 178.322 95.126 -134.470 1.00 61.97 2165 ALA E C 1
ATOM 13494 O O . ALA E 1 171 ? 177.607 94.834 -135.426 1.00 61.33 2165 ALA E O 1
ATOM 13496 N N . GLU E 1 172 ? 179.221 94.295 -133.939 1.00 64.66 2166 GLU E N 1
ATOM 13497 C CA . GLU E 1 172 ? 179.499 92.951 -134.453 1.00 66.01 2166 GLU E CA 1
ATOM 13498 C C . GLU E 1 172 ? 178.287 92.069 -134.701 1.00 66.50 2166 GLU E C 1
ATOM 13499 O O . GLU E 1 172 ?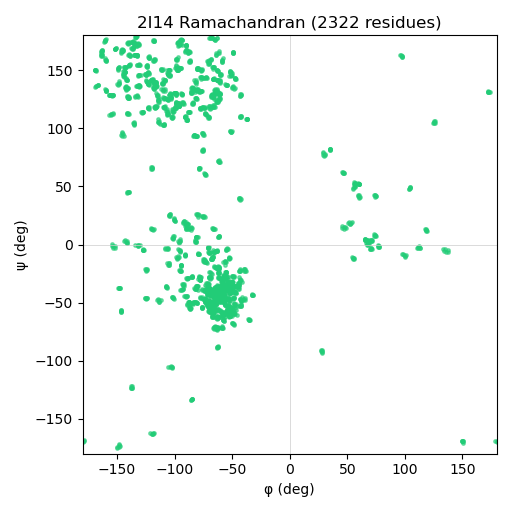 177.999 91.719 -135.840 1.00 66.36 2166 GLU E O 1
ATOM 13505 N N . MET E 1 173 ? 177.600 91.681 -133.627 1.00 66.90 2167 MET E N 1
ATOM 13506 C CA . MET E 1 173 ? 176.425 90.823 -133.740 1.00 67.08 2167 MET E CA 1
ATOM 13507 C C . MET E 1 173 ? 175.548 91.198 -134.936 1.00 68.12 2167 MET E C 1
ATOM 13508 O O . MET E 1 173 ? 174.760 90.380 -135.410 1.00 68.41 2167 MET E O 1
ATOM 13513 N N . MET E 1 174 ? 175.689 92.434 -135.418 1.00 68.56 2168 MET E N 1
ATOM 13514 C CA . MET E 1 174 ? 174.931 92.901 -136.576 1.00 69.08 2168 MET E CA 1
ATOM 13515 C C . MET E 1 174 ? 175.759 92.706 -137.843 1.00 68.95 2168 MET E C 1
ATOM 13516 O O . MET E 1 174 ? 175.233 92.356 -138.899 1.00 70.12 2168 MET E O 1
ATOM 13521 N N . GLY E 1 175 ? 177.057 92.960 -137.721 1.00 68.17 2169 GLY E N 1
ATOM 13522 C CA . GLY E 1 175 ? 177.953 92.854 -138.852 1.00 66.58 2169 GLY E CA 1
ATOM 13523 C C . GLY E 1 175 ? 178.259 94.269 -139.277 1.00 65.99 2169 GLY E C 1
ATOM 13524 O O . GLY E 1 175 ? 178.159 94.611 -140.454 1.00 65.95 2169 GLY E O 1
ATOM 13525 N N . GLU E 1 176 ? 178.628 95.094 -138.302 1.00 65.44 2170 GLU E N 1
ATOM 13526 C CA . GLU E 1 176 ? 178.934 96.493 -138.544 1.00 65.69 2170 GLU E CA 1
ATOM 13527 C C . GLU E 1 176 ? 180.136 96.925 -137.726 1.00 65.92 2170 GLU E C 1
ATOM 13528 O O . GLU E 1 176 ? 180.524 96.236 -136.785 1.00 65.84 2170 GLU E O 1
ATOM 13534 N N . LYS E 1 177 ? 180.733 98.058 -138.085 1.00 66.09 2171 LYS E N 1
ATOM 13535 C CA . LYS E 1 177 ? 181.890 98.544 -137.350 1.00 67.17 2171 LYS E CA 1
ATOM 13536 C C . LYS E 1 177 ? 181.461 99.616 -136.366 1.00 66.75 2171 LYS E C 1
ATOM 13537 O O . LYS E 1 177 ? 180.886 100.631 -136.749 1.00 67.19 2171 LYS E O 1
ATOM 13543 N N . ALA E 1 178 ? 181.733 99.396 -135.091 1.00 66.41 2172 ALA E N 1
ATOM 13544 C CA . ALA E 1 178 ? 181.347 100.384 -134.101 1.00 66.54 2172 ALA E CA 1
ATOM 13545 C C . ALA E 1 178 ? 182.212 101.627 -134.261 1.00 65.70 2172 ALA E C 1
ATOM 13546 O O . ALA E 1 178 ? 183.431 101.568 -134.126 1.00 64.99 2172 ALA E O 1
ATOM 13548 N N . VAL E 1 179 ? 181.573 102.753 -134.555 1.00 65.22 2173 VAL E N 1
ATOM 13549 C CA . VAL E 1 179 ? 182.294 104.002 -134.735 1.00 64.96 2173 VAL E CA 1
ATOM 13550 C C . VAL E 1 179 ? 182.276 104.808 -133.446 1.00 64.12 2173 VAL E C 1
ATOM 13551 O O . VAL E 1 179 ? 181.589 104.448 -132.499 1.00 64.03 2173 VAL E O 1
ATOM 13555 N N . GLY E 1 180 ? 183.045 105.891 -133.412 1.00 64.09 2174 GLY E N 1
ATOM 13556 C CA . GLY E 1 180 ? 183.105 106.733 -132.230 1.00 64.33 2174 GLY E CA 1
ATOM 13557 C C . GLY E 1 180 ? 184.033 107.911 -132.452 1.00 64.71 2174 GLY E C 1
ATOM 13558 O O . GLY E 1 180 ? 184.440 108.176 -133.581 1.00 65.31 2174 GLY E O 1
ATOM 13559 N N . THR E 1 181 ? 184.365 108.627 -131.384 1.00 65.41 2175 THR E N 1
ATOM 13560 C CA . THR E 1 181 ? 185.268 109.770 -131.493 1.00 65.70 2175 THR E CA 1
ATOM 13561 C C . THR E 1 181 ? 186.277 109.804 -130.343 1.00 65.29 2175 THR E C 1
ATOM 13562 O O . THR E 1 181 ? 187.030 108.857 -130.154 1.00 65.70 2175 THR E O 1
ATOM 13566 N N . MET E 1 182 ? 186.287 110.891 -129.580 1.00 65.00 2176 MET E N 1
ATOM 13567 C CA . MET E 1 182 ? 187.221 111.049 -128.476 1.00 65.03 2176 MET E CA 1
ATOM 13568 C C . MET E 1 182 ? 186.531 111.330 -127.156 1.00 65.08 2176 MET E C 1
ATOM 13569 O O . MET E 1 182 ? 185.558 112.083 -127.103 1.00 64.96 2176 MET E O 1
ATOM 13574 N N . PRO E 1 183 ? 187.041 110.736 -126.065 1.00 64.96 2177 PRO E N 1
ATOM 13575 C CA . PRO E 1 183 ? 186.484 110.938 -124.729 1.00 64.03 2177 PRO E CA 1
ATOM 13576 C C . PRO E 1 183 ? 187.144 112.166 -124.107 1.00 63.89 2177 PRO E C 1
ATOM 13577 O O . PRO E 1 183 ? 188.156 112.658 -124.602 1.00 63.21 2177 PRO E O 1
ATOM 13581 N N . HIS E 1 184 ? 186.562 112.657 -123.024 1.00 63.93 2178 HIS E N 1
ATOM 13582 C CA . HIS E 1 184 ? 187.108 113.798 -122.318 1.00 63.24 2178 HIS E CA 1
ATOM 13583 C C . HIS E 1 184 ? 188.245 113.290 -121.481 1.00 62.77 2178 HIS E C 1
ATOM 13584 O O . HIS E 1 184 ? 189.176 114.015 -121.180 1.00 63.02 2178 HIS E O 1
ATOM 13591 N N . ALA E 1 185 ? 188.153 112.024 -121.103 1.00 63.51 2179 ALA E N 1
ATOM 13592 C CA . ALA E 1 185 ? 189.169 111.398 -120.282 1.00 64.16 2179 ALA E CA 1
ATOM 13593 C C . ALA E 1 185 ? 190.506 111.429 -120.995 1.00 64.72 2179 ALA E C 1
ATOM 13594 O O . ALA E 1 185 ? 191.531 111.782 -120.402 1.00 64.36 2179 ALA E O 1
ATOM 13596 N N . LEU E 1 186 ? 190.494 111.060 -122.274 1.00 65.01 2180 LEU E N 1
ATOM 13597 C CA . LEU E 1 186 ? 191.719 111.041 -123.050 1.00 64.39 2180 LEU E CA 1
ATOM 13598 C C . LEU E 1 186 ? 192.441 112.367 -122.949 1.00 64.46 2180 LEU E C 1
ATOM 13599 O O . LEU E 1 186 ? 193.576 112.432 -122.501 1.00 65.54 2180 LEU E O 1
ATOM 13604 N N . ILE E 1 187 ? 191.775 113.431 -123.361 1.00 64.65 2181 ILE E N 1
ATOM 13605 C CA . ILE E 1 187 ? 192.378 114.747 -123.322 1.00 64.74 2181 ILE E CA 1
ATOM 13606 C C . ILE E 1 187 ? 192.828 115.178 -121.928 1.00 65.45 2181 ILE E C 1
ATOM 13607 O O . ILE E 1 187 ? 193.873 115.803 -121.788 1.00 66.09 2181 ILE E O 1
ATOM 13612 N N . ILE E 1 188 ? 192.061 114.830 -120.900 1.00 66.39 2182 ILE E N 1
ATOM 13613 C CA . ILE E 1 188 ? 192.405 115.217 -119.534 1.00 66.84 2182 ILE E CA 1
ATOM 13614 C C . ILE E 1 188 ? 193.568 114.449 -118.935 1.00 67.49 2182 ILE E C 1
ATOM 13615 O O . ILE E 1 188 ? 194.379 115.037 -118.231 1.00 67.37 2182 ILE E O 1
ATOM 13620 N N . THR E 1 189 ? 193.659 113.144 -119.194 1.00 69.06 2183 THR E N 1
ATOM 13621 C CA . THR E 1 189 ? 194.774 112.367 -118.645 1.00 70.45 2183 THR E CA 1
ATOM 13622 C C . THR E 1 189 ? 196.062 112.750 -119.380 1.00 70.68 2183 THR E C 1
ATOM 13623 O O . THR E 1 189 ? 197.111 112.922 -118.759 1.00 71.12 2183 THR E O 1
ATOM 13627 N N . VAL E 1 190 ? 195.972 112.892 -120.702 1.00 70.63 2184 VAL E N 1
ATOM 13628 C CA . VAL E 1 190 ? 197.113 113.282 -121.519 1.00 70.65 2184 VAL E CA 1
ATOM 13629 C C . VAL E 1 190 ? 197.577 114.675 -121.090 1.00 71.50 2184 VAL E C 1
ATOM 13630 O O . VAL E 1 190 ? 198.713 115.066 -121.347 1.00 72.20 2184 VAL E O 1
ATOM 13634 N N . GLY E 1 191 ? 196.682 115.419 -120.445 1.00 71.98 2185 GLY E N 1
ATOM 13635 C CA . GLY E 1 191 ? 197.005 116.750 -119.948 1.00 72.79 2185 GLY E CA 1
ATOM 13636 C C . GLY E 1 191 ? 197.047 117.922 -120.918 1.00 73.15 2185 GLY E C 1
ATOM 13637 O O . GLY E 1 191 ? 197.299 119.061 -120.511 1.00 72.79 2185 GLY E O 1
ATOM 13638 N N . ASP E 1 192 ? 196.803 117.665 -122.197 1.00 74.03 2186 ASP E N 1
ATOM 13639 C CA . ASP E 1 192 ? 196.846 118.736 -123.183 1.00 73.95 2186 ASP E CA 1
ATOM 13640 C C . ASP E 1 192 ? 195.986 118.433 -124.399 1.00 72.82 2186 ASP E C 1
ATOM 13641 O O . ASP E 1 192 ? 196.104 117.366 -125.007 1.00 70.30 2186 ASP E O 1
ATOM 13646 N N . GLN E 1 193 ? 195.127 119.388 -124.750 1.00 72.73 2187 GLN E N 1
ATOM 13647 C CA . GLN E 1 193 ? 194.230 119.240 -125.891 1.00 72.76 2187 GLN E CA 1
ATOM 13648 C C . GLN E 1 193 ? 194.973 118.847 -127.163 1.00 72.73 2187 GLN E C 1
ATOM 13649 O O . GLN E 1 193 ? 194.730 117.785 -127.741 1.00 72.70 2187 GLN E O 1
ATOM 13655 N N . VAL E 1 194 ? 195.887 119.708 -127.597 1.00 72.66 2188 VAL E N 1
ATOM 13656 C CA . VAL E 1 194 ? 196.653 119.461 -128.817 1.00 71.37 2188 VAL E CA 1
ATOM 13657 C C . VAL E 1 194 ? 197.416 118.143 -128.803 1.00 70.65 2188 VAL E C 1
ATOM 13658 O O . VAL E 1 194 ? 197.305 117.351 -129.726 1.00 69.33 2188 VAL E O 1
ATOM 13662 N N . LYS E 1 195 ? 198.188 117.921 -127.748 1.00 71.65 2189 LYS E N 1
ATOM 13663 C CA . LYS E 1 195 ? 198.977 116.702 -127.589 1.00 73.03 2189 LYS E CA 1
ATOM 13664 C C . LYS E 1 195 ? 198.074 115.478 -127.701 1.00 72.95 2189 LYS E C 1
ATOM 13665 O O . LYS E 1 195 ? 198.445 114.455 -128.282 1.00 71.68 2189 LYS E O 1
ATOM 13671 N N . ALA E 1 196 ? 196.876 115.609 -127.143 1.00 73.68 2190 ALA E N 1
ATOM 13672 C CA . ALA E 1 196 ? 195.896 114.537 -127.143 1.00 74.26 2190 ALA E CA 1
ATOM 13673 C C . ALA E 1 196 ? 195.450 114.145 -128.540 1.00 74.53 2190 ALA E C 1
ATOM 13674 O O . ALA E 1 196 ? 195.653 113.008 -128.958 1.00 74.18 2190 ALA E O 1
ATOM 13676 N N . TRP E 1 197 ? 194.841 115.071 -129.274 1.00 75.13 2191 TRP E N 1
ATOM 13677 C CA . TRP E 1 197 ? 194.383 114.711 -130.599 1.00 76.01 2191 TRP E CA 1
ATOM 13678 C C . TRP E 1 197 ? 195.510 114.512 -131.597 1.00 76.24 2191 TRP E C 1
ATOM 13679 O O . TRP E 1 197 ? 195.275 114.157 -132.747 1.00 76.20 2191 TRP E O 1
ATOM 13690 N N . LYS E 1 198 ? 196.742 114.732 -131.154 1.00 77.01 2192 LYS E N 1
ATOM 13691 C CA . LYS E 1 198 ? 197.898 114.503 -132.017 1.00 76.58 2192 LYS E CA 1
ATOM 13692 C C . LYS E 1 198 ? 198.164 113.017 -131.867 1.00 76.20 2192 LYS E C 1
ATOM 13693 O O . LYS E 1 198 ? 198.299 112.289 -132.845 1.00 75.37 2192 LYS E O 1
ATOM 13699 N N . TYR E 1 199 ? 198.223 112.582 -130.614 1.00 76.85 2193 TYR E N 1
ATOM 13700 C CA . TYR E 1 199 ? 198.445 111.183 -130.287 1.00 77.94 2193 TYR E CA 1
ATOM 13701 C C . TYR E 1 199 ? 197.387 110.315 -130.961 1.00 78.38 2193 TYR E C 1
ATOM 13702 O O . TYR E 1 199 ? 197.681 109.222 -131.442 1.00 78.50 2193 TYR E O 1
ATOM 13711 N N . PHE E 1 200 ? 196.150 110.801 -130.977 1.00 78.68 2194 PHE E N 1
ATOM 13712 C CA . PHE E 1 200 ? 195.059 110.060 -131.602 1.00 78.78 2194 PHE E CA 1
ATOM 13713 C C . PHE E 1 200 ? 195.306 109.926 -133.107 1.00 79.10 2194 PHE E C 1
ATOM 13714 O O . PHE E 1 200 ? 195.121 108.852 -133.680 1.00 78.37 2194 PHE E O 1
ATOM 13722 N N . ASP E 1 201 ? 195.723 111.028 -133.734 1.00 79.72 2195 ASP E N 1
ATOM 13723 C CA . ASP E 1 201 ? 195.987 111.061 -135.172 1.00 79.85 2195 ASP E CA 1
ATOM 13724 C C . ASP E 1 201 ? 197.049 110.059 -135.588 1.00 79.07 2195 ASP E C 1
ATOM 13725 O O . ASP E 1 201 ? 196.957 109.469 -136.665 1.00 78.45 2195 ASP E O 1
ATOM 13730 N N . GLU E 1 202 ? 198.049 109.860 -134.734 1.00 78.22 2196 GLU E N 1
ATOM 13731 C CA . GLU E 1 202 ? 199.115 108.926 -135.045 1.00 78.03 2196 GLU E CA 1
ATOM 13732 C C . GLU E 1 202 ? 198.847 107.487 -134.630 1.00 77.66 2196 GLU E C 1
ATOM 13733 O O . GLU E 1 202 ? 199.001 106.577 -135.436 1.00 77.64 2196 GLU E O 1
ATOM 13739 N N . VAL E 1 203 ? 198.432 107.280 -133.387 1.00 77.54 2197 VAL E N 1
ATOM 13740 C CA . VAL E 1 203 ? 198.183 105.928 -132.890 1.00 77.25 2197 VAL E CA 1
ATOM 13741 C C . VAL E 1 203 ? 197.026 105.160 -133.529 1.00 77.87 2197 VAL E C 1
ATOM 13742 O O . VAL E 1 203 ? 197.153 103.970 -133.800 1.00 77.18 2197 VAL E O 1
ATOM 13746 N N . ILE E 1 204 ? 195.903 105.828 -133.770 1.00 78.86 2198 ILE E N 1
ATOM 13747 C CA . ILE E 1 204 ? 194.741 105.148 -134.338 1.00 79.69 2198 ILE E CA 1
ATOM 13748 C C . ILE E 1 204 ? 194.840 104.976 -135.845 1.00 80.89 2198 ILE E C 1
ATOM 13749 O O . ILE E 1 204 ? 195.476 105.777 -136.526 1.00 81.30 2198 ILE E O 1
ATOM 13754 N N . GLU E 1 205 ? 194.210 103.921 -136.358 1.00 82.26 2199 GLU E N 1
ATOM 13755 C CA . GLU E 1 205 ? 194.217 103.638 -137.791 1.00 83.62 2199 GLU E CA 1
ATOM 13756 C C . GLU E 1 205 ? 193.858 104.870 -138.613 1.00 83.47 2199 GLU E C 1
ATOM 13757 O O . GLU E 1 205 ? 193.343 105.857 -138.091 1.00 82.64 2199 GLU E O 1
ATOM 13763 N N . GLU E 1 206 ? 194.131 104.808 -139.908 1.00 83.97 2200 GLU E N 1
ATOM 13764 C CA . GLU E 1 206 ? 193.843 105.931 -140.781 1.00 84.40 2200 GLU E CA 1
ATOM 13765 C C . GLU E 1 206 ? 192.412 105.907 -141.271 1.00 83.87 2200 GLU E C 1
ATOM 13766 O O . GLU E 1 206 ? 191.836 106.951 -141.557 1.00 83.77 2200 GLU E O 1
ATOM 13772 N N . GLU E 1 207 ? 191.830 104.716 -141.347 1.00 83.35 2201 GLU E N 1
ATOM 13773 C CA . GLU E 1 207 ? 190.450 104.579 -141.804 1.00 82.62 2201 GLU E CA 1
ATOM 13774 C C . GLU E 1 207 ? 189.454 105.192 -140.820 1.00 80.73 2201 GLU E C 1
ATOM 13775 O O . GLU E 1 207 ? 188.277 105.334 -141.138 1.00 80.66 2201 GLU E O 1
ATOM 13781 N N . VAL E 1 208 ? 189.929 105.541 -139.626 1.00 78.59 2202 VAL E N 1
ATOM 13782 C CA . VAL E 1 208 ? 189.077 106.112 -138.587 1.00 75.32 2202 VAL E CA 1
ATOM 13783 C C . VAL E 1 208 ? 188.990 107.633 -138.664 1.00 73.29 2202 VAL E C 1
ATOM 13784 O O . VAL E 1 208 ? 189.950 108.333 -138.331 1.00 73.18 2202 VAL E O 1
ATOM 13788 N N . PRO E 1 209 ? 187.827 108.164 -139.096 1.00 70.81 2203 PRO E N 1
ATOM 13789 C CA . PRO E 1 209 ? 187.669 109.617 -139.196 1.00 68.89 2203 PRO E CA 1
ATOM 13790 C C . PRO E 1 209 ? 188.159 110.242 -137.904 1.00 67.86 2203 PRO E C 1
ATOM 13791 O O . PRO E 1 209 ? 187.974 109.683 -136.824 1.00 67.29 2203 PRO E O 1
ATOM 13795 N N . ARG E 1 210 ? 188.797 111.392 -138.014 1.00 67.34 2204 ARG E N 1
ATOM 13796 C CA . ARG E 1 210 ? 189.316 112.041 -136.834 1.00 67.03 2204 ARG E CA 1
ATOM 13797 C C . ARG E 1 210 ? 188.555 113.307 -136.476 1.00 66.80 2204 ARG E C 1
ATOM 13798 O O . ARG E 1 210 ? 188.714 114.357 -137.098 1.00 65.53 2204 ARG E O 1
ATOM 13806 N N . ILE E 1 211 ? 187.700 113.172 -135.467 1.00 67.23 2205 ILE E N 1
ATOM 13807 C CA . ILE E 1 211 ? 186.891 114.271 -134.968 1.00 66.19 2205 ILE E CA 1
ATOM 13808 C C . ILE E 1 211 ? 187.500 114.693 -133.639 1.00 66.23 2205 ILE E C 1
ATOM 13809 O O . ILE E 1 211 ? 187.664 113.873 -132.743 1.00 65.87 2205 ILE E O 1
ATOM 13814 N N . ALA E 1 212 ? 187.845 115.970 -133.521 1.00 66.97 2206 ALA E N 1
ATOM 13815 C CA . ALA E 1 212 ? 188.460 116.487 -132.309 1.00 67.91 2206 ALA E CA 1
ATOM 13816 C C . ALA E 1 212 ? 187.449 116.893 -131.239 1.00 69.06 2206 ALA E C 1
ATOM 13817 O O . ALA E 1 212 ? 186.487 117.609 -131.518 1.00 69.85 2206 ALA E O 1
ATOM 13819 N N . LEU E 1 213 ? 187.675 116.431 -130.010 1.00 69.50 2207 LEU E N 1
ATOM 13820 C CA . LEU E 1 213 ? 186.795 116.769 -128.901 1.00 69.60 2207 LEU E CA 1
ATOM 13821 C C . LEU E 1 213 ? 187.251 118.133 -128.390 1.00 70.60 2207 LEU E C 1
ATOM 13822 O O . LEU E 1 213 ? 188.155 118.237 -127.557 1.00 69.51 2207 LEU E O 1
ATOM 13827 N N . VAL E 1 214 ? 186.614 119.176 -128.915 1.00 72.52 2208 VAL E N 1
ATOM 13828 C CA . VAL E 1 214 ? 186.928 120.562 -128.584 1.00 74.53 2208 VAL E CA 1
ATOM 13829 C C . VAL E 1 214 ? 186.733 120.997 -127.133 1.00 75.60 2208 VAL E C 1
ATOM 13830 O O . VAL E 1 214 ? 187.669 120.958 -126.345 1.00 75.81 2208 VAL E O 1
ATOM 13834 N N . ASP E 1 215 ? 185.522 121.429 -126.800 1.00 77.16 2209 ASP E N 1
ATOM 13835 C CA . ASP E 1 215 ? 185.173 121.885 -125.453 1.00 79.53 2209 ASP E CA 1
ATOM 13836 C C . ASP E 1 215 ? 185.707 121.015 -124.317 1.00 79.59 2209 ASP E C 1
ATOM 13837 O O . ASP E 1 215 ? 185.215 119.914 -124.121 1.00 79.71 2209 ASP E O 1
ATOM 13842 N N . THR E 1 216 ? 186.684 121.509 -123.556 1.00 79.92 2210 THR E N 1
ATOM 13843 C CA . THR E 1 216 ? 187.243 120.749 -122.427 1.00 80.42 2210 THR E CA 1
ATOM 13844 C C . THR E 1 216 ? 187.658 121.693 -121.300 1.00 81.16 2210 THR E C 1
ATOM 13845 O O . THR E 1 216 ? 187.214 121.549 -120.160 1.00 81.48 2210 THR E O 1
ATOM 13849 N N . PHE E 1 217 ? 188.521 122.651 -121.623 1.00 81.72 2211 PHE E N 1
ATOM 13850 C CA . PHE E 1 217 ? 188.992 123.634 -120.652 1.00 82.16 2211 PHE E CA 1
ATOM 13851 C C . PHE E 1 217 ? 188.732 125.026 -121.211 1.00 82.19 2211 PHE E C 1
ATOM 13852 O O . PHE E 1 217 ? 188.234 125.915 -120.525 1.00 82.70 2211 PHE E O 1
ATOM 13860 N N . TYR E 1 218 ? 189.086 125.196 -122.476 1.00 82.47 2212 TYR E N 1
ATOM 13861 C CA . TYR E 1 218 ? 188.915 126.458 -123.178 1.00 83.15 2212 TYR E CA 1
ATOM 13862 C C . TYR E 1 218 ? 187.536 126.455 -123.837 1.00 82.23 2212 TYR E C 1
ATOM 13863 O O . TYR E 1 218 ? 186.852 125.428 -123.846 1.00 81.80 2212 TYR E O 1
ATOM 13872 N N . ASP E 1 219 ? 187.128 127.596 -124.387 1.00 80.97 2213 ASP E N 1
ATOM 13873 C CA . ASP E 1 219 ? 185.835 127.684 -125.051 1.00 80.25 2213 ASP E CA 1
ATOM 13874 C C . ASP E 1 219 ? 185.891 126.899 -126.359 1.00 79.43 2213 ASP E C 1
ATOM 13875 O O . ASP E 1 219 ? 186.967 126.701 -126.914 1.00 79.55 2213 ASP E O 1
ATOM 13880 N N . GLU E 1 220 ? 184.740 126.441 -126.848 1.00 78.59 2214 GLU E N 1
ATOM 13881 C CA . GLU E 1 220 ? 184.706 125.682 -128.097 1.00 78.03 2214 GLU E CA 1
ATOM 13882 C C . GLU E 1 220 ? 185.324 126.518 -129.215 1.00 77.88 2214 GLU E C 1
ATOM 13883 O O . GLU E 1 220 ? 186.019 125.997 -130.087 1.00 76.89 2214 GLU E O 1
ATOM 13889 N N . LYS E 1 221 ? 185.056 127.822 -129.180 1.00 77.66 2215 LYS E N 1
ATOM 13890 C CA . LYS E 1 221 ? 185.573 128.751 -130.183 1.00 76.39 2215 LYS E CA 1
ATOM 13891 C C . LYS E 1 221 ? 187.096 128.713 -130.239 1.00 74.79 2215 LYS E C 1
ATOM 13892 O O . LYS E 1 221 ? 187.685 128.662 -131.318 1.00 74.07 2215 LYS E O 1
ATOM 13898 N N . VAL E 1 222 ? 187.727 128.735 -129.071 1.00 73.30 2216 VAL E N 1
ATOM 13899 C CA . VAL E 1 222 ? 189.176 128.713 -129.004 1.00 71.75 2216 VAL E CA 1
ATOM 13900 C C . VAL E 1 222 ? 189.736 127.363 -129.415 1.00 71.26 2216 VAL E C 1
ATOM 13901 O O . VAL E 1 222 ? 190.518 127.283 -130.358 1.00 71.37 2216 VAL E O 1
ATOM 13905 N N . GLU E 1 223 ? 189.328 126.306 -128.719 1.00 70.86 2217 GLU E N 1
ATOM 13906 C CA . GLU E 1 223 ? 189.815 124.961 -129.015 1.00 70.26 2217 GLU E CA 1
ATOM 13907 C C . GLU E 1 223 ? 189.481 124.453 -130.410 1.00 68.77 2217 GLU E C 1
ATOM 13908 O O . GLU E 1 223 ? 190.108 123.524 -130.902 1.00 68.26 2217 GLU E O 1
ATOM 13914 N N . ALA E 1 224 ? 188.494 125.058 -131.055 1.00 68.36 2218 ALA E N 1
ATOM 13915 C CA . ALA E 1 224 ? 188.121 124.625 -132.393 1.00 67.31 2218 ALA E CA 1
ATOM 13916 C C . ALA E 1 224 ? 189.230 124.953 -133.370 1.00 66.61 2218 ALA E C 1
ATOM 13917 O O . ALA E 1 224 ? 189.685 124.074 -134.087 1.00 67.08 2218 ALA E O 1
ATOM 13919 N N . VAL E 1 225 ? 189.668 126.211 -133.405 1.00 66.71 2219 VAL E N 1
ATOM 13920 C CA . VAL E 1 225 ? 190.750 126.603 -134.310 1.00 67.62 2219 VAL E CA 1
ATOM 13921 C C . VAL E 1 225 ? 192.037 125.859 -133.980 1.00 67.73 2219 VAL E C 1
ATOM 13922 O O . VAL E 1 225 ? 192.762 125.457 -134.882 1.00 67.69 2219 VAL E O 1
ATOM 13926 N N . MET E 1 226 ? 192.318 125.674 -132.692 1.00 68.64 2220 MET E N 1
ATOM 13927 C CA . MET E 1 226 ? 193.504 124.938 -132.265 1.00 68.94 2220 MET E CA 1
ATOM 13928 C C . MET E 1 226 ? 193.522 123.587 -132.974 1.00 69.25 2220 MET E C 1
ATOM 13929 O O . MET E 1 226 ? 194.488 123.239 -133.651 1.00 68.81 2220 MET E O 1
ATOM 13934 N N . ALA E 1 227 ? 192.442 122.829 -132.815 1.00 70.43 2221 ALA E N 1
ATOM 13935 C CA . ALA E 1 227 ? 192.317 121.512 -133.442 1.00 71.94 2221 ALA E CA 1
ATOM 13936 C C . ALA E 1 227 ? 192.476 121.600 -134.959 1.00 72.39 2221 ALA E C 1
ATOM 13937 O O . ALA E 1 227 ? 192.869 120.634 -135.607 1.00 72.24 2221 ALA E O 1
ATOM 13939 N N . ALA E 1 228 ? 192.150 122.759 -135.521 1.00 73.59 2222 ALA E N 1
ATOM 13940 C CA . ALA E 1 228 ? 192.274 122.976 -136.957 1.00 74.69 2222 ALA E CA 1
ATOM 13941 C C . ALA E 1 228 ? 193.757 123.177 -137.272 1.00 75.60 2222 ALA E C 1
ATOM 13942 O O . ALA E 1 228 ? 194.321 122.490 -138.124 1.00 75.87 2222 ALA E O 1
ATOM 13944 N N . GLU E 1 229 ? 194.380 124.128 -136.581 1.00 76.61 2223 GLU E N 1
ATOM 13945 C CA . GLU E 1 229 ? 195.802 124.394 -136.754 1.00 77.00 2223 GLU E CA 1
ATOM 13946 C C . GLU E 1 229 ? 196.547 123.312 -135.973 1.00 77.44 2223 GLU E C 1
ATOM 13947 O O . GLU E 1 229 ? 197.221 123.573 -134.970 1.00 79.01 2223 GLU E O 1
ATOM 13953 N N . ALA E 1 230 ? 196.383 122.089 -136.460 1.00 76.12 2224 ALA E N 1
ATOM 13954 C CA . ALA E 1 230 ? 196.962 120.874 -135.908 1.00 75.11 2224 ALA E CA 1
ATOM 13955 C C . ALA E 1 230 ? 196.246 119.853 -136.764 1.00 75.03 2224 ALA E C 1
ATOM 13956 O O . ALA E 1 230 ? 195.034 119.921 -136.925 1.00 76.21 2224 ALA E O 1
ATOM 13958 N N . LEU E 1 231 ? 196.985 118.913 -137.326 1.00 75.32 2225 LEU E N 1
ATOM 13959 C CA . LEU E 1 231 ? 196.413 117.915 -138.222 1.00 75.17 2225 LEU E CA 1
ATOM 13960 C C . LEU E 1 231 ? 195.644 118.540 -139.392 1.00 74.44 2225 LEU E C 1
ATOM 13961 O O . LEU E 1 231 ? 195.309 117.855 -140.343 1.00 73.50 2225 LEU E O 1
ATOM 13966 N N . GLY E 1 232 ? 195.397 119.846 -139.322 1.00 74.72 2226 GLY E N 1
ATOM 13967 C CA . GLY E 1 232 ? 194.705 120.560 -140.383 1.00 74.60 2226 GLY E CA 1
ATOM 13968 C C . GLY E 1 232 ? 193.738 119.747 -141.218 1.00 74.77 2226 GLY E C 1
ATOM 13969 O O . GLY E 1 232 ? 192.580 119.618 -140.860 1.00 75.87 2226 GLY E O 1
ATOM 13970 N N . LYS E 1 233 ? 194.204 119.206 -142.338 1.00 74.91 2227 LYS E N 1
ATOM 13971 C CA . LYS E 1 233 ? 193.356 118.402 -143.219 1.00 75.49 2227 LYS E CA 1
ATOM 13972 C C . LYS E 1 233 ? 193.168 116.966 -142.730 1.00 75.51 2227 LYS E C 1
ATOM 13973 O O . LYS E 1 233 ? 192.595 116.128 -143.421 1.00 75.14 2227 LYS E O 1
ATOM 13979 N N . LYS E 1 234 ? 193.670 116.687 -141.539 1.00 75.96 2228 LYS E N 1
ATOM 13980 C CA . LYS E 1 234 ? 193.533 115.373 -140.936 1.00 75.91 2228 LYS E CA 1
ATOM 13981 C C . LYS E 1 234 ? 192.297 115.454 -140.033 1.00 75.25 2228 LYS E C 1
ATOM 13982 O O . LYS E 1 234 ? 191.725 114.436 -139.641 1.00 76.05 2228 LYS E O 1
ATOM 13988 N N . LEU E 1 235 ? 191.894 116.684 -139.722 1.00 73.20 2229 LEU E N 1
ATOM 13989 C CA . LEU E 1 235 ? 190.749 116.947 -138.864 1.00 71.70 2229 LEU E CA 1
ATOM 13990 C C . LEU E 1 235 ? 189.468 116.832 -139.664 1.00 70.90 2229 LEU E C 1
ATOM 13991 O O . LEU E 1 235 ? 189.032 117.794 -140.282 1.00 70.93 2229 LEU E O 1
ATOM 13996 N N . PHE E 1 236 ? 188.864 115.650 -139.651 1.00 70.61 2230 PHE E N 1
ATOM 13997 C CA . PHE E 1 236 ? 187.632 115.430 -140.395 1.00 70.09 2230 PHE E CA 1
ATOM 13998 C C . PHE E 1 236 ? 186.457 116.242 -139.888 1.00 69.99 2230 PHE E C 1
ATOM 13999 O O . PHE E 1 236 ? 185.616 116.689 -140.665 1.00 71.10 2230 PHE E O 1
ATOM 14007 N N . ALA E 1 237 ? 186.381 116.410 -138.578 1.00 69.53 2231 ALA E N 1
ATOM 14008 C CA . ALA E 1 237 ? 185.293 117.169 -137.993 1.00 68.78 2231 ALA E CA 1
ATOM 14009 C C . ALA E 1 237 ? 185.610 117.575 -136.563 1.00 68.11 2231 ALA E C 1
ATOM 14010 O O . ALA E 1 237 ? 186.562 117.094 -135.956 1.00 67.52 2231 ALA E O 1
ATOM 14012 N N . VAL E 1 238 ? 184.809 118.488 -136.042 1.00 68.01 2232 VAL E N 1
ATOM 14013 C CA . VAL E 1 238 ? 184.965 118.951 -134.681 1.00 67.69 2232 VAL E CA 1
ATOM 14014 C C . VAL E 1 238 ? 183.671 118.585 -133.956 1.00 67.91 2232 VAL E C 1
ATOM 14015 O O . VAL E 1 238 ? 182.583 118.704 -134.523 1.00 67.25 2232 VAL E O 1
ATOM 14019 N N . ARG E 1 239 ? 183.789 118.115 -132.714 1.00 68.62 2233 ARG E N 1
ATOM 14020 C CA . ARG E 1 239 ? 182.609 117.732 -131.936 1.00 68.32 2233 ARG E CA 1
ATOM 14021 C C . ARG E 1 239 ? 182.243 118.754 -130.867 1.00 68.32 2233 ARG E C 1
ATOM 14022 O O . ARG E 1 239 ? 183.095 119.198 -130.085 1.00 68.21 2233 ARG E O 1
ATOM 14030 N N . LEU E 1 240 ? 180.971 119.136 -130.856 1.00 68.03 2234 LEU E N 1
ATOM 14031 C CA . LEU E 1 240 ? 180.473 120.076 -129.863 1.00 69.04 2234 LEU E CA 1
ATOM 14032 C C . LEU E 1 240 ? 179.472 119.346 -128.968 1.00 69.10 2234 LEU E C 1
ATOM 14033 O O . LEU E 1 240 ? 178.506 118.747 -129.443 1.00 68.44 2234 LEU E O 1
ATOM 14038 N N . ASP E 1 241 ? 179.728 119.385 -127.666 1.00 69.39 2235 ASP E N 1
ATOM 14039 C CA . ASP E 1 241 ? 178.862 118.737 -126.683 1.00 69.20 2235 ASP E CA 1
ATOM 14040 C C . ASP E 1 241 ? 178.783 119.650 -125.465 1.00 68.51 2235 ASP E C 1
ATOM 14041 O O . ASP E 1 241 ? 178.913 119.207 -124.328 1.00 68.40 2235 ASP E O 1
ATOM 14046 N N . THR E 1 242 ? 178.586 120.934 -125.713 1.00 67.83 2236 THR E N 1
ATOM 14047 C CA . THR E 1 242 ? 178.492 121.898 -124.634 1.00 67.69 2236 THR E CA 1
ATOM 14048 C C . THR E 1 242 ? 177.647 121.410 -123.455 1.00 66.63 2236 THR E C 1
ATOM 14049 O O . THR E 1 242 ? 176.508 120.956 -123.625 1.00 66.38 2236 THR E O 1
ATOM 14053 N N . PRO E 1 243 ? 178.204 121.484 -122.239 1.00 65.15 2237 PRO E N 1
ATOM 14054 C CA . PRO E 1 243 ? 177.465 121.049 -121.056 1.00 63.82 2237 PRO E CA 1
ATOM 14055 C C . PRO E 1 243 ? 176.230 121.928 -120.914 1.00 62.95 2237 PRO E C 1
ATOM 14056 O O . PRO E 1 243 ? 176.245 123.092 -121.301 1.00 61.87 2237 PRO E O 1
ATOM 14060 N N . SER E 1 244 ? 175.166 121.369 -120.355 1.00 63.22 2238 SER E N 1
ATOM 14061 C CA . SER E 1 244 ? 173.925 122.110 -120.171 1.00 63.20 2238 SER E CA 1
ATOM 14062 C C . SER E 1 244 ? 174.103 123.431 -119.434 1.00 63.40 2238 SER E C 1
ATOM 14063 O O . SER E 1 244 ? 173.441 124.424 -119.763 1.00 65.43 2238 SER E O 1
ATOM 14066 N N . SER E 1 245 ? 174.982 123.460 -118.441 1.00 62.23 2239 SER E N 1
ATOM 14067 C CA . SER E 1 245 ? 175.202 124.702 -117.708 1.00 61.53 2239 SER E CA 1
ATOM 14068 C C . SER E 1 245 ? 175.798 125.760 -118.645 1.00 60.54 2239 SER E C 1
ATOM 14069 O O . SER E 1 245 ? 175.724 126.962 -118.376 1.00 60.45 2239 SER E O 1
ATOM 14072 N N . ARG E 1 246 ? 176.365 125.309 -119.759 1.00 59.39 2240 ARG E N 1
ATOM 14073 C CA . ARG E 1 246 ? 176.984 126.223 -120.709 1.00 58.51 2240 ARG E CA 1
ATOM 14074 C C . ARG E 1 246 ? 176.183 126.486 -122.000 1.00 57.07 2240 ARG E C 1
ATOM 14075 O O . ARG E 1 246 ? 176.436 127.472 -122.696 1.00 56.64 2240 ARG E O 1
ATOM 14083 N N . ARG E 1 247 ? 175.213 125.628 -122.317 1.00 54.87 2241 ARG E N 1
ATOM 14084 C CA . ARG E 1 247 ? 174.421 125.823 -123.533 1.00 52.33 2241 ARG E CA 1
ATOM 14085 C C . ARG E 1 247 ? 173.390 126.938 -123.445 1.00 51.73 2241 ARG E C 1
ATOM 14086 O O . ARG E 1 247 ? 172.215 126.670 -123.204 1.00 51.70 2241 ARG E O 1
ATOM 14094 N N . GLY E 1 248 ? 173.823 128.182 -123.647 1.00 50.24 2242 GLY E N 1
ATOM 14095 C CA . GLY E 1 248 ? 172.880 129.287 -123.612 1.00 48.52 2242 GLY E CA 1
ATOM 14096 C C . GLY E 1 248 ? 172.008 129.190 -124.847 1.00 47.02 2242 GLY E C 1
ATOM 14097 O O . GLY E 1 248 ? 170.779 129.171 -124.773 1.00 45.31 2242 GLY E O 1
ATOM 14098 N N . ASN E 1 249 ? 172.669 129.117 -125.995 1.00 46.11 2243 ASN E N 1
ATOM 14099 C CA . ASN E 1 249 ? 171.995 129.000 -127.269 1.00 44.84 2243 ASN E CA 1
ATOM 14100 C C . ASN E 1 249 ? 172.906 128.127 -128.104 1.00 44.94 2243 ASN E C 1
ATOM 14101 O O . ASN E 1 249 ? 173.876 128.607 -128.690 1.00 44.85 2243 ASN E O 1
ATOM 14106 N N . PHE E 1 250 ? 172.606 126.836 -128.140 1.00 45.45 2244 PHE E N 1
ATOM 14107 C CA . PHE E 1 250 ? 173.423 125.915 -128.908 1.00 46.95 2244 PHE E CA 1
ATOM 14108 C C . PHE E 1 250 ? 173.565 126.354 -130.358 1.00 47.78 2244 PHE E C 1
ATOM 14109 O O . PHE E 1 250 ? 174.681 126.398 -130.888 1.00 48.35 2244 PHE E O 1
ATOM 14117 N N . ARG E 1 251 ? 172.442 126.671 -130.998 1.00 48.10 2245 ARG E N 1
ATOM 14118 C CA . ARG E 1 251 ? 172.457 127.142 -132.379 1.00 47.39 2245 ARG E CA 1
ATOM 14119 C C . ARG E 1 251 ? 173.540 128.203 -132.539 1.00 47.16 2245 ARG E C 1
ATOM 14120 O O . ARG E 1 251 ? 174.473 128.054 -133.327 1.00 45.61 2245 ARG E O 1
ATOM 14128 N N . LYS E 1 252 ? 173.402 129.283 -131.781 1.00 47.20 2246 LYS E N 1
ATOM 14129 C CA . LYS E 1 252 ? 174.361 130.368 -131.839 1.00 48.71 2246 LYS E CA 1
ATOM 14130 C C . LYS E 1 252 ? 175.789 129.894 -131.630 1.00 49.18 2246 LYS E C 1
ATOM 14131 O O . LYS E 1 252 ? 176.698 130.300 -132.356 1.00 50.08 2246 LYS E O 1
ATOM 14137 N N . ILE E 1 253 ? 175.995 129.045 -130.630 1.00 49.66 2247 ILE E N 1
ATOM 14138 C CA . ILE E 1 253 ? 177.337 128.532 -130.358 1.00 49.18 2247 ILE E CA 1
ATOM 14139 C C . ILE E 1 253 ? 177.873 127.762 -131.564 1.00 47.57 2247 ILE E C 1
ATOM 14140 O O . ILE E 1 253 ? 179.032 127.908 -131.935 1.00 46.22 2247 ILE E O 1
ATOM 14145 N N . ILE E 1 254 ? 177.022 126.950 -132.177 1.00 47.02 2248 ILE E N 1
ATOM 14146 C CA . ILE E 1 254 ? 177.427 126.187 -133.350 1.00 47.69 2248 ILE E CA 1
ATOM 14147 C C . ILE E 1 254 ? 177.852 127.099 -134.494 1.00 49.24 2248 ILE E C 1
ATOM 14148 O O . ILE E 1 254 ? 178.847 126.837 -135.163 1.00 49.16 2248 ILE E O 1
ATOM 14153 N N . GLU E 1 255 ? 177.100 128.171 -134.715 1.00 51.49 2249 GLU E N 1
ATOM 14154 C CA . GLU E 1 255 ? 177.420 129.114 -135.780 1.00 53.60 2249 GLU E CA 1
ATOM 14155 C C . GLU E 1 255 ? 178.772 129.798 -135.533 1.00 54.44 2249 GLU E C 1
ATOM 14156 O O . GLU E 1 255 ? 179.637 129.838 -136.429 1.00 55.20 2249 GLU E O 1
ATOM 14162 N N . GLU E 1 256 ? 178.948 130.331 -134.324 1.00 53.40 2250 GLU E N 1
ATOM 14163 C CA . GLU E 1 256 ? 180.185 130.999 -133.950 1.00 53.96 2250 GLU E CA 1
ATOM 14164 C C . GLU E 1 256 ? 181.412 130.129 -134.268 1.00 54.52 2250 GLU E C 1
ATOM 14165 O O . GLU E 1 256 ? 182.456 130.627 -134.704 1.00 54.24 2250 GLU E O 1
ATOM 14171 N N . VAL E 1 257 ? 181.290 128.823 -134.060 1.00 54.54 2251 VAL E N 1
ATOM 14172 C CA . VAL E 1 257 ? 182.405 127.938 -134.348 1.00 54.88 2251 VAL E CA 1
ATOM 14173 C C . VAL E 1 257 ? 182.626 127.934 -135.849 1.00 55.74 2251 VAL E C 1
ATOM 14174 O O . VAL E 1 257 ? 183.747 128.124 -136.329 1.00 56.00 2251 VAL E O 1
ATOM 14178 N N . ARG E 1 258 ? 181.547 127.724 -136.592 1.00 55.88 2252 ARG E N 1
ATOM 14179 C CA . ARG E 1 258 ? 181.635 127.705 -138.043 1.00 56.60 2252 ARG E CA 1
ATOM 14180 C C . ARG E 1 258 ? 182.294 128.980 -138.543 1.00 56.43 2252 ARG E C 1
ATOM 14181 O O . ARG E 1 258 ? 183.075 128.952 -139.490 1.00 57.05 2252 ARG E O 1
ATOM 14189 N N . TRP E 1 259 ? 181.974 130.100 -137.911 1.00 55.46 2253 TRP E N 1
ATOM 14190 C CA . TRP E 1 259 ? 182.555 131.356 -138.334 1.00 55.80 2253 TRP E CA 1
ATOM 14191 C C . TRP E 1 259 ? 184.042 131.415 -138.060 1.00 56.55 2253 TRP E C 1
ATOM 14192 O O . TRP E 1 259 ? 184.842 131.562 -138.982 1.00 57.26 2253 TRP E O 1
ATOM 14203 N N . GLU E 1 260 ? 184.417 131.298 -136.794 1.00 57.06 2254 GLU E N 1
ATOM 14204 C CA . GLU E 1 260 ? 185.826 131.355 -136.437 1.00 58.75 2254 GLU E CA 1
ATOM 14205 C C . GLU E 1 260 ? 186.676 130.407 -137.284 1.00 58.78 2254 GLU E C 1
ATOM 14206 O O . GLU E 1 260 ? 187.866 130.641 -137.497 1.00 57.93 2254 GLU E O 1
ATOM 14212 N N . LEU E 1 261 ? 186.062 129.335 -137.764 1.00 58.71 2255 LEU E N 1
ATOM 14213 C CA . LEU E 1 261 ? 186.777 128.394 -138.597 1.00 59.32 2255 LEU E CA 1
ATOM 14214 C C . LEU E 1 261 ? 186.844 128.933 -140.011 1.00 61.00 2255 LEU E C 1
ATOM 14215 O O . LEU E 1 261 ? 187.921 128.978 -140.609 1.00 62.46 2255 LEU E O 1
ATOM 14220 N N . LYS E 1 262 ? 185.688 129.339 -140.537 1.00 62.41 2256 LYS E N 1
ATOM 14221 C CA . LYS E 1 262 ? 185.577 129.884 -141.888 1.00 62.98 2256 LYS E CA 1
ATOM 14222 C C . LYS E 1 262 ? 186.483 131.103 -142.086 1.00 63.84 2256 LYS E C 1
ATOM 14223 O O . LYS E 1 262 ? 187.198 131.202 -143.090 1.00 64.58 2256 LYS E O 1
ATOM 14229 N N . VAL E 1 263 ? 186.461 132.027 -141.130 1.00 64.10 2257 VAL E N 1
ATOM 14230 C CA . VAL E 1 263 ? 187.294 133.225 -141.221 1.00 64.62 2257 VAL E CA 1
ATOM 14231 C C . VAL E 1 263 ? 188.764 132.875 -141.346 1.00 65.17 2257 VAL E C 1
ATOM 14232 O O . VAL E 1 263 ? 189.469 133.433 -142.183 1.00 65.49 2257 VAL E O 1
ATOM 14236 N N . ARG E 1 264 ? 189.225 131.955 -140.502 1.00 66.42 2258 ARG E N 1
ATOM 14237 C CA . ARG E 1 264 ? 190.622 131.531 -140.516 1.00 66.40 2258 ARG E CA 1
ATOM 14238 C C . ARG E 1 264 ? 190.899 130.515 -141.617 1.00 67.06 2258 ARG E C 1
ATOM 14239 O O . ARG E 1 264 ? 191.819 129.710 -141.526 1.00 67.86 2258 ARG E O 1
ATOM 14247 N N . GLY E 1 265 ? 190.080 130.559 -142.657 1.00 67.30 2259 GLY E N 1
ATOM 14248 C CA . GLY E 1 265 ? 190.278 129.680 -143.784 1.00 69.21 2259 GLY E CA 1
ATOM 14249 C C . GLY E 1 265 ? 190.079 128.190 -143.630 1.00 70.67 2259 GLY E C 1
ATOM 14250 O O . GLY E 1 265 ? 190.343 127.451 -144.581 1.00 71.48 2259 GLY E O 1
ATOM 14251 N N . TYR E 1 266 ? 189.640 127.718 -142.470 1.00 71.64 2260 TYR E N 1
ATOM 14252 C CA . TYR E 1 266 ? 189.412 126.277 -142.331 1.00 73.19 2260 TYR E CA 1
ATOM 14253 C C . TYR E 1 266 ? 187.980 126.027 -142.784 1.00 73.91 2260 TYR E C 1
ATOM 14254 O O . TYR E 1 266 ? 187.049 126.493 -142.136 1.00 75.55 2260 TYR E O 1
ATOM 14263 N N . ASP E 1 267 ? 187.794 125.301 -143.887 1.00 74.40 2261 ASP E N 1
ATOM 14264 C CA . ASP E 1 267 ? 186.441 125.082 -144.408 1.00 74.70 2261 ASP E CA 1
ATOM 14265 C C . ASP E 1 267 ? 186.003 123.652 -144.689 1.00 73.35 2261 ASP E C 1
ATOM 14266 O O . ASP E 1 267 ? 184.850 123.412 -145.047 1.00 72.77 2261 ASP E O 1
ATOM 14271 N N . TRP E 1 268 ? 186.911 122.702 -144.538 1.00 71.44 2262 TRP E N 1
ATOM 14272 C CA . TRP E 1 268 ? 186.571 121.317 -144.792 1.00 69.40 2262 TRP E CA 1
ATOM 14273 C C . TRP E 1 268 ? 186.030 120.689 -143.518 1.00 68.82 2262 TRP E C 1
ATOM 14274 O O . TRP E 1 268 ? 185.209 119.770 -143.574 1.00 68.12 2262 TRP E O 1
ATOM 14285 N N . VAL E 1 269 ? 186.491 121.196 -142.371 1.00 68.12 2263 VAL E N 1
ATOM 14286 C CA . VAL E 1 269 ? 186.058 120.669 -141.073 1.00 66.59 2263 VAL E CA 1
ATOM 14287 C C . VAL E 1 269 ? 184.554 120.857 -140.850 1.00 64.70 2263 VAL E C 1
ATOM 14288 O O . VAL E 1 269 ? 184.018 121.969 -140.908 1.00 63.56 2263 VAL E O 1
ATOM 14292 N N . LYS E 1 270 ? 183.889 119.733 -140.615 1.00 62.72 2264 LYS E N 1
ATOM 14293 C CA . LYS E 1 270 ? 182.461 119.698 -140.377 1.00 61.31 2264 LYS E CA 1
ATOM 14294 C C . LYS E 1 270 ? 182.136 119.852 -138.887 1.00 60.13 2264 LYS E C 1
ATOM 14295 O O . LYS E 1 270 ? 183.014 119.750 -138.015 1.00 58.61 2264 LYS E O 1
ATOM 14301 N N . ILE E 1 271 ? 180.861 120.104 -138.606 1.00 58.80 2265 ILE E N 1
ATOM 14302 C CA . ILE E 1 271 ? 180.398 120.258 -137.234 1.00 56.99 2265 ILE E CA 1
ATOM 14303 C C . ILE E 1 271 ? 179.612 119.026 -136.800 1.00 55.43 2265 ILE E C 1
ATOM 14304 O O . ILE E 1 271 ? 178.529 118.750 -137.311 1.00 54.10 2265 ILE E O 1
ATOM 14309 N N . PHE E 1 272 ? 180.186 118.287 -135.860 1.00 54.56 2266 PHE E N 1
ATOM 14310 C CA . PHE E 1 272 ? 179.562 117.092 -135.333 1.00 54.41 2266 PHE E CA 1
ATOM 14311 C C . PHE E 1 272 ? 179.117 117.401 -133.904 1.00 53.83 2266 PHE E C 1
ATOM 14312 O O . PHE E 1 272 ? 179.925 117.856 -133.081 1.00 54.72 2266 PHE E O 1
ATOM 14320 N N . VAL E 1 273 ? 177.837 117.184 -133.607 1.00 51.14 2267 VAL E N 1
ATOM 14321 C CA . VAL E 1 273 ? 177.348 117.465 -132.263 1.00 49.93 2267 VAL E CA 1
ATOM 14322 C C . VAL E 1 273 ? 176.690 116.277 -131.588 1.00 48.12 2267 VAL E C 1
ATOM 14323 O O . VAL E 1 273 ? 176.152 115.382 -132.238 1.00 47.07 2267 VAL E O 1
ATOM 14327 N N . SER E 1 274 ? 176.749 116.289 -130.267 1.00 46.84 2268 SER E N 1
ATOM 14328 C CA . SER E 1 274 ? 176.157 115.244 -129.465 1.00 47.88 2268 SER E CA 1
ATOM 14329 C C . SER E 1 274 ? 175.965 115.836 -128.083 1.00 48.50 2268 SER E C 1
ATOM 14330 O O . SER E 1 274 ? 176.634 116.810 -127.714 1.00 48.95 2268 SER E O 1
ATOM 14333 N N . GLY E 1 275 ? 175.051 115.260 -127.317 1.00 48.68 2269 GLY E N 1
ATOM 14334 C CA . GLY E 1 275 ? 174.816 115.784 -125.991 1.00 49.22 2269 GLY E CA 1
ATOM 14335 C C . GLY E 1 275 ? 173.364 116.113 -125.739 1.00 48.95 2269 GLY E C 1
ATOM 14336 O O . GLY E 1 275 ? 172.836 117.109 -126.232 1.00 48.21 2269 GLY E O 1
ATOM 14337 N N . GLY E 1 276 ? 172.731 115.245 -124.963 1.00 49.47 2270 GLY E N 1
ATOM 14338 C CA . GLY E 1 276 ? 171.340 115.405 -124.599 1.00 49.63 2270 GLY E CA 1
ATOM 14339 C C . GLY E 1 276 ? 170.489 116.139 -125.597 1.00 49.42 2270 GLY E C 1
ATOM 14340 O O . GLY E 1 276 ? 170.199 117.313 -125.422 1.00 50.72 2270 GLY E O 1
ATOM 14341 N N . LEU E 1 277 ? 170.084 115.463 -126.656 1.00 49.39 2271 LEU E N 1
ATOM 14342 C CA . LEU E 1 277 ? 169.240 116.129 -127.620 1.00 49.47 2271 LEU E CA 1
ATOM 14343 C C . LEU E 1 277 ? 168.163 115.231 -128.187 1.00 49.83 2271 LEU E C 1
ATOM 14344 O O . LEU E 1 277 ? 168.367 114.053 -128.386 1.00 50.96 2271 LEU E O 1
ATOM 14349 N N . ASP E 1 278 ? 166.998 115.813 -128.423 1.00 50.80 2272 ASP E N 1
ATOM 14350 C CA . ASP E 1 278 ? 165.849 115.100 -128.956 1.00 51.47 2272 ASP E CA 1
ATOM 14351 C C . ASP E 1 278 ? 165.421 115.757 -130.265 1.00 49.88 2272 ASP E C 1
ATOM 14352 O O . ASP E 1 278 ? 166.170 116.516 -130.859 1.00 48.63 2272 ASP E O 1
ATOM 14357 N N . GLU E 1 279 ? 164.199 115.471 -130.689 1.00 49.81 2273 GLU E N 1
ATOM 14358 C CA . GLU E 1 279 ? 163.659 116.011 -131.924 1.00 50.43 2273 GLU E CA 1
ATOM 14359 C C . GLU E 1 279 ? 163.656 117.515 -131.971 1.00 51.10 2273 GLU E C 1
ATOM 14360 O O . GLU E 1 279 ? 164.307 118.116 -132.816 1.00 52.17 2273 GLU E O 1
ATOM 14366 N N . GLU E 1 280 ? 162.905 118.121 -131.067 1.00 52.73 2274 GLU E N 1
ATOM 14367 C CA . GLU E 1 280 ? 162.793 119.571 -131.001 1.00 52.99 2274 GLU E CA 1
ATOM 14368 C C . GLU E 1 280 ? 164.157 120.267 -130.967 1.00 51.21 2274 GLU E C 1
ATOM 14369 O O . GLU E 1 280 ? 164.338 121.316 -131.577 1.00 50.62 2274 GLU E O 1
ATOM 14375 N N . LYS E 1 281 ? 165.116 119.677 -130.265 1.00 49.71 2275 LYS E N 1
ATOM 14376 C CA . LYS E 1 281 ? 166.448 120.264 -130.157 1.00 49.23 2275 LYS E CA 1
ATOM 14377 C C . LYS E 1 281 ? 167.231 120.188 -131.463 1.00 47.95 2275 LYS E C 1
ATOM 14378 O O . LYS E 1 281 ? 167.991 121.095 -131.809 1.00 47.42 2275 LYS E O 1
ATOM 14384 N N . ILE E 1 282 ? 167.048 119.081 -132.171 1.00 46.93 2276 ILE E N 1
ATOM 14385 C CA . ILE E 1 282 ? 167.713 118.839 -133.440 1.00 44.51 2276 ILE E CA 1
ATOM 14386 C C . ILE E 1 282 ? 167.075 119.683 -134.533 1.00 44.30 2276 ILE E C 1
ATOM 14387 O O . ILE E 1 282 ? 167.766 120.226 -135.384 1.00 44.13 2276 ILE E O 1
ATOM 14392 N N . LYS E 1 283 ? 165.754 119.802 -134.501 1.00 44.43 2277 LYS E N 1
ATOM 14393 C CA . LYS E 1 283 ? 165.051 120.594 -135.496 1.00 44.14 2277 LYS E CA 1
ATOM 14394 C C . LYS E 1 283 ? 165.556 122.010 -135.465 1.00 45.28 2277 LYS E C 1
ATOM 14395 O O . LYS E 1 283 ? 165.565 122.673 -136.490 1.00 47.23 2277 LYS E O 1
ATOM 14401 N N . GLU E 1 284 ? 165.978 122.493 -134.303 1.00 45.58 2278 GLU E N 1
ATOM 14402 C CA . GLU E 1 284 ? 166.425 123.872 -134.241 1.00 47.74 2278 GLU E CA 1
ATOM 14403 C C . GLU E 1 284 ? 167.911 124.014 -134.511 1.00 48.31 2278 GLU E C 1
ATOM 14404 O O . GLU E 1 284 ? 168.513 125.056 -134.260 1.00 48.90 2278 GLU E O 1
ATOM 14410 N N . ILE E 1 285 ? 168.508 122.984 -135.086 1.00 48.02 2279 ILE E N 1
ATOM 14411 C CA . ILE E 1 285 ? 169.932 123.052 -135.309 1.00 47.33 2279 ILE E CA 1
ATOM 14412 C C . ILE E 1 285 ? 170.451 122.230 -136.511 1.00 47.46 2279 ILE E C 1
ATOM 14413 O O . ILE E 1 285 ? 171.632 122.305 -136.865 1.00 46.33 2279 ILE E O 1
ATOM 14418 N N . VAL E 1 286 ? 169.546 121.504 -137.167 1.00 47.64 2280 VAL E N 1
ATOM 14419 C CA . VAL E 1 286 ? 169.887 120.668 -138.319 1.00 49.28 2280 VAL E CA 1
ATOM 14420 C C . VAL E 1 286 ? 170.667 121.377 -139.410 1.00 51.09 2280 VAL E C 1
ATOM 14421 O O . VAL E 1 286 ? 171.726 120.917 -139.845 1.00 53.04 2280 VAL E O 1
ATOM 14425 N N . ASP E 1 287 ? 170.116 122.495 -139.869 1.00 51.95 2281 ASP E N 1
ATOM 14426 C CA . ASP E 1 287 ? 170.708 123.252 -140.952 1.00 52.13 2281 ASP E CA 1
ATOM 14427 C C . ASP E 1 287 ? 172.062 123.881 -140.661 1.00 52.04 2281 ASP E C 1
ATOM 14428 O O . ASP E 1 287 ? 172.531 124.717 -141.426 1.00 53.28 2281 ASP E O 1
ATOM 14433 N N . VAL E 1 288 ? 172.714 123.475 -139.583 1.00 50.36 2282 VAL E N 1
ATOM 14434 C CA . VAL E 1 288 ? 174.005 124.057 -139.279 1.00 48.77 2282 VAL E CA 1
ATOM 14435 C C . VAL E 1 288 ? 174.942 122.999 -138.707 1.00 48.44 2282 VAL E C 1
ATOM 14436 O O . VAL E 1 288 ? 176.072 123.278 -138.328 1.00 47.53 2282 VAL E O 1
ATOM 14440 N N . VAL E 1 289 ? 174.466 121.766 -138.657 1.00 48.50 2283 VAL E N 1
ATOM 14441 C CA . VAL E 1 289 ? 175.282 120.681 -138.134 1.00 49.69 2283 VAL E CA 1
ATOM 14442 C C . VAL E 1 289 ? 175.389 119.593 -139.191 1.00 50.61 2283 VAL E C 1
ATOM 14443 O O . VAL E 1 289 ? 174.460 119.370 -139.980 1.00 49.40 2283 VAL E O 1
ATOM 14447 N N . ASP E 1 290 ? 176.531 118.917 -139.205 1.00 51.50 2284 ASP E N 1
ATOM 14448 C CA . ASP E 1 290 ? 176.781 117.877 -140.191 1.00 51.80 2284 ASP E CA 1
ATOM 14449 C C . ASP E 1 290 ? 176.341 116.484 -139.777 1.00 51.06 2284 ASP E C 1
ATOM 14450 O O . ASP E 1 290 ? 175.745 115.756 -140.567 1.00 50.30 2284 ASP E O 1
ATOM 14455 N N . ALA E 1 291 ? 176.640 116.114 -138.537 1.00 51.19 2285 ALA E N 1
ATOM 14456 C CA . ALA E 1 291 ? 176.268 114.799 -138.028 1.00 49.84 2285 ALA E CA 1
ATOM 14457 C C . ALA E 1 291 ? 175.885 114.852 -136.558 1.00 48.76 2285 ALA E C 1
ATOM 14458 O O . ALA E 1 291 ? 176.455 115.621 -135.776 1.00 47.88 2285 ALA E O 1
ATOM 14460 N N . PHE E 1 292 ? 174.924 114.010 -136.191 1.00 47.23 2286 PHE E N 1
ATOM 14461 C CA . PHE E 1 292 ? 174.448 113.959 -134.827 1.00 46.28 2286 PHE E CA 1
ATOM 14462 C C . PHE E 1 292 ? 174.837 112.720 -134.030 1.00 46.39 2286 PHE E C 1
ATOM 14463 O O . PHE E 1 292 ? 174.825 111.590 -134.553 1.00 45.78 2286 PHE E O 1
ATOM 14471 N N . GLY E 1 293 ? 175.152 112.959 -132.751 1.00 45.94 2287 GLY E N 1
ATOM 14472 C CA . GLY E 1 293 ? 175.471 111.899 -131.801 1.00 43.39 2287 GLY E CA 1
ATOM 14473 C C . GLY E 1 293 ? 174.342 111.879 -130.765 1.00 42.03 2287 GLY E C 1
ATOM 14474 O O . GLY E 1 293 ? 174.275 112.740 -129.893 1.00 42.74 2287 GLY E O 1
ATOM 14475 N N . VAL E 1 294 ? 173.434 110.917 -130.853 1.00 39.85 2288 VAL E N 1
ATOM 14476 C CA . VAL E 1 294 ? 172.323 110.871 -129.908 1.00 39.74 2288 VAL E CA 1
ATOM 14477 C C . VAL E 1 294 ? 172.396 109.740 -128.889 1.00 40.29 2288 VAL E C 1
ATOM 14478 O O . VAL E 1 294 ? 172.623 108.588 -129.247 1.00 41.16 2288 VAL E O 1
ATOM 14482 N N . GLY E 1 295 ? 172.178 110.075 -127.619 1.00 39.12 2289 GLY E N 1
ATOM 14483 C CA . GLY E 1 295 ? 172.214 109.066 -126.582 1.00 36.80 2289 GLY E CA 1
ATOM 14484 C C . GLY E 1 295 ? 170.856 108.603 -126.056 1.00 36.45 2289 GLY E C 1
ATOM 14485 O O . GLY E 1 295 ? 170.123 107.828 -126.716 1.00 35.14 2289 GLY E O 1
ATOM 14486 N N . GLY E 1 296 ? 170.535 109.082 -124.851 1.00 35.75 2290 GLY E N 1
ATOM 14487 C CA . GLY E 1 296 ? 169.306 108.717 -124.163 1.00 35.85 2290 GLY E CA 1
ATOM 14488 C C . GLY E 1 296 ? 167.977 108.774 -124.901 1.00 35.90 2290 GLY E C 1
ATOM 14489 O O . GLY E 1 296 ? 167.135 107.889 -124.723 1.00 36.20 2290 GLY E O 1
ATOM 14490 N N . ALA E 1 297 ? 167.775 109.809 -125.715 1.00 35.45 2291 ALA E N 1
ATOM 14491 C CA . ALA E 1 297 ? 166.533 109.974 -126.458 1.00 33.87 2291 ALA E CA 1
ATOM 14492 C C . ALA E 1 297 ? 166.212 108.777 -127.332 1.00 35.79 2291 ALA E C 1
ATOM 14493 O O . ALA E 1 297 ? 165.091 108.645 -127.815 1.00 36.84 2291 ALA E O 1
ATOM 14495 N N . ILE E 1 298 ? 167.184 107.896 -127.538 1.00 37.40 2292 ILE E N 1
ATOM 14496 C CA . ILE E 1 298 ? 166.946 106.722 -128.362 1.00 39.00 2292 ILE E CA 1
ATOM 14497 C C . ILE E 1 298 ? 167.064 105.461 -127.532 1.00 38.61 2292 ILE E C 1
ATOM 14498 O O . ILE E 1 298 ? 166.188 104.603 -127.589 1.00 37.55 2292 ILE E O 1
ATOM 14503 N N . ALA E 1 299 ? 168.135 105.355 -126.749 1.00 39.12 2293 ALA E N 1
ATOM 14504 C CA . ALA E 1 299 ? 168.344 104.150 -125.927 1.00 40.49 2293 ALA E CA 1
ATOM 14505 C C . ALA E 1 299 ? 167.333 104.031 -124.779 1.00 40.53 2293 ALA E C 1
ATOM 14506 O O . ALA E 1 299 ? 166.789 102.953 -124.507 1.00 39.19 2293 ALA E O 1
ATOM 14508 N N . SER E 1 300 ? 167.104 105.156 -124.110 1.00 40.93 2294 SER E N 1
ATOM 14509 C CA . SER E 1 300 ? 166.177 105.244 -122.999 1.00 40.43 2294 SER E CA 1
ATOM 14510 C C . SER E 1 300 ? 164.784 105.606 -123.528 1.00 40.12 2294 SER E C 1
ATOM 14511 O O . SER E 1 300 ? 163.941 106.088 -122.797 1.00 40.22 2294 SER E O 1
ATOM 14514 N N . ALA E 1 301 ? 164.550 105.389 -124.811 1.00 39.47 2295 ALA E N 1
ATOM 14515 C CA . ALA E 1 301 ? 163.252 105.696 -125.382 1.00 38.73 2295 ALA E CA 1
ATOM 14516 C C . ALA E 1 301 ? 162.201 104.885 -124.624 1.00 37.76 2295 ALA E C 1
ATOM 14517 O O . ALA E 1 301 ? 162.541 103.885 -124.000 1.00 37.80 2295 ALA E O 1
ATOM 14519 N N . LYS E 1 302 ? 160.941 105.311 -124.669 1.00 36.97 2296 LYS E N 1
ATOM 14520 C CA . LYS E 1 302 ? 159.880 104.579 -123.987 1.00 38.06 2296 LYS E CA 1
ATOM 14521 C C . LYS E 1 302 ? 159.366 103.412 -124.804 1.00 37.49 2296 LYS E C 1
ATOM 14522 O O . LYS E 1 302 ? 159.189 103.518 -125.998 1.00 38.15 2296 LYS E O 1
ATOM 14528 N N . PRO E 1 303 ? 159.095 102.284 -124.153 1.00 38.93 2297 PRO E N 1
ATOM 14529 C CA . PRO E 1 303 ? 158.586 101.078 -124.816 1.00 39.64 2297 PRO E CA 1
ATOM 14530 C C . PRO E 1 303 ? 157.233 101.337 -125.466 1.00 41.72 2297 PRO E C 1
ATOM 14531 O O . PRO E 1 303 ? 156.582 102.351 -125.195 1.00 42.02 2297 PRO E O 1
ATOM 14535 N N . VAL E 1 304 ? 156.811 100.415 -126.325 1.00 43.69 2298 VAL E N 1
ATOM 14536 C CA . VAL E 1 304 ? 155.503 100.510 -126.978 1.00 44.47 2298 VAL E CA 1
ATOM 14537 C C . VAL E 1 304 ? 154.614 99.578 -126.150 1.00 46.35 2298 VAL E C 1
ATOM 14538 O O . VAL E 1 304 ? 154.912 98.393 -126.025 1.00 45.99 2298 VAL E O 1
ATOM 14542 N N . ASP E 1 305 ? 153.547 100.120 -125.570 1.00 48.60 2299 ASP E N 1
ATOM 14543 C CA . ASP E 1 305 ? 152.645 99.342 -124.721 1.00 50.08 2299 ASP E CA 1
ATOM 14544 C C . ASP E 1 305 ? 152.024 98.212 -125.512 1.00 49.27 2299 ASP E C 1
ATOM 14545 O O . ASP E 1 305 ? 150.838 98.252 -125.820 1.00 50.52 2299 ASP E O 1
ATOM 14550 N N . PHE E 1 306 ? 152.832 97.208 -125.839 1.00 49.32 2300 PHE E N 1
ATOM 14551 C CA . PHE E 1 306 ? 152.376 96.032 -126.591 1.00 48.71 2300 PHE E CA 1
ATOM 14552 C C . PHE E 1 306 ? 151.685 95.025 -125.662 1.00 48.66 2300 PHE E C 1
ATOM 14553 O O . PHE E 1 306 ? 152.194 94.717 -124.583 1.00 47.92 2300 PHE E O 1
ATOM 14561 N N . ALA E 1 307 ? 150.534 94.516 -126.081 1.00 48.40 2301 ALA E N 1
ATOM 14562 C CA . ALA E 1 307 ? 149.820 93.544 -125.281 1.00 50.77 2301 ALA E CA 1
ATOM 14563 C C . ALA E 1 307 ? 149.384 92.330 -126.087 1.00 52.51 2301 ALA E C 1
ATOM 14564 O O . ALA E 1 307 ? 149.048 92.443 -127.267 1.00 52.40 2301 ALA E O 1
ATOM 14566 N N . LEU E 1 308 ? 149.388 91.169 -125.438 1.00 54.78 2302 LEU E N 1
ATOM 14567 C CA . LEU E 1 308 ? 148.967 89.920 -126.070 1.00 56.26 2302 LEU E CA 1
ATOM 14568 C C . LEU E 1 308 ? 147.539 89.595 -125.603 1.00 56.67 2302 LEU E C 1
ATOM 14569 O O . LEU E 1 308 ? 147.311 89.366 -124.421 1.00 55.77 2302 LEU E O 1
ATOM 14574 N N . ASP E 1 309 ? 146.582 89.575 -126.527 1.00 58.09 2303 ASP E N 1
ATOM 14575 C CA . ASP E 1 309 ? 145.198 89.281 -126.162 1.00 60.59 2303 ASP E CA 1
ATOM 14576 C C . ASP E 1 309 ? 144.509 88.292 -127.090 1.00 61.15 2303 ASP E C 1
ATOM 14577 O O . ASP E 1 309 ? 144.469 88.486 -128.302 1.00 60.67 2303 ASP E O 1
ATOM 14582 N N . ILE E 1 310 ? 143.939 87.244 -126.511 1.00 62.64 2304 ILE E N 1
ATOM 14583 C CA . ILE E 1 310 ? 143.238 86.247 -127.301 1.00 65.16 2304 ILE E CA 1
ATOM 14584 C C . ILE E 1 310 ? 142.007 86.899 -127.922 1.00 66.33 2304 ILE E C 1
ATOM 14585 O O . ILE E 1 310 ? 141.144 87.421 -127.218 1.00 66.00 2304 ILE E O 1
ATOM 14590 N N . VAL E 1 311 ? 141.955 86.884 -129.254 1.00 68.16 2305 VAL E N 1
ATOM 14591 C CA . VAL E 1 311 ? 140.864 87.486 -130.008 1.00 69.00 2305 VAL E CA 1
ATOM 14592 C C . VAL E 1 311 ? 139.980 86.433 -130.639 1.00 70.38 2305 VAL E C 1
ATOM 14593 O O . VAL E 1 311 ? 138.975 86.758 -131.268 1.00 70.15 2305 VAL E O 1
ATOM 14597 N N . GLU E 1 312 ? 140.365 85.170 -130.477 1.00 73.40 2306 GLU E N 1
ATOM 14598 C CA . GLU E 1 312 ? 139.589 84.052 -131.027 1.00 76.16 2306 GLU E CA 1
ATOM 14599 C C . GLU E 1 312 ? 139.918 82.737 -130.317 1.00 76.67 2306 GLU E C 1
ATOM 14600 O O . GLU E 1 312 ? 141.090 82.397 -130.123 1.00 76.05 2306 GLU E O 1
ATOM 14606 N N . VAL E 1 313 ? 138.874 82.008 -129.929 1.00 77.64 2307 VAL E N 1
ATOM 14607 C CA . VAL E 1 313 ? 139.029 80.732 -129.238 1.00 78.68 2307 VAL E CA 1
ATOM 14608 C C . VAL E 1 313 ? 138.215 79.660 -129.960 1.00 79.24 2307 VAL E C 1
ATOM 14609 O O . VAL E 1 313 ? 136.987 79.722 -129.987 1.00 78.79 2307 VAL E O 1
ATOM 14613 N N . GLU E 1 314 ? 138.910 78.687 -130.545 1.00 80.64 2308 GLU E N 1
ATOM 14614 C CA . GLU E 1 314 ? 138.269 77.599 -131.282 1.00 82.32 2308 GLU E CA 1
ATOM 14615 C C . GLU E 1 314 ? 137.446 78.126 -132.460 1.00 82.53 2308 GLU E C 1
ATOM 14616 O O . GLU E 1 314 ? 136.265 77.792 -132.604 1.00 82.57 2308 GLU E O 1
ATOM 14622 N N . GLY E 1 315 ? 138.075 78.950 -133.296 1.00 82.22 2309 GLY E N 1
ATOM 14623 C CA . GLY E 1 315 ? 137.386 79.511 -134.443 1.00 82.33 2309 GLY E CA 1
ATOM 14624 C C . GLY E 1 315 ? 136.252 80.454 -134.075 1.00 82.48 2309 GLY E C 1
ATOM 14625 O O . GLY E 1 315 ? 135.530 80.938 -134.951 1.00 83.09 2309 GLY E O 1
ATOM 14626 N N . LYS E 1 316 ? 136.092 80.716 -132.780 1.00 82.09 2310 LYS E N 1
ATOM 14627 C CA . LYS E 1 316 ? 135.044 81.608 -132.292 1.00 81.47 2310 LYS E CA 1
ATOM 14628 C C . LYS E 1 316 ? 135.635 82.968 -131.919 1.00 80.51 2310 LYS E C 1
ATOM 14629 O O . LYS E 1 316 ? 136.599 83.046 -131.154 1.00 80.13 2310 LYS E O 1
ATOM 14635 N N . PRO E 1 317 ? 135.068 84.057 -132.467 1.00 79.49 2311 PRO E N 1
ATOM 14636 C CA . PRO E 1 317 ? 135.515 85.435 -132.213 1.00 78.38 2311 PRO E CA 1
ATOM 14637 C C . PRO E 1 317 ? 135.178 85.919 -130.805 1.00 77.89 2311 PRO E C 1
ATOM 14638 O O . PRO E 1 317 ? 134.008 86.140 -130.482 1.00 77.03 2311 PRO E O 1
ATOM 14642 N N . ILE E 1 318 ? 136.204 86.090 -129.976 1.00 77.47 2312 ILE E N 1
ATOM 14643 C CA . ILE E 1 318 ? 136.010 86.562 -128.609 1.00 77.57 2312 ILE E CA 1
ATOM 14644 C C . ILE E 1 318 ? 137.252 87.209 -128.021 1.00 76.62 2312 ILE E C 1
ATOM 14645 O O . ILE E 1 318 ? 138.329 86.635 -128.048 1.00 76.59 2312 ILE E O 1
ATOM 14650 N N . ALA E 1 319 ? 137.079 88.415 -127.490 1.00 76.41 2313 ALA E N 1
ATOM 14651 C CA . ALA E 1 319 ? 138.163 89.174 -126.866 1.00 76.50 2313 ALA E CA 1
ATOM 14652 C C . ALA E 1 319 ? 137.564 90.030 -125.748 1.00 76.22 2313 ALA E C 1
ATOM 14653 O O . ALA E 1 319 ? 136.397 90.393 -125.816 1.00 76.23 2313 ALA E O 1
ATOM 14655 N N . LYS E 1 320 ? 138.351 90.353 -124.725 1.00 75.75 2314 LYS E N 1
ATOM 14656 C CA . LYS E 1 320 ? 137.844 91.165 -123.614 1.00 75.64 2314 LYS E CA 1
ATOM 14657 C C . LYS E 1 320 ? 137.556 92.620 -123.989 1.00 75.37 2314 LYS E C 1
ATOM 14658 O O . LYS E 1 320 ? 137.781 93.023 -125.132 1.00 76.07 2314 LYS E O 1
ATOM 14664 N N . ARG E 1 321 ? 137.051 93.396 -123.027 1.00 74.68 2315 ARG E N 1
ATOM 14665 C CA . ARG E 1 321 ? 136.703 94.811 -123.241 1.00 73.78 2315 ARG E CA 1
ATOM 14666 C C . ARG E 1 321 ? 137.828 95.686 -123.789 1.00 72.52 2315 ARG E C 1
ATOM 14667 O O . ARG E 1 321 ? 138.967 95.607 -123.340 1.00 71.75 2315 ARG E O 1
ATOM 14675 N N . GLY E 1 322 ? 137.492 96.538 -124.749 1.00 71.79 2316 GLY E N 1
ATOM 14676 C CA . GLY E 1 322 ? 138.489 97.423 -125.320 1.00 71.66 2316 GLY E CA 1
ATOM 14677 C C . GLY E 1 322 ? 139.468 96.750 -126.257 1.00 71.27 2316 GLY E C 1
ATOM 14678 O O . GLY E 1 322 ? 140.446 97.359 -126.682 1.00 70.49 2316 GLY E O 1
ATOM 14679 N N . LYS E 1 323 ? 139.208 95.489 -126.577 1.00 72.26 2317 LYS E N 1
ATOM 14680 C CA . LYS E 1 323 ? 140.070 94.734 -127.476 1.00 72.14 2317 LYS E CA 1
ATOM 14681 C C . LYS E 1 323 ? 139.254 94.285 -128.686 1.00 72.46 2317 LYS E C 1
ATOM 14682 O O . LYS E 1 323 ? 138.073 93.921 -128.561 1.00 72.45 2317 LYS E O 1
ATOM 14688 N N . LEU E 1 324 ? 139.884 94.319 -129.854 1.00 72.07 2318 LEU E N 1
ATOM 14689 C CA . LEU E 1 324 ? 139.218 93.907 -131.070 1.00 73.57 2318 LEU E CA 1
ATOM 14690 C C . LEU E 1 324 ? 139.142 92.383 -131.129 1.00 74.40 2318 LEU E C 1
ATOM 14691 O O . LEU E 1 324 ? 140.065 91.689 -130.710 1.00 74.59 2318 LEU E O 1
ATOM 14696 N N . SER E 1 325 ? 138.038 91.870 -131.658 1.00 75.39 2319 SER E N 1
ATOM 14697 C CA . SER E 1 325 ? 137.811 90.432 -131.729 1.00 76.16 2319 SER E CA 1
ATOM 14698 C C . SER E 1 325 ? 137.989 89.810 -133.114 1.00 76.30 2319 SER E C 1
ATOM 14699 O O . SER E 1 325 ? 137.753 90.455 -134.137 1.00 76.71 2319 SER E O 1
ATOM 14702 N N . GLY E 1 326 ? 138.403 88.545 -133.132 1.00 76.58 2320 GLY E N 1
ATOM 14703 C CA . GLY E 1 326 ? 138.571 87.831 -134.387 1.00 76.39 2320 GLY E CA 1
ATOM 14704 C C . GLY E 1 326 ? 139.964 87.766 -135.003 1.00 76.65 2320 GLY E C 1
ATOM 14705 O O . GLY E 1 326 ? 140.868 88.537 -134.652 1.00 75.51 2320 GLY E O 1
ATOM 14706 N N . ARG E 1 327 ? 140.123 86.824 -135.935 1.00 76.71 2321 ARG E N 1
ATOM 14707 C CA . ARG E 1 327 ? 141.375 86.613 -136.662 1.00 75.84 2321 ARG E CA 1
ATOM 14708 C C . ARG E 1 327 ? 141.392 87.579 -137.835 1.00 75.29 2321 ARG E C 1
ATOM 14709 O O . ARG E 1 327 ? 140.509 87.531 -138.690 1.00 74.03 2321 ARG E O 1
ATOM 14717 N N . LYS E 1 328 ? 142.390 88.450 -137.898 1.00 75.56 2322 LYS E N 1
ATOM 14718 C CA . LYS E 1 328 ? 142.423 89.400 -138.995 1.00 76.32 2322 LYS E CA 1
ATOM 14719 C C . LYS E 1 328 ? 143.746 89.632 -139.709 1.00 74.97 2322 LYS E C 1
ATOM 14720 O O . LYS E 1 328 ? 144.794 89.121 -139.310 1.00 74.52 2322 LYS E O 1
ATOM 14726 N N . GLN E 1 329 ? 143.665 90.413 -140.784 1.00 73.49 2323 GLN E N 1
ATOM 14727 C CA . GLN E 1 329 ? 144.824 90.762 -141.591 1.00 72.59 2323 GLN E CA 1
ATOM 14728 C C . GLN E 1 329 ? 144.870 92.263 -141.825 1.00 71.97 2323 GLN E C 1
ATOM 14729 O O . GLN E 1 329 ? 143.834 92.932 -141.787 1.00 71.86 2323 GLN E O 1
ATOM 14735 N N . VAL E 1 330 ? 146.073 92.783 -142.063 1.00 70.96 2324 VAL E N 1
ATOM 14736 C CA . VAL E 1 330 ? 146.266 94.203 -142.330 1.00 70.94 2324 VAL E CA 1
ATOM 14737 C C . VAL E 1 330 ? 146.824 94.375 -143.731 1.00 69.89 2324 VAL E C 1
ATOM 14738 O O . VAL E 1 330 ? 147.907 93.890 -144.028 1.00 69.46 2324 VAL E O 1
ATOM 14742 N N . TYR E 1 331 ? 146.078 95.063 -144.591 1.00 70.02 2325 TYR E N 1
ATOM 14743 C CA . TYR E 1 331 ? 146.512 95.298 -145.964 1.00 69.58 2325 TYR E CA 1
ATOM 14744 C C . TYR E 1 331 ? 147.100 96.685 -146.138 1.00 68.88 2325 TYR E C 1
ATOM 14745 O O . TYR E 1 331 ? 146.513 97.683 -145.727 1.00 69.19 2325 TYR E O 1
ATOM 14754 N N . ARG E 1 332 ? 148.280 96.730 -146.740 1.00 68.61 2326 ARG E N 1
ATOM 14755 C CA . ARG E 1 332 ? 148.982 97.980 -146.965 1.00 68.73 2326 ARG E CA 1
ATOM 14756 C C . ARG E 1 332 ? 149.154 98.227 -148.466 1.00 70.12 2326 ARG E C 1
ATOM 14757 O O . ARG E 1 332 ? 149.536 97.319 -149.204 1.00 70.27 2326 ARG E O 1
ATOM 14765 N N . CYS E 1 333 ? 148.864 99.441 -148.928 1.00 70.70 2327 CYS E N 1
ATOM 14766 C CA . CYS E 1 333 ? 149.050 99.749 -150.340 1.00 70.49 2327 CYS E CA 1
ATOM 14767 C C . CYS E 1 333 ? 150.424 100.423 -150.439 1.00 70.80 2327 CYS E C 1
ATOM 14768 O O . CYS E 1 333 ? 151.058 100.715 -149.429 1.00 70.38 2327 CYS E O 1
ATOM 14771 N N . GLU E 1 334 ? 150.881 100.677 -151.653 1.00 71.92 2328 GLU E N 1
ATOM 14772 C CA . GLU E 1 334 ? 152.179 101.300 -151.831 1.00 73.77 2328 GLU E CA 1
ATOM 14773 C C . GLU E 1 334 ? 152.173 102.743 -151.393 1.00 73.70 2328 GLU E C 1
ATOM 14774 O O . GLU E 1 334 ? 153.220 103.392 -151.392 1.00 74.46 2328 GLU E O 1
ATOM 14780 N N . ASN E 1 335 ? 151.001 103.260 -151.042 1.00 73.04 2329 ASN E N 1
ATOM 14781 C CA . ASN E 1 335 ? 150.907 104.647 -150.608 1.00 73.29 2329 ASN E CA 1
ATOM 14782 C C . ASN E 1 335 ? 150.736 104.784 -149.103 1.00 73.15 2329 ASN E C 1
ATOM 14783 O O . ASN E 1 335 ? 150.193 105.777 -148.609 1.00 72.71 2329 ASN E O 1
ATOM 14788 N N . GLY E 1 336 ? 151.209 103.770 -148.383 1.00 73.09 2330 GLY E N 1
ATOM 14789 C CA . GLY E 1 336 ? 151.145 103.776 -146.934 1.00 71.69 2330 GLY E CA 1
ATOM 14790 C C . GLY E 1 336 ? 149.769 103.696 -146.301 1.00 70.36 2330 GLY E C 1
ATOM 14791 O O . GLY E 1 336 ? 149.659 103.701 -145.075 1.00 71.25 2330 GLY E O 1
ATOM 14792 N N . HIS E 1 337 ? 148.720 103.629 -147.110 1.00 67.75 2331 HIS E N 1
ATOM 14793 C CA . HIS E 1 337 ? 147.374 103.541 -146.568 1.00 66.18 2331 HIS E CA 1
ATOM 14794 C C . HIS E 1 337 ? 147.164 102.136 -146.012 1.00 63.79 2331 HIS E C 1
ATOM 14795 O O . HIS E 1 337 ? 147.243 101.159 -146.758 1.00 63.58 2331 HIS E O 1
ATOM 14802 N N . TYR E 1 338 ? 146.914 102.026 -144.707 1.00 59.99 2332 TYR E N 1
ATOM 14803 C CA . TYR E 1 338 ? 146.701 100.717 -144.088 1.00 56.17 2332 TYR E CA 1
ATOM 14804 C C . TYR E 1 338 ? 145.227 100.404 -143.927 1.00 56.19 2332 TYR E C 1
ATOM 14805 O O . TYR E 1 338 ? 144.396 101.300 -143.938 1.00 57.56 2332 TYR E O 1
ATOM 14814 N N . HIS E 1 339 ? 144.906 99.127 -143.774 1.00 56.17 2333 HIS E N 1
ATOM 14815 C CA . HIS E 1 339 ? 143.521 98.709 -143.617 1.00 56.90 2333 HIS E CA 1
ATOM 14816 C C . HIS E 1 339 ? 143.408 97.382 -142.885 1.00 57.76 2333 HIS E C 1
ATOM 14817 O O . HIS E 1 339 ? 143.799 96.351 -143.410 1.00 57.74 2333 HIS E O 1
ATOM 14824 N N . VAL E 1 340 ? 142.876 97.404 -141.668 1.00 58.82 2334 VAL E N 1
ATOM 14825 C CA . VAL E 1 340 ? 142.721 96.174 -140.907 1.00 58.31 2334 VAL E CA 1
ATOM 14826 C C . VAL E 1 340 ? 141.340 95.629 -141.182 1.00 58.92 2334 VAL E C 1
ATOM 14827 O O . VAL E 1 340 ? 140.347 96.303 -140.943 1.00 59.22 2334 VAL E O 1
ATOM 14831 N N . VAL E 1 341 ? 141.280 94.407 -141.691 1.00 60.48 2335 VAL E N 1
ATOM 14832 C CA . VAL E 1 341 ? 140.004 93.774 -141.999 1.00 60.79 2335 VAL E CA 1
ATOM 14833 C C . VAL E 1 341 ? 139.996 92.350 -141.503 1.00 61.80 2335 VAL E C 1
ATOM 14834 O O . VAL E 1 341 ? 141.040 91.782 -141.189 1.00 60.94 2335 VAL E O 1
ATOM 14838 N N . PRO E 1 342 ? 138.804 91.760 -141.402 1.00 64.12 2336 PRO E N 1
ATOM 14839 C CA . PRO E 1 342 ? 138.650 90.381 -140.943 1.00 66.61 2336 PRO E CA 1
ATOM 14840 C C . PRO E 1 342 ? 139.282 89.440 -141.964 1.00 69.57 2336 PRO E C 1
ATOM 14841 O O . PRO E 1 342 ? 139.194 89.687 -143.172 1.00 69.96 2336 PRO E O 1
ATOM 14845 N N . ALA E 1 343 ? 139.921 88.375 -141.485 1.00 72.52 2337 ALA E N 1
ATOM 14846 C CA . ALA E 1 343 ? 140.552 87.397 -142.374 1.00 76.15 2337 ALA E CA 1
ATOM 14847 C C . ALA E 1 343 ? 139.518 86.720 -143.294 1.00 78.76 2337 ALA E C 1
ATOM 14848 O O . ALA E 1 343 ? 139.861 86.236 -144.379 1.00 78.80 2337 ALA E O 1
ATOM 14850 N N . ASN E 1 344 ? 138.258 86.699 -142.853 1.00 81.65 2338 ASN E N 1
ATOM 14851 C CA . ASN E 1 344 ? 137.158 86.095 -143.605 1.00 84.38 2338 ASN E CA 1
ATOM 14852 C C . ASN E 1 344 ? 136.925 86.815 -144.937 1.00 86.40 2338 ASN E C 1
ATOM 14853 O O . ASN E 1 344 ? 136.099 86.391 -145.747 1.00 86.62 2338 ASN E O 1
ATOM 14858 N N . LYS E 1 345 ? 137.646 87.911 -145.149 1.00 88.80 2339 LYS E N 1
ATOM 14859 C CA . LYS E 1 345 ? 137.525 88.702 -146.371 1.00 90.99 2339 LYS E CA 1
ATOM 14860 C C . LYS E 1 345 ? 138.925 88.983 -146.895 1.00 92.00 2339 LYS E C 1
ATOM 14861 O O . LYS E 1 345 ? 139.907 88.851 -146.157 1.00 92.19 2339 LYS E O 1
ATOM 14867 N N . LYS E 1 346 ? 139.027 89.370 -148.162 1.00 93.25 2340 LYS E N 1
ATOM 14868 C CA . LYS E 1 346 ? 140.337 89.647 -148.749 1.00 94.87 2340 LYS E CA 1
ATOM 14869 C C . LYS E 1 346 ? 140.340 90.866 -149.664 1.00 95.85 2340 LYS E C 1
ATOM 14870 O O . LYS E 1 346 ? 139.542 90.958 -150.602 1.00 95.66 2340 LYS E O 1
ATOM 14876 N N . LEU E 1 347 ? 141.249 91.796 -149.373 1.00 96.89 2341 LEU E N 1
ATOM 14877 C CA . LEU E 1 347 ? 141.395 93.030 -150.137 1.00 97.92 2341 LEU E CA 1
ATOM 14878 C C . LEU E 1 347 ? 142.310 92.857 -151.343 1.00 99.16 2341 LEU E C 1
ATOM 14879 O O . LEU E 1 347 ? 143.147 91.956 -151.379 1.00 99.58 2341 LEU E O 1
ATOM 14884 N N . GLU E 1 348 ? 142.140 93.734 -152.325 1.00 100.25 2342 GLU E N 1
ATOM 14885 C CA . GLU E 1 348 ? 142.960 93.720 -153.525 1.00 101.53 2342 GLU E CA 1
ATOM 14886 C C . GLU E 1 348 ? 143.092 95.164 -153.987 1.00 101.69 2342 GLU E C 1
ATOM 14887 O O . GLU E 1 348 ? 144.148 95.602 -154.450 1.00 101.56 2342 GLU E O 1
ATOM 14893 N N . ARG E 1 349 ? 142.000 95.898 -153.832 1.00 101.85 2343 ARG E N 1
ATOM 14894 C CA . ARG E 1 349 ? 141.941 97.302 -154.191 1.00 102.28 2343 ARG E CA 1
ATOM 14895 C C . ARG E 1 349 ? 142.183 98.073 -152.896 1.00 101.30 2343 ARG E C 1
ATOM 14896 O O . ARG E 1 349 ? 141.851 97.590 -151.814 1.00 101.50 2343 ARG E O 1
ATOM 14904 N N . CYS E 1 350 ? 142.761 99.261 -152.994 1.00 99.80 2344 CYS E N 1
ATOM 14905 C CA . CYS E 1 350 ? 142.981 100.056 -151.801 1.00 98.24 2344 CYS E CA 1
ATOM 14906 C C . CYS E 1 350 ? 141.762 100.941 -151.611 1.00 98.37 2344 CYS E C 1
ATOM 14907 O O . CYS E 1 350 ? 141.539 101.870 -152.380 1.00 98.49 2344 CYS E O 1
ATOM 14910 N N . PRO E 1 351 ? 140.952 100.659 -150.582 1.00 98.58 2345 PRO E N 1
ATOM 14911 C CA . PRO E 1 351 ? 139.747 101.444 -150.304 1.00 98.70 2345 PRO E CA 1
ATOM 14912 C C . PRO E 1 351 ? 139.889 102.921 -150.686 1.00 98.62 2345 PRO E C 1
ATOM 14913 O O . PRO E 1 351 ? 138.981 103.509 -151.271 1.00 98.14 2345 PRO E O 1
ATOM 14917 N N . VAL E 1 352 ? 141.031 103.512 -150.354 1.00 98.64 2346 VAL E N 1
ATOM 14918 C CA . VAL E 1 352 ? 141.287 104.906 -150.680 1.00 98.95 2346 VAL E CA 1
ATOM 14919 C C . VAL E 1 352 ? 141.831 104.952 -152.113 1.00 99.23 2346 VAL E C 1
ATOM 14920 O O . VAL E 1 352 ? 141.261 104.311 -152.994 1.00 98.90 2346 VAL E O 1
ATOM 14924 N N . CYS E 1 353 ? 142.916 105.688 -152.355 1.00 99.60 2347 CYS E N 1
ATOM 14925 C CA . CYS E 1 353 ? 143.484 105.780 -153.702 1.00 99.67 2347 CYS E CA 1
ATOM 14926 C C . CYS E 1 353 ? 143.703 104.388 -154.296 1.00 98.91 2347 CYS E C 1
ATOM 14927 O O . CYS E 1 353 ? 144.712 103.731 -154.030 1.00 98.57 2347 CYS E O 1
ATOM 14930 N N . ASN E 1 354 ? 142.741 103.950 -155.104 1.00 98.15 2348 ASN E N 1
ATOM 14931 C CA . ASN E 1 354 ? 142.788 102.634 -155.730 1.00 97.63 2348 ASN E CA 1
ATOM 14932 C C . ASN E 1 354 ? 144.196 102.230 -156.149 1.00 96.94 2348 ASN E C 1
ATOM 14933 O O . ASN E 1 354 ? 144.768 102.776 -157.098 1.00 97.31 2348 ASN E O 1
ATOM 14938 N N . ALA E 1 355 ? 144.751 101.275 -155.413 1.00 95.39 2349 ALA E N 1
ATOM 14939 C CA . ALA E 1 355 ? 146.086 100.760 -155.681 1.00 94.02 2349 ALA E CA 1
ATOM 14940 C C . ALA E 1 355 ? 146.127 99.311 -155.212 1.00 93.03 2349 ALA E C 1
ATOM 14941 O O . ALA E 1 355 ? 145.211 98.838 -154.537 1.00 93.06 2349 ALA E O 1
ATOM 14943 N N . LYS E 1 356 ? 147.189 98.607 -155.574 1.00 92.20 2350 LYS E N 1
ATOM 14944 C CA . LYS E 1 356 ? 147.338 97.211 -155.191 1.00 91.40 2350 LYS E CA 1
ATOM 14945 C C . LYS E 1 356 ? 147.783 97.153 -153.741 1.00 90.38 2350 LYS E C 1
ATOM 14946 O O . LYS E 1 356 ? 148.720 97.856 -153.344 1.00 90.44 2350 LYS E O 1
ATOM 14952 N N . VAL E 1 357 ? 147.108 96.319 -152.955 1.00 89.05 2351 VAL E N 1
ATOM 14953 C CA . VAL E 1 357 ? 147.428 96.176 -151.537 1.00 87.44 2351 VAL E CA 1
ATOM 14954 C C . VAL E 1 357 ? 147.912 94.766 -151.224 1.00 85.88 2351 VAL E C 1
ATOM 14955 O O . VAL E 1 357 ? 147.360 93.797 -151.730 1.00 86.19 2351 VAL E O 1
ATOM 14959 N N . GLU E 1 358 ? 148.935 94.656 -150.382 1.00 84.34 2352 GLU E N 1
ATOM 14960 C CA . GLU E 1 358 ? 149.489 93.351 -150.023 1.00 83.51 2352 GLU E CA 1
ATOM 14961 C C . GLU E 1 358 ? 149.395 93.064 -148.521 1.00 81.15 2352 GLU E C 1
ATOM 14962 O O . GLU E 1 358 ? 149.590 93.951 -147.693 1.00 80.58 2352 GLU E O 1
ATOM 14968 N N . PRO E 1 359 ? 149.092 91.807 -148.158 1.00 79.31 2353 PRO E N 1
ATOM 14969 C CA . PRO E 1 359 ? 148.961 91.342 -146.776 1.00 77.81 2353 PRO E CA 1
ATOM 14970 C C . PRO E 1 359 ? 150.266 91.518 -146.003 1.00 76.17 2353 PRO E C 1
ATOM 14971 O O . PRO E 1 359 ? 151.346 91.390 -146.569 1.00 76.29 2353 PRO E O 1
ATOM 14975 N N . LEU E 1 360 ? 150.167 91.798 -144.710 1.00 74.18 2354 LEU E N 1
ATOM 14976 C CA . LEU E 1 360 ? 151.358 91.981 -143.902 1.00 73.16 2354 LEU E CA 1
ATOM 14977 C C . LEU E 1 360 ? 151.632 90.818 -142.942 1.00 73.20 2354 LEU E C 1
ATOM 14978 O O . LEU E 1 360 ? 152.792 90.467 -142.707 1.00 72.06 2354 LEU E O 1
ATOM 14983 N N . LEU E 1 361 ? 150.578 90.225 -142.381 1.00 72.89 2355 LEU E N 1
ATOM 14984 C CA . LEU E 1 361 ? 150.757 89.098 -141.468 1.00 72.37 2355 LEU E CA 1
ATOM 14985 C C . LEU E 1 361 ? 151.147 87.878 -142.293 1.00 72.47 2355 LEU E C 1
ATOM 14986 O O . LEU E 1 361 ? 150.346 87.367 -143.078 1.00 72.05 2355 LEU E O 1
ATOM 14991 N N . LYS E 1 362 ? 152.382 87.417 -142.119 1.00 72.78 2356 LYS E N 1
ATOM 14992 C CA . LYS E 1 362 ? 152.881 86.260 -142.859 1.00 72.22 2356 LYS E CA 1
ATOM 14993 C C . LYS E 1 362 ? 153.397 85.219 -141.895 1.00 71.25 2356 LYS E C 1
ATOM 14994 O O . LYS E 1 362 ? 153.940 85.558 -140.854 1.00 71.97 2356 LYS E O 1
ATOM 15000 N N . PRO E 1 363 ? 153.235 83.931 -142.230 1.00 70.63 2357 PRO E N 1
ATOM 15001 C CA . PRO E 1 363 ? 153.702 82.840 -141.366 1.00 69.73 2357 PRO E CA 1
ATOM 15002 C C . PRO E 1 363 ? 155.221 82.846 -141.152 1.00 68.97 2357 PRO E C 1
ATOM 15003 O O . PRO E 1 363 ? 155.988 82.951 -142.104 1.00 68.42 2357 PRO E O 1
ATOM 15007 N N . ILE E 1 364 ? 155.652 82.747 -139.901 1.00 69.14 2358 ILE E N 1
ATOM 15008 C CA . ILE E 1 364 ? 157.080 82.726 -139.603 1.00 70.53 2358 ILE E CA 1
ATOM 15009 C C . ILE E 1 364 ? 157.454 81.483 -138.789 1.00 70.78 2358 ILE E C 1
ATOM 15010 O O . ILE E 1 364 ? 158.614 81.075 -138.777 1.00 71.57 2358 ILE E O 1
ATOM 15015 N N . ILE E 1 365 ? 156.477 80.899 -138.100 1.00 70.17 2359 ILE E N 1
ATOM 15016 C CA . ILE E 1 365 ? 156.706 79.686 -137.320 1.00 71.00 2359 ILE E CA 1
ATOM 15017 C C . ILE E 1 365 ? 155.544 78.709 -137.444 1.00 73.36 2359 ILE E C 1
ATOM 15018 O O . ILE E 1 365 ? 154.431 78.958 -136.968 1.00 73.27 2359 ILE E O 1
ATOM 15023 N N . GLU E 1 366 ? 155.820 77.588 -138.098 1.00 75.47 2360 GLU E N 1
ATOM 15024 C CA . GLU E 1 366 ? 154.824 76.557 -138.298 1.00 76.38 2360 GLU E CA 1
ATOM 15025 C C . GLU E 1 366 ? 155.095 75.444 -137.296 1.00 76.02 2360 GLU E C 1
ATOM 15026 O O . GLU E 1 366 ? 156.096 74.728 -137.381 1.00 74.47 2360 GLU E O 1
ATOM 15032 N N . ASN E 1 367 ? 154.195 75.330 -136.328 1.00 75.88 2361 ASN E N 1
ATOM 15033 C CA . ASN E 1 367 ? 154.305 74.337 -135.273 1.00 75.32 2361 ASN E CA 1
ATOM 15034 C C . ASN E 1 367 ? 155.710 74.259 -134.672 1.00 74.21 2361 ASN E C 1
ATOM 15035 O O . ASN E 1 367 ? 156.372 73.238 -134.739 1.00 73.92 2361 ASN E O 1
ATOM 15040 N N . GLY E 1 368 ? 156.155 75.359 -134.081 1.00 74.29 2362 GLY E N 1
ATOM 15041 C CA . GLY E 1 368 ? 157.465 75.399 -133.466 1.00 74.75 2362 GLY E CA 1
ATOM 15042 C C . GLY E 1 368 ? 158.607 75.384 -134.456 1.00 75.77 2362 GLY E C 1
ATOM 15043 O O . GLY E 1 368 ? 159.767 75.368 -134.051 1.00 75.95 2362 GLY E O 1
ATOM 15044 N N . GLU E 1 369 ? 158.289 75.397 -135.748 1.00 76.30 2363 GLU E N 1
ATOM 15045 C CA . GLU E 1 369 ? 159.319 75.376 -136.784 1.00 76.99 2363 GLU E CA 1
ATOM 15046 C C . GLU E 1 369 ? 159.413 76.729 -137.485 1.00 76.52 2363 GLU E C 1
ATOM 15047 O O . GLU E 1 369 ? 158.443 77.177 -138.098 1.00 75.85 2363 GLU E O 1
ATOM 15053 N N . ILE E 1 370 ? 160.576 77.375 -137.403 1.00 75.49 2364 ILE E N 1
ATOM 15054 C CA . ILE E 1 370 ? 160.750 78.677 -138.036 1.00 75.22 2364 ILE E CA 1
ATOM 15055 C C . ILE E 1 370 ? 160.913 78.543 -139.551 1.00 75.10 2364 ILE E C 1
ATOM 15056 O O . ILE E 1 370 ? 162.003 78.304 -140.067 1.00 75.14 2364 ILE E O 1
ATOM 15061 N N . VAL E 1 371 ? 159.799 78.711 -140.254 1.00 74.58 2365 VAL E N 1
ATOM 15062 C CA . VAL E 1 371 ? 159.743 78.604 -141.707 1.00 74.01 2365 VAL E CA 1
ATOM 15063 C C . VAL E 1 371 ? 160.335 79.815 -142.434 1.00 73.64 2365 VAL E C 1
ATOM 15064 O O . VAL E 1 371 ? 159.995 80.076 -143.587 1.00 72.29 2365 VAL E O 1
ATOM 15068 N N . VAL E 1 372 ? 161.224 80.554 -141.779 1.00 74.05 2366 VAL E N 1
ATOM 15069 C CA . VAL E 1 372 ? 161.787 81.738 -142.418 1.00 74.99 2366 VAL E CA 1
ATOM 15070 C C . VAL E 1 372 ? 163.259 82.014 -142.137 1.00 75.37 2366 VAL E C 1
ATOM 15071 O O . VAL E 1 372 ? 163.806 81.634 -141.103 1.00 75.66 2366 VAL E O 1
ATOM 15075 N N . GLU E 1 373 ? 163.886 82.686 -143.092 1.00 75.85 2367 GLU E N 1
ATOM 15076 C CA . GLU E 1 373 ? 165.281 83.083 -143.006 1.00 76.74 2367 GLU E CA 1
ATOM 15077 C C . GLU E 1 373 ? 165.184 84.544 -142.570 1.00 75.55 2367 GLU E C 1
ATOM 15078 O O . GLU E 1 373 ? 164.439 85.325 -143.163 1.00 75.10 2367 GLU E O 1
ATOM 15084 N N . PHE E 1 374 ? 165.919 84.918 -141.532 1.00 74.21 2368 PHE E N 1
ATOM 15085 C CA . PHE E 1 374 ? 165.848 86.286 -141.048 1.00 72.75 2368 PHE E CA 1
ATOM 15086 C C . PHE E 1 374 ? 166.921 87.225 -141.566 1.00 70.70 2368 PHE E C 1
ATOM 15087 O O . PHE E 1 374 ? 168.115 87.023 -141.340 1.00 70.26 2368 PHE E O 1
ATOM 15095 N N . PRO E 1 375 ? 166.493 88.285 -142.265 1.00 69.18 2369 PRO E N 1
ATOM 15096 C CA . PRO E 1 375 ? 167.376 89.298 -142.841 1.00 68.27 2369 PRO E CA 1
ATOM 15097 C C . PRO E 1 375 ? 168.366 89.879 -141.841 1.00 67.30 2369 PRO E C 1
ATOM 15098 O O . PRO E 1 375 ? 168.083 89.960 -140.648 1.00 67.46 2369 PRO E O 1
ATOM 15102 N N . LYS E 1 376 ? 169.535 90.267 -142.334 1.00 66.44 2370 LYS E N 1
ATOM 15103 C CA . LYS E 1 376 ? 170.542 90.846 -141.476 1.00 66.41 2370 LYS E CA 1
ATOM 15104 C C . LYS E 1 376 ? 170.123 92.286 -141.209 1.00 66.00 2370 LYS E C 1
ATOM 15105 O O . LYS E 1 376 ? 169.465 92.918 -142.030 1.00 65.64 2370 LYS E O 1
ATOM 15111 N N . ALA E 1 377 ? 170.507 92.793 -140.049 1.00 65.28 2371 ALA E N 1
ATOM 15112 C CA . ALA E 1 377 ? 170.170 94.145 -139.635 1.00 65.01 2371 ALA E CA 1
ATOM 15113 C C . ALA E 1 377 ? 170.118 95.226 -140.730 1.00 64.61 2371 ALA E C 1
ATOM 15114 O O . ALA E 1 377 ? 169.049 95.782 -140.998 1.00 64.19 2371 ALA E O 1
ATOM 15116 N N . ARG E 1 378 ? 171.263 95.520 -141.348 1.00 63.26 2372 ARG E N 1
ATOM 15117 C CA . ARG E 1 378 ? 171.358 96.562 -142.369 1.00 61.83 2372 ARG E CA 1
ATOM 15118 C C . ARG E 1 378 ? 170.320 96.511 -143.496 1.00 60.15 2372 ARG E C 1
ATOM 15119 O O . ARG E 1 378 ? 169.914 97.557 -144.007 1.00 59.40 2372 ARG E O 1
ATOM 15127 N N . GLU E 1 379 ? 169.871 95.324 -143.889 1.00 58.21 2373 GLU E N 1
ATOM 15128 C CA . GLU E 1 379 ? 168.891 95.268 -144.967 1.00 58.16 2373 GLU E CA 1
ATOM 15129 C C . GLU E 1 379 ? 167.510 95.639 -144.407 1.00 58.47 2373 GLU E C 1
ATOM 15130 O O . GLU E 1 379 ? 166.679 96.218 -145.123 1.00 59.67 2373 GLU E O 1
ATOM 15136 N N . ILE E 1 380 ? 167.269 95.334 -143.129 1.00 57.35 2374 ILE E N 1
ATOM 15137 C CA . ILE E 1 380 ? 165.997 95.691 -142.493 1.00 55.19 2374 ILE E CA 1
ATOM 15138 C C . ILE E 1 380 ? 165.974 97.218 -142.452 1.00 53.95 2374 ILE E C 1
ATOM 15139 O O . ILE E 1 380 ? 165.010 97.860 -142.875 1.00 54.08 2374 ILE E O 1
ATOM 15144 N N . ARG E 1 381 ? 167.051 97.792 -141.926 1.00 51.13 2375 ARG E N 1
ATOM 15145 C CA . ARG E 1 381 ? 167.166 99.230 -141.846 1.00 49.45 2375 ARG E CA 1
ATOM 15146 C C . ARG E 1 381 ? 166.886 99.846 -143.218 1.00 50.42 2375 ARG E C 1
ATOM 15147 O O . ARG E 1 381 ? 166.296 100.919 -143.323 1.00 50.16 2375 ARG E O 1
ATOM 15155 N N . GLU E 1 382 ? 167.331 99.160 -144.266 1.00 51.23 2376 GLU E N 1
ATOM 15156 C CA . GLU E 1 382 ? 167.121 99.600 -145.639 1.00 50.98 2376 GLU E CA 1
ATOM 15157 C C . GLU E 1 382 ? 165.599 99.736 -145.799 1.00 49.24 2376 GLU E C 1
ATOM 15158 O O . GLU E 1 382 ? 165.093 100.716 -146.353 1.00 46.81 2376 GLU E O 1
ATOM 15164 N N . TYR E 1 383 ? 164.887 98.741 -145.273 1.00 47.61 2377 TYR E N 1
ATOM 15165 C CA . TYR E 1 383 ? 163.422 98.661 -145.329 1.00 46.18 2377 TYR E CA 1
ATOM 15166 C C . TYR E 1 383 ? 162.677 99.777 -144.600 1.00 48.01 2377 TYR E C 1
ATOM 15167 O O . TYR E 1 383 ? 161.634 100.253 -145.067 1.00 47.57 2377 TYR E O 1
ATOM 15176 N N . VAL E 1 384 ? 163.204 100.173 -143.444 1.00 49.47 2378 VAL E N 1
ATOM 15177 C CA . VAL E 1 384 ? 162.597 101.230 -142.645 1.00 49.29 2378 VAL E CA 1
ATOM 15178 C C . VAL E 1 384 ? 162.678 102.562 -143.385 1.00 48.88 2378 VAL E C 1
ATOM 15179 O O . VAL E 1 384 ? 161.653 103.190 -143.668 1.00 48.26 2378 VAL E O 1
ATOM 15183 N N . LEU E 1 385 ? 163.901 102.978 -143.707 1.00 48.70 2379 LEU E N 1
ATOM 15184 C CA . LEU E 1 385 ? 164.133 104.235 -144.415 1.00 48.74 2379 LEU E CA 1
ATOM 15185 C C . LEU E 1 385 ? 163.369 104.345 -145.744 1.00 49.20 2379 LEU E C 1
ATOM 15186 O O . LEU E 1 385 ? 162.917 105.428 -146.114 1.00 48.35 2379 LEU E O 1
ATOM 15191 N N . GLU E 1 386 ? 163.228 103.235 -146.462 1.00 50.48 2380 GLU E N 1
ATOM 15192 C CA . GLU E 1 386 ? 162.494 103.257 -147.725 1.00 52.84 2380 GLU E CA 1
ATOM 15193 C C . GLU E 1 386 ? 161.028 103.581 -147.436 1.00 53.31 2380 GLU E C 1
ATOM 15194 O O . GLU E 1 386 ? 160.414 104.376 -148.162 1.00 54.50 2380 GLU E O 1
ATOM 15200 N N . GLN E 1 387 ? 160.468 102.958 -146.391 1.00 52.50 2381 GLN E N 1
ATOM 15201 C CA . GLN E 1 387 ? 159.072 103.192 -145.992 1.00 51.27 2381 GLN E CA 1
ATOM 15202 C C . GLN E 1 387 ? 158.911 104.653 -145.564 1.00 50.62 2381 GLN E C 1
ATOM 15203 O O . GLN E 1 387 ? 157.965 105.345 -145.970 1.00 49.10 2381 GLN E O 1
ATOM 15209 N N . ALA E 1 388 ? 159.849 105.111 -144.741 1.00 49.72 2382 ALA E N 1
ATOM 15210 C CA . ALA E 1 388 ? 159.836 106.479 -144.257 1.00 51.16 2382 ALA E CA 1
ATOM 15211 C C . ALA E 1 388 ? 159.627 107.453 -145.410 1.00 52.49 2382 ALA E C 1
ATOM 15212 O O . ALA E 1 388 ? 158.748 108.307 -145.355 1.00 51.39 2382 ALA E O 1
ATOM 15214 N N . LYS E 1 389 ? 160.444 107.298 -146.457 1.00 54.54 2383 LYS E N 1
ATOM 15215 C CA . LYS E 1 389 ? 160.409 108.150 -147.641 1.00 54.80 2383 LYS E CA 1
ATOM 15216 C C . LYS E 1 389 ? 159.230 107.894 -148.551 1.00 55.87 2383 LYS E C 1
ATOM 15217 O O . LYS E 1 389 ? 158.578 108.834 -148.985 1.00 55.76 2383 LYS E O 1
ATOM 15223 N N . LYS E 1 390 ? 158.957 106.627 -148.849 1.00 57.04 2384 LYS E N 1
ATOM 15224 C CA . LYS E 1 390 ? 157.831 106.281 -149.714 1.00 58.28 2384 LYS E CA 1
ATOM 15225 C C . LYS E 1 390 ? 156.509 106.762 -149.112 1.00 58.28 2384 LYS E C 1
ATOM 15226 O O . LYS E 1 390 ? 155.707 107.401 -149.784 1.00 58.26 2384 LYS E O 1
ATOM 15232 N N . PHE E 1 391 ? 156.294 106.457 -147.838 1.00 58.69 2385 PHE E N 1
ATOM 15233 C CA . PHE E 1 391 ? 155.071 106.842 -147.144 1.00 58.77 2385 PHE E CA 1
ATOM 15234 C C . PHE E 1 391 ? 155.066 108.291 -146.678 1.00 59.10 2385 PHE E C 1
ATOM 15235 O O . PHE E 1 391 ? 154.051 108.788 -146.184 1.00 58.93 2385 PHE E O 1
ATOM 15243 N N . ASN E 1 392 ? 156.207 108.958 -146.809 1.00 59.46 2386 ASN E N 1
ATOM 15244 C CA . ASN E 1 392 ? 156.321 110.355 -146.413 1.00 60.25 2386 ASN E CA 1
ATOM 15245 C C . ASN E 1 392 ? 155.928 110.581 -144.934 1.00 59.91 2386 ASN E C 1
ATOM 15246 O O . ASN E 1 392 ? 155.096 111.436 -144.617 1.00 59.76 2386 ASN E O 1
ATOM 15251 N N . LEU E 1 393 ? 156.537 109.806 -144.036 1.00 59.48 2387 LEU E N 1
ATOM 15252 C CA . LEU E 1 393 ? 156.277 109.893 -142.597 1.00 57.52 2387 LEU E CA 1
ATOM 15253 C C . LEU E 1 393 ? 156.616 111.283 -142.064 1.00 58.36 2387 LEU E C 1
ATOM 15254 O O . LEU E 1 393 ? 157.619 111.897 -142.450 1.00 58.28 2387 LEU E O 1
ATOM 15259 N N . GLU E 1 394 ? 155.778 111.767 -141.157 1.00 58.48 2388 GLU E N 1
ATOM 15260 C CA . GLU E 1 394 ? 155.946 113.095 -140.590 1.00 59.20 2388 GLU E CA 1
ATOM 15261 C C . GLU E 1 394 ? 156.236 113.121 -139.082 1.00 59.44 2388 GLU E C 1
ATOM 15262 O O . GLU E 1 394 ? 155.605 112.408 -138.306 1.00 58.38 2388 GLU E O 1
ATOM 15268 N N . ILE E 1 395 ? 157.188 113.957 -138.669 1.00 59.30 2389 ILE E N 1
ATOM 15269 C CA . ILE E 1 395 ? 157.523 114.076 -137.256 1.00 58.41 2389 ILE E CA 1
ATOM 15270 C C . ILE E 1 395 ? 156.793 115.253 -136.636 1.00 58.68 2389 ILE E C 1
ATOM 15271 O O . ILE E 1 395 ? 155.565 115.246 -136.548 1.00 59.37 2389 ILE E O 1
ATOM 15276 N N . MET F 1 7 ? 174.339 80.718 -133.630 1.00 87.56 2401 MET F N 1
ATOM 15277 C CA . MET F 1 7 ? 175.084 80.747 -132.337 1.00 87.61 2401 MET F CA 1
ATOM 15278 C C . MET F 1 7 ? 174.197 81.246 -131.183 1.00 86.13 2401 MET F C 1
ATOM 15279 O O . MET F 1 7 ? 173.574 80.450 -130.475 1.00 86.28 2401 MET F O 1
ATOM 15284 N N . LYS F 1 8 ? 174.150 82.564 -131.003 1.00 83.41 2402 LYS F N 1
ATOM 15285 C CA . LYS F 1 8 ? 173.348 83.189 -129.955 1.00 80.72 2402 LYS F CA 1
ATOM 15286 C C . LYS F 1 8 ? 172.006 83.572 -130.578 1.00 80.02 2402 LYS F C 1
ATOM 15287 O O . LYS F 1 8 ? 171.973 84.204 -131.634 1.00 80.39 2402 LYS F O 1
ATOM 15293 N N . ARG F 1 9 ? 170.902 83.202 -129.932 1.00 78.73 2403 ARG F N 1
ATOM 15294 C CA . ARG F 1 9 ? 169.575 83.495 -130.478 1.00 78.21 2403 ARG F CA 1
ATOM 15295 C C . ARG F 1 9 ? 168.938 84.809 -130.038 1.00 76.91 2403 ARG F C 1
ATOM 15296 O O . ARG F 1 9 ? 167.905 85.209 -130.580 1.00 76.93 2403 ARG F O 1
ATOM 15304 N N . PHE F 1 10 ? 169.547 85.477 -129.065 1.00 74.62 2404 PHE F N 1
ATOM 15305 C CA . PHE F 1 10 ? 169.023 86.739 -128.566 1.00 72.02 2404 PHE F CA 1
ATOM 15306 C C . PHE F 1 10 ? 170.128 87.781 -128.513 1.00 71.04 2404 PHE F C 1
ATOM 15307 O O . PHE F 1 10 ? 171.230 87.496 -128.071 1.00 70.07 2404 PHE F O 1
ATOM 15315 N N . TYR F 1 11 ? 169.828 88.992 -128.961 1.00 71.27 2405 TYR F N 1
ATOM 15316 C CA . TYR F 1 11 ? 170.821 90.056 -128.971 1.00 71.75 2405 TYR F CA 1
ATOM 15317 C C . TYR F 1 11 ? 171.146 90.613 -127.602 1.00 70.99 2405 TYR F C 1
ATOM 15318 O O . TYR F 1 11 ? 170.980 91.799 -127.357 1.00 71.01 2405 TYR F O 1
ATOM 15327 N N . ILE F 1 12 ? 171.622 89.757 -126.713 1.00 70.31 2406 ILE F N 1
ATOM 15328 C CA . ILE F 1 12 ? 171.977 90.183 -125.371 1.00 69.49 2406 ILE F CA 1
ATOM 15329 C C . ILE F 1 12 ? 173.457 89.941 -125.192 1.00 68.71 2406 ILE F C 1
ATOM 15330 O O . ILE F 1 12 ? 174.095 89.392 -126.076 1.00 68.30 2406 ILE F O 1
ATOM 15335 N N . ALA F 1 13 ? 174.002 90.356 -124.055 1.00 68.46 2407 ALA F N 1
ATOM 15336 C CA . ALA F 1 13 ? 175.418 90.165 -123.778 1.00 68.84 2407 ALA F CA 1
ATOM 15337 C C . ALA F 1 13 ? 175.540 89.132 -122.682 1.00 70.11 2407 ALA F C 1
ATOM 15338 O O . ALA F 1 13 ? 174.773 89.161 -121.728 1.00 70.90 2407 ALA F O 1
ATOM 15340 N N . ASN F 1 14 ? 176.498 88.220 -122.818 1.00 71.32 2408 ASN F N 1
ATOM 15341 C CA . ASN F 1 14 ? 176.700 87.167 -121.821 1.00 72.09 2408 ASN F CA 1
ATOM 15342 C C . ASN F 1 14 ? 177.477 87.735 -120.649 1.00 71.80 2408 ASN F C 1
ATOM 15343 O O . ASN F 1 14 ? 178.256 88.672 -120.814 1.00 71.10 2408 ASN F O 1
ATOM 15348 N N . GLU F 1 15 ? 177.261 87.162 -119.471 1.00 71.90 2409 GLU F N 1
ATOM 15349 C CA . GLU F 1 15 ? 177.923 87.632 -118.272 1.00 72.51 2409 GLU F CA 1
ATOM 15350 C C . GLU F 1 15 ? 179.419 87.832 -118.505 1.00 73.21 2409 GLU F C 1
ATOM 15351 O O . GLU F 1 15 ? 180.018 88.767 -117.975 1.00 73.54 2409 GLU F O 1
ATOM 15357 N N . ASP F 1 16 ? 180.022 86.974 -119.319 1.00 73.82 2410 ASP F N 1
ATOM 15358 C CA . ASP F 1 16 ? 181.455 87.086 -119.606 1.00 74.27 2410 ASP F CA 1
ATOM 15359 C C . ASP F 1 16 ? 181.822 88.282 -120.468 1.00 72.72 2410 ASP F C 1
ATOM 15360 O O . ASP F 1 16 ? 182.761 89.015 -120.150 1.00 71.26 2410 ASP F O 1
ATOM 15365 N N . GLU F 1 17 ? 181.084 88.462 -121.563 1.00 71.03 2411 GLU F N 1
ATOM 15366 C CA . GLU F 1 17 ? 181.325 89.563 -122.490 1.00 68.98 2411 GLU F CA 1
ATOM 15367 C C . GLU F 1 17 ? 181.252 90.902 -121.769 1.00 68.68 2411 GLU F C 1
ATOM 15368 O O . GLU F 1 17 ? 181.981 91.844 -122.097 1.00 68.45 2411 GLU F O 1
ATOM 15374 N N . ILE F 1 18 ? 180.362 90.984 -120.784 1.00 67.65 2412 ILE F N 1
ATOM 15375 C CA . ILE F 1 18 ? 180.202 92.205 -120.013 1.00 65.82 2412 ILE F CA 1
ATOM 15376 C C . ILE F 1 18 ? 181.390 92.377 -119.089 1.00 64.85 2412 ILE F C 1
ATOM 15377 O O . ILE F 1 18 ? 182.009 93.429 -119.076 1.00 63.80 2412 ILE F O 1
ATOM 15382 N N . LYS F 1 19 ? 181.711 91.334 -118.330 1.00 65.14 2413 LYS F N 1
ATOM 15383 C CA . LYS F 1 19 ? 182.841 91.388 -117.406 1.00 66.01 2413 LYS F CA 1
ATOM 15384 C C . LYS F 1 19 ? 184.108 91.655 -118.216 1.00 66.41 2413 LYS F C 1
ATOM 15385 O O . LYS F 1 19 ? 185.073 92.248 -117.728 1.00 65.79 2413 LYS F O 1
ATOM 15391 N N . ALA F 1 20 ? 184.090 91.212 -119.469 1.00 67.49 2414 ALA F N 1
ATOM 15392 C CA . ALA F 1 20 ? 185.220 91.404 -120.370 1.00 67.32 2414 ALA F CA 1
ATOM 15393 C C . ALA F 1 20 ? 185.380 92.877 -120.735 1.00 67.34 2414 ALA F C 1
ATOM 15394 O O . ALA F 1 20 ? 186.456 93.438 -120.587 1.00 67.01 2414 ALA F O 1
ATOM 15396 N N . GLY F 1 21 ? 184.302 93.500 -121.201 1.00 67.84 2415 GLY F N 1
ATOM 15397 C CA . GLY F 1 21 ? 184.360 94.895 -121.597 1.00 68.11 2415 GLY F CA 1
ATOM 15398 C C . GLY F 1 21 ? 184.019 95.003 -123.071 1.00 68.56 2415 GLY F C 1
ATOM 15399 O O . GLY F 1 21 ? 184.212 96.045 -123.694 1.00 67.81 2415 GLY F O 1
ATOM 15400 N N . LYS F 1 22 ? 183.505 93.905 -123.620 1.00 69.14 2416 LYS F N 1
ATOM 15401 C CA . LYS F 1 22 ? 183.119 93.818 -125.026 1.00 70.30 2416 LYS F CA 1
ATOM 15402 C C . LYS F 1 22 ? 181.913 94.700 -125.372 1.00 70.12 2416 LYS F C 1
ATOM 15403 O O . LYS F 1 22 ? 181.605 94.924 -126.546 1.00 70.46 2416 LYS F O 1
ATOM 15409 N N . THR F 1 23 ? 181.237 95.207 -124.352 1.00 69.83 2417 THR F N 1
ATOM 15410 C CA . THR F 1 23 ? 180.044 96.020 -124.565 1.00 69.50 2417 THR F CA 1
ATOM 15411 C C . THR F 1 23 ? 180.291 97.506 -124.439 1.00 69.10 2417 THR F C 1
ATOM 15412 O O . THR F 1 23 ? 179.347 98.263 -124.213 1.00 69.50 2417 THR F O 1
ATOM 15416 N N . THR F 1 24 ? 181.534 97.944 -124.583 1.00 67.92 2418 THR F N 1
ATOM 15417 C CA . THR F 1 24 ? 181.780 99.367 -124.439 1.00 69.04 2418 THR F CA 1
ATOM 15418 C C . THR F 1 24 ? 181.749 100.127 -125.743 1.00 69.87 2418 THR F C 1
ATOM 15419 O O . THR F 1 24 ? 181.592 99.547 -126.818 1.00 70.97 2418 THR F O 1
ATOM 15423 N N . ASP F 1 25 ? 181.885 101.442 -125.631 1.00 70.27 2419 ASP F N 1
ATOM 15424 C CA . ASP F 1 25 ? 181.899 102.316 -126.795 1.00 71.74 2419 ASP F CA 1
ATOM 15425 C C . ASP F 1 25 ? 183.329 102.258 -127.349 1.00 72.02 2419 ASP F C 1
ATOM 15426 O O . ASP F 1 25 ? 184.293 102.507 -126.613 1.00 72.23 2419 ASP F O 1
ATOM 15431 N N . VAL F 1 26 ? 183.470 101.934 -128.634 1.00 71.46 2420 VAL F N 1
ATOM 15432 C CA . VAL F 1 26 ? 184.796 101.825 -129.238 1.00 69.91 2420 VAL F CA 1
ATOM 15433 C C . VAL F 1 26 ? 185.763 102.912 -128.833 1.00 69.20 2420 VAL F C 1
ATOM 15434 O O . VAL F 1 26 ? 186.890 102.620 -128.453 1.00 69.25 2420 VAL F O 1
ATOM 15438 N N . TYR F 1 27 ? 185.333 104.166 -128.893 1.00 68.79 2421 TYR F N 1
ATOM 15439 C CA . TYR F 1 27 ? 186.249 105.242 -128.568 1.00 68.93 2421 TYR F CA 1
ATOM 15440 C C . TYR F 1 27 ? 186.918 105.123 -127.203 1.00 68.48 2421 TYR F C 1
ATOM 15441 O O . TYR F 1 27 ? 187.769 105.939 -126.852 1.00 69.13 2421 TYR F O 1
ATOM 15450 N N . PHE F 1 28 ? 186.549 104.102 -126.440 1.00 67.96 2422 PHE F N 1
ATOM 15451 C CA . PHE F 1 28 ? 187.163 103.885 -125.135 1.00 68.55 2422 PHE F CA 1
ATOM 15452 C C . PHE F 1 28 ? 188.328 102.915 -125.334 1.00 68.56 2422 PHE F C 1
ATOM 15453 O O . PHE F 1 28 ? 189.365 103.015 -124.665 1.00 68.20 2422 PHE F O 1
ATOM 15461 N N . LEU F 1 29 ? 188.142 101.985 -126.272 1.00 68.13 2423 LEU F N 1
ATOM 15462 C CA . LEU F 1 29 ? 189.168 101.009 -126.627 1.00 67.25 2423 LEU F CA 1
ATOM 15463 C C . LEU F 1 29 ? 190.320 101.794 -127.232 1.00 67.84 2423 LEU F C 1
ATOM 15464 O O . LEU F 1 29 ? 191.480 101.627 -126.848 1.00 69.34 2423 LEU F O 1
ATOM 15469 N N . ARG F 1 30 ? 189.979 102.653 -128.184 1.00 66.37 2424 ARG F N 1
ATOM 15470 C CA . ARG F 1 30 ? 190.951 103.489 -128.845 1.00 65.73 2424 ARG F CA 1
ATOM 15471 C C . ARG F 1 30 ? 191.682 104.359 -127.824 1.00 66.73 2424 ARG F C 1
ATOM 15472 O O . ARG F 1 30 ? 192.851 104.712 -128.018 1.00 68.40 2424 ARG F O 1
ATOM 15480 N N . THR F 1 31 ? 191.007 104.696 -126.731 1.00 66.28 2425 THR F N 1
ATOM 15481 C CA . THR F 1 31 ? 191.643 105.502 -125.706 1.00 66.92 2425 THR F CA 1
ATOM 15482 C C . THR F 1 31 ? 192.684 104.667 -124.983 1.00 68.20 2425 THR F C 1
ATOM 15483 O O . THR F 1 31 ? 193.721 105.190 -124.556 1.00 68.58 2425 THR F O 1
ATOM 15487 N N . LYS F 1 32 ? 192.414 103.370 -124.838 1.00 68.75 2426 LYS F N 1
ATOM 15488 C CA . LYS F 1 32 ? 193.369 102.506 -124.167 1.00 69.66 2426 LYS F CA 1
ATOM 15489 C C . LYS F 1 32 ? 194.584 102.371 -125.082 1.00 71.15 2426 LYS F C 1
ATOM 15490 O O . LYS F 1 32 ? 195.721 102.375 -124.612 1.00 71.74 2426 LYS F O 1
ATOM 15496 N N . LYS F 1 33 ? 194.343 102.284 -126.391 1.00 72.08 2427 LYS F N 1
ATOM 15497 C CA . LYS F 1 33 ? 195.425 102.172 -127.364 1.00 72.88 2427 LYS F CA 1
ATOM 15498 C C . LYS F 1 33 ? 196.367 103.358 -127.226 1.00 73.18 2427 LYS F C 1
ATOM 15499 O O . LYS F 1 33 ? 197.521 103.189 -126.849 1.00 74.06 2427 LYS F O 1
ATOM 15505 N N . ILE F 1 34 ? 195.875 104.555 -127.528 1.00 73.09 2428 ILE F N 1
ATOM 15506 C CA . ILE F 1 34 ? 196.692 105.765 -127.428 1.00 73.78 2428 ILE F CA 1
ATOM 15507 C C . ILE F 1 34 ? 197.539 105.767 -126.159 1.00 74.61 2428 ILE F C 1
ATOM 15508 O O . ILE F 1 34 ? 198.740 105.986 -126.208 1.00 74.15 2428 ILE F O 1
ATOM 15513 N N . LEU F 1 35 ? 196.887 105.530 -125.025 1.00 76.26 2429 LEU F N 1
ATOM 15514 C CA . LEU F 1 35 ? 197.530 105.510 -123.714 1.00 77.73 2429 LEU F CA 1
ATOM 15515 C C . LEU F 1 35 ? 198.552 104.400 -123.533 1.00 78.83 2429 LEU F C 1
ATOM 15516 O O . LEU F 1 35 ? 199.625 104.614 -122.975 1.00 78.92 2429 LEU F O 1
ATOM 15521 N N . GLU F 1 36 ? 198.192 103.204 -123.980 1.00 80.00 2430 GLU F N 1
ATOM 15522 C CA . GLU F 1 36 ? 199.056 102.043 -123.849 1.00 81.78 2430 GLU F CA 1
ATOM 15523 C C . GLU F 1 36 ? 200.271 102.151 -124.758 1.00 81.94 2430 GLU F C 1
ATOM 15524 O O . GLU F 1 36 ? 201.409 102.055 -124.298 1.00 82.51 2430 GLU F O 1
ATOM 15530 N N . VAL F 1 37 ? 200.019 102.351 -126.047 1.00 82.01 2431 VAL F N 1
ATOM 15531 C CA . VAL F 1 37 ? 201.081 102.486 -127.040 1.00 82.48 2431 VAL F CA 1
ATOM 15532 C C . VAL F 1 37 ? 202.009 103.646 -126.700 1.00 83.45 2431 VAL F C 1
ATOM 15533 O O . VAL F 1 37 ? 203.146 103.439 -126.299 1.00 84.58 2431 VAL F O 1
ATOM 15537 N N . LYS F 1 38 ? 201.519 104.868 -126.869 1.00 85.06 2432 LYS F N 1
ATOM 15538 C CA . LYS F 1 38 ? 202.293 106.073 -126.560 1.00 86.40 2432 LYS F CA 1
ATOM 15539 C C . LYS F 1 38 ? 202.636 106.053 -125.060 1.00 86.25 2432 LYS F C 1
ATOM 15540 O O . LYS F 1 38 ? 203.180 107.011 -124.509 1.00 85.05 2432 LYS F O 1
ATOM 15546 N N . ASN F 1 39 ? 202.307 104.928 -124.430 1.00 87.55 2433 ASN F N 1
ATOM 15547 C CA . ASN F 1 39 ? 202.519 104.668 -123.009 1.00 89.45 2433 ASN F CA 1
ATOM 15548 C C . ASN F 1 39 ? 202.363 105.875 -122.087 1.00 89.93 2433 ASN F C 1
ATOM 15549 O O . ASN F 1 39 ? 203.344 106.503 -121.685 1.00 89.47 2433 ASN F O 1
ATOM 15554 N N . ILE F 1 40 ? 201.112 106.177 -121.749 1.00 90.32 2434 ILE F N 1
ATOM 15555 C CA . ILE F 1 40 ? 200.784 107.295 -120.878 1.00 90.47 2434 ILE F CA 1
ATOM 15556 C C . ILE F 1 40 ? 200.061 106.747 -119.656 1.00 89.49 2434 ILE F C 1
ATOM 15557 O O . ILE F 1 40 ? 198.881 107.014 -119.440 1.00 89.62 2434 ILE F O 1
ATOM 15562 N N . ARG F 1 41 ? 200.779 105.970 -118.858 1.00 88.57 2435 ARG F N 1
ATOM 15563 C CA . ARG F 1 41 ? 200.199 105.382 -117.664 1.00 87.68 2435 ARG F CA 1
ATOM 15564 C C . ARG F 1 41 ? 200.277 106.366 -116.500 1.00 86.52 2435 ARG F C 1
ATOM 15565 O O . ARG F 1 41 ? 201.305 107.013 -116.285 1.00 85.82 2435 ARG F O 1
ATOM 15573 N N . LYS F 1 42 ? 199.178 106.488 -115.761 1.00 85.37 2436 LYS F N 1
ATOM 15574 C CA . LYS F 1 42 ? 199.127 107.377 -114.608 1.00 83.80 2436 LYS F CA 1
ATOM 15575 C C . LYS F 1 42 ? 197.872 107.171 -113.766 1.00 82.47 2436 LYS F C 1
ATOM 15576 O O . LYS F 1 42 ? 196.818 106.782 -114.277 1.00 82.50 2436 LYS F O 1
ATOM 15582 N N . LYS F 1 43 ? 198.007 107.434 -112.468 1.00 80.82 2437 LYS F N 1
ATOM 15583 C CA . LYS F 1 43 ? 196.918 107.274 -111.507 1.00 78.79 2437 LYS F CA 1
ATOM 15584 C C . LYS F 1 43 ? 195.930 108.435 -111.565 1.00 76.16 2437 LYS F C 1
ATOM 15585 O O . LYS F 1 43 ? 196.327 109.600 -111.569 1.00 75.84 2437 LYS F O 1
ATOM 15591 N N . VAL F 1 44 ? 194.644 108.098 -111.608 1.00 73.20 2438 VAL F N 1
ATOM 15592 C CA . VAL F 1 44 ? 193.573 109.085 -111.653 1.00 70.56 2438 VAL F CA 1
ATOM 15593 C C . VAL F 1 44 ? 192.415 108.657 -110.769 1.00 69.26 2438 VAL F C 1
ATOM 15594 O O . VAL F 1 44 ? 192.217 107.470 -110.510 1.00 69.26 2438 VAL F O 1
ATOM 15598 N N . LEU F 1 45 ? 191.656 109.638 -110.303 1.00 67.56 2439 LEU F N 1
ATOM 15599 C CA . LEU F 1 45 ? 190.487 109.373 -109.483 1.00 65.41 2439 LEU F CA 1
ATOM 15600 C C . LEU F 1 45 ? 189.284 109.874 -110.285 1.00 63.99 2439 LEU F C 1
ATOM 15601 O O . LEU F 1 45 ? 189.191 111.055 -110.624 1.00 63.60 2439 LEU F O 1
ATOM 15606 N N . ALA F 1 46 ? 188.385 108.959 -110.617 1.00 61.47 2440 ALA F N 1
ATOM 15607 C CA . ALA F 1 46 ? 187.199 109.305 -111.362 1.00 60.09 2440 ALA F CA 1
ATOM 15608 C C . ALA F 1 46 ? 185.976 109.331 -110.440 1.00 60.83 2440 ALA F C 1
ATOM 15609 O O . ALA F 1 46 ? 185.857 108.537 -109.501 1.00 61.21 2440 ALA F O 1
ATOM 15611 N N . ASP F 1 47 ? 185.064 110.257 -110.730 1.00 60.44 2441 ASP F N 1
ATOM 15612 C CA . ASP F 1 47 ? 183.838 110.452 -109.957 1.00 58.19 2441 ASP F CA 1
ATOM 15613 C C . ASP F 1 47 ? 182.618 110.022 -110.763 1.00 55.86 2441 ASP F C 1
ATOM 15614 O O . ASP F 1 47 ? 182.628 110.088 -111.997 1.00 55.24 2441 ASP F O 1
ATOM 15619 N N . VAL F 1 48 ? 181.574 109.578 -110.068 1.00 51.89 2442 VAL F N 1
ATOM 15620 C CA . VAL F 1 48 ? 180.335 109.215 -110.736 1.00 48.72 2442 VAL F CA 1
ATOM 15621 C C . VAL F 1 48 ? 179.237 110.066 -110.108 1.00 47.85 2442 VAL F C 1
ATOM 15622 O O . VAL F 1 48 ? 178.991 109.968 -108.911 1.00 46.49 2442 VAL F O 1
ATOM 15626 N N . THR F 1 49 ? 178.607 110.921 -110.918 1.00 47.18 2443 THR F N 1
ATOM 15627 C CA . THR F 1 49 ? 177.546 111.811 -110.451 1.00 46.68 2443 THR F CA 1
ATOM 15628 C C . THR F 1 49 ? 176.529 112.071 -111.552 1.00 45.57 2443 THR F C 1
ATOM 15629 O O . THR F 1 49 ? 176.585 111.462 -112.616 1.00 45.22 2443 THR F O 1
ATOM 15633 N N . THR F 1 50 ? 175.583 112.962 -111.263 1.00 44.77 2444 THR F N 1
ATOM 15634 C CA . THR F 1 50 ? 174.580 113.402 -112.233 1.00 43.65 2444 THR F CA 1
ATOM 15635 C C . THR F 1 50 ? 174.418 114.860 -111.908 1.00 43.66 2444 THR F C 1
ATOM 15636 O O . THR F 1 50 ? 174.567 115.265 -110.750 1.00 42.26 2444 THR F O 1
ATOM 15640 N N . THR F 1 51 ? 174.120 115.649 -112.934 1.00 44.28 2445 THR F N 1
ATOM 15641 C CA . THR F 1 51 ? 173.930 117.081 -112.762 1.00 42.48 2445 THR F CA 1
ATOM 15642 C C . THR F 1 51 ? 172.441 117.302 -112.593 1.00 42.43 2445 THR F C 1
ATOM 15643 O O . THR F 1 51 ? 171.997 118.400 -112.290 1.00 43.76 2445 THR F O 1
ATOM 15647 N N . SER F 1 52 ? 171.674 116.235 -112.771 1.00 41.28 2446 SER F N 1
ATOM 15648 C CA . SER F 1 52 ? 170.241 116.325 -112.657 1.00 41.43 2446 SER F CA 1
ATOM 15649 C C . SER F 1 52 ? 169.628 114.953 -112.480 1.00 40.40 2446 SER F C 1
ATOM 15650 O O . SER F 1 52 ? 170.249 113.947 -112.780 1.00 41.63 2446 SER F O 1
ATOM 15653 N N . LEU F 1 53 ? 168.392 114.923 -112.006 1.00 38.73 2447 LEU F N 1
ATOM 15654 C CA . LEU F 1 53 ? 167.680 113.672 -111.845 1.00 38.96 2447 LEU F CA 1
ATOM 15655 C C . LEU F 1 53 ? 166.494 113.792 -112.786 1.00 37.90 2447 LEU F C 1
ATOM 15656 O O . LEU F 1 53 ? 166.113 114.898 -113.163 1.00 36.72 2447 LEU F O 1
ATOM 15661 N N . PRO F 1 54 ? 165.892 112.663 -113.180 1.00 37.23 2448 PRO F N 1
ATOM 15662 C CA . PRO F 1 54 ? 164.747 112.725 -114.091 1.00 37.92 2448 PRO F CA 1
ATOM 15663 C C . PRO F 1 54 ? 163.681 113.692 -113.620 1.00 39.41 2448 PRO F C 1
ATOM 15664 O O . PRO F 1 54 ? 163.486 113.865 -112.429 1.00 40.65 2448 PRO F O 1
ATOM 15668 N N . ASN F 1 55 ? 163.011 114.340 -114.566 1.00 41.35 2449 ASN F N 1
ATOM 15669 C CA . ASN F 1 55 ? 161.937 115.281 -114.258 1.00 41.48 2449 ASN F CA 1
ATOM 15670 C C . ASN F 1 55 ? 162.317 116.359 -113.247 1.00 41.44 2449 ASN F C 1
ATOM 15671 O O . ASN F 1 55 ? 161.455 117.030 -112.670 1.00 38.94 2449 ASN F O 1
ATOM 15676 N N . ASN F 1 56 ? 163.621 116.528 -113.061 1.00 42.51 2450 ASN F N 1
ATOM 15677 C CA . ASN F 1 56 ? 164.146 117.500 -112.118 1.00 44.14 2450 ASN F CA 1
ATOM 15678 C C . ASN F 1 56 ? 163.688 117.197 -110.703 1.00 43.72 2450 ASN F C 1
ATOM 15679 O O . ASN F 1 56 ? 163.330 118.094 -109.932 1.00 43.27 2450 ASN F O 1
ATOM 15684 N N . TRP F 1 57 ? 163.693 115.908 -110.379 1.00 41.83 2451 TRP F N 1
ATOM 15685 C CA . TRP F 1 57 ? 163.305 115.460 -109.068 1.00 39.32 2451 TRP F CA 1
ATOM 15686 C C . TRP F 1 57 ? 164.391 115.937 -108.115 1.00 40.31 2451 TRP F C 1
ATOM 15687 O O . TRP F 1 57 ? 165.512 116.233 -108.545 1.00 38.61 2451 TRP F O 1
ATOM 15698 N N . ARG F 1 58 ? 164.059 116.019 -106.827 1.00 41.42 2452 ARG F N 1
ATOM 15699 C CA . ARG F 1 58 ? 165.013 116.494 -105.833 1.00 43.26 2452 ARG F CA 1
ATOM 15700 C C . ARG F 1 58 ? 166.006 115.439 -105.359 1.00 42.38 2452 ARG F C 1
ATOM 15701 O O . ARG F 1 58 ? 167.180 115.749 -105.099 1.00 40.64 2452 ARG F O 1
ATOM 15709 N N . TRP F 1 59 ? 165.537 114.195 -105.256 1.00 42.20 2453 TRP F N 1
ATOM 15710 C CA . TRP F 1 59 ? 166.384 113.095 -104.790 1.00 41.46 2453 TRP F CA 1
ATOM 15711 C C . TRP F 1 59 ? 166.164 111.858 -105.644 1.00 40.54 2453 TRP F C 1
ATOM 15712 O O . TRP F 1 59 ? 165.188 111.778 -106.390 1.00 39.62 2453 TRP F O 1
ATOM 15723 N N . GLY F 1 60 ? 167.054 110.881 -105.469 1.00 40.08 2454 GLY F N 1
ATOM 15724 C CA . GLY F 1 60 ? 166.966 109.617 -106.180 1.00 40.25 2454 GLY F CA 1
ATOM 15725 C C . GLY F 1 60 ? 167.487 108.495 -105.285 1.00 40.55 2454 GLY F C 1
ATOM 15726 O O . GLY F 1 60 ? 168.154 108.757 -104.275 1.00 39.36 2454 GLY F O 1
ATOM 15727 N N . VAL F 1 61 ? 167.194 107.249 -105.651 1.00 40.42 2455 VAL F N 1
ATOM 15728 C CA . VAL F 1 61 ? 167.627 106.096 -104.864 1.00 42.25 2455 VAL F CA 1
ATOM 15729 C C . VAL F 1 61 ? 168.771 105.346 -105.525 1.00 43.40 2455 VAL F C 1
ATOM 15730 O O . VAL F 1 61 ? 168.579 104.742 -106.579 1.00 42.49 2455 VAL F O 1
ATOM 15734 N N . LEU F 1 62 ? 169.945 105.354 -104.892 1.00 44.08 2456 LEU F N 1
ATOM 15735 C CA . LEU F 1 62 ? 171.115 104.675 -105.446 1.00 45.79 2456 LEU F CA 1
ATOM 15736 C C . LEU F 1 62 ? 170.921 103.168 -105.579 1.00 45.78 2456 LEU F C 1
ATOM 15737 O O . LEU F 1 62 ? 170.513 102.521 -104.641 1.00 47.24 2456 LEU F O 1
ATOM 15742 N N . VAL F 1 63 ? 171.229 102.613 -106.743 1.00 45.78 2457 VAL F N 1
ATOM 15743 C CA . VAL F 1 63 ? 171.083 101.182 -106.965 1.00 46.58 2457 VAL F CA 1
ATOM 15744 C C . VAL F 1 63 ? 172.091 100.645 -107.979 1.00 49.41 2457 VAL F C 1
ATOM 15745 O O . VAL F 1 63 ? 172.356 101.276 -109.004 1.00 49.59 2457 VAL F O 1
ATOM 15749 N N . GLY F 1 64 ? 172.656 99.476 -107.680 1.00 51.02 2458 GLY F N 1
ATOM 15750 C CA . GLY F 1 64 ? 173.613 98.869 -108.586 1.00 52.94 2458 GLY F CA 1
ATOM 15751 C C . GLY F 1 64 ? 175.043 98.803 -108.094 1.00 53.47 2458 GLY F C 1
ATOM 15752 O O . GLY F 1 64 ? 175.905 98.279 -108.794 1.00 53.46 2458 GLY F O 1
ATOM 15753 N N . VAL F 1 65 ? 175.302 99.330 -106.902 1.0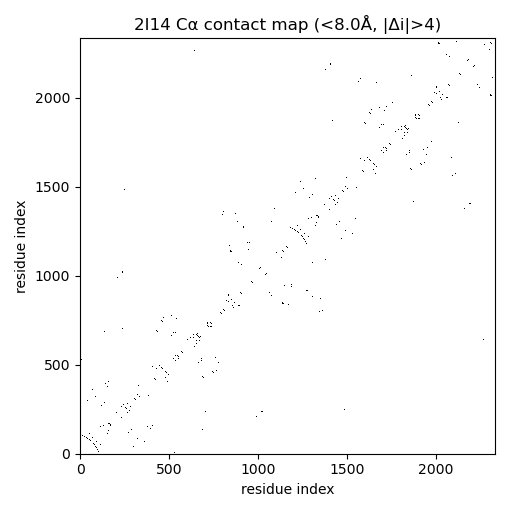0 54.33 2459 VAL F N 1
ATOM 15754 C CA . VAL F 1 65 ? 176.647 99.305 -106.337 1.00 55.74 2459 VAL F CA 1
ATOM 15755 C C . VAL F 1 65 ? 177.194 97.872 -106.337 1.00 57.29 2459 VAL F C 1
ATOM 15756 O O . VAL F 1 65 ? 178.396 97.651 -106.486 1.00 57.18 2459 VAL F O 1
ATOM 15760 N N . GLU F 1 66 ? 176.300 96.903 -106.181 1.00 58.34 2460 GLU F N 1
ATOM 15761 C CA . GLU F 1 66 ? 176.688 95.508 -106.173 1.00 60.47 2460 GLU F CA 1
ATOM 15762 C C . GLU F 1 66 ? 177.274 95.116 -107.518 1.00 61.18 2460 GLU F C 1
ATOM 15763 O O . GLU F 1 66 ? 178.475 94.903 -107.639 1.00 63.50 2460 GLU F O 1
ATOM 15769 N N . GLU F 1 67 ? 176.431 95.023 -108.536 1.00 60.58 2461 GLU F N 1
ATOM 15770 C CA . GLU F 1 67 ? 176.912 94.632 -109.845 1.00 60.30 2461 GLU F CA 1
ATOM 15771 C C . GLU F 1 67 ? 178.200 95.337 -110.255 1.00 59.28 2461 GLU F C 1
ATOM 15772 O O . GLU F 1 67 ? 179.055 94.752 -110.907 1.00 58.65 2461 GLU F O 1
ATOM 15778 N N . VAL F 1 68 ? 178.351 96.593 -109.875 1.00 59.53 2462 VAL F N 1
ATOM 15779 C CA . VAL F 1 68 ? 179.551 97.322 -110.254 1.00 60.35 2462 VAL F CA 1
ATOM 15780 C C . VAL F 1 68 ? 180.788 96.738 -109.593 1.00 60.97 2462 VAL F C 1
ATOM 15781 O O . VAL F 1 68 ? 181.856 96.673 -110.202 1.00 61.11 2462 VAL F O 1
ATOM 15785 N N . ALA F 1 69 ? 180.652 96.313 -108.344 1.00 61.93 2463 ALA F N 1
ATOM 15786 C CA . ALA F 1 69 ? 181.781 95.716 -107.650 1.00 62.00 2463 ALA F CA 1
ATOM 15787 C C . ALA F 1 69 ? 182.095 94.390 -108.332 1.00 62.63 2463 ALA F C 1
ATOM 15788 O O . ALA F 1 69 ? 183.252 94.086 -108.584 1.00 63.28 2463 ALA F O 1
ATOM 15790 N N . LYS F 1 70 ? 181.061 93.616 -108.650 1.00 63.73 2464 LYS F N 1
ATOM 15791 C CA . LYS F 1 70 ? 181.238 92.328 -109.322 1.00 66.33 2464 LYS F CA 1
ATOM 15792 C C . LYS F 1 70 ? 181.802 92.476 -110.740 1.00 67.40 2464 LYS F C 1
ATOM 15793 O O . LYS F 1 70 ? 182.121 91.476 -111.389 1.00 67.35 2464 LYS F O 1
ATOM 15799 N N . LEU F 1 71 ? 181.914 93.718 -111.218 1.00 68.20 2465 LEU F N 1
ATOM 15800 C CA . LEU F 1 71 ? 182.429 93.997 -112.564 1.00 67.85 2465 LEU F CA 1
ATOM 15801 C C . LEU F 1 71 ? 183.891 94.444 -112.542 1.00 67.76 2465 LEU F C 1
ATOM 15802 O O . LEU F 1 71 ? 184.711 93.979 -113.335 1.00 66.70 2465 LEU F O 1
ATOM 15807 N N . LEU F 1 72 ? 184.199 95.371 -111.645 1.00 68.33 2466 LEU F N 1
ATOM 15808 C CA . LEU F 1 72 ? 185.554 95.879 -111.509 1.00 69.73 2466 LEU F CA 1
ATOM 15809 C C . LEU F 1 72 ? 186.369 94.916 -110.667 1.00 70.71 2466 LEU F C 1
ATOM 15810 O O . LEU F 1 72 ? 187.534 95.174 -110.371 1.00 71.37 2466 LEU F O 1
ATOM 15815 N N . GLU F 1 73 ? 185.744 93.804 -110.290 1.00 71.38 2467 GLU F N 1
ATOM 15816 C CA . GLU F 1 73 ? 186.397 92.777 -109.485 1.00 72.17 2467 GLU F CA 1
ATOM 15817 C C . GLU F 1 73 ? 187.598 92.204 -110.237 1.00 71.39 2467 GLU F C 1
ATOM 15818 O O . GLU F 1 73 ? 187.487 91.812 -111.403 1.00 70.78 2467 GLU F O 1
ATOM 15824 N N . GLY F 1 74 ? 188.747 92.162 -109.567 1.00 70.14 2468 GLY F N 1
ATOM 15825 C CA . GLY F 1 74 ? 189.939 91.632 -110.202 1.00 68.09 2468 GLY F CA 1
ATOM 15826 C C . GLY F 1 74 ? 190.513 92.600 -111.208 1.00 65.98 2468 GLY F C 1
ATOM 15827 O O . GLY F 1 74 ? 190.922 92.214 -112.297 1.00 65.53 2468 GLY F O 1
ATOM 15828 N N . ILE F 1 75 ? 190.534 93.870 -110.835 1.00 64.96 2469 ILE F N 1
ATOM 15829 C CA . ILE F 1 75 ? 191.060 94.912 -111.699 1.00 64.49 2469 ILE F CA 1
ATOM 15830 C C . ILE F 1 75 ? 191.822 95.939 -110.867 1.00 64.03 2469 ILE F C 1
ATOM 15831 O O . ILE F 1 75 ? 191.350 96.393 -109.821 1.00 63.43 2469 ILE F O 1
ATOM 15836 N N . PRO F 1 76 ? 193.025 96.309 -111.330 1.00 64.26 2470 PRO F N 1
ATOM 15837 C CA . PRO F 1 76 ? 193.997 97.255 -110.760 1.00 65.42 2470 PRO F CA 1
ATOM 15838 C C . PRO F 1 76 ? 193.483 98.575 -110.178 1.00 66.44 2470 PRO F C 1
ATOM 15839 O O . PRO F 1 76 ? 194.138 99.609 -110.343 1.00 66.85 2470 PRO F O 1
ATOM 15843 N N . VAL F 1 77 ? 192.349 98.556 -109.481 1.00 67.23 2471 VAL F N 1
ATOM 15844 C CA . VAL F 1 77 ? 191.804 99.802 -108.950 1.00 67.86 2471 VAL F CA 1
ATOM 15845 C C . VAL F 1 77 ? 191.089 99.711 -107.613 1.00 68.65 2471 VAL F C 1
ATOM 15846 O O . VAL F 1 77 ? 190.775 98.624 -107.130 1.00 70.29 2471 VAL F O 1
ATOM 15850 N N . ASN F 1 78 ? 190.840 100.877 -107.021 1.00 68.61 2472 ASN F N 1
ATOM 15851 C CA . ASN F 1 78 ? 190.100 100.962 -105.768 1.00 69.20 2472 ASN F CA 1
ATOM 15852 C C . ASN F 1 78 ? 188.718 101.497 -106.118 1.00 67.83 2472 ASN F C 1
ATOM 15853 O O . ASN F 1 78 ? 188.576 102.286 -107.042 1.00 67.18 2472 ASN F O 1
ATOM 15858 N N . VAL F 1 79 ? 187.705 101.061 -105.387 1.00 66.70 2473 VAL F N 1
ATOM 15859 C CA . VAL F 1 79 ? 186.357 101.504 -105.658 1.00 65.93 2473 VAL F CA 1
ATOM 15860 C C . VAL F 1 79 ? 185.630 101.876 -104.379 1.00 66.58 2473 VAL F C 1
ATOM 15861 O O . VAL F 1 79 ? 185.207 100.998 -103.635 1.00 67.67 2473 VAL F O 1
ATOM 15865 N N . TYR F 1 80 ? 185.491 103.174 -104.122 1.00 66.03 2474 TYR F N 1
ATOM 15866 C CA . TYR F 1 80 ? 184.772 103.629 -102.942 1.00 66.08 2474 TYR F CA 1
ATOM 15867 C C . TYR F 1 80 ? 183.328 103.897 -103.382 1.00 64.61 2474 TYR F C 1
ATOM 15868 O O . TYR F 1 80 ? 183.081 104.216 -104.546 1.00 64.78 2474 TYR F O 1
ATOM 15877 N N . ALA F 1 81 ? 182.376 103.756 -102.463 1.00 62.18 2475 ALA F N 1
ATOM 15878 C CA . ALA F 1 81 ? 180.977 103.964 -102.808 1.00 59.58 2475 ALA F CA 1
ATOM 15879 C C . ALA F 1 81 ? 180.075 104.233 -101.616 1.00 57.55 2475 ALA F C 1
ATOM 15880 O O . ALA F 1 81 ? 180.500 104.206 -100.465 1.00 57.30 2475 ALA F O 1
ATOM 15882 N N . MET F 1 82 ? 178.820 104.520 -101.927 1.00 55.87 2476 MET F N 1
ATOM 15883 C CA . MET F 1 82 ? 177.805 104.777 -100.930 1.00 54.05 2476 MET F CA 1
ATOM 15884 C C . MET F 1 82 ? 177.075 103.453 -100.842 1.00 52.08 2476 MET F C 1
ATOM 15885 O O . MET F 1 82 ? 177.034 102.694 -101.811 1.00 50.48 2476 MET F O 1
ATOM 15890 N N . PRO F 1 83 ? 176.500 103.147 -99.675 1.00 50.50 2477 PRO F N 1
ATOM 15891 C CA . PRO F 1 83 ? 175.785 101.877 -99.572 1.00 49.66 2477 PRO F CA 1
ATOM 15892 C C . PRO F 1 83 ? 174.591 101.827 -100.520 1.00 48.50 2477 PRO F C 1
ATOM 15893 O O . PRO F 1 83 ? 173.810 102.776 -100.599 1.00 49.14 2477 PRO F O 1
ATOM 15897 N N . GLU F 1 84 ? 174.449 100.727 -101.245 1.00 46.61 2478 GLU F N 1
ATOM 15898 C CA . GLU F 1 84 ? 173.341 100.610 -102.166 1.00 47.56 2478 GLU F CA 1
ATOM 15899 C C . GLU F 1 84 ? 172.032 100.971 -101.443 1.00 48.02 2478 GLU F C 1
ATOM 15900 O O . GLU F 1 84 ? 171.809 100.575 -100.300 1.00 49.82 2478 GLU F O 1
ATOM 15906 N N . GLY F 1 85 ? 171.189 101.763 -102.099 1.00 47.37 2479 GLY F N 1
ATOM 15907 C CA . GLY F 1 85 ? 169.922 102.156 -101.522 1.00 45.80 2479 GLY F CA 1
ATOM 15908 C C . GLY F 1 85 ? 169.973 103.538 -100.914 1.00 46.37 2479 GLY F C 1
ATOM 15909 O O . GLY F 1 85 ? 168.938 104.084 -100.524 1.00 45.86 2479 GLY F O 1
ATOM 15910 N N . THR F 1 86 ? 171.171 104.107 -100.816 1.00 45.76 2480 THR F N 1
ATOM 15911 C CA . THR F 1 86 ? 171.310 105.446 -100.243 1.00 47.48 2480 THR F CA 1
ATOM 15912 C C . THR F 1 86 ? 170.564 106.513 -101.058 1.00 48.08 2480 THR F C 1
ATOM 15913 O O . THR F 1 86 ? 170.533 106.471 -102.293 1.00 48.91 2480 THR F O 1
ATOM 15917 N N . ILE F 1 87 ? 169.959 107.466 -100.363 1.00 47.57 2481 ILE F N 1
ATOM 15918 C CA . ILE F 1 87 ? 169.263 108.546 -101.029 1.00 46.32 2481 ILE F CA 1
ATOM 15919 C C . ILE F 1 87 ? 170.379 109.489 -101.417 1.00 46.26 2481 ILE F C 1
ATOM 15920 O O . ILE F 1 87 ? 171.238 109.785 -100.597 1.00 45.75 2481 ILE F O 1
ATOM 15925 N N . PHE F 1 88 ? 170.389 109.944 -102.664 1.00 47.17 2482 PHE F N 1
ATOM 15926 C CA . PHE F 1 88 ? 171.445 110.852 -103.097 1.00 48.33 2482 PHE F CA 1
ATOM 15927 C C . PHE F 1 88 ? 170.916 112.060 -103.872 1.00 49.65 2482 PHE F C 1
ATOM 15928 O O . PHE F 1 88 ? 169.708 112.193 -104.131 1.00 48.26 2482 PHE F O 1
ATOM 15936 N N . HIS F 1 89 ? 171.850 112.927 -104.261 1.00 50.53 2483 HIS F N 1
ATOM 15937 C CA . HIS F 1 89 ? 171.518 114.143 -104.985 1.00 49.92 2483 HIS F CA 1
ATOM 15938 C C . HIS F 1 89 ? 172.497 114.472 -106.109 1.00 50.31 2483 HIS F C 1
ATOM 15939 O O . HIS F 1 89 ? 173.528 113.816 -106.288 1.00 49.62 2483 HIS F O 1
ATOM 15946 N N . PRO F 1 90 ? 172.167 115.502 -106.897 1.00 51.64 2484 PRO F N 1
ATOM 15947 C CA . PRO F 1 90 ? 173.062 115.871 -107.989 1.00 51.47 2484 PRO F CA 1
ATOM 15948 C C . PRO F 1 90 ? 174.359 116.401 -107.426 1.00 51.82 2484 PRO F C 1
ATOM 15949 O O . PRO F 1 90 ? 174.395 116.923 -106.320 1.00 51.37 2484 PRO F O 1
ATOM 15953 N N . TYR F 1 91 ? 175.424 116.246 -108.198 1.00 54.51 2485 TYR F N 1
ATOM 15954 C CA . TYR F 1 91 ? 176.753 116.725 -107.828 1.00 55.80 2485 TYR F CA 1
ATOM 15955 C C . TYR F 1 91 ? 177.426 115.970 -106.700 1.00 56.21 2485 TYR F C 1
ATOM 15956 O O . TYR F 1 91 ? 178.575 116.252 -106.359 1.00 56.84 2485 TYR F O 1
ATOM 15965 N N . GLU F 1 92 ? 176.717 115.006 -106.126 1.00 56.49 2486 GLU F N 1
ATOM 15966 C CA . GLU F 1 92 ? 177.293 114.207 -105.049 1.00 55.73 2486 GLU F CA 1
ATOM 15967 C C . GLU F 1 92 ? 177.771 112.879 -105.628 1.00 54.74 2486 GLU F C 1
ATOM 15968 O O . GLU F 1 92 ? 176.973 112.100 -106.175 1.00 53.53 2486 GLU F O 1
ATOM 15974 N N . PRO F 1 93 ? 179.086 112.615 -105.538 1.00 53.58 2487 PRO F N 1
ATOM 15975 C CA . PRO F 1 93 ? 179.628 111.358 -106.056 1.00 52.47 2487 PRO F CA 1
ATOM 15976 C C . PRO F 1 93 ? 179.012 110.170 -105.329 1.00 51.34 2487 PRO F C 1
ATOM 15977 O O . PRO F 1 93 ? 179.042 110.090 -104.106 1.00 50.02 2487 PRO F O 1
ATOM 15981 N N . VAL F 1 94 ? 178.432 109.259 -106.088 1.00 51.38 2488 VAL F N 1
ATOM 15982 C CA . VAL F 1 94 ? 177.829 108.083 -105.496 1.00 52.39 2488 VAL F CA 1
ATOM 15983 C C . VAL F 1 94 ? 178.808 106.903 -105.547 1.00 53.49 2488 VAL F C 1
ATOM 15984 O O . VAL F 1 94 ? 178.575 105.869 -104.933 1.00 52.34 2488 VAL F O 1
ATOM 15988 N N . LEU F 1 95 ? 179.907 107.074 -106.279 1.00 54.84 2489 LEU F N 1
ATOM 15989 C CA . LEU F 1 95 ? 180.921 106.031 -106.438 1.00 54.99 2489 LEU F CA 1
ATOM 15990 C C . LEU F 1 95 ? 182.166 106.602 -107.098 1.00 55.99 2489 LEU F C 1
ATOM 15991 O O . LEU F 1 95 ? 182.079 107.355 -108.063 1.00 57.35 2489 LEU F O 1
ATOM 15996 N N . GLN F 1 96 ? 183.330 106.242 -106.571 1.00 57.16 2490 GLN F N 1
ATOM 15997 C CA . GLN F 1 96 ? 184.595 106.729 -107.107 1.00 57.77 2490 GLN F CA 1
ATOM 15998 C C . GLN F 1 96 ? 185.471 105.551 -107.522 1.00 58.31 2490 GLN F C 1
ATOM 15999 O O . GLN F 1 96 ? 185.230 104.414 -107.121 1.00 57.53 2490 GLN F O 1
ATOM 16005 N N . ILE F 1 97 ? 186.469 105.827 -108.353 1.00 59.22 2491 ILE F N 1
ATOM 16006 C CA . ILE F 1 97 ? 187.391 104.798 -108.805 1.00 59.90 2491 ILE F CA 1
ATOM 16007 C C . ILE F 1 97 ? 188.789 105.372 -108.920 1.00 61.24 2491 ILE F C 1
ATOM 16008 O O . ILE F 1 97 ? 188.991 106.457 -109.455 1.00 60.26 2491 ILE F O 1
ATOM 16013 N N . GLU F 1 98 ? 189.762 104.631 -108.413 1.00 64.07 2492 GLU F N 1
ATOM 16014 C CA . GLU F 1 98 ? 191.126 105.098 -108.453 1.00 66.84 2492 GLU F CA 1
ATOM 16015 C C . GLU F 1 98 ? 192.019 104.108 -109.162 1.00 67.75 2492 GLU F C 1
ATOM 16016 O O . GLU F 1 98 ? 191.891 102.901 -108.971 1.00 68.10 2492 GLU F O 1
ATOM 16022 N N . GLY F 1 99 ? 192.918 104.627 -109.991 1.00 68.80 2493 GLY F N 1
ATOM 16023 C CA . GLY F 1 99 ? 193.824 103.767 -110.720 1.00 71.31 2493 GLY F CA 1
ATOM 16024 C C . GLY F 1 99 ? 194.236 104.327 -112.068 1.00 73.41 2493 GLY F C 1
ATOM 16025 O O . GLY F 1 99 ? 193.987 105.487 -112.385 1.00 74.07 2493 GLY F O 1
ATOM 16026 N N . ASP F 1 100 ? 194.880 103.488 -112.865 1.00 75.24 2494 ASP F N 1
ATOM 16027 C CA . ASP F 1 100 ? 195.330 103.886 -114.186 1.00 76.51 2494 ASP F CA 1
ATOM 16028 C C . ASP F 1 100 ? 194.099 103.860 -115.082 1.00 76.14 2494 ASP F C 1
ATOM 16029 O O . ASP F 1 100 ? 193.485 102.803 -115.274 1.00 74.57 2494 ASP F O 1
ATOM 16034 N N . TYR F 1 101 ? 193.729 105.018 -115.620 1.00 76.06 2495 TYR F N 1
ATOM 16035 C CA . TYR F 1 101 ? 192.565 105.074 -116.494 1.00 76.15 2495 TYR F CA 1
ATOM 16036 C C . TYR F 1 101 ? 192.687 103.995 -117.556 1.00 76.61 2495 TYR F C 1
ATOM 16037 O O . TYR F 1 101 ? 191.688 103.412 -117.973 1.00 77.36 2495 TYR F O 1
ATOM 16046 N N . ALA F 1 102 ? 193.920 103.739 -117.988 1.00 76.35 2496 ALA F N 1
ATOM 16047 C CA . ALA F 1 102 ? 194.188 102.744 -119.012 1.00 75.91 2496 ALA F CA 1
ATOM 16048 C C . ALA F 1 102 ? 193.638 101.378 -118.641 1.00 76.52 2496 ALA F C 1
ATOM 16049 O O . ALA F 1 102 ? 193.365 100.562 -119.519 1.00 76.59 2496 ALA F O 1
ATOM 16051 N N . ASP F 1 103 ? 193.455 101.136 -117.345 1.00 77.32 2497 ASP F N 1
ATOM 16052 C CA . ASP F 1 103 ? 192.946 99.846 -116.874 1.00 77.78 2497 ASP F CA 1
ATOM 16053 C C . ASP F 1 103 ? 191.419 99.698 -116.833 1.00 76.69 2497 ASP F C 1
ATOM 16054 O O . ASP F 1 103 ? 190.871 98.777 -117.441 1.00 76.90 2497 ASP F O 1
ATOM 16059 N N . PHE F 1 104 ? 190.735 100.607 -116.136 1.00 75.46 2498 PHE F N 1
ATOM 16060 C CA . PHE F 1 104 ? 189.277 100.537 -115.983 1.00 73.35 2498 PHE F CA 1
ATOM 16061 C C . PHE F 1 104 ? 188.440 101.348 -116.972 1.00 73.15 2498 PHE F C 1
ATOM 16062 O O . PHE F 1 104 ? 187.268 101.040 -117.194 1.00 72.92 2498 PHE F O 1
ATOM 16070 N N . GLY F 1 105 ? 189.040 102.377 -117.562 1.00 72.56 2499 GLY F N 1
ATOM 16071 C CA . GLY F 1 105 ? 188.323 103.232 -118.495 1.00 71.67 2499 GLY F CA 1
ATOM 16072 C C . GLY F 1 105 ? 187.436 102.535 -119.505 1.00 71.09 2499 GLY F C 1
ATOM 16073 O O . GLY F 1 105 ? 186.519 103.137 -120.063 1.00 70.79 2499 GLY F O 1
ATOM 16074 N N . ILE F 1 106 ? 187.706 101.260 -119.742 1.00 70.29 2500 ILE F N 1
ATOM 16075 C CA . ILE F 1 106 ? 186.943 100.484 -120.702 1.00 69.60 2500 ILE F CA 1
ATOM 16076 C C . ILE F 1 106 ? 185.728 99.883 -120.029 1.00 68.69 2500 ILE F C 1
ATOM 16077 O O . ILE F 1 106 ? 185.089 98.997 -120.577 1.00 68.46 2500 ILE F O 1
ATOM 16082 N N . TYR F 1 107 ? 185.412 100.362 -118.832 1.00 68.38 2501 TYR F N 1
ATOM 16083 C CA . TYR F 1 107 ? 184.264 99.839 -118.101 1.00 67.82 2501 TYR F CA 1
ATOM 16084 C C . TYR F 1 107 ? 183.175 100.848 -117.793 1.00 66.87 2501 TYR F C 1
ATOM 16085 O O . TYR F 1 107 ? 182.274 100.573 -116.993 1.00 65.82 2501 TYR F O 1
ATOM 16094 N N . GLU F 1 108 ? 183.251 102.011 -118.432 1.00 65.34 2502 GLU F N 1
ATOM 16095 C CA . GLU F 1 108 ? 182.252 103.040 -118.215 1.00 63.45 2502 GLU F CA 1
ATOM 16096 C C . GLU F 1 108 ? 180.913 102.576 -118.745 1.00 60.58 2502 GLU F C 1
ATOM 16097 O O . GLU F 1 108 ? 179.937 102.475 -118.015 1.00 58.57 2502 GLU F O 1
ATOM 16103 N N . THR F 1 109 ? 180.889 102.278 -120.031 1.00 59.19 2503 THR F N 1
ATOM 16104 C CA . THR F 1 109 ? 179.673 101.842 -120.687 1.00 58.80 2503 THR F CA 1
ATOM 16105 C C . THR F 1 109 ? 178.869 100.814 -119.889 1.00 58.62 2503 THR F C 1
ATOM 16106 O O . THR F 1 109 ? 177.630 100.806 -119.921 1.00 58.75 2503 THR F O 1
ATOM 16110 N N . ALA F 1 110 ? 179.574 99.956 -119.164 1.00 57.86 2504 ALA F N 1
ATOM 16111 C CA . ALA F 1 110 ? 178.916 98.921 -118.382 1.00 55.65 2504 ALA F CA 1
ATOM 16112 C C . ALA F 1 110 ? 178.530 99.392 -116.985 1.00 55.29 2504 ALA F C 1
ATOM 16113 O O . ALA F 1 110 ? 177.376 99.230 -116.570 1.00 53.79 2504 ALA F O 1
ATOM 16115 N N . LEU F 1 111 ? 179.485 99.977 -116.258 1.00 54.12 2505 LEU F N 1
ATOM 16116 C CA . LEU F 1 111 ? 179.206 100.431 -114.902 1.00 52.43 2505 LEU F CA 1
ATOM 16117 C C . LEU F 1 111 ? 178.133 101.513 -114.848 1.00 51.62 2505 LEU F C 1
ATOM 16118 O O . LEU F 1 111 ? 177.195 101.403 -114.059 1.00 51.78 2505 LEU F O 1
ATOM 16123 N N . LEU F 1 112 ? 178.243 102.542 -115.687 1.00 50.53 2506 LEU F N 1
ATOM 16124 C CA . LEU F 1 112 ? 177.237 103.598 -115.684 1.00 48.91 2506 LEU F CA 1
ATOM 16125 C C . LEU F 1 112 ? 175.857 103.030 -115.980 1.00 48.01 2506 LEU F C 1
ATOM 16126 O O . LEU F 1 112 ? 174.886 103.375 -115.308 1.00 47.70 2506 LEU F O 1
ATOM 16131 N N . GLY F 1 113 ? 175.767 102.148 -116.970 1.00 47.58 2507 GLY F N 1
ATOM 16132 C CA . GLY F 1 113 ? 174.483 101.549 -117.294 1.00 48.33 2507 GLY F CA 1
ATOM 16133 C C . GLY F 1 113 ? 173.899 100.817 -116.098 1.00 50.05 2507 GLY F C 1
ATOM 16134 O O . GLY F 1 113 ? 172.691 100.866 -115.833 1.00 49.94 2507 GLY F O 1
ATOM 16135 N N . MET F 1 114 ? 174.774 100.141 -115.356 1.00 51.29 2508 MET F N 1
ATOM 16136 C CA . MET F 1 114 ? 174.362 99.394 -114.173 1.00 51.06 2508 MET F CA 1
ATOM 16137 C C . MET F 1 114 ? 173.787 100.298 -113.083 1.00 49.20 2508 MET F C 1
ATOM 16138 O O . MET F 1 114 ? 172.762 99.976 -112.493 1.00 49.57 2508 MET F O 1
ATOM 16143 N N . LEU F 1 115 ? 174.426 101.430 -112.827 1.00 47.17 2509 LEU F N 1
ATOM 16144 C CA . LEU F 1 115 ? 173.925 102.337 -111.809 1.00 46.86 2509 LEU F CA 1
ATOM 16145 C C . LEU F 1 115 ? 172.692 103.112 -112.326 1.00 47.16 2509 LEU F C 1
ATOM 16146 O O . LEU F 1 115 ? 171.652 103.194 -111.663 1.00 46.77 2509 LEU F O 1
ATOM 16151 N N . SER F 1 116 ? 172.812 103.641 -113.538 1.00 46.52 2510 SER F N 1
ATOM 16152 C CA . SER F 1 116 ? 171.771 104.446 -114.177 1.00 43.79 2510 SER F CA 1
ATOM 16153 C C . SER F 1 116 ? 170.336 103.960 -114.244 1.00 41.41 2510 SER F C 1
ATOM 16154 O O . SER F 1 116 ? 169.442 104.618 -113.723 1.00 40.13 2510 SER F O 1
ATOM 16157 N N . GLN F 1 117 ? 170.107 102.831 -114.901 1.00 38.85 2511 GLN F N 1
ATOM 16158 C CA . GLN F 1 117 ? 168.748 102.328 -115.052 1.00 36.29 2511 GLN F CA 1
ATOM 16159 C C . GLN F 1 117 ? 168.151 101.800 -113.739 1.00 35.65 2511 GLN F C 1
ATOM 16160 O O . GLN F 1 117 ? 166.958 101.985 -113.466 1.00 32.26 2511 GLN F O 1
ATOM 16166 N N . ALA F 1 118 ? 168.981 101.134 -112.932 1.00 36.00 2512 ALA F N 1
ATOM 16167 C CA . ALA F 1 118 ? 168.529 100.602 -111.654 1.00 34.75 2512 ALA F CA 1
ATOM 16168 C C . ALA F 1 118 ? 168.118 101.800 -110.775 1.00 34.54 2512 ALA F C 1
ATOM 16169 O O . ALA F 1 118 ? 166.984 101.869 -110.285 1.00 32.65 2512 ALA F O 1
ATOM 16171 N N . SER F 1 119 ? 169.043 102.737 -110.578 1.00 32.14 2513 SER F N 1
ATOM 16172 C CA . SER F 1 119 ? 168.742 103.910 -109.802 1.00 33.71 2513 SER F CA 1
ATOM 16173 C C . SER F 1 119 ? 167.453 104.560 -110.326 1.00 36.50 2513 SER F C 1
ATOM 16174 O O . SER F 1 119 ? 166.592 105.033 -109.558 1.00 37.51 2513 SER F O 1
ATOM 16177 N N . GLY F 1 120 ? 167.319 104.593 -111.646 1.00 36.33 2514 GLY F N 1
ATOM 16178 C CA . GLY F 1 120 ? 166.138 105.181 -112.224 1.00 35.77 2514 GLY F CA 1
ATOM 16179 C C . GLY F 1 120 ? 164.897 104.471 -111.741 1.00 36.79 2514 GLY F C 1
ATOM 16180 O O . GLY F 1 120 ? 164.033 105.108 -111.165 1.00 38.34 2514 GLY F O 1
ATOM 16181 N N . ILE F 1 121 ? 164.806 103.160 -111.975 1.00 37.49 2515 ILE F N 1
ATOM 16182 C CA . ILE F 1 121 ? 163.642 102.382 -111.559 1.00 36.53 2515 ILE F CA 1
ATOM 16183 C C . ILE F 1 121 ? 163.368 102.504 -110.070 1.00 35.97 2515 ILE F C 1
ATOM 16184 O O . ILE F 1 121 ? 162.231 102.663 -109.647 1.00 33.09 2515 ILE F O 1
ATOM 16189 N N . ALA F 1 122 ? 164.418 102.439 -109.270 1.00 37.72 2516 ALA F N 1
ATOM 16190 C CA . ALA F 1 122 ? 164.254 102.554 -107.818 1.00 40.20 2516 ALA F CA 1
ATOM 16191 C C . ALA F 1 122 ? 163.601 103.888 -107.425 1.00 39.47 2516 ALA F C 1
ATOM 16192 O O . ALA F 1 122 ? 162.525 103.914 -106.808 1.00 40.46 2516 ALA F O 1
ATOM 16194 N N . THR F 1 123 ? 164.248 104.991 -107.781 1.00 37.20 2517 THR F N 1
ATOM 16195 C CA . THR F 1 123 ? 163.703 106.309 -107.471 1.00 36.00 2517 THR F CA 1
ATOM 16196 C C . THR F 1 123 ? 162.228 106.385 -107.884 1.00 34.79 2517 THR F C 1
ATOM 16197 O O . THR F 1 123 ? 161.377 106.864 -107.137 1.00 33.15 2517 THR F O 1
ATOM 16201 N N . ALA F 1 124 ? 161.931 105.889 -109.073 1.00 34.30 2518 ALA F N 1
ATOM 16202 C CA . ALA F 1 124 ? 160.569 105.892 -109.550 1.00 35.32 2518 ALA F CA 1
ATOM 16203 C C . ALA F 1 124 ? 159.712 105.197 -108.515 1.00 35.10 2518 ALA F C 1
ATOM 16204 O O . ALA F 1 124 ? 158.746 105.760 -108.015 1.00 34.79 2518 ALA F O 1
ATOM 16206 N N . ALA F 1 125 ? 160.100 103.971 -108.190 1.00 35.44 2519 ALA F N 1
ATOM 16207 C CA . ALA F 1 125 ? 159.379 103.148 -107.231 1.00 35.31 2519 ALA F CA 1
ATOM 16208 C C . ALA F 1 125 ? 159.131 103.857 -105.914 1.00 34.41 2519 ALA F C 1
ATOM 16209 O O . ALA F 1 125 ? 157.983 104.010 -105.492 1.00 34.06 2519 ALA F O 1
ATOM 16211 N N . LEU F 1 126 ? 160.201 104.304 -105.271 1.00 32.88 2520 LEU F N 1
ATOM 16212 C CA . LEU F 1 126 ? 160.053 104.964 -103.991 1.00 32.95 2520 LEU F CA 1
ATOM 16213 C C . LEU F 1 126 ? 159.046 106.084 -104.054 1.00 34.75 2520 LEU F C 1
ATOM 16214 O O . LEU F 1 126 ? 158.234 106.231 -103.121 1.00 36.24 2520 LEU F O 1
ATOM 16219 N N . ARG F 1 127 ? 159.082 106.872 -105.137 1.00 34.85 2521 ARG F N 1
ATOM 16220 C CA . ARG F 1 127 ? 158.139 107.990 -105.293 1.00 33.79 2521 ARG F CA 1
ATOM 16221 C C . ARG F 1 127 ? 156.711 107.473 -105.368 1.00 33.11 2521 ARG F C 1
ATOM 16222 O O . ARG F 1 127 ? 155.801 108.107 -104.871 1.00 33.27 2521 ARG F O 1
ATOM 16230 N N . ILE F 1 128 ? 156.513 106.330 -106.012 1.00 32.80 2522 ILE F N 1
ATOM 16231 C CA . ILE F 1 128 ? 155.183 105.776 -106.108 1.00 34.61 2522 ILE F CA 1
ATOM 16232 C C . ILE F 1 128 ? 154.771 105.341 -104.709 1.00 35.98 2522 ILE F C 1
ATOM 16233 O O . ILE F 1 128 ? 153.641 105.578 -104.268 1.00 34.44 2522 ILE F O 1
ATOM 16238 N N . LYS F 1 129 ? 155.704 104.707 -104.011 1.00 37.07 2523 LYS F N 1
ATOM 16239 C CA . LYS F 1 129 ? 155.436 104.235 -102.668 1.00 39.08 2523 LYS F CA 1
ATOM 16240 C C . LYS F 1 129 ? 154.907 105.439 -101.899 1.00 39.73 2523 LYS F C 1
ATOM 16241 O O . LYS F 1 129 ? 153.755 105.437 -101.440 1.00 40.58 2523 LYS F O 1
ATOM 16247 N N . ILE F 1 130 ? 155.734 106.472 -101.777 1.00 37.55 2524 ILE F N 1
ATOM 16248 C CA . ILE F 1 130 ? 155.310 107.684 -101.089 1.00 37.25 2524 ILE F CA 1
ATOM 16249 C C . ILE F 1 130 ? 153.906 108.145 -101.555 1.00 37.63 2524 ILE F C 1
ATOM 16250 O O . ILE F 1 130 ? 152.988 108.282 -100.752 1.00 38.17 2524 ILE F O 1
ATOM 16255 N N . ALA F 1 131 ? 153.721 108.360 -102.849 1.00 37.33 2525 ALA F N 1
ATOM 16256 C CA . ALA F 1 131 ? 152.423 108.801 -103.330 1.00 38.00 2525 ALA F CA 1
ATOM 16257 C C . ALA F 1 131 ? 151.270 107.884 -102.898 1.00 39.15 2525 ALA F C 1
ATOM 16258 O O . ALA F 1 131 ? 150.124 108.335 -102.764 1.00 38.89 2525 ALA F O 1
ATOM 16260 N N . ALA F 1 132 ? 151.567 106.604 -102.675 1.00 39.63 2526 ALA F N 1
ATOM 16261 C CA . ALA F 1 132 ? 150.527 105.653 -102.284 1.00 40.26 2526 ALA F CA 1
ATOM 16262 C C . ALA F 1 132 ? 150.345 105.566 -100.766 1.00 41.22 2526 ALA F C 1
ATOM 16263 O O . ALA F 1 132 ? 149.670 104.651 -100.252 1.00 39.77 2526 ALA F O 1
ATOM 16265 N N . LYS F 1 133 ? 150.926 106.540 -100.058 1.00 41.12 2527 LYS F N 1
ATOM 16266 C CA . LYS F 1 133 ? 150.862 106.592 -98.597 1.00 40.55 2527 LYS F CA 1
ATOM 16267 C C . LYS F 1 133 ? 151.425 105.270 -98.072 1.00 40.07 2527 LYS F C 1
ATOM 16268 O O . LYS F 1 133 ? 150.807 104.601 -97.256 1.00 43.02 2527 LYS F O 1
ATOM 16274 N N . PHE F 1 134 ? 152.594 104.899 -98.568 1.00 38.41 2528 PHE F N 1
ATOM 16275 C CA . PHE F 1 134 ? 153.258 103.662 -98.190 1.00 38.13 2528 PHE F CA 1
ATOM 16276 C C . PHE F 1 134 ? 152.421 102.391 -98.168 1.00 38.30 2528 PHE F C 1
ATOM 16277 O O . PHE F 1 134 ? 152.847 101.380 -97.605 1.00 37.36 2528 PHE F O 1
ATOM 16285 N N . LYS F 1 135 ? 151.241 102.431 -98.790 1.00 37.71 2529 LYS F N 1
ATOM 16286 C CA . LYS F 1 135 ? 150.399 101.247 -98.857 1.00 38.52 2529 LYS F CA 1
ATOM 16287 C C . LYS F 1 135 ? 151.120 100.215 -99.704 1.00 38.54 2529 LYS F C 1
ATOM 16288 O O . LYS F 1 135 ? 152.196 100.478 -100.218 1.00 38.38 2529 LYS F O 1
ATOM 16294 N N . PRO F 1 136 ? 150.551 99.021 -99.855 1.00 40.17 2530 PRO F N 1
ATOM 16295 C CA . PRO F 1 136 ? 151.300 98.073 -100.686 1.00 42.02 2530 PRO F CA 1
ATOM 16296 C C . PRO F 1 136 ? 151.278 98.376 -102.198 1.00 42.21 2530 PRO F C 1
ATOM 16297 O O . PRO F 1 136 ? 150.273 98.834 -102.754 1.00 41.46 2530 PRO F O 1
ATOM 16301 N N . VAL F 1 137 ? 152.416 98.121 -102.843 1.00 43.45 2531 VAL F N 1
ATOM 16302 C CA . VAL F 1 137 ? 152.595 98.340 -104.285 1.00 43.57 2531 VAL F CA 1
ATOM 16303 C C . VAL F 1 137 ? 153.396 97.198 -104.893 1.00 42.73 2531 VAL F C 1
ATOM 16304 O O . VAL F 1 137 ? 154.503 96.903 -104.446 1.00 42.63 2531 VAL F O 1
ATOM 16308 N N . TYR F 1 138 ? 152.853 96.574 -105.925 1.00 42.60 2532 TYR F N 1
ATOM 16309 C CA . TYR F 1 138 ? 153.544 95.464 -106.548 1.00 44.21 2532 TYR F CA 1
ATOM 16310 C C . TYR F 1 138 ? 154.002 95.714 -107.976 1.00 44.22 2532 TYR F C 1
ATOM 16311 O O . TYR F 1 138 ? 153.203 96.090 -108.829 1.00 45.73 2532 TYR F O 1
ATOM 16320 N N . SER F 1 139 ? 155.290 95.488 -108.225 1.00 43.57 2533 SER F N 1
ATOM 16321 C CA . SER F 1 139 ? 155.895 95.649 -109.545 1.00 43.59 2533 SER F CA 1
ATOM 16322 C C . SER F 1 139 ? 155.303 94.649 -110.563 1.00 44.94 2533 SER F C 1
ATOM 16323 O O . SER F 1 139 ? 155.315 93.438 -110.342 1.00 45.33 2533 SER F O 1
ATOM 16326 N N . PHE F 1 140 ? 154.786 95.163 -111.676 1.00 45.62 2534 PHE F N 1
ATOM 16327 C CA . PHE F 1 140 ? 154.180 94.333 -112.722 1.00 47.22 2534 PHE F CA 1
ATOM 16328 C C . PHE F 1 140 ? 154.731 94.682 -114.115 1.00 48.80 2534 PHE F C 1
ATOM 16329 O O . PHE F 1 140 ? 154.339 94.076 -115.129 1.00 50.00 2534 PHE F O 1
ATOM 16337 N N . GLY F 1 141 ? 155.641 95.651 -114.162 1.00 48.61 2535 GLY F N 1
ATOM 16338 C CA . GLY F 1 141 ? 156.164 96.130 -115.430 1.00 47.63 2535 GLY F CA 1
ATOM 16339 C C . GLY F 1 141 ? 157.146 95.409 -116.336 1.00 47.35 2535 GLY F C 1
ATOM 16340 O O . GLY F 1 141 ? 157.284 95.805 -117.492 1.00 46.73 2535 GLY F O 1
ATOM 16341 N N . ILE F 1 142 ? 157.816 94.362 -115.874 1.00 47.11 2536 ILE F N 1
ATOM 16342 C CA . ILE F 1 142 ? 158.783 93.708 -116.743 1.00 46.79 2536 ILE F CA 1
ATOM 16343 C C . ILE F 1 142 ? 158.282 93.283 -118.134 1.00 46.36 2536 ILE F C 1
ATOM 16344 O O . ILE F 1 142 ? 159.082 92.948 -119.002 1.00 46.58 2536 ILE F O 1
ATOM 16349 N N . ARG F 1 143 ? 156.979 93.308 -118.371 1.00 46.55 2537 ARG F N 1
ATOM 16350 C CA . ARG F 1 143 ? 156.503 92.931 -119.697 1.00 47.34 2537 ARG F CA 1
ATOM 16351 C C . ARG F 1 143 ? 156.804 94.026 -120.714 1.00 46.84 2537 ARG F C 1
ATOM 16352 O O . ARG F 1 143 ? 156.739 93.797 -121.914 1.00 46.46 2537 ARG F O 1
ATOM 16360 N N . HIS F 1 144 ? 157.134 95.218 -120.242 1.00 46.75 2538 HIS F N 1
ATOM 16361 C CA . HIS F 1 144 ? 157.414 96.302 -121.168 1.00 47.68 2538 HIS F CA 1
ATOM 16362 C C . HIS F 1 144 ? 158.907 96.462 -121.475 1.00 47.12 2538 HIS F C 1
ATOM 16363 O O . HIS F 1 144 ? 159.313 97.391 -122.175 1.00 46.96 2538 HIS F O 1
ATOM 16370 N N . MET F 1 145 ? 159.736 95.571 -120.955 1.00 45.77 2539 MET F N 1
ATOM 16371 C CA . MET F 1 145 ? 161.153 95.676 -121.238 1.00 46.13 2539 MET F CA 1
ATOM 16372 C C . MET F 1 145 ? 161.709 94.306 -121.620 1.00 47.59 2539 MET F C 1
ATOM 16373 O O . MET F 1 145 ? 161.018 93.301 -121.505 1.00 49.34 2539 MET F O 1
ATOM 16378 N N . HIS F 1 146 ? 162.956 94.272 -122.084 1.00 48.64 2540 HIS F N 1
ATOM 16379 C CA . HIS F 1 146 ? 163.609 93.030 -122.489 1.00 48.62 2540 HIS F CA 1
ATOM 16380 C C . HIS F 1 146 ? 163.774 92.086 -121.303 1.00 47.27 2540 HIS F C 1
ATOM 16381 O O . HIS F 1 146 ? 164.272 92.488 -120.248 1.00 47.04 2540 HIS F O 1
ATOM 16388 N N . PRO F 1 147 ? 163.380 90.811 -121.473 1.00 46.44 2541 PRO F N 1
ATOM 16389 C CA . PRO F 1 147 ? 163.472 89.779 -120.432 1.00 45.16 2541 PRO F CA 1
ATOM 16390 C C . PRO F 1 147 ? 164.862 89.641 -119.852 1.00 43.64 2541 PRO F C 1
ATOM 16391 O O . PRO F 1 147 ? 165.018 89.372 -118.671 1.00 43.56 2541 PRO F O 1
ATOM 16395 N N . ALA F 1 148 ? 165.879 89.848 -120.672 1.00 43.23 2542 ALA F N 1
ATOM 16396 C CA . ALA F 1 148 ? 167.236 89.735 -120.177 1.00 43.23 2542 ALA F CA 1
ATOM 16397 C C . ALA F 1 148 ? 167.423 90.516 -118.874 1.00 44.37 2542 ALA F C 1
ATOM 16398 O O . ALA F 1 148 ? 168.159 90.087 -117.981 1.00 45.30 2542 ALA F O 1
ATOM 16400 N N . ILE F 1 149 ? 166.755 91.659 -118.750 1.00 44.31 2543 ILE F N 1
ATOM 16401 C CA . ILE F 1 149 ? 166.902 92.469 -117.542 1.00 43.84 2543 ILE F CA 1
ATOM 16402 C C . ILE F 1 149 ? 165.728 92.343 -116.546 1.00 43.73 2543 ILE F C 1
ATOM 16403 O O . ILE F 1 149 ? 165.689 93.027 -115.513 1.00 41.04 2543 ILE F O 1
ATOM 16408 N N . ALA F 1 150 ? 164.802 91.437 -116.852 1.00 44.56 2544 ALA F N 1
ATOM 16409 C CA . ALA F 1 150 ? 163.631 91.194 -116.010 1.00 47.44 2544 ALA F CA 1
ATOM 16410 C C . ALA F 1 150 ? 163.969 91.227 -114.523 1.00 49.12 2544 ALA F C 1
ATOM 16411 O O . ALA F 1 150 ? 163.249 91.842 -113.724 1.00 48.77 2544 ALA F O 1
ATOM 16413 N N . PRO F 1 151 ? 165.056 90.537 -114.122 1.00 50.22 2545 PRO F N 1
ATOM 16414 C CA . PRO F 1 151 ? 165.428 90.541 -112.711 1.00 50.36 2545 PRO F CA 1
ATOM 16415 C C . PRO F 1 151 ? 165.979 91.874 -112.216 1.00 51.15 2545 PRO F C 1
ATOM 16416 O O . PRO F 1 151 ? 165.471 92.394 -111.225 1.00 53.41 2545 PRO F O 1
ATOM 16420 N N . MET F 1 152 ? 166.986 92.447 -112.879 1.00 50.41 2546 MET F N 1
ATOM 16421 C CA . MET F 1 152 ? 167.529 93.719 -112.386 1.00 50.12 2546 MET F CA 1
ATOM 16422 C C . MET F 1 152 ? 166.384 94.671 -112.081 1.00 48.60 2546 MET F C 1
ATOM 16423 O O . MET F 1 152 ? 166.407 95.379 -111.081 1.00 48.31 2546 MET F O 1
ATOM 16428 N N . ILE F 1 153 ? 165.379 94.673 -112.946 1.00 47.38 2547 ILE F N 1
ATOM 16429 C CA . ILE F 1 153 ? 164.239 95.548 -112.761 1.00 47.30 2547 ILE F CA 1
ATOM 16430 C C . ILE F 1 153 ? 163.465 95.219 -111.501 1.00 47.49 2547 ILE F C 1
ATOM 16431 O O . ILE F 1 153 ? 163.377 96.051 -110.604 1.00 47.58 2547 ILE F O 1
ATOM 16436 N N . ASP F 1 154 ? 162.896 94.018 -111.427 1.00 48.17 2548 ASP F N 1
ATOM 16437 C CA . ASP F 1 154 ? 162.136 93.631 -110.241 1.00 48.82 2548 ASP F CA 1
ATOM 16438 C C . ASP F 1 154 ? 162.942 93.822 -108.945 1.00 48.90 2548 ASP F C 1
ATOM 16439 O O . ASP F 1 154 ? 162.381 94.153 -107.897 1.00 49.52 2548 ASP F O 1
ATOM 16444 N N . ARG F 1 155 ? 164.253 93.629 -109.016 1.00 47.35 2549 ARG F N 1
ATOM 16445 C CA . ARG F 1 155 ? 165.107 93.807 -107.847 1.00 47.62 2549 ARG F CA 1
ATOM 16446 C C . ARG F 1 155 ? 165.196 95.301 -107.490 1.00 48.50 2549 ARG F C 1
ATOM 16447 O O . ARG F 1 155 ? 165.400 95.674 -106.323 1.00 48.73 2549 ARG F O 1
ATOM 16455 N N . ALA F 1 156 ? 165.033 96.152 -108.503 1.00 48.58 2550 ALA F N 1
ATOM 16456 C CA . ALA F 1 156 ? 165.099 97.605 -108.321 1.00 47.19 2550 ALA F CA 1
ATOM 16457 C C . ALA F 1 156 ? 163.772 98.142 -107.835 1.00 45.43 2550 ALA F C 1
ATOM 16458 O O . ALA F 1 156 ? 163.744 99.070 -107.025 1.00 45.32 2550 ALA F O 1
ATOM 16460 N N . ALA F 1 157 ? 162.682 97.566 -108.342 1.00 43.31 2551 ALA F N 1
ATOM 16461 C CA . ALA F 1 157 ? 161.334 97.978 -107.935 1.00 43.91 2551 ALA F CA 1
ATOM 16462 C C . ALA F 1 157 ? 161.217 97.667 -106.454 1.00 44.55 2551 ALA F C 1
ATOM 16463 O O . ALA F 1 157 ? 160.628 98.429 -105.681 1.00 42.85 2551 ALA F O 1
ATOM 16465 N N . PHE F 1 158 ? 161.820 96.534 -106.082 1.00 45.81 2552 PHE F N 1
ATOM 16466 C CA . PHE F 1 158 ? 161.836 96.031 -104.717 1.00 43.98 2552 PHE F CA 1
ATOM 16467 C C . PHE F 1 158 ? 162.594 96.996 -103.846 1.00 42.53 2552 PHE F C 1
ATOM 16468 O O . PHE F 1 158 ? 161.993 97.679 -103.029 1.00 43.34 2552 PHE F O 1
ATOM 16476 N N . ILE F 1 159 ? 163.908 97.058 -104.022 1.00 39.85 2553 ILE F N 1
ATOM 16477 C CA . ILE F 1 159 ? 164.720 97.978 -103.238 1.00 40.84 2553 ILE F CA 1
ATOM 16478 C C . ILE F 1 159 ? 164.054 99.345 -103.139 1.00 42.36 2553 ILE F C 1
ATOM 16479 O O . ILE F 1 159 ? 164.205 100.059 -102.145 1.00 40.48 2553 ILE F O 1
ATOM 16484 N N . GLY F 1 160 ? 163.308 99.688 -104.189 1.00 45.79 2554 GLY F N 1
ATOM 16485 C CA . GLY F 1 160 ? 162.621 100.965 -104.261 1.00 47.57 2554 GLY F CA 1
ATOM 16486 C C . GLY F 1 160 ? 161.485 101.130 -103.271 1.00 49.28 2554 GLY F C 1
ATOM 16487 O O . GLY F 1 160 ? 161.158 102.252 -102.868 1.00 49.33 2554 GLY F O 1
ATOM 16488 N N . GLY F 1 161 ? 160.875 100.020 -102.877 1.00 49.71 2555 GLY F N 1
ATOM 16489 C CA . GLY F 1 161 ? 159.785 100.103 -101.933 1.00 50.81 2555 GLY F CA 1
ATOM 16490 C C . GLY F 1 161 ? 158.638 99.196 -102.294 1.00 51.57 2555 GLY F C 1
ATOM 16491 O O . GLY F 1 161 ? 157.693 99.078 -101.528 1.00 52.89 2555 GLY F O 1
ATOM 16492 N N . CYS F 1 162 ? 158.708 98.560 -103.457 1.00 52.51 2556 CYS F N 1
ATOM 16493 C CA . CYS F 1 162 ? 157.643 97.650 -103.877 1.00 53.81 2556 CYS F CA 1
ATOM 16494 C C . CYS F 1 162 ? 157.627 96.462 -102.945 1.00 53.95 2556 CYS F C 1
ATOM 16495 O O . CYS F 1 162 ? 158.662 95.836 -102.696 1.00 54.71 2556 CYS F O 1
ATOM 16498 N N . ASP F 1 163 ? 156.449 96.157 -102.426 1.00 53.91 2557 ASP F N 1
ATOM 16499 C CA . ASP F 1 163 ? 156.302 95.045 -101.514 1.00 54.08 2557 ASP F CA 1
ATOM 16500 C C . ASP F 1 163 ? 156.591 93.736 -102.248 1.00 54.57 2557 ASP F C 1
ATOM 16501 O O . ASP F 1 163 ? 157.358 92.888 -101.759 1.00 55.00 2557 ASP F O 1
ATOM 16506 N N . GLY F 1 164 ? 156.008 93.573 -103.432 1.00 52.37 2558 GLY F N 1
ATOM 16507 C CA . GLY F 1 164 ? 156.236 92.343 -104.149 1.00 52.14 2558 GLY F CA 1
ATOM 16508 C C . GLY F 1 164 ? 156.621 92.501 -105.590 1.00 52.21 2558 GLY F C 1
ATOM 16509 O O . GLY F 1 164 ? 156.581 93.590 -106.131 1.00 53.39 2558 GLY F O 1
ATOM 16510 N N . VAL F 1 165 ? 156.969 91.387 -106.220 1.00 52.51 2559 VAL F N 1
ATOM 16511 C CA . VAL F 1 165 ? 157.394 91.395 -107.610 1.00 51.08 2559 VAL F CA 1
ATOM 16512 C C . VAL F 1 165 ? 156.720 90.305 -108.426 1.00 50.66 2559 VAL F C 1
ATOM 16513 O O . VAL F 1 165 ? 156.604 89.162 -108.003 1.00 50.50 2559 VAL F O 1
ATOM 16517 N N . SER F 1 166 ? 156.295 90.689 -109.617 1.00 51.36 2560 SER F N 1
ATOM 16518 C CA . SER F 1 166 ? 155.611 89.812 -110.558 1.00 50.47 2560 SER F CA 1
ATOM 16519 C C . SER F 1 166 ? 156.538 88.758 -111.153 1.00 50.11 2560 SER F C 1
ATOM 16520 O O . SER F 1 166 ? 156.140 87.615 -111.362 1.00 50.05 2560 SER F O 1
ATOM 16523 N N . GLY F 1 167 ? 157.778 89.155 -111.418 1.00 50.02 2561 GLY F N 1
ATOM 16524 C CA . GLY F 1 167 ? 158.746 88.254 -112.010 1.00 50.84 2561 GLY F CA 1
ATOM 16525 C C . GLY F 1 167 ? 159.220 87.075 -111.184 1.00 51.75 2561 GLY F C 1
ATOM 16526 O O . GLY F 1 167 ? 159.686 87.224 -110.049 1.00 52.26 2561 GLY F O 1
ATOM 16527 N N . VAL F 1 168 ? 159.108 85.887 -111.767 1.00 52.27 2562 VAL F N 1
ATOM 16528 C CA . VAL F 1 168 ? 159.547 84.658 -111.112 1.00 52.72 2562 VAL F CA 1
ATOM 16529 C C . VAL F 1 168 ? 161.048 84.659 -110.849 1.00 53.80 2562 VAL F C 1
ATOM 16530 O O . VAL F 1 168 ? 161.489 84.804 -109.708 1.00 53.69 2562 VAL F O 1
ATOM 16534 N N . LEU F 1 169 ? 161.823 84.490 -111.917 1.00 54.75 2563 LEU F N 1
ATOM 16535 C CA . LEU F 1 169 ? 163.273 84.465 -111.821 1.00 56.16 2563 LEU F CA 1
ATOM 16536 C C . LEU F 1 169 ? 163.776 85.659 -110.998 1.00 57.15 2563 LEU F C 1
ATOM 16537 O O . LEU F 1 169 ? 164.750 85.544 -110.239 1.00 56.62 2563 LEU F O 1
ATOM 16542 N N . GLY F 1 170 ? 163.104 86.800 -111.139 1.00 57.42 2564 GLY F N 1
ATOM 16543 C CA . GLY F 1 170 ? 163.508 87.981 -110.400 1.00 59.08 2564 GLY F CA 1
ATOM 16544 C C . GLY F 1 170 ? 163.268 87.830 -108.906 1.00 60.21 2564 GLY F C 1
ATOM 16545 O O . GLY F 1 170 ? 164.081 88.245 -108.068 1.00 59.27 2564 GLY F O 1
ATOM 16546 N N . ALA F 1 171 ? 162.129 87.234 -108.572 1.00 61.08 2565 ALA F N 1
ATOM 16547 C CA . ALA F 1 171 ? 161.766 87.019 -107.184 1.00 61.40 2565 ALA F CA 1
ATOM 16548 C C . ALA F 1 171 ? 162.885 86.222 -106.508 1.00 62.87 2565 ALA F C 1
ATOM 16549 O O . ALA F 1 171 ? 163.501 86.686 -105.551 1.00 62.04 2565 ALA F O 1
ATOM 16551 N N . GLU F 1 172 ? 163.155 85.033 -107.046 1.00 64.90 2566 GLU F N 1
ATOM 16552 C CA . GLU F 1 172 ? 164.177 84.127 -106.526 1.00 65.80 2566 GLU F CA 1
ATOM 16553 C C . GLU F 1 172 ? 165.536 84.747 -106.275 1.00 65.89 2566 GLU F C 1
ATOM 16554 O O . GLU F 1 172 ? 165.965 84.848 -105.135 1.00 66.08 2566 GLU F O 1
ATOM 16560 N N . MET F 1 173 ? 166.224 85.137 -107.346 1.00 66.17 2567 MET F N 1
ATOM 16561 C CA . MET F 1 173 ? 167.557 85.728 -107.230 1.00 66.37 2567 MET F CA 1
ATOM 16562 C C . MET F 1 173 ? 167.673 86.669 -106.031 1.00 66.75 2567 MET F C 1
ATOM 16563 O O . MET F 1 173 ? 168.771 86.947 -105.556 1.00 66.64 2567 MET F O 1
ATOM 16568 N N . MET F 1 174 ? 166.532 87.153 -105.547 1.00 67.47 2568 MET F N 1
ATOM 16569 C CA . MET F 1 174 ? 166.501 88.046 -104.389 1.00 68.50 2568 MET F CA 1
ATOM 16570 C C . MET F 1 174 ? 166.256 87.230 -103.124 1.00 68.51 2568 MET F C 1
ATOM 16571 O O . MET F 1 174 ? 166.818 87.508 -102.063 1.00 69.41 2568 MET F O 1
ATOM 16576 N N . GLY F 1 175 ? 165.391 86.233 -103.253 1.00 67.92 2569 GLY F N 1
ATOM 16577 C CA . GLY F 1 175 ? 165.033 85.404 -102.126 1.00 66.83 2569 GLY F CA 1
ATOM 16578 C C . GLY F 1 175 ? 163.653 85.848 -101.699 1.00 66.42 2569 GLY F C 1
ATOM 16579 O O . GLY F 1 175 ? 163.410 86.093 -100.519 1.00 67.04 2569 GLY F O 1
ATOM 16580 N N . GLU F 1 176 ? 162.754 85.957 -102.675 1.00 65.82 2570 GLU F N 1
ATOM 16581 C CA . GLU F 1 176 ? 161.384 86.392 -102.436 1.00 65.18 2570 GLU F CA 1
ATOM 16582 C C . GLU F 1 176 ? 160.403 85.566 -103.254 1.00 65.14 2570 GLU F C 1
ATOM 16583 O O . GLU F 1 176 ? 160.796 84.885 -104.197 1.00 64.62 2570 GLU F O 1
ATOM 16589 N N . LYS F 1 177 ? 159.127 85.612 -102.891 1.00 65.25 2571 LYS F N 1
ATOM 16590 C CA . LYS F 1 177 ? 158.135 84.847 -103.626 1.00 66.43 2571 LYS F CA 1
ATOM 16591 C C . LYS F 1 177 ? 157.420 85.752 -104.611 1.00 66.50 2571 LYS F C 1
ATOM 16592 O O . LYS F 1 177 ? 156.830 86.756 -104.228 1.00 66.93 2571 LYS F O 1
ATOM 16598 N N . ALA F 1 178 ? 157.470 85.408 -105.885 1.00 66.03 2572 ALA F N 1
ATOM 16599 C CA . ALA F 1 178 ? 156.807 86.238 -106.872 1.00 66.19 2572 ALA F CA 1
ATOM 16600 C C . ALA F 1 178 ? 155.304 86.105 -106.705 1.00 66.19 2572 ALA F C 1
ATOM 16601 O O . ALA F 1 178 ? 154.749 85.018 -106.829 1.00 66.86 2572 ALA F O 1
ATOM 16603 N N . VAL F 1 179 ? 154.647 87.221 -106.422 1.00 66.00 2573 VAL F N 1
ATOM 16604 C CA . VAL F 1 179 ? 153.208 87.221 -106.240 1.00 65.18 2573 VAL F CA 1
ATOM 16605 C C . VAL F 1 179 ? 152.524 87.638 -107.532 1.00 64.37 2573 VAL F C 1
ATOM 16606 O O . VAL F 1 179 ? 153.183 88.053 -108.479 1.00 63.86 2573 VAL F O 1
ATOM 16610 N N . GLY F 1 180 ? 151.201 87.507 -107.569 1.00 64.80 2574 GLY F N 1
ATOM 16611 C CA . GLY F 1 180 ? 150.440 87.880 -108.749 1.00 64.88 2574 GLY F CA 1
ATOM 16612 C C . GLY F 1 180 ? 148.956 87.671 -108.522 1.00 65.41 2574 GLY F C 1
ATOM 16613 O O . GLY F 1 180 ? 148.529 87.442 -107.390 1.00 65.95 2574 GLY F O 1
ATOM 16614 N N . THR F 1 181 ? 148.164 87.755 -109.589 1.00 65.83 2575 THR F N 1
ATOM 16615 C CA . THR F 1 181 ? 146.720 87.550 -109.481 1.00 65.45 2575 THR F CA 1
ATOM 16616 C C . THR F 1 181 ? 146.191 86.684 -110.625 1.00 65.22 2575 THR F C 1
ATOM 16617 O O . THR F 1 181 ? 146.639 85.559 -110.811 1.00 64.71 2575 THR F O 1
ATOM 16621 N N . MET F 1 182 ? 145.244 87.215 -111.389 1.00 65.60 2576 MET F N 1
ATOM 16622 C CA . MET F 1 182 ? 144.640 86.484 -112.494 1.00 65.81 2576 MET F CA 1
ATOM 16623 C C . MET F 1 182 ? 144.743 87.227 -113.815 1.00 65.51 2576 MET F C 1
ATOM 16624 O O . MET F 1 182 ? 144.587 88.451 -113.863 1.00 64.67 2576 MET F O 1
ATOM 16629 N N . PRO F 1 183 ? 144.994 86.488 -114.909 1.00 65.10 2577 PRO F N 1
ATOM 16630 C CA . PRO F 1 183 ? 145.101 87.062 -116.250 1.00 64.33 2577 PRO F CA 1
ATOM 16631 C C . PRO F 1 183 ? 143.716 87.101 -116.875 1.00 63.67 2577 PRO F C 1
ATOM 16632 O O . PRO F 1 183 ? 142.792 86.456 -116.389 1.00 63.15 2577 PRO F O 1
ATOM 16636 N N . HIS F 1 184 ? 143.581 87.861 -117.952 1.00 63.40 2578 HIS F N 1
ATOM 16637 C CA . HIS F 1 184 ? 142.320 87.957 -118.655 1.00 63.55 2578 HIS F CA 1
ATOM 16638 C C . HIS F 1 184 ? 142.189 86.713 -119.494 1.00 63.33 2578 HIS F C 1
ATOM 16639 O O . HIS F 1 184 ? 141.091 86.258 -119.789 1.00 63.29 2578 HIS F O 1
ATOM 16646 N N . ALA F 1 185 ? 143.334 86.169 -119.880 1.00 63.69 2579 ALA F N 1
ATOM 16647 C CA . ALA F 1 185 ? 143.368 84.975 -120.700 1.00 64.24 2579 ALA F CA 1
ATOM 16648 C C . ALA F 1 185 ? 142.674 83.836 -119.985 1.00 64.70 2579 ALA F C 1
ATOM 16649 O O . ALA F 1 185 ? 141.858 83.129 -120.580 1.00 64.40 2579 ALA F O 1
ATOM 16651 N N . LEU F 1 186 ? 142.994 83.665 -118.704 1.00 65.25 2580 LEU F N 1
ATOM 16652 C CA . LEU F 1 186 ? 142.393 82.593 -117.928 1.00 65.50 2580 LEU F CA 1
ATOM 16653 C C . LEU F 1 186 ? 140.880 82.630 -118.020 1.00 65.84 2580 LEU F C 1
ATOM 16654 O O . LEU F 1 186 ? 140.244 81.674 -118.453 1.00 66.48 2580 LEU F O 1
ATOM 16659 N N . ILE F 1 187 ? 140.298 83.745 -117.615 1.00 66.06 2581 ILE F N 1
ATOM 16660 C CA . ILE F 1 187 ? 138.857 83.876 -117.645 1.00 66.26 2581 ILE F CA 1
ATOM 16661 C C . ILE F 1 187 ? 138.258 83.701 -119.038 1.00 67.06 2581 ILE F C 1
ATOM 16662 O O . ILE F 1 187 ? 137.181 83.114 -119.179 1.00 67.25 2581 ILE F O 1
ATOM 16667 N N . ILE F 1 188 ? 138.952 84.188 -120.066 1.00 67.70 2582 ILE F N 1
ATOM 16668 C CA . ILE F 1 188 ? 138.441 84.081 -121.435 1.00 68.00 2582 ILE F CA 1
ATOM 16669 C C . ILE F 1 188 ? 138.520 82.684 -122.033 1.00 68.13 2582 ILE F C 1
ATOM 16670 O O . ILE F 1 188 ? 137.597 82.272 -122.731 1.00 67.79 2582 ILE F O 1
ATOM 16675 N N . THR F 1 189 ? 139.607 81.955 -121.775 1.00 68.83 2583 THR F N 1
ATOM 16676 C CA . THR F 1 189 ? 139.724 80.602 -122.321 1.00 69.99 2583 THR F CA 1
ATOM 16677 C C . THR F 1 189 ? 138.749 79.680 -121.585 1.00 70.52 2583 THR F C 1
ATOM 16678 O O . THR F 1 189 ? 138.075 78.856 -122.203 1.00 71.31 2583 THR F O 1
ATOM 16682 N N . VAL F 1 190 ? 138.674 79.828 -120.265 1.00 70.80 2584 VAL F N 1
ATOM 16683 C CA . VAL F 1 190 ? 137.760 79.036 -119.450 1.00 70.84 2584 VAL F CA 1
ATOM 16684 C C . VAL F 1 190 ? 136.321 79.335 -119.878 1.00 71.64 2584 VAL F C 1
ATOM 16685 O O . VAL F 1 190 ? 135.415 78.545 -119.617 1.00 72.34 2584 VAL F O 1
ATOM 16689 N N . GLY F 1 191 ? 136.123 80.487 -120.523 1.00 72.44 2585 GLY F N 1
ATOM 16690 C CA . GLY F 1 191 ? 134.810 80.880 -121.021 1.00 73.15 2585 GLY F CA 1
ATOM 16691 C C . GLY F 1 191 ? 133.767 81.415 -120.050 1.00 73.27 2585 GLY F C 1
ATOM 16692 O O . GLY F 1 191 ? 132.650 81.753 -120.455 1.00 72.59 2585 GLY F O 1
ATOM 16693 N N . ASP F 1 192 ? 134.111 81.496 -118.770 1.00 73.90 2586 ASP F N 1
ATOM 16694 C CA . ASP F 1 192 ? 133.165 81.991 -117.783 1.00 73.31 2586 ASP F CA 1
ATOM 16695 C C . ASP F 1 192 ? 133.858 82.589 -116.572 1.00 72.13 2586 ASP F C 1
ATOM 16696 O O . ASP F 1 192 ? 134.715 81.958 -115.966 1.00 70.26 2586 ASP F O 1
ATOM 16701 N N . GLN F 1 193 ? 133.471 83.812 -116.224 1.00 72.31 2587 GLN F N 1
ATOM 16702 C CA . GLN F 1 193 ? 134.054 84.513 -115.085 1.00 72.46 2587 GLN F CA 1
ATOM 16703 C C . GLN F 1 193 ? 134.021 83.669 -113.812 1.00 72.41 2587 GLN F C 1
ATOM 16704 O O . GLN F 1 193 ? 135.064 83.339 -113.240 1.00 71.97 2587 GLN F O 1
ATOM 16710 N N . VAL F 1 194 ? 132.817 83.315 -113.373 1.00 72.11 2588 VAL F N 1
ATOM 16711 C CA . VAL F 1 194 ? 132.645 82.534 -112.153 1.00 71.11 2588 VAL F CA 1
ATOM 16712 C C . VAL F 1 194 ? 133.404 81.213 -112.166 1.00 70.99 2588 VAL F C 1
ATOM 16713 O O . VAL F 1 194 ? 134.147 80.911 -111.246 1.00 69.51 2588 VAL F O 1
ATOM 16717 N N . LYS F 1 195 ? 133.208 80.432 -113.220 1.00 72.49 2589 LYS F N 1
ATOM 16718 C CA . LYS F 1 195 ? 133.867 79.138 -113.381 1.00 73.55 2589 LYS F CA 1
ATOM 16719 C C . LYS F 1 195 ? 135.381 79.310 -113.273 1.00 73.74 2589 LYS F C 1
ATOM 16720 O O . LYS F 1 195 ? 136.086 78.481 -112.699 1.00 72.56 2589 LYS F O 1
ATOM 16726 N N . ALA F 1 196 ? 135.864 80.413 -113.829 1.00 74.98 2590 ALA F N 1
ATOM 16727 C CA . ALA F 1 196 ? 137.283 80.726 -113.829 1.00 75.72 2590 ALA F CA 1
ATOM 16728 C C . ALA F 1 196 ? 137.844 80.918 -112.435 1.00 75.94 2590 ALA F C 1
ATOM 16729 O O . ALA F 1 196 ? 138.728 80.176 -112.018 1.00 75.82 2590 ALA F O 1
ATOM 16731 N N . TRP F 1 197 ? 137.346 81.911 -111.704 1.00 76.05 2591 TRP F N 1
ATOM 16732 C CA . TRP F 1 197 ? 137.889 82.127 -110.377 1.00 76.69 2591 TRP F CA 1
ATOM 16733 C C . TRP F 1 197 ? 137.503 81.053 -109.374 1.00 76.45 2591 TRP F C 1
ATOM 16734 O O . TRP F 1 197 ? 137.935 81.086 -108.223 1.00 75.93 2591 TRP F O 1
ATOM 16745 N N . LYS F 1 198 ? 136.694 80.095 -109.814 1.00 76.96 2592 LYS F N 1
ATOM 16746 C CA . LYS F 1 198 ? 136.313 78.976 -108.953 1.00 76.69 2592 LYS F CA 1
ATOM 16747 C C . LYS F 1 198 ? 137.472 78.003 -109.103 1.00 76.11 2592 LYS F C 1
ATOM 16748 O O . LYS F 1 198 ? 138.045 77.531 -108.124 1.00 74.57 2592 LYS F O 1
ATOM 16754 N N . TYR F 1 199 ? 137.815 77.731 -110.356 1.00 76.96 2593 TYR F N 1
ATOM 16755 C CA . TYR F 1 199 ? 138.916 76.844 -110.688 1.00 77.61 2593 TYR F CA 1
ATOM 16756 C C . TYR F 1 199 ? 140.193 77.331 -110.018 1.00 77.60 2593 TYR F C 1
ATOM 16757 O O . TYR F 1 199 ? 140.999 76.535 -109.543 1.00 77.91 2593 TYR F O 1
ATOM 16766 N N . PHE F 1 200 ? 140.384 78.644 -109.994 1.00 77.93 2594 PHE F N 1
ATOM 16767 C CA . PHE F 1 200 ? 141.570 79.215 -109.370 1.00 78.45 2594 PHE F CA 1
ATOM 16768 C C . PHE F 1 200 ? 141.566 78.937 -107.864 1.00 78.81 2594 PHE F C 1
ATOM 16769 O O . PHE F 1 200 ? 142.595 78.566 -107.289 1.00 77.97 2594 PHE F O 1
ATOM 16777 N N . ASP F 1 201 ? 140.403 79.124 -107.236 1.00 79.27 2595 ASP F N 1
ATOM 16778 C CA . ASP F 1 201 ? 140.242 78.911 -105.799 1.00 78.98 2595 ASP F CA 1
ATOM 16779 C C . ASP F 1 201 ? 140.584 77.489 -105.388 1.00 78.69 2595 ASP F C 1
ATOM 16780 O O . ASP F 1 201 ? 141.155 77.273 -104.319 1.00 78.26 2595 ASP F O 1
ATOM 16785 N N . GLU F 1 202 ? 140.247 76.522 -106.238 1.00 77.97 2596 GLU F N 1
ATOM 16786 C CA . GLU F 1 202 ? 140.527 75.133 -105.930 1.00 77.19 2596 GLU F CA 1
ATOM 16787 C C . GLU F 1 202 ? 141.911 74.649 -106.343 1.00 77.00 2596 GLU F C 1
ATOM 16788 O O . GLU F 1 202 ? 142.630 74.072 -105.533 1.00 77.11 2596 GLU F O 1
ATOM 16794 N N . VAL F 1 203 ? 142.294 74.897 -107.588 1.00 76.72 2597 VAL F N 1
ATOM 16795 C CA . VAL F 1 203 ? 143.590 74.443 -108.085 1.00 76.84 2597 VAL F CA 1
ATOM 16796 C C . VAL F 1 203 ? 144.834 75.057 -107.443 1.00 77.49 2597 VAL F C 1
ATOM 16797 O O . VAL F 1 203 ? 145.804 74.355 -107.171 1.00 76.67 2597 VAL F O 1
ATOM 16801 N N . ILE F 1 204 ? 144.816 76.361 -107.205 1.00 78.98 2598 ILE F N 1
ATOM 16802 C CA . ILE F 1 204 ? 145.983 77.027 -106.636 1.00 80.35 2598 ILE F CA 1
ATOM 16803 C C . ILE F 1 204 ? 146.086 76.847 -105.129 1.00 81.65 2598 ILE F C 1
ATOM 16804 O O . ILE F 1 204 ? 145.073 76.678 -104.448 1.00 82.35 2598 ILE F O 1
ATOM 16809 N N . GLU F 1 205 ? 147.315 76.876 -104.618 1.00 82.66 2599 GLU F N 1
ATOM 16810 C CA . GLU F 1 205 ? 147.558 76.719 -103.186 1.00 84.37 2599 GLU F CA 1
ATOM 16811 C C . GLU F 1 205 ? 146.670 77.642 -102.361 1.00 84.66 2599 GLU F C 1
ATOM 16812 O O . GLU F 1 205 ? 146.075 78.584 -102.885 1.00 84.89 2599 GLU F O 1
ATOM 16818 N N . GLU F 1 206 ? 146.585 77.374 -101.065 1.00 84.70 2600 GLU F N 1
ATOM 16819 C CA . GLU F 1 206 ? 145.760 78.191 -100.196 1.00 84.80 2600 GLU F CA 1
ATOM 16820 C C . GLU F 1 206 ? 146.500 79.423 -99.709 1.00 84.34 2600 GLU F C 1
ATOM 16821 O O . GLU F 1 206 ? 145.886 80.450 -99.426 1.00 84.58 2600 GLU F O 1
ATOM 16827 N N . GLU F 1 207 ? 147.822 79.332 -99.633 1.00 83.51 2601 GLU F N 1
ATOM 16828 C CA . GLU F 1 207 ? 148.629 80.458 -99.173 1.00 82.64 2601 GLU F CA 1
ATOM 16829 C C . GLU F 1 207 ? 148.592 81.629 -100.155 1.00 80.35 2601 GLU F C 1
ATOM 16830 O O . GLU F 1 207 ? 149.048 82.724 -99.834 1.00 80.24 2601 GLU F O 1
ATOM 16836 N N . VAL F 1 208 ? 148.058 81.390 -101.349 1.00 77.81 2602 VAL F N 1
ATOM 16837 C CA . VAL F 1 208 ? 147.988 82.417 -102.386 1.00 74.73 2602 VAL F CA 1
ATOM 16838 C C . VAL F 1 208 ? 146.716 83.255 -102.311 1.00 72.08 2602 VAL F C 1
ATOM 16839 O O . VAL F 1 208 ? 145.635 82.785 -102.653 1.00 72.13 2602 VAL F O 1
ATOM 16843 N N . PRO F 1 209 ? 146.835 84.519 -101.870 1.00 69.76 2603 PRO F N 1
ATOM 16844 C CA . PRO F 1 209 ? 145.656 85.380 -101.772 1.00 68.22 2603 PRO F CA 1
ATOM 16845 C C . PRO F 1 209 ? 144.871 85.264 -103.062 1.00 67.17 2603 PRO F C 1
ATOM 16846 O O . PRO F 1 209 ? 145.449 85.138 -104.139 1.00 66.44 2603 PRO F O 1
ATOM 16850 N N . ARG F 1 210 ? 143.555 85.289 -102.954 1.00 66.55 2604 ARG F N 1
ATOM 16851 C CA . ARG F 1 210 ? 142.735 85.170 -104.136 1.00 66.79 2604 ARG F CA 1
ATOM 16852 C C . ARG F 1 210 ? 142.026 86.466 -104.507 1.00 66.63 2604 ARG F C 1
ATOM 16853 O O . ARG F 1 210 ? 141.033 86.862 -103.891 1.00 65.85 2604 ARG F O 1
ATOM 16861 N N . ILE F 1 211 ? 142.573 87.132 -105.519 1.00 66.98 2605 ILE F N 1
ATOM 16862 C CA . ILE F 1 211 ? 142.023 88.380 -106.023 1.00 66.53 2605 ILE F CA 1
ATOM 16863 C C . ILE F 1 211 ? 141.347 88.072 -107.354 1.00 66.02 2605 ILE F C 1
ATOM 16864 O O . ILE F 1 211 ? 141.966 87.533 -108.259 1.00 64.93 2605 ILE F O 1
ATOM 16869 N N . ALA F 1 212 ? 140.071 88.413 -107.460 1.00 66.91 2606 ALA F N 1
ATOM 16870 C CA . ALA F 1 212 ? 139.312 88.146 -108.666 1.00 68.18 2606 ALA F CA 1
ATOM 16871 C C . ALA F 1 212 ? 139.462 89.226 -109.734 1.00 69.39 2606 ALA F C 1
ATOM 16872 O O . ALA F 1 212 ? 139.310 90.416 -109.457 1.00 69.32 2606 ALA F O 1
ATOM 16874 N N . LEU F 1 213 ? 139.754 88.799 -110.961 1.00 70.15 2607 LEU F N 1
ATOM 16875 C CA . LEU F 1 213 ? 139.906 89.726 -112.069 1.00 70.21 2607 LEU F CA 1
ATOM 16876 C C . LEU F 1 213 ? 138.502 90.017 -112.576 1.00 71.13 2607 LEU F C 1
ATOM 16877 O O . LEU F 1 213 ? 137.956 89.278 -113.400 1.00 71.20 2607 LEU F O 1
ATOM 16882 N N . VAL F 1 214 ? 137.929 91.103 -112.064 1.00 72.32 2608 VAL F N 1
ATOM 16883 C CA . VAL F 1 214 ? 136.574 91.519 -112.396 1.00 74.61 2608 VAL F CA 1
ATOM 16884 C C . VAL F 1 214 ? 136.287 91.896 -113.842 1.00 75.56 2608 VAL F C 1
ATOM 16885 O O . VAL F 1 214 ? 135.848 91.065 -114.629 1.00 76.43 2608 VAL F O 1
ATOM 16889 N N . ASP F 1 215 ? 136.509 93.160 -114.174 1.00 77.37 2609 ASP F N 1
ATOM 16890 C CA . ASP F 1 215 ? 136.282 93.685 -115.521 1.00 79.68 2609 ASP F CA 1
ATOM 16891 C C . ASP F 1 215 ? 136.772 92.781 -116.658 1.00 79.35 2609 ASP F C 1
ATOM 16892 O O . ASP F 1 215 ? 137.973 92.647 -116.854 1.00 78.84 2609 ASP F O 1
ATOM 16897 N N . THR F 1 216 ? 135.852 92.184 -117.415 1.00 79.41 2610 THR F N 1
ATOM 16898 C CA . THR F 1 216 ? 136.226 91.320 -118.544 1.00 80.08 2610 THR F CA 1
ATOM 16899 C C . THR F 1 216 ? 135.204 91.434 -119.673 1.00 80.56 2610 THR F C 1
ATOM 16900 O O . THR F 1 216 ? 135.553 91.747 -120.812 1.00 80.44 2610 THR F O 1
ATOM 16904 N N . PHE F 1 217 ? 133.943 91.165 -119.349 1.00 81.02 2611 PHE F N 1
ATOM 16905 C CA . PHE F 1 217 ? 132.855 91.250 -120.318 1.00 82.00 2611 PHE F CA 1
ATOM 16906 C C . PHE F 1 217 ? 131.779 92.173 -119.763 1.00 81.97 2611 PHE F C 1
ATOM 16907 O O . PHE F 1 217 ? 131.259 93.049 -120.454 1.00 82.12 2611 PHE F O 1
ATOM 16915 N N . TYR F 1 218 ? 131.450 91.949 -118.498 1.00 82.18 2612 TYR F N 1
ATOM 16916 C CA . TYR F 1 218 ? 130.445 92.730 -117.794 1.00 82.90 2612 TYR F CA 1
ATOM 16917 C C . TYR F 1 218 ? 131.137 93.923 -117.127 1.00 82.18 2612 TYR F C 1
ATOM 16918 O O . TYR F 1 218 ? 132.365 94.002 -117.107 1.00 82.32 2612 TYR F O 1
ATOM 16927 N N . ASP F 1 219 ? 130.356 94.849 -116.583 1.00 80.88 2613 ASP F N 1
ATOM 16928 C CA . ASP F 1 219 ? 130.934 96.010 -115.924 1.00 80.06 2613 ASP F CA 1
ATOM 16929 C C . ASP F 1 219 ? 131.593 95.563 -114.616 1.00 79.01 2613 ASP F C 1
ATOM 16930 O O . ASP F 1 219 ? 131.242 94.521 -114.069 1.00 78.01 2613 ASP F O 1
ATOM 16935 N N . GLU F 1 220 ? 132.553 96.341 -114.122 1.00 78.24 2614 GLU F N 1
ATOM 16936 C CA . GLU F 1 220 ? 133.226 95.992 -112.876 1.00 77.92 2614 GLU F CA 1
ATOM 16937 C C . GLU F 1 220 ? 132.195 95.877 -111.759 1.00 77.46 2614 GLU F C 1
ATOM 16938 O O . GLU F 1 220 ? 132.297 95.018 -110.885 1.00 77.07 2614 GLU F O 1
ATOM 16944 N N . LYS F 1 221 ? 131.203 96.760 -111.791 1.00 77.08 2615 LYS F N 1
ATOM 16945 C CA . LYS F 1 221 ? 130.140 96.776 -110.787 1.00 75.73 2615 LYS F CA 1
ATOM 16946 C C . LYS F 1 221 ? 129.416 95.437 -110.730 1.00 74.03 2615 LYS F C 1
ATOM 16947 O O . LYS F 1 221 ? 129.176 94.898 -109.651 1.00 72.97 2615 LYS F O 1
ATOM 16953 N N . VAL F 1 222 ? 129.070 94.908 -111.900 1.00 72.71 2616 VAL F N 1
ATOM 16954 C CA . VAL F 1 222 ? 128.371 93.637 -111.973 1.00 71.38 2616 VAL F CA 1
ATOM 16955 C C . VAL F 1 222 ? 129.260 92.470 -111.559 1.00 71.08 2616 VAL F C 1
ATOM 16956 O O . VAL F 1 222 ? 128.939 91.750 -110.618 1.00 70.66 2616 VAL F O 1
ATOM 16960 N N . GLU F 1 223 ? 130.380 92.295 -112.252 1.00 70.87 2617 GLU F N 1
ATOM 16961 C CA . GLU F 1 223 ? 131.295 91.202 -111.957 1.00 70.07 2617 GLU F CA 1
ATOM 16962 C C . GLU F 1 223 ? 131.896 91.236 -110.562 1.00 69.06 2617 GLU F C 1
ATOM 16963 O O . GLU F 1 223 ? 132.363 90.221 -110.062 1.00 68.75 2617 GLU F O 1
ATOM 16969 N N . ALA F 1 224 ? 131.897 92.398 -109.925 1.00 69.07 2618 ALA F N 1
ATOM 16970 C CA . ALA F 1 224 ? 132.458 92.499 -108.582 1.00 67.81 2618 ALA F CA 1
ATOM 16971 C C . ALA F 1 224 ? 131.605 91.703 -107.605 1.00 67.49 2618 ALA F C 1
ATOM 16972 O O . ALA F 1 224 ? 132.128 90.856 -106.900 1.00 67.85 2618 ALA F O 1
ATOM 16974 N N . VAL F 1 225 ? 130.299 91.967 -107.561 1.00 67.36 2619 VAL F N 1
ATOM 16975 C CA . VAL F 1 225 ? 129.415 91.227 -106.661 1.00 68.08 2619 VAL F CA 1
ATOM 16976 C C . VAL F 1 225 ? 129.415 89.739 -106.994 1.00 68.67 2619 VAL F C 1
ATOM 16977 O O . VAL F 1 225 ? 129.402 88.910 -106.088 1.00 69.14 2619 VAL F O 1
ATOM 16981 N N . MET F 1 226 ? 129.429 89.398 -108.283 1.00 69.49 2620 MET F N 1
ATOM 16982 C CA . MET F 1 226 ? 129.466 87.995 -108.705 1.00 69.80 2620 MET F CA 1
ATOM 16983 C C . MET F 1 226 ? 130.627 87.294 -107.998 1.00 69.86 2620 MET F C 1
ATOM 16984 O O . MET F 1 226 ? 130.440 86.279 -107.333 1.00 68.48 2620 MET F O 1
ATOM 16989 N N . ALA F 1 227 ? 131.825 87.854 -108.151 1.00 71.35 2621 ALA F N 1
ATOM 16990 C CA . ALA F 1 227 ? 133.035 87.308 -107.527 1.00 72.30 2621 ALA F CA 1
ATOM 16991 C C . ALA F 1 227 ? 132.877 87.218 -106.012 1.00 72.95 2621 ALA F C 1
ATOM 16992 O O . ALA F 1 227 ? 133.515 86.392 -105.359 1.00 72.72 2621 ALA F O 1
ATOM 16994 N N . ALA F 1 228 ? 132.037 88.082 -105.453 1.00 73.96 2622 ALA F N 1
ATOM 16995 C CA . ALA F 1 228 ? 131.793 88.082 -104.018 1.00 74.82 2622 ALA F CA 1
ATOM 16996 C C . ALA F 1 228 ? 130.878 86.904 -103.700 1.00 75.02 2622 ALA F C 1
ATOM 16997 O O . ALA F 1 228 ? 131.189 86.078 -102.845 1.00 74.56 2622 ALA F O 1
ATOM 16999 N N . GLU F 1 229 ? 129.746 86.837 -104.396 1.00 76.21 2623 GLU F N 1
ATOM 17000 C CA . GLU F 1 229 ? 128.800 85.743 -104.219 1.00 77.28 2623 GLU F CA 1
ATOM 17001 C C . GLU F 1 229 ? 129.360 84.554 -104.996 1.00 77.74 2623 GLU F C 1
ATOM 17002 O O . GLU F 1 229 ? 128.793 84.100 -105.993 1.00 79.81 2623 GLU F O 1
ATOM 17008 N N . ALA F 1 230 ? 130.502 84.081 -104.513 1.00 76.64 2624 ALA F N 1
ATOM 17009 C CA . ALA F 1 230 ? 131.263 82.969 -105.067 1.00 75.24 2624 ALA F CA 1
ATOM 17010 C C . ALA F 1 230 ? 132.505 83.075 -104.213 1.00 75.01 2624 ALA F C 1
ATOM 17011 O O . ALA F 1 230 ? 133.056 84.159 -104.056 1.00 76.30 2624 ALA F O 1
ATOM 17013 N N . LEU F 1 231 ? 132.944 81.963 -103.651 1.00 74.89 2625 LEU F N 1
ATOM 17014 C CA . LEU F 1 231 ? 134.096 81.959 -102.751 1.00 75.36 2625 LEU F CA 1
ATOM 17015 C C . LEU F 1 231 ? 133.936 82.935 -101.574 1.00 74.62 2625 LEU F C 1
ATOM 17016 O O . LEU F 1 231 ? 134.688 82.872 -100.613 1.00 73.74 2625 LEU F O 1
ATOM 17021 N N . GLY F 1 232 ? 132.938 83.810 -101.651 1.00 74.70 2626 GLY F N 1
ATOM 17022 C CA . GLY F 1 232 ? 132.669 84.769 -100.591 1.00 75.01 2626 GLY F CA 1
ATOM 17023 C C . GLY F 1 232 ? 133.858 85.202 -99.755 1.00 75.23 2626 GLY F C 1
ATOM 17024 O O . GLY F 1 232 ? 134.548 86.147 -100.108 1.00 75.80 2626 GLY F O 1
ATOM 17025 N N . LYS F 1 233 ? 134.095 84.521 -98.639 1.00 75.15 2627 LYS F N 1
ATOM 17026 C CA . LYS F 1 233 ? 135.208 84.857 -97.755 1.00 75.48 2627 LYS F CA 1
ATOM 17027 C C . LYS F 1 233 ? 136.542 84.306 -98.245 1.00 75.10 2627 LYS F C 1
ATOM 17028 O O . LYS F 1 233 ? 137.556 84.385 -97.554 1.00 74.64 2627 LYS F O 1
ATOM 17034 N N . LYS F 1 234 ? 136.529 83.731 -99.436 1.00 75.47 2628 LYS F N 1
ATOM 17035 C CA . LYS F 1 234 ? 137.739 83.192 -100.043 1.00 75.91 2628 LYS F CA 1
ATOM 17036 C C . LYS F 1 234 ? 138.295 84.301 -100.943 1.00 75.15 2628 LYS F C 1
ATOM 17037 O O . LYS F 1 234 ? 139.464 84.286 -101.323 1.00 75.44 2628 LYS F O 1
ATOM 17043 N N . LEU F 1 235 ? 137.431 85.263 -101.265 1.00 73.32 2629 LEU F N 1
ATOM 17044 C CA . LEU F 1 235 ? 137.775 86.390 -102.116 1.00 71.49 2629 LEU F CA 1
ATOM 17045 C C . LEU F 1 235 ? 138.517 87.444 -101.314 1.00 70.88 2629 LEU F C 1
ATOM 17046 O O . LEU F 1 235 ? 137.905 88.312 -100.696 1.00 71.01 2629 LEU F O 1
ATOM 17051 N N . PHE F 1 236 ? 139.842 87.375 -101.326 1.00 70.28 2630 PHE F N 1
ATOM 17052 C CA . PHE F 1 236 ? 140.646 88.333 -100.580 1.00 69.95 2630 PHE F CA 1
ATOM 17053 C C . PHE F 1 236 ? 140.533 89.756 -101.082 1.00 70.25 2630 PHE F C 1
ATOM 17054 O O . PHE F 1 236 ? 140.579 90.709 -100.303 1.00 71.68 2630 PHE F O 1
ATOM 17062 N N . ALA F 1 237 ? 140.417 89.906 -102.393 1.00 70.26 2631 ALA F N 1
ATOM 17063 C CA . ALA F 1 237 ? 140.304 91.227 -102.984 1.00 68.72 2631 ALA F CA 1
ATOM 17064 C C . ALA F 1 237 ? 139.798 91.147 -104.414 1.00 68.40 2631 ALA F C 1
ATOM 17065 O O . ALA F 1 237 ? 139.740 90.074 -105.021 1.00 67.02 2631 ALA F O 1
ATOM 17067 N N . VAL F 1 238 ? 139.406 92.300 -104.933 1.00 68.58 2632 VAL F N 1
ATOM 17068 C CA . VAL F 1 238 ? 138.924 92.403 -106.294 1.00 68.07 2632 VAL F CA 1
ATOM 17069 C C . VAL F 1 238 ? 139.887 93.338 -107.018 1.00 68.60 2632 VAL F C 1
ATOM 17070 O O . VAL F 1 238 ? 140.316 94.348 -106.453 1.00 68.56 2632 VAL F O 1
ATOM 17074 N N . ARG F 1 239 ? 140.246 92.992 -108.255 1.00 69.09 2633 ARG F N 1
ATOM 17075 C CA . ARG F 1 239 ? 141.169 93.819 -109.033 1.00 68.54 2633 ARG F CA 1
ATOM 17076 C C . ARG F 1 239 ? 140.465 94.648 -110.104 1.00 68.33 2633 ARG F C 1
ATOM 17077 O O . ARG F 1 239 ? 139.655 94.123 -110.885 1.00 67.88 2633 ARG F O 1
ATOM 17085 N N . LEU F 1 240 ? 140.767 95.946 -110.120 1.00 67.42 2634 LEU F N 1
ATOM 17086 C CA . LEU F 1 240 ? 140.200 96.846 -111.111 1.00 67.48 2634 LEU F CA 1
ATOM 17087 C C . LEU F 1 240 ? 141.325 97.345 -112.005 1.00 67.32 2634 LEU F C 1
ATOM 17088 O O . LEU F 1 240 ? 142.317 97.887 -111.522 1.00 67.76 2634 LEU F O 1
ATOM 17093 N N . ASP F 1 241 ? 141.171 97.134 -113.308 1.00 67.02 2635 ASP F N 1
ATOM 17094 C CA . ASP F 1 241 ? 142.160 97.561 -114.294 1.00 66.80 2635 ASP F CA 1
ATOM 17095 C C . ASP F 1 241 ? 141.421 98.088 -115.511 1.00 65.68 2635 ASP F C 1
ATOM 17096 O O . ASP F 1 241 ? 141.753 97.758 -116.640 1.00 64.72 2635 ASP F O 1
ATOM 17101 N N . THR F 1 242 ? 140.406 98.904 -115.269 1.00 65.68 2636 THR F N 1
ATOM 17102 C CA . THR F 1 242 ? 139.617 99.469 -116.348 1.00 65.63 2636 THR F CA 1
ATOM 17103 C C . THR F 1 242 ? 140.462 99.956 -117.524 1.00 64.90 2636 THR F C 1
ATOM 17104 O O . THR F 1 242 ? 141.426 100.702 -117.350 1.00 64.25 2636 THR F O 1
ATOM 17108 N N . PRO F 1 243 ? 140.121 99.513 -118.742 1.00 64.32 2637 PRO F N 1
ATOM 17109 C CA . PRO F 1 243 ? 140.867 99.934 -119.926 1.00 63.80 2637 PRO F CA 1
ATOM 17110 C C . PRO F 1 243 ? 140.718 101.449 -120.072 1.00 63.75 2637 PRO F C 1
ATOM 17111 O O . PRO F 1 243 ? 139.692 102.014 -119.698 1.00 63.55 2637 PRO F O 1
ATOM 17115 N N . SER F 1 244 ? 141.737 102.099 -120.621 1.00 63.75 2638 SER F N 1
ATOM 17116 C CA . SER F 1 244 ? 141.715 103.543 -120.804 1.00 63.30 2638 SER F CA 1
ATOM 17117 C C . SER F 1 244 ? 140.483 104.049 -121.543 1.00 63.82 2638 SER F C 1
ATOM 17118 O O . SER F 1 244 ? 139.958 105.125 -121.226 1.00 65.28 2638 SER F O 1
ATOM 17121 N N . SER F 1 245 ? 140.019 103.293 -122.529 1.00 62.47 2639 SER F N 1
ATOM 17122 C CA . SER F 1 245 ? 138.844 103.720 -123.268 1.00 61.49 2639 SER F CA 1
ATOM 17123 C C . SER F 1 245 ? 137.628 103.736 -122.329 1.00 60.70 2639 SER F C 1
ATOM 17124 O O . SER F 1 245 ? 136.625 104.402 -122.599 1.00 60.55 2639 SER F O 1
ATOM 17127 N N . ARG F 1 246 ? 137.733 103.018 -121.215 1.00 59.02 2640 ARG F N 1
ATOM 17128 C CA . ARG F 1 246 ? 136.632 102.944 -120.272 1.00 58.31 2640 ARG F CA 1
ATOM 17129 C C . ARG F 1 246 ? 136.802 103.764 -118.986 1.00 57.12 2640 ARG F C 1
ATOM 17130 O O . ARG F 1 246 ? 135.819 104.022 -118.286 1.00 57.93 2640 ARG F O 1
ATOM 17138 N N . ARG F 1 247 ? 138.028 104.191 -118.678 1.00 54.73 2641 ARG F N 1
ATOM 17139 C CA . ARG F 1 247 ? 138.265 104.978 -117.463 1.00 52.27 2641 ARG F CA 1
ATOM 17140 C C . ARG F 1 247 ? 137.813 106.431 -117.540 1.00 51.52 2641 ARG F C 1
ATOM 17141 O O . ARG F 1 247 ? 138.635 107.316 -117.761 1.00 51.22 2641 ARG F O 1
ATOM 17149 N N . GLY F 1 248 ? 136.515 106.675 -117.354 1.00 49.99 2642 GLY F N 1
ATOM 17150 C CA . GLY F 1 248 ? 136.021 108.040 -117.373 1.00 48.65 2642 GLY F CA 1
ATOM 17151 C C . GLY F 1 248 ? 136.537 108.745 -116.127 1.00 47.63 2642 GLY F C 1
ATOM 17152 O O . GLY F 1 248 ? 137.163 109.803 -116.189 1.00 46.27 2642 GLY F O 1
ATOM 17153 N N . ASN F 1 249 ? 136.267 108.135 -114.981 1.00 46.41 2643 ASN F N 1
ATOM 17154 C CA . ASN F 1 249 ? 136.713 108.654 -113.709 1.00 45.37 2643 ASN F CA 1
ATOM 17155 C C . ASN F 1 249 ? 137.022 107.434 -112.862 1.00 44.74 2643 ASN F C 1
ATOM 17156 O O . ASN F 1 249 ? 136.136 106.857 -112.240 1.00 44.51 2643 ASN F O 1
ATOM 17161 N N . PHE F 1 250 ? 138.283 107.033 -112.851 1.00 45.30 2644 PHE F N 1
ATOM 17162 C CA . PHE F 1 250 ? 138.678 105.872 -112.076 1.00 46.85 2644 PHE F CA 1
ATOM 17163 C C . PHE F 1 250 ? 138.230 105.978 -110.625 1.00 47.79 2644 PHE F C 1
ATOM 17164 O O . PHE F 1 250 ? 137.646 105.036 -110.092 1.00 49.50 2644 PHE F O 1
ATOM 17172 N N . ARG F 1 251 ? 138.499 107.115 -109.990 1.00 47.71 2645 ARG F N 1
ATOM 17173 C CA . ARG F 1 251 ? 138.087 107.327 -108.608 1.00 46.89 2645 ARG F CA 1
ATOM 17174 C C . ARG F 1 251 ? 136.634 106.919 -108.443 1.00 46.60 2645 ARG F C 1
ATOM 17175 O O . ARG F 1 251 ? 136.298 106.032 -107.661 1.00 45.38 2645 ARG F O 1
ATOM 17183 N N . LYS F 1 252 ? 135.770 107.577 -109.195 1.00 46.96 2646 LYS F N 1
ATOM 17184 C CA . LYS F 1 252 ? 134.353 107.288 -109.122 1.00 48.86 2646 LYS F CA 1
ATOM 17185 C C . LYS F 1 252 ? 134.066 105.809 -109.337 1.00 49.88 2646 LYS F C 1
ATOM 17186 O O . LYS F 1 252 ? 133.283 105.202 -108.606 1.00 52.40 2646 LYS F O 1
ATOM 17192 N N . ILE F 1 253 ? 134.690 105.222 -110.345 1.00 49.96 2647 ILE F N 1
ATOM 17193 C CA . ILE F 1 253 ? 134.459 103.811 -110.614 1.00 49.32 2647 ILE F CA 1
ATOM 17194 C C . ILE F 1 253 ? 134.846 102.971 -109.404 1.00 47.49 2647 ILE F C 1
ATOM 17195 O O . ILE F 1 253 ? 134.133 102.057 -109.031 1.00 46.98 2647 ILE F O 1
ATOM 17200 N N . ILE F 1 254 ? 135.972 103.293 -108.789 1.00 47.24 2648 ILE F N 1
ATOM 17201 C CA . ILE F 1 254 ? 136.437 102.556 -107.621 1.00 47.59 2648 ILE F CA 1
ATOM 17202 C C . ILE F 1 254 ? 135.453 102.644 -106.477 1.00 48.91 2648 ILE F C 1
ATOM 17203 O O . ILE F 1 254 ? 135.216 101.661 -105.787 1.00 49.22 2648 ILE F O 1
ATOM 17208 N N . GLU F 1 255 ? 134.883 103.825 -106.274 1.00 51.11 2649 GLU F N 1
ATOM 17209 C CA . GLU F 1 255 ? 133.906 104.024 -105.206 1.00 52.36 2649 GLU F CA 1
ATOM 17210 C C . GLU F 1 255 ? 132.647 103.194 -105.450 1.00 52.15 2649 GLU F C 1
ATOM 17211 O O . GLU F 1 255 ? 132.191 102.462 -104.560 1.00 52.63 2649 GLU F O 1
ATOM 17217 N N . GLU F 1 256 ? 132.095 103.309 -106.654 1.00 51.57 2650 GLU F N 1
ATOM 17218 C CA . GLU F 1 256 ? 130.901 102.568 -107.029 1.00 53.25 2650 GLU F CA 1
ATOM 17219 C C . GLU F 1 256 ? 131.038 101.069 -106.717 1.00 53.27 2650 GLU F C 1
ATOM 17220 O O . GLU F 1 256 ? 130.088 100.415 -106.296 1.00 54.35 2650 GLU F O 1
ATOM 17226 N N . VAL F 1 257 ? 132.223 100.519 -106.918 1.00 53.13 2651 VAL F N 1
ATOM 17227 C CA . VAL F 1 257 ? 132.429 99.111 -106.629 1.00 53.56 2651 VAL F CA 1
ATOM 17228 C C . VAL F 1 257 ? 132.316 98.911 -105.128 1.00 54.17 2651 VAL F C 1
ATOM 17229 O O . VAL F 1 257 ? 131.590 98.029 -104.655 1.00 53.42 2651 VAL F O 1
ATOM 17233 N N . ARG F 1 258 ? 133.039 99.739 -104.382 1.00 54.83 2652 ARG F N 1
ATOM 17234 C CA . ARG F 1 258 ? 133.016 99.661 -102.933 1.00 55.63 2652 ARG F CA 1
ATOM 17235 C C . ARG F 1 258 ? 131.582 99.730 -102.427 1.00 56.10 2652 ARG F C 1
ATOM 17236 O O . ARG F 1 258 ? 131.215 99.040 -101.474 1.00 56.80 2652 ARG F O 1
ATOM 17244 N N . TRP F 1 259 ? 130.769 100.566 -103.060 1.00 55.57 2653 TRP F N 1
ATOM 17245 C CA . TRP F 1 259 ? 129.390 100.699 -102.639 1.00 55.66 2653 TRP F CA 1
ATOM 17246 C C . TRP F 1 259 ? 128.597 99.435 -102.911 1.00 56.78 2653 TRP F C 1
ATOM 17247 O O . TRP F 1 259 ? 128.084 98.812 -101.986 1.00 58.10 2653 TRP F O 1
ATOM 17258 N N . GLU F 1 260 ? 128.496 99.051 -104.177 1.00 57.23 2654 GLU F N 1
ATOM 17259 C CA . GLU F 1 260 ? 127.744 97.863 -104.535 1.00 57.91 2654 GLU F CA 1
ATOM 17260 C C . GLU F 1 260 ? 128.154 96.665 -103.695 1.00 59.03 2654 GLU F C 1
ATOM 17261 O O . GLU F 1 260 ? 127.370 95.746 -103.490 1.00 60.28 2654 GLU F O 1
ATOM 17267 N N . LEU F 1 261 ? 129.388 96.664 -103.213 1.00 59.33 2655 LEU F N 1
ATOM 17268 C CA . LEU F 1 261 ? 129.842 95.567 -102.383 1.00 59.79 2655 LEU F CA 1
ATOM 17269 C C . LEU F 1 261 ? 129.337 95.772 -100.968 1.00 61.01 2655 LEU F C 1
ATOM 17270 O O . LEU F 1 261 ? 128.754 94.863 -100.375 1.00 61.76 2655 LEU F O 1
ATOM 17275 N N . LYS F 1 262 ? 129.564 96.973 -100.437 1.00 62.48 2656 LYS F N 1
ATOM 17276 C CA . LYS F 1 262 ? 129.155 97.338 -99.082 1.00 63.19 2656 LYS F CA 1
ATOM 17277 C C . LYS F 1 262 ? 127.650 97.163 -98.878 1.00 64.06 2656 LYS F C 1
ATOM 17278 O O . LYS F 1 262 ? 127.214 96.598 -97.874 1.00 64.54 2656 LYS F O 1
ATOM 17284 N N . VAL F 1 263 ? 126.858 97.645 -99.830 1.00 64.63 2657 VAL F N 1
ATOM 17285 C CA . VAL F 1 263 ? 125.405 97.526 -99.739 1.00 65.12 2657 VAL F CA 1
ATOM 17286 C C . VAL F 1 263 ? 124.974 96.074 -99.618 1.00 65.38 2657 VAL F C 1
ATOM 17287 O O . VAL F 1 263 ? 124.140 95.736 -98.780 1.00 65.21 2657 VAL F O 1
ATOM 17291 N N . ARG F 1 264 ? 125.537 95.220 -100.465 1.00 66.01 2658 ARG F N 1
ATOM 17292 C CA . ARG F 1 264 ? 125.199 93.800 -100.449 1.00 66.68 2658 ARG F CA 1
ATOM 17293 C C . ARG F 1 264 ? 125.928 93.043 -99.339 1.00 67.36 2658 ARG F C 1
ATOM 17294 O O . ARG F 1 264 ? 126.134 91.833 -99.418 1.00 68.09 2658 ARG F O 1
ATOM 17302 N N . GLY F 1 265 ? 126.322 93.776 -98.307 1.00 67.42 2659 GLY F N 1
ATOM 17303 C CA . GLY F 1 265 ? 126.981 93.163 -97.178 1.00 69.00 2659 GLY F CA 1
ATOM 17304 C C . GLY F 1 265 ? 128.378 92.600 -97.332 1.00 70.62 2659 GLY F C 1
ATOM 17305 O O . GLY F 1 265 ? 128.895 92.013 -96.381 1.00 71.47 2659 GLY F O 1
ATOM 17306 N N . TYR F 1 266 ? 129.005 92.743 -98.494 1.00 71.55 2660 TYR F N 1
ATOM 17307 C CA . TYR F 1 266 ? 130.363 92.221 -98.635 1.00 72.75 2660 TYR F CA 1
ATOM 17308 C C . TYR F 1 266 ? 131.293 93.331 -98.184 1.00 73.59 2660 TYR F C 1
ATOM 17309 O O . TYR F 1 266 ? 131.354 94.365 -98.830 1.00 75.08 2660 TYR F O 1
ATOM 17318 N N . ASP F 1 267 ? 132.017 93.131 -97.082 1.00 74.30 2661 ASP F N 1
ATOM 17319 C CA . ASP F 1 267 ? 132.885 94.192 -96.562 1.00 74.31 2661 ASP F CA 1
ATOM 17320 C C . ASP F 1 267 ? 134.339 93.858 -96.281 1.00 72.81 2661 ASP F C 1
ATOM 17321 O O . ASP F 1 267 ? 135.121 94.733 -95.925 1.00 72.66 2661 ASP F O 1
ATOM 17326 N N . TRP F 1 268 ? 134.709 92.599 -96.429 1.00 71.25 2662 TRP F N 1
ATOM 17327 C CA . TRP F 1 268 ? 136.084 92.202 -96.182 1.00 69.70 2662 TRP F CA 1
ATOM 17328 C C . TRP F 1 268 ? 136.900 92.358 -97.460 1.00 69.37 2662 TRP F C 1
ATOM 17329 O O . TRP F 1 268 ? 138.105 92.601 -97.407 1.00 68.31 2662 TRP F O 1
ATOM 17340 N N . VAL F 1 269 ? 136.230 92.220 -98.608 1.00 69.01 2663 VAL F N 1
ATOM 17341 C CA . VAL F 1 269 ? 136.899 92.321 -99.906 1.00 66.92 2663 VAL F CA 1
ATOM 17342 C C . VAL F 1 269 ? 137.484 93.708 -100.133 1.00 64.99 2663 VAL F C 1
ATOM 17343 O O . VAL F 1 269 ? 136.788 94.722 -100.072 1.00 63.40 2663 VAL F O 1
ATOM 17347 N N . LYS F 1 270 ? 138.788 93.722 -100.378 1.00 63.84 2664 LYS F N 1
ATOM 17348 C CA . LYS F 1 270 ? 139.541 94.942 -100.609 1.00 62.15 2664 LYS F CA 1
ATOM 17349 C C . LYS F 1 270 ? 139.565 95.304 -102.094 1.00 60.88 2664 LYS F C 1
ATOM 17350 O O . LYS F 1 270 ? 139.207 94.493 -102.963 1.00 60.80 2664 LYS F O 1
ATOM 17356 N N . ILE F 1 271 ? 139.990 96.529 -102.377 1.00 58.65 2665 ILE F N 1
ATOM 17357 C CA . ILE F 1 271 ? 140.086 97.001 -103.746 1.00 57.01 2665 ILE F CA 1
ATOM 17358 C C . ILE F 1 271 ? 141.544 97.062 -104.177 1.00 55.11 2665 ILE F C 1
ATOM 17359 O O . ILE F 1 271 ? 142.337 97.849 -103.661 1.00 52.99 2665 ILE F O 1
ATOM 17364 N N . PHE F 1 272 ? 141.885 96.207 -105.125 1.00 54.19 2666 PHE F N 1
ATOM 17365 C CA . PHE F 1 272 ? 143.236 96.154 -105.651 1.00 54.88 2666 PHE F CA 1
ATOM 17366 C C . PHE F 1 272 ? 143.190 96.693 -107.078 1.00 54.25 2666 PHE F C 1
ATOM 17367 O O . PHE F 1 272 ? 142.387 96.231 -107.897 1.00 54.94 2666 PHE F O 1
ATOM 17375 N N . VAL F 1 273 ? 144.028 97.680 -107.379 1.00 51.95 2667 VAL F N 1
ATOM 17376 C CA . VAL F 1 273 ? 144.029 98.242 -108.721 1.00 50.81 2667 VAL F CA 1
ATOM 17377 C C . VAL F 1 273 ? 145.395 98.209 -109.393 1.00 50.18 2667 VAL F C 1
ATOM 17378 O O . VAL F 1 273 ? 146.448 98.202 -108.747 1.00 48.98 2667 VAL F O 1
ATOM 17382 N N . SER F 1 274 ? 145.354 98.188 -110.714 1.00 49.56 2668 SER F N 1
ATOM 17383 C CA . SER F 1 274 ? 146.557 98.175 -111.514 1.00 50.04 2668 SER F CA 1
ATOM 17384 C C . SER F 1 274 ? 146.144 98.652 -112.897 1.00 49.99 2668 SER F C 1
ATOM 17385 O O . SER F 1 274 ? 144.968 98.587 -113.258 1.00 49.41 2668 SER F O 1
ATOM 17388 N N . GLY F 1 275 ? 147.102 99.139 -113.672 1.00 49.69 2669 GLY F N 1
ATOM 17389 C CA . GLY F 1 275 ? 146.753 99.605 -114.993 1.00 50.07 2669 GLY F CA 1
ATOM 17390 C C . GLY F 1 275 ? 147.197 101.028 -115.246 1.00 50.81 2669 GLY F C 1
ATOM 17391 O O . GLY F 1 275 ? 146.606 101.994 -114.763 1.00 49.52 2669 GLY F O 1
ATOM 17392 N N . GLY F 1 276 ? 148.266 101.135 -116.020 1.00 52.06 2670 GLY F N 1
ATOM 17393 C CA . GLY F 1 276 ? 148.828 102.416 -116.386 1.00 51.30 2670 GLY F CA 1
ATOM 17394 C C . GLY F 1 276 ? 148.613 103.511 -115.382 1.00 50.89 2670 GLY F C 1
ATOM 17395 O O . GLY F 1 276 ? 147.726 104.338 -115.554 1.00 53.20 2670 GLY F O 1
ATOM 17396 N N . LEU F 1 277 ? 149.405 103.531 -114.326 1.00 49.41 2671 LEU F N 1
ATOM 17397 C CA . LEU F 1 277 ? 149.243 104.593 -113.364 1.00 49.59 2671 LEU F CA 1
ATOM 17398 C C . LEU F 1 277 ? 150.552 105.077 -112.788 1.00 50.68 2671 LEU F C 1
ATOM 17399 O O . LEU F 1 277 ? 151.464 104.298 -112.561 1.00 53.77 2671 LEU F O 1
ATOM 17404 N N . ASP F 1 278 ? 150.639 106.381 -112.571 1.00 50.69 2672 ASP F N 1
ATOM 17405 C CA . ASP F 1 278 ? 151.831 107.012 -112.031 1.00 51.35 2672 ASP F CA 1
ATOM 17406 C C . ASP F 1 278 ? 151.478 107.706 -110.723 1.00 50.36 2672 ASP F C 1
ATOM 17407 O O . ASP F 1 278 ? 150.430 107.445 -110.145 1.00 50.20 2672 ASP F O 1
ATOM 17412 N N . GLU F 1 279 ? 152.347 108.612 -110.283 1.00 50.23 2673 GLU F N 1
ATOM 17413 C CA . GLU F 1 279 ? 152.144 109.359 -109.049 1.00 50.42 2673 GLU F CA 1
ATOM 17414 C C . GLU F 1 279 ? 150.838 110.120 -109.001 1.00 51.49 2673 GLU F C 1
ATOM 17415 O O . GLU F 1 279 ? 149.992 109.861 -108.148 1.00 52.19 2673 GLU F O 1
ATOM 17421 N N . GLU F 1 280 ? 150.683 111.067 -109.915 1.00 52.71 2674 GLU F N 1
ATOM 17422 C CA . GLU F 1 280 ? 149.487 111.893 -109.977 1.00 52.57 2674 GLU F CA 1
ATOM 17423 C C . GLU F 1 280 ? 148.209 111.056 -110.010 1.00 51.24 2674 GLU F C 1
ATOM 17424 O O . GLU F 1 280 ? 147.213 111.412 -109.385 1.00 50.77 2674 GLU F O 1
ATOM 17430 N N . LYS F 1 281 ? 148.238 109.939 -110.729 1.00 49.66 2675 LYS F N 1
ATOM 17431 C CA . LYS F 1 281 ? 147.063 109.077 -110.831 1.00 48.63 2675 LYS F CA 1
ATOM 17432 C C . LYS F 1 281 ? 146.750 108.369 -109.522 1.00 47.95 2675 LYS F C 1
ATOM 17433 O O . LYS F 1 281 ? 145.586 108.190 -109.151 1.00 47.67 2675 LYS F O 1
ATOM 17439 N N . ILE F 1 282 ? 147.805 107.955 -108.834 1.00 46.78 2676 ILE F N 1
ATOM 17440 C CA . ILE F 1 282 ? 147.672 107.276 -107.556 1.00 44.72 2676 ILE F CA 1
ATOM 17441 C C . ILE F 1 282 ? 147.256 108.253 -106.464 1.00 44.54 2676 ILE F C 1
ATOM 17442 O O . ILE F 1 282 ? 146.425 107.929 -105.624 1.00 44.18 2676 ILE F O 1
ATOM 17447 N N . LYS F 1 283 ? 147.826 109.454 -106.485 1.00 44.56 2677 LYS F N 1
ATOM 17448 C CA . LYS F 1 283 ? 147.483 110.455 -105.491 1.00 44.55 2677 LYS F CA 1
ATOM 17449 C C . LYS F 1 283 ? 145.994 110.727 -105.523 1.00 45.96 2677 LYS F C 1
ATOM 17450 O O . LYS F 1 283 ? 145.412 111.048 -104.499 1.00 47.74 2677 LYS F O 1
ATOM 17456 N N . GLU F 1 284 ? 145.363 110.600 -106.683 1.00 46.62 2678 GLU F N 1
ATOM 17457 C CA . GLU F 1 284 ? 143.948 110.911 -106.743 1.00 49.24 2678 GLU F CA 1
ATOM 17458 C C . GLU F 1 284 ? 143.079 109.700 -106.470 1.00 49.36 2678 GLU F C 1
ATOM 17459 O O . GLU F 1 284 ? 141.867 109.708 -106.705 1.00 48.77 2678 GLU F O 1
ATOM 17465 N N . ILE F 1 285 ? 143.682 108.668 -105.903 1.00 49.18 2679 ILE F N 1
ATOM 17466 C CA . ILE F 1 285 ? 142.917 107.465 -105.671 1.00 48.82 2679 ILE F CA 1
ATOM 17467 C C . ILE F 1 285 ? 143.372 106.602 -104.471 1.00 48.45 2679 ILE F C 1
ATOM 17468 O O . ILE F 1 285 ? 142.734 105.592 -104.136 1.00 48.08 2679 ILE F O 1
ATOM 17473 N N . VAL F 1 286 ? 144.439 107.043 -103.802 1.00 47.74 2680 VAL F N 1
ATOM 17474 C CA . VAL F 1 286 ? 145.000 106.328 -102.657 1.00 49.09 2680 VAL F CA 1
ATOM 17475 C C . VAL F 1 286 ? 144.003 105.995 -101.566 1.00 50.47 2680 VAL F C 1
ATOM 17476 O O . VAL F 1 286 ? 143.894 104.846 -101.131 1.00 51.32 2680 VAL F O 1
ATOM 17480 N N . ASP F 1 287 ? 143.297 107.024 -101.111 1.00 50.86 2681 ASP F N 1
ATOM 17481 C CA . ASP F 1 287 ? 142.344 106.888 -100.032 1.00 50.98 2681 ASP F CA 1
ATOM 17482 C C . ASP F 1 287 ? 141.127 106.035 -100.325 1.00 50.39 2681 ASP F C 1
ATOM 17483 O O . ASP F 1 287 ? 140.176 106.043 -99.561 1.00 52.96 2681 ASP F O 1
ATOM 17488 N N . VAL F 1 288 ? 141.145 105.275 -101.405 1.00 48.71 2682 VAL F N 1
ATOM 17489 C CA . VAL F 1 288 ? 139.998 104.447 -101.711 1.00 47.64 2682 VAL F CA 1
ATOM 17490 C C . VAL F 1 288 ? 140.440 103.094 -102.267 1.00 48.19 2682 VAL F C 1
ATOM 17491 O O . VAL F 1 288 ? 139.629 102.237 -102.606 1.00 47.56 2682 VAL F O 1
ATOM 17495 N N . VAL F 1 289 ? 141.748 102.895 -102.340 1.00 48.52 2683 VAL F N 1
ATOM 17496 C CA . VAL F 1 289 ? 142.290 101.645 -102.847 1.00 48.77 2683 VAL F CA 1
ATOM 17497 C C . VAL F 1 289 ? 143.181 101.008 -101.788 1.00 49.08 2683 VAL F C 1
ATOM 17498 O O . VAL F 1 289 ? 143.849 101.693 -101.010 1.00 47.18 2683 VAL F O 1
ATOM 17502 N N . ASP F 1 290 ? 143.187 99.681 -101.767 1.00 50.58 2684 ASP F N 1
ATOM 17503 C CA . ASP F 1 290 ? 143.955 98.946 -100.776 1.00 51.10 2684 ASP F CA 1
ATOM 17504 C C . ASP F 1 290 ? 145.377 98.626 -101.193 1.00 51.79 2684 ASP F C 1
ATOM 17505 O O . ASP F 1 290 ? 146.307 98.779 -100.398 1.00 52.17 2684 ASP F O 1
ATOM 17510 N N . ALA F 1 291 ? 145.550 98.182 -102.439 1.00 51.65 2685 ALA F N 1
ATOM 17511 C CA . ALA F 1 291 ? 146.876 97.848 -102.944 1.00 49.76 2685 ALA F CA 1
ATOM 17512 C C . ALA F 1 291 ? 147.014 98.203 -104.408 1.00 48.87 2685 ALA F C 1
ATOM 17513 O O . ALA F 1 291 ? 146.055 98.106 -105.176 1.00 48.12 2685 ALA F O 1
ATOM 17515 N N . PHE F 1 292 ? 148.225 98.598 -104.786 1.00 48.36 2686 PHE F N 1
ATOM 17516 C CA . PHE F 1 292 ? 148.500 98.996 -106.154 1.00 47.55 2686 PHE F CA 1
ATOM 17517 C C . PHE F 1 292 ? 149.367 98.049 -106.953 1.00 46.95 2686 PHE F C 1
ATOM 17518 O O . PHE F 1 292 ? 150.334 97.474 -106.429 1.00 46.89 2686 PHE F O 1
ATOM 17526 N N . GLY F 1 293 ? 149.013 97.924 -108.236 1.00 45.96 2687 GLY F N 1
ATOM 17527 C CA . GLY F 1 293 ? 149.776 97.116 -109.179 1.00 44.11 2687 GLY F CA 1
ATOM 17528 C C . GLY F 1 293 ? 150.369 98.077 -110.208 1.00 41.57 2687 GLY F C 1
ATOM 17529 O O . GLY F 1 293 ? 149.658 98.587 -111.067 1.00 42.51 2687 GLY F O 1
ATOM 17530 N N . VAL F 1 294 ? 151.661 98.345 -110.133 1.00 38.47 2688 VAL F N 1
ATOM 17531 C CA . VAL F 1 294 ? 152.249 99.283 -111.073 1.00 38.79 2688 VAL F CA 1
ATOM 17532 C C . VAL F 1 294 ? 153.169 98.654 -112.098 1.00 37.87 2688 VAL F C 1
ATOM 17533 O O . VAL F 1 294 ? 154.037 97.852 -111.748 1.00 38.23 2688 VAL F O 1
ATOM 17537 N N . GLY F 1 295 ? 152.988 99.035 -113.361 1.00 35.91 2689 GLY F N 1
ATOM 17538 C CA . GLY F 1 295 ? 153.835 98.502 -114.411 1.00 36.18 2689 GLY F CA 1
ATOM 17539 C C . GLY F 1 295 ? 154.944 99.420 -114.930 1.00 36.13 2689 GLY F C 1
ATOM 17540 O O . GLY F 1 295 ? 155.993 99.638 -114.267 1.00 34.75 2689 GLY F O 1
ATOM 17541 N N . GLY F 1 296 ? 154.696 99.955 -116.133 1.00 35.80 2690 GLY F N 1
ATOM 17542 C CA . GLY F 1 296 ? 155.639 100.827 -116.820 1.00 34.96 2690 GLY F CA 1
ATOM 17543 C C . GLY F 1 296 ? 156.246 102.013 -116.084 1.00 34.40 2690 GLY F C 1
ATOM 17544 O O . GLY F 1 296 ? 157.427 102.318 -116.260 1.00 33.52 2690 GLY F O 1
ATOM 17545 N N . ALA F 1 297 ? 155.448 102.696 -115.271 1.00 34.47 2691 ALA F N 1
ATOM 17546 C CA . ALA F 1 297 ? 155.923 103.859 -114.527 1.00 33.35 2691 ALA F CA 1
ATOM 17547 C C . ALA F 1 297 ? 157.120 103.537 -113.658 1.00 34.35 2691 ALA F C 1
ATOM 17548 O O . ALA F 1 297 ? 157.788 104.446 -113.193 1.00 34.92 2691 ALA F O 1
ATOM 17550 N N . ILE F 1 298 ? 157.388 102.250 -113.424 1.00 34.88 2692 ILE F N 1
ATOM 17551 C CA . ILE F 1 298 ? 158.531 101.866 -112.608 1.00 35.65 2692 ILE F CA 1
ATOM 17552 C C . ILE F 1 298 ? 159.564 101.119 -113.444 1.00 36.25 2692 ILE F C 1
ATOM 17553 O O . ILE F 1 298 ? 160.760 101.428 -113.387 1.00 35.75 2692 ILE F O 1
ATOM 17558 N N . ALA F 1 299 ? 159.111 100.146 -114.232 1.00 35.61 2693 ALA F N 1
ATOM 17559 C CA . ALA F 1 299 ? 160.041 99.369 -115.061 1.00 37.44 2693 ALA F CA 1
ATOM 17560 C C . ALA F 1 299 ? 160.660 100.185 -116.205 1.00 38.18 2693 ALA F C 1
ATOM 17561 O O . ALA F 1 299 ? 161.865 100.097 -116.481 1.00 37.05 2693 ALA F O 1
ATOM 17563 N N . SER F 1 300 ? 159.807 100.976 -116.859 1.00 39.33 2694 SER F N 1
ATOM 17564 C CA . SER F 1 300 ? 160.184 101.837 -117.968 1.00 37.30 2694 SER F CA 1
ATOM 17565 C C . SER F 1 300 ? 160.573 103.204 -117.446 1.00 36.98 2694 SER F C 1
ATOM 17566 O O . SER F 1 300 ? 160.607 104.169 -118.176 1.00 38.74 2694 SER F O 1
ATOM 17569 N N . ALA F 1 301 ? 160.862 103.301 -116.165 1.00 37.06 2695 ALA F N 1
ATOM 17570 C CA . ALA F 1 301 ? 161.258 104.582 -115.615 1.00 37.01 2695 ALA F CA 1
ATOM 17571 C C . ALA F 1 301 ? 162.498 105.073 -116.371 1.00 37.07 2695 ALA F C 1
ATOM 17572 O O . ALA F 1 301 ? 163.206 104.292 -117.006 1.00 37.24 2695 ALA F O 1
ATOM 17574 N N . LYS F 1 302 ? 162.770 106.367 -116.295 1.00 37.71 2696 LYS F N 1
ATOM 17575 C CA . LYS F 1 302 ? 163.930 106.924 -116.979 1.00 38.04 2696 LYS F CA 1
ATOM 17576 C C . LYS F 1 302 ? 165.191 106.764 -116.164 1.00 36.91 2696 LYS F C 1
ATOM 17577 O O . LYS F 1 302 ? 165.170 106.924 -114.960 1.00 36.70 2696 LYS F O 1
ATOM 17583 N N . PRO F 1 303 ? 166.316 106.466 -116.824 1.00 38.10 2697 PRO F N 1
ATOM 17584 C CA . PRO F 1 303 ? 167.618 106.290 -116.171 1.00 38.52 2697 PRO F CA 1
ATOM 17585 C C . PRO F 1 303 ? 168.088 107.591 -115.527 1.00 39.84 2697 PRO F C 1
ATOM 17586 O O . PRO F 1 303 ? 167.562 108.661 -115.807 1.00 40.68 2697 PRO F O 1
ATOM 17590 N N . VAL F 1 304 ? 169.080 107.496 -114.657 1.00 41.36 2698 VAL F N 1
ATOM 17591 C CA . VAL F 1 304 ? 169.646 108.667 -114.010 1.00 43.03 2698 VAL F CA 1
ATOM 17592 C C . VAL F 1 304 ? 170.897 108.985 -114.843 1.00 46.18 2698 VAL F C 1
ATOM 17593 O O . VAL F 1 304 ? 171.778 108.148 -114.996 1.00 46.42 2698 VAL F O 1
ATOM 17597 N N . ASP F 1 305 ? 170.959 110.187 -115.406 1.00 49.99 2699 ASP F N 1
ATOM 17598 C CA . ASP F 1 305 ? 172.083 110.573 -116.259 1.00 51.24 2699 ASP F CA 1
ATOM 17599 C C . ASP F 1 305 ? 173.363 110.544 -115.464 1.00 50.80 2699 ASP F C 1
ATOM 17600 O O . ASP F 1 305 ? 173.902 111.600 -115.137 1.00 52.64 2699 ASP F O 1
ATOM 17605 N N . PHE F 1 306 ? 173.839 109.340 -115.150 1.00 50.36 2700 PHE F N 1
ATOM 17606 C CA . PHE F 1 306 ? 175.085 109.145 -114.392 1.00 49.29 2700 PHE F CA 1
ATOM 17607 C C . PHE F 1 306 ? 176.304 109.227 -115.316 1.00 49.55 2700 PHE F C 1
ATOM 17608 O O . PHE F 1 306 ? 176.326 108.608 -116.379 1.00 49.51 2700 PHE F O 1
ATOM 17616 N N . ALA F 1 307 ? 177.316 109.980 -114.908 1.00 50.06 2701 ALA F N 1
ATOM 17617 C CA . ALA F 1 307 ? 178.520 110.103 -115.714 1.00 51.54 2701 ALA F CA 1
ATOM 17618 C C . ALA F 1 307 ? 179.793 109.871 -114.908 1.00 52.88 2701 ALA F C 1
ATOM 17619 O O . ALA F 1 307 ? 179.871 110.222 -113.732 1.00 53.19 2701 ALA F O 1
ATOM 17621 N N . LEU F 1 308 ? 180.797 109.288 -115.556 1.00 54.37 2702 LEU F N 1
ATOM 17622 C CA . LEU F 1 308 ? 182.083 109.024 -114.918 1.00 55.17 2702 LEU F CA 1
ATOM 17623 C C . LEU F 1 308 ? 183.075 110.089 -115.383 1.00 55.07 2702 LEU F C 1
ATOM 17624 O O . LEU F 1 308 ? 183.380 110.165 -116.562 1.00 54.51 2702 LEU F O 1
ATOM 17629 N N . ASP F 1 309 ? 183.574 110.909 -114.462 1.00 56.11 2703 ASP F N 1
ATOM 17630 C CA . ASP F 1 309 ? 184.515 111.960 -114.826 1.00 58.96 2703 ASP F CA 1
ATOM 17631 C C . ASP F 1 309 ? 185.714 112.058 -113.901 1.00 59.54 2703 ASP F C 1
ATOM 17632 O O . ASP F 1 309 ? 185.558 112.179 -112.688 1.00 59.14 2703 ASP F O 1
ATOM 17637 N N . ILE F 1 310 ? 186.910 112.039 -114.479 1.00 60.54 2704 ILE F N 1
ATOM 17638 C CA . ILE F 1 310 ? 188.124 112.147 -113.689 1.00 63.65 2704 ILE F CA 1
ATOM 17639 C C . ILE F 1 310 ? 188.183 113.535 -113.061 1.00 64.82 2704 ILE F C 1
ATOM 17640 O O . ILE F 1 310 ? 188.177 114.544 -113.762 1.00 65.26 2704 ILE F O 1
ATOM 17645 N N . VAL F 1 311 ? 188.220 113.570 -111.731 1.00 66.51 2705 VAL F N 1
ATOM 17646 C CA . VAL F 1 311 ? 188.248 114.819 -110.982 1.00 68.42 2705 VAL F CA 1
ATOM 17647 C C . VAL F 1 311 ? 189.606 115.068 -110.355 1.00 70.00 2705 VAL F C 1
ATOM 17648 O O . VAL F 1 311 ? 189.833 116.103 -109.725 1.00 69.67 2705 VAL F O 1
ATOM 17652 N N . GLU F 1 312 ? 190.508 114.108 -110.523 1.00 73.10 2706 GLU F N 1
ATOM 17653 C CA . GLU F 1 312 ? 191.860 114.226 -109.972 1.00 75.75 2706 GLU F CA 1
ATOM 17654 C C . GLU F 1 312 ? 192.828 113.284 -110.682 1.00 75.92 2706 GLU F C 1
ATOM 17655 O O . GLU F 1 312 ? 192.532 112.104 -110.884 1.00 75.79 2706 GLU F O 1
ATOM 17661 N N . VAL F 1 313 ? 193.981 113.821 -111.068 1.00 76.93 2707 VAL F N 1
ATOM 17662 C CA . VAL F 1 313 ? 195.006 113.044 -111.758 1.00 78.25 2707 VAL F CA 1
ATOM 17663 C C . VAL F 1 313 ? 196.342 113.213 -111.033 1.00 79.30 2707 VAL F C 1
ATOM 17664 O O . VAL F 1 313 ? 196.901 114.315 -111.004 1.00 78.49 2707 VAL F O 1
ATOM 17668 N N . GLU F 1 314 ? 196.837 112.122 -110.445 1.00 80.62 2708 GLU F N 1
ATOM 17669 C CA . GLU F 1 314 ? 198.099 112.131 -109.706 1.00 82.08 2708 GLU F CA 1
ATOM 17670 C C . GLU F 1 314 ? 198.054 113.110 -108.531 1.00 82.23 2708 GLU F C 1
ATOM 17671 O O . GLU F 1 314 ? 198.932 113.970 -108.386 1.00 82.05 2708 GLU F O 1
ATOM 17677 N N . GLY F 1 315 ? 197.025 112.979 -107.699 1.00 81.85 2709 GLY F N 1
ATOM 17678 C CA . GLY F 1 315 ? 196.889 113.856 -106.550 1.00 82.15 2709 GLY F CA 1
ATOM 17679 C C . GLY F 1 315 ? 196.644 115.308 -106.915 1.00 82.34 2709 GLY F C 1
ATOM 17680 O O . GLY F 1 315 ? 196.588 116.175 -106.038 1.00 82.76 2709 GLY F O 1
ATOM 17681 N N . LYS F 1 316 ? 196.493 115.577 -108.209 1.00 82.32 2710 LYS F N 1
ATOM 17682 C CA . LYS F 1 316 ? 196.246 116.930 -108.696 1.00 81.70 2710 LYS F CA 1
ATOM 17683 C C . LYS F 1 316 ? 194.776 117.100 -109.067 1.00 80.34 2710 LYS F C 1
ATOM 17684 O O . LYS F 1 316 ? 194.227 116.302 -109.825 1.00 80.06 2710 LYS F O 1
ATOM 17690 N N . PRO F 1 317 ? 194.118 118.136 -108.524 1.00 79.43 2711 PRO F N 1
ATOM 17691 C CA . PRO F 1 317 ? 192.702 118.445 -108.777 1.00 78.94 2711 PRO F CA 1
ATOM 17692 C C . PRO F 1 317 ? 192.449 118.983 -110.188 1.00 78.24 2711 PRO F C 1
ATOM 17693 O O . PRO F 1 317 ? 192.844 120.104 -110.514 1.00 76.71 2711 PRO F O 1
ATOM 17697 N N . ILE F 1 318 ? 191.783 118.182 -111.015 1.00 77.87 2712 ILE F N 1
ATOM 17698 C CA . ILE F 1 318 ? 191.474 118.581 -112.381 1.00 77.87 2712 ILE F CA 1
ATOM 17699 C C . ILE F 1 318 ? 190.287 117.824 -112.959 1.00 77.39 2712 ILE F C 1
ATOM 17700 O O . ILE F 1 318 ? 190.242 116.596 -112.917 1.00 77.50 2712 ILE F O 1
ATOM 17705 N N . ALA F 1 319 ? 189.329 118.578 -113.492 1.00 76.85 2713 ALA F N 1
ATOM 17706 C CA . ALA F 1 319 ? 188.124 118.022 -114.111 1.00 76.83 2713 ALA F CA 1
ATOM 17707 C C . ALA F 1 319 ? 187.689 118.969 -115.234 1.00 76.09 2713 ALA F C 1
ATOM 17708 O O . ALA F 1 319 ? 187.967 120.160 -115.170 1.00 75.95 2713 ALA F O 1
ATOM 17710 N N . LYS F 1 320 ? 187.016 118.449 -116.258 1.00 75.36 2714 LYS F N 1
ATOM 17711 C CA . LYS F 1 320 ? 186.572 119.291 -117.372 1.00 74.81 2714 LYS F CA 1
ATOM 17712 C C . LYS F 1 320 ? 185.451 120.264 -116.999 1.00 74.16 2714 LYS F C 1
ATOM 17713 O O . LYS F 1 320 ? 184.985 120.272 -115.858 1.00 74.44 2714 LYS F O 1
ATOM 17719 N N . ARG F 1 321 ? 185.035 121.086 -117.963 1.00 73.14 2715 ARG F N 1
ATOM 17720 C CA . ARG F 1 321 ? 183.985 122.091 -117.753 1.00 72.91 2715 ARG F CA 1
ATOM 17721 C C . ARG F 1 321 ? 182.659 121.555 -117.198 1.00 72.00 2715 ARG F C 1
ATOM 17722 O O . ARG F 1 321 ? 182.156 120.529 -117.644 1.00 71.52 2715 ARG F O 1
ATOM 17730 N N . GLY F 1 322 ? 182.086 122.275 -116.239 1.00 71.15 2716 GLY F N 1
ATOM 17731 C CA . GLY F 1 322 ? 180.820 121.864 -115.669 1.00 70.73 2716 GLY F CA 1
ATOM 17732 C C . GLY F 1 322 ? 180.915 120.689 -114.728 1.00 71.03 2716 GLY F C 1
ATOM 17733 O O . GLY F 1 322 ? 179.895 120.154 -114.297 1.00 70.29 2716 GLY F O 1
ATOM 17734 N N . LYS F 1 323 ? 182.141 120.281 -114.413 1.00 72.37 2717 LYS F N 1
ATOM 17735 C CA . LYS F 1 323 ? 182.368 119.158 -113.512 1.00 72.33 2717 LYS F CA 1
ATOM 17736 C C . LYS F 1 323 ? 183.170 119.641 -112.306 1.00 72.29 2717 LYS F C 1
ATOM 17737 O O . LYS F 1 323 ? 184.065 120.485 -112.436 1.00 71.80 2717 LYS F O 1
ATOM 17743 N N . LEU F 1 324 ? 182.831 119.109 -111.135 1.00 72.23 2718 LEU F N 1
ATOM 17744 C CA . LEU F 1 324 ? 183.512 119.473 -109.912 1.00 73.37 2718 LEU F CA 1
ATOM 17745 C C . LEU F 1 324 ? 184.858 118.770 -109.856 1.00 74.45 2718 LEU F C 1
ATOM 17746 O O . LEU F 1 324 ? 184.984 117.622 -110.272 1.00 74.82 2718 LEU F O 1
ATOM 17751 N N . SER F 1 325 ? 185.861 119.469 -109.335 1.00 75.47 2719 SER F N 1
ATOM 17752 C CA . SER F 1 325 ? 187.219 118.947 -109.265 1.00 76.10 2719 SER F CA 1
ATOM 17753 C C . SER F 1 325 ? 187.665 118.484 -107.875 1.00 76.63 2719 SER F C 1
ATOM 17754 O O . SER F 1 325 ? 187.210 119.006 -106.851 1.00 76.77 2719 SER F O 1
ATOM 17757 N N . GLY F 1 326 ? 188.561 117.497 -107.854 1.00 76.69 2720 GLY F N 1
ATOM 17758 C CA . GLY F 1 326 ? 189.095 116.997 -106.599 1.00 76.56 2720 GLY F CA 1
ATOM 17759 C C . GLY F 1 326 ? 188.458 115.761 -105.982 1.00 76.89 2720 GLY F C 1
ATOM 17760 O O . GLY F 1 326 ? 187.342 115.362 -106.334 1.00 76.61 2720 GLY F O 1
ATOM 17761 N N . ARG F 1 327 ? 189.193 115.156 -105.047 1.00 77.04 2721 ARG F N 1
ATOM 17762 C CA . ARG F 1 327 ? 188.748 113.963 -104.326 1.00 76.65 2721 ARG F CA 1
ATOM 17763 C C . ARG F 1 327 ? 187.895 114.430 -103.159 1.00 76.06 2721 ARG F C 1
ATOM 17764 O O . ARG F 1 327 ? 188.375 115.185 -102.311 1.00 75.04 2721 ARG F O 1
ATOM 17772 N N . LYS F 1 328 ? 186.643 113.987 -103.092 1.00 75.78 2722 LYS F N 1
ATOM 17773 C CA . LYS F 1 328 ? 185.803 114.440 -101.996 1.00 76.74 2722 LYS F CA 1
ATOM 17774 C C . LYS F 1 328 ? 184.942 113.417 -101.282 1.00 75.18 2722 LYS F C 1
ATOM 17775 O O . LYS F 1 328 ? 184.859 112.260 -101.686 1.00 75.66 2722 LYS F O 1
ATOM 17781 N N . GLN F 1 329 ? 184.310 113.872 -100.202 1.00 73.47 2723 GLN F N 1
ATOM 17782 C CA . GLN F 1 329 ? 183.425 113.042 -99.393 1.00 72.26 2723 GLN F CA 1
ATOM 17783 C C . GLN F 1 329 ? 182.100 113.752 -99.153 1.00 71.61 2723 GLN F C 1
ATOM 17784 O O . GLN F 1 329 ? 182.037 114.987 -99.181 1.00 71.29 2723 GLN F O 1
ATOM 17790 N N . VAL F 1 330 ? 181.049 112.968 -98.919 1.00 70.55 2724 VAL F N 1
ATOM 17791 C CA . VAL F 1 330 ? 179.718 113.509 -98.652 1.00 70.41 2724 VAL F CA 1
ATOM 17792 C C . VAL F 1 330 ? 179.281 113.119 -97.252 1.00 69.46 2724 VAL F C 1
ATOM 17793 O O . VAL F 1 330 ? 179.138 111.943 -96.951 1.00 69.37 2724 VAL F O 1
ATOM 17797 N N . TYR F 1 331 ? 179.077 114.108 -96.393 1.00 69.80 2725 TYR F N 1
ATOM 17798 C CA . TYR F 1 331 ? 178.654 113.845 -95.024 1.00 69.87 2725 TYR F CA 1
ATOM 17799 C C . TYR F 1 331 ? 177.155 114.027 -94.848 1.00 69.51 2725 TYR F C 1
ATOM 17800 O O . TYR F 1 331 ? 176.577 115.040 -95.251 1.00 71.13 2725 TYR F O 1
ATOM 17809 N N . ARG F 1 332 ? 176.526 113.031 -94.245 1.00 68.22 2726 ARG F N 1
ATOM 17810 C CA . ARG F 1 332 ? 175.094 113.068 -94.025 1.00 68.28 2726 ARG F CA 1
ATOM 17811 C C . ARG F 1 332 ? 174.801 113.048 -92.524 1.00 69.58 2726 ARG F C 1
ATOM 17812 O O . ARG F 1 332 ? 175.410 112.286 -91.781 1.00 70.76 2726 ARG F O 1
ATOM 17820 N N . CYS F 1 333 ? 173.885 113.890 -92.063 1.00 70.33 2727 CYS F N 1
ATOM 17821 C CA . CYS F 1 333 ? 173.535 113.879 -90.645 1.00 70.05 2727 CYS F CA 1
ATOM 17822 C C . CYS F 1 333 ? 172.262 113.033 -90.555 1.00 70.32 2727 CYS F C 1
ATOM 17823 O O . CYS F 1 333 ? 171.684 112.643 -91.571 1.00 69.15 2727 CYS F O 1
ATOM 17826 N N . GLU F 1 334 ? 171.818 112.757 -89.341 1.00 72.00 2728 GLU F N 1
ATOM 17827 C CA . GLU F 1 334 ? 170.626 111.949 -89.158 1.00 74.11 2728 GLU F CA 1
ATOM 17828 C C . GLU F 1 334 ? 169.379 112.677 -89.595 1.00 74.02 2728 GLU F C 1
ATOM 17829 O O . GLU F 1 334 ? 168.299 112.094 -89.596 1.00 75.04 2728 GLU F O 1
ATOM 17835 N N . ASN F 1 335 ? 169.512 113.952 -89.946 1.00 73.52 2729 ASN F N 1
ATOM 17836 C CA . ASN F 1 335 ? 168.353 114.724 -90.379 1.00 73.58 2729 ASN F CA 1
ATOM 17837 C C . ASN F 1 335 ? 168.322 114.937 -91.885 1.00 73.40 2729 ASN F C 1
ATOM 17838 O O . ASN F 1 335 ? 167.738 115.901 -92.382 1.00 73.08 2729 ASN F O 1
ATOM 17843 N N . GLY F 1 336 ? 168.963 114.022 -92.606 1.00 72.96 2730 GLY F N 1
ATOM 17844 C CA . GLY F 1 336 ? 168.984 114.092 -94.052 1.00 71.26 2730 GLY F CA 1
ATOM 17845 C C . GLY F 1 336 ? 169.749 115.242 -94.681 1.00 69.75 2730 GLY F C 1
ATOM 17846 O O . GLY F 1 336 ? 169.799 115.344 -95.907 1.00 69.86 2730 GLY F O 1
ATOM 17847 N N . HIS F 1 337 ? 170.341 116.109 -93.870 1.00 67.49 2731 HIS F N 1
ATOM 17848 C CA . HIS F 1 337 ? 171.095 117.232 -94.412 1.00 65.96 2731 HIS F CA 1
ATOM 17849 C C . HIS F 1 337 ? 172.419 116.722 -94.977 1.00 63.37 2731 HIS F C 1
ATOM 17850 O O . HIS F 1 337 ? 173.238 116.183 -94.235 1.00 63.79 2731 HIS F O 1
ATOM 17857 N N . TYR F 1 338 ? 172.630 116.872 -96.283 1.00 58.99 2732 TYR F N 1
ATOM 17858 C CA . TYR F 1 338 ? 173.871 116.402 -96.891 1.00 55.08 2732 TYR F CA 1
ATOM 17859 C C . TYR F 1 338 ? 174.879 117.518 -97.049 1.00 55.53 2732 TYR F C 1
ATOM 17860 O O . TYR F 1 338 ? 174.525 118.690 -97.025 1.00 56.73 2732 TYR F O 1
ATOM 17869 N N . HIS F 1 339 ? 176.140 117.155 -97.222 1.00 55.60 2733 HIS F N 1
ATOM 17870 C CA . HIS F 1 339 ? 177.186 118.151 -97.382 1.00 56.64 2733 HIS F CA 1
ATOM 17871 C C . HIS F 1 339 ? 178.393 117.590 -98.110 1.00 56.75 2733 HIS F C 1
ATOM 17872 O O . HIS F 1 339 ? 179.096 116.747 -97.582 1.00 57.29 2733 HIS F O 1
ATOM 17879 N N . VAL F 1 340 ? 178.639 118.052 -99.325 1.00 57.56 2734 VAL F N 1
ATOM 17880 C CA . VAL F 1 340 ? 179.790 117.579 -100.078 1.00 57.67 2734 VAL F CA 1
ATOM 17881 C C . VAL F 1 340 ? 180.960 118.503 -99.805 1.00 58.41 2734 VAL F C 1
ATOM 17882 O O . VAL F 1 340 ? 180.888 119.704 -100.053 1.00 58.54 2734 VAL F O 1
ATOM 17886 N N . VAL F 1 341 ? 182.040 117.939 -99.287 1.00 59.94 2735 VAL F N 1
ATOM 17887 C CA . VAL F 1 341 ? 183.229 118.719 -98.982 1.00 60.77 2735 VAL F CA 1
ATOM 17888 C C . VAL F 1 341 ? 184.475 118.019 -99.481 1.00 61.56 2735 VAL F C 1
ATOM 17889 O O . VAL F 1 341 ? 184.457 116.834 -99.795 1.00 60.80 2735 VAL F O 1
ATOM 17893 N N . PRO F 1 342 ? 185.576 118.761 -99.583 1.00 63.60 2736 PRO F N 1
ATOM 17894 C CA . PRO F 1 342 ? 186.841 118.199 -100.045 1.00 66.66 2736 PRO F CA 1
ATOM 17895 C C . PRO F 1 342 ? 187.342 117.180 -99.026 1.00 70.09 2736 PRO F C 1
ATOM 17896 O O . PRO F 1 342 ? 187.176 117.378 -97.819 1.00 70.85 2736 PRO F O 1
ATOM 17900 N N . ALA F 1 343 ? 187.945 116.093 -99.503 1.00 73.11 2737 ALA F N 1
ATOM 17901 C CA . ALA F 1 343 ? 188.474 115.061 -98.610 1.00 76.17 2737 ALA F CA 1
ATOM 17902 C C . ALA F 1 343 ? 189.573 115.621 -97.688 1.00 78.32 2737 ALA F C 1
ATOM 17903 O O . ALA F 1 343 ? 189.812 115.090 -96.598 1.00 78.05 2737 ALA F O 1
ATOM 17905 N N . ASN F 1 344 ? 190.223 116.699 -98.133 1.00 81.36 2738 ASN F N 1
ATOM 17906 C CA . ASN F 1 344 ? 191.299 117.350 -97.384 1.00 84.19 2738 ASN F CA 1
ATOM 17907 C C . ASN F 1 344 ? 190.795 117.912 -96.055 1.00 86.08 2738 ASN F C 1
ATOM 17908 O O . ASN F 1 344 ? 191.572 118.424 -95.250 1.00 86.77 2738 ASN F O 1
ATOM 17913 N N . LYS F 1 345 ? 189.487 117.826 -95.838 1.00 88.25 2739 LYS F N 1
ATOM 17914 C CA . LYS F 1 345 ? 188.869 118.327 -94.614 1.00 90.48 2739 LYS F CA 1
ATOM 17915 C C . LYS F 1 345 ? 187.926 117.250 -94.085 1.00 91.52 2739 LYS F C 1
ATOM 17916 O O . LYS F 1 345 ? 187.558 116.326 -94.816 1.00 91.66 2739 LYS F O 1
ATOM 17922 N N . LYS F 1 346 ? 187.533 117.359 -92.822 1.00 92.72 2740 LYS F N 1
ATOM 17923 C CA . LYS F 1 346 ? 186.641 116.363 -92.236 1.00 94.24 2740 LYS F CA 1
ATOM 17924 C C . LYS F 1 346 ? 185.584 116.967 -91.324 1.00 95.35 2740 LYS F C 1
ATOM 17925 O O . LYS F 1 346 ? 185.900 117.701 -90.384 1.00 95.39 2740 LYS F O 1
ATOM 17931 N N . LEU F 1 347 ? 184.327 116.646 -91.615 1.00 96.56 2741 LEU F N 1
ATOM 17932 C CA . LEU F 1 347 ? 183.189 117.143 -90.849 1.00 97.94 2741 LEU F CA 1
ATOM 17933 C C . LEU F 1 347 ? 182.883 116.267 -89.643 1.00 99.17 2741 LEU F C 1
ATOM 17934 O O . LEU F 1 347 ? 183.259 115.098 -89.603 1.00 99.74 2741 LEU F O 1
ATOM 17939 N N . GLU F 1 348 ? 182.200 116.849 -88.664 1.00 100.38 2742 GLU F N 1
ATOM 17940 C CA . GLU F 1 348 ? 181.800 116.138 -87.461 1.00 101.50 2742 GLU F CA 1
ATOM 17941 C C . GLU F 1 348 ? 180.484 116.747 -86.999 1.00 101.50 2742 GLU F C 1
ATOM 17942 O O . GLU F 1 348 ? 179.579 116.055 -86.531 1.00 101.47 2742 GLU F O 1
ATOM 17948 N N . ARG F 1 349 ? 180.393 118.059 -87.160 1.00 101.65 2743 ARG F N 1
ATOM 17949 C CA . ARG F 1 349 ? 179.207 118.816 -86.801 1.00 101.98 2743 ARG F CA 1
ATOM 17950 C C . ARG F 1 349 ? 178.416 118.994 -88.094 1.00 100.80 2743 ARG F C 1
ATOM 17951 O O . ARG F 1 349 ? 178.995 119.038 -89.178 1.00 100.65 2743 ARG F O 1
ATOM 17959 N N . CYS F 1 350 ? 177.099 119.092 -87.990 1.00 99.35 2744 CYS F N 1
ATOM 17960 C CA . CYS F 1 350 ? 176.301 119.300 -89.182 1.00 97.98 2744 CYS F CA 1
ATOM 17961 C C . CYS F 1 350 ? 176.146 120.798 -89.372 1.00 98.19 2744 CYS F C 1
ATOM 17962 O O . CYS F 1 350 ? 175.451 121.457 -88.604 1.00 97.85 2744 CYS F O 1
ATOM 17965 N N . PRO F 1 351 ? 176.799 121.357 -90.401 1.00 98.57 2745 PRO F N 1
ATOM 17966 C CA . PRO F 1 351 ? 176.724 122.793 -90.681 1.00 98.67 2745 PRO F CA 1
ATOM 17967 C C . PRO F 1 351 ? 175.373 123.405 -90.303 1.00 98.41 2745 PRO F C 1
ATOM 17968 O O . PRO F 1 351 ? 175.316 124.486 -89.723 1.00 98.29 2745 PRO F O 1
ATOM 17972 N N . VAL F 1 352 ? 174.290 122.711 -90.634 1.00 98.37 2746 VAL F N 1
ATOM 17973 C CA . VAL F 1 352 ? 172.954 123.188 -90.309 1.00 98.77 2746 VAL F CA 1
ATOM 17974 C C . VAL F 1 352 ? 172.645 122.738 -88.877 1.00 99.15 2746 VAL F C 1
ATOM 17975 O O . VAL F 1 352 ? 173.489 122.902 -87.998 1.00 98.70 2746 VAL F O 1
ATOM 17979 N N . CYS F 1 353 ? 171.463 122.172 -88.633 1.00 99.85 2747 CYS F N 1
ATOM 17980 C CA . CYS F 1 353 ? 171.099 121.724 -87.288 1.00 100.06 2747 CYS F CA 1
ATOM 17981 C C . CYS F 1 353 ? 172.199 120.836 -86.699 1.00 99.46 2747 CYS F C 1
ATOM 17982 O O . CYS F 1 353 ? 172.266 119.633 -86.972 1.00 99.09 2747 CYS F O 1
ATOM 17985 N N . ASN F 1 354 ? 173.059 121.450 -85.890 1.00 98.80 2748 ASN F N 1
ATOM 17986 C CA . ASN F 1 354 ? 174.177 120.753 -85.262 1.00 98.13 2748 ASN F CA 1
ATOM 17987 C C . ASN F 1 354 ? 173.822 119.333 -84.839 1.00 97.37 2748 ASN F C 1
ATOM 17988 O O . ASN F 1 354 ? 173.068 119.113 -83.883 1.00 97.72 2748 ASN F O 1
ATOM 17993 N N . ALA F 1 355 ? 174.367 118.372 -85.577 1.00 95.70 2749 ALA F N 1
ATOM 17994 C CA . ALA F 1 355 ? 174.142 116.959 -85.306 1.00 94.38 2749 ALA F CA 1
ATOM 17995 C C . ALA F 1 355 ? 175.375 116.197 -85.773 1.00 93.61 2749 ALA F C 1
ATOM 17996 O O . ALA F 1 355 ? 176.244 116.754 -86.447 1.00 93.99 2749 ALA F O 1
ATOM 17998 N N . LYS F 1 356 ? 175.456 114.925 -85.409 1.00 92.36 2750 LYS F N 1
ATOM 17999 C CA . LYS F 1 356 ? 176.590 114.103 -85.794 1.00 90.99 2750 LYS F CA 1
ATOM 18000 C C . LYS F 1 356 ? 176.413 113.684 -87.246 1.00 90.19 2750 LYS F C 1
ATOM 18001 O O . LYS F 1 356 ? 175.334 113.226 -87.644 1.00 90.23 2750 LYS F O 1
ATOM 18007 N N . VAL F 1 357 ? 177.472 113.851 -88.034 1.00 88.86 2751 VAL F N 1
ATOM 18008 C CA . VAL F 1 357 ? 177.433 113.499 -89.452 1.00 87.33 2751 VAL F CA 1
ATOM 18009 C C . VAL F 1 357 ? 178.417 112.379 -89.760 1.00 86.48 2751 VAL F C 1
ATOM 18010 O O . VAL F 1 357 ? 179.534 112.380 -89.252 1.00 86.72 2751 VAL F O 1
ATOM 18014 N N . GLU F 1 358 ? 178.001 111.432 -90.599 1.00 85.28 2752 GLU F N 1
ATOM 18015 C CA . GLU F 1 358 ? 178.851 110.299 -90.961 1.00 84.05 2752 GLU F CA 1
ATOM 18016 C C . GLU F 1 358 ? 179.144 110.235 -92.465 1.00 81.78 2752 GLU F C 1
ATOM 18017 O O . GLU F 1 358 ? 178.270 110.493 -93.290 1.00 81.46 2752 GLU F O 1
ATOM 18023 N N . PRO F 1 359 ? 180.387 109.882 -92.833 1.00 79.70 2753 PRO F N 1
ATOM 18024 C CA . PRO F 1 359 ? 180.859 109.762 -94.214 1.00 77.80 2753 PRO F CA 1
ATOM 18025 C C . PRO F 1 359 ? 180.056 108.722 -94.982 1.00 76.24 2753 PRO F C 1
ATOM 18026 O O . PRO F 1 359 ? 179.632 107.724 -94.411 1.00 76.32 2753 PRO F O 1
ATOM 18030 N N . LEU F 1 360 ? 179.862 108.946 -96.275 1.00 74.35 2754 LEU F N 1
ATOM 18031 C CA . LEU F 1 360 ? 179.103 108.008 -97.084 1.00 73.22 2754 LEU F CA 1
ATOM 18032 C C . LEU F 1 360 ? 179.966 107.188 -98.047 1.00 73.24 2754 LEU F C 1
ATOM 18033 O O . LEU F 1 360 ? 179.678 106.013 -98.292 1.00 72.52 2754 LEU F O 1
ATOM 18038 N N . LEU F 1 361 ? 181.012 107.801 -98.600 1.00 72.92 2755 LEU F N 1
ATOM 18039 C CA . LEU F 1 361 ? 181.895 107.080 -99.514 1.00 72.33 2755 LEU F CA 1
ATOM 18040 C C . LEU F 1 361 ? 182.752 106.129 -98.688 1.00 72.37 2755 LEU F C 1
ATOM 18041 O O . LEU F 1 361 ? 183.589 106.563 -97.895 1.00 72.27 2755 LEU F O 1
ATOM 18046 N N . LYS F 1 362 ? 182.538 104.831 -98.867 1.00 72.31 2756 LYS F N 1
ATOM 18047 C CA . LYS F 1 362 ? 183.294 103.824 -98.128 1.00 72.16 2756 LYS F CA 1
ATOM 18048 C C . LYS F 1 362 ? 183.942 102.851 -99.095 1.00 71.34 2756 LYS F C 1
ATOM 18049 O O . LYS F 1 362 ? 183.381 102.549 -100.142 1.00 71.50 2756 LYS F O 1
ATOM 18055 N N . PRO F 1 363 ? 185.135 102.341 -98.755 1.00 70.94 2757 PRO F N 1
ATOM 18056 C CA . PRO F 1 363 ? 185.850 101.388 -99.614 1.00 70.16 2757 PRO F CA 1
ATOM 18057 C C . PRO F 1 363 ? 185.085 100.078 -99.824 1.00 69.60 2757 PRO F C 1
ATOM 18058 O O . PRO F 1 363 ? 184.616 99.470 -98.868 1.00 69.26 2757 PRO F O 1
ATOM 18062 N N . ILE F 1 364 ? 184.953 99.651 -101.074 1.00 69.94 2758 ILE F N 1
ATOM 18063 C CA . ILE F 1 364 ? 184.247 98.405 -101.374 1.00 70.52 2758 ILE F CA 1
ATOM 18064 C C . ILE F 1 364 ? 185.128 97.464 -102.193 1.00 70.31 2758 ILE F C 1
ATOM 18065 O O . ILE F 1 364 ? 184.887 96.265 -102.222 1.00 70.73 2758 ILE F O 1
ATOM 18070 N N . ILE F 1 365 ? 186.129 98.016 -102.874 1.00 70.10 2759 ILE F N 1
ATOM 18071 C CA . ILE F 1 365 ? 187.064 97.217 -103.658 1.00 70.72 2759 ILE F CA 1
ATOM 18072 C C . ILE F 1 365 ? 188.491 97.738 -103.534 1.00 72.82 2759 ILE F C 1
ATOM 18073 O O . ILE F 1 365 ? 188.830 98.827 -104.008 1.00 71.56 2759 ILE F O 1
ATOM 18078 N N . GLU F 1 366 ? 189.325 96.934 -102.883 1.00 75.33 2760 GLU F N 1
ATOM 18079 C CA . GLU F 1 366 ? 190.720 97.273 -102.684 1.00 76.22 2760 GLU F CA 1
ATOM 18080 C C . GLU F 1 366 ? 191.547 96.487 -103.692 1.00 75.26 2760 GLU F C 1
ATOM 18081 O O . GLU F 1 366 ? 191.663 95.265 -103.611 1.00 73.56 2760 GLU F O 1
ATOM 18087 N N . ASN F 1 367 ? 192.092 97.211 -104.661 1.00 74.99 2761 ASN F N 1
ATOM 18088 C CA . ASN F 1 367 ? 192.897 96.621 -105.712 1.00 74.80 2761 ASN F CA 1
ATOM 18089 C C . ASN F 1 367 ? 192.266 95.367 -106.311 1.00 74.05 2761 ASN F C 1
ATOM 18090 O O . ASN F 1 367 ? 192.824 94.284 -106.251 1.00 73.26 2761 ASN F O 1
ATOM 18095 N N . GLY F 1 368 ? 191.089 95.532 -106.897 1.00 74.57 2762 GLY F N 1
ATOM 18096 C CA . GLY F 1 368 ? 190.404 94.417 -107.513 1.00 75.00 2762 GLY F CA 1
ATOM 18097 C C . GLY F 1 368 ? 189.851 93.423 -106.523 1.00 75.57 2762 GLY F C 1
ATOM 18098 O O . GLY F 1 368 ? 189.298 92.404 -106.930 1.00 75.99 2762 GLY F O 1
ATOM 18099 N N . GLU F 1 369 ? 189.987 93.712 -105.230 1.00 75.63 2763 GLU F N 1
ATOM 18100 C CA . GLU F 1 369 ? 189.492 92.808 -104.197 1.00 76.34 2763 GLU F CA 1
ATOM 18101 C C . GLU F 1 369 ? 188.273 93.396 -103.497 1.00 75.31 2763 GLU F C 1
ATOM 18102 O O . GLU F 1 369 ? 188.371 94.450 -102.875 1.00 74.08 2763 GLU F O 1
ATOM 18108 N N . ILE F 1 370 ? 187.133 92.715 -103.591 1.00 74.37 2764 ILE F N 1
ATOM 18109 C CA . ILE F 1 370 ? 185.919 93.207 -102.950 1.00 74.92 2764 ILE F CA 1
ATOM 18110 C C . ILE F 1 370 ? 185.947 93.007 -101.430 1.00 74.81 2764 ILE F C 1
ATOM 18111 O O . ILE F 1 370 ? 185.586 91.953 -100.907 1.00 75.90 2764 ILE F O 1
ATOM 18116 N N . VAL F 1 371 ? 186.377 94.050 -100.732 1.00 73.62 2765 VAL F N 1
ATOM 18117 C CA . VAL F 1 371 ? 186.488 94.050 -99.280 1.00 73.00 2765 VAL F CA 1
ATOM 18118 C C . VAL F 1 371 ? 185.141 94.146 -98.555 1.00 72.62 2765 VAL F C 1
ATOM 18119 O O . VAL F 1 371 ? 185.082 94.588 -97.408 1.00 70.95 2765 VAL F O 1
ATOM 18123 N N . VAL F 1 372 ? 184.059 93.729 -99.203 1.00 73.13 2766 VAL F N 1
ATOM 18124 C CA . VAL F 1 372 ? 182.752 93.840 -98.563 1.00 74.66 2766 VAL F CA 1
ATOM 18125 C C . VAL F 1 372 ? 181.777 92.703 -98.846 1.00 75.22 2766 VAL F C 1
ATOM 18126 O O . VAL F 1 372 ? 181.837 92.040 -99.882 1.00 75.69 2766 VAL F O 1
ATOM 18130 N N . GLU F 1 373 ? 180.879 92.498 -97.890 1.00 75.66 2767 GLU F N 1
ATOM 18131 C CA . GLU F 1 373 ? 179.832 91.495 -97.972 1.00 76.43 2767 GLU F CA 1
ATOM 18132 C C . GLU F 1 373 ? 178.615 92.309 -98.409 1.00 75.21 2767 GLU F C 1
ATOM 18133 O O . GLU F 1 373 ? 178.311 93.346 -97.823 1.00 74.18 2767 GLU F O 1
ATOM 18139 N N . PHE F 1 374 ? 177.926 91.856 -99.444 1.00 74.42 2768 PHE F N 1
ATOM 18140 C CA . PHE F 1 374 ? 176.780 92.605 -99.929 1.00 73.44 2768 PHE F CA 1
ATOM 18141 C C . PHE F 1 374 ? 175.425 92.149 -99.412 1.00 71.92 2768 PHE F C 1
ATOM 18142 O O . PHE F 1 374 ? 174.997 91.015 -99.641 1.00 72.38 2768 PHE F O 1
ATOM 18150 N N . PRO F 1 375 ? 174.726 93.050 -98.711 1.00 69.82 2769 PRO F N 1
ATOM 18151 C CA . PRO F 1 375 ? 173.406 92.792 -98.139 1.00 68.58 2769 PRO F CA 1
ATOM 18152 C C . PRO F 1 375 ? 172.407 92.226 -99.141 1.00 67.63 2769 PRO F C 1
ATOM 18153 O O . PRO F 1 375 ? 172.475 92.517 -100.333 1.00 67.17 2769 PRO F O 1
ATOM 18157 N N . LYS F 1 376 ? 171.487 91.406 -98.649 1.00 67.22 2770 LYS F N 1
ATOM 18158 C CA . LYS F 1 376 ? 170.480 90.817 -99.504 1.00 67.19 2770 LYS F CA 1
ATOM 18159 C C . LYS F 1 376 ? 169.446 91.896 -99.769 1.00 67.17 2770 LYS F C 1
ATOM 18160 O O . LYS F 1 376 ? 169.232 92.779 -98.946 1.00 67.99 2770 LYS F O 1
ATOM 18166 N N . ALA F 1 377 ? 168.812 91.820 -100.929 1.00 66.42 2771 ALA F N 1
ATOM 18167 C CA . ALA F 1 377 ? 167.814 92.793 -101.343 1.00 65.59 2771 ALA F CA 1
ATOM 18168 C C . ALA F 1 377 ? 166.912 93.376 -100.247 1.00 64.92 2771 ALA F C 1
ATOM 18169 O O . ALA F 1 377 ? 166.975 94.576 -99.978 1.00 64.83 2771 ALA F O 1
ATOM 18171 N N . ARG F 1 378 ? 166.083 92.534 -99.626 1.00 63.69 2772 ARG F N 1
ATOM 18172 C CA . ARG F 1 378 ? 165.129 92.973 -98.606 1.00 62.41 2772 ARG F CA 1
ATOM 18173 C C . ARG F 1 378 ? 165.677 93.847 -97.479 1.00 60.73 2772 ARG F C 1
ATOM 18174 O O . ARG F 1 378 ? 164.964 94.712 -96.963 1.00 60.16 2772 ARG F O 1
ATOM 18182 N N . GLU F 1 379 ? 166.931 93.652 -97.090 1.00 59.02 2773 GLU F N 1
ATOM 18183 C CA . GLU F 1 379 ? 167.470 94.472 -96.010 1.00 57.71 2773 GLU F CA 1
ATOM 18184 C C . GLU F 1 379 ? 167.838 95.847 -96.574 1.00 56.96 2773 GLU F C 1
ATOM 18185 O O . GLU F 1 379 ? 167.749 96.849 -95.866 1.00 57.54 2773 GLU F O 1
ATOM 18191 N N . ILE F 1 380 ? 168.228 95.899 -97.849 1.00 56.44 2774 ILE F N 1
ATOM 18192 C CA . ILE F 1 380 ? 168.560 97.181 -98.491 1.00 55.74 2774 ILE F CA 1
ATOM 18193 C C . ILE F 1 380 ? 167.251 97.969 -98.545 1.00 54.07 2774 ILE F C 1
ATOM 18194 O O . ILE F 1 380 ? 167.180 99.130 -98.137 1.00 53.81 2774 ILE F O 1
ATOM 18199 N N . ARG F 1 381 ? 166.218 97.319 -99.066 1.00 51.32 2775 ARG F N 1
ATOM 18200 C CA . ARG F 1 381 ? 164.912 97.927 -99.145 1.00 49.44 2775 ARG F CA 1
ATOM 18201 C C . ARG F 1 381 ? 164.520 98.480 -97.769 1.00 49.50 2775 ARG F C 1
ATOM 18202 O O . ARG F 1 381 ? 163.888 99.520 -97.663 1.00 49.57 2775 ARG F O 1
ATOM 18210 N N . GLU F 1 382 ? 164.893 97.760 -96.718 1.00 50.31 2776 GLU F N 1
ATOM 18211 C CA . GLU F 1 382 ? 164.609 98.169 -95.347 1.00 50.70 2776 GLU F CA 1
ATOM 18212 C C . GLU F 1 382 ? 165.252 99.558 -95.190 1.00 49.07 2776 GLU F C 1
ATOM 18213 O O . GLU F 1 382 ? 164.660 100.483 -94.638 1.00 47.36 2776 GLU F O 1
ATOM 18219 N N . TYR F 1 383 ? 166.468 99.682 -95.713 1.00 47.45 2777 TYR F N 1
ATOM 18220 C CA . TYR F 1 383 ? 167.270 100.903 -95.652 1.00 45.80 2777 TYR F CA 1
ATOM 18221 C C . TYR F 1 383 ? 166.667 102.101 -96.378 1.00 49.03 2777 TYR F C 1
ATOM 18222 O O . TYR F 1 383 ? 166.773 103.252 -95.909 1.00 50.10 2777 TYR F O 1
ATOM 18231 N N . VAL F 1 384 ? 166.056 101.836 -97.533 1.00 49.93 2778 VAL F N 1
ATOM 18232 C CA . VAL F 1 384 ? 165.458 102.895 -98.334 1.00 48.67 2778 VAL F CA 1
ATOM 18233 C C . VAL F 1 384 ? 164.278 103.492 -97.586 1.00 48.22 2778 VAL F C 1
ATOM 18234 O O . VAL F 1 384 ? 164.279 104.686 -97.276 1.00 47.20 2778 VAL F O 1
ATOM 18238 N N . LEU F 1 385 ? 163.293 102.649 -97.280 1.00 47.33 2779 LEU F N 1
ATOM 18239 C CA . LEU F 1 385 ? 162.092 103.076 -96.566 1.00 47.14 2779 LEU F CA 1
ATOM 18240 C C . LEU F 1 385 ? 162.384 103.780 -95.232 1.00 47.68 2779 LEU F C 1
ATOM 18241 O O . LEU F 1 385 ? 161.673 104.698 -94.848 1.00 47.56 2779 LEU F O 1
ATOM 18246 N N . GLU F 1 386 ? 163.423 103.355 -94.524 1.00 49.70 2780 GLU F N 1
ATOM 18247 C CA . GLU F 1 386 ? 163.774 103.999 -93.258 1.00 51.91 2780 GLU F CA 1
ATOM 18248 C C . GLU F 1 386 ? 164.239 105.430 -93.548 1.00 52.40 2780 GLU F C 1
ATOM 18249 O O . GLU F 1 386 ? 163.886 106.357 -92.815 1.00 53.55 2780 GLU F O 1
ATOM 18255 N N . GLN F 1 387 ? 165.039 105.602 -94.605 1.00 51.77 2781 GLN F N 1
ATOM 18256 C CA . GLN F 1 387 ? 165.532 106.930 -94.997 1.00 51.66 2781 GLN F CA 1
ATOM 18257 C C . GLN F 1 387 ? 164.343 107.809 -95.420 1.00 51.16 2781 GLN F C 1
ATOM 18258 O O . GLN F 1 387 ? 164.216 108.973 -95.018 1.00 48.88 2781 GLN F O 1
ATOM 18264 N N . ALA F 1 388 ? 163.478 107.226 -96.241 1.00 50.92 2782 ALA F N 1
ATOM 18265 C CA . ALA F 1 388 ? 162.301 107.913 -96.727 1.00 52.24 2782 ALA F CA 1
ATOM 18266 C C . ALA F 1 388 ? 161.566 108.576 -95.567 1.00 53.91 2782 ALA F C 1
ATOM 18267 O O . ALA F 1 388 ? 161.257 109.774 -95.620 1.00 53.93 2782 ALA F O 1
ATOM 18269 N N . LYS F 1 389 ? 161.299 107.786 -94.523 1.00 54.77 2783 LYS F N 1
ATOM 18270 C CA . LYS F 1 389 ? 160.585 108.251 -93.341 1.00 55.33 2783 LYS F CA 1
ATOM 18271 C C . LYS F 1 389 ? 161.399 109.152 -92.426 1.00 56.08 2783 LYS F C 1
ATOM 18272 O O . LYS F 1 389 ? 160.924 110.197 -91.990 1.00 55.72 2783 LYS F O 1
ATOM 18278 N N . LYS F 1 390 ? 162.627 108.755 -92.130 1.00 57.36 2784 LYS F N 1
ATOM 18279 C CA . LYS F 1 390 ? 163.488 109.559 -91.265 1.00 58.71 2784 LYS F CA 1
ATOM 18280 C C . LYS F 1 390 ? 163.734 110.940 -91.866 1.00 57.80 2784 LYS F C 1
ATOM 18281 O O . LYS F 1 390 ? 163.593 111.948 -91.194 1.00 56.63 2784 LYS F O 1
ATOM 18287 N N . PHE F 1 391 ? 164.099 110.969 -93.141 1.00 58.41 2785 PHE F N 1
ATOM 18288 C CA . PHE F 1 391 ? 164.376 112.220 -93.842 1.00 59.05 2785 PHE F CA 1
ATOM 18289 C C . PHE F 1 391 ? 163.116 112.955 -94.311 1.00 59.34 2785 PHE F C 1
ATOM 18290 O O . PHE F 1 391 ? 163.185 114.085 -94.798 1.00 58.63 2785 PHE F O 1
ATOM 18298 N N . ASN F 1 392 ? 161.972 112.298 -94.183 1.00 59.68 2786 ASN F N 1
ATOM 18299 C CA . ASN F 1 392 ? 160.709 112.901 -94.575 1.00 60.88 2786 ASN F CA 1
ATOM 18300 C C . ASN F 1 392 ? 160.714 113.354 -96.052 1.00 60.99 2786 ASN F C 1
ATOM 18301 O O . ASN F 1 392 ? 160.398 114.509 -96.368 1.00 60.35 2786 ASN F O 1
ATOM 18306 N N . LEU F 1 393 ? 161.061 112.426 -96.947 1.00 60.76 2787 LEU F N 1
ATOM 18307 C CA . LEU F 1 393 ? 161.123 112.689 -98.387 1.00 58.38 2787 LEU F CA 1
ATOM 18308 C C . LEU F 1 393 ? 159.758 113.088 -98.916 1.00 58.48 2787 LEU F C 1
ATOM 18309 O O . LEU F 1 393 ? 158.738 112.529 -98.519 1.00 58.32 2787 LEU F O 1
ATOM 18314 N N . GLU F 1 394 ? 159.753 114.059 -99.822 1.00 59.07 2788 GLU F N 1
ATOM 18315 C CA . GLU F 1 394 ? 158.519 114.591 -100.393 1.00 59.75 2788 GLU F CA 1
ATOM 18316 C C . GLU F 1 394 ? 158.359 114.357 -101.905 1.00 59.63 2788 GLU F C 1
ATOM 18317 O O . GLU F 1 394 ? 159.290 114.562 -102.681 1.00 58.90 2788 GLU F O 1
ATOM 18323 N N . ILE F 1 395 ? 157.166 113.938 -102.321 1.00 59.28 2789 ILE F N 1
ATOM 18324 C CA . ILE F 1 395 ? 156.897 113.711 -103.736 1.00 57.85 2789 ILE F CA 1
ATOM 18325 C C . ILE F 1 395 ? 156.243 114.941 -104.350 1.00 58.31 2789 ILE F C 1
ATOM 18326 O O . ILE F 1 395 ? 156.841 116.017 -104.395 1.00 58.28 2789 ILE F O 1
#

CATH classification: 3.90.1170.20 (+1 more: 3.20.20.70)

InterPro domains:
  IPR002638 Quinolinate phosphoribosyl transferase, C-terminal [PF01729] (115-303)
  IPR007229 Nicotinate phosphoribosyltransferase family [PIRSF000484] (17-386)
  IPR013785 Aldolase-type TIM barrel [G3DSA:3.20.20.70] (107-297)
  IPR022412 Quinolinate phosphoribosyl transferase, N-terminal [PF02749] (19-113)
  IPR035809 Nicotinate phosphoribosyltransferase, archaeal-type [cd01571] (15-318)
  IPR036068 Nicotinate phosphoribosyltransferase-like, C-terminal [SSF51690] (112-387)
  IPR037128 Quinolinate phosphoribosyl transferase, N-terminal domain superfamily [G3DSA:3.90.1170.20] (1-106)
  IPR041619 Nicotinate phosphoribosyltransferase C-terminal domain [PF17956] (335-388)
  IPR053190 Nicotinate phosphoribosyltransferase-like [PTHR43202] (2-386)

Solvent-accessible surface area: 79337 Å² total; per-residue (Å²): 236,51,73,2,22,7,7,65,33,100,35,0,38,54,7,120,1,0,1,14,30,6,62,36,0,48,93,0,1,83,100,88,97,27,105,58,123,3,3,0,6,0,8,2,63,41,5,15,91,123,54,193,5,0,0,0,5,3,6,25,9,0,0,59,0,0,48,59,17,76,4,37,1,43,1,2,63,14,0,0,1,1,46,38,58,12,3,0,1,4,0,39,0,16,5,2,41,1,0,14,20,10,1,0,0,2,0,2,0,0,0,5,0,1,0,0,0,2,2,0,20,5,8,26,9,0,120,61,60,45,2,48,1,33,0,1,39,25,5,2,2,1,0,3,0,11,0,0,9,0,0,10,0,0,0,2,53,9,4,5,1,22,11,3,2,108,46,1,39,57,148,10,26,6,6,2,6,29,8,1,0,6,1,13,51,48,9,39,97,0,3,102,32,6,32,117,34,13,119,120,162,16,54,8,12,2,0,0,0,0,31,53,0,0,12,33,0,0,18,40,0,0,112,16,31,21,156,85,0,93,2,0,21,0,24,3,28,84,9,1,46,33,54,22,82,46,0,0,70,9,1,96,28,2,4,94,20,68,48,38,96,81,14,86,2,13,0,8,28,78,12,64,26,111,98,0,107,91,2,4,100,15,3,38,10,0,1,0,15,24,41,0,0,28,15,101,15,0,79,2,40,12,29,4,0,24,13,96,62,136,41,75,2,26,2,13,16,31,1,2,60,10,26,0,12,29,2,92,76,16,70,31,70,35,15,4,25,120,100,170,27,110,140,4,70,78,55,129,13,132,7,122,38,11,11,97,80,12,2,94,99,3,117,56,94,61,162,54,69,88,1,118,92,5,33,84,54,0,33,94,4,3,128,122,32,115,22,104,60,236,51,73,2,23,8,8,64,31,100,33,0,38,55,6,118,1,0,1,14,29,6,59,35,1,47,93,0,0,81,100,84,96,24,106,56,123,3,2,0,7,0,8,3,61,40,6,16,88,125,50,194,5,0,0,0,5,3,6,26,10,0,0,60,0,0,50,59,18,76,3,37,1,43,2,2,63,15,0,0,1,0,44,36,56,12,4,0,1,4,0,39,0,16,5,2,41,1,1,14,21,10,1,0,0,2,0,2,0,0,1,5,0,1,0,0,1,2,2,0,22,5,7,26,9,0,118,59,60,45,1,49,1,33,0,1,39,26,6,0,1,1,0,2,1,11,0,0,9,0,0,10,0,0,0,3,52,10,3,4,1,22,11,2,2,110,44,1,38,60,148,10,26,5,7,1,6,30,9,1,0,7,1,14,50,47,9,40,96,0,4,103,32,6,32,116,34,13,120,120,162,16,54,8,12,2,1,0,0,0,34,50,0,0,10,33,0,0,18,40,0,0,112,15,33,21,157,87,0,91,1,0,21,0,25,3,28,86,9,1,47,34,56,23,81,46,0,0,69,10,0,96,28,1,4,86,14,66,45,38,95,81,14,86,2,13,0,8,28,80,12,65,26,112,98,0,104,92,4,4,98,14,3,39,10,0,1,1,15,24,41,1,0,28,15,99,16,0,78,1,41,12,28,4,0,23,12,97,61,137,38,72,1,25,1,14,12,34,0,2,61,9,26,0,12,30,1,92,78,17,69,31,67,38,16,2,25,122,100,169,27,111,140,3,69,78,56,128,12,133,6,122,37,11,12,95,80,13,2,92,98,3,116,56,94,60,162,54,69,88,1,118,92,5,34,84,54,0,32,94,4,3,128,117,30,116,21,105,60,238,51,71,2,23,8,8,65,31,99,33,0,37,55,8,119,1,0,0,14,29,6,59,37,1,48,94,0,1,82,102,87,96,25,104,56,120,2,2,0,6,0,8,3,63,41,6,16,88,124,50,192,4,0,0,0,4,4,6,24,8,0,0,59,0,0,49,59,18,75,4,38,1,43,1,2,63,15,0,0,1,0,46,36,60,12,2,0,0,4,0,40,0,17,5,1,41,0,1,14,21,11,1,0,0,2,1,2,1,0,1,4,0,1,0,0,0,2,2,0,21,5,8,26,9,0,118,58,59,45,2,48,0,35,0,1,38,26,6,2,2,1,0,2,0,11,0,0,9,1,0,9,0,0,1,3,52,10,3,5,1,21,10,2,2,108,44,1,37,58,148,9,26,5,7,1,6,29,8,1,0,7,1,12,51,48,10,38,97,0,4,104,33,6,32,117,33,13,120,119,161,17,55,8,11,1,0,0,1,0,30,52,0,0,13,31,0,0,19,41,0,0,113,15,32,21,155,86,0,92,2,0,20,0,24,3,28,84,8,1,48,33,53,22,82,45,0,0,70,8,1,96,27,2,3,92,20,69,47,39,95,82,14,83,2,14,0,7,28,77,11,64,26,112,101,0,105,90,4,4,98,14,3,38,10,0,1,0,15,24,40,0,0,26,15,100,16,0,78,2,40,13,31,5,0,23,13,97,62,135,43,75,2,26,2,14,13,32,1,2,62,11,25,0,11,30,3,92,78,17,69,31,67,35,16,4,25,120,99,169,29,114,137,3,70,78,54,128,13,133,6,123,38,11,11,96,79,12,2,93,97,3,117,56,94,60,162,54,70,90,1,120,92,5,32,83,54,0,32,95,4,3,129,117,31,117,22,103,60,238,51,72,1,23,7,7,65,31,100,34,1,37,54,8,119,1,0,0,14,30,6,61,37,1,48,95,0,2,81,101,83,98,25,106,56,122,2,3,0,7,0,8,3,61,40,6,16,88,123,51,192,4,0,0,1,5,4,6,24,9,0,0,60,0,0,49,60,19,74,4,36,1,42,1,2,64,15,0,0,1,1,47,38,56,13,3,0,1,4,0,40,0,16,5,2,40,0,1,15,21,10,1,0,0,2,0,2,0,0,1,5,0,1,0,0,1,2,2,0,20,5,8,27,9,0,120,61,59,46,1,48,1,34,0,1,39,26,5,2,1,1,0,2,0,12,0,0,10,0,0,10,0,0,0,2,52,10,4,5,1,23,11,2,2,108,47,1,37,59,149,10,27,6,7,1,6,30,9,1,0,6,1,14,52,49,9,39,98,0,2,103,32,6,31,116,34,13,121,120,164,17,53,8,11,2,0,0,0,0,32,51,0,0,11,34,0,0,18,40,0,0,112,14,32,22,159,87,0,92,2,0,20,0,25,3,29,85,10,1,48,33,54,23,81,45,0,0,67,9,0,96,25,2,4,87,14,65,44,39,96,82,13,83,1,13,0,9,28,79,12,65,26,110,98,0,102,91,3,4,98,14,3,39,11,0,1,1,15,25,41,0,0,27,15,100,15,0,81,2,41,12,29,4,0,22,12,96,62,136,39,71,1,26,1,13,13,31,0,2,63,10,26,0,12,29,2,91,77,17,68,32,67,40,16,2,25,121,97,168,29,112,139,3,71,77,54,130,13,132,5,121,38,11,12,97,80,12,1,92,98,2,119,56,94,61,160,55,70,88,1,118,94,5,31,82,54,0,31,93,4,3,128,119,30,116,21,105,59,237,51,69,1,22,8,8,64,32,102,33,1,36,54,8,116,1,0,0,15,30,6,59,37,0,49,94,0,2,80,101,86,98,26,105,58,122,3,3,0,6,0,7,3,61,38,6,17,87,124,51,193,5,0,0,0,4,3,6,23,8,0,0,59,0,0,48,59,18,75,4,37,0,42,1,1,64,14,0,0,1,0,47,37,58,12,3,0,1,4,0,39,0,16,6,2,39,0,0,13,21,11,0,0,0,2,1,2,1,0,1,5,0,0,0,0,1,2,2,0,20,5,8,26,9,0,118,58,59,44,1,48,1,34,0,2,40,27,5,2,1,1,0,2,1,11,0,0,10,0,0,10,0,0,0,2,52,10,3,5,1,20,10,2,2,106,46,0,37,59,147,9,26,6,7,1,6,29,10,1,0,7,1,15,53,48,10,40,96,0,3,104,35,7,32,114,31,12,120,120,162,16,54,8,12,2,0,0,0,0,32,51,0,0,13,36,0,0,18,42,0,0,113,15,32,20,155,89,0,92,1,0,20,0,26,3,30,85,9,0,46,33,54,22,82,50,0,0,71,10,1,95,32,2,4,99,17,69,48,39,97,84,14,85,2,12,0,8,27,77,13,66,26,110,100,0,105,90,4,3,99,16,3,39,10,0,1,0,13,24,41,0,0,29,16,103,15,0,78,2,40,12,30,4,0,22,14,95,62,137,42,75,2,25,2,12,13,24,1,3,62,10,26,0,12,29,2,91,77,16,68,32,65,31,15,4,25,120,98,168,29,113,139,3,70,77,54,130,12,134,5,121,36,10,12,97,79,13,2,93,97,2,116,56,93,60,162,55,71,88,1,120,92,5,33,82,52,0,31,95,4,3,128,118,31,116,22,104,60,236,50,71,2,21,8,8,64,32,101,33,0,37,54,8,116,1,0,0,14,30,6,60,37,1,47,96,0,1,84,101,87,98,26,104,59,122,2,3,0,7,0,8,3,62,37,6,16,89,125,49,194,5,0,0,1,4,3,5,23,7,0,0,59,0,0,48,59,18,74,4,37,1,42,1,2,64,15,0,0,1,1,46,37,55,12,4,0,1,4,0,40,0,14,5,2,40,1,1,14,22,10,1,0,0,2,0,2,0,0,1,5,0,2,0,0,0,2,2,0,21,5,8,25,9,0,118,58,61,45,2,48,1,33,0,1,38,25,6,1,1,1,0,3,1,10,0,0,8,0,0,9,0,0,0,2,53,10,4,6,1,20,10,2,2,105,48,1,37,57,148,10,28,6,8,2,6,29,9,1,0,6,1,15,54,48,10,39,97,0,2,102,34,7,32,117,33,12,120,118,165,16,52,8,11,1,0,0,0,0,33,53,0,0,12,36,0,0,18,41,0,0,113,14,31,20,156,87,1,92,2,0,21,0,25,3,30,83,9,0,46,32,55,23,84,48,0,0,70,10,1,96,30,2,4,99,16,67,48,38,95,82,13,84,1,12,0,8,27,78,11,65,26,110,100,0,105,90,4,4,98,14,2,39,11,0,1,0,14,24,40,1,0,27,16,102,16,0,80,2,41,12,30,4,0,23,13,97,63,135,42,75,3,27,1,13,14,25,1,2,62,10,25,0,12,30,1,92,79,17,70,32,66,30,14,3,25,121,99,167,28,113,138,3,70,79,55,130,13,131,6,120,38,10,12,97,80,12,2,95,99,3,117,56,95,62,162,54,70,89,0,120,93,5,32,83,55,0,32,94,5,3,129,120,31,118,22,106,60

Radius of gyration: 41.89 Å; Cα contacts (8 Å, |Δi|>4): 5744; chains: 6; bounding box: 108×117×74 Å

Organism: Pyrococcus furiosus (strain ATCC 43587 / DSM 3638 / JCM 8422 / Vc1) (NCBI:txid186497)

B-factor: mean 63.55, std 15.74, range [13.88, 113.34]

Nearest PDB structures (foldseek):
  2i14-assembly1_E  TM=1.003E+00  e=2.957E-90  Pyrococcus furiosus
  2i1o-assembly1_A  TM=9.545E-01  e=3.789E-50  Thermoplasma acidophilum
  4mzy-assembly1_A  TM=8.712E-01  e=6.649E-31  Enterococcus faecalis V583
  4yub-assembly1_A  TM=7.541E-01  e=3.274E-23  Homo sapiens
  3tqv-assembly1_B  TM=7.162E-01  e=9.742E-14  Francisella tularensis subsp. tularensis SCHU S4

Sequence (2334 aa):
MKRFYIANEDEIKAGKTTDVYFLRTKKILEVKNIRKKVLADVTTTSLPNNWRWGVLVGVEEVAKLLEGIPVNVYAMPEGTIFHPYEPVLQIEGDYADFGIYETALLGMLSQASGIATAALRIKIAAKFKPVYSFGIRHMHPAIAPMIDRAAFIGGCDGVSGVLGAEMMGEKAVGTMPHALIITVGDQVKAWKYFDEVIEEEVPRIALVDTFYDEKVEAVMAAEALGKKLFAVRLDTPSSRRGNFRKIIEEVRWELKVRGYDWVKIFVSGGLDEEKIKEIVDVVDAFGVGGAIASAKPVDFALDIVEVEGKPIAKRGKLSGRKQVYRCENGHYHVVPANKKLERCPVCNAKVEPLLKPIIENGEIVVEFPKAREIREYVLEQAKKFNLEIMKRFYIANEDEIKAGKTTDVYFLRTKKILEVKNIRKKVLADVTTTSLPNNWRWGVLVGVEEVAKLLEGIPVNVYAMPEGTIFHPYEPVLQIEGDYADFGIYETALLGMLSQASGIATAALRIKIAAKFKPVYSFGIRHMHPAIAPMIDRAAFIGGCDGVSGVLGAEMMGEKAVGTMPHALIITVGDQVKAWKYFDEVIEEEVPRIALVDTFYDEKVEAVMAAEALGKKLFAVRLDTPSSRRGNFRKIIEEVRWELKVRGYDWVKIFVSGGLDEEKIKEIVDVVDAFGVGGAIASAKPVDFALDIVEVEGKPIAKRGKLSGRKQVYRCENGHYHVVPANKKLERCPVCNAKVEPLLKPIIENGEIVVEFPKAREIREYVLEQAKKFNLEIMKRFYIANEDEIKAGKTTDVYFLRTKKILEVKNIRKKVLADVTTTSLPNNWRWGVLVGVEEVAKLLEGIPVNVYAMPEGTIFHPYEPVLQIEGDYADFGIYETALLGMLSQASGIATAALRIKIAAKFKPVYSFGIRHMHPAIAPMIDRAAFIGGCDGVSGVLGAEMMGEKAVGTMPHALIITVGDQVKAWKYFDEVIEEEVPRIALVDTFYDEKVEAVMAAEALGKKLFAVRLDTPSSRRGNFRKIIEEVRWELKVRGYDWVKIFVSGGLDEEKIKEIVDVVDAFGVGGAIASAKPVDFALDIVEVEGKPIAKRGKLSGRKQVYRCENGHYHVVPANKKLERCPVCNAKVEPLLKPIIENGEIVVEFPKAREIREYVLEQAKKFNLEIMKRFYIANEDEIKAGKTTDVYFLRTKKILEVKNIRKKVLADVTTTSLPNNWRWGVLVGVEEVAKLLEGIPVNVYAMPEGTIFHPYEPVLQIEGDYADFGIYETALLGMLSQASGIATAALRIKIAAKFKPVYSFGIRHMHPAIAPMIDRAAFIGGCDGVSGVLGAEMMGEKAVGTMPHALIITVGDQVKAWKYFDEVIEEEVPRIALVDTFYDEKVEAVMAAEALGKKLFAVRLDTPSSRRGNFRKIIEEVRWELKVRGYDWVKIFVSGGLDEEKIKEIVDVVDAFGVGGAIASAKPVDFALDIVEVEGKPIAKRGKLSGRKQVYRCENGHYHVVPANKKLERCPVCNAKVEPLLKPIIENGEIVVEFPKAREIREYVLEQAKKFNLEIMKRFYIANEDEIKAGKTTDVYFLRTKKILEVKNIRKKVLADVTTTSLPNNWRWGVLVGVEEVAKLLEGIPVNVYAMPEGTIFHPYEPVLQIEGDYADFGIYETALLGMLSQASGIATAALRIKIAAKFKPVYSFGIRHMHPAIAPMIDRAAFIGGCDGVSGVLGAEMMGEKAVGTMPHALIITVGDQVKAWKYFDEVIEEEVPRIALVDTFYDEKVEAVMAAEALGKKLFAVRLDTPSSRRGNFRKIIEEVRWELKVRGYDWVKIFVSGGLDEEKIKEIVDVVDAFGVGGAIASAKPVDFALDIVEVEGKPIAKRGKLSGRKQVYRCENGHYHVVPANKKLERCPVCNAKVEPLLKPIIENGEIVVEFPKAREIREYVLEQAKKFNLEIMKRFYIANEDEIKAGKTTDVYFLRTKKILEVKNIRKKVLADVTTTSLPNNWRWGVLVGVEEVAKLLEGIPVNVYAMPEGTIFHPYEPVLQIEGDYADFGIYETALLGMLSQASGIATAALRIKIAAKFKPVYSFGIRHMHPAIAPMIDRAAFIGGCDGVSGVLGAEMMGEKAVGTMPHALIITVGDQVKAWKYFDEVIEEEVPRIALVDTFYDEKVEAVMAAEALGKKLFAVRLDTPSSRRGNFRKIIEEVRWELKVRGYDWVKIFVSGGLDEEKIKEIVDVVDAFGVGGAIASAKPVDFALDIVEVEGKPIAKRGKLSGRKQVYRCENGHYHVVPANKKLERCPVCNAKVEPLLKPIIENGEIVVEFPKAREIREYVLEQAKKFNLEI